Protein 7LU4 (pdb70)

Secondary structure (DSSP, 8-state):
---HHHHHHHHHHHHHHTTPEE----SS--SSGGGSHHHHTTTSSS--EEEEEEEEEE-GGG--TT-SSS--SEEEEEEEEEES--S-HHHHHHHHHHHTT--TTTS-EEEEE--EEEGGGTEEEEEEEEEETTEEEEEEEEEEEETTEEEEEEEEEEEEEHHHHHHHHHT-SSGGG-BSSSS-BHHHHHHHHHHHHHHIIIII--HHHHHHHHHHHHHHHHHHHHTT-HHHHHHHHHHHHHHHHHHHHTT---HHHHHHHHHHHHHHHHHHHHHHHHHHHHTT-TT----EEEEEEEEEES---HHHHHHHHHHHHHHHHHHHHHTT--B--EEEEEETTEEEEEEEEEESBPPPEEEEEEEEEHHHHB-TTS-B-HHHHHHHHHTTS-GGG-EEEE-SSSEEEEEEEEE---BHHHHHHTTHHHHHHT---SS-EE-STT--EESS-EEEEEEEETTEE---EETTEE-BSEEE--TTSS-SEEE-SSHHHHHHHHHHHT---SHHHHHHHHHHHHHHHHHHTT--TT---HHHHHHHHTS-SSEEEEEEE--GGGGGS-HHHHHHIIIIIS-PEEEE-SS-PEEEEEEEEEES-STTHHHHHHHHHHHHHHHHHHHHHHHHHHTTS-GGGGGGGGGGSEEETTTEEHHHHHHHHHHHHHHHHHHHT--HHHHHHHHHHHHHTTGGGGSHHHHH-GGGTTHHHHHHHHHTT--HHHHHHHHHTT--SSTT-----SHHHHHHHHHHHHHHHHHHHHTT---BTTB-TT-HHHHHHHHHHHHHHHT----HHHHHHHHHHT-SS---HHHHHHHHHHHHHHHHHHHHHTT--HHHHHHHHHHHTT-HHHHHHHHHHHHHHSSSGGGGGTHHHHHHHHHHHSS--SPPP--GGG--SHHHHHHHHHHHHHHHS---TT-HHHHHHHHTTHHHHHHHHHHH---S-SSHHHHHHHHHHHHHHHHTTTTT--GGGSGGG-/---HHHHHHHHHHHHHHTTPEE----SS-BSSGGGSHHHHTTTSSS--EEEEEEEEEE-GGG--TTTSSS--SEEEEEEEEEES--S-HHHHHHHHHHHTT--TTTS-EEEEE--EEETTTTEEEEEEEEEETTEEEEEEEEEEEETTEEEEEEEEEEEEEHHHHHHHHHT-SSGGG-BSSSS-BHHHHHHHHHHHHHHIIIII--HHHHHHHHHHHHHHHHHHHHTT-HHHHHHHHHHHHHHHHHHHHTT---HHHHHHHHHHHHHHHHHHHHHHHHHHHHTT-TT---SEEEEEEEEEES---HHHHHHHHHHHHHHHHHHHHHTT-----EEEEEETTEEEEEEEEEESBPPPEEEEEEEEEHHHHB-TTS-B-HHHHHHHHHTTS-GGG-EEEEETTEEEEEEEEEE---BHHHHHHHHHHHHHHT---SS-B--STT---BSS-EEEEEEEETTEE-----SS---BSEEE--TTSS-SEEE-SSHHHHHHHHHHTT----HHHHHHHHHHHHHHHHHTTT--TT---HHHHHHHHTT-SSEEEEEEE--GGGGGS-HHHHHHIIIIIS-PEEEE-SS--EEEEEEEEEES-STTHHHHHHHHHHHHHHHHHHHHHHHHHHHTS-GGGGSGGGGSSEEETTTEEHHHHHHHHHHHHHHHHHHHT--HHHHHHHHHHHHHSSGGGGSHHHHH-GGGTTHHHHHHHHHHT--HHHHHHHHHTS---STTPPPP-SHHHHHHHHHHHHHHHHHHHHTT----SS--SS-HHHHHHHHHHHHTTTT----HHHHHHHHHTT-SS---HHHHHHHHHHHHHHHHHHHHHTT--HHHHHHHHHHHTT-HHHHHHHHHHHHHHHTSTTGGGTSHHHHHHHHHHTSS-S-----GGG---HHHHHHHHHHHHHHHS---TT-HHHHHHHHTTHHHHHHHHHHTS-SS---HHHHHHHHHHHHGGGTTT--STTSTTSS--

Sequence (1955 aa):
PLDFQSIIMKLQQFWAEQGSLIWQPYYTQVGAGTMNPATFLRVLGPEPWNVAYVEPSIRPDDGRYGENPNRLQQHYQFQVILKPDPGNPQEIYLRSLEALGIDPREHDIRFVEDNWESPALGAWGLGWEVWLDGLEITQFTYFQQAGGMVLEPVSVEITYGLERIAMALQRVSNFRDIRWNAERTYGDVNLQGEREHSTYYFEVADVERLRQMFALFEAEAEAALARGLVLPAHDYVLKSSHTFNVLDTRGAVGVTERQVLFARMRDMARRVAEAYVAQRQALGFPWLIPEQETLLIEIGTEELPPADLEAALAQLRQRVPALLDELHLPHGDVQVWGTPRRLVVWVEDLAGRQPDRELIIKGPPANRAFDAEGRPTAAAEGFARSKGVPVEALTVAEMDGGRYVVAHVRETGRPAVEVLAEVLPGVIADLRFERSMRWNSSGVAFSRPIRWLVALHGETVIPFTYAGLTSGRVTRGLRFAEPATFALSHPRDYRIFLERQGVVVEPEIRRARIAEQARTLIADVGGDPEHLDEAVLNEVTHLVEAPTALRGRFEDEYLRLPEEVLVSVMKKHQRYFPVYTREGQLLPYFIAVRNGGKEGLDVVTDGNEQVIRARFADAAYFIREDLKHPLEYYLPRLSTLTFQAKLGSMLDKTHRIEVLVERLIPMVGLEAEDAAAVRRAAHLSKADLVTHMVVEMTSLQGVMGRYYALQSGEPRAVAEAIFEAYLPRFAGDRYPETPAGLVLGLADRLDTLMGLFAVGLAPTGTKDPFALRRAALGLVQNLIHWNLDFDLRQGLEAAAQGLPVPVSPEAKMESLEFIVGRLQNELLEQGYRYDVVAAVLAAQGHNPAATARGVRELSAWVSRSDWNTILPAYARSVRITRDQTERFAIDPARLVEPAEKHLLSALLQAEVTPRRPGSVEDFFQVFLPMIPVINRFFDEVLVMAEDAGLRANRLGLLQRIVALADGVADFSKLEGFEPLDFQSIIMKLQQFWAEQGSLIWQPYYTQVGAGTMNPATFLRVLGPEPWNVAYVEPSIRPDDGRYGENPNRLQQHYQFQVILKPDPGNPQEIYLRSLEALGIDPREHDIRFVEDNWESPALGAWGLGWEVWLDGLEITQFTYFQQAGGMVLEPVSVEITYGLERIAMALQRVSNFRDIRWNAERTYGDVNLQGEREHSTYYFEVADVERLRQMFALFEAEAEAALARGLVLPAHDYVLKSSHTFNVLDTRGAVGVTERQVLFARMRDMARRVAEAYVAQRQALGFPWLIPEQETLLIEIGTEELPPADLEAALAQLRQRVPALLDELHLPHGDVQVWGTPRRLVVWVEDLAGRQPDRELIIKGPPANRAFDAEGRPTAAAEGFARSKGVPVEALTVAEMDGGRYVVAHVRETGRPAVEVLAEVLPGVIADLRFERSMRWNSSGVAFSRPIRWLVALHGETVIPFTYAGLTSGRVTRGLRFAEPATFALSHPRDYRIFLERQGVVVEPEIRRARIAEQARTLIADVGGDPEHLDEAVLNEVTHLVEAPTALRGRFEDEYLRLPEEVLVSVMKKHQRYFPVYTREGQLLPYFIAVRNGGKEGLDVVTDGNEQVIRARFADAAYFIREDLKHPLEYYLPRLSTLTFQAKLGSMLDKTHRIEVLVERLIPMVGLEAEDAAAVRRAAHLSKADLVTHMVVEMTSLQGVMGRYYALQSGEPRAVAEAIFEAYLPRFAGDRYPETPAGLVLGLADRLDTLMGLFAVGLAPTGTKDPFALRRAALGLVQNLIHWNLDFDLRQGLEAAAQGLPVPVSPEAKMESLEFIVGRLQNELLEQGYRYDVVAAVLAAQGHNPAATARGVRELSAWVSRSDWNTILPAYARSVRITRDQTERFAIDPARLVEPAEKHLLSALLQAEVTPRRPGSVEDFFQVFLPMIPVINRFFDEVLVMAELRANRLGLLQRIVALADGVADFSKLEGFENL

CATH classification: 3.30.930.10 (+1 more: 1.20.58.180)

Foldseek 3Di:
DDALVRLVVLLVVLLVVVVAAEDEEDPAAAQAPCLPCLHQQVQPDAFWHWYKYKYFHAFLLQFDLQPAQPGFRTFIKIKTKGPADPQCVVLSVQVSCVSVVHAVLQWFKFFAWDWDDDLLFPWTFTGGFIQTLLFRFWDWTWTQDTLRDGGPQIMIIIMGRSQRSQCLVVVPLGQQQRGNDPPHGSCRPCSNVSNVSNCCLAPNPDLVVLVVLLVVLLVQLVVCLVVLNLVSNSNSLSVNVVSVSSNLNNLNQFLQNVVVSSVSSSNSSSSSNVSSNVVCVVVVVVNDPWAWFKKKKKFFFAFFALQQFVLQQVLCVVPVVVVCVVLQKDFADWDWWAARGITMIITGTIGFKHAKDKDKAFAAALVQQADPVGHGDVRLQVVCVVPPHGSVQWDWDDDPPHITIIHIDTHHIGTPLAVCQVCVQVSQLPRDDPDWDARHDLPRIHSGDGNAIEIDGFQDGSFHDYSNYTYFQKDAEDCSDPPGIDGDRGVVVVVVVRVVFQFDRHLVVLLVVLLVQVLVVLVVVAFDSVQWDPVLSSRLSRRAGRKDKDKAFEDPVLLVDDPVLLVCCQCVSSSWTWTAHPVRRTDRMIMDIGNGDPPSVVSSRVSNRSNSNSSSSSLVVLVVVLLPDALLVQLVSQSSADDDSQQGTVSSVLVLLLQLLVVCCVVQPDDPVLSVLLNLLSSNLCSCCPRSNCVVVVVCQLVVQLVRNVSNPHDNSNSLLSNQLCPPVDPPRDHDDRPSNLSSVLSSLLLLLLQCLQVPNPDDDPDDPPPNLVSLLSNLVNCQVVLGWGQQLSSNVSSQVSTPGHGDPVSSVVSLVSSLVSLVVVVVVVPQDSLLLQFQCVQASRTSSLSVQLSVVVSVCPPDDCNVVQQPLLLVLCVVQVPDDDAFDADCVPDDDPLLVVLVVLLVVLVPDDDDQQDPVNLCVSRVVNSVSSVVCVVRDDACDDDPNRNSNRNNSSVSSNVSCHRHTNNVSDPPSD/DDALVRLVVLLVVLLVVVVAAEDEEDPDAAQDPCLPCLHQQVLPDQFWHWYKYKYFHAQLLQFDLLPFQDGFRTFIKIKTKGPADPLPVVLSVQVSCVSPVDHVQQWFKFWAWDWDADLLFGKTFTGGFIATLQRGFKTWTWTQDTLRDGGPRIMIIIMGRSQRVQCLVVVHQGQQQRGNDPPHGSCRVCSNVSNVSNCCLAPNPDLVVLVVLLVVLLVQLVVCLVVLNQVSNSNSLRVSVVSVSSNVNNLNADDVRVVVNSVSSSNSSNSSNVSSNVVCVVVVVVNDADQWFKKKKKFFFAFFHLVLFVLLQVLCVVVVVVVCVVLQWDWDDWDWFAARGITMIITGGTGFKHAKDKDKAWAAFCPQQADPVRHGDVRLQVVQVVDVHGSVQWDWDQPPNGITIIHIDTDHIGTPLAVCQVCVLVSQLVRDDPDWHDRHDQPRTDSGDGNAIEIDRFQDGRFHDHSNYTYFQKDAEDCSDPPGIDGDRGVVVVVVVRVVFQFDRHLVVLLVVLLVQQLVVLVVVQFDSVQWDPVLSSNQSRRAGRKDKDKAFEDPVLLVPDPVLLVCCQPVSRSWTWTAHPVGRTDRMIMDIGRGDDPSVVVSRVSNRSVSNSSSVSVVVLVVVQLVDALLVLLVVQQSADDDPPFGTPNLLLVLLLQLLVVCCVQQPDDPVLSVLLNVLSSSQQSCCPGRSCVVPVVCQLVVSLVRCVSNPHDNSNSLLSNQLCPPVDPPRDHDDRVSNLSSVLSNLLLVLLQCLQVVLDDDDDDRPDVNLVSLLRNLVNCPVVLGWGFSLVSNVSSQVSTPHHRDVVSSVVSLVSSLVSLLVVCVVPVFDNLLLQFQCVQRSRTSSLSVQLSVVSRVLVPDPCSVVQPVLLLVLCVVLVDDPDAFDQDPVLPDDPLLVVLCVLLVVLVVDDADFQDPVSLSVSRRVCPVSSVVCVPPPDAPPVSNSNVNNSSVSSNVSCRRHTRCVSDPCSVPD

Radius of gyration: 53.12 Å; Cα contacts (8 Å, |Δi|>4): 3613; chains: 2; bounding box: 165×153×129 Å

Structure (mmCIF, N/CA/C/O backbone):
data_7LU4
#
_entry.id   7LU4
#
_cell.length_a   238.580
_cell.length_b   127.860
_cell.length_c   133.060
_cell.angle_alpha   90.00
_cell.angle_beta   103.61
_cell.angle_gamma   90.00
#
_symmetry.space_group_name_H-M   'C 1 2 1'
#
loop_
_entity.id
_entity.type
_entity.pdbx_description
1 polymer 'Multifunctional fusion protein'
2 non-polymer GLYCINE
#
loop_
_atom_site.group_PDB
_atom_site.id
_atom_site.type_symbol
_atom_site.label_atom_id
_atom_site.label_alt_id
_atom_site.label_comp_id
_atom_site.label_asym_id
_atom_site.label_entity_id
_atom_site.label_seq_id
_atom_site.pdbx_PDB_ins_code
_atom_site.Cartn_x
_atom_site.Cartn_y
_atom_site.Cartn_z
_atom_site.occupancy
_atom_site.B_iso_or_equiv
_atom_site.auth_seq_id
_atom_site.auth_comp_id
_atom_site.auth_asym_id
_atom_site.auth_atom_id
_atom_site.pdbx_PDB_model_num
ATOM 1 N N . PRO A 1 4 ? 60.461 -8.837 16.722 1.00 71.53 4 PRO A N 1
ATOM 2 C CA . PRO A 1 4 ? 60.307 -7.450 17.179 1.00 76.91 4 PRO A CA 1
ATOM 3 C C . PRO A 1 4 ? 59.505 -7.361 18.482 1.00 72.10 4 PRO A C 1
ATOM 4 O O . PRO A 1 4 ? 58.378 -7.855 18.578 1.00 74.22 4 PRO A O 1
ATOM 8 N N . LEU A 1 5 ? 60.106 -6.727 19.483 1.00 67.49 5 LEU A N 1
ATOM 9 C CA . LEU A 1 5 ? 59.549 -6.737 20.825 1.00 67.19 5 LEU A CA 1
ATOM 10 C C . LEU A 1 5 ? 58.287 -5.886 20.918 1.00 66.32 5 LEU A C 1
ATOM 11 O O . LEU A 1 5 ? 58.132 -4.879 20.222 1.00 58.44 5 LEU A O 1
ATOM 16 N N . ASP A 1 6 ? 57.379 -6.311 21.795 1.00 64.14 6 ASP A N 1
ATOM 17 C CA . ASP A 1 6 ? 56.247 -5.487 22.184 1.00 67.03 6 ASP A CA 1
ATOM 18 C C . ASP A 1 6 ? 56.719 -4.289 23.005 1.00 55.99 6 ASP A C 1
ATOM 19 O O . ASP A 1 6 ? 57.848 -4.243 23.500 1.00 59.13 6 ASP A O 1
ATOM 24 N N . PHE A 1 7 ? 55.819 -3.315 23.162 1.00 50.54 7 PHE A N 1
ATOM 25 C CA . PHE A 1 7 ? 56.107 -2.164 24.012 1.00 50.94 7 PHE A CA 1
ATOM 26 C C . PHE A 1 7 ? 56.441 -2.604 25.433 1.00 57.16 7 PHE A C 1
ATOM 27 O O . PHE A 1 7 ? 57.409 -2.122 26.033 1.00 57.86 7 PHE A O 1
ATOM 35 N N . GLN A 1 8 ? 55.657 -3.532 25.986 1.00 54.83 8 GLN A N 1
ATOM 36 C CA . GLN A 1 8 ? 55.933 -3.978 27.346 1.00 51.02 8 GLN A CA 1
ATOM 37 C C . GLN A 1 8 ? 57.182 -4.843 27.391 1.00 54.31 8 GLN A C 1
ATOM 38 O O . GLN A 1 8 ? 57.888 -4.863 28.404 1.00 55.42 8 GLN A O 1
ATOM 44 N N . SER A 1 9 ? 57.487 -5.541 26.298 1.00 61.97 9 SER A N 1
ATOM 45 C CA . SER A 1 9 ? 58.707 -6.337 26.265 1.00 58.42 9 SER A CA 1
ATOM 46 C C . SER A 1 9 ? 59.941 -5.447 26.196 1.00 51.32 9 SER A C 1
ATOM 47 O O . SER A 1 9 ? 60.984 -5.781 26.770 1.00 52.44 9 SER A O 1
ATOM 50 N N . ILE A 1 10 ? 59.836 -4.302 25.516 1.00 51.01 10 ILE A N 1
ATOM 51 C CA . ILE A 1 10 ? 60.949 -3.357 25.472 1.00 54.65 10 ILE A CA 1
ATOM 52 C C . ILE A 1 10 ? 61.240 -2.836 26.870 1.00 54.08 10 ILE A C 1
ATOM 53 O O . ILE A 1 10 ? 62.394 -2.792 27.313 1.00 54.73 10 ILE A O 1
ATOM 58 N N . ILE A 1 11 ? 60.187 -2.444 27.587 1.00 55.48 11 ILE A N 1
ATOM 59 C CA . ILE A 1 11 ? 60.337 -1.980 28.960 1.00 54.69 11 ILE A CA 1
ATOM 60 C C . ILE A 1 11 ? 60.962 -3.061 29.830 1.00 58.45 11 ILE A C 1
ATOM 61 O O . ILE A 1 11 ? 61.867 -2.787 30.629 1.00 55.77 11 ILE A O 1
ATOM 66 N N . MET A 1 12 ? 60.501 -4.305 29.691 1.00 54.22 12 MET A N 1
ATOM 67 C CA . MET A 1 12 ? 61.024 -5.345 30.572 1.00 57.05 12 MET A CA 1
ATOM 68 C C . MET A 1 12 ? 62.456 -5.730 30.199 1.00 59.41 12 MET A C 1
ATOM 69 O O . MET A 1 12 ? 63.244 -6.081 31.083 1.00 66.34 12 MET A O 1
ATOM 74 N N . LYS A 1 13 ? 62.825 -5.650 28.912 1.00 63.12 13 LYS A N 1
ATOM 75 C CA . LYS A 1 13 ? 64.213 -5.911 28.520 1.00 61.20 13 LYS A CA 1
ATOM 76 C C . LYS A 1 13 ? 65.150 -4.843 29.068 1.00 48.90 13 LYS A C 1
ATOM 77 O O . LYS A 1 13 ? 66.250 -5.152 29.540 1.00 57.84 13 LYS A O 1
ATOM 83 N N . LEU A 1 14 ? 64.738 -3.575 28.989 1.00 49.95 14 LEU A N 1
ATOM 84 C CA . LEU A 1 14 ? 65.533 -2.497 29.565 1.00 53.42 14 LEU A CA 1
ATOM 85 C C . LEU A 1 14 ? 65.678 -2.655 31.075 1.00 57.72 14 LEU A C 1
ATOM 86 O O . LEU A 1 14 ? 66.780 -2.502 31.616 1.00 64.21 14 LEU A O 1
ATOM 91 N N . GLN A 1 15 ? 64.581 -2.962 31.776 1.00 52.97 15 GLN A N 1
ATOM 92 C CA . GLN A 1 15 ? 64.678 -3.191 33.216 1.00 54.28 15 GLN A CA 1
ATOM 93 C C . GLN A 1 15 ? 65.612 -4.351 33.525 1.00 59.17 15 GLN A C 1
ATOM 94 O O . GLN A 1 15 ? 66.434 -4.272 34.444 1.00 57.74 15 GLN A O 1
ATOM 100 N N . GLN A 1 16 ? 65.493 -5.444 32.771 1.00 56.30 16 GLN A N 1
ATOM 101 C CA . GLN A 1 16 ? 66.345 -6.600 33.019 1.00 55.12 16 GLN A CA 1
ATOM 102 C C . GLN A 1 16 ? 67.805 -6.268 32.742 1.00 63.01 16 GLN A C 1
ATOM 103 O O . GLN A 1 16 ? 68.688 -6.618 33.533 1.00 64.98 16 GLN A O 1
ATOM 109 N N . PHE A 1 17 ? 68.072 -5.569 31.632 1.00 58.86 17 PHE A N 1
ATOM 110 C CA . PHE A 1 17 ? 69.449 -5.247 31.266 1.00 66.01 17 PHE A CA 1
ATOM 111 C C . PHE A 1 17 ? 70.100 -4.347 32.305 1.00 52.18 17 PHE A C 1
ATOM 112 O O . PHE A 1 17 ? 71.249 -4.567 32.704 1.00 61.42 17 PHE A O 1
ATOM 120 N N . TRP A 1 18 ? 69.400 -3.290 32.712 1.00 56.02 18 TRP A N 1
ATOM 121 C CA . TRP A 1 18 ? 69.966 -2.367 33.686 1.00 58.44 18 TRP A CA 1
ATOM 122 C C . TRP A 1 18 ? 70.061 -2.977 35.080 1.00 57.52 18 TRP A C 1
ATOM 123 O O . TRP A 1 18 ? 70.947 -2.587 35.848 1.00 62.40 18 TRP A O 1
ATOM 134 N N . ALA A 1 19 ? 69.197 -3.941 35.414 1.00 61.04 19 ALA A N 1
ATOM 135 C CA . ALA A 1 19 ? 69.357 -4.671 36.669 1.00 60.43 19 ALA A CA 1
ATOM 136 C C . ALA A 1 19 ? 70.577 -5.581 36.638 1.00 63.65 19 ALA A C 1
ATOM 137 O O . ALA A 1 19 ? 71.225 -5.779 37.672 1.00 64.76 19 ALA A O 1
ATOM 139 N N . GLU A 1 20 ? 70.897 -6.151 35.471 1.00 61.70 20 GLU A N 1
ATOM 140 C CA . GLU A 1 20 ? 72.123 -6.931 35.324 1.00 60.00 20 GLU A CA 1
ATOM 141 C C . GLU A 1 20 ? 73.371 -6.069 35.493 1.00 64.64 20 GLU A C 1
ATOM 142 O O . GLU A 1 20 ? 74.421 -6.579 35.899 1.00 76.46 20 GLU A O 1
ATOM 148 N N . GLN A 1 21 ? 73.279 -4.774 35.179 1.00 62.44 21 GLN A N 1
ATOM 149 C CA . GLN A 1 21 ? 74.362 -3.826 35.415 1.00 61.64 21 GLN A CA 1
ATOM 150 C C . GLN A 1 21 ? 74.517 -3.436 36.881 1.00 61.83 21 GLN A C 1
ATOM 151 O O . GLN A 1 21 ? 75.512 -2.791 37.228 1.00 70.78 21 GLN A O 1
ATOM 157 N N . GLY A 1 22 ? 73.565 -3.791 37.740 1.00 58.69 22 GLY A N 1
ATOM 158 C CA . GLY A 1 22 ? 73.628 -3.447 39.145 1.00 57.03 22 GLY A CA 1
ATOM 159 C C . GLY A 1 22 ? 72.789 -2.259 39.551 1.00 56.89 22 GLY A C 1
ATOM 160 O O . GLY A 1 22 ? 72.839 -1.856 40.719 1.00 68.32 22 GLY A O 1
ATOM 161 N N . SER A 1 23 ? 72.025 -1.687 38.625 1.00 61.13 23 SER A N 1
ATOM 162 C CA . SER A 1 23 ? 71.179 -0.547 38.933 1.00 62.45 23 SER A CA 1
ATOM 163 C C . SER A 1 23 ? 70.008 -0.966 39.818 1.00 58.12 23 SER A C 1
ATOM 164 O O . SER A 1 23 ? 69.633 -2.139 39.896 1.00 58.41 23 SER A O 1
ATOM 167 N N . LEU A 1 24 ? 69.441 0.023 40.500 1.00 49.89 24 LEU A N 1
ATOM 168 C CA . LEU A 1 24 ? 68.202 -0.140 41.241 1.00 55.36 24 LEU A CA 1
ATOM 169 C C . LEU A 1 24 ? 67.034 0.173 40.315 1.00 53.77 24 LEU A C 1
ATOM 170 O O . LEU A 1 24 ? 67.012 1.224 39.669 1.00 55.67 24 LEU A O 1
ATOM 175 N N . ILE A 1 25 ? 66.061 -0.727 40.263 1.00 48.99 25 ILE A N 1
ATOM 176 C CA . ILE A 1 25 ? 64.854 -0.513 39.477 1.00 53.85 25 ILE A CA 1
ATOM 177 C C . ILE A 1 25 ? 63.838 0.241 40.324 1.00 49.74 25 ILE A C 1
ATOM 178 O O . ILE A 1 25 ? 63.427 -0.236 41.387 1.00 55.50 25 ILE A O 1
ATOM 183 N N . TRP A 1 26 ? 63.415 1.402 39.832 1.00 54.34 26 TRP A N 1
ATOM 184 C CA . TRP A 1 26 ? 62.466 2.306 40.470 1.00 45.74 26 TRP A CA 1
ATOM 185 C C . TRP A 1 26 ? 61.122 2.237 39.737 1.00 48.27 26 TRP A C 1
ATOM 186 O O . TRP A 1 26 ? 60.906 1.390 38.861 1.00 59.24 26 TRP A O 1
ATOM 197 N N . GLN A 1 27 ? 60.213 3.133 40.107 1.00 49.57 27 GLN A N 1
ATOM 198 C CA . GLN A 1 27 ? 58.842 3.117 39.625 1.00 51.03 27 GLN A CA 1
ATOM 199 C C . GLN A 1 27 ? 58.426 4.531 39.254 1.00 55.25 27 GLN A C 1
ATOM 200 O O . GLN A 1 27 ? 58.962 5.504 39.793 1.00 63.80 27 GLN A O 1
ATOM 206 N N . PRO A 1 28 ? 57.515 4.678 38.292 1.00 53.23 28 PRO A N 1
ATOM 207 C CA . PRO A 1 28 ? 56.940 5.998 38.008 1.00 54.83 28 PRO A CA 1
ATOM 208 C C . PRO A 1 28 ? 56.418 6.661 39.275 1.00 57.21 28 PRO A C 1
ATOM 209 O O . PRO A 1 28 ? 55.996 5.993 40.221 1.00 70.40 28 PRO A O 1
ATOM 213 N N . TYR A 1 29 ? 56.458 7.992 39.285 1.00 58.71 29 TYR A N 1
ATOM 214 C CA . TYR A 1 29 ? 56.070 8.780 40.446 1.00 63.04 29 TYR A CA 1
ATOM 215 C C . TYR A 1 29 ? 54.563 9.025 40.435 1.00 66.58 29 TYR A C 1
ATOM 216 O O . TYR A 1 29 ? 53.918 8.991 39.386 1.00 61.58 29 TYR A O 1
ATOM 225 N N . TYR A 1 30 ? 53.995 9.257 41.620 1.00 60.85 30 TYR A N 1
ATOM 226 C CA . TYR A 1 30 ? 52.550 9.374 41.753 1.00 57.39 30 TYR A CA 1
ATOM 227 C C . TYR A 1 30 ? 52.034 10.794 41.521 1.00 60.09 30 TYR A C 1
ATOM 228 O O . TYR A 1 30 ? 50.949 11.131 42.003 1.00 66.00 30 TYR A O 1
ATOM 237 N N . THR A 1 31 ? 52.769 11.630 40.792 1.00 65.78 31 THR A N 1
ATOM 238 C CA . THR A 1 31 ? 52.269 12.938 40.391 1.00 65.48 31 THR A CA 1
ATOM 239 C C . THR A 1 31 ? 52.569 13.154 38.914 1.00 55.38 31 THR A C 1
ATOM 240 O O . THR A 1 31 ? 53.545 12.625 38.381 1.00 63.89 31 THR A O 1
ATOM 244 N N . GLN A 1 32 ? 51.709 13.924 38.257 1.00 66.56 32 GLN A N 1
ATOM 245 C CA . GLN A 1 32 ? 51.951 14.336 36.881 1.00 54.69 32 GLN A CA 1
ATOM 246 C C . GLN A 1 32 ? 53.262 15.101 36.748 1.00 57.84 32 GLN A C 1
ATOM 247 O O . GLN A 1 32 ? 53.368 16.245 37.200 1.00 70.14 32 GLN A O 1
ATOM 253 N N . VAL A 1 33 ? 54.268 14.479 36.137 1.00 60.78 33 VAL A N 1
ATOM 254 C CA . VAL A 1 33 ? 55.553 15.123 35.908 1.00 58.35 33 VAL A CA 1
ATOM 255 C C . VAL A 1 33 ? 55.770 15.282 34.408 1.00 63.25 33 VAL A C 1
ATOM 256 O O . VAL A 1 33 ? 55.253 14.505 33.599 1.00 60.12 33 VAL A O 1
ATOM 260 N N . GLY A 1 34 ? 56.535 16.313 34.039 1.00 68.74 34 GLY A N 1
ATOM 261 C CA . GLY A 1 34 ? 56.839 16.575 32.643 1.00 64.25 34 GLY A CA 1
ATOM 262 C C . GLY A 1 34 ? 57.984 15.775 32.064 1.00 70.96 34 GLY A C 1
ATOM 263 O O . GLY A 1 34 ? 58.170 15.779 30.843 1.00 77.16 34 GLY A O 1
ATOM 264 N N . ALA A 1 35 ? 58.753 15.089 32.905 1.00 70.05 35 ALA A N 1
ATOM 265 C CA . ALA A 1 35 ? 59.877 14.279 32.455 1.00 70.96 35 ALA A CA 1
ATOM 266 C C . ALA A 1 35 ? 60.327 13.405 33.615 1.00 65.20 35 ALA A C 1
ATOM 267 O O . ALA A 1 35 ? 60.042 13.699 34.780 1.00 67.20 35 ALA A O 1
ATOM 269 N N . GLY A 1 36 ? 61.034 12.324 33.281 1.00 58.37 36 GLY A N 1
ATOM 270 C CA . GLY A 1 36 ? 61.621 11.474 34.301 1.00 64.98 36 GLY A CA 1
ATOM 271 C C . GLY A 1 36 ? 62.545 12.211 35.247 1.00 72.44 36 GLY A C 1
ATOM 272 O O . GLY A 1 36 ? 62.680 11.811 36.407 1.00 60.20 36 GLY A O 1
ATOM 273 N N . THR A 1 37 ? 63.171 13.295 34.777 1.00 68.92 37 THR A N 1
ATOM 274 C CA . THR A 1 37 ? 64.098 14.063 35.603 1.00 68.80 37 THR A CA 1
ATOM 275 C C . THR A 1 37 ? 63.410 14.643 36.835 1.00 69.20 37 THR A C 1
ATOM 276 O O . THR A 1 37 ? 64.041 14.786 37.889 1.00 55.37 37 THR A O 1
ATOM 280 N N . MET A 1 38 ? 62.120 14.970 36.729 1.00 68.64 38 MET A N 1
ATOM 281 C CA . MET A 1 38 ? 61.389 15.542 37.855 1.00 70.83 38 MET A CA 1
ATOM 282 C C . MET A 1 38 ? 61.002 14.502 38.902 1.00 62.71 38 MET A C 1
ATOM 283 O O . MET A 1 38 ? 60.523 14.877 39.977 1.00 64.95 38 MET A O 1
ATOM 288 N N . ASN A 1 39 ? 61.201 13.224 38.619 1.00 53.73 39 ASN A N 1
ATOM 289 C CA . ASN A 1 39 ? 61.051 12.202 39.640 1.00 60.30 39 ASN A CA 1
ATOM 290 C C . ASN A 1 39 ? 62.114 12.399 40.723 1.00 61.48 39 ASN A C 1
ATOM 291 O O . ASN A 1 39 ? 63.281 12.656 40.407 1.00 65.82 39 ASN A O 1
ATOM 296 N N . PRO A 1 40 ? 61.740 12.306 42.003 1.00 58.41 40 PRO A N 1
ATOM 297 C CA . PRO A 1 40 ? 62.751 12.376 43.080 1.00 63.81 40 PRO A CA 1
ATOM 298 C C . PRO A 1 40 ? 63.935 11.443 42.877 1.00 54.37 40 PRO A C 1
ATOM 299 O O . PRO A 1 40 ? 65.061 11.798 43.249 1.00 50.44 40 PRO A O 1
ATOM 303 N N . ALA A 1 41 ? 63.715 10.265 42.281 1.00 49.09 41 ALA A N 1
ATOM 304 C CA . ALA A 1 41 ? 64.801 9.336 41.983 1.00 51.66 41 ALA A CA 1
ATOM 305 C C . ALA A 1 41 ? 65.886 9.955 41.111 1.00 56.09 41 ALA A C 1
ATOM 306 O O . ALA A 1 41 ? 66.999 9.421 41.053 1.00 56.99 41 ALA A O 1
ATOM 308 N N . THR A 1 42 ? 65.595 11.055 40.424 1.00 45.92 42 THR A N 1
ATOM 309 C CA . THR A 1 42 ? 66.609 11.781 39.675 1.00 56.01 42 THR A CA 1
ATOM 310 C C . THR A 1 42 ? 66.909 13.133 40.306 1.00 53.84 42 THR A C 1
ATOM 311 O O . THR A 1 42 ? 68.054 13.403 40.678 1.00 56.53 42 THR A O 1
ATOM 315 N N . PHE A 1 43 ? 65.890 13.976 40.476 1.00 51.39 43 PHE A N 1
ATOM 316 C CA . PHE A 1 43 ? 66.128 15.366 40.846 1.00 56.40 43 PHE A CA 1
ATOM 317 C C . PHE A 1 43 ? 66.799 15.490 42.209 1.00 61.47 43 PHE A C 1
ATOM 318 O O . PHE A 1 43 ? 67.674 16.342 42.396 1.00 68.06 43 PHE A O 1
ATOM 326 N N . LEU A 1 44 ? 66.409 14.657 43.175 1.00 55.30 44 LEU A N 1
ATOM 327 C CA . LEU A 1 44 ? 67.058 14.718 44.480 1.00 59.86 44 LEU A CA 1
ATOM 328 C C . LEU A 1 44 ? 68.302 13.843 44.554 1.00 62.81 44 LEU A C 1
ATOM 329 O O . LEU A 1 44 ? 69.297 14.244 45.164 1.00 60.40 44 LEU A O 1
ATOM 334 N N . ARG A 1 45 ? 68.284 12.663 43.939 1.00 59.20 45 ARG A N 1
ATOM 335 C CA . ARG A 1 45 ? 69.396 11.737 44.118 1.00 54.81 45 ARG A CA 1
ATOM 336 C C . ARG A 1 45 ? 70.658 12.162 43.379 1.00 50.05 45 ARG A C 1
ATOM 337 O O . ARG A 1 45 ? 71.728 11.608 43.656 1.00 58.99 45 ARG A O 1
ATOM 345 N N . VAL A 1 46 ? 70.571 13.111 42.443 1.00 48.48 46 VAL A N 1
ATOM 346 C CA . VAL A 1 46 ? 71.796 13.569 41.789 1.00 62.68 46 VAL A CA 1
ATOM 347 C C . VAL A 1 46 ? 72.505 14.614 42.637 1.00 54.91 46 VAL A C 1
ATOM 348 O O . VAL A 1 46 ? 73.725 14.778 42.512 1.00 60.08 46 VAL A O 1
ATOM 352 N N . LEU A 1 47 ? 71.777 15.308 43.506 1.00 53.43 47 LEU A N 1
ATOM 353 C CA . LEU A 1 47 ? 72.386 16.193 44.488 1.00 51.56 47 LEU A CA 1
ATOM 354 C C . LEU A 1 47 ? 73.233 15.410 45.485 1.00 55.33 47 LEU A C 1
ATOM 355 O O . LEU A 1 47 ? 73.036 14.211 45.700 1.00 52.35 47 LEU A O 1
ATOM 360 N N . GLY A 1 48 ? 74.183 16.110 46.099 1.00 54.66 48 GLY A N 1
ATOM 361 C CA . GLY A 1 48 ? 75.031 15.537 47.117 1.00 60.39 48 GLY A CA 1
ATOM 362 C C . GLY A 1 48 ? 76.055 14.572 46.558 1.00 55.54 48 GLY A C 1
ATOM 363 O O . GLY A 1 48 ? 76.063 14.255 45.365 1.00 65.63 48 GLY A O 1
ATOM 364 N N . PRO A 1 49 ? 76.936 14.075 47.425 1.00 60.13 49 PRO A N 1
ATOM 365 C CA . PRO A 1 49 ? 78.011 13.174 46.991 1.00 53.60 49 PRO A CA 1
ATOM 366 C C . PRO A 1 49 ? 77.656 11.695 46.963 1.00 57.97 49 PRO A C 1
ATOM 367 O O . PRO A 1 49 ? 78.519 10.883 46.605 1.00 63.99 49 PRO A O 1
ATOM 371 N N . GLU A 1 50 ? 76.445 11.314 47.323 1.00 59.31 50 GLU A N 1
ATOM 372 C CA . GLU A 1 50 ? 76.228 9.881 47.477 1.00 60.92 50 GLU A CA 1
ATOM 373 C C . GLU A 1 50 ? 75.998 9.219 46.115 1.00 63.65 50 GLU A C 1
ATOM 374 O O . GLU A 1 50 ? 75.418 9.832 45.215 1.00 57.52 50 GLU A O 1
ATOM 380 N N . PRO A 1 51 ? 76.465 7.984 45.941 1.00 55.90 51 PRO A N 1
ATOM 381 C CA . PRO A 1 51 ? 76.292 7.289 44.661 1.00 51.89 51 PRO A CA 1
ATOM 382 C C . PRO A 1 51 ? 74.854 6.831 44.464 1.00 60.13 51 PRO A C 1
ATOM 383 O O . PRO A 1 51 ? 74.080 6.692 45.409 1.00 66.12 51 PRO A O 1
ATOM 387 N N . TRP A 1 52 ? 74.500 6.587 43.206 1.00 62.15 52 TRP A N 1
ATOM 388 C CA . TRP A 1 52 ? 73.114 6.299 42.851 1.00 53.74 52 TRP A CA 1
ATOM 389 C C . TRP A 1 52 ? 73.058 5.790 41.422 1.00 59.89 52 TRP A C 1
ATOM 390 O O . TRP A 1 52 ? 73.363 6.535 40.484 1.00 59.51 52 TRP A O 1
ATOM 401 N N . ASN A 1 53 ? 72.672 4.531 41.256 1.00 60.25 53 ASN A N 1
ATOM 402 C CA . ASN A 1 53 ? 72.383 3.950 39.950 1.00 52.45 53 ASN A CA 1
ATOM 403 C C . ASN A 1 53 ? 70.927 3.500 39.928 1.00 47.44 53 ASN A C 1
ATOM 404 O O . ASN A 1 53 ? 70.578 2.499 40.562 1.00 64.77 53 ASN A O 1
ATOM 409 N N . VAL A 1 54 ? 70.085 4.218 39.177 1.00 43.90 54 VAL A N 1
ATOM 410 C CA . VAL A 1 54 ? 68.659 3.925 39.101 1.00 40.84 54 VAL A CA 1
ATOM 411 C C . VAL A 1 54 ? 68.207 3.797 37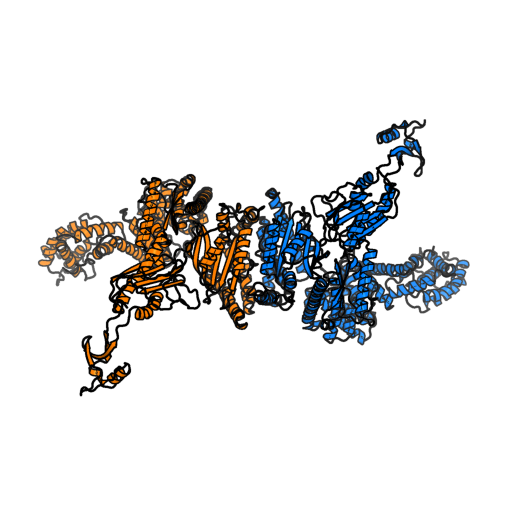.645 1.00 63.90 54 VAL A C 1
ATOM 412 O O . VAL A 1 54 ? 68.795 4.389 36.734 1.00 55.47 54 VAL A O 1
ATOM 416 N N . ALA A 1 55 ? 67.155 2.999 37.434 1.00 51.37 55 ALA A N 1
ATOM 417 C CA . ALA A 1 55 ? 66.476 2.887 36.147 1.00 50.82 55 ALA A CA 1
ATOM 418 C C . ALA A 1 55 ? 64.986 2.722 36.406 1.00 60.97 55 ALA A C 1
ATOM 419 O O . ALA A 1 55 ? 64.594 1.947 37.283 1.00 54.06 55 ALA A O 1
ATOM 421 N N . TYR A 1 56 ? 64.159 3.440 35.651 1.00 55.18 56 TYR A N 1
ATOM 422 C CA . TYR A 1 56 ? 62.722 3.347 35.865 1.00 59.27 56 TYR A CA 1
ATOM 423 C C . TYR A 1 56 ? 61.990 3.942 34.677 1.00 51.61 56 TYR A C 1
ATOM 424 O O . TYR A 1 56 ? 62.491 4.852 34.015 1.00 56.97 56 TYR A O 1
ATOM 433 N N . VAL A 1 57 ? 60.792 3.420 34.431 1.00 47.29 57 VAL A N 1
ATOM 434 C CA . VAL A 1 57 ? 59.868 4.002 33.466 1.00 49.57 57 VAL A CA 1
ATOM 435 C C . VAL A 1 57 ? 59.284 5.283 34.041 1.00 56.85 57 VAL A C 1
ATOM 436 O O . VAL A 1 57 ? 59.117 5.422 35.258 1.00 61.68 57 VAL A O 1
ATOM 440 N N . GLU A 1 58 ? 58.958 6.230 33.164 1.00 57.60 58 GLU A N 1
ATOM 441 C CA . GLU A 1 58 ? 58.235 7.406 33.625 1.00 59.16 58 GLU A CA 1
ATOM 442 C C . GLU A 1 58 ? 57.300 7.917 32.540 1.00 64.99 58 GLU A C 1
ATOM 443 O O . GLU A 1 58 ? 57.767 8.411 31.507 1.00 62.27 58 GLU A O 1
ATOM 449 N N . PRO A 1 59 ? 55.990 7.837 32.724 1.00 67.03 59 PRO A N 1
ATOM 450 C CA . PRO A 1 59 ? 55.093 8.476 31.752 1.00 59.49 59 PRO A CA 1
ATOM 451 C C . PRO A 1 59 ? 55.106 9.986 31.903 1.00 65.32 59 PRO A C 1
ATOM 452 O O . PRO A 1 59 ? 54.524 10.531 32.846 1.00 78.79 59 PRO A O 1
ATOM 456 N N . SER A 1 60 ? 55.753 10.679 30.976 1.00 68.53 60 SER A N 1
ATOM 457 C CA . SER A 1 60 ? 55.879 12.125 31.076 1.00 65.91 60 SER A CA 1
ATOM 458 C C . SER A 1 60 ? 54.660 12.818 30.480 1.00 65.46 60 SER A C 1
ATOM 459 O O . SER A 1 60 ? 54.175 12.441 29.409 1.00 67.92 60 SER A O 1
ATOM 462 N N . ILE A 1 61 ? 54.165 13.835 31.186 1.00 55.85 61 ILE A N 1
ATOM 463 C CA . ILE A 1 61 ? 52.946 14.547 30.817 1.00 58.06 61 ILE A CA 1
ATOM 464 C C . ILE A 1 61 ? 53.313 15.955 30.377 1.00 67.12 61 ILE A C 1
ATOM 465 O O . ILE A 1 61 ? 53.833 16.746 31.173 1.00 68.12 61 ILE A O 1
ATOM 470 N N . ARG A 1 62 ? 53.012 16.278 29.120 1.00 69.80 62 ARG A N 1
ATOM 471 C CA . ARG A 1 62 ? 53.270 17.599 28.551 1.00 64.70 62 ARG A CA 1
ATOM 472 C C . ARG A 1 62 ? 51.981 18.063 27.889 1.00 72.64 62 ARG A C 1
ATOM 473 O O . ARG A 1 62 ? 51.717 17.743 26.721 1.00 72.45 62 ARG A O 1
ATOM 481 N N . PRO A 1 63 ? 51.150 18.818 28.611 1.00 65.59 63 PRO A N 1
ATOM 482 C CA . PRO A 1 63 ? 49.842 19.206 28.058 1.00 65.78 63 PRO A CA 1
ATOM 483 C C . PRO A 1 63 ? 49.941 19.988 26.759 1.00 69.33 63 PRO A C 1
ATOM 484 O O . PRO A 1 63 ? 49.045 19.882 25.913 1.00 71.21 63 PRO A O 1
ATOM 488 N N . ASP A 1 64 ? 51.012 20.767 26.574 1.00 73.62 64 ASP A N 1
ATOM 489 C CA . ASP A 1 64 ? 51.172 21.548 25.353 1.00 81.65 64 ASP A CA 1
ATOM 490 C C . ASP A 1 64 ? 51.291 20.664 24.117 1.00 79.04 64 ASP A C 1
ATOM 491 O O . ASP A 1 64 ? 50.907 21.087 23.020 1.00 83.21 64 ASP A O 1
ATOM 496 N N . ASP A 1 65 ? 51.804 19.442 24.269 1.00 75.96 65 ASP A N 1
ATOM 497 C CA . ASP A 1 65 ? 52.078 18.558 23.139 1.00 75.33 65 ASP A CA 1
ATOM 498 C C . ASP A 1 65 ? 50.866 17.753 22.684 1.00 79.54 65 ASP A C 1
ATOM 499 O O . ASP A 1 65 ? 50.996 16.945 21.757 1.00 83.89 65 ASP A O 1
ATOM 504 N N . GLY A 1 66 ? 49.703 17.945 23.300 1.00 74.14 66 GLY A N 1
ATOM 505 C CA . GLY A 1 66 ? 48.541 17.156 22.929 1.00 74.08 66 GLY A CA 1
ATOM 506 C C . GLY A 1 66 ? 48.015 17.530 21.552 1.00 75.78 66 GLY A C 1
ATOM 507 O O . GLY A 1 66 ? 47.865 18.706 21.217 1.00 85.04 66 GLY A O 1
ATOM 508 N N . ARG A 1 67 ? 47.726 16.505 20.746 1.00 67.39 67 ARG A N 1
ATOM 509 C CA . ARG A 1 67 ? 47.160 16.694 19.414 1.00 85.79 67 ARG A CA 1
ATOM 510 C C . ARG A 1 67 ? 45.914 15.838 19.210 1.00 87.33 67 ARG A C 1
ATOM 511 O O . ARG A 1 67 ? 45.583 15.480 18.075 1.00 81.11 67 ARG A O 1
ATOM 519 N N . TYR A 1 68 ? 45.219 15.498 20.297 1.00 83.46 68 TYR A N 1
ATOM 520 C CA . TYR A 1 68 ? 43.964 14.747 20.256 1.00 82.25 68 TYR A CA 1
ATOM 521 C C . TYR A 1 68 ? 44.142 13.349 19.670 1.00 83.73 68 TYR A C 1
ATOM 522 O O . TYR A 1 68 ? 43.173 12.736 19.209 1.00 85.29 68 TYR A O 1
ATOM 531 N N . GLY A 1 69 ? 45.369 12.831 19.681 1.00 85.21 69 GLY A N 1
ATOM 532 C CA . GLY A 1 69 ? 45.644 11.512 19.150 1.00 91.47 69 GLY A CA 1
ATOM 533 C C . GLY A 1 69 ? 45.685 11.409 17.641 1.00 91.58 69 GLY A C 1
ATOM 534 O O . GLY A 1 69 ? 45.675 10.289 17.116 1.00 88.80 69 GLY A O 1
ATOM 535 N N . GLU A 1 70 ? 45.731 12.536 16.927 1.00 96.35 70 GLU A N 1
ATOM 536 C CA . GLU A 1 70 ? 45.783 12.554 15.468 1.00 95.04 70 GLU A CA 1
ATOM 537 C C . GLU A 1 70 ? 47.209 12.532 14.933 1.00 91.51 70 GLU A C 1
ATOM 538 O O . GLU A 1 70 ? 47.490 11.851 13.940 1.00 98.97 70 GLU A O 1
ATOM 544 N N . ASN A 1 71 ? 48.107 13.275 15.558 1.00 84.75 71 ASN A N 1
ATOM 545 C CA . ASN A 1 71 ? 49.490 13.296 15.114 1.00 87.90 71 ASN A CA 1
ATOM 546 C C . ASN A 1 71 ? 50.158 11.969 15.464 1.00 95.01 71 ASN A C 1
ATOM 547 O O . ASN A 1 71 ? 50.067 11.519 16.612 1.00 104.05 71 ASN A O 1
ATOM 552 N N . PRO A 1 72 ? 50.800 11.301 14.502 1.00 96.94 72 PRO A N 1
ATOM 553 C CA . PRO A 1 72 ? 51.427 9.998 14.789 1.00 95.03 72 PRO A CA 1
ATOM 554 C C . PRO A 1 72 ? 52.447 10.015 15.913 1.00 87.07 72 PRO A C 1
ATOM 555 O O . PRO A 1 72 ? 52.687 8.964 16.521 1.00 88.76 72 PRO A O 1
ATOM 559 N N . ASN A 1 73 ? 53.078 11.154 16.192 1.00 92.59 73 ASN A N 1
ATOM 560 C CA . ASN A 1 73 ? 54.143 11.225 17.185 1.00 90.38 73 ASN A CA 1
ATOM 561 C C . ASN A 1 73 ? 53.814 12.102 18.380 1.00 76.04 73 ASN A C 1
ATOM 562 O O . ASN A 1 73 ? 54.301 11.829 19.478 1.00 89.57 73 ASN A O 1
ATOM 567 N N . ARG A 1 74 ? 53.018 13.150 18.188 1.00 74.18 74 ARG A N 1
ATOM 568 C CA . ARG A 1 74 ? 52.750 14.120 19.241 1.00 82.14 74 ARG A CA 1
ATOM 569 C C . ARG A 1 74 ? 51.706 13.571 20.207 1.00 78.34 74 ARG A C 1
ATOM 570 O O . ARG A 1 74 ? 50.566 13.298 19.814 1.00 79.65 74 ARG A O 1
ATOM 578 N N . LEU A 1 75 ? 52.100 13.420 21.471 1.00 71.98 75 LEU A N 1
ATOM 579 C CA . LEU A 1 75 ? 51.242 12.907 22.528 1.00 71.60 75 LEU A CA 1
ATOM 580 C C . LEU A 1 75 ? 51.396 13.772 23.767 1.00 61.42 75 LEU A C 1
ATOM 581 O O . LEU A 1 75 ? 52.505 14.205 24.090 1.00 68.39 75 LEU A O 1
ATOM 586 N N . GLN A 1 76 ? 50.284 14.012 24.468 1.00 70.37 76 GLN A N 1
ATOM 587 C CA . GLN A 1 76 ? 50.380 14.702 25.751 1.00 61.68 76 GLN A CA 1
ATOM 588 C C . GLN A 1 76 ? 51.036 13.816 26.804 1.00 62.81 76 GLN A C 1
ATOM 589 O O . GLN A 1 76 ? 51.647 14.327 27.750 1.00 69.65 76 GLN A O 1
ATOM 595 N N . GLN A 1 77 ? 50.946 12.495 26.646 1.00 59.45 77 GLN A N 1
ATOM 596 C CA . GLN A 1 77 ? 51.663 11.541 27.482 1.00 63.76 77 GLN A CA 1
ATOM 597 C C . GLN A 1 77 ? 52.530 10.640 26.611 1.00 63.30 77 GLN A C 1
ATOM 598 O O . GLN A 1 77 ? 52.027 10.008 25.677 1.00 64.35 77 GLN A O 1
ATOM 604 N N . HIS A 1 78 ? 53.822 10.568 26.929 1.00 59.56 78 HIS A N 1
ATOM 605 C CA . HIS A 1 78 ? 54.712 9.600 26.303 1.00 68.52 78 HIS A CA 1
ATOM 606 C C . HIS A 1 78 ? 55.591 8.959 27.369 1.00 66.61 78 HIS A C 1
ATOM 607 O O . HIS A 1 78 ? 55.994 9.612 28.335 1.00 62.19 78 HIS A O 1
ATOM 614 N N . TYR A 1 79 ? 55.876 7.673 27.186 1.00 57.72 79 TYR A N 1
ATOM 615 C CA . TYR A 1 79 ? 56.613 6.884 28.163 1.00 57.14 79 TYR A CA 1
ATOM 616 C C . TYR A 1 79 ? 58.107 7.015 27.902 1.00 65.45 79 TYR A C 1
ATOM 617 O O . TYR A 1 79 ? 58.594 6.630 26.833 1.00 68.53 79 TYR A O 1
ATOM 626 N N . GLN A 1 80 ? 58.830 7.565 28.867 1.00 61.91 80 GLN A N 1
ATOM 627 C CA . GLN A 1 80 ? 60.282 7.578 28.826 1.00 48.28 80 GLN A CA 1
ATOM 628 C C . GLN A 1 80 ? 60.824 6.439 29.673 1.00 50.81 80 GLN A C 1
ATOM 629 O O . GLN A 1 80 ? 60.146 5.916 30.559 1.00 59.04 80 GLN A O 1
ATOM 635 N N . PHE A 1 81 ? 62.058 6.045 29.384 1.00 54.15 81 PHE A N 1
ATOM 636 C CA . PHE A 1 81 ? 62.817 5.195 30.287 1.00 54.58 81 PHE A CA 1
ATOM 637 C C . PHE A 1 81 ? 64.011 6.002 30.773 1.00 60.55 81 PHE A C 1
ATOM 638 O O . PHE A 1 81 ? 64.832 6.451 29.964 1.00 56.45 81 PHE A O 1
ATOM 646 N N . GLN A 1 82 ? 64.084 6.199 32.088 1.00 49.64 82 GLN A N 1
ATOM 647 C CA . GLN A 1 82 ? 65.042 7.087 32.732 1.00 50.60 82 GLN A CA 1
ATOM 648 C C . GLN A 1 82 ? 66.133 6.259 33.392 1.00 57.78 82 GLN A C 1
ATOM 649 O O . GLN A 1 82 ? 65.841 5.389 34.218 1.00 61.23 82 GLN A O 1
ATOM 655 N N . VAL A 1 83 ? 67.385 6.536 33.049 1.00 57.45 83 VAL A N 1
ATOM 656 C CA . VAL A 1 83 ? 68.523 5.889 33.687 1.00 49.58 83 VAL A CA 1
ATOM 657 C C . VAL A 1 83 ? 69.419 6.976 34.258 1.00 57.41 83 VAL A C 1
ATOM 658 O O . VAL A 1 83 ? 69.597 8.031 33.639 1.00 57.01 83 VAL A O 1
ATOM 662 N N . ILE A 1 84 ? 69.938 6.739 35.459 1.00 62.13 84 ILE A N 1
ATOM 663 C CA . ILE A 1 84 ? 70.877 7.639 36.114 1.00 47.78 84 ILE A CA 1
ATOM 664 C C . ILE A 1 84 ? 72.067 6.809 36.563 1.00 52.06 84 ILE A C 1
ATOM 665 O O . ILE A 1 84 ? 71.894 5.740 37.163 1.00 58.29 84 ILE A O 1
ATOM 670 N N . LEU A 1 85 ? 73.270 7.274 36.236 1.00 59.97 85 LEU A N 1
ATOM 671 C CA . LEU A 1 85 ? 74.504 6.615 36.640 1.00 55.44 85 LEU A CA 1
ATOM 672 C C . LEU A 1 85 ? 75.346 7.627 37.396 1.00 56.63 85 LEU A C 1
ATOM 673 O O . LEU A 1 85 ? 75.651 8.702 36.871 1.00 54.85 85 LEU A O 1
ATOM 678 N N . LYS A 1 86 ? 75.702 7.291 38.619 1.00 56.14 86 LYS A N 1
ATOM 679 C CA . LYS A 1 86 ? 76.378 8.233 39.492 1.00 51.29 86 LYS A CA 1
ATOM 680 C C . LYS A 1 86 ? 77.182 7.441 40.510 1.00 56.12 86 LYS A C 1
ATOM 681 O O . LYS A 1 86 ? 76.606 6.739 41.351 1.00 62.52 86 LYS A O 1
ATOM 687 N N . PRO A 1 87 ? 78.516 7.513 40.456 1.00 55.94 87 PRO A N 1
ATOM 688 C CA . PRO A 1 87 ? 79.283 8.396 39.573 1.00 65.08 87 PRO A CA 1
ATOM 689 C C . PRO A 1 87 ? 79.458 7.872 38.141 1.00 63.76 87 PRO A C 1
ATOM 690 O O . PRO A 1 87 ? 78.847 6.874 37.766 1.00 62.46 87 PRO A O 1
ATOM 694 N N . ASP A 1 88 ? 80.298 8.551 37.366 1.00 79.12 88 ASP A N 1
ATOM 695 C CA . ASP A 1 88 ? 80.593 8.122 36.004 1.00 60.14 88 ASP A CA 1
ATOM 696 C C . ASP A 1 88 ? 81.227 6.734 36.015 1.00 63.66 88 ASP A C 1
ATOM 697 O O . ASP A 1 88 ? 82.232 6.522 36.707 1.00 71.07 88 ASP A O 1
ATOM 702 N N . PRO A 1 89 ? 80.672 5.765 35.279 1.00 64.13 89 PRO A N 1
ATOM 703 C CA . PRO A 1 89 ? 81.254 4.415 35.282 1.00 60.06 89 PRO A CA 1
ATOM 704 C C . PRO A 1 89 ? 82.489 4.262 34.414 1.00 65.01 89 PRO A C 1
ATOM 705 O O . PRO A 1 89 ? 83.171 3.234 34.518 1.00 74.00 89 PRO A O 1
ATOM 709 N N . GLY A 1 90 ? 82.801 5.233 33.562 1.00 64.04 90 GLY A N 1
ATOM 710 C CA . GLY A 1 90 ? 83.934 5.151 32.667 1.00 68.01 90 GLY A CA 1
ATOM 711 C C . GLY A 1 90 ? 83.575 4.803 31.237 1.00 69.39 90 GLY A C 1
ATOM 712 O O . GLY A 1 90 ? 84.307 5.190 30.321 1.00 68.31 90 GLY A O 1
ATOM 713 N N . ASN A 1 91 ? 82.466 4.082 31.022 1.00 69.58 91 ASN A N 1
ATOM 714 C CA . ASN A 1 91 ? 82.025 3.725 29.677 1.00 69.38 91 ASN A CA 1
ATOM 715 C C . ASN A 1 91 ? 80.504 3.750 29.522 1.00 69.32 91 ASN A C 1
ATOM 716 O O . ASN A 1 91 ? 79.926 2.775 29.023 1.00 64.62 91 ASN A O 1
ATOM 721 N N . PRO A 1 92 ? 79.819 4.835 29.901 1.00 64.91 92 PRO A N 1
ATOM 722 C CA . PRO A 1 92 ? 78.349 4.829 29.792 1.00 65.82 92 PRO A CA 1
ATOM 723 C C . PRO A 1 92 ? 77.836 4.694 28.366 1.00 64.14 92 PRO A C 1
ATOM 724 O O . PRO A 1 92 ? 76.786 4.075 28.155 1.00 63.76 92 PRO A O 1
ATOM 728 N N . GLN A 1 93 ? 78.539 5.249 27.377 1.00 64.78 93 GLN A N 1
ATOM 729 C CA . GLN A 1 93 ? 78.085 5.101 25.996 1.00 61.95 93 GLN A CA 1
ATOM 730 C C . GLN A 1 93 ? 78.115 3.644 25.559 1.00 59.77 93 GLN A C 1
ATOM 731 O O . GLN A 1 93 ? 77.198 3.174 24.876 1.00 59.99 93 GLN A O 1
ATOM 737 N N . GLU A 1 94 ? 79.158 2.910 25.948 1.00 52.01 94 GLU A N 1
ATOM 738 C CA . GLU A 1 94 ? 79.255 1.507 25.563 1.00 61.56 94 GLU A CA 1
ATOM 739 C C . GLU A 1 94 ? 78.213 0.658 26.283 1.00 64.36 94 GLU A C 1
ATOM 740 O O . GLU A 1 94 ? 77.636 -0.260 25.687 1.00 66.63 94 GLU A O 1
ATOM 746 N N . ILE A 1 95 ? 77.962 0.945 27.565 1.00 63.80 95 ILE A N 1
ATOM 747 C CA . ILE A 1 95 ? 76.895 0.263 28.291 1.00 57.96 95 ILE A CA 1
ATOM 748 C C . ILE A 1 95 ? 75.553 0.524 27.621 1.00 54.05 95 ILE A C 1
ATOM 749 O O . ILE A 1 95 ? 74.769 -0.402 27.384 1.00 56.28 95 ILE A O 1
ATOM 754 N N . TYR A 1 96 ? 75.274 1.789 27.293 1.00 52.12 96 TYR A N 1
ATOM 755 C CA . TYR A 1 96 ? 74.049 2.126 26.576 1.00 55.54 96 TYR A CA 1
ATOM 756 C C . TYR A 1 96 ? 73.950 1.377 25.249 1.00 62.12 96 TYR A C 1
ATOM 757 O O . TYR A 1 96 ? 72.862 0.934 24.860 1.00 65.85 96 TYR A O 1
ATOM 766 N N . LEU A 1 97 ? 75.070 1.213 24.539 1.00 59.39 97 LEU A N 1
ATOM 767 C CA . LEU A 1 97 ? 75.006 0.490 23.272 1.00 59.46 97 LEU A CA 1
ATOM 768 C C . LEU A 1 97 ? 74.740 -0.991 23.494 1.00 61.24 97 LEU A C 1
ATOM 769 O O . LEU A 1 97 ? 74.098 -1.638 22.660 1.00 60.34 97 LEU A O 1
ATOM 774 N N . ARG A 1 98 ? 75.205 -1.542 24.615 1.00 59.34 98 ARG A N 1
ATOM 775 C CA . ARG A 1 98 ? 74.847 -2.915 24.945 1.00 59.64 98 ARG A CA 1
ATOM 776 C C . ARG A 1 98 ? 73.371 -3.037 25.310 1.00 57.99 98 ARG A C 1
ATOM 777 O O . ARG A 1 98 ? 72.778 -4.104 25.113 1.00 61.73 98 ARG A O 1
ATOM 785 N N . SER A 1 99 ? 72.757 -1.965 25.825 1.00 56.39 99 SER A N 1
ATOM 786 C CA . SER A 1 99 ? 71.320 -2.016 26.087 1.00 62.32 99 SER A CA 1
ATOM 787 C C . SER A 1 99 ? 70.531 -2.022 24.783 1.00 55.40 99 SER A C 1
ATOM 788 O O . SER A 1 99 ? 69.549 -2.761 24.649 1.00 62.72 99 SER A O 1
ATOM 791 N N . LEU A 1 100 ? 70.946 -1.218 23.804 1.00 53.49 100 LEU A N 1
ATOM 792 C CA . LEU A 1 100 ? 70.308 -1.301 22.493 1.00 61.34 100 LEU A CA 1
ATOM 793 C C . LEU A 1 100 ? 70.473 -2.692 21.893 1.00 56.67 100 LEU A C 1
ATOM 794 O O . LEU A 1 100 ? 69.536 -3.232 21.294 1.00 59.09 100 LEU A O 1
ATOM 799 N N . GLU A 1 101 ? 71.653 -3.297 22.061 1.00 61.97 101 GLU A N 1
ATOM 800 C CA . GLU A 1 101 ? 71.844 -4.677 21.623 1.00 59.86 101 GLU A CA 1
ATOM 801 C C . GLU A 1 101 ? 70.831 -5.611 22.277 1.00 67.23 101 GLU A C 1
ATOM 802 O O . GLU A 1 101 ? 70.250 -6.473 21.608 1.00 72.86 101 GLU A O 1
ATOM 808 N N . ALA A 1 102 ? 70.592 -5.444 23.583 1.00 67.09 102 ALA A N 1
ATOM 809 C CA . ALA A 1 102 ? 69.626 -6.291 24.278 1.00 56.63 102 ALA A CA 1
ATOM 810 C C . ALA A 1 102 ? 68.205 -6.085 23.761 1.00 58.11 102 ALA A C 1
ATOM 811 O O . ALA A 1 102 ? 67.363 -6.981 23.895 1.00 60.49 102 ALA A O 1
ATOM 813 N N . LEU A 1 103 ? 67.912 -4.919 23.186 1.00 51.71 103 LEU A N 1
ATOM 814 C CA . LEU A 1 103 ? 66.622 -4.668 22.553 1.00 57.71 103 LEU A CA 1
ATOM 815 C C . LEU A 1 103 ? 66.563 -5.157 21.108 1.00 65.88 103 LEU A C 1
ATOM 816 O O . LEU A 1 103 ? 65.608 -4.828 20.394 1.00 62.68 103 LEU A O 1
ATOM 821 N N . GLY A 1 104 ? 67.558 -5.914 20.657 1.00 59.88 104 GLY A N 1
ATOM 822 C CA . GLY A 1 104 ? 67.597 -6.367 19.281 1.00 65.32 104 GLY A CA 1
ATOM 823 C C . GLY A 1 104 ? 68.070 -5.347 18.267 1.00 69.70 104 GLY A C 1
ATOM 824 O O . GLY A 1 104 ? 67.765 -5.490 17.080 1.00 67.70 104 GLY A O 1
ATOM 825 N N . ILE A 1 105 ? 68.806 -4.323 18.690 1.00 66.06 105 ILE A N 1
ATOM 826 C CA . ILE A 1 105 ? 69.357 -3.313 17.791 1.00 69.66 105 ILE A CA 1
ATOM 827 C C . ILE A 1 105 ? 70.871 -3.487 17.770 1.00 73.48 105 ILE A C 1
ATOM 828 O O . ILE A 1 105 ? 71.550 -3.215 18.767 1.00 71.45 105 ILE A O 1
ATOM 833 N N . ASP A 1 106 ? 71.407 -3.940 16.637 1.00 79.05 106 ASP A N 1
ATOM 834 C CA . ASP A 1 106 ? 72.837 -4.195 16.523 1.00 75.35 106 ASP A CA 1
ATOM 835 C C . ASP A 1 106 ? 73.539 -2.959 15.978 1.00 76.18 106 ASP A C 1
ATOM 836 O O . ASP A 1 106 ? 73.235 -2.534 14.854 1.00 76.74 106 ASP A O 1
ATOM 841 N N . PRO A 1 107 ? 74.464 -2.351 16.724 1.00 74.60 107 PRO A N 1
ATOM 842 C CA . PRO A 1 107 ? 75.228 -1.225 16.168 1.00 77.30 107 PRO A CA 1
ATOM 843 C C . PRO A 1 107 ? 76.070 -1.605 14.965 1.00 75.51 107 PRO A C 1
ATOM 844 O O . PRO A 1 107 ? 76.479 -0.714 14.211 1.00 75.48 107 PRO A O 1
ATOM 848 N N . ARG A 1 108 ? 76.349 -2.896 14.763 1.00 74.94 108 ARG A N 1
ATOM 849 C CA . ARG A 1 108 ? 77.082 -3.335 13.582 1.00 79.04 108 ARG A CA 1
ATOM 850 C C . ARG A 1 108 ? 76.220 -3.314 12.326 1.00 79.06 108 ARG A C 1
ATOM 851 O O . ARG A 1 108 ? 76.763 -3.367 11.217 1.00 87.12 108 ARG A O 1
ATOM 859 N N . GLU A 1 109 ? 74.894 -3.236 12.477 1.00 75.04 109 GLU A N 1
ATOM 860 C CA . GLU A 1 109 ? 73.973 -3.188 11.350 1.00 72.75 109 GLU A CA 1
ATOM 861 C C . GLU A 1 109 ? 73.279 -1.845 11.181 1.00 74.90 109 GLU A C 1
ATOM 862 O O . GLU A 1 109 ? 72.844 -1.531 10.068 1.00 77.15 109 GLU A O 1
ATOM 868 N N . HIS A 1 110 ? 73.154 -1.057 12.244 1.00 73.14 110 HIS A N 1
ATOM 869 C CA . HIS A 1 110 ? 72.523 0.251 12.178 1.00 61.90 110 HIS A CA 1
ATOM 870 C C . HIS A 1 110 ? 73.542 1.329 12.499 1.00 64.20 110 HIS A C 1
ATOM 871 O O . HIS A 1 110 ? 74.565 1.081 13.142 1.00 75.47 110 HIS A O 1
ATOM 878 N N . ASP A 1 111 ? 73.247 2.539 12.042 1.00 66.32 111 ASP A N 1
ATOM 879 C CA . ASP A 1 111 ? 74.116 3.683 12.283 1.00 69.96 111 ASP A CA 1
ATOM 880 C C . ASP A 1 111 ? 73.603 4.417 13.515 1.00 67.82 111 ASP A C 1
ATOM 881 O O . ASP A 1 111 ? 72.658 5.205 13.438 1.00 64.16 111 ASP A O 1
ATOM 886 N N . ILE A 1 112 ? 74.231 4.156 14.655 1.00 65.60 112 ILE A N 1
ATOM 887 C CA . ILE A 1 112 ? 73.940 4.860 15.899 1.00 66.47 112 ILE A CA 1
ATOM 888 C C . ILE A 1 112 ? 74.934 6.006 16.040 1.00 61.11 112 ILE A C 1
ATOM 889 O O . ILE A 1 112 ? 76.150 5.784 16.052 1.00 59.08 112 ILE A O 1
ATOM 894 N N . ARG A 1 113 ? 74.413 7.229 16.154 1.00 58.83 113 ARG A N 1
ATOM 895 C CA . ARG A 1 113 ? 75.213 8.444 16.217 1.00 56.38 113 ARG A CA 1
ATOM 896 C C . ARG A 1 113 ? 74.914 9.229 17.492 1.00 63.40 113 ARG A C 1
ATOM 897 O O . ARG A 1 113 ? 73.788 9.219 17.995 1.00 63.63 113 ARG A O 1
ATOM 905 N N . PHE A 1 114 ? 75.934 9.928 18.003 1.00 60.72 114 PHE A N 1
ATOM 906 C CA . PHE A 1 114 ? 75.795 10.857 19.126 1.00 59.35 114 PHE A CA 1
ATOM 907 C C . PHE A 1 114 ? 75.997 12.275 18.606 1.00 56.16 114 PHE A C 1
ATOM 908 O O . PHE A 1 114 ? 77.124 12.666 18.283 1.00 61.62 114 PHE A O 1
ATOM 916 N N . VAL A 1 115 ? 74.920 13.053 18.570 1.00 50.72 115 VAL A N 1
ATOM 917 C CA . VAL A 1 115 ? 74.908 14.386 17.980 1.00 55.77 115 VAL A CA 1
ATOM 918 C C . VAL A 1 115 ? 74.604 15.396 19.074 1.00 59.17 115 VAL A C 1
ATOM 919 O O . VAL A 1 115 ? 73.633 15.229 19.816 1.00 67.30 115 VAL A O 1
ATOM 923 N N . GLU A 1 116 ? 75.404 16.460 19.140 1.00 63.83 116 GLU A N 1
ATOM 924 C CA . GLU A 1 116 ? 75.347 17.417 20.238 1.00 62.02 116 GLU A CA 1
ATOM 925 C C . GLU A 1 116 ? 73.928 17.914 20.492 1.00 72.21 116 GLU A C 1
ATOM 926 O O . GLU A 1 116 ? 73.232 18.345 19.570 1.00 73.24 116 GLU A O 1
ATOM 932 N N . ASP A 1 117 ? 73.498 17.839 21.755 1.00 71.59 117 ASP A N 1
ATOM 933 C CA . ASP A 1 117 ? 72.225 18.434 22.177 1.00 70.17 117 ASP A CA 1
ATOM 934 C C . ASP A 1 117 ? 72.322 18.640 23.689 1.00 69.40 117 ASP A C 1
ATOM 935 O O . ASP A 1 117 ? 72.216 17.679 24.455 1.00 66.68 117 ASP A O 1
ATOM 940 N N . ASN A 1 118 ? 72.532 19.881 24.100 1.00 67.84 118 ASN A N 1
ATOM 941 C CA . ASN A 1 118 ? 72.722 20.176 25.508 1.00 63.29 118 ASN A CA 1
ATOM 942 C C . ASN A 1 118 ? 71.379 20.380 26.195 1.00 66.31 118 ASN A C 1
ATOM 943 O O . ASN A 1 118 ? 70.365 20.683 25.565 1.00 61.11 118 ASN A O 1
ATOM 948 N N . TRP A 1 119 ? 71.389 20.212 27.510 1.00 65.04 119 TRP A N 1
ATOM 949 C CA . TRP A 1 119 ? 70.180 20.223 28.316 1.00 64.88 119 TRP A CA 1
ATOM 950 C C . TRP A 1 119 ? 70.219 21.416 29.260 1.00 72.00 119 TRP A C 1
ATOM 951 O O . TRP A 1 119 ? 71.247 21.675 29.894 1.00 76.00 119 TRP A O 1
ATOM 962 N N . GLU A 1 120 ? 69.111 22.151 29.333 1.00 76.56 120 GLU A N 1
ATOM 963 C CA . GLU A 1 120 ? 68.984 23.291 30.235 1.00 77.75 120 GLU A CA 1
ATOM 964 C C . GLU A 1 120 ? 67.560 23.329 30.765 1.00 87.43 120 GLU A C 1
ATOM 965 O O . GLU A 1 120 ? 66.615 23.476 29.984 1.00 96.57 120 GLU A O 1
ATOM 967 N N . SER A 1 121 ? 67.402 23.188 32.083 1.00 86.08 121 SER A N 1
ATOM 968 C CA . SER A 1 121 ? 66.092 23.228 32.735 1.00 86.55 121 SER A CA 1
ATOM 969 C C . SER A 1 121 ? 66.090 24.329 33.786 1.00 87.08 121 SER A C 1
ATOM 970 O O . SER A 1 121 ? 66.389 24.076 34.965 1.00 89.91 121 SER A O 1
ATOM 973 N N . PRO A 1 122 ? 65.748 25.564 33.411 1.00 88.49 122 PRO A N 1
ATOM 974 C CA . PRO A 1 122 ? 65.702 26.640 34.415 1.00 93.27 122 PRO A CA 1
ATOM 975 C C . PRO A 1 122 ? 64.659 26.409 35.498 1.00 86.20 122 PRO A C 1
ATOM 976 O O . PRO A 1 122 ? 64.834 26.898 36.621 1.00 87.32 122 PRO A O 1
ATOM 980 N N . ALA A 1 123 ? 63.585 25.673 35.196 1.00 82.68 123 ALA A N 1
ATOM 981 C CA . ALA A 1 123 ? 62.586 25.350 36.211 1.00 77.02 123 ALA A CA 1
ATOM 982 C C . ALA A 1 123 ? 63.202 24.582 37.373 1.00 81.24 123 ALA A C 1
ATOM 983 O O . ALA A 1 123 ? 62.792 24.752 38.528 1.00 71.53 123 ALA A O 1
ATOM 985 N N . LEU A 1 124 ? 64.182 23.726 37.087 1.00 73.41 124 LEU A N 1
ATOM 986 C CA . LEU A 1 124 ? 64.896 22.974 38.108 1.00 67.67 124 LEU A CA 1
ATOM 987 C C . LEU A 1 124 ? 66.278 23.543 38.399 1.00 75.12 124 LEU A C 1
ATOM 988 O O . LEU A 1 124 ? 67.056 22.909 39.120 1.00 60.60 124 LEU A O 1
ATOM 993 N N . GLY A 1 125 ? 66.596 24.719 37.859 1.00 73.10 125 GLY A N 1
ATOM 994 C CA . GLY A 1 125 ? 67.914 25.315 38.009 1.00 74.58 125 GLY A CA 1
ATOM 995 C C . GLY A 1 125 ? 69.050 24.387 37.632 1.00 77.39 125 GLY A C 1
ATOM 996 O O . GLY A 1 125 ? 70.055 24.314 38.347 1.00 74.28 125 GLY A O 1
ATOM 997 N N . ALA A 1 126 ? 68.914 23.686 36.503 1.00 81.13 126 ALA A N 1
ATOM 998 C CA . ALA A 1 126 ? 69.812 22.603 36.129 1.00 73.13 126 ALA A CA 1
ATOM 999 C C . ALA A 1 126 ? 70.270 22.744 34.681 1.00 75.61 126 ALA A C 1
ATOM 1000 O O . ALA A 1 126 ? 69.590 23.355 33.853 1.00 77.29 126 ALA A O 1
ATOM 1002 N N . TRP A 1 127 ? 71.440 22.173 34.388 1.00 67.27 127 TRP A N 1
ATOM 1003 C CA . TRP A 1 127 ? 71.953 22.123 33.023 1.00 70.62 127 TRP A CA 1
ATOM 1004 C C . TRP A 1 127 ? 72.987 21.010 32.924 1.00 65.92 127 TRP A C 1
ATOM 1005 O O . TRP A 1 127 ? 73.536 20.544 33.927 1.00 67.71 127 TRP A O 1
ATOM 1016 N N . GLY A 1 128 ? 73.218 20.572 31.693 1.00 68.08 128 GLY A N 1
ATOM 1017 C CA . GLY A 1 128 ? 74.200 19.544 31.403 1.00 61.59 128 GLY A CA 1
ATOM 1018 C C . GLY A 1 128 ? 74.591 19.625 29.946 1.00 57.37 128 GLY A C 1
ATOM 1019 O O . GLY A 1 128 ? 74.018 20.386 29.163 1.00 55.94 128 GLY A O 1
ATOM 1020 N N . LEU A 1 129 ? 75.591 18.829 29.599 1.00 58.81 129 LEU A N 1
ATOM 1021 C CA . LEU A 1 129 ? 76.072 18.722 28.233 1.00 60.58 129 LEU A CA 1
ATOM 1022 C C . LEU A 1 129 ? 75.940 17.277 27.787 1.00 61.64 129 LEU A C 1
ATOM 1023 O O . LEU A 1 129 ? 76.148 16.356 28.582 1.00 62.33 129 LEU A O 1
ATOM 1028 N N . GLY A 1 130 ? 75.581 17.085 26.523 1.00 55.16 130 GLY A N 1
ATOM 1029 C CA . GLY A 1 130 ? 75.486 15.737 25.987 1.00 59.96 130 GLY A CA 1
ATOM 1030 C C . GLY A 1 130 ? 74.989 15.731 24.558 1.00 68.24 130 GLY A C 1
ATOM 1031 O O . GLY A 1 130 ? 75.215 16.682 23.800 1.00 68.24 130 GLY A O 1
ATOM 1032 N N . TRP A 1 131 ? 74.296 14.650 24.203 1.00 66.64 131 TRP A N 1
ATOM 1033 C CA . TRP A 1 131 ? 73.882 14.428 22.827 1.00 65.25 131 TRP A CA 1
ATOM 1034 C C . TRP A 1 131 ? 72.453 13.915 22.761 1.00 67.04 131 TRP A C 1
ATOM 1035 O O . TRP A 1 131 ? 71.890 13.432 23.746 1.00 59.84 131 TRP A O 1
ATOM 1046 N N . GLU A 1 132 ? 71.879 14.014 21.569 1.00 68.05 132 GLU A N 1
ATOM 1047 C CA . GLU A 1 132 ? 70.774 13.161 21.172 1.00 61.48 132 GLU A CA 1
ATOM 1048 C C . GLU A 1 132 ? 71.361 11.973 20.419 1.00 57.04 132 GLU A C 1
ATOM 1049 O O . GLU A 1 132 ? 72.407 12.083 19.777 1.00 67.00 132 GLU A O 1
ATOM 1055 N N . VAL A 1 133 ? 70.720 10.820 20.549 1.00 60.52 133 VAL A N 1
ATOM 1056 C CA . VAL A 1 133 ? 71.192 9.594 19.920 1.00 61.56 133 VAL A CA 1
ATOM 1057 C C . VAL A 1 133 ? 70.341 9.326 18.692 1.00 65.97 133 VAL A C 1
ATOM 1058 O O . VAL A 1 133 ? 69.107 9.373 18.760 1.00 68.09 133 VAL A O 1
ATOM 1062 N N . TRP A 1 134 ? 70.999 9.062 17.569 1.00 69.74 134 TRP A N 1
ATOM 1063 C CA . TRP A 1 134 ? 70.334 8.770 16.309 1.00 61.61 134 TRP A CA 1
ATOM 1064 C C . TRP A 1 134 ? 70.378 7.273 16.049 1.00 61.09 134 TRP A C 1
ATOM 1065 O O . TRP A 1 134 ? 71.428 6.645 16.208 1.00 61.24 134 TRP A O 1
ATOM 1076 N N . LEU A 1 135 ? 69.248 6.710 15.653 1.00 60.13 135 LEU A N 1
ATOM 1077 C CA . LEU A 1 135 ? 69.180 5.346 15.139 1.00 62.10 135 LEU A CA 1
ATOM 1078 C C . LEU A 1 135 ? 68.823 5.490 13.665 1.00 68.32 135 LEU A C 1
ATOM 1079 O O . LEU A 1 135 ? 67.661 5.728 13.328 1.00 65.90 135 LEU A O 1
ATOM 1084 N N . ASP A 1 136 ? 69.828 5.381 12.793 1.00 57.85 136 ASP A N 1
ATOM 1085 C CA . ASP A 1 136 ? 69.660 5.673 11.368 1.00 64.28 136 ASP A CA 1
ATOM 1086 C C . ASP A 1 136 ? 68.957 7.017 11.165 1.00 61.21 136 ASP A C 1
ATOM 1087 O O . ASP A 1 136 ? 68.044 7.148 10.349 1.00 62.44 136 ASP A O 1
ATOM 1092 N N . GLY A 1 137 ? 69.371 8.024 11.940 1.00 64.79 137 GLY A N 1
ATOM 1093 C CA . GLY A 1 137 ? 68.774 9.346 11.891 1.00 56.37 137 GLY A CA 1
ATOM 1094 C C . GLY A 1 137 ? 67.620 9.600 12.846 1.00 69.09 137 GLY A C 1
ATOM 1095 O O . GLY A 1 137 ? 67.162 10.748 12.941 1.00 60.43 137 GLY A O 1
ATOM 1096 N N . LEU A 1 138 ? 67.132 8.583 13.557 1.00 56.83 138 LEU A N 1
ATOM 1097 C CA . LEU A 1 138 ? 65.967 8.729 14.423 1.00 60.08 138 LEU A CA 1
ATOM 1098 C C . LEU A 1 138 ? 66.408 9.051 15.846 1.00 61.02 138 LEU A C 1
ATOM 1099 O O . LEU A 1 138 ? 67.126 8.266 16.471 1.00 53.59 138 LEU A O 1
ATOM 1104 N N . GLU A 1 139 ? 65.970 10.195 16.356 1.00 56.05 139 GLU A N 1
ATOM 1105 C CA . GLU A 1 139 ? 66.248 10.564 17.740 1.00 66.24 139 GLU A CA 1
ATOM 1106 C C . GLU A 1 139 ? 65.534 9.590 18.676 1.00 56.73 139 GLU A C 1
ATOM 1107 O O . GLU A 1 139 ? 64.301 9.567 18.728 1.00 58.78 139 GLU A O 1
ATOM 1113 N N . ILE A 1 140 ? 66.300 8.771 19.408 1.00 51.20 140 ILE A N 1
ATOM 1114 C CA . ILE A 1 140 ? 65.717 7.754 20.285 1.00 60.64 140 ILE A CA 1
ATOM 1115 C C . ILE A 1 140 ? 66.164 7.878 21.741 1.00 62.64 140 ILE A C 1
ATOM 1116 O O . ILE A 1 140 ? 65.698 7.121 22.599 1.00 60.69 140 ILE A O 1
ATOM 1121 N N . THR A 1 141 ? 67.088 8.789 22.038 1.00 55.86 141 THR A N 1
ATOM 1122 C CA . THR A 1 141 ? 67.622 8.857 23.391 1.00 62.48 141 THR A CA 1
ATOM 1123 C C . THR A 1 141 ? 68.249 10.224 23.616 1.00 66.61 141 THR A C 1
ATOM 1124 O O . THR A 1 141 ? 68.865 10.789 22.709 1.00 62.80 141 THR A O 1
ATOM 1128 N N . GLN A 1 142 ? 68.057 10.755 24.821 1.00 56.99 142 GLN A N 1
ATOM 1129 C CA . GLN A 1 142 ? 68.780 11.924 25.299 1.00 56.38 142 GLN A CA 1
ATOM 1130 C C . GLN A 1 142 ? 69.855 11.452 26.274 1.00 61.34 142 GLN A C 1
ATOM 1131 O O . GLN A 1 142 ? 69.574 10.661 27.182 1.00 57.49 142 GLN A O 1
ATOM 1137 N N . PHE A 1 143 ? 71.080 11.921 26.073 1.00 57.85 143 PHE A N 1
ATOM 1138 C CA . PHE A 1 143 ? 72.251 11.445 26.801 1.00 51.85 143 PHE A CA 1
ATOM 1139 C C . PHE A 1 143 ? 72.945 12.677 27.363 1.00 57.69 143 PHE A C 1
ATOM 1140 O O . PHE A 1 143 ? 73.493 13.480 26.603 1.00 67.39 143 PHE A O 1
ATOM 1148 N N . THR A 1 144 ? 72.909 12.843 28.682 1.00 57.82 144 THR A N 1
ATOM 1149 C CA . THR A 1 144 ? 73.321 14.092 29.304 1.00 59.59 144 THR A CA 1
ATOM 1150 C C . THR A 1 144 ? 74.218 13.828 30.504 1.00 59.78 144 THR A C 1
ATOM 1151 O O . THR A 1 144 ? 73.974 12.901 31.280 1.00 68.90 144 THR A O 1
ATOM 1155 N N . TYR A 1 145 ? 75.264 14.642 30.640 1.00 64.76 145 TYR A N 1
ATOM 1156 C CA . TYR A 1 145 ? 76.083 14.689 31.844 1.00 60.22 145 TYR A CA 1
ATOM 1157 C C . TYR A 1 145 ? 75.638 15.900 32.652 1.00 60.95 145 TYR A C 1
ATOM 1158 O O . TYR A 1 145 ? 75.884 17.042 32.249 1.00 65.36 145 TYR A O 1
ATOM 1167 N N . PHE A 1 146 ? 74.992 15.654 33.787 1.00 58.76 146 PHE A N 1
ATOM 1168 C CA . PHE A 1 146 ? 74.477 16.735 34.614 1.00 63.49 146 PHE A CA 1
ATOM 1169 C C . PHE A 1 146 ? 75.615 17.461 35.314 1.00 63.56 146 PHE A C 1
ATOM 1170 O O . PHE A 1 146 ? 76.449 16.836 35.974 1.00 63.93 146 PHE A O 1
ATOM 1178 N N . GLN A 1 147 ? 75.634 18.786 35.187 1.00 61.24 147 GLN A N 1
ATOM 1179 C CA . GLN A 1 147 ? 76.638 19.609 35.840 1.00 66.66 147 GLN A CA 1
ATOM 1180 C C . GLN A 1 147 ? 76.092 20.411 37.010 1.00 60.85 147 GLN A C 1
ATOM 1181 O O . GLN A 1 147 ? 76.843 20.705 37.943 1.00 62.59 147 GLN A O 1
ATOM 1187 N N . GLN A 1 148 ? 74.802 20.740 36.996 1.00 63.08 148 GLN A N 1
ATOM 1188 C CA . GLN A 1 148 ? 74.204 21.599 38.002 1.00 67.22 148 GLN A CA 1
ATOM 1189 C C . GLN A 1 148 ? 72.744 21.203 38.162 1.00 68.15 148 GLN A C 1
ATOM 1190 O O . GLN A 1 148 ? 72.097 20.799 37.193 1.00 71.37 148 GLN A O 1
ATOM 1196 N N . ALA A 1 149 ? 72.232 21.303 39.389 1.00 66.87 149 ALA A N 1
ATOM 1197 C CA . ALA A 1 149 ? 70.837 20.964 39.648 1.00 63.17 149 ALA A CA 1
ATOM 1198 C C . ALA A 1 149 ? 70.382 21.666 40.917 1.00 70.44 149 ALA A C 1
ATOM 1199 O O . ALA A 1 149 ? 71.056 21.587 41.947 1.00 68.23 149 ALA A O 1
ATOM 1201 N N . GLY A 1 150 ? 69.245 22.351 40.841 1.00 71.56 150 GLY A N 1
ATOM 1202 C CA . GLY A 1 150 ? 68.790 23.133 41.977 1.00 65.64 150 GLY A CA 1
ATOM 1203 C C . GLY A 1 150 ? 69.709 24.278 42.338 1.00 74.92 150 GLY A C 1
ATOM 1204 O O . GLY A 1 150 ? 69.712 24.725 43.490 1.00 77.57 150 GLY A O 1
ATOM 1205 N N . GLY A 1 151 ? 70.491 24.771 41.375 1.00 76.66 151 GLY A N 1
ATOM 1206 C CA . GLY A 1 151 ? 71.466 25.816 41.608 1.00 66.05 151 GLY A CA 1
ATOM 1207 C C . GLY A 1 151 ? 72.784 25.350 42.187 1.00 67.25 151 GLY A C 1
ATOM 1208 O O . GLY A 1 151 ? 73.677 26.181 42.398 1.00 74.98 151 GLY A O 1
ATOM 1209 N N . MET A 1 152 ? 72.940 24.059 42.446 1.00 65.08 152 MET A N 1
ATOM 1210 C CA . MET A 1 152 ? 74.130 23.538 43.095 1.00 64.94 152 MET A CA 1
ATOM 1211 C C . MET A 1 152 ? 75.066 22.896 42.086 1.00 67.56 152 MET A C 1
ATOM 1212 O O . MET A 1 152 ? 74.635 22.299 41.097 1.00 71.21 152 MET A O 1
ATOM 1217 N N . VAL A 1 153 ? 76.358 23.016 42.362 1.00 64.85 153 VAL A N 1
ATOM 1218 C CA . VAL A 1 153 ? 77.387 22.392 41.542 1.00 63.66 153 VAL A CA 1
ATOM 1219 C C . VAL A 1 153 ? 77.454 20.913 41.899 1.00 74.49 153 VAL A C 1
ATOM 1220 O O . VAL A 1 153 ? 77.726 20.552 43.049 1.00 67.41 153 VAL A O 1
ATOM 1224 N N . LEU A 1 154 ? 77.207 20.053 40.915 1.00 70.71 154 LEU A N 1
ATOM 1225 C CA . LEU A 1 154 ? 77.111 18.625 41.177 1.00 64.28 154 LEU A CA 1
ATOM 1226 C C . LEU A 1 154 ? 78.496 17.995 41.265 1.00 65.79 154 LEU A C 1
ATOM 1227 O O . LEU A 1 154 ? 79.380 18.292 40.456 1.00 74.43 154 LEU A O 1
ATOM 1232 N N . GLU A 1 155 ? 78.676 17.121 42.248 1.00 69.47 155 GLU A N 1
ATOM 1233 C CA . GLU A 1 155 ? 79.907 16.367 42.443 1.00 69.08 155 GLU A CA 1
ATOM 1234 C C . GLU A 1 155 ? 79.606 15.173 43.340 1.00 67.65 155 GLU A C 1
ATOM 1235 O O . GLU A 1 155 ? 79.250 15.355 44.510 1.00 77.89 155 GLU A O 1
ATOM 1241 N N . PRO A 1 156 ? 79.716 13.937 42.832 1.00 63.76 156 PRO A N 1
ATOM 1242 C CA . PRO A 1 156 ? 80.109 13.587 41.460 1.00 63.13 156 PRO A CA 1
ATOM 1243 C C . PRO A 1 156 ? 79.039 13.850 40.401 1.00 59.77 156 PRO A C 1
ATOM 1244 O O . PRO A 1 156 ? 77.847 13.896 40.699 1.00 68.64 156 PRO A O 1
ATOM 1248 N N . VAL A 1 157 ? 79.488 14.020 39.158 1.00 65.29 157 VAL A N 1
ATOM 1249 C CA . VAL A 1 157 ? 78.579 14.254 38.044 1.00 61.01 157 VAL A CA 1
ATOM 1250 C C . VAL A 1 157 ? 77.752 12.999 37.788 1.00 58.44 157 VAL A C 1
ATOM 1251 O O . VAL A 1 157 ? 78.218 11.871 37.994 1.00 56.85 157 VAL A O 1
ATOM 1255 N N . SER A 1 158 ? 76.501 13.194 37.374 1.00 62.52 158 SER A N 1
ATOM 1256 C CA . SER A 1 158 ? 75.590 12.108 37.050 1.00 60.89 158 SER A CA 1
ATOM 1257 C C . SER A 1 158 ? 75.373 12.040 35.542 1.00 64.82 158 SER A C 1
ATOM 1258 O O . SER A 1 158 ? 75.434 13.053 34.840 1.00 62.20 158 SER A O 1
ATOM 1261 N N . VAL A 1 159 ? 75.122 10.832 35.050 1.00 66.65 159 VAL A N 1
ATOM 1262 C CA . VAL A 1 159 ? 74.787 10.593 33.650 1.00 58.05 159 VAL A CA 1
ATOM 1263 C C . VAL A 1 159 ? 73.302 10.267 33.579 1.00 60.29 159 VAL A C 1
ATOM 1264 O O . VAL A 1 159 ? 72.846 9.318 34.226 1.00 62.30 159 VAL A O 1
ATOM 1268 N N . GLU A 1 160 ? 72.547 11.046 32.801 1.00 59.24 160 GLU A N 1
ATOM 1269 C CA . GLU A 1 160 ? 71.135 10.771 32.543 1.00 59.91 160 GLU A CA 1
ATOM 1270 C C . GLU A 1 160 ? 70.976 10.212 31.133 1.00 63.53 160 GLU A C 1
ATOM 1271 O O . GLU A 1 160 ? 71.355 10.864 30.153 1.00 58.82 160 GLU A O 1
ATOM 1277 N N . ILE A 1 161 ? 70.394 9.021 31.034 1.00 57.86 161 ILE A N 1
ATOM 1278 C CA . ILE A 1 161 ? 70.066 8.398 29.759 1.00 60.77 161 ILE A CA 1
ATOM 1279 C C . ILE A 1 161 ? 68.550 8.243 29.714 1.00 62.49 161 ILE A C 1
ATOM 1280 O O . ILE A 1 161 ? 67.975 7.484 30.505 1.00 59.64 161 ILE A O 1
ATOM 1285 N N . THR A 1 162 ? 67.903 8.960 28.795 1.00 59.27 162 THR A N 1
ATOM 1286 C CA . THR A 1 162 ? 66.446 8.985 28.666 1.00 62.35 162 THR A CA 1
ATOM 1287 C C . THR A 1 162 ? 66.049 8.370 27.327 1.00 59.31 162 THR A C 1
ATOM 1288 O O . THR A 1 162 ? 66.233 8.992 26.276 1.00 64.80 162 THR A O 1
ATOM 1292 N N . TYR A 1 163 ? 65.490 7.163 27.371 1.00 58.43 163 TYR A N 1
ATOM 1293 C CA . TYR A 1 163 ? 65.008 6.490 26.173 1.00 56.09 163 TYR A CA 1
ATOM 1294 C C . TYR A 1 163 ? 63.632 7.015 25.780 1.00 61.08 163 TYR A C 1
ATOM 1295 O O . TYR A 1 163 ? 62.749 7.163 26.631 1.00 61.52 163 TYR A O 1
ATOM 1304 N N . GLY A 1 164 ? 63.441 7.265 24.487 1.00 56.37 164 GLY A N 1
ATOM 1305 C CA . GLY A 1 164 ? 62.117 7.552 23.969 1.00 43.19 164 GLY A CA 1
ATOM 1306 C C . GLY A 1 164 ? 61.458 6.274 23.501 1.00 59.26 164 GLY A C 1
ATOM 1307 O O . GLY A 1 164 ? 61.769 5.770 22.418 1.00 62.68 164 GLY A O 1
ATOM 1308 N N . LEU A 1 165 ? 60.545 5.733 24.311 1.00 56.77 165 LEU A N 1
ATOM 1309 C CA . LEU A 1 165 ? 60.095 4.363 24.092 1.00 58.36 165 LEU A CA 1
ATOM 1310 C C . LEU A 1 165 ? 59.224 4.242 22.847 1.00 60.29 165 LEU A C 1
ATOM 1311 O O . LEU A 1 165 ? 59.323 3.248 22.118 1.00 57.40 165 LEU A O 1
ATOM 1316 N N . GLU A 1 166 ? 58.372 5.236 22.584 1.00 59.60 166 GLU A N 1
ATOM 1317 C CA . GLU A 1 166 ? 57.506 5.169 21.410 1.00 54.61 166 GLU A CA 1
ATOM 1318 C C . GLU A 1 166 ? 58.320 5.136 20.119 1.00 70.62 166 GLU A C 1
ATOM 1319 O O . GLU A 1 166 ? 57.991 4.398 19.182 1.00 62.31 166 GLU A O 1
ATOM 1325 N N . ARG A 1 167 ? 59.394 5.922 20.056 1.00 65.46 167 ARG A N 1
ATOM 1326 C CA . ARG A 1 167 ? 60.191 5.999 18.838 1.00 55.18 167 ARG A CA 1
ATOM 1327 C C . ARG A 1 167 ? 61.020 4.736 18.631 1.00 62.65 167 ARG A C 1
ATOM 1328 O O . ARG A 1 167 ? 61.164 4.262 17.498 1.00 70.64 167 ARG A O 1
ATOM 1336 N N . ILE A 1 168 ? 61.568 4.176 19.710 1.00 58.54 168 ILE A N 1
ATOM 1337 C CA . ILE A 1 168 ? 62.268 2.897 19.621 1.00 56.43 168 ILE A CA 1
ATOM 1338 C C . ILE A 1 168 ? 61.313 1.796 19.164 1.00 64.13 168 ILE A C 1
ATOM 1339 O O . ILE A 1 168 ? 61.645 0.991 18.286 1.00 64.41 168 ILE A O 1
ATOM 1344 N N . ALA A 1 169 ? 60.106 1.752 19.737 1.00 60.31 169 ALA A N 1
ATOM 1345 C CA . ALA A 1 169 ? 59.151 0.708 19.372 1.00 61.87 169 ALA A CA 1
ATOM 1346 C C . ALA A 1 169 ? 58.686 0.859 17.929 1.00 59.21 169 ALA A C 1
ATOM 1347 O O . ALA A 1 169 ? 58.557 -0.137 17.206 1.00 58.33 169 ALA A O 1
ATOM 1349 N N . MET A 1 170 ? 58.421 2.091 17.494 1.00 55.92 170 MET A N 1
ATOM 1350 C CA . MET A 1 170 ? 58.058 2.306 16.099 1.00 61.40 170 MET A CA 1
ATOM 1351 C C . MET A 1 170 ? 59.177 1.880 15.153 1.00 66.24 170 MET A C 1
ATOM 1352 O O . MET A 1 170 ? 58.903 1.356 14.068 1.00 68.94 170 MET A O 1
ATOM 1357 N N . ALA A 1 171 ? 60.440 2.062 15.550 1.00 64.41 171 ALA A N 1
ATOM 1358 C CA . ALA A 1 171 ? 61.539 1.614 14.700 1.00 55.41 171 ALA A CA 1
ATOM 1359 C C . ALA A 1 171 ? 61.641 0.091 14.678 1.00 67.22 171 ALA A C 1
ATOM 1360 O O . ALA A 1 171 ? 61.838 -0.505 13.613 1.00 67.11 171 ALA A O 1
ATOM 1362 N N . LEU A 1 172 ? 61.504 -0.558 15.841 1.00 62.03 172 LEU A N 1
ATOM 1363 C CA . LEU A 1 172 ? 61.605 -2.016 15.894 1.00 55.19 172 LEU A CA 1
ATOM 1364 C C . LEU A 1 172 ? 60.439 -2.696 15.192 1.00 61.97 172 LEU A C 1
ATOM 1365 O O . LEU A 1 172 ? 60.596 -3.791 14.640 1.00 63.52 172 LEU A O 1
ATOM 1370 N N . GLN A 1 173 ? 59.259 -2.087 15.231 1.00 62.67 173 GLN A N 1
ATOM 1371 C CA . GLN A 1 173 ? 58.058 -2.711 14.699 1.00 63.79 173 GLN A CA 1
ATOM 1372 C C . GLN A 1 173 ? 57.733 -2.252 13.286 1.00 68.79 173 GLN A C 1
ATOM 1373 O O . GLN A 1 173 ? 56.810 -2.799 12.669 1.00 72.06 173 GLN A O 1
ATOM 1379 N N . ARG A 1 174 ? 58.468 -1.269 12.769 1.00 69.12 174 ARG A N 1
ATOM 1380 C CA . ARG A 1 174 ? 58.256 -0.730 11.427 1.00 72.79 174 ARG A CA 1
ATOM 1381 C C . ARG A 1 174 ? 56.820 -0.247 11.253 1.00 77.25 174 ARG A C 1
ATOM 1382 O O . ARG A 1 174 ? 56.169 -0.509 10.240 1.00 78.43 174 ARG A O 1
ATOM 1390 N N . VAL A 1 175 ? 56.317 0.456 12.263 1.00 66.16 175 VAL A N 1
ATOM 1391 C CA . VAL A 1 175 ? 55.028 1.128 12.192 1.00 62.10 175 VAL A CA 1
ATOM 1392 C C . VAL A 1 175 ? 55.298 2.623 12.161 1.00 61.28 175 VAL A C 1
ATOM 1393 O O . VAL A 1 175 ? 56.282 3.098 12.737 1.00 69.03 175 VAL A O 1
ATOM 1397 N N . SER A 1 176 ? 54.450 3.359 11.451 1.00 57.18 176 SER A N 1
ATOM 1398 C CA . SER A 1 176 ? 54.643 4.788 11.264 1.00 59.11 176 SER A CA 1
ATOM 1399 C C . SER A 1 176 ? 53.785 5.609 12.208 1.00 66.57 176 SER A C 1
ATOM 1400 O O . SER A 1 176 ? 53.726 6.835 12.075 1.00 73.44 176 SER A O 1
ATOM 1403 N N . ASN A 1 177 ? 53.141 4.966 13.174 1.00 71.03 177 ASN A N 1
ATOM 1404 C CA . ASN A 1 177 ? 52.075 5.612 13.911 1.00 80.06 177 ASN A CA 1
ATOM 1405 C C . ASN A 1 177 ? 52.021 5.031 15.317 1.00 66.37 177 ASN A C 1
ATOM 1406 O O . ASN A 1 177 ? 52.163 3.819 15.494 1.00 69.71 177 ASN A O 1
ATOM 1411 N N . PHE A 1 178 ? 51.836 5.901 16.316 1.00 74.94 178 PHE A N 1
ATOM 1412 C CA . PHE A 1 178 ? 51.843 5.418 17.696 1.00 70.73 178 PHE A CA 1
ATOM 1413 C C . PHE A 1 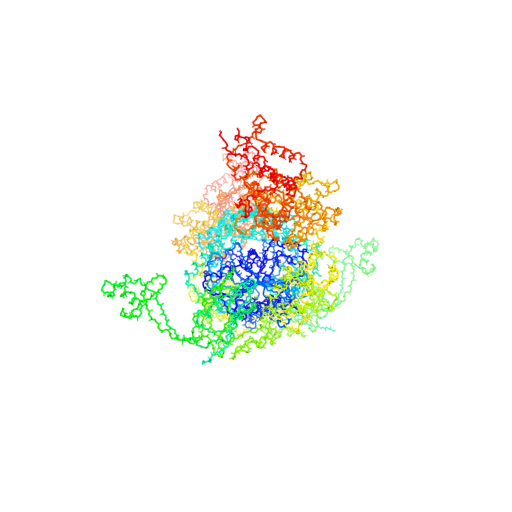178 ? 50.682 4.469 17.964 1.00 61.41 178 PHE A C 1
ATOM 1414 O O . PHE A 1 178 ? 50.837 3.510 18.728 1.00 60.78 178 PHE A O 1
ATOM 1422 N N . ARG A 1 179 ? 49.528 4.700 17.332 1.00 69.42 179 ARG A N 1
ATOM 1423 C CA . ARG A 1 179 ? 48.374 3.831 17.536 1.00 65.75 179 ARG A CA 1
ATOM 1424 C C . ARG A 1 179 ? 48.629 2.400 17.081 1.00 61.51 179 ARG A C 1
ATOM 1425 O O . ARG A 1 179 ? 47.937 1.488 17.545 1.00 69.10 179 ARG A O 1
ATOM 1433 N N . ASP A 1 180 ? 49.598 2.181 16.194 1.00 60.20 180 ASP A N 1
ATOM 1434 C CA . ASP A 1 180 ? 49.888 0.855 15.661 1.00 50.63 180 ASP A CA 1
ATOM 1435 C C . ASP A 1 180 ? 50.968 0.120 16.442 1.00 56.36 180 ASP A C 1
ATOM 1436 O O . ASP A 1 180 ? 51.284 -1.026 16.105 1.00 60.40 180 ASP A O 1
ATOM 1441 N N . ILE A 1 181 ? 51.554 0.753 17.459 1.00 58.27 181 ILE A N 1
ATOM 1442 C CA . ILE A 1 181 ? 52.479 0.045 18.332 1.00 56.24 181 ILE A CA 1
ATOM 1443 C C . ILE A 1 181 ? 51.750 -1.106 19.006 1.00 55.37 181 ILE A C 1
ATOM 1444 O O . ILE A 1 181 ? 50.612 -0.963 19.465 1.00 55.88 181 ILE A O 1
ATOM 1449 N N . ARG A 1 182 ? 52.395 -2.266 19.047 1.00 60.61 182 ARG A N 1
ATOM 1450 C CA . ARG A 1 182 ? 51.850 -3.419 19.746 1.00 60.50 182 ARG A CA 1
ATOM 1451 C C . ARG A 1 182 ? 52.290 -3.376 21.205 1.00 66.45 182 ARG A C 1
ATOM 1452 O O . ARG A 1 182 ? 53.491 -3.406 21.500 1.00 65.46 182 ARG A O 1
ATOM 1460 N N . TRP A 1 183 ? 51.321 -3.295 22.114 1.00 54.74 183 TRP A N 1
ATOM 1461 C CA . TRP A 1 183 ? 51.656 -3.329 23.531 1.00 54.89 183 TRP A CA 1
ATOM 1462 C C . TRP A 1 183 ? 51.924 -4.757 23.987 1.00 57.16 183 TRP A C 1
ATOM 1463 O O . TRP A 1 183 ? 52.955 -5.035 24.608 1.00 54.86 183 TRP A O 1
ATOM 1474 N N . ASN A 1 184 ? 51.002 -5.667 23.684 1.00 62.46 184 ASN A N 1
ATOM 1475 C CA . ASN A 1 184 ? 51.147 -7.093 23.955 1.00 57.74 184 ASN A CA 1
ATOM 1476 C C . ASN A 1 184 ? 50.466 -7.834 22.808 1.00 53.73 184 ASN A C 1
ATOM 1477 O O . ASN A 1 184 ? 50.068 -7.226 21.810 1.00 66.10 184 ASN A O 1
ATOM 1482 N N . ALA A 1 185 ? 50.313 -9.154 22.934 1.00 54.34 185 ALA A N 1
ATOM 1483 C CA . ALA A 1 185 ? 49.741 -9.906 21.820 1.00 50.29 185 ALA A CA 1
ATOM 1484 C C . ALA A 1 185 ? 48.293 -9.523 21.526 1.00 65.34 185 ALA A C 1
ATOM 1485 O O . ALA A 1 185 ? 47.835 -9.731 20.397 1.00 73.38 185 ALA A O 1
ATOM 1487 N N . GLU A 1 186 ? 47.569 -8.950 22.491 1.00 61.11 186 GLU A N 1
ATOM 1488 C CA . GLU A 1 186 ? 46.145 -8.668 22.321 1.00 56.51 186 GLU A CA 1
ATOM 1489 C C . GLU A 1 186 ? 45.843 -7.214 21.985 1.00 55.88 186 GLU A C 1
ATOM 1490 O O . GLU A 1 186 ? 44.931 -6.941 21.199 1.00 60.53 186 GLU A O 1
ATOM 1496 N N . ARG A 1 187 ? 46.563 -6.270 22.576 1.00 55.39 187 ARG A N 1
ATOM 1497 C CA . ARG A 1 187 ? 46.184 -4.871 22.512 1.00 52.05 187 ARG A CA 1
ATOM 1498 C C . ARG A 1 187 ? 47.291 -4.050 21.869 1.00 60.45 187 ARG A C 1
ATOM 1499 O O . ARG A 1 187 ? 48.464 -4.434 21.884 1.00 56.41 187 ARG A O 1
ATOM 1507 N N . THR A 1 188 ? 46.899 -2.929 21.277 1.00 48.95 188 THR A N 1
ATOM 1508 C CA . THR A 1 188 ? 47.841 -1.961 20.749 1.00 54.26 188 THR A CA 1
ATOM 1509 C C . THR A 1 188 ? 47.904 -0.748 21.664 1.00 61.69 188 THR A C 1
ATOM 1510 O O . THR A 1 188 ? 47.026 -0.520 22.501 1.00 56.22 188 THR A O 1
ATOM 1514 N N . TYR A 1 189 ? 48.969 0.030 21.475 1.00 49.36 189 TYR A N 1
ATOM 1515 C CA . TYR A 1 189 ? 49.128 1.295 22.180 1.00 56.49 189 TYR A CA 1
ATOM 1516 C C . TYR A 1 189 ? 47.905 2.187 21.992 1.00 64.58 189 TYR A C 1
ATOM 1517 O O . TYR A 1 189 ? 47.420 2.801 22.948 1.00 58.47 189 TYR A O 1
ATOM 1526 N N . GLY A 1 190 ? 47.385 2.261 20.764 1.00 59.12 190 GLY A N 1
ATOM 1527 C CA . GLY A 1 190 ? 46.193 3.061 20.522 1.00 51.86 190 GLY A CA 1
ATOM 1528 C C . GLY A 1 190 ? 44.942 2.481 21.155 1.00 53.58 190 GLY A C 1
ATOM 1529 O O . GLY A 1 190 ? 44.035 3.221 21.546 1.00 56.23 190 GLY A O 1
ATOM 1530 N N . ASP A 1 191 ? 44.868 1.152 21.255 1.00 55.87 191 ASP A N 1
ATOM 1531 C CA . ASP A 1 191 ? 43.714 0.530 21.901 1.00 60.78 191 ASP A CA 1
ATOM 1532 C C . ASP A 1 191 ? 43.537 1.004 23.338 1.00 62.14 191 ASP A C 1
ATOM 1533 O O . ASP A 1 191 ? 42.404 1.138 23.813 1.00 68.89 191 ASP A O 1
ATOM 1538 N N . VAL A 1 192 ? 44.634 1.266 24.048 1.00 60.22 192 VAL A N 1
ATOM 1539 C CA . VAL A 1 192 ? 44.563 1.585 25.472 1.00 67.47 192 VAL A CA 1
ATOM 1540 C C . VAL A 1 192 ? 44.805 3.059 25.778 1.00 67.06 192 VAL A C 1
ATOM 1541 O O . VAL A 1 192 ? 44.464 3.501 26.888 1.00 69.64 192 VAL A O 1
ATOM 1545 N N . ASN A 1 193 ? 45.337 3.845 24.834 1.00 64.68 193 ASN A N 1
ATOM 1546 C CA . ASN A 1 193 ? 45.681 5.236 25.114 1.00 53.38 193 ASN A CA 1
ATOM 1547 C C . ASN A 1 193 ? 45.040 6.264 24.196 1.00 59.57 193 ASN A C 1
ATOM 1548 O O . ASN A 1 193 ? 45.123 7.460 24.502 1.00 63.56 193 ASN A O 1
ATOM 1553 N N . LEU A 1 194 ? 44.405 5.858 23.096 1.00 59.46 194 LEU A N 1
ATOM 1554 C CA . LEU A 1 194 ? 43.906 6.843 22.142 1.00 58.10 194 LEU A CA 1
ATOM 1555 C C . LEU A 1 194 ? 42.820 7.717 22.762 1.00 57.35 194 LEU A C 1
ATOM 1556 O O . LEU A 1 194 ? 42.861 8.947 22.641 1.00 64.19 194 LEU A O 1
ATOM 1561 N N . GLN A 1 195 ? 41.845 7.103 23.441 1.00 64.47 195 GLN A N 1
ATOM 1562 C CA . GLN A 1 195 ? 40.793 7.892 24.075 1.00 67.13 195 GLN A CA 1
ATOM 1563 C C . GLN A 1 195 ? 41.355 8.797 25.164 1.00 69.02 195 GLN A C 1
ATOM 1564 O O . GLN A 1 195 ? 40.881 9.923 25.345 1.00 69.78 195 GLN A O 1
ATOM 1570 N N . GLY A 1 196 ? 42.381 8.334 25.883 1.00 63.74 196 GLY A N 1
ATOM 1571 C CA . GLY A 1 196 ? 43.016 9.185 26.876 1.00 69.03 196 GLY A CA 1
ATOM 1572 C C . GLY A 1 196 ? 43.691 10.392 26.258 1.00 66.10 196 GLY A C 1
ATOM 1573 O O . GLY A 1 196 ? 43.579 11.509 26.769 1.00 69.05 196 GLY A O 1
ATOM 1574 N N . GLU A 1 197 ? 44.412 10.182 25.152 1.00 65.18 197 GLU A N 1
ATOM 1575 C CA . GLU A 1 197 ? 45.033 11.298 24.441 1.00 73.41 197 GLU A CA 1
ATOM 1576 C C . GLU A 1 197 ? 43.987 12.304 23.976 1.00 70.43 197 GLU A C 1
ATOM 1577 O O . GLU A 1 197 ? 44.167 13.518 24.125 1.00 75.63 197 GLU A O 1
ATOM 1583 N N . ARG A 1 198 ? 42.878 11.814 23.420 1.00 69.12 198 ARG A N 1
ATOM 1584 C CA . ARG A 1 198 ? 41.817 12.703 22.961 1.00 72.78 198 ARG A CA 1
ATOM 1585 C C . ARG A 1 198 ? 41.188 13.468 24.121 1.00 63.64 198 ARG A C 1
ATOM 1586 O O . ARG A 1 198 ? 41.006 14.688 24.050 1.00 69.24 198 ARG A O 1
ATOM 1594 N N . GLU A 1 199 ? 40.837 12.768 25.199 1.00 68.66 199 GLU A N 1
ATOM 1595 C CA . GLU A 1 199 ? 40.101 13.435 26.267 1.00 69.56 199 GLU A CA 1
ATOM 1596 C C . GLU A 1 199 ? 40.999 14.384 27.054 1.00 64.76 199 GLU A C 1
ATOM 1597 O O . GLU A 1 199 ? 40.586 15.500 27.387 1.00 65.05 199 GLU A O 1
ATOM 1603 N N . HIS A 1 200 ? 42.236 13.970 27.341 1.00 63.09 200 HIS A N 1
ATOM 1604 C CA . HIS A 1 200 ? 43.165 14.853 28.042 1.00 55.84 200 HIS A CA 1
ATOM 1605 C C . HIS A 1 200 ? 43.484 16.099 27.224 1.00 65.19 200 HIS A C 1
ATOM 1606 O O . HIS A 1 200 ? 43.581 17.200 27.777 1.00 68.19 200 HIS A O 1
ATOM 1613 N N . SER A 1 201 ? 43.657 15.952 25.906 1.00 70.28 201 SER A N 1
ATOM 1614 C CA . SER A 1 201 ? 43.915 17.123 25.071 1.00 66.90 201 SER A CA 1
ATOM 1615 C C . SER A 1 201 ? 42.726 18.075 25.085 1.00 66.42 201 SER A C 1
ATOM 1616 O O . SER A 1 201 ? 42.897 19.296 25.191 1.00 70.83 201 SER A O 1
ATOM 1619 N N . THR A 1 202 ? 41.510 17.533 24.993 1.00 65.59 202 THR A N 1
ATOM 1620 C CA . THR A 1 202 ? 40.316 18.372 25.026 1.00 65.17 202 THR A CA 1
ATOM 1621 C C . THR A 1 202 ? 40.195 19.115 26.350 1.00 64.34 202 THR A C 1
ATOM 1622 O O . THR A 1 202 ? 39.801 20.287 26.381 1.00 67.98 202 THR A O 1
ATOM 1626 N N . TYR A 1 203 ? 40.523 18.451 27.459 1.00 67.18 203 TYR A N 1
ATOM 1627 C CA . TYR A 1 203 ? 40.451 19.120 28.752 1.00 59.04 203 TYR A CA 1
ATOM 1628 C C . TYR A 1 203 ? 41.533 20.184 28.884 1.00 61.21 203 TYR A C 1
ATOM 1629 O O . TYR A 1 203 ? 41.267 21.291 29.367 1.00 59.65 203 TYR A O 1
ATOM 1638 N N . TYR A 1 204 ? 42.760 19.868 28.460 1.00 65.30 204 TYR A N 1
ATOM 1639 C CA . TYR A 1 204 ? 43.875 20.797 28.628 1.00 60.65 204 TYR A CA 1
ATOM 1640 C C . TYR A 1 204 ? 43.726 22.042 27.760 1.00 61.44 204 TYR A C 1
ATOM 1641 O O . TYR A 1 204 ? 44.216 23.114 28.132 1.00 70.82 204 TYR A O 1
ATOM 1650 N N . PHE A 1 205 ? 43.069 21.930 26.609 1.00 63.97 205 PHE A N 1
ATOM 1651 C CA . PHE A 1 205 ? 42.965 23.058 25.692 1.00 65.32 205 PHE A CA 1
ATOM 1652 C C . PHE A 1 205 ? 41.649 23.813 25.817 1.00 62.48 205 PHE A C 1
ATOM 1653 O O . PHE A 1 205 ? 41.643 25.045 25.731 1.00 66.04 205 PHE A O 1
ATOM 1661 N N . GLU A 1 206 ? 40.540 23.112 26.052 1.00 67.51 206 GLU A N 1
ATOM 1662 C CA . GLU A 1 206 ? 39.214 23.700 25.918 1.00 70.08 206 GLU A CA 1
ATOM 1663 C C . GLU A 1 206 ? 38.418 23.816 27.211 1.00 72.21 206 GLU A C 1
ATOM 1664 O O . GLU A 1 206 ? 37.651 24.767 27.351 1.00 75.37 206 GLU A O 1
ATOM 1670 N N . VAL A 1 207 ? 38.552 22.886 28.151 1.00 67.69 207 VAL A N 1
ATOM 1671 C CA . VAL A 1 207 ? 37.585 22.754 29.231 1.00 66.63 207 VAL A CA 1
ATOM 1672 C C . VAL A 1 207 ? 38.104 23.332 30.545 1.00 66.00 207 VAL A C 1
ATOM 1673 O O . VAL A 1 207 ? 37.351 23.983 31.270 1.00 70.38 207 VAL A O 1
ATOM 1677 N N . ALA A 1 208 ? 39.382 23.122 30.859 1.00 67.60 208 ALA A N 1
ATOM 1678 C CA . ALA A 1 208 ? 39.907 23.418 32.190 1.00 63.31 208 ALA A CA 1
ATOM 1679 C C . ALA A 1 208 ? 39.599 24.850 32.609 1.00 72.71 208 ALA A C 1
ATOM 1680 O O . ALA A 1 208 ? 39.971 25.805 31.925 1.00 74.16 208 ALA A O 1
ATOM 1682 N N . ASP A 1 209 ? 38.918 25.002 33.741 1.00 69.44 209 ASP A N 1
ATOM 1683 C CA . ASP A 1 209 ? 38.538 26.327 34.208 1.00 63.76 209 ASP A CA 1
ATOM 1684 C C . ASP A 1 209 ? 39.759 27.070 34.741 1.00 74.45 209 ASP A C 1
ATOM 1685 O O . ASP A 1 209 ? 40.502 26.550 35.579 1.00 80.18 209 ASP A O 1
ATOM 1690 N N . VAL A 1 210 ? 39.946 28.304 34.265 1.00 79.43 210 VAL A N 1
ATOM 1691 C CA . VAL A 1 210 ? 41.173 29.045 34.543 1.00 78.92 210 VAL A CA 1
ATOM 1692 C C . VAL A 1 210 ? 41.202 29.544 35.987 1.00 76.07 210 VAL A C 1
ATOM 1693 O O . VAL A 1 210 ? 42.249 29.510 36.646 1.00 71.37 210 VAL A O 1
ATOM 1697 N N . GLU A 1 211 ? 40.064 30.019 36.502 1.00 76.61 211 GLU A N 1
ATOM 1698 C CA . GLU A 1 211 ? 40.032 30.502 37.880 1.00 82.43 211 GLU A CA 1
ATOM 1699 C C . GLU A 1 211 ? 40.321 29.377 38.868 1.00 75.94 211 GLU A C 1
ATOM 1700 O O . GLU A 1 211 ? 41.088 29.559 39.821 1.00 73.07 211 GLU A O 1
ATOM 1706 N N . ARG A 1 212 ? 39.733 28.200 38.646 1.00 72.56 212 ARG A N 1
ATOM 1707 C CA . ARG A 1 212 ? 40.000 27.068 39.528 1.00 70.50 212 ARG A CA 1
ATOM 1708 C C . ARG A 1 212 ? 41.461 26.642 39.456 1.00 71.78 212 ARG A C 1
ATOM 1709 O O . ARG A 1 212 ? 42.044 26.240 40.469 1.00 71.95 212 ARG A O 1
ATOM 1717 N N . LEU A 1 213 ? 42.070 26.720 38.269 1.00 68.70 213 LEU A N 1
ATOM 1718 C CA . LEU A 1 213 ? 43.478 26.356 38.138 1.00 68.58 213 LEU A CA 1
ATOM 1719 C C . LEU A 1 213 ? 44.369 27.328 38.895 1.00 66.40 213 LEU A C 1
ATOM 1720 O O . LEU A 1 213 ? 45.374 26.926 39.493 1.00 67.70 213 LEU A O 1
ATOM 1725 N N . ARG A 1 214 ? 44.028 28.615 38.866 1.00 69.75 214 ARG A N 1
ATOM 1726 C CA . ARG A 1 214 ? 44.806 29.592 39.615 1.00 74.14 214 ARG A CA 1
ATOM 1727 C C . ARG A 1 214 ? 44.663 29.369 41.113 1.00 74.55 214 ARG A C 1
ATOM 1728 O O . ARG A 1 214 ? 45.637 29.499 41.864 1.00 68.44 214 ARG A O 1
ATOM 1736 N N . GLN A 1 215 ? 43.454 29.028 41.563 1.00 70.07 215 GLN A N 1
ATOM 1737 C CA . GLN A 1 215 ? 43.264 28.657 42.961 1.00 68.32 215 GLN A CA 1
ATOM 1738 C C . GLN A 1 215 ? 44.095 27.434 43.321 1.00 73.50 215 GLN A C 1
ATOM 1739 O O . GLN A 1 215 ? 44.756 27.412 44.366 1.00 66.32 215 GLN A O 1
ATOM 1745 N N . MET A 1 216 ? 44.073 26.405 42.467 1.00 72.06 216 MET A N 1
ATOM 1746 C CA . MET A 1 216 ? 44.897 25.225 42.707 1.00 66.33 216 MET A CA 1
ATOM 1747 C C . MET A 1 216 ? 46.355 25.614 42.887 1.00 65.39 216 MET A C 1
ATOM 1748 O O . MET A 1 216 ? 46.995 25.228 43.871 1.00 60.99 216 MET A O 1
ATOM 1753 N N . PHE A 1 217 ? 46.889 26.404 41.952 1.00 63.06 217 PHE A N 1
ATOM 1754 C CA . PHE A 1 217 ? 48.289 26.804 42.027 1.00 66.11 217 PHE A CA 1
ATOM 1755 C C . PHE A 1 217 ? 48.599 27.492 43.355 1.00 65.22 217 PHE A C 1
ATOM 1756 O O . PHE A 1 217 ? 49.616 27.195 43.994 1.00 66.61 217 PHE A O 1
ATOM 1764 N N . ALA A 1 218 ? 47.734 28.414 43.785 1.00 62.99 218 ALA A N 1
ATOM 1765 C CA . ALA A 1 218 ? 47.968 29.122 45.042 1.00 64.68 218 ALA A CA 1
ATOM 1766 C C . ALA A 1 218 ? 47.985 28.159 46.220 1.00 69.06 218 ALA A C 1
ATOM 1767 O O . ALA A 1 218 ? 48.854 28.247 47.097 1.00 64.50 218 ALA A O 1
ATOM 1769 N N . LEU A 1 219 ? 47.033 27.225 46.243 1.00 60.24 219 LEU A N 1
ATOM 1770 C CA . LEU A 1 219 ? 46.971 26.221 47.297 1.00 58.32 219 LEU A CA 1
ATOM 1771 C C . LEU A 1 219 ? 48.206 25.327 47.293 1.00 66.69 219 LEU A C 1
ATOM 1772 O O . LEU A 1 219 ? 48.802 25.081 48.348 1.00 69.32 219 LEU A O 1
ATOM 1777 N N . PHE A 1 220 ? 48.612 24.835 46.117 1.00 63.94 220 PHE A N 1
ATOM 1778 C CA . PHE A 1 220 ? 49.770 23.944 46.039 1.00 61.20 220 PHE A CA 1
ATOM 1779 C C . PHE A 1 220 ? 51.049 24.651 46.468 1.00 63.66 220 PHE A C 1
ATOM 1780 O O . PHE A 1 220 ? 51.904 24.053 47.131 1.00 67.98 220 PHE A O 1
ATOM 1788 N N . GLU A 1 221 ? 51.212 25.915 46.074 1.00 61.06 221 GLU A N 1
ATOM 1789 C CA . GLU A 1 221 ? 52.390 26.664 46.499 1.00 66.94 221 GLU A CA 1
ATOM 1790 C C . GLU A 1 221 ? 52.378 26.900 48.006 1.00 70.74 221 GLU A C 1
ATOM 1791 O O . GLU A 1 221 ? 53.412 26.761 48.670 1.00 64.51 221 GLU A O 1
ATOM 1797 N N . ALA A 1 222 ? 51.216 27.246 48.567 1.00 57.70 222 ALA A N 1
ATOM 1798 C CA . ALA A 1 222 ? 51.148 27.515 49.999 1.00 68.04 222 ALA A CA 1
ATOM 1799 C C . ALA A 1 222 ? 51.451 26.261 50.813 1.00 66.77 222 ALA A C 1
ATOM 1800 O O . ALA A 1 222 ? 52.118 26.336 51.851 1.00 65.31 222 ALA A O 1
ATOM 1802 N N . GLU A 1 223 ? 50.994 25.095 50.346 1.00 65.40 223 GLU A N 1
ATOM 1803 C CA . GLU A 1 223 ? 51.307 23.856 51.053 1.00 66.01 223 GLU A CA 1
ATOM 1804 C C . GLU A 1 223 ? 52.770 23.460 50.881 1.00 65.74 223 GLU A C 1
ATOM 1805 O O . GLU A 1 223 ? 53.369 22.902 51.808 1.00 69.63 223 GLU A O 1
ATOM 1811 N N . ALA A 1 224 ? 53.368 23.748 49.721 1.00 65.75 224 ALA A N 1
ATOM 1812 C CA . ALA A 1 224 ? 54.800 23.510 49.559 1.00 66.26 224 ALA A CA 1
ATOM 1813 C C . ALA A 1 224 ? 55.611 24.379 50.512 1.00 61.76 224 ALA A C 1
ATOM 1814 O O . ALA A 1 224 ? 56.600 23.921 51.097 1.00 58.32 224 ALA A O 1
ATOM 1816 N N . GLU A 1 225 ? 55.218 25.644 50.665 1.00 62.19 225 GLU A N 1
ATOM 1817 C CA . GLU A 1 225 ? 55.905 26.519 51.605 1.00 66.86 225 GLU A CA 1
ATOM 1818 C C . GLU A 1 225 ? 55.736 26.022 53.035 1.00 73.63 225 GLU A C 1
ATOM 1819 O O . GLU A 1 225 ? 56.682 26.058 53.831 1.00 66.54 225 GLU A O 1
ATOM 1825 N N . ALA A 1 226 ? 54.540 25.534 53.369 1.00 66.63 226 ALA A N 1
ATOM 1826 C CA . ALA A 1 226 ? 54.301 25.002 54.705 1.00 64.83 226 ALA A CA 1
ATOM 1827 C C . ALA A 1 226 ? 55.135 23.754 54.959 1.00 66.36 226 ALA A C 1
ATOM 1828 O O . ALA A 1 226 ? 55.638 23.549 56.069 1.00 74.07 226 ALA A O 1
ATOM 1830 N N . ALA A 1 227 ? 55.300 22.909 53.940 1.00 62.33 227 ALA A N 1
ATOM 1831 C CA . ALA A 1 227 ? 56.119 21.716 54.111 1.00 62.36 227 ALA A CA 1
ATOM 1832 C C . ALA A 1 227 ? 57.590 22.080 54.262 1.00 68.62 227 ALA A C 1
ATOM 1833 O O . ALA A 1 227 ? 58.287 21.528 55.121 1.00 67.41 227 ALA A O 1
ATOM 1835 N N . LEU A 1 228 ? 58.076 23.010 53.434 1.00 69.82 228 LEU A N 1
ATOM 1836 C CA . LEU A 1 228 ? 59.458 23.466 53.542 1.00 72.49 228 LEU A CA 1
ATOM 1837 C C . LEU A 1 228 ? 59.738 24.111 54.894 1.00 74.29 228 LEU A C 1
ATOM 1838 O O . LEU A 1 228 ? 60.842 23.963 55.431 1.00 71.05 228 LEU A O 1
ATOM 1843 N N . ALA A 1 229 ? 58.755 24.817 55.461 1.00 73.43 229 ALA A N 1
ATOM 1844 C CA . ALA A 1 229 ? 58.938 25.419 56.778 1.00 68.98 229 ALA A CA 1
ATOM 1845 C C . ALA A 1 229 ? 59.237 24.372 57.845 1.00 67.30 229 ALA A C 1
ATOM 1846 O O . ALA A 1 229 ? 59.952 24.663 58.810 1.00 77.37 229 ALA A O 1
ATOM 1848 N N . ARG A 1 230 ? 58.714 23.154 57.687 1.00 66.99 230 ARG A N 1
ATOM 1849 C CA . ARG A 1 230 ? 59.012 22.030 58.572 1.00 56.26 230 ARG A CA 1
ATOM 1850 C C . ARG A 1 230 ? 60.163 21.163 58.081 1.00 61.49 230 ARG A C 1
ATOM 1851 O O . ARG A 1 230 ? 60.433 20.122 58.689 1.00 61.10 230 ARG A O 1
ATOM 1859 N N . GLY A 1 231 ? 60.833 21.550 56.996 1.00 70.15 231 GLY A N 1
ATOM 1860 C CA . GLY A 1 231 ? 61.868 20.715 56.415 1.00 54.12 231 GLY A CA 1
ATOM 1861 C C . GLY A 1 231 ? 61.388 19.406 55.825 1.00 59.89 231 GLY A C 1
ATOM 1862 O O . GLY A 1 231 ? 62.169 18.456 55.736 1.00 68.89 231 GLY A O 1
ATOM 1863 N N . LEU A 1 232 ? 60.122 19.327 55.418 1.00 53.11 232 LEU A N 1
ATOM 1864 C CA . LEU A 1 232 ? 59.566 18.132 54.778 1.00 63.72 232 LEU A CA 1
ATOM 1865 C C . LEU A 1 232 ? 59.865 18.190 53.281 1.00 64.93 232 LEU A C 1
ATOM 1866 O O . LEU A 1 232 ? 59.119 18.798 52.511 1.00 59.47 232 LEU A O 1
ATOM 1871 N N . VAL A 1 233 ? 60.951 17.527 52.871 1.00 60.39 233 VAL A N 1
ATOM 1872 C CA . VAL A 1 233 ? 61.467 17.653 51.507 1.00 59.09 233 VAL A CA 1
ATOM 1873 C C . VAL A 1 233 ? 60.481 17.084 50.488 1.00 65.52 233 VAL A C 1
ATOM 1874 O O . VAL A 1 233 ? 60.135 17.746 49.501 1.00 54.63 233 VAL A O 1
ATOM 1878 N N . LEU A 1 234 ? 60.030 15.846 50.694 1.00 63.69 234 LEU A N 1
ATOM 1879 C CA . LEU A 1 234 ? 59.228 15.175 49.672 1.00 61.42 234 LEU A CA 1
ATOM 1880 C C . LEU A 1 234 ? 57.799 15.716 49.564 1.00 65.14 234 LEU A C 1
ATOM 1881 O O . LEU A 1 234 ? 57.302 15.856 48.440 1.00 66.85 234 LEU A O 1
ATOM 1886 N N . PRO A 1 235 ? 57.091 16.015 50.667 1.00 59.17 235 PRO A N 1
ATOM 1887 C CA . PRO A 1 235 ? 55.789 16.698 50.512 1.00 62.41 235 PRO A CA 1
ATOM 1888 C C . PRO A 1 235 ? 55.894 18.050 49.826 1.00 60.89 235 PRO A C 1
ATOM 1889 O O . PRO A 1 235 ? 54.959 18.476 49.132 1.00 55.72 235 PRO A O 1
ATOM 1893 N N . ALA A 1 236 ? 57.004 18.757 50.044 1.00 59.30 236 ALA A N 1
ATOM 1894 C CA . ALA A 1 236 ? 57.247 20.005 49.336 1.00 60.28 236 ALA A CA 1
ATOM 1895 C C . ALA A 1 236 ? 57.481 19.746 47.857 1.00 59.97 236 ALA A C 1
ATOM 1896 O O . ALA A 1 236 ? 56.882 20.403 46.999 1.00 62.44 236 ALA A O 1
ATOM 1898 N N . HIS A 1 237 ? 58.342 18.773 47.550 1.00 59.55 237 HIS A N 1
ATOM 1899 C CA . HIS A 1 237 ? 58.607 18.401 46.166 1.00 56.69 237 HIS A CA 1
ATOM 1900 C C . HIS A 1 237 ? 57.329 17.997 45.441 1.00 63.77 237 HIS A C 1
ATOM 1901 O O . HIS A 1 237 ? 57.144 18.338 44.268 1.00 66.52 237 HIS A O 1
ATOM 1908 N N . ASP A 1 238 ? 56.438 17.266 46.119 1.00 68.32 238 ASP A N 1
ATOM 1909 C CA . ASP A 1 238 ? 55.177 16.866 45.497 1.00 68.45 238 ASP A CA 1
ATOM 1910 C C . ASP A 1 238 ? 54.350 18.084 45.109 1.00 66.67 238 ASP A C 1
ATOM 1911 O O . ASP A 1 238 ? 53.839 18.169 43.986 1.00 59.82 238 ASP A O 1
ATOM 1916 N N . TYR A 1 239 ? 54.206 19.041 46.033 1.00 55.24 239 TYR A N 1
ATOM 1917 C CA . TYR A 1 239 ? 53.384 20.216 45.755 1.00 60.65 239 TYR A CA 1
ATOM 1918 C C . TYR A 1 239 ? 54.043 21.146 44.749 1.00 58.95 239 TYR A C 1
ATOM 1919 O O . TYR A 1 239 ? 53.347 21.886 44.046 1.00 62.40 239 TYR A O 1
ATOM 1928 N N . VAL A 1 240 ? 55.373 21.136 44.667 1.00 51.60 240 VAL A N 1
ATOM 1929 C CA . VAL A 1 240 ? 56.041 21.889 43.612 1.00 60.60 240 VAL A CA 1
ATOM 1930 C C . VAL A 1 240 ? 55.708 21.292 42.249 1.00 60.78 240 VAL A C 1
ATOM 1931 O O . VAL A 1 240 ? 55.370 22.016 41.304 1.00 60.06 240 VAL A O 1
ATOM 1935 N N . LEU A 1 241 ? 55.772 19.961 42.135 1.00 53.62 241 LEU A N 1
ATOM 1936 C CA . LEU A 1 241 ? 55.373 19.286 40.901 1.00 47.91 241 LEU A CA 1
ATOM 1937 C C . LEU A 1 241 ? 53.932 19.602 40.528 1.00 56.96 241 LEU A C 1
ATOM 1938 O O . LEU A 1 241 ? 53.629 19.852 39.356 1.00 69.71 241 LEU A O 1
ATOM 1943 N N . LYS A 1 242 ? 53.023 19.577 41.507 1.00 56.58 242 LYS A N 1
ATOM 1944 C CA . LYS A 1 242 ? 51.621 19.875 41.222 1.00 57.07 242 LYS A CA 1
ATOM 1945 C C . LYS A 1 242 ? 51.442 21.314 40.753 1.00 56.80 242 LYS A C 1
ATOM 1946 O O . LYS A 1 242 ? 50.602 21.588 39.888 1.00 64.27 242 LYS A O 1
ATOM 1952 N N . SER A 1 243 ? 52.207 22.251 41.321 1.00 56.94 243 SER A N 1
ATOM 1953 C CA . SER A 1 243 ? 52.180 23.626 40.825 1.00 59.89 243 SER A CA 1
ATOM 1954 C C . SER A 1 243 ? 52.657 23.701 39.380 1.00 64.26 243 SER A C 1
ATOM 1955 O O . SER A 1 243 ? 52.057 24.403 38.557 1.00 60.30 243 SER A O 1
ATOM 1958 N N . SER A 1 244 ? 53.738 22.988 39.053 1.00 55.90 244 SER A N 1
ATOM 1959 C CA . SER A 1 244 ? 54.263 23.021 37.691 1.00 66.42 244 SER A CA 1
ATOM 1960 C C . SER A 1 244 ? 53.250 22.481 36.689 1.00 65.25 244 SER A C 1
ATOM 1961 O O . SER A 1 244 ? 53.053 23.067 35.619 1.00 64.99 244 SER A O 1
ATOM 1964 N N . HIS A 1 245 ? 52.592 21.366 37.018 1.00 58.67 245 HIS A N 1
ATOM 1965 C CA . HIS A 1 245 ? 51.578 20.825 36.116 1.00 63.18 245 HIS A CA 1
ATOM 1966 C C . HIS A 1 245 ? 50.409 21.788 35.961 1.00 67.86 245 HIS A C 1
ATOM 1967 O O . HIS A 1 245 ? 49.905 21.986 34.849 1.00 71.67 245 HIS A O 1
ATOM 1974 N N . THR A 1 246 ? 49.959 22.392 37.066 1.00 62.57 246 THR A N 1
ATOM 1975 C CA . THR A 1 246 ? 48.841 23.328 36.995 1.00 66.00 246 THR A CA 1
ATOM 1976 C C . THR A 1 246 ? 49.209 24.543 36.159 1.00 64.17 246 THR A C 1
ATOM 1977 O O . THR A 1 246 ? 48.390 25.045 35.379 1.00 61.53 246 THR A O 1
ATOM 1981 N N . PHE A 1 247 ? 50.440 25.031 36.316 1.00 63.55 247 PHE A N 1
ATOM 1982 C CA . PHE A 1 247 ? 50.908 26.134 35.490 1.00 63.12 247 PHE A CA 1
ATOM 1983 C C . PHE A 1 247 ? 50.931 25.743 34.016 1.00 63.89 247 PHE A C 1
ATOM 1984 O O . PHE A 1 247 ? 50.509 26.525 33.157 1.00 58.92 247 PHE A O 1
ATOM 1992 N N . ASN A 1 248 ? 51.394 24.526 33.705 1.00 60.30 248 ASN A N 1
ATOM 1993 C CA . ASN A 1 248 ? 51.415 24.076 32.314 1.00 58.64 248 ASN A CA 1
ATOM 1994 C C . ASN A 1 248 ? 50.012 24.008 31.726 1.00 66.28 248 ASN A C 1
ATOM 1995 O O . ASN A 1 248 ? 49.806 24.359 30.558 1.00 68.98 248 ASN A O 1
ATOM 2000 N N . VAL A 1 249 ? 49.038 23.534 32.506 1.00 60.33 249 VAL A N 1
ATOM 2001 C CA . VAL A 1 249 ? 47.668 23.484 32.003 1.00 54.48 249 VAL A CA 1
ATOM 2002 C C . VAL A 1 249 ? 47.125 24.892 31.819 1.00 63.99 249 VAL A C 1
ATOM 2003 O O . VAL A 1 249 ? 46.345 25.156 30.897 1.00 71.23 249 VAL A O 1
ATOM 2007 N N . LEU A 1 250 ? 47.527 25.818 32.691 1.00 61.19 250 LEU A N 1
ATOM 2008 C CA . LEU A 1 250 ? 47.135 27.212 32.524 1.00 64.89 250 LEU A CA 1
ATOM 2009 C C . LEU A 1 250 ? 47.708 27.790 31.241 1.00 67.48 250 LEU A C 1
ATOM 2010 O O . LEU A 1 250 ? 47.021 28.517 30.514 1.00 69.98 250 LEU A O 1
ATOM 2015 N N . ASP A 1 251 ? 48.975 27.483 30.956 1.00 61.58 251 ASP A N 1
ATOM 2016 C CA . ASP A 1 251 ? 49.602 27.957 29.732 1.00 71.06 251 ASP A CA 1
ATOM 2017 C C . ASP A 1 251 ? 48.884 27.416 28.500 1.00 69.51 251 ASP A C 1
ATOM 2018 O O . ASP A 1 251 ? 48.674 28.149 27.529 1.00 66.71 251 ASP A O 1
ATOM 2023 N N . THR A 1 252 ? 48.479 26.140 28.532 1.00 69.48 252 THR A N 1
ATOM 2024 C CA . THR A 1 252 ? 47.787 25.561 27.383 1.00 71.38 252 THR A CA 1
ATOM 2025 C C . THR A 1 252 ? 46.426 26.207 27.158 1.00 76.58 252 THR A C 1
ATOM 2026 O O . THR A 1 252 ? 45.975 26.312 26.010 1.00 77.42 252 THR A O 1
ATOM 2030 N N . ARG A 1 253 ? 45.758 26.644 28.227 1.00 66.71 253 ARG A N 1
ATOM 2031 C CA . ARG A 1 253 ? 44.505 27.373 28.064 1.00 72.97 253 ARG A CA 1
ATOM 2032 C C . ARG A 1 253 ? 44.723 28.802 27.587 1.00 76.40 253 ARG A C 1
ATOM 2033 O O . ARG A 1 253 ? 43.742 29.517 27.353 1.00 82.11 253 ARG A O 1
ATOM 2041 N N . GLY A 1 254 ? 45.974 29.226 27.437 1.00 70.77 254 GLY A N 1
ATOM 2042 C CA . GLY A 1 254 ? 46.274 30.557 26.943 1.00 77.78 254 GLY A CA 1
ATOM 2043 C C . GLY A 1 254 ? 45.857 31.667 27.882 1.00 82.72 254 GLY A C 1
ATOM 2044 O O . GLY A 1 254 ? 45.422 32.732 27.423 1.00 87.61 254 GLY A O 1
ATOM 2045 N N . ALA A 1 255 ? 45.979 31.445 29.191 1.00 75.44 255 ALA A N 1
ATOM 2046 C CA . ALA A 1 255 ? 45.585 32.423 30.193 1.00 76.33 255 ALA A CA 1
ATOM 2047 C C . ALA A 1 255 ? 46.757 33.066 30.918 1.00 79.43 255 ALA A C 1
ATOM 2048 O O . ALA A 1 255 ? 46.553 34.065 31.615 1.00 94.12 255 ALA A O 1
ATOM 2050 N N . VAL A 1 256 ? 47.962 32.524 30.788 1.00 80.15 256 VAL A N 1
ATOM 2051 C CA . VAL A 1 256 ? 49.123 33.076 31.477 1.00 80.05 256 VAL A CA 1
ATOM 2052 C C . VAL A 1 256 ? 49.558 34.352 30.764 1.00 83.28 256 VAL A C 1
ATOM 2053 O O . VAL A 1 256 ? 49.843 34.339 29.561 1.00 88.43 256 VAL A O 1
ATOM 2057 N N . GLY A 1 257 ? 49.592 35.463 31.505 1.00 83.40 257 GLY A N 1
ATOM 2058 C CA . GLY A 1 257 ? 50.007 36.739 30.962 1.00 75.62 257 GLY A CA 1
ATOM 2059 C C . GLY A 1 257 ? 51.516 36.907 30.953 1.00 79.08 257 GLY A C 1
ATOM 2060 O O . GLY A 1 257 ? 52.277 36.032 31.363 1.00 85.32 257 GLY A O 1
ATOM 2061 N N . VAL A 1 258 ? 51.950 38.073 30.470 1.00 79.36 258 VAL A N 1
ATOM 2062 C CA . VAL A 1 258 ? 53.381 38.329 30.320 1.00 83.59 258 VAL A CA 1
ATOM 2063 C C . VAL A 1 258 ? 54.047 38.451 31.684 1.00 83.88 258 VAL A C 1
ATOM 2064 O O . VAL A 1 258 ? 55.058 37.796 31.961 1.00 82.03 258 VAL A O 1
ATOM 2068 N N . THR A 1 259 ? 53.499 39.302 32.554 1.00 78.87 259 THR A N 1
ATOM 2069 C CA . THR A 1 259 ? 54.064 39.449 33.889 1.00 86.84 259 THR A CA 1
ATOM 2070 C C . THR A 1 259 ? 53.733 38.247 34.762 1.00 86.68 259 THR A C 1
ATOM 2071 O O . THR A 1 259 ? 54.553 37.844 35.595 1.00 83.69 259 THR A O 1
ATOM 2075 N N . GLU A 1 260 ? 52.550 37.653 34.569 1.00 84.99 260 GLU A N 1
ATOM 2076 C CA . GLU A 1 260 ? 52.171 36.462 35.323 1.00 78.24 260 GLU A CA 1
ATOM 2077 C C . GLU A 1 260 ? 53.162 35.324 35.100 1.00 82.55 260 GLU A C 1
ATOM 2078 O O . GLU A 1 260 ? 53.528 34.616 36.045 1.00 87.56 260 GLU A O 1
ATOM 2084 N N . ARG A 1 261 ? 53.619 35.144 33.858 1.00 75.71 261 ARG A N 1
ATOM 2085 C CA . ARG A 1 261 ? 54.559 34.069 33.551 1.00 77.19 261 ARG A CA 1
ATOM 2086 C C . ARG A 1 261 ? 55.881 34.258 34.286 1.00 73.93 261 ARG A C 1
ATOM 2087 O O . ARG A 1 261 ? 56.458 33.296 34.804 1.00 75.35 261 ARG A O 1
ATOM 2095 N N . GLN A 1 262 ? 56.385 35.493 34.330 1.00 75.45 262 GLN A N 1
ATOM 2096 C CA . GLN A 1 262 ? 57.675 35.728 34.972 1.00 76.32 262 GLN A CA 1
ATOM 2097 C C . GLN A 1 262 ? 57.570 35.590 36.485 1.00 73.43 262 GLN A C 1
ATOM 2098 O O . GLN A 1 262 ? 58.481 35.055 37.129 1.00 76.15 262 GLN A O 1
ATOM 2100 N N . VAL A 1 263 ? 56.465 36.055 37.071 1.00 72.50 263 VAL A N 1
ATOM 2101 C CA . VAL A 1 263 ? 56.290 35.957 38.519 1.00 81.26 263 VAL A CA 1
ATOM 2102 C C . VAL A 1 263 ? 56.164 34.498 38.940 1.00 79.12 263 VAL A C 1
ATOM 2103 O O . VAL A 1 263 ? 56.876 34.028 39.836 1.00 73.44 263 VAL A O 1
ATOM 2107 N N . LEU A 1 264 ? 55.258 33.758 38.291 1.00 72.13 264 LEU A N 1
ATOM 2108 C CA . LEU A 1 264 ? 55.012 32.366 38.664 1.00 72.96 264 LEU A CA 1
ATOM 2109 C C . LEU A 1 264 ? 56.241 31.499 38.439 1.00 74.11 264 LEU A C 1
ATOM 2110 O O . LEU A 1 264 ? 56.530 30.602 39.241 1.00 82.93 264 LEU A O 1
ATOM 2115 N N . PHE A 1 265 ? 56.972 31.741 37.351 1.00 66.33 265 PHE A N 1
ATOM 2116 C CA . PHE A 1 265 ? 58.160 30.941 37.089 1.00 66.49 265 PHE A CA 1
ATOM 2117 C C . PHE A 1 265 ? 59.249 31.226 38.114 1.00 70.62 265 PHE A C 1
ATOM 2118 O O . PHE A 1 265 ? 59.985 30.318 38.511 1.00 76.19 265 PHE A O 1
ATOM 2126 N N . ALA A 1 266 ? 59.360 32.478 38.564 1.00 69.01 266 ALA A N 1
ATOM 2127 C CA . ALA A 1 266 ? 60.331 32.795 39.606 1.00 68.37 266 ALA A CA 1
ATOM 2128 C C . ALA A 1 266 ? 59.981 32.092 40.913 1.00 77.51 266 ALA A C 1
ATOM 2129 O O . ALA A 1 266 ? 60.865 31.564 41.598 1.00 75.25 266 ALA A O 1
ATOM 2131 N N . ARG A 1 267 ? 58.693 32.054 41.260 1.00 69.31 267 ARG A N 1
ATOM 2132 C CA . ARG A 1 267 ? 58.272 31.354 42.471 1.00 73.99 267 ARG A CA 1
ATOM 2133 C C . ARG A 1 267 ? 58.566 29.859 42.384 1.00 77.31 267 ARG A C 1
ATOM 2134 O O . ARG A 1 267 ? 59.069 29.265 43.345 1.00 74.53 267 ARG A O 1
ATOM 2142 N N . MET A 1 268 ? 58.273 29.234 41.239 1.00 72.47 268 MET A N 1
ATOM 2143 C CA . MET A 1 268 ? 58.542 27.805 41.087 1.00 64.43 268 MET A CA 1
ATOM 2144 C C . MET A 1 268 ? 60.036 27.509 41.108 1.00 65.00 268 MET A C 1
ATOM 2145 O O . MET A 1 268 ? 60.460 26.486 41.657 1.00 70.28 268 MET A O 1
ATOM 2150 N N . ARG A 1 269 ? 60.850 28.373 40.498 1.00 65.51 269 ARG A N 1
ATOM 2151 C CA . ARG A 1 269 ? 62.294 28.162 40.543 1.00 73.52 269 ARG A CA 1
ATOM 2152 C C . ARG A 1 269 ? 62.812 28.247 41.971 1.00 69.64 269 ARG A C 1
ATOM 2153 O O . ARG A 1 269 ? 63.615 27.411 42.401 1.00 63.36 269 ARG A O 1
ATOM 2161 N N . ASP A 1 270 ? 62.367 29.258 42.719 1.00 63.56 270 ASP A N 1
ATOM 2162 C CA . ASP A 1 270 ? 62.857 29.430 44.079 1.00 69.07 270 ASP A CA 1
ATOM 2163 C C . ASP A 1 270 ? 62.443 28.258 44.958 1.00 76.00 270 ASP A C 1
ATOM 2164 O O . ASP A 1 270 ? 63.236 27.775 45.773 1.00 69.82 270 ASP A O 1
ATOM 2169 N N . MET A 1 271 ? 61.212 27.769 44.790 1.00 68.04 271 MET A N 1
ATOM 2170 C CA . MET A 1 271 ? 60.776 26.613 45.565 1.00 66.10 271 MET A CA 1
ATOM 2171 C C . MET A 1 271 ? 61.618 25.388 45.238 1.00 62.13 271 MET A C 1
ATOM 2172 O O . MET A 1 271 ? 62.130 24.719 46.144 1.00 66.32 271 MET A O 1
ATOM 2177 N N . ALA A 1 272 ? 61.806 25.099 43.949 1.00 63.23 272 ALA A N 1
ATOM 2178 C CA . ALA A 1 272 ? 62.598 23.938 43.558 1.00 53.13 272 ALA A CA 1
ATOM 2179 C C . ALA A 1 272 ? 64.024 24.029 44.091 1.00 54.54 272 ALA A C 1
ATOM 2180 O O . ALA A 1 272 ? 64.605 23.019 44.503 1.00 63.50 272 ALA A O 1
ATOM 2182 N N . ARG A 1 273 ? 64.604 25.233 44.093 1.00 54.75 273 ARG A N 1
ATOM 2183 C CA . ARG A 1 273 ? 65.937 25.421 44.658 1.00 59.35 273 ARG A CA 1
ATOM 2184 C C . ARG A 1 273 ? 65.944 25.147 46.156 1.00 69.24 273 ARG A C 1
ATOM 2185 O O . ARG A 1 273 ? 66.867 24.507 46.676 1.00 66.33 273 ARG A O 1
ATOM 2193 N N . ARG A 1 274 ? 64.926 25.626 46.868 1.00 64.68 274 ARG A N 1
ATOM 2194 C CA . ARG A 1 274 ? 64.889 25.394 48.303 1.00 68.90 274 ARG A CA 1
ATOM 2195 C C . ARG A 1 274 ? 64.646 23.924 48.621 1.00 72.28 274 ARG A C 1
ATOM 2196 O O . ARG A 1 274 ? 65.175 23.411 49.613 1.00 69.07 274 ARG A O 1
ATOM 2204 N N . VAL A 1 275 ? 63.864 23.227 47.793 1.00 66.26 275 VAL A N 1
ATOM 2205 C CA . VAL A 1 275 ? 63.678 21.791 47.997 1.00 60.60 275 VAL A CA 1
ATOM 2206 C C . VAL A 1 275 ? 65.013 21.072 47.856 1.00 65.95 275 VAL A C 1
ATOM 2207 O O . VAL A 1 275 ? 65.380 20.235 48.691 1.00 67.12 275 VAL A O 1
ATOM 2211 N N . ALA A 1 276 ? 65.775 21.415 46.814 1.00 68.19 276 ALA A N 1
ATOM 2212 C CA . ALA A 1 276 ? 67.073 20.786 46.600 1.00 65.21 276 ALA A CA 1
ATOM 2213 C C . ALA A 1 276 ? 68.036 21.083 47.745 1.00 56.78 276 ALA A C 1
ATOM 2214 O O . ALA A 1 276 ? 68.746 20.186 48.213 1.00 60.35 276 ALA A O 1
ATOM 2216 N N . GLU A 1 277 ? 68.085 22.336 48.206 1.00 66.16 277 GLU A N 1
ATOM 2217 C CA . GLU A 1 277 ? 68.975 22.668 49.316 1.00 63.45 277 GLU A CA 1
ATOM 2218 C C . GLU A 1 277 ? 68.562 21.940 50.589 1.00 65.08 277 GLU A C 1
ATOM 2219 O O . GLU A 1 277 ? 69.417 21.483 51.357 1.00 67.79 277 GLU A O 1
ATOM 2225 N N . ALA A 1 278 ? 67.254 21.809 50.825 1.00 60.22 278 ALA A N 1
ATOM 2226 C CA . ALA A 1 278 ? 66.790 21.097 52.010 1.00 52.25 278 ALA A CA 1
ATOM 2227 C C . ALA A 1 278 ? 67.150 19.618 51.936 1.00 62.40 278 ALA A C 1
ATOM 2228 O O . ALA A 1 278 ? 67.495 19.006 52.954 1.00 73.30 278 ALA A O 1
ATOM 2230 N N . TYR A 1 279 ? 67.099 19.029 50.735 1.00 59.98 279 TYR A N 1
ATOM 2231 C CA . TYR A 1 279 ? 67.469 17.623 50.593 1.00 58.66 279 TYR A CA 1
ATOM 2232 C C . TYR A 1 279 ? 68.951 17.404 50.880 1.00 61.21 279 TYR A C 1
ATOM 2233 O O . TYR A 1 279 ? 69.325 16.416 51.521 1.00 64.50 279 TYR A O 1
ATOM 2242 N N . VAL A 1 280 ? 69.814 18.300 50.396 1.00 61.22 280 VAL A N 1
ATOM 2243 C CA . VAL A 1 280 ? 71.248 18.139 50.625 1.00 63.98 280 VAL A CA 1
ATOM 2244 C C . VAL A 1 280 ? 71.582 18.318 52.104 1.00 64.40 280 VAL A C 1
ATOM 2245 O O . VAL A 1 280 ? 72.399 17.576 52.663 1.00 62.84 280 VAL A O 1
ATOM 2249 N N . ALA A 1 281 ? 70.953 19.297 52.763 1.00 55.83 281 ALA A N 1
ATOM 2250 C CA . ALA A 1 281 ? 71.158 19.469 54.198 1.00 66.02 281 ALA A CA 1
ATOM 2251 C C . ALA A 1 281 ? 70.685 18.241 54.967 1.00 73.47 281 ALA A C 1
ATOM 2252 O O . ALA A 1 281 ? 71.330 17.814 55.933 1.00 69.26 281 ALA A O 1
ATOM 2254 N N . GLN A 1 282 ? 69.569 17.649 54.536 1.00 69.15 282 GLN A N 1
ATOM 2255 C CA . GLN A 1 282 ? 69.066 16.435 55.170 1.00 56.98 282 GLN A CA 1
ATOM 2256 C C . GLN A 1 282 ? 70.054 15.279 55.029 1.00 70.00 282 GLN A C 1
ATOM 2257 O O . GLN A 1 282 ? 70.310 14.554 55.998 1.00 75.32 282 GLN A O 1
ATOM 2263 N N . ARG A 1 283 ? 70.628 15.092 53.834 1.00 64.69 283 ARG A N 1
ATOM 2264 C CA . ARG A 1 283 ? 71.615 14.027 53.660 1.00 68.97 283 ARG A CA 1
ATOM 2265 C C . ARG A 1 283 ? 72.880 14.303 54.467 1.00 73.04 283 ARG A C 1
ATOM 2266 O O . ARG A 1 283 ? 73.490 13.375 55.008 1.00 73.25 283 ARG A O 1
ATOM 2274 N N . GLN A 1 284 ? 73.294 15.570 54.559 1.00 74.79 284 GLN A N 1
ATOM 2275 C CA . GLN A 1 284 ? 74.482 15.891 55.347 1.00 76.42 284 GLN A CA 1
ATOM 2276 C C . GLN A 1 284 ? 74.261 15.608 56.828 1.00 76.44 284 GLN A C 1
ATOM 2277 O O . GLN A 1 284 ? 75.150 15.072 57.501 1.00 74.53 284 GLN A O 1
ATOM 2283 N N . ALA A 1 285 ? 73.081 15.954 57.351 1.00 75.30 285 ALA A N 1
ATOM 2284 C CA . ALA A 1 285 ? 72.766 15.656 58.746 1.00 64.60 285 ALA A CA 1
ATOM 2285 C C . ALA A 1 285 ? 72.787 14.158 59.027 1.00 70.04 285 ALA A C 1
ATOM 2286 O O . ALA A 1 285 ? 73.144 13.744 60.135 1.00 77.93 285 ALA A O 1
ATOM 2288 N N . LEU A 1 286 ? 72.410 13.333 58.045 1.00 76.14 286 LEU A N 1
ATOM 2289 C CA . LEU A 1 286 ? 72.531 11.883 58.172 1.00 63.13 286 LEU A CA 1
ATOM 2290 C C . LEU A 1 286 ? 73.971 11.402 58.076 1.00 65.08 286 LEU A C 1
ATOM 2291 O O . LEU A 1 286 ? 74.220 10.208 58.276 1.00 70.19 286 LEU A O 1
ATOM 2296 N N . GLY A 1 287 ? 74.910 12.286 57.751 1.00 69.24 287 GLY A N 1
ATOM 2297 C CA . GLY A 1 287 ? 76.292 11.891 57.572 1.00 65.15 287 GLY A CA 1
ATOM 2298 C C . GLY A 1 287 ? 76.619 11.252 56.239 1.00 75.28 287 GLY A C 1
ATOM 2299 O O . GLY A 1 287 ? 77.648 10.579 56.131 1.00 84.52 287 GLY A O 1
ATOM 2300 N N . PHE A 1 288 ? 75.780 11.456 55.211 1.00 77.80 288 PHE A N 1
ATOM 2301 C CA . PHE A 1 288 ? 75.932 10.857 53.884 1.00 65.14 288 PHE A CA 1
ATOM 2302 C C . PHE A 1 288 ? 76.164 9.352 53.984 1.00 67.39 288 PHE A C 1
ATOM 2303 O O . PHE A 1 288 ? 77.216 8.849 53.567 1.00 68.31 288 PHE A O 1
ATOM 2311 N N . PRO A 1 289 ? 75.188 8.600 54.499 1.00 59.24 289 PRO A N 1
ATOM 2312 C CA . PRO A 1 289 ? 75.447 7.191 54.832 1.00 60.82 289 PRO A CA 1
ATOM 2313 C C . PRO A 1 289 ? 75.768 6.304 53.636 1.00 64.22 289 PRO A C 1
ATOM 2314 O O . PRO A 1 289 ? 76.386 5.249 53.826 1.00 62.37 289 PRO A O 1
ATOM 2318 N N . TRP A 1 290 ? 75.390 6.682 52.416 1.00 60.39 290 TRP A N 1
ATOM 2319 C CA . TRP A 1 290 ? 75.642 5.789 51.289 1.00 59.83 290 TRP A CA 1
ATOM 2320 C C . TRP A 1 290 ? 77.072 5.858 50.764 1.00 63.25 290 TRP A C 1
ATOM 2321 O O . TRP A 1 290 ? 77.402 5.110 49.838 1.00 66.15 290 TRP A O 1
ATOM 2332 N N . LEU A 1 291 ? 77.920 6.723 51.314 1.00 64.11 291 LEU A N 1
ATOM 2333 C CA . LEU A 1 291 ? 79.316 6.790 50.888 1.00 73.00 291 LEU A CA 1
ATOM 2334 C C . LEU A 1 291 ? 80.087 5.529 51.256 1.00 72.12 291 LEU A C 1
ATOM 2335 O O . LEU A 1 291 ? 80.138 5.137 52.419 1.00 84.48 291 LEU A O 1
ATOM 2340 N N . ILE A 1 310 ? 118.107 4.910 24.873 1.00 111.81 310 ILE A N 1
ATOM 2341 C CA . ILE A 1 310 ? 118.400 5.247 23.486 1.00 107.64 310 ILE A CA 1
ATOM 2342 C C . ILE A 1 310 ? 117.639 6.497 23.042 1.00 106.32 310 ILE A C 1
ATOM 2343 O O . ILE A 1 310 ? 116.861 7.070 23.806 1.00 105.10 310 ILE A O 1
ATOM 2345 N N . PRO A 1 311 ? 117.879 6.912 21.802 1.00 103.91 311 PRO A N 1
ATOM 2346 C CA . PRO A 1 311 ? 117.228 8.074 21.209 1.00 104.01 311 PRO A CA 1
ATOM 2347 C C . PRO A 1 311 ? 117.623 8.114 19.740 1.00 104.86 311 PRO A C 1
ATOM 2348 O O . PRO A 1 311 ? 118.497 7.365 19.298 1.00 107.12 311 PRO A O 1
ATOM 2350 N N . GLU A 1 312 ? 116.972 9.004 18.989 1.00 103.06 312 GLU A N 1
ATOM 2351 C CA . GLU A 1 312 ? 117.240 9.158 17.562 1.00 107.71 312 GLU A CA 1
ATOM 2352 C C . GLU A 1 312 ? 116.504 10.366 16.994 1.00 109.82 312 GLU A C 1
ATOM 2353 O O . GLU A 1 312 ? 116.236 11.335 17.709 1.00 114.14 312 GLU A O 1
ATOM 2355 N N . GLN A 1 313 ? 116.194 10.324 15.701 1.00 113.47 313 GLN A N 1
ATOM 2356 C CA . GLN A 1 313 ? 115.226 11.224 15.084 1.00 111.15 313 GLN A CA 1
ATOM 2357 C C . GLN A 1 313 ? 114.001 10.390 14.721 1.00 111.30 313 GLN A C 1
ATOM 2358 O O . GLN A 1 313 ? 114.102 9.463 13.910 1.00 113.54 313 GLN A O 1
ATOM 2364 N N . GLU A 1 314 ? 112.851 10.707 15.320 1.00 108.84 314 GLU A N 1
ATOM 2365 C CA . GLU A 1 314 ? 111.732 9.770 15.307 1.00 106.19 314 GLU A CA 1
ATOM 2366 C C . GLU A 1 314 ? 110.395 10.508 15.280 1.00 95.60 314 GLU A C 1
ATOM 2367 O O . GLU A 1 314 ? 110.322 11.712 15.533 1.00 95.51 314 GLU A O 1
ATOM 2373 N N . THR A 1 315 ? 109.328 9.763 14.967 1.00 88.19 315 THR A N 1
ATOM 2374 C CA . THR A 1 315 ? 107.989 10.318 14.762 1.00 91.80 315 THR A CA 1
ATOM 2375 C C . THR A 1 315 ? 107.204 10.400 16.071 1.00 87.05 315 THR A C 1
ATOM 2376 O O . THR A 1 315 ? 107.291 9.513 16.925 1.00 78.27 315 THR A O 1
ATOM 2380 N N . LEU A 1 316 ? 106.424 11.470 16.210 1.00 78.54 316 LEU A N 1
ATOM 2381 C CA . LEU A 1 316 ? 105.610 11.725 17.389 1.00 81.82 316 LEU A CA 1
ATOM 2382 C C . LEU A 1 316 ? 104.128 11.564 17.070 1.00 83.70 316 LEU A C 1
ATOM 2383 O O . LEU A 1 316 ? 103.641 12.091 16.065 1.00 84.60 316 LEU A O 1
ATOM 2388 N N . LEU A 1 317 ? 103.413 10.848 17.942 1.00 82.52 317 LEU A N 1
ATOM 2389 C CA . LEU A 1 317 ? 101.973 10.640 17.812 1.00 74.75 317 LEU A CA 1
ATOM 2390 C C . LEU A 1 317 ? 101.293 10.945 19.139 1.00 77.25 317 LEU A C 1
ATOM 2391 O O . LEU A 1 317 ? 101.564 10.278 20.144 1.00 74.36 317 LEU A O 1
ATOM 2396 N N . ILE A 1 318 ? 100.405 11.937 19.139 1.00 79.30 318 ILE A N 1
ATOM 2397 C CA . ILE A 1 318 ? 99.583 12.275 20.298 1.00 77.94 318 ILE A CA 1
ATOM 2398 C C . ILE A 1 318 ? 98.123 12.121 19.896 1.00 80.75 318 ILE A C 1
ATOM 2399 O O . ILE A 1 318 ? 97.666 12.770 18.947 1.00 79.92 318 ILE A O 1
ATOM 2404 N N . GLU A 1 319 ? 97.391 11.269 20.613 1.00 82.77 319 GLU A N 1
ATOM 2405 C CA . GLU A 1 319 ? 95.959 11.103 20.386 1.00 78.76 319 GLU A CA 1
ATOM 2406 C C . GLU A 1 319 ? 95.219 11.321 21.696 1.00 74.47 319 GLU A C 1
ATOM 2407 O O . GLU A 1 319 ? 95.480 10.629 22.686 1.00 69.87 319 GLU A O 1
ATOM 2413 N N . ILE A 1 320 ? 94.305 12.284 21.695 1.00 74.18 320 ILE A N 1
ATOM 2414 C CA . ILE A 1 320 ? 93.391 12.519 22.802 1.00 71.15 320 ILE A CA 1
ATOM 2415 C C . ILE A 1 320 ? 92.067 11.870 22.416 1.00 73.91 320 ILE A C 1
ATOM 2416 O O . ILE A 1 320 ? 91.314 12.414 21.603 1.00 75.20 320 ILE A O 1
ATOM 2421 N N . GLY A 1 321 ? 91.796 10.693 22.976 1.00 70.26 321 GLY A N 1
ATOM 2422 C CA . GLY A 1 321 ? 90.539 10.013 22.735 1.00 67.20 321 GLY A CA 1
ATOM 2423 C C . GLY A 1 321 ? 89.402 10.574 23.564 1.00 68.94 321 GLY A C 1
ATOM 2424 O O . GLY A 1 321 ? 89.486 10.624 24.795 1.00 71.73 321 GLY A O 1
ATOM 2425 N N . THR A 1 322 ? 88.331 10.998 22.897 1.00 64.84 322 THR A N 1
ATOM 2426 C CA . THR A 1 322 ? 87.199 11.641 23.551 1.00 72.46 322 THR A CA 1
ATOM 2427 C C . THR A 1 322 ? 85.892 10.992 23.115 1.00 75.08 322 THR A C 1
ATOM 2428 O O . THR A 1 322 ? 85.832 10.254 22.127 1.00 77.05 322 THR A O 1
ATOM 2432 N N . GLU A 1 323 ? 84.836 11.294 23.862 1.00 63.95 323 GLU A N 1
ATOM 2433 C CA . GLU A 1 323 ? 83.492 11.029 23.384 1.00 63.47 323 GLU A CA 1
ATOM 2434 C C . GLU A 1 323 ? 83.106 12.104 22.369 1.00 60.71 323 GLU A C 1
ATOM 2435 O O . GLU A 1 323 ? 83.763 13.142 22.252 1.00 67.13 323 GLU A O 1
ATOM 2441 N N . GLU A 1 324 ? 82.027 11.846 21.626 1.00 66.25 324 GLU A N 1
ATOM 2442 C CA . GLU A 1 324 ? 81.680 12.636 20.445 1.00 59.80 324 GLU A CA 1
ATOM 2443 C C . GLU A 1 324 ? 81.695 14.139 20.726 1.00 62.46 324 GLU A C 1
ATOM 2444 O O . GLU A 1 324 ? 80.889 14.647 21.509 1.00 67.26 324 GLU A O 1
ATOM 2450 N N . LEU A 1 325 ? 82.638 14.851 20.104 1.00 71.33 325 LEU A N 1
ATOM 2451 C CA . LEU A 1 325 ? 82.800 16.294 20.233 1.00 64.92 325 LEU A CA 1
ATOM 2452 C C . LEU A 1 325 ? 81.921 17.025 19.222 1.00 61.01 325 LEU A C 1
ATOM 2453 O O . LEU A 1 325 ? 81.743 16.552 18.094 1.00 68.45 325 LEU A O 1
ATOM 2458 N N . PRO A 1 326 ? 81.359 18.167 19.613 1.00 63.98 326 PRO A N 1
ATOM 2459 C CA . PRO A 1 326 ? 80.622 18.982 18.654 1.00 59.55 326 PRO A CA 1
ATOM 2460 C C . PRO A 1 326 ? 81.579 19.551 17.595 1.00 71.91 326 PRO A C 1
ATOM 2461 O O . PRO A 1 326 ? 82.770 19.718 17.869 1.00 70.28 326 PRO A O 1
ATOM 2465 N N . PRO A 1 327 ? 81.068 19.848 16.399 1.00 74.63 327 PRO A N 1
ATOM 2466 C CA . PRO A 1 327 ? 81.976 20.382 15.358 1.00 71.24 327 PRO A CA 1
ATOM 2467 C C . PRO A 1 327 ? 82.673 21.674 15.761 1.00 73.87 327 PRO A C 1
ATOM 2468 O O . PRO A 1 327 ? 83.895 21.788 15.597 1.00 76.55 327 PRO A O 1
ATOM 2472 N N . ALA A 1 328 ? 81.931 22.650 16.294 1.00 65.50 328 ALA A N 1
ATOM 2473 C CA . ALA A 1 328 ? 82.545 23.905 16.723 1.00 63.73 328 ALA A CA 1
ATOM 2474 C C . ALA A 1 328 ? 83.627 23.682 17.772 1.00 76.45 328 ALA A C 1
ATOM 2475 O O . ALA A 1 328 ? 84.632 24.402 17.787 1.00 80.24 328 ALA A O 1
ATOM 2477 N N . ASP A 1 329 ? 83.440 22.701 18.659 1.00 75.99 329 ASP A N 1
ATOM 2478 C CA . ASP A 1 329 ? 84.461 22.398 19.656 1.00 76.12 329 ASP A CA 1
ATOM 2479 C C . ASP A 1 329 ? 85.640 21.658 19.037 1.00 71.40 329 ASP A C 1
ATOM 2480 O O . ASP A 1 329 ? 86.794 21.919 19.394 1.00 70.52 329 ASP A O 1
ATOM 2485 N N . LEU A 1 330 ? 85.377 20.734 18.112 1.00 71.36 330 LEU A N 1
ATOM 2486 C CA . LEU A 1 330 ? 86.470 20.047 17.433 1.00 71.18 330 LEU A CA 1
ATOM 2487 C C . LEU A 1 330 ? 87.309 21.029 16.626 1.00 75.44 330 LEU A C 1
ATOM 2488 O O . LEU A 1 330 ? 88.543 21.018 16.701 1.00 71.40 330 LEU A O 1
ATOM 2493 N N . GLU A 1 331 ? 86.649 21.904 15.861 1.00 75.59 331 GLU A N 1
ATOM 2494 C CA . GLU A 1 331 ? 87.363 22.879 15.042 1.00 80.10 331 GLU A CA 1
ATOM 2495 C C . GLU A 1 331 ? 88.176 23.840 15.904 1.00 79.43 331 GLU A C 1
ATOM 2496 O O . GLU A 1 331 ? 89.313 24.181 15.561 1.00 84.22 331 GLU A O 1
ATOM 2502 N N . ALA A 1 332 ? 87.613 24.282 17.030 1.00 82.65 332 ALA A N 1
ATOM 2503 C CA . ALA A 1 332 ? 88.351 25.167 17.927 1.00 73.09 332 ALA A CA 1
ATOM 2504 C C . ALA A 1 332 ? 89.550 24.456 18.540 1.00 75.08 332 ALA A C 1
ATOM 2505 O O . ALA A 1 332 ? 90.606 25.066 18.746 1.00 75.06 332 ALA A O 1
ATOM 2507 N N . ALA A 1 333 ? 89.410 23.162 18.830 1.00 72.95 333 ALA A N 1
ATOM 2508 C CA . ALA A 1 333 ? 90.523 22.412 19.402 1.00 73.51 333 ALA A CA 1
ATOM 2509 C C . ALA A 1 333 ? 91.630 22.195 18.377 1.00 78.26 333 ALA A C 1
ATOM 2510 O O . ALA A 1 333 ? 92.817 22.270 18.715 1.00 74.81 333 ALA A O 1
ATOM 2512 N N . LEU A 1 334 ? 91.266 21.923 17.120 1.00 77.82 334 LEU A N 1
ATOM 2513 C CA . LEU A 1 334 ? 92.282 21.727 16.090 1.00 79.67 334 LEU A CA 1
ATOM 2514 C C . LEU A 1 334 ? 93.097 22.995 15.871 1.00 77.33 334 LEU A C 1
ATOM 2515 O O . LEU A 1 334 ? 94.327 22.939 15.760 1.00 77.67 334 LEU A O 1
ATOM 2520 N N . ALA A 1 335 ? 92.431 24.150 15.825 1.00 71.25 335 ALA A N 1
ATOM 2521 C CA . ALA A 1 335 ? 93.139 25.403 15.591 1.00 74.52 335 ALA A CA 1
ATOM 2522 C C . ALA A 1 335 ? 94.095 25.728 16.736 1.00 77.50 335 ALA A C 1
ATOM 2523 O O . ALA A 1 335 ? 95.233 26.149 16.498 1.00 88.64 335 ALA A O 1
ATOM 2525 N N . GLN A 1 336 ? 93.664 25.524 17.984 1.00 73.30 336 GLN A N 1
ATOM 2526 C CA . GLN A 1 336 ? 94.546 25.799 19.116 1.00 74.84 336 GLN A CA 1
ATOM 2527 C C . GLN A 1 336 ? 95.737 24.848 19.159 1.00 74.31 336 GLN A C 1
ATOM 2528 O O . GLN A 1 336 ? 96.822 25.239 19.602 1.00 74.82 336 GLN A O 1
ATOM 2534 N N . LEU A 1 337 ? 95.562 23.604 18.710 1.00 73.44 337 LEU A N 1
ATOM 2535 C CA . LEU A 1 337 ? 96.697 22.689 18.640 1.00 77.15 337 LEU A CA 1
ATOM 2536 C C . LEU A 1 337 ? 97.680 23.109 17.555 1.00 84.59 337 LEU A C 1
ATOM 2537 O O . LEU A 1 337 ? 98.896 22.964 17.722 1.00 84.96 337 LEU A O 1
ATOM 2542 N N . ARG A 1 338 ? 97.172 23.624 16.433 1.00 84.84 338 ARG A N 1
ATOM 2543 C CA . ARG A 1 338 ? 98.056 24.071 15.361 1.00 85.36 338 ARG A CA 1
ATOM 2544 C C . ARG A 1 338 ? 98.838 25.312 15.772 1.00 86.70 338 ARG A C 1
ATOM 2545 O O . ARG A 1 338 ? 100.017 25.453 15.429 1.00 90.66 338 ARG A O 1
ATOM 2553 N N . GLN A 1 339 ? 98.196 26.225 16.501 1.00 83.44 339 GLN A N 1
ATOM 2554 C CA . GLN A 1 339 ? 98.854 27.448 16.941 1.00 84.10 339 GLN A CA 1
ATOM 2555 C C . GLN A 1 339 ? 99.845 27.211 18.075 1.00 88.60 339 GLN A C 1
ATOM 2556 O O . GLN A 1 339 ? 100.699 28.070 18.318 1.00 94.71 339 GLN A O 1
ATOM 2562 N N . ARG A 1 340 ? 99.778 26.068 18.754 1.00 85.77 340 ARG A N 1
ATOM 2563 C CA . ARG A 1 340 ? 100.561 25.848 19.964 1.00 86.41 340 ARG A CA 1
ATOM 2564 C C . ARG A 1 340 ? 101.637 24.781 19.835 1.00 87.75 340 ARG A C 1
ATOM 2565 O O . ARG A 1 340 ? 102.737 24.963 20.364 1.00 89.67 340 ARG A O 1
ATOM 2573 N N . VAL A 1 341 ? 101.359 23.666 19.156 1.00 85.95 341 VAL A N 1
ATOM 2574 C CA . VAL A 1 341 ? 102.320 22.559 19.123 1.00 87.65 341 VAL A CA 1
ATOM 2575 C C . VAL A 1 341 ? 103.638 22.949 18.458 1.00 90.47 341 VAL A C 1
ATOM 2576 O O . VAL A 1 341 ? 104.701 22.642 19.023 1.00 90.01 341 VAL A O 1
ATOM 2580 N N . PRO A 1 342 ? 103.656 23.602 17.285 1.00 92.42 342 PRO A N 1
ATOM 2581 C CA . PRO A 1 342 ? 104.953 24.051 16.746 1.00 87.56 342 PRO A CA 1
ATOM 2582 C C . PRO A 1 342 ? 105.701 24.982 17.687 1.00 87.14 342 PRO A C 1
ATOM 2583 O O . PRO A 1 342 ? 106.908 24.808 17.897 1.00 82.58 342 PRO A O 1
ATOM 2587 N N . ALA A 1 343 ? 105.008 25.960 18.274 1.00 80.03 343 ALA A N 1
ATOM 2588 C CA . ALA A 1 343 ? 105.659 26.873 19.209 1.00 81.96 343 ALA A CA 1
ATOM 2589 C C . ALA A 1 343 ? 106.196 26.133 20.429 1.00 90.29 343 ALA A C 1
ATOM 2590 O O . ALA A 1 343 ? 107.300 26.423 20.903 1.00 93.65 343 ALA A O 1
ATOM 2592 N N . LEU A 1 344 ? 105.434 25.164 20.943 1.00 90.07 344 LEU A N 1
ATOM 2593 C CA . LEU A 1 344 ? 105.861 24.442 22.137 1.00 91.97 344 LEU A CA 1
ATOM 2594 C C . LEU A 1 344 ? 107.132 23.642 21.878 1.00 85.93 344 LEU A C 1
ATOM 2595 O O . LEU A 1 344 ? 108.013 23.568 22.742 1.00 93.43 344 LEU A O 1
ATOM 2600 N N . LEU A 1 345 ? 107.238 23.023 20.700 1.00 85.60 345 LEU A N 1
ATOM 2601 C CA . LEU A 1 345 ? 108.452 22.285 20.364 1.00 92.85 345 LEU A CA 1
ATOM 2602 C C . LEU A 1 345 ? 109.657 23.216 20.275 1.00 94.44 345 LEU A C 1
ATOM 2603 O O . LEU A 1 345 ? 110.773 22.839 20.654 1.00 93.12 345 LEU A O 1
ATOM 2608 N N . ASP A 1 346 ? 109.447 24.439 19.781 1.00 92.32 346 ASP A N 1
ATOM 2609 C CA . ASP A 1 346 ? 110.519 25.430 19.753 1.00 91.92 346 ASP A CA 1
ATOM 2610 C C . ASP A 1 346 ? 110.953 25.803 21.166 1.00 94.01 346 ASP A C 1
ATOM 2611 O O . ASP A 1 346 ? 112.151 25.837 21.473 1.00 94.59 346 ASP A O 1
ATOM 2616 N N . GLU A 1 347 ? 109.989 26.081 22.047 1.00 91.41 347 GLU A N 1
ATOM 2617 C CA . GLU A 1 347 ? 110.320 26.412 23.428 1.00 91.45 347 GLU A CA 1
ATOM 2618 C C . GLU A 1 347 ? 110.998 25.255 24.152 1.00 90.80 347 GLU A C 1
ATOM 2619 O O . GLU A 1 347 ? 111.644 25.476 25.182 1.00 94.67 347 GLU A O 1
ATOM 2625 N N . LEU A 1 348 ? 110.868 24.034 23.639 1.00 90.35 348 LEU A N 1
ATOM 2626 C CA . LEU A 1 348 ? 111.640 22.898 24.122 1.00 94.31 348 LEU A CA 1
ATOM 2627 C C . LEU A 1 348 ? 112.972 22.757 23.404 1.00 92.69 348 LEU A C 1
ATOM 2628 O O . LEU A 1 348 ? 113.756 21.870 23.757 1.00 89.32 348 LEU A O 1
ATOM 2633 N N . HIS A 1 349 ? 113.230 23.604 22.406 1.00 98.24 349 HIS A N 1
ATOM 2634 C CA . HIS A 1 349 ? 114.440 23.540 21.585 1.00 95.81 349 HIS A CA 1
ATOM 2635 C C . HIS A 1 349 ? 114.607 22.160 20.959 1.00 95.17 349 HIS A C 1
ATOM 2636 O O . HIS A 1 349 ? 115.719 21.645 20.827 1.00 104.26 349 HIS A O 1
ATOM 2643 N N . LEU A 1 350 ? 113.486 21.559 20.562 1.00 97.63 350 LEU A N 1
ATOM 2644 C CA . LEU A 1 350 ? 113.499 20.261 19.906 1.00 100.27 350 LEU A CA 1
ATOM 2645 C C . LEU A 1 350 ? 113.403 20.455 18.402 1.00 92.12 350 LEU A C 1
ATOM 2646 O O . LEU A 1 350 ? 112.384 20.971 17.917 1.00 88.75 350 LEU A O 1
ATOM 2651 N N . PRO A 1 351 ? 114.427 20.092 17.633 1.00 97.05 351 PRO A N 1
ATOM 2652 C CA . PRO A 1 351 ? 114.289 20.094 16.172 1.00 101.35 351 PRO A CA 1
ATOM 2653 C C . PRO A 1 351 ? 113.160 19.169 15.744 1.00 94.97 351 PRO A C 1
ATOM 2654 O O . PRO A 1 351 ? 113.016 18.059 16.259 1.00 92.48 351 PRO A O 1
ATOM 2658 N N . HIS A 1 352 ? 112.348 19.635 14.798 1.00 91.13 352 HIS A N 1
ATOM 2659 C CA . HIS A 1 352 ? 111.190 18.853 14.395 1.00 94.06 352 HIS A CA 1
ATOM 2660 C C . HIS A 1 352 ? 110.899 19.056 12.915 1.00 94.69 352 HIS A C 1
ATOM 2661 O O . HIS A 1 352 ? 111.341 20.029 12.299 1.00 90.90 352 HIS A O 1
ATOM 2668 N N . GLY A 1 353 ? 110.147 18.114 12.356 1.00 97.48 353 GLY A N 1
ATOM 2669 C CA . GLY A 1 353 ? 109.616 18.221 11.012 1.00 93.03 353 GLY A CA 1
ATOM 2670 C C . GLY A 1 353 ? 108.295 18.957 10.978 1.00 101.06 353 GLY A C 1
ATOM 2671 O O . GLY A 1 353 ? 108.000 19.795 11.836 1.00 89.93 353 GLY A O 1
ATOM 2672 N N . ASP A 1 354 ? 107.483 18.640 9.971 1.00 99.20 354 ASP A N 1
ATOM 2673 C CA . ASP A 1 354 ? 106.183 19.283 9.831 1.00 106.55 354 ASP A CA 1
ATOM 2674 C C . ASP A 1 354 ? 105.219 18.795 10.907 1.00 106.39 354 ASP A C 1
ATOM 2675 O O . ASP A 1 354 ? 105.182 17.607 11.240 1.00 103.81 354 ASP A O 1
ATOM 2680 N N . VAL A 1 355 ? 104.438 19.723 11.454 1.00 98.27 355 VAL A N 1
ATOM 2681 C CA . VAL A 1 355 ? 103.449 19.424 12.485 1.00 97.70 355 VAL A CA 1
ATOM 2682 C C . VAL A 1 355 ? 102.078 19.350 11.831 1.00 95.99 355 VAL A C 1
ATOM 2683 O O . VAL A 1 355 ? 101.575 20.351 11.305 1.00 95.68 355 VAL A O 1
ATOM 2687 N N . GLN A 1 356 ? 101.469 18.171 11.870 1.00 90.42 356 GLN A N 1
ATOM 2688 C CA . GLN A 1 356 ? 100.139 17.960 11.322 1.00 91.33 356 GLN A CA 1
ATOM 2689 C C . GLN A 1 356 ? 99.152 17.696 12.453 1.00 89.79 356 GLN A C 1
ATOM 2690 O O . GLN A 1 356 ? 99.463 16.976 13.408 1.00 81.65 356 GLN A O 1
ATOM 2696 N N . VAL A 1 357 ? 97.970 18.297 12.347 1.00 86.10 357 VAL A N 1
ATOM 2697 C CA . VAL A 1 357 ? 96.924 18.181 13.358 1.00 85.40 357 VAL A CA 1
ATOM 2698 C C . VAL A 1 357 ? 95.666 17.640 12.692 1.00 85.39 357 VAL A C 1
ATOM 2699 O O . VAL A 1 357 ? 95.138 18.255 11.756 1.00 82.52 357 VAL A O 1
ATOM 2703 N N . TRP A 1 358 ? 95.186 16.500 13.182 1.00 84.74 358 TRP A N 1
ATOM 2704 C CA . TRP A 1 358 ? 94.000 15.835 12.664 1.00 81.79 358 TRP A CA 1
ATOM 2705 C C . TRP A 1 358 ? 92.963 15.670 13.767 1.00 83.81 358 TRP A C 1
ATOM 2706 O O . TRP A 1 358 ? 93.255 15.803 14.959 1.00 76.67 358 TRP A O 1
ATOM 2717 N N . GLY A 1 359 ? 91.739 15.357 13.353 1.00 84.51 359 GLY A N 1
ATOM 2718 C CA . GLY A 1 359 ? 90.662 15.214 14.309 1.00 79.56 359 GLY A CA 1
ATOM 2719 C C . GLY A 1 359 ? 89.375 14.626 13.769 1.00 76.77 359 GLY A C 1
ATOM 2720 O O . GLY A 1 359 ? 88.928 14.963 12.667 1.00 82.86 359 GLY A O 1
ATOM 2721 N N . THR A 1 360 ? 88.778 13.734 14.552 1.00 77.00 360 THR A N 1
ATOM 2722 C CA . THR A 1 360 ? 87.434 13.216 14.331 1.00 76.94 360 THR A CA 1
ATOM 2723 C C . THR A 1 360 ? 86.589 13.593 15.545 1.00 81.53 360 THR A C 1
ATOM 2724 O O . THR A 1 360 ? 87.128 14.141 16.516 1.00 81.75 360 THR A O 1
ATOM 2728 N N . PRO A 1 361 ? 85.275 13.344 15.536 1.00 81.18 361 PRO A N 1
ATOM 2729 C CA . PRO A 1 361 ? 84.482 13.591 16.753 1.00 69.94 361 PRO A CA 1
ATOM 2730 C C . PRO A 1 361 ? 84.997 12.860 17.985 1.00 72.51 361 PRO A C 1
ATOM 2731 O O . PRO A 1 361 ? 84.699 13.286 19.109 1.00 68.70 361 PRO A O 1
ATOM 2735 N N . ARG A 1 362 ? 85.771 11.789 17.816 1.00 64.11 362 ARG A N 1
ATOM 2736 C CA . ARG A 1 362 ? 86.311 11.034 18.938 1.00 75.89 362 ARG A CA 1
ATOM 2737 C C . ARG A 1 362 ? 87.821 11.171 19.097 1.00 80.10 362 ARG A C 1
ATOM 2738 O O . ARG A 1 362 ? 88.393 10.518 19.977 1.00 76.58 362 ARG A O 1
ATOM 2746 N N . ARG A 1 363 ? 88.480 12.003 18.288 1.00 82.27 363 ARG A N 1
ATOM 2747 C CA . ARG A 1 363 ? 89.936 12.033 18.239 1.00 77.35 363 ARG A CA 1
ATOM 2748 C C . ARG A 1 363 ? 90.473 13.445 18.079 1.00 81.63 363 ARG A C 1
ATOM 2749 O O . ARG A 1 363 ? 89.950 14.238 17.292 1.00 75.88 363 ARG A O 1
ATOM 2757 N N . LEU A 1 364 ? 91.533 13.738 18.825 1.00 79.00 364 LEU A N 1
ATOM 2758 C CA . LEU A 1 364 ? 92.415 14.868 18.567 1.00 74.00 364 LEU A CA 1
ATOM 2759 C C . LEU A 1 364 ? 93.808 14.292 18.358 1.00 74.87 364 LEU A C 1
ATOM 2760 O O . LEU A 1 364 ? 94.364 13.671 19.269 1.00 76.63 364 LEU A O 1
ATOM 2765 N N . VAL A 1 365 ? 94.355 14.458 17.156 1.00 74.50 365 VAL A N 1
ATOM 2766 C CA . VAL A 1 365 ? 95.587 13.780 16.769 1.00 79.85 365 VAL A CA 1
ATOM 2767 C C . VAL A 1 365 ? 96.648 14.813 16.421 1.00 81.40 365 VAL A C 1
ATOM 2768 O O . VAL A 1 365 ? 96.385 15.755 15.663 1.00 78.22 365 VAL A O 1
ATOM 2772 N N . VAL A 1 366 ? 97.845 14.629 16.973 1.00 79.59 366 VAL A N 1
ATOM 2773 C CA . VAL A 1 366 ? 99.011 15.439 16.646 1.00 78.01 366 VAL A CA 1
ATOM 2774 C C . VAL A 1 366 ? 100.062 14.520 16.040 1.00 79.99 366 VAL A C 1
ATOM 2775 O O . VAL A 1 366 ? 100.401 13.485 16.625 1.00 79.81 366 VAL A O 1
ATOM 2779 N N . TRP A 1 367 ? 100.576 14.902 14.871 1.00 88.36 367 TRP A N 1
ATOM 2780 C CA . TRP A 1 367 ? 101.491 14.071 14.096 1.00 91.44 367 TRP A CA 1
ATOM 2781 C C . TRP A 1 367 ? 102.699 14.910 13.703 1.00 89.86 367 TRP A C 1
ATOM 2782 O O . TRP A 1 367 ? 102.558 15.903 12.981 1.00 83.42 367 TRP A O 1
ATOM 2793 N N . VAL A 1 368 ? 103.877 14.517 14.185 1.00 86.73 368 VAL A N 1
ATOM 2794 C CA . VAL A 1 368 ? 105.138 15.206 13.906 1.00 87.72 368 VAL A CA 1
ATOM 2795 C C . VAL A 1 368 ? 106.098 14.182 13.307 1.00 90.04 368 VAL A C 1
ATOM 2796 O O . VAL A 1 368 ? 106.591 13.299 14.019 1.00 84.24 368 VAL A O 1
ATOM 2800 N N . GLU A 1 369 ? 106.383 14.312 12.006 1.00 98.81 369 GLU A N 1
ATOM 2801 C CA . GLU A 1 369 ? 107.053 13.242 11.267 1.00 101.41 369 GLU A CA 1
ATOM 2802 C C . GLU A 1 369 ? 108.491 13.037 11.733 1.00 106.25 369 GLU A C 1
ATOM 2803 O O . GLU A 1 369 ? 108.909 11.904 12.003 1.00 105.75 369 GLU A O 1
ATOM 2809 N N . ASP A 1 370 ? 109.273 14.109 11.808 1.00 97.63 370 ASP A N 1
ATOM 2810 C CA . ASP A 1 370 ? 110.652 14.040 12.276 1.00 99.28 370 ASP A CA 1
ATOM 2811 C C . ASP A 1 370 ? 110.768 14.848 13.556 1.00 101.33 370 ASP A C 1
ATOM 2812 O O . ASP A 1 370 ? 110.384 16.020 13.589 1.00 104.53 370 ASP A O 1
ATOM 2817 N N . LEU A 1 371 ? 111.289 14.225 14.607 1.00 97.93 371 LEU A N 1
ATOM 2818 C CA . LEU A 1 371 ? 111.425 14.898 15.891 1.00 94.90 371 LEU A CA 1
ATOM 2819 C C . LEU A 1 371 ? 112.675 14.384 16.586 1.00 94.58 371 LEU A C 1
ATOM 2820 O O . LEU A 1 371 ? 112.905 13.173 16.635 1.00 94.26 371 LEU A O 1
ATOM 2825 N N . ALA A 1 372 ? 113.476 15.304 17.114 1.00 94.15 372 ALA A N 1
ATOM 2826 C CA . ALA A 1 372 ? 114.713 14.924 17.777 1.00 96.14 372 ALA A CA 1
ATOM 2827 C C . ALA A 1 372 ? 114.419 14.181 19.070 1.00 94.32 372 ALA A C 1
ATOM 2828 O O . ALA A 1 372 ? 113.555 14.578 19.855 1.00 95.39 372 ALA A O 1
ATOM 2830 N N . GLY A 1 373 ? 115.155 13.098 19.291 1.00 91.32 373 GLY A N 1
ATOM 2831 C CA . GLY A 1 373 ? 115.015 12.300 20.491 1.00 86.36 373 GLY A CA 1
ATOM 2832 C C . GLY A 1 373 ? 115.683 12.857 21.725 1.00 92.40 373 GLY A C 1
ATOM 2833 O O . GLY A 1 373 ? 115.524 12.279 22.804 1.00 102.12 373 GLY A O 1
ATOM 2834 N N . ARG A 1 374 ? 116.425 13.958 21.610 1.00 93.87 374 ARG A N 1
ATOM 2835 C CA . ARG A 1 374 ? 117.091 14.535 22.767 1.00 100.43 374 ARG A CA 1
ATOM 2836 C C . ARG A 1 374 ? 117.221 16.036 22.566 1.00 100.12 374 ARG A C 1
ATOM 2837 O O . ARG A 1 374 ? 117.383 16.516 21.441 1.00 89.33 374 ARG A O 1
ATOM 2845 N N . GLN A 1 375 ? 117.138 16.770 23.669 1.00 98.07 375 GLN A N 1
ATOM 2846 C CA . GLN A 1 375 ? 117.380 18.200 23.626 1.00 98.97 375 GLN A CA 1
ATOM 2847 C C . GLN A 1 375 ? 118.873 18.480 23.487 1.00 105.78 375 GLN A C 1
ATOM 2848 O O . GLN A 1 375 ? 119.702 17.737 24.018 1.00 106.75 375 GLN A O 1
ATOM 2854 N N . PRO A 1 376 ? 119.241 19.539 22.774 1.00 102.12 376 PRO A N 1
ATOM 2855 C CA . PRO A 1 376 ? 120.621 20.021 22.842 1.00 101.97 376 PRO A CA 1
ATOM 2856 C C . PRO A 1 376 ? 120.877 20.712 24.170 1.00 107.01 376 PRO A C 1
ATOM 2857 O O . PRO A 1 376 ? 119.978 21.308 24.770 1.00 101.83 376 PRO A O 1
ATOM 2861 N N . ASP A 1 377 ? 122.117 20.610 24.640 1.00 106.25 377 ASP A N 1
ATOM 2862 C CA . ASP A 1 377 ? 122.489 21.302 25.864 1.00 105.50 377 ASP A CA 1
ATOM 2863 C C . ASP A 1 377 ? 122.422 22.810 25.644 1.00 96.74 377 ASP A C 1
ATOM 2864 O O . ASP A 1 377 ? 122.680 23.310 24.546 1.00 92.69 377 ASP A O 1
ATOM 2869 N N . ARG A 1 378 ? 122.048 23.534 26.696 1.00 94.09 378 ARG A N 1
ATOM 2870 C CA . ARG A 1 378 ? 121.836 24.970 26.611 1.00 89.53 378 ARG A CA 1
ATOM 2871 C C . ARG A 1 378 ? 122.457 25.664 27.813 1.00 104.25 378 ARG A C 1
ATOM 2872 O O . ARG A 1 378 ? 122.515 25.110 28.914 1.00 108.02 378 ARG A O 1
ATOM 2874 N N . GLU A 1 379 ? 122.931 26.884 27.584 1.00 103.79 379 GLU A N 1
ATOM 2875 C CA . GLU A 1 379 ? 123.425 27.751 28.643 1.00 98.58 379 GLU A CA 1
ATOM 2876 C C . GLU A 1 379 ? 122.358 28.800 28.924 1.00 97.10 379 GLU A C 1
ATOM 2877 O O . GLU A 1 379 ? 121.919 29.505 28.009 1.00 96.71 379 GLU A O 1
ATOM 2879 N N . LEU A 1 380 ? 121.929 28.887 30.178 1.00 95.14 380 LEU A N 1
ATOM 2880 C CA . LEU A 1 380 ? 120.824 29.749 30.568 1.00 96.40 380 LEU A CA 1
ATOM 2881 C C . LEU A 1 380 ? 121.366 30.976 31.287 1.00 99.25 380 LEU A C 1
ATOM 2882 O O . LEU A 1 380 ? 122.153 30.851 32.231 1.00 99.61 380 LEU A O 1
ATOM 2887 N N . ILE A 1 381 ? 120.946 32.155 30.836 1.00 97.40 381 ILE A N 1
ATOM 2888 C CA . ILE A 1 381 ? 121.382 33.430 31.397 1.00 96.69 381 ILE A CA 1
ATOM 2889 C C . ILE A 1 381 ? 120.207 34.031 32.155 1.00 95.80 381 ILE A C 1
ATOM 2890 O O . ILE A 1 381 ? 119.169 34.343 31.557 1.00 103.13 381 ILE A O 1
ATOM 2895 N N . ILE A 1 382 ? 120.371 34.203 33.464 1.00 92.58 382 ILE A N 1
ATOM 2896 C CA . ILE A 1 382 ? 119.306 34.658 34.350 1.00 98.69 382 ILE A CA 1
ATOM 2897 C C . ILE A 1 382 ? 119.609 36.095 34.755 1.00 100.78 382 ILE A C 1
ATOM 2898 O O . ILE A 1 382 ? 120.564 36.351 35.498 1.00 102.87 382 ILE A O 1
ATOM 2903 N N . LYS A 1 383 ? 118.786 37.029 34.283 1.00 96.90 383 LYS A N 1
ATOM 2904 C CA . LYS A 1 383 ? 118.948 38.433 34.637 1.00 96.41 383 LYS A CA 1
ATOM 2905 C C . LYS A 1 383 ? 118.752 38.641 36.134 1.00 99.71 383 LYS A C 1
ATOM 2906 O O . LYS A 1 383 ? 117.840 38.077 36.745 1.00 99.89 383 LYS A O 1
ATOM 2912 N N . GLY A 1 384 ? 119.620 39.458 36.725 1.00 99.38 384 GLY A N 1
ATOM 2913 C CA . GLY A 1 384 ? 119.526 39.798 38.124 1.00 96.38 384 GLY A CA 1
ATOM 2914 C C . GLY A 1 384 ? 119.427 41.296 38.328 1.00 103.69 384 GLY A C 1
ATOM 2915 O O . GLY A 1 384 ? 118.952 42.032 37.456 1.00 114.46 384 GLY A O 1
ATOM 2916 N N . PRO A 1 385 ? 119.870 41.777 39.486 1.00 101.74 385 PRO A N 1
ATOM 2917 C CA . PRO A 1 385 ? 119.822 43.213 39.756 1.00 104.37 385 PRO A CA 1
ATOM 2918 C C . PRO A 1 385 ? 120.712 43.977 38.792 1.00 109.31 385 PRO A C 1
ATOM 2919 O O . PRO A 1 385 ? 121.650 43.408 38.211 1.00 107.15 385 PRO A O 1
ATOM 2923 N N . PRO A 1 386 ? 120.445 45.263 38.582 1.00 114.70 386 PRO A N 1
ATOM 2924 C CA . PRO A 1 386 ? 121.305 46.049 37.695 1.00 114.88 386 PRO A CA 1
ATOM 2925 C C . PRO A 1 386 ? 122.681 46.252 38.308 1.00 110.94 386 PRO A C 1
ATOM 2926 O O . PRO A 1 386 ? 122.848 46.250 39.530 1.00 113.00 386 PRO A O 1
ATOM 2930 N N . ALA A 1 387 ? 123.675 46.428 37.434 1.00 107.81 387 ALA A N 1
ATOM 2931 C CA . ALA A 1 387 ? 125.057 46.547 37.892 1.00 107.96 387 ALA A CA 1
ATOM 2932 C C . ALA A 1 387 ? 125.250 47.726 38.841 1.00 107.90 387 ALA A C 1
ATOM 2933 O O . ALA A 1 387 ? 126.100 47.664 39.737 1.00 112.59 387 ALA A O 1
ATOM 2935 N N . ASN A 1 388 ? 124.469 48.799 38.670 1.00 107.88 388 ASN A N 1
ATOM 2936 C CA . ASN A 1 388 ? 124.627 49.982 39.514 1.00 102.21 388 ASN A CA 1
ATOM 2937 C C . ASN A 1 388 ? 124.376 49.668 40.985 1.00 107.68 388 ASN A C 1
ATOM 2938 O O . ASN A 1 388 ? 124.929 50.340 41.866 1.00 106.67 388 ASN A O 1
ATOM 2940 N N . ARG A 1 389 ? 123.551 48.654 41.268 1.00 106.68 389 ARG A N 1
ATOM 2941 C CA . ARG A 1 389 ? 123.284 48.209 42.628 1.00 104.98 389 ARG A CA 1
ATOM 2942 C C . ARG A 1 389 ? 124.010 46.921 43.004 1.00 106.26 389 ARG A C 1
ATOM 2943 O O . ARG A 1 389 ? 124.075 46.597 44.195 1.00 107.40 389 ARG A O 1
ATOM 2945 N N . ALA A 1 390 ? 124.561 46.184 42.032 1.00 104.50 390 ALA A N 1
ATOM 2946 C CA . ALA A 1 390 ? 125.251 44.932 42.335 1.00 102.31 390 ALA A CA 1
ATOM 2947 C C . ALA A 1 390 ? 126.684 45.146 42.815 1.00 108.14 390 ALA A C 1
ATOM 2948 O O . ALA A 1 390 ? 127.182 44.355 43.624 1.00 103.09 390 ALA A O 1
ATOM 2950 N N . PHE A 1 391 ? 127.360 46.188 42.333 1.00 109.45 391 PHE A N 1
ATOM 2951 C CA . PHE A 1 391 ? 128.759 46.431 42.652 1.00 102.19 391 PHE A CA 1
ATOM 2952 C C . PHE A 1 391 ? 128.937 47.798 43.299 1.00 108.24 391 PHE A C 1
ATOM 2953 O O . PHE A 1 391 ? 128.238 48.760 42.965 1.00 107.68 391 PHE A O 1
ATOM 2961 N N . ASP A 1 392 ? 129.890 47.871 44.228 1.00 110.35 392 ASP A N 1
ATOM 2962 C CA . ASP A 1 392 ? 130.201 49.102 44.942 1.00 111.60 392 ASP A CA 1
ATOM 2963 C C . ASP A 1 392 ? 131.083 49.997 44.071 1.00 114.43 392 ASP A C 1
ATOM 2964 O O . ASP A 1 392 ? 131.262 49.764 42.873 1.00 110.00 392 ASP A O 1
ATOM 2969 N N . ALA A 1 393 ? 131.655 51.039 44.679 1.00 110.99 393 ALA A N 1
ATOM 2970 C CA . ALA A 1 393 ? 132.520 51.949 43.935 1.00 114.79 393 ALA A CA 1
ATOM 2971 C C . ALA A 1 393 ? 133.786 51.246 43.457 1.00 115.43 393 ALA A C 1
ATOM 2972 O O . ALA A 1 393 ? 134.278 51.522 42.356 1.00 111.09 393 ALA A O 1
ATOM 2974 N N . GLU A 1 394 ? 134.317 50.325 44.260 1.00 117.37 394 GLU A N 1
ATOM 2975 C CA . GLU A 1 394 ? 135.562 49.628 43.957 1.00 111.53 394 GLU A CA 1
ATOM 2976 C C . GLU A 1 394 ? 135.367 48.427 43.038 1.00 107.92 394 GLU A C 1
ATOM 2977 O O . GLU A 1 394 ? 136.354 47.773 42.683 1.00 108.22 394 GLU A O 1
ATOM 2983 N N . GLY A 1 395 ? 134.131 48.126 42.644 1.00 109.40 395 GLY A N 1
ATOM 2984 C CA . GLY A 1 395 ? 133.839 46.993 41.792 1.00 104.17 395 GLY A CA 1
ATOM 2985 C C . GLY A 1 395 ? 133.547 45.697 42.515 1.00 103.03 395 GLY A C 1
ATOM 2986 O O . GLY A 1 395 ? 133.376 44.665 41.853 1.00 101.74 395 GLY A O 1
ATOM 2987 N N . ARG A 1 396 ? 133.487 45.708 43.849 1.00 99.95 396 ARG A N 1
ATOM 2988 C CA . ARG A 1 396 ? 133.213 44.471 44.562 1.00 103.95 396 ARG A CA 1
ATOM 2989 C C . ARG A 1 396 ? 131.711 44.266 44.731 1.00 109.69 396 ARG A C 1
ATOM 2990 O O . ARG A 1 396 ? 130.958 45.233 44.886 1.00 104.19 396 ARG A O 1
ATOM 2998 N N . PRO A 1 397 ? 131.256 43.015 44.701 1.00 109.43 397 PRO A N 1
ATOM 2999 C CA . PRO A 1 397 ? 129.815 42.756 44.761 1.00 103.66 397 PRO A CA 1
ATOM 3000 C C . PRO A 1 397 ? 129.206 43.187 46.086 1.00 105.50 397 PRO A C 1
ATOM 3001 O O . PRO A 1 397 ? 129.828 43.095 47.148 1.00 102.83 397 PRO A O 1
ATOM 3005 N N . THR A 1 398 ? 127.968 43.667 46.002 1.00 108.31 398 THR A N 1
ATOM 3006 C CA . THR A 1 398 ? 127.194 44.113 47.148 1.00 104.90 398 THR A CA 1
ATOM 3007 C C . THR A 1 398 ? 126.307 42.975 47.650 1.00 105.01 398 THR A C 1
ATOM 3008 O O . THR A 1 398 ? 126.276 41.878 47.086 1.00 106.44 398 THR A O 1
ATOM 3012 N N . ALA A 1 399 ? 125.568 43.247 48.730 1.00 101.65 399 ALA A N 1
ATOM 3013 C CA . ALA A 1 399 ? 124.633 42.258 49.258 1.00 100.09 399 ALA A CA 1
ATOM 3014 C C . ALA A 1 399 ? 123.532 41.929 48.254 1.00 99.06 399 ALA A C 1
ATOM 3015 O O . ALA A 1 399 ? 123.013 40.807 48.249 1.00 100.60 399 ALA A O 1
ATOM 3017 N N . ALA A 1 400 ? 123.169 42.887 47.394 1.00 97.34 400 ALA A N 1
ATOM 3018 C CA . ALA A 1 400 ? 122.170 42.623 46.362 1.00 98.87 400 ALA A CA 1
ATOM 3019 C C . ALA A 1 400 ? 122.633 41.532 45.402 1.00 95.90 400 ALA A C 1
ATOM 3020 O O . ALA A 1 400 ? 121.832 40.692 44.974 1.00 99.03 400 ALA A O 1
ATOM 3022 N N . ALA A 1 401 ? 123.922 41.531 45.047 1.00 96.74 401 ALA A N 1
ATOM 3023 C CA . ALA A 1 401 ? 124.451 40.453 44.219 1.00 92.18 401 ALA A CA 1
ATOM 3024 C C . ALA A 1 401 ? 124.586 39.156 45.008 1.00 92.97 401 ALA A C 1
ATOM 3025 O O . ALA A 1 401 ? 124.401 38.070 44.448 1.00 92.22 401 ALA A O 1
ATOM 3027 N N . GLU A 1 402 ? 124.907 39.244 46.303 1.00 91.05 402 GLU A N 1
ATOM 3028 C CA . GLU A 1 402 ? 125.000 38.037 47.122 1.00 96.08 402 GLU A CA 1
ATOM 3029 C C . GLU A 1 402 ? 123.643 37.360 47.264 1.00 98.69 402 GLU A C 1
ATOM 3030 O O . GLU A 1 402 ? 123.543 36.134 47.152 1.00 98.71 402 GLU A O 1
ATOM 3036 N N . GLY A 1 403 ? 122.590 38.138 47.525 1.00 98.63 403 GLY A N 1
ATOM 3037 C CA . GLY A 1 403 ? 121.262 37.553 47.638 1.00 97.88 403 GLY A CA 1
ATOM 3038 C C . GLY A 1 403 ? 120.801 36.915 46.343 1.00 95.54 403 GLY A C 1
ATOM 3039 O O . GLY A 1 403 ? 120.291 35.792 46.335 1.00 96.38 403 GLY A O 1
ATOM 3040 N N . PHE A 1 404 ? 120.978 37.627 45.226 1.00 93.66 404 PHE A N 1
ATOM 3041 C CA . PHE A 1 404 ? 120.680 37.043 43.923 1.00 89.25 404 PHE A CA 1
ATOM 3042 C C . PHE A 1 404 ? 121.523 35.798 43.666 1.00 96.51 404 PHE A C 1
ATOM 3043 O O . PHE A 1 404 ? 121.056 34.851 43.023 1.00 101.33 404 PHE A O 1
ATOM 3051 N N . ALA A 1 405 ? 122.765 35.776 44.160 1.00 95.32 405 ALA A N 1
ATOM 3052 C CA . ALA A 1 405 ? 123.576 34.568 44.052 1.00 93.02 405 ALA A CA 1
ATOM 3053 C C . ALA A 1 405 ? 123.032 33.456 44.941 1.00 95.34 405 ALA A C 1
ATOM 3054 O O . ALA A 1 405 ? 123.015 32.289 44.537 1.00 93.97 405 ALA A O 1
ATOM 3056 N N . ARG A 1 406 ? 122.587 33.798 46.156 1.00 93.79 406 ARG A N 1
ATOM 3057 C CA . ARG A 1 406 ? 122.004 32.796 47.046 1.00 91.27 406 ARG A CA 1
ATOM 3058 C C . ARG A 1 406 ? 120.648 32.309 46.544 1.00 101.41 406 ARG A C 1
ATOM 3059 O O . ARG A 1 406 ? 120.269 31.163 46.808 1.00 98.95 406 ARG A O 1
ATOM 3061 N N . SER A 1 407 ? 119.903 33.162 45.833 1.00 105.08 407 SER A N 1
ATOM 3062 C CA . SER A 1 407 ? 118.638 32.729 45.244 1.00 96.43 407 SER A CA 1
ATOM 3063 C C . SER A 1 407 ? 118.862 31.588 44.259 1.00 100.46 407 SER A C 1
ATOM 3064 O O . SER A 1 407 ? 118.139 30.585 44.275 1.00 105.49 407 SER A O 1
ATOM 3067 N N . LYS A 1 408 ? 119.859 31.725 43.389 1.00 94.87 408 LYS A N 1
ATOM 3068 C CA . LYS A 1 408 ? 120.308 30.620 42.555 1.00 93.88 408 LYS A CA 1
ATOM 3069 C C . LYS A 1 408 ? 121.292 29.781 43.369 1.00 97.00 408 LYS A C 1
ATOM 3070 O O . LYS A 1 408 ? 121.455 29.976 44.575 1.00 104.71 408 LYS A O 1
ATOM 3076 N N . GLY A 1 409 ? 121.973 28.840 42.726 1.00 92.82 409 GLY A N 1
ATOM 3077 C CA . GLY A 1 409 ? 122.888 27.995 43.468 1.00 101.89 409 GLY A CA 1
ATOM 3078 C C . GLY A 1 409 ? 124.348 28.239 43.155 1.00 102.05 409 GLY A C 1
ATOM 3079 O O . GLY A 1 409 ? 125.140 27.294 43.092 1.00 99.67 409 GLY A O 1
ATOM 3080 N N . VAL A 1 410 ? 124.718 29.502 42.968 1.00 93.79 410 VAL A N 1
ATOM 3081 C CA . VAL A 1 410 ? 126.067 29.856 42.535 1.00 88.94 410 VAL A CA 1
ATOM 3082 C C . VAL A 1 410 ? 126.697 30.803 43.548 1.00 83.51 410 VAL A C 1
ATOM 3083 O O . VAL A 1 410 ? 125.981 31.560 44.220 1.00 87.56 410 VAL A O 1
ATOM 3087 N N . PRO A 1 411 ? 128.017 30.788 43.706 1.00 87.60 411 PRO A N 1
ATOM 3088 C CA . PRO A 1 411 ? 128.677 31.820 44.505 1.00 85.95 411 PRO A CA 1
ATOM 3089 C C . PRO A 1 411 ? 128.729 33.134 43.742 1.00 84.82 411 PRO A C 1
ATOM 3090 O O . PRO A 1 411 ? 128.711 33.169 42.511 1.00 79.94 411 PRO A O 1
ATOM 3094 N N . VAL A 1 412 ? 128.803 34.229 44.505 1.00 76.47 412 VAL A N 1
ATOM 3095 C CA . VAL A 1 412 ? 128.751 35.559 43.901 1.00 83.02 412 VAL A CA 1
ATOM 3096 C C . VAL A 1 412 ? 129.927 35.784 42.956 1.00 83.99 412 VAL A C 1
ATOM 3097 O O . VAL A 1 412 ? 129.809 36.532 41.977 1.00 88.42 412 VAL A O 1
ATOM 3101 N N . GLU A 1 413 ? 131.065 35.129 43.208 1.00 81.04 413 GLU A N 1
ATOM 3102 C CA . GLU A 1 413 ? 132.212 35.248 42.313 1.00 84.09 413 GLU A CA 1
ATOM 3103 C C . GLU A 1 413 ? 131.932 34.692 40.921 1.00 85.10 413 GLU A C 1
ATOM 3104 O O . GLU A 1 413 ? 132.644 35.044 39.975 1.00 85.08 413 GLU A O 1
ATOM 3110 N N . ALA A 1 414 ? 130.924 33.828 40.771 1.00 86.90 414 ALA A N 1
ATOM 3111 C CA . ALA A 1 414 ? 130.578 33.283 39.462 1.00 80.73 414 ALA A CA 1
ATOM 3112 C C . ALA A 1 414 ? 129.648 34.189 38.664 1.00 80.59 414 ALA A C 1
ATOM 3113 O O . ALA A 1 414 ? 129.431 33.931 37.475 1.00 77.43 414 ALA A O 1
ATOM 3115 N N . LEU A 1 415 ? 129.099 35.233 39.276 1.00 79.02 415 LEU A N 1
ATOM 3116 C CA . LEU A 1 415 ? 128.264 36.173 38.544 1.00 80.95 415 LEU A CA 1
ATOM 3117 C C . LEU A 1 415 ? 129.090 36.961 37.533 1.00 88.48 415 LEU A C 1
ATOM 3118 O O . LEU A 1 415 ? 130.251 37.299 37.780 1.00 95.11 415 LEU A O 1
ATOM 3123 N N . THR A 1 416 ? 128.485 37.249 36.383 1.00 89.85 416 THR A N 1
ATOM 3124 C CA . THR A 1 416 ? 129.085 38.104 35.368 1.00 94.27 416 THR A CA 1
ATOM 3125 C C . THR A 1 416 ? 128.113 39.231 35.037 1.00 96.30 416 THR A C 1
ATOM 3126 O O . THR A 1 416 ? 127.001 39.299 35.567 1.00 100.12 416 THR A O 1
ATOM 3130 N N . VAL A 1 417 ? 128.541 40.131 34.158 1.00 94.68 417 VAL A N 1
ATOM 3131 C CA . VAL A 1 417 ? 127.726 41.263 33.737 1.00 99.18 417 VAL A CA 1
ATOM 3132 C C . VAL A 1 417 ? 127.547 41.193 32.230 1.00 99.89 417 VAL A C 1
ATOM 3133 O O . VAL A 1 417 ? 128.478 40.833 31.500 1.00 99.91 417 VAL A O 1
ATOM 3137 N N . ALA A 1 418 ? 126.341 41.515 31.769 1.00 104.55 418 ALA A N 1
ATOM 3138 C CA . ALA A 1 418 ? 126.050 41.509 30.353 1.00 104.95 418 ALA A CA 1
ATOM 3139 C C . ALA A 1 418 ? 125.130 42.657 29.991 1.00 111.47 418 ALA A C 1
ATOM 3140 O O . ALA A 1 418 ? 124.453 43.236 30.846 1.00 102.81 418 ALA A O 1
ATOM 3141 N N . GLU A 1 419 ? 125.129 42.985 28.702 1.00 118.00 419 GLU A N 1
ATOM 3142 C CA . GLU A 1 419 ? 124.220 43.982 28.169 1.00 115.47 419 GLU A CA 1
ATOM 3143 C C . GLU A 1 419 ? 123.036 43.362 27.454 1.00 123.70 419 GLU A C 1
ATOM 3144 O O . GLU A 1 419 ? 123.180 42.884 26.325 1.00 127.53 419 GLU A O 1
ATOM 3145 N N . MET A 1 420 ? 121.868 43.349 28.104 1.00 117.96 420 MET A N 1
ATOM 3146 C CA . MET A 1 420 ? 120.661 42.776 27.538 1.00 126.40 420 MET A CA 1
ATOM 3147 C C . MET A 1 420 ? 119.660 43.864 27.206 1.00 137.80 420 MET A C 1
ATOM 3148 O O . MET A 1 420 ? 119.929 44.712 26.358 1.00 139.10 420 MET A O 1
ATOM 3149 N N . ASP A 1 421 ? 118.504 43.830 27.862 1.00 136.56 421 ASP A N 1
ATOM 3150 C CA . ASP A 1 421 ? 117.632 44.989 27.906 1.00 127.11 421 ASP A CA 1
ATOM 3151 C C . ASP A 1 421 ? 118.375 46.225 28.369 1.00 133.27 421 ASP A C 1
ATOM 3152 O O . ASP A 1 421 ? 119.247 46.154 29.249 1.00 138.62 421 ASP A O 1
ATOM 3153 N N . GLY A 1 422 ? 118.005 47.357 27.764 1.00 134.33 422 GLY A N 1
ATOM 3154 C CA . GLY A 1 422 ? 118.611 48.671 27.922 1.00 133.90 422 GLY A CA 1
ATOM 3155 C C . GLY A 1 422 ? 119.263 48.888 29.265 1.00 143.09 422 GLY A C 1
ATOM 3156 O O . GLY A 1 422 ? 118.583 49.169 30.255 1.00 144.14 422 GLY A O 1
ATOM 3157 N N . GLY A 1 423 ? 120.574 48.708 29.314 1.00 148.07 423 GLY A N 1
ATOM 3158 C CA . GLY A 1 423 ? 121.333 48.803 30.541 1.00 141.05 423 GLY A CA 1
ATOM 3159 C C . GLY A 1 423 ? 122.189 47.574 30.785 1.00 132.44 423 GLY A C 1
ATOM 3160 O O . GLY A 1 423 ? 122.246 46.644 29.981 1.00 128.00 423 GLY A O 1
ATOM 3161 N N . ARG A 1 424 ? 122.868 47.594 31.930 1.00 131.81 424 ARG A N 1
ATOM 3162 C CA . ARG A 1 424 ? 123.731 46.500 32.331 1.00 116.05 424 ARG A CA 1
ATOM 3163 C C . ARG A 1 424 ? 123.270 45.814 33.602 1.00 118.43 424 ARG A C 1
ATOM 3164 O O . ARG A 1 424 ? 123.122 46.460 34.644 1.00 117.04 424 ARG A O 1
ATOM 3165 N N . TYR A 1 425 ? 123.036 44.506 33.531 1.00 114.16 425 TYR A N 1
ATOM 3166 C CA . TYR A 1 425 ? 122.571 43.727 34.668 1.00 108.94 425 TYR A CA 1
ATOM 3167 C C . TYR A 1 425 ? 123.552 42.600 34.965 1.00 102.19 425 TYR A C 1
ATOM 3168 O O . TYR A 1 425 ? 124.188 42.052 34.060 1.00 97.09 425 TYR A O 1
ATOM 3177 N N . VAL A 1 426 ? 123.675 42.262 36.249 1.00 93.78 426 VAL A N 1
ATOM 3178 C CA . VAL A 1 426 ? 124.433 41.079 36.633 1.00 89.61 426 VAL A CA 1
ATOM 3179 C C . VAL A 1 426 ? 123.603 39.841 36.318 1.00 89.91 426 VAL A C 1
ATOM 3180 O O . VAL A 1 426 ? 122.372 39.842 36.460 1.00 98.29 426 VAL A O 1
ATOM 3184 N N . VAL A 1 427 ? 124.267 38.784 35.846 1.00 92.76 427 VAL A N 1
ATOM 3185 C CA . VAL A 1 427 ? 123.582 37.585 35.383 1.00 95.26 427 VAL A CA 1
ATOM 3186 C C . VAL A 1 427 ? 124.224 36.355 36.011 1.00 98.05 427 VAL A C 1
ATOM 3187 O O . VAL A 1 427 ? 125.374 36.380 36.455 1.00 98.80 427 VAL A O 1
ATOM 3191 N N . ALA A 1 428 ? 123.456 35.269 36.047 1.00 94.92 428 ALA A N 1
ATOM 3192 C CA . ALA A 1 428 ? 123.936 33.976 36.506 1.00 89.23 428 ALA A CA 1
ATOM 3193 C C . ALA A 1 428 ? 123.874 32.982 35.356 1.00 91.25 428 ALA A C 1
ATOM 3194 O O . ALA A 1 428 ? 123.012 33.079 34.478 1.00 99.35 428 ALA A O 1
ATOM 3196 N N . HIS A 1 429 ? 124.798 32.027 35.361 1.00 86.96 429 HIS A N 1
ATOM 3197 C CA . HIS A 1 429 ? 124.967 31.088 34.260 1.00 95.79 429 HIS A CA 1
ATOM 3198 C C . HIS A 1 429 ? 124.624 29.680 34.727 1.00 101.13 429 HIS A C 1
ATOM 3199 O O . HIS A 1 429 ? 125.155 29.211 35.740 1.00 100.84 429 HIS A O 1
ATOM 3206 N N . VAL A 1 430 ? 123.735 29.013 33.992 1.00 99.29 430 VAL A N 1
ATOM 3207 C CA . VAL A 1 430 ? 123.318 27.648 34.295 1.00 95.06 430 VAL A CA 1
ATOM 3208 C C . VAL A 1 430 ? 123.415 26.815 33.023 1.00 97.39 430 VAL A C 1
ATOM 3209 O O . VAL A 1 430 ? 122.917 27.222 31.968 1.00 97.68 430 VAL A O 1
ATOM 3213 N N . ARG A 1 431 ? 124.051 25.646 33.128 1.00 93.96 431 ARG A N 1
ATOM 3214 C CA . ARG A 1 431 ? 124.243 24.747 31.992 1.00 100.21 431 ARG A CA 1
ATOM 3215 C C . ARG A 1 431 ? 123.214 23.622 32.084 1.00 114.77 431 ARG A C 1
ATOM 3216 O O . ARG A 1 431 ? 123.477 22.534 32.600 1.00 110.40 431 ARG A O 1
ATOM 3218 N N . GLU A 1 432 ? 122.018 23.906 31.571 1.00 120.77 432 GLU A N 1
ATOM 3219 C CA . GLU A 1 432 ? 120.943 22.922 31.552 1.00 109.76 432 GLU A CA 1
ATOM 3220 C C . GLU A 1 432 ? 121.290 21.770 30.617 1.00 109.21 432 GLU A C 1
ATOM 3221 O O . GLU A 1 432 ? 121.698 21.985 29.472 1.00 105.24 432 GLU A O 1
ATOM 3223 N N . THR A 1 433 ? 121.122 20.545 31.107 1.00 110.08 433 THR A N 1
ATOM 3224 C CA . THR A 1 433 ? 121.451 19.359 30.329 1.00 110.69 433 THR A CA 1
ATOM 3225 C C . THR A 1 433 ? 120.348 19.046 29.328 1.00 112.26 433 THR A C 1
ATOM 3226 O O . THR A 1 433 ? 119.158 19.149 29.640 1.00 110.16 433 THR A O 1
ATOM 3228 N N . GLY A 1 434 ? 120.752 18.655 28.121 1.00 114.42 434 GLY A N 1
ATOM 3229 C CA . GLY A 1 434 ? 119.809 18.229 27.106 1.00 102.74 434 GLY A CA 1
ATOM 3230 C C . GLY A 1 434 ? 119.118 16.930 27.463 1.00 103.87 434 GLY A C 1
ATOM 3231 O O . GLY A 1 434 ? 119.753 15.871 27.501 1.00 101.81 434 GLY A O 1
ATOM 3232 N N . ARG A 1 435 ? 117.814 16.997 27.726 1.00 103.96 435 ARG A N 1
ATOM 3233 C CA . ARG A 1 435 ? 117.030 15.846 28.146 1.00 98.55 435 ARG A CA 1
ATOM 3234 C C . ARG A 1 435 ? 116.341 15.191 26.959 1.00 97.80 435 ARG A C 1
ATOM 3235 O O . ARG A 1 435 ? 116.116 15.827 25.924 1.00 95.43 435 ARG A O 1
ATOM 3243 N N . PRO A 1 436 ? 116.007 13.904 27.068 1.00 95.40 436 PRO A N 1
ATOM 3244 C CA . PRO A 1 436 ? 115.311 13.229 25.965 1.00 91.85 436 PRO A CA 1
ATOM 3245 C C . PRO A 1 436 ? 113.932 13.825 25.717 1.00 91.04 436 PRO A C 1
ATOM 3246 O O . PRO A 1 436 ? 113.303 14.392 26.614 1.00 89.38 436 PRO A O 1
ATOM 3250 N N . ALA A 1 437 ? 113.463 13.686 24.473 1.00 86.84 437 ALA A N 1
ATOM 3251 C CA . ALA A 1 437 ? 112.166 14.243 24.098 1.00 90.52 437 ALA A CA 1
ATOM 3252 C C . ALA A 1 437 ? 111.033 13.613 24.903 1.00 86.57 437 ALA A C 1
ATOM 3253 O O . ALA A 1 437 ? 110.056 14.289 25.245 1.00 77.72 437 ALA A O 1
ATOM 3255 N N . VAL A 1 438 ? 111.146 12.320 25.213 1.00 85.22 438 VAL A N 1
ATOM 3256 C CA . VAL A 1 438 ? 110.121 11.640 26.002 1.00 79.42 438 VAL A CA 1
ATOM 3257 C C . VAL A 1 438 ? 110.018 12.257 27.391 1.00 87.45 438 VAL A C 1
ATOM 3258 O O . VAL A 1 438 ? 108.918 12.472 27.914 1.00 88.10 438 VAL A O 1
ATOM 3262 N N . GLU A 1 439 ? 111.161 12.564 28.005 1.00 88.27 439 GLU A N 1
ATOM 3263 C CA . GLU A 1 439 ? 111.151 13.073 29.372 1.00 82.44 439 GLU A CA 1
ATOM 3264 C C . GLU A 1 439 ? 110.561 14.478 29.445 1.00 82.77 439 GLU A C 1
ATOM 3265 O O . GLU A 1 439 ? 109.823 14.794 30.386 1.00 91.28 439 GLU A O 1
ATOM 3271 N N . VAL A 1 440 ? 110.860 15.331 28.460 1.00 87.21 440 VAL A N 1
ATOM 3272 C CA . VAL A 1 440 ? 110.402 16.718 28.531 1.00 88.89 440 VAL A CA 1
ATOM 3273 C C . VAL A 1 440 ? 108.969 16.871 28.025 1.00 85.49 440 VAL A C 1
ATOM 3274 O O . VAL A 1 440 ? 108.216 17.705 28.539 1.00 86.23 440 VAL A O 1
ATOM 3278 N N . LEU A 1 441 ? 108.566 16.091 27.016 1.00 83.01 441 LEU A N 1
ATOM 3279 C CA . LEU A 1 441 ? 107.181 16.143 26.552 1.00 83.83 441 LEU A CA 1
ATOM 3280 C C . LEU A 1 441 ? 106.206 15.650 27.621 1.00 83.56 441 LEU A C 1
ATOM 3281 O O . LEU A 1 441 ? 105.105 16.196 27.750 1.00 80.57 441 LEU A O 1
ATOM 3286 N N . ALA A 1 442 ? 106.595 14.637 28.404 1.00 75.60 442 ALA A N 1
ATOM 3287 C CA . ALA A 1 442 ? 105.731 14.147 29.476 1.00 72.91 442 ALA A CA 1
ATOM 3288 C C . ALA A 1 442 ? 105.406 15.234 30.493 1.00 80.83 442 ALA A C 1
ATOM 3289 O O . ALA A 1 442 ? 104.353 15.181 31.139 1.00 89.40 442 ALA A O 1
ATOM 3291 N N . GLU A 1 443 ? 106.289 16.217 30.658 1.00 76.78 443 GLU A N 1
ATOM 3292 C CA . GLU A 1 443 ? 106.055 17.274 31.631 1.00 71.59 443 GLU A CA 1
ATOM 3293 C C . GLU A 1 443 ? 105.098 18.346 31.132 1.00 77.13 443 GLU A C 1
ATOM 3294 O O . GLU A 1 443 ? 104.606 19.138 31.943 1.00 79.96 443 GLU A O 1
ATOM 3300 N N . VAL A 1 444 ? 104.823 18.399 29.829 1.00 79.40 444 VAL A N 1
ATOM 3301 C CA . VAL A 1 444 ? 104.085 19.528 29.270 1.00 81.12 444 VAL A CA 1
ATOM 3302 C C . VAL A 1 444 ? 102.751 19.088 28.678 1.00 77.26 444 VAL A C 1
ATOM 3303 O O . VAL A 1 444 ? 101.810 19.885 28.600 1.00 80.45 444 VAL A O 1
ATOM 3307 N N . LEU A 1 445 ? 102.653 17.825 28.262 1.00 74.49 445 LEU A N 1
ATOM 3308 C CA . LEU A 1 445 ? 101.436 17.366 27.593 1.00 74.50 445 LEU A CA 1
ATOM 3309 C C . LEU A 1 445 ? 100.171 17.549 28.429 1.00 74.29 445 LEU A C 1
ATOM 3310 O O . LEU A 1 445 ? 99.152 17.975 27.858 1.00 73.04 445 LEU A O 1
ATOM 3315 N N . PRO A 1 446 ? 100.150 17.276 29.742 1.00 77.31 446 PRO A N 1
ATOM 3316 C CA . PRO A 1 446 ? 98.941 17.605 30.518 1.00 69.99 446 PRO A CA 1
ATOM 3317 C C . PRO A 1 446 ? 98.555 19.072 30.435 1.00 79.51 446 PRO A C 1
ATOM 3318 O O . PRO A 1 446 ? 97.375 19.391 30.255 1.00 84.72 446 PRO A O 1
ATOM 3322 N N . GLY A 1 447 ? 99.529 19.979 30.534 1.00 82.60 447 GLY A N 1
ATOM 3323 C CA . GLY A 1 447 ? 99.277 21.404 30.370 1.00 77.68 447 GLY A CA 1
ATOM 3324 C C . GLY A 1 447 ? 98.831 21.802 28.973 1.00 71.81 447 GLY A C 1
ATOM 3325 O O . GLY A 1 447 ? 98.166 22.829 28.816 1.00 72.48 447 GLY A O 1
ATOM 3326 N N . VAL A 1 448 ? 99.194 21.025 27.950 1.00 74.50 448 VAL A N 1
ATOM 3327 C CA . VAL A 1 448 ? 98.708 21.297 26.597 1.00 75.86 448 VAL A CA 1
ATOM 3328 C C . VAL A 1 448 ? 97.202 21.083 26.525 1.00 79.47 448 VAL A C 1
ATOM 3329 O O . VAL A 1 448 ? 96.460 21.943 26.035 1.00 80.15 448 VAL A O 1
ATOM 3333 N N . ILE A 1 449 ? 96.727 19.938 27.026 1.00 79.80 449 ILE A N 1
ATOM 3334 C CA . ILE A 1 449 ? 95.299 19.631 26.976 1.00 74.07 449 ILE A CA 1
ATOM 3335 C C . ILE A 1 449 ? 94.506 20.623 27.820 1.00 72.75 449 ILE A C 1
ATOM 3336 O O . ILE A 1 449 ? 93.452 21.111 27.398 1.00 74.88 449 ILE A O 1
ATOM 3341 N N . ALA A 1 450 ? 95.005 20.950 29.016 1.00 71.31 450 ALA A N 1
ATOM 3342 C CA . ALA A 1 450 ? 94.271 21.837 29.916 1.00 67.59 450 ALA A CA 1
ATOM 3343 C C . ALA A 1 450 ? 94.125 23.243 29.350 1.00 72.05 450 ALA A C 1
ATOM 3344 O O . ALA A 1 450 ? 93.176 23.952 29.700 1.00 75.80 450 ALA A O 1
ATOM 3346 N N . ASP A 1 451 ? 95.043 23.671 28.484 1.00 80.12 451 ASP A N 1
ATOM 3347 C CA . ASP A 1 451 ? 94.946 25.011 27.919 1.00 87.47 451 ASP A CA 1
ATOM 3348 C C . ASP A 1 451 ? 93.923 25.111 26.796 1.00 74.40 451 ASP A C 1
ATOM 3349 O O . ASP A 1 451 ? 93.611 26.226 26.365 1.00 81.67 451 ASP A O 1
ATOM 3354 N N . LEU A 1 452 ? 93.389 23.987 26.323 1.00 76.80 452 LEU A N 1
ATOM 3355 C CA . LEU A 1 452 ? 92.353 24.026 25.299 1.00 72.81 452 LEU A CA 1
ATOM 3356 C C . LEU A 1 452 ? 91.077 24.639 25.865 1.00 72.90 452 LEU A C 1
ATOM 3357 O O . LEU A 1 452 ? 90.639 24.288 26.966 1.00 80.28 452 LEU A O 1
ATOM 3362 N N . ARG A 1 453 ? 90.489 25.566 25.111 1.00 74.85 453 ARG A N 1
ATOM 3363 C CA . ARG A 1 453 ? 89.342 26.343 25.558 1.00 74.03 453 ARG A CA 1
ATOM 3364 C C . ARG A 1 453 ? 88.156 26.102 24.640 1.00 72.99 453 ARG A C 1
ATOM 3365 O O . ARG A 1 453 ? 88.290 26.143 23.412 1.00 72.31 453 ARG A O 1
ATOM 3373 N N . PHE A 1 454 ? 86.995 25.873 25.246 1.00 67.54 454 PHE A N 1
ATOM 3374 C CA . PHE A 1 454 ? 85.754 25.675 24.522 1.00 61.20 454 PHE A CA 1
ATOM 3375 C C . PHE A 1 454 ? 84.717 26.654 25.053 1.00 65.61 454 PHE A C 1
ATOM 3376 O O . PHE A 1 454 ? 84.838 27.171 26.165 1.00 69.62 454 PHE A O 1
ATOM 3384 N N . GLU A 1 455 ? 83.694 26.916 24.234 1.00 70.99 455 GLU A N 1
ATOM 3385 C CA . GLU A 1 455 ? 82.621 27.808 24.663 1.00 73.49 455 GLU A CA 1
ATOM 3386 C C . GLU A 1 455 ? 81.926 27.275 25.909 1.00 70.75 455 GLU A C 1
ATOM 3387 O O . GLU A 1 455 ? 81.625 28.036 26.834 1.00 76.35 455 GLU A O 1
ATOM 3389 N N . ARG A 1 456 ? 81.662 25.971 25.948 1.00 70.99 456 ARG A N 1
ATOM 3390 C CA . ARG A 1 456 ? 81.041 25.318 27.093 1.00 70.49 456 ARG A CA 1
ATOM 3391 C C . ARG A 1 456 ? 81.858 24.088 27.453 1.00 68.24 456 ARG A C 1
ATOM 3392 O O . ARG A 1 456 ? 82.275 23.332 26.569 1.00 61.18 456 ARG A O 1
ATOM 3400 N N . SER A 1 457 ? 82.099 23.896 28.743 1.00 64.46 457 SER A N 1
ATOM 3401 C CA . SER A 1 457 ? 82.928 22.800 29.212 1.00 64.82 457 SER A CA 1
ATOM 3402 C C . SER A 1 457 ? 82.162 22.011 30.263 1.00 67.28 457 SER A C 1
ATOM 3403 O O . SER A 1 457 ? 81.260 22.537 30.921 1.00 68.75 457 SER A O 1
ATOM 3406 N N . MET A 1 458 ? 82.508 20.735 30.399 1.00 65.80 458 MET A N 1
ATOM 3407 C CA . MET A 1 458 ? 81.859 19.869 31.370 1.00 64.61 458 MET A CA 1
ATOM 3408 C C . MET A 1 458 ? 82.902 18.984 32.033 1.00 68.30 458 MET A C 1
ATOM 3409 O O . MET A 1 458 ? 83.925 18.647 31.435 1.00 69.80 458 MET A O 1
ATOM 3414 N N . ARG A 1 459 ? 82.645 18.619 33.280 1.00 62.82 459 ARG A N 1
ATOM 3415 C CA . ARG A 1 459 ? 83.470 17.638 33.962 1.00 67.55 459 ARG A CA 1
ATOM 3416 C C . ARG A 1 459 ? 82.653 16.368 34.170 1.00 65.06 459 ARG A C 1
ATOM 3417 O O . ARG A 1 459 ? 81.429 16.362 34.010 1.00 68.98 459 ARG A O 1
ATOM 3425 N N . TRP A 1 460 ? 83.343 15.273 34.489 1.00 59.95 460 TRP A N 1
ATOM 3426 C CA . TRP A 1 460 ? 82.681 13.969 34.503 1.00 57.19 460 TRP A CA 1
ATOM 3427 C C . TRP A 1 460 ? 83.179 13.004 35.567 1.00 58.97 460 TRP A C 1
ATOM 3428 O O . TRP A 1 460 ? 82.492 12.009 35.820 1.00 63.46 460 TRP A O 1
ATOM 3439 N N . ASN A 1 461 ? 84.334 13.222 36.189 1.00 57.22 461 ASN A N 1
ATOM 3440 C CA . ASN A 1 461 ? 84.834 12.286 37.186 1.00 61.81 461 ASN A CA 1
ATOM 3441 C C . ASN A 1 461 ? 85.476 13.078 38.322 1.00 66.94 461 ASN A C 1
ATOM 3442 O O . ASN A 1 461 ? 85.348 14.304 38.403 1.00 74.12 461 ASN A O 1
ATOM 3447 N N . SER A 1 462 ? 86.174 12.361 39.207 1.00 70.35 462 SER A N 1
ATOM 3448 C CA . SER A 1 462 ? 86.700 12.936 40.440 1.00 72.65 462 SER A CA 1
ATOM 3449 C C . SER A 1 462 ? 87.954 13.780 40.235 1.00 79.39 462 SER A C 1
ATOM 3450 O O . SER A 1 462 ? 88.324 14.530 41.145 1.00 75.80 462 SER A O 1
ATOM 3453 N N . SER A 1 463 ? 88.613 13.690 39.076 1.00 75.27 463 SER A N 1
ATOM 3454 C CA . SER A 1 463 ? 89.766 14.547 38.813 1.00 63.21 463 SER A CA 1
ATOM 3455 C C . SER A 1 463 ? 89.393 16.024 38.737 1.00 69.97 463 SER A C 1
ATOM 3456 O O . SER A 1 463 ? 90.272 16.881 38.886 1.00 75.02 463 SER A O 1
ATOM 3459 N N . GLY A 1 464 ? 88.121 16.345 38.508 1.00 67.84 464 GLY A N 1
ATOM 3460 C CA . GLY A 1 464 ? 87.696 17.722 38.372 1.00 58.62 464 GLY A CA 1
ATOM 3461 C C . GLY A 1 464 ? 88.044 18.373 37.053 1.00 69.86 464 GLY A C 1
ATOM 3462 O O . GLY A 1 464 ? 87.691 19.541 36.845 1.00 72.79 464 GLY A O 1
ATOM 3463 N N . VAL A 1 465 ? 88.723 17.659 36.156 1.00 67.27 465 VAL A N 1
ATOM 3464 C CA . VAL A 1 465 ? 89.068 18.205 34.852 1.00 68.86 465 VAL A CA 1
ATOM 3465 C C . VAL A 1 465 ? 87.799 18.505 34.069 1.00 70.03 465 VAL A C 1
ATOM 3466 O O . VAL A 1 465 ? 86.914 17.650 33.940 1.00 75.43 465 VAL A O 1
ATOM 3470 N N . ALA A 1 466 ? 87.700 19.726 33.549 1.00 65.94 466 ALA A N 1
ATOM 3471 C CA . ALA A 1 466 ? 86.636 20.099 32.630 1.00 64.53 466 ALA A CA 1
ATOM 3472 C C . ALA A 1 466 ? 87.149 20.032 31.198 1.00 69.18 466 ALA A C 1
ATOM 3473 O O . ALA A 1 466 ? 88.308 20.357 30.924 1.00 71.79 466 ALA A O 1
ATOM 3475 N N . PHE A 1 467 ? 86.280 19.603 30.289 1.00 68.35 467 PHE A N 1
ATOM 3476 C CA . PHE A 1 467 ? 86.623 19.488 28.880 1.00 62.35 467 PHE A CA 1
ATOM 3477 C C . PHE A 1 467 ? 85.322 19.579 28.097 1.00 67.27 467 PHE A C 1
ATOM 3478 O O . PHE A 1 467 ? 84.237 19.646 28.677 1.00 62.80 467 PHE A O 1
ATOM 3486 N N . SER A 1 468 ? 85.438 19.608 26.768 1.00 70.10 468 SER A N 1
ATOM 3487 C CA . SER A 1 468 ? 84.237 19.690 25.941 1.00 63.25 468 SER A CA 1
ATOM 3488 C C . SER A 1 468 ? 83.366 18.458 26.131 1.00 65.15 468 SER A C 1
ATOM 3489 O O . SER A 1 468 ? 82.150 18.561 26.326 1.00 60.05 468 SER A O 1
ATOM 3492 N N . ARG A 1 469 ? 83.976 17.286 26.063 1.00 62.85 469 ARG A N 1
ATOM 3493 C CA . ARG A 1 469 ? 83.342 16.005 26.317 1.00 65.67 469 ARG A CA 1
ATOM 3494 C C . ARG A 1 469 ? 84.370 15.151 27.038 1.00 64.51 469 ARG A C 1
ATOM 3495 O O . ARG A 1 469 ? 85.571 15.431 26.965 1.00 66.09 469 ARG A O 1
ATOM 3503 N N . PRO A 1 470 ? 83.934 14.120 27.760 1.00 65.70 470 PRO A N 1
ATOM 3504 C CA . PRO A 1 470 ? 84.885 13.331 28.553 1.00 66.08 470 PRO A CA 1
ATOM 3505 C C . PRO A 1 470 ? 86.036 12.795 27.711 1.00 70.93 470 PRO A C 1
ATOM 3506 O O . PRO A 1 470 ? 85.860 12.400 26.557 1.00 67.11 470 PRO A O 1
ATOM 3510 N N . ILE A 1 471 ? 87.232 12.817 28.297 1.00 73.00 471 ILE A N 1
ATOM 3511 C CA . ILE A 1 471 ? 88.409 12.187 27.711 1.00 65.77 471 ILE A CA 1
ATOM 3512 C C . ILE A 1 471 ? 88.481 10.760 28.235 1.00 63.92 471 ILE A C 1
ATOM 3513 O O . ILE A 1 471 ? 88.431 10.535 29.450 1.00 74.12 471 ILE A O 1
ATOM 3518 N N . ARG A 1 472 ? 88.589 9.793 27.322 1.00 60.21 472 ARG A N 1
ATOM 3519 C CA . ARG A 1 472 ? 88.515 8.387 27.687 1.00 58.03 472 ARG A CA 1
ATOM 3520 C C . ARG A 1 472 ? 89.818 7.623 27.510 1.00 70.11 472 ARG A C 1
ATOM 3521 O O . ARG A 1 472 ? 90.025 6.627 28.208 1.00 72.48 472 ARG A O 1
ATOM 3529 N N . TRP A 1 473 ? 90.696 8.048 26.603 1.00 71.12 473 TRP A N 1
ATOM 3530 C CA . TRP A 1 473 ? 91.981 7.378 26.471 1.00 71.93 473 TRP A CA 1
ATOM 3531 C C . TRP A 1 473 ? 92.994 8.352 25.883 1.00 70.56 473 TRP A C 1
ATOM 3532 O O . TRP A 1 473 ? 92.635 9.334 25.227 1.00 71.71 473 TRP A O 1
ATOM 3543 N N . LEU A 1 474 ? 94.270 8.061 26.135 1.00 68.50 474 LEU A N 1
ATOM 3544 C CA . LEU A 1 474 ? 95.377 8.922 25.745 1.00 71.60 474 LEU A CA 1
ATOM 3545 C C . LEU A 1 474 ? 96.451 8.081 25.074 1.00 72.83 474 LEU A C 1
ATOM 3546 O O . LEU A 1 474 ? 96.858 7.046 25.613 1.00 75.46 474 LEU A O 1
ATOM 3551 N N . VAL A 1 475 ? 96.905 8.521 23.903 1.00 70.23 475 VAL A N 1
ATOM 3552 C CA . VAL A 1 475 ? 98.029 7.904 23.209 1.00 77.11 475 VAL A CA 1
ATOM 3553 C C . VAL A 1 475 ? 99.144 8.938 23.097 1.00 74.72 475 VAL A C 1
ATOM 3554 O O . VAL A 1 475 ? 98.900 10.077 22.674 1.00 69.29 475 VAL A O 1
ATOM 3558 N N . ALA A 1 476 ? 100.360 8.542 23.487 1.00 68.62 476 ALA A N 1
ATOM 3559 C CA . ALA A 1 476 ? 101.543 9.398 23.371 1.00 69.51 476 ALA A CA 1
ATOM 3560 C C . ALA A 1 476 ? 102.724 8.513 22.981 1.00 74.02 476 ALA A C 1
ATOM 3561 O O . ALA A 1 476 ? 103.272 7.795 23.823 1.00 74.18 476 ALA A O 1
ATOM 3563 N N . LEU A 1 477 ? 103.117 8.569 21.710 1.00 76.83 477 LEU A N 1
ATOM 3564 C CA . LEU A 1 477 ? 104.193 7.737 21.189 1.00 78.61 477 LEU A CA 1
ATOM 3565 C C . LEU A 1 477 ? 105.267 8.601 20.547 1.00 79.17 477 LEU A C 1
ATOM 3566 O O . LEU A 1 477 ? 104.958 9.525 19.788 1.00 78.36 477 LEU A O 1
ATOM 3571 N N . HIS A 1 478 ? 106.524 8.304 20.864 1.00 87.00 478 HIS A N 1
ATOM 3572 C CA . HIS A 1 478 ? 107.686 8.796 20.128 1.00 86.88 478 HIS A CA 1
ATOM 3573 C C . HIS A 1 478 ? 108.411 7.545 19.644 1.00 83.76 478 HIS A C 1
ATOM 3574 O O . HIS A 1 478 ? 109.220 6.964 20.372 1.00 83.32 478 HIS A O 1
ATOM 3581 N N . GLY A 1 479 ? 108.106 7.119 18.422 1.00 82.14 479 GLY A N 1
ATOM 3582 C CA . GLY A 1 479 ? 108.525 5.808 17.967 1.00 80.76 479 GLY A CA 1
ATOM 3583 C C . GLY A 1 479 ? 107.898 4.684 18.764 1.00 91.29 479 GLY A C 1
ATOM 3584 O O . GLY A 1 479 ? 106.672 4.598 18.868 1.00 96.14 479 GLY A O 1
ATOM 3585 N N . GLU A 1 480 ? 108.724 3.818 19.344 1.00 89.20 480 GLU A N 1
ATOM 3586 C CA . GLU A 1 480 ? 108.236 2.679 20.106 1.00 88.09 480 GLU A CA 1
ATOM 3587 C C . GLU A 1 480 ? 108.152 2.959 21.602 1.00 89.69 480 GLU A C 1
ATOM 3588 O O . GLU A 1 480 ? 107.875 2.037 22.376 1.00 95.54 480 GLU A O 1
ATOM 3594 N N . THR A 1 481 ? 108.367 4.201 22.025 1.00 87.55 481 THR A N 1
ATOM 3595 C CA . THR A 1 481 ? 108.433 4.551 23.438 1.00 90.97 481 THR A CA 1
ATOM 3596 C C . THR A 1 481 ? 107.205 5.361 23.834 1.00 85.22 481 THR A C 1
ATOM 3597 O O . THR A 1 481 ? 106.868 6.351 23.176 1.00 80.94 481 THR A O 1
ATOM 3601 N N . VAL A 1 482 ? 106.546 4.938 24.908 1.00 85.91 482 VAL A N 1
ATOM 3602 C CA . VAL A 1 482 ? 105.367 5.636 25.408 1.00 81.45 482 VAL A CA 1
ATOM 3603 C C . VAL A 1 482 ? 105.814 6.812 26.264 1.00 79.80 482 VAL A C 1
ATOM 3604 O O . VAL A 1 482 ? 106.672 6.666 27.142 1.00 86.41 482 VAL A O 1
ATOM 3608 N N . ILE A 1 483 ? 105.246 7.985 25.994 1.00 75.99 483 ILE A N 1
ATOM 3609 C CA . ILE A 1 483 ? 105.455 9.186 26.798 1.00 77.73 483 ILE A CA 1
ATOM 3610 C C . ILE A 1 483 ? 104.545 9.106 28.017 1.00 78.72 483 ILE A C 1
ATOM 3611 O O . ILE A 1 483 ? 103.327 9.296 27.892 1.00 80.71 483 ILE A O 1
ATOM 3616 N N . PRO A 1 484 ? 105.082 8.833 29.208 1.00 80.02 484 PRO A N 1
ATOM 3617 C CA . PRO A 1 484 ? 104.237 8.556 30.379 1.00 78.45 484 PRO A CA 1
ATOM 3618 C C . PRO A 1 484 ? 103.765 9.829 31.071 1.00 75.32 484 PRO A C 1
ATOM 3619 O O . PRO A 1 484 ? 104.572 10.632 31.546 1.00 84.69 484 PRO A O 1
ATOM 3623 N N . PHE A 1 485 ? 102.447 10.012 31.121 1.00 73.22 485 PHE A N 1
ATOM 3624 C CA . PHE A 1 485 ? 101.852 11.105 31.877 1.00 73.59 485 PHE A CA 1
ATOM 3625 C C . PHE A 1 485 ? 100.410 10.749 32.202 1.00 76.03 485 PHE A C 1
ATOM 3626 O O . PHE A 1 485 ? 99.838 9.819 31.629 1.00 73.59 485 PHE A O 1
ATOM 3634 N N . THR A 1 486 ? 99.833 11.501 33.132 1.00 68.71 486 THR A N 1
ATOM 3635 C CA . THR A 1 486 ? 98.455 11.304 33.549 1.00 64.08 486 THR A CA 1
ATOM 3636 C C . THR A 1 486 ? 97.677 12.601 33.413 1.00 67.60 486 THR A C 1
ATOM 3637 O O . THR A 1 486 ? 98.200 13.685 33.688 1.00 72.51 486 THR A O 1
ATOM 3641 N N . TYR A 1 487 ? 96.421 12.476 32.993 1.00 64.23 487 TYR A N 1
ATOM 3642 C CA . TYR A 1 487 ? 95.513 13.608 32.920 1.00 68.61 487 TYR A CA 1
ATOM 3643 C C . TYR A 1 487 ? 94.090 13.067 32.957 1.00 64.36 487 TYR A C 1
ATOM 3644 O O . TYR A 1 487 ? 93.829 11.962 32.478 1.00 68.79 487 TYR A O 1
ATOM 3653 N N . ALA A 1 488 ? 93.187 13.840 33.561 1.00 62.76 488 ALA A N 1
ATOM 3654 C CA . ALA A 1 488 ? 91.773 13.478 33.659 1.00 64.16 488 ALA A CA 1
ATOM 3655 C C . ALA A 1 488 ? 91.565 12.079 34.242 1.00 66.32 488 ALA A C 1
ATOM 3656 O O . ALA A 1 488 ? 90.631 11.375 33.858 1.00 67.05 488 ALA A O 1
ATOM 3657 N N . GLY A 1 489 ? 92.421 11.652 35.169 1.00 68.33 489 GLY A N 1
ATOM 3658 C CA . GLY A 1 489 ? 92.328 10.305 35.702 1.00 54.67 489 GLY A CA 1
ATOM 3659 C C . GLY A 1 489 ? 92.863 9.206 34.807 1.00 67.30 489 GLY A C 1
ATOM 3660 O O . GLY A 1 489 ? 92.836 8.038 35.212 1.00 73.81 489 GLY A O 1
ATOM 3661 N N . LEU A 1 490 ? 93.355 9.531 33.616 1.00 67.40 490 LEU A N 1
ATOM 3662 C CA . LEU A 1 490 ? 93.845 8.545 32.665 1.00 66.77 490 LEU A CA 1
ATOM 3663 C C . LEU A 1 490 ? 95.366 8.463 32.695 1.00 70.36 490 LEU A C 1
ATOM 3664 O O . LEU A 1 490 ? 96.053 9.385 33.138 1.00 73.76 490 LEU A O 1
ATOM 3669 N N . THR A 1 491 ? 95.887 7.341 32.203 1.00 65.89 491 THR A N 1
ATOM 3670 C CA . THR A 1 491 ? 97.321 7.118 32.082 1.00 68.13 491 THR A CA 1
ATOM 3671 C C . THR A 1 491 ? 97.664 6.866 30.621 1.00 70.89 491 THR A C 1
ATOM 3672 O O . THR A 1 491 ? 97.093 5.968 29.994 1.00 63.09 491 THR A O 1
ATOM 3676 N N . SER A 1 492 ? 98.598 7.651 30.088 1.00 71.73 492 SER A N 1
ATOM 3677 C CA . SER A 1 492 ? 98.952 7.559 28.677 1.00 70.99 492 SER A CA 1
ATOM 3678 C C . SER A 1 492 ? 99.515 6.183 28.339 1.00 69.38 492 SER A C 1
ATOM 3679 O O . SER A 1 492 ? 100.094 5.495 29.183 1.00 71.76 492 SER A O 1
ATOM 3682 N N . GLY A 1 493 ? 99.347 5.789 27.083 1.00 64.10 493 GLY A N 1
ATOM 3683 C CA . GLY A 1 493 ? 99.830 4.500 26.644 1.00 61.77 493 GLY A CA 1
ATOM 3684 C C . GLY A 1 493 ? 99.833 4.409 25.136 1.00 74.22 493 GLY A C 1
ATOM 3685 O O . GLY A 1 493 ? 99.745 5.417 24.432 1.00 67.56 493 GLY A O 1
ATOM 3686 N N . ARG A 1 494 ? 99.923 3.175 24.647 1.00 73.15 494 ARG A N 1
ATOM 3687 C CA . ARG A 1 494 ? 100.045 2.913 23.221 1.00 76.01 494 ARG A CA 1
ATOM 3688 C C . ARG A 1 494 ? 98.791 2.285 22.630 1.00 77.55 494 ARG A C 1
ATOM 3689 O O . ARG A 1 494 ? 98.821 1.830 21.482 1.00 76.47 494 ARG A O 1
ATOM 3697 N N . VAL A 1 495 ? 97.696 2.243 23.382 1.00 80.25 495 VAL A N 1
ATOM 3698 C CA . VAL A 1 495 ? 96.459 1.609 22.939 1.00 75.16 495 VAL A CA 1
ATOM 3699 C C . VAL A 1 495 ? 95.505 2.686 22.445 1.00 70.85 495 VAL A C 1
ATOM 3700 O O . VAL A 1 495 ? 95.237 3.663 23.155 1.00 73.55 495 VAL A O 1
ATOM 3704 N N . THR A 1 496 ? 94.995 2.511 21.231 1.00 71.39 496 THR A N 1
ATOM 3705 C CA . THR A 1 496 ? 93.992 3.393 20.659 1.00 73.73 496 THR A CA 1
ATOM 3706 C C . THR A 1 496 ? 92.711 2.603 20.411 1.00 74.37 496 THR A C 1
ATOM 3707 O O . THR A 1 496 ? 92.687 1.372 20.495 1.00 77.43 496 THR A O 1
ATOM 3711 N N . ARG A 1 497 ? 91.632 3.325 20.121 1.00 70.33 497 ARG A N 1
ATOM 3712 C CA . ARG A 1 497 ? 90.342 2.727 19.802 1.00 69.35 497 ARG A CA 1
ATOM 3713 C C . ARG A 1 497 ? 89.978 3.015 18.353 1.00 72.04 497 ARG A C 1
ATOM 3714 O O . ARG A 1 497 ? 90.252 4.104 17.841 1.00 71.60 497 ARG A O 1
ATOM 3722 N N . GLY A 1 498 ? 89.364 2.040 17.698 1.00 74.30 498 GLY A N 1
ATOM 3723 C CA . GLY A 1 498 ? 88.808 2.221 16.371 1.00 72.12 498 GLY A CA 1
ATOM 3724 C C . GLY A 1 498 ? 87.348 2.609 16.424 1.00 82.75 498 GLY A C 1
ATOM 3725 O O . GLY A 1 498 ? 86.892 3.283 17.354 1.00 81.57 498 GLY A O 1
ATOM 3726 N N . LEU A 1 499 ? 86.602 2.186 15.408 1.00 77.32 499 LEU A N 1
ATOM 3727 C CA . LEU A 1 499 ? 85.154 2.309 15.449 1.00 75.42 499 LEU A CA 1
ATOM 3728 C C . LEU A 1 499 ? 84.590 1.413 16.546 1.00 73.38 499 LEU A C 1
ATOM 3729 O O . LEU A 1 499 ? 85.105 0.324 16.812 1.00 78.72 499 LEU A O 1
ATOM 3734 N N . ARG A 1 500 ? 83.524 1.888 17.197 1.00 80.71 500 ARG A N 1
ATOM 3735 C CA . ARG A 1 500 ? 82.950 1.142 18.315 1.00 70.50 500 ARG A CA 1
ATOM 3736 C C . ARG A 1 500 ? 82.426 -0.215 17.868 1.00 74.98 500 ARG A C 1
ATOM 3737 O O . ARG A 1 500 ? 82.547 -1.207 18.594 1.00 62.71 500 ARG A O 1
ATOM 3745 N N . PHE A 1 501 ? 81.843 -0.279 16.676 1.00 73.02 501 PHE A N 1
ATOM 3746 C CA . PHE A 1 501 ? 81.242 -1.504 16.175 1.00 69.98 501 PHE A CA 1
ATOM 3747 C C . PHE A 1 501 ? 82.209 -2.368 15.375 1.00 82.29 501 PHE A C 1
ATOM 3748 O O . PHE A 1 501 ? 81.790 -3.399 14.839 1.00 83.38 501 PHE A O 1
ATOM 3756 N N . ALA A 1 502 ? 83.479 -1.982 15.279 1.00 83.58 502 ALA A N 1
ATOM 3757 C CA . ALA A 1 502 ? 84.481 -2.746 14.548 1.00 77.51 502 ALA A CA 1
ATOM 3758 C C . ALA A 1 502 ? 85.308 -3.601 15.499 1.00 81.46 502 ALA A C 1
ATOM 3759 O O . ALA A 1 502 ? 85.306 -3.408 16.715 1.00 81.15 502 ALA A O 1
ATOM 3761 N N . GLU A 1 503 ? 86.027 -4.558 14.921 1.00 86.23 503 GLU A N 1
ATOM 3762 C CA . GLU A 1 503 ? 86.863 -5.461 15.685 1.00 90.30 503 GLU A CA 1
ATOM 3763 C C . GLU A 1 503 ? 88.310 -5.316 15.235 1.00 89.90 503 GLU A C 1
ATOM 3764 O O . GLU A 1 503 ? 88.581 -5.337 14.026 1.00 90.92 503 GLU A O 1
ATOM 3770 N N . PRO A 1 504 ? 89.267 -5.149 16.162 1.00 92.14 504 PRO A N 1
ATOM 3771 C CA . PRO A 1 504 ? 89.011 -5.063 17.605 1.00 84.89 504 PRO A CA 1
ATOM 3772 C C . PRO A 1 504 ? 88.572 -3.671 18.050 1.00 83.88 504 PRO A C 1
ATOM 3773 O O . PRO A 1 504 ? 88.712 -2.707 17.293 1.00 82.97 504 PRO A O 1
ATOM 3777 N N . ALA A 1 505 ? 88.037 -3.571 19.269 1.00 83.87 505 ALA A N 1
ATOM 3778 C CA . ALA A 1 505 ? 87.629 -2.267 19.779 1.00 79.58 505 ALA A CA 1
ATOM 3779 C C . ALA A 1 505 ? 88.840 -1.428 20.163 1.00 75.17 505 ALA A C 1
ATOM 3780 O O . ALA A 1 505 ? 88.862 -0.215 19.926 1.00 75.48 505 ALA A O 1
ATOM 3782 N N . THR A 1 506 ? 89.855 -2.059 20.752 1.00 71.51 506 THR A N 1
ATOM 3783 C CA . THR A 1 506 ? 91.095 -1.399 21.134 1.00 77.97 506 THR A CA 1
ATOM 3784 C C . THR A 1 506 ? 92.266 -2.062 20.420 1.00 80.29 506 THR A C 1
ATOM 3785 O O . THR A 1 506 ? 92.295 -3.286 20.256 1.00 79.96 506 THR A O 1
ATOM 3789 N N . PHE A 1 507 ? 93.231 -1.247 19.998 1.00 78.23 507 PHE A N 1
ATOM 3790 C CA . PHE A 1 507 ? 94.388 -1.721 19.253 1.00 84.07 507 PHE A CA 1
ATOM 3791 C C . PHE A 1 507 ? 95.651 -1.139 19.870 1.00 80.19 507 PHE A C 1
ATOM 3792 O O . PHE A 1 507 ? 95.769 0.082 20.010 1.00 80.78 507 PHE A O 1
ATOM 3800 N N . ALA A 1 508 ? 96.582 -2.013 20.247 1.00 75.51 508 ALA A N 1
ATOM 3801 C CA . ALA A 1 508 ? 97.868 -1.586 20.784 1.00 81.22 508 ALA A CA 1
ATOM 3802 C C . ALA A 1 508 ? 98.816 -1.236 19.643 1.00 85.02 508 ALA A C 1
ATOM 3803 O O . ALA A 1 508 ? 98.984 -2.018 18.703 1.00 87.43 508 ALA A O 1
ATOM 3805 N N . LEU A 1 509 ? 99.430 -0.057 19.730 1.00 77.94 509 LEU A N 1
ATOM 3806 C CA . LEU A 1 509 ? 100.315 0.460 18.695 1.00 80.30 509 LEU A CA 1
ATOM 3807 C C . LEU A 1 509 ? 101.762 0.175 19.072 1.00 86.74 509 LEU A C 1
ATOM 3808 O O . LEU A 1 509 ? 102.246 0.661 20.100 1.00 84.48 509 LEU A O 1
ATOM 3813 N N . SER A 1 510 ? 102.451 -0.610 18.243 1.00 89.46 510 SER A N 1
ATOM 3814 C CA . SER A 1 510 ? 103.883 -0.790 18.442 1.00 89.78 510 SER A CA 1
ATOM 3815 C C . SER A 1 510 ? 104.671 0.425 17.969 1.00 90.40 510 SER A C 1
ATOM 3816 O O . SER A 1 510 ? 105.715 0.743 18.550 1.00 88.13 510 SER A O 1
ATOM 3819 N N . HIS A 1 511 ? 104.182 1.121 16.942 1.00 87.34 511 HIS A N 1
ATOM 3820 C CA . HIS A 1 511 ? 104.857 2.283 16.379 1.00 84.09 511 HIS A CA 1
ATOM 3821 C C . HIS A 1 511 ? 103.822 3.142 15.666 1.00 82.10 511 HIS A C 1
ATOM 3822 O O . HIS A 1 511 ? 102.829 2.607 15.159 1.00 87.71 511 HIS A O 1
ATOM 3829 N N . PRO A 1 512 ? 104.017 4.472 15.610 1.00 77.04 512 PRO A N 1
ATOM 3830 C CA . PRO A 1 512 ? 103.014 5.341 14.971 1.00 78.89 512 PRO A CA 1
ATOM 3831 C C . PRO A 1 512 ? 102.668 4.968 13.536 1.00 83.22 512 PRO A C 1
ATOM 3832 O O . PRO A 1 512 ? 101.616 5.381 13.035 1.00 85.13 512 PRO A O 1
ATOM 3836 N N . ARG A 1 513 ? 103.521 4.196 12.859 1.00 88.60 513 ARG A N 1
ATOM 3837 C CA . ARG A 1 513 ? 103.181 3.771 11.505 1.00 90.58 513 ARG A CA 1
ATOM 3838 C C . ARG A 1 513 ? 101.984 2.826 11.500 1.00 93.70 513 ARG A C 1
ATOM 3839 O O . ARG A 1 513 ? 101.254 2.760 10.505 1.00 95.65 513 ARG A O 1
ATOM 3847 N N . ASP A 1 514 ? 101.761 2.099 12.599 1.00 91.59 514 ASP A N 1
ATOM 3848 C CA . ASP A 1 514 ? 100.618 1.194 12.678 1.00 89.29 514 ASP A CA 1
ATOM 3849 C C . ASP A 1 514 ? 99.306 1.956 12.802 1.00 88.05 514 ASP A C 1
ATOM 3850 O O . ASP A 1 514 ? 98.256 1.452 12.388 1.00 88.56 514 ASP A O 1
ATOM 3855 N N . TYR A 1 515 ? 99.355 3.167 13.362 1.00 85.79 515 TYR A N 1
ATOM 3856 C CA . TYR A 1 515 ? 98.145 3.940 13.622 1.00 78.14 515 TYR A CA 1
ATOM 3857 C C . TYR A 1 515 ? 97.372 4.223 12.336 1.00 84.51 515 TYR A C 1
ATOM 3858 O O . TYR A 1 515 ? 96.188 3.886 12.226 1.00 84.00 515 TYR A O 1
ATOM 3867 N N . ARG A 1 516 ? 98.026 4.842 11.348 1.00 85.08 516 ARG A N 1
ATOM 3868 C CA . ARG A 1 516 ? 97.338 5.156 10.098 1.00 89.70 516 ARG A CA 1
ATOM 3869 C C . ARG A 1 516 ? 96.895 3.896 9.359 1.00 88.06 516 ARG A C 1
ATOM 3870 O O . ARG A 1 516 ? 95.887 3.923 8.645 1.00 86.83 516 ARG A O 1
ATOM 3872 N N . ILE A 1 517 ? 97.622 2.787 9.522 1.00 89.20 517 ILE A N 1
ATOM 3873 C CA . ILE A 1 517 ? 97.216 1.528 8.899 1.00 89.63 517 ILE A CA 1
ATOM 3874 C C . ILE A 1 517 ? 95.944 0.998 9.549 1.00 91.24 517 ILE A C 1
ATOM 3875 O O . ILE A 1 517 ? 95.000 0.587 8.864 1.00 97.63 517 ILE A O 1
ATOM 3880 N N . PHE A 1 518 ? 95.899 1.010 10.885 1.00 88.98 518 PHE A N 1
ATOM 3881 C CA . PHE A 1 518 ? 94.762 0.447 11.610 1.00 84.06 518 PHE A CA 1
ATOM 3882 C C . PHE A 1 518 ? 93.469 1.197 11.300 1.00 83.27 518 PHE A C 1
ATOM 3883 O O . PHE A 1 518 ? 92.429 0.576 11.050 1.00 88.52 518 PHE A O 1
ATOM 3891 N N . LEU A 1 519 ? 93.507 2.532 11.314 1.00 80.96 519 LEU A N 1
ATOM 3892 C CA . LEU A 1 519 ? 92.295 3.300 11.038 1.00 82.02 519 LEU A CA 1
ATOM 3893 C C . LEU A 1 519 ? 91.831 3.128 9.597 1.00 87.61 519 LEU A C 1
ATOM 3894 O O . LEU A 1 519 ? 90.625 3.097 9.332 1.00 90.95 519 LEU A O 1
ATOM 3899 N N . GLU A 1 520 ? 92.767 3.033 8.649 1.00 87.56 520 GLU A N 1
ATOM 3900 C CA . GLU A 1 520 ? 92.376 2.968 7.244 1.00 89.71 520 GLU A CA 1
ATOM 3901 C C . GLU A 1 520 ? 91.753 1.627 6.872 1.00 90.46 520 GLU A C 1
ATOM 3902 O O . GLU A 1 520 ? 90.986 1.565 5.905 1.00 83.91 520 GLU A O 1
ATOM 3908 N N . ARG A 1 521 ? 92.050 0.557 7.617 1.00 88.68 521 ARG A N 1
ATOM 3909 C CA . ARG A 1 521 ? 91.351 -0.708 7.401 1.00 89.07 521 ARG A CA 1
ATOM 3910 C C . ARG A 1 521 ? 89.867 -0.586 7.733 1.00 88.22 521 ARG A C 1
ATOM 3911 O O . ARG A 1 521 ? 89.022 -1.162 7.039 1.00 84.06 521 ARG A O 1
ATOM 3919 N N . GLN A 1 522 ? 89.531 0.147 8.795 1.00 86.47 522 GLN A N 1
ATOM 3920 C CA . GLN A 1 522 ? 88.140 0.350 9.179 1.00 74.97 522 GLN A CA 1
ATOM 3921 C C . GLN A 1 522 ? 87.436 1.404 8.338 1.00 81.11 522 GLN A C 1
ATOM 3922 O O . GLN A 1 522 ? 86.215 1.551 8.457 1.00 71.79 522 GLN A O 1
ATOM 3928 N N . GLY A 1 523 ? 88.168 2.133 7.504 1.00 81.25 523 GLY A N 1
ATOM 3929 C CA . GLY A 1 523 ? 87.594 3.201 6.719 1.00 70.84 523 GLY A CA 1
ATOM 3930 C C . GLY A 1 523 ? 87.622 4.563 7.373 1.00 77.69 523 GLY A C 1
ATOM 3931 O O . GLY A 1 523 ? 86.995 5.492 6.850 1.00 70.79 523 GLY A O 1
ATOM 3932 N N . VAL A 1 524 ? 88.332 4.715 8.491 1.00 80.26 524 VAL A N 1
ATOM 3933 C CA . VAL A 1 524 ? 88.355 5.976 9.225 1.00 74.03 524 VAL A CA 1
ATOM 3934 C C . VAL A 1 524 ? 89.285 6.952 8.518 1.00 76.05 524 VAL A C 1
ATOM 3935 O O . VAL A 1 524 ? 90.453 6.637 8.252 1.00 76.10 524 VAL A O 1
ATOM 3939 N N . VAL A 1 525 ? 88.772 8.141 8.215 1.00 74.99 525 VAL A N 1
ATOM 3940 C CA . VAL A 1 525 ? 89.556 9.210 7.620 1.00 75.97 525 VAL A CA 1
ATOM 3941 C C . VAL A 1 525 ? 89.792 10.236 8.722 1.00 77.27 525 VAL A C 1
ATOM 3942 O O . VAL A 1 525 ? 88.930 11.079 9.003 1.00 77.39 525 VAL A O 1
ATOM 3946 N N . VAL A 1 526 ? 90.963 10.172 9.354 1.00 75.40 526 VAL A N 1
ATOM 3947 C CA . VAL A 1 526 ? 91.233 11.042 10.496 1.00 74.43 526 VAL A CA 1
ATOM 3948 C C . VAL A 1 526 ? 91.559 12.467 10.048 1.00 83.09 526 VAL A C 1
ATOM 3949 O O . VAL A 1 526 ? 91.294 13.426 10.784 1.00 77.38 526 VAL A O 1
ATOM 3953 N N . GLU A 1 527 ? 92.108 12.640 8.845 1.00 81.51 527 GLU A N 1
ATOM 3954 C CA . GLU A 1 527 ? 92.425 13.977 8.341 1.00 79.11 527 GLU A CA 1
ATOM 3955 C C . GLU A 1 527 ? 91.144 14.724 7.993 1.00 76.53 527 GLU A C 1
ATOM 3956 O O . GLU A 1 527 ? 90.416 14.299 7.086 1.00 80.14 527 GLU A O 1
ATOM 3962 N N . PRO A 1 528 ? 90.836 15.837 8.667 1.00 75.34 528 PRO A N 1
ATOM 3963 C CA . PRO A 1 528 ? 89.544 16.507 8.430 1.00 69.05 528 PRO A CA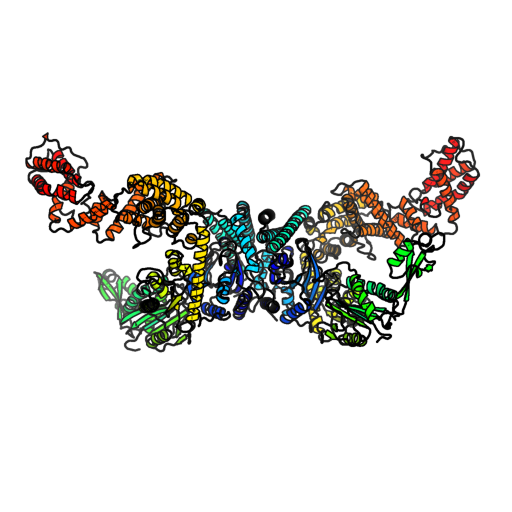 1
ATOM 3964 C C . PRO A 1 528 ? 89.350 16.981 7.000 1.00 81.08 528 PRO A C 1
ATOM 3965 O O . PRO A 1 528 ? 88.260 16.815 6.438 1.00 79.18 528 PRO A O 1
ATOM 3969 N N . GLU A 1 529 ? 90.379 17.574 6.391 1.00 85.42 529 GLU A N 1
ATOM 3970 C CA . GLU A 1 529 ? 90.217 18.110 5.044 1.00 89.58 529 GLU A CA 1
ATOM 3971 C C . GLU A 1 529 ? 90.073 17.002 4.007 1.00 81.68 529 GLU A C 1
ATOM 3972 O O . GLU A 1 529 ? 89.370 17.183 3.005 1.00 80.12 529 GLU A O 1
ATOM 3978 N N . ILE A 1 530 ? 90.716 15.853 4.228 1.00 76.46 530 ILE A N 1
ATOM 3979 C CA . ILE A 1 530 ? 90.497 14.699 3.362 1.00 76.22 530 ILE A CA 1
ATOM 3980 C C . ILE A 1 530 ? 89.085 14.154 3.546 1.00 82.49 530 ILE A C 1
ATOM 3981 O O . ILE A 1 530 ? 88.410 13.795 2.574 1.00 80.80 530 ILE A O 1
ATOM 3986 N N . ARG A 1 531 ? 88.613 14.089 4.795 1.00 82.83 531 ARG A N 1
ATOM 3987 C CA . ARG A 1 531 ? 87.277 13.564 5.062 1.00 75.60 531 ARG A CA 1
ATOM 3988 C C . ARG A 1 531 ? 86.206 14.425 4.407 1.00 72.74 531 ARG A C 1
ATOM 3989 O O . ARG A 1 531 ? 85.251 13.904 3.819 1.00 73.78 531 ARG A O 1
ATOM 3997 N N . ARG A 1 532 ? 86.352 15.748 4.494 1.00 65.12 532 ARG A N 1
ATOM 3998 C CA . ARG A 1 532 ? 85.407 16.649 3.845 1.00 66.58 532 ARG A CA 1
ATOM 3999 C C . ARG A 1 532 ? 85.411 16.463 2.331 1.00 78.94 532 ARG A C 1
ATOM 4000 O O . ARG A 1 532 ? 84.364 16.575 1.683 1.00 77.50 532 ARG A O 1
ATOM 4008 N N . ALA A 1 533 ? 86.582 16.184 1.750 1.00 80.21 533 ALA A N 1
ATOM 4009 C CA . ALA A 1 533 ? 86.663 15.990 0.305 1.00 79.30 533 ALA A CA 1
ATOM 4010 C C . ALA A 1 533 ? 85.978 14.699 -0.116 1.00 83.07 533 ALA A C 1
ATOM 4011 O O . ALA A 1 533 ? 85.264 14.667 -1.125 1.00 78.79 533 ALA A O 1
ATOM 4013 N N . ARG A 1 534 ? 86.180 13.625 0.648 1.00 78.86 534 ARG A N 1
ATOM 4014 C CA . ARG A 1 534 ? 85.583 12.346 0.285 1.00 73.92 534 ARG A CA 1
ATOM 4015 C C . ARG A 1 534 ? 84.061 12.396 0.373 1.00 78.93 534 ARG A C 1
ATOM 4016 O O . ARG A 1 534 ? 83.369 11.804 -0.463 1.00 84.61 534 ARG A O 1
ATOM 4024 N N . ILE A 1 535 ? 83.522 13.102 1.371 1.00 75.68 535 ILE A N 1
ATOM 4025 C CA . ILE A 1 535 ? 82.072 13.212 1.515 1.00 73.28 535 ILE A CA 1
ATOM 4026 C C . ILE A 1 535 ? 81.475 13.954 0.326 1.00 72.11 535 ILE A C 1
ATOM 4027 O O . ILE A 1 535 ? 80.483 13.516 -0.269 1.00 74.62 535 ILE A O 1
ATOM 4032 N N . ALA A 1 536 ? 82.064 15.097 -0.032 1.00 80.58 536 ALA A N 1
ATOM 4033 C CA . ALA A 1 536 ? 81.581 15.839 -1.191 1.00 86.27 536 ALA A CA 1
ATOM 4034 C C . ALA A 1 536 ? 81.765 15.043 -2.476 1.00 79.79 536 ALA A C 1
ATOM 4035 O O . ALA A 1 536 ? 80.949 15.154 -3.398 1.00 78.51 536 ALA A O 1
ATOM 4037 N N . GLU A 1 537 ? 82.817 14.224 -2.549 1.00 76.05 537 GLU A N 1
ATOM 4038 C CA . GLU A 1 537 ? 83.012 13.367 -3.713 1.00 82.77 537 GLU A CA 1
ATOM 4039 C C . GLU A 1 537 ? 81.895 12.333 -3.827 1.00 86.05 537 GLU A C 1
ATOM 4040 O O . GLU A 1 537 ? 81.306 12.159 -4.899 1.00 85.10 537 GLU A O 1
ATOM 4046 N N . GLN A 1 538 ? 81.575 11.644 -2.725 1.00 79.11 538 GLN A N 1
ATOM 4047 C CA . GLN A 1 538 ? 80.521 10.630 -2.769 1.00 73.86 538 GLN A CA 1
ATOM 4048 C C . GLN A 1 538 ? 79.152 11.261 -3.009 1.00 75.52 538 GLN A C 1
ATOM 4049 O O . GLN A 1 538 ? 78.341 10.722 -3.771 1.00 75.39 538 GLN A O 1
ATOM 4055 N N . ALA A 1 539 ? 78.879 12.402 -2.367 1.00 73.26 539 ALA A N 1
ATOM 4056 C CA . ALA A 1 539 ? 77.572 13.046 -2.492 1.00 70.69 539 ALA A CA 1
ATOM 4057 C C . ALA A 1 539 ? 77.306 13.522 -3.916 1.00 82.19 539 ALA A C 1
ATOM 4058 O O . ALA A 1 539 ? 76.204 13.326 -4.442 1.00 80.89 539 ALA A O 1
ATOM 4060 N N . ARG A 1 540 ? 78.293 14.161 -4.552 1.00 80.82 540 ARG A N 1
ATOM 4061 C CA . ARG A 1 540 ? 78.100 14.649 -5.915 1.00 85.21 540 ARG A CA 1
ATOM 4062 C C . ARG A 1 540 ? 77.869 13.508 -6.899 1.00 76.94 540 ARG A C 1
ATOM 4063 O O . ARG A 1 540 ? 77.063 13.644 -7.825 1.00 75.15 540 ARG A O 1
ATOM 4071 N N . THR A 1 541 ? 78.551 12.378 -6.705 1.00 68.04 541 THR A N 1
ATOM 4072 C CA . THR A 1 541 ? 78.289 11.186 -7.509 1.00 64.86 541 THR A CA 1
ATOM 4073 C C . THR A 1 541 ? 76.831 10.741 -7.405 1.00 83.26 541 THR A C 1
ATOM 4074 O O . THR A 1 541 ? 76.206 10.398 -8.416 1.00 81.65 541 THR A O 1
ATOM 4078 N N . LEU A 1 542 ? 76.275 10.718 -6.188 1.00 80.58 542 LEU A N 1
ATOM 4079 C CA . LEU A 1 542 ? 74.902 10.246 -6.002 1.00 71.79 542 LEU A CA 1
ATOM 4080 C C . LEU A 1 542 ? 73.890 11.238 -6.561 1.00 74.91 542 LEU A C 1
ATOM 4081 O O . LEU A 1 542 ? 72.848 10.839 -7.093 1.00 78.47 542 LEU A O 1
ATOM 4086 N N . ILE A 1 543 ? 74.173 12.533 -6.436 1.00 70.88 543 ILE A N 1
ATOM 4087 C CA . ILE A 1 543 ? 73.297 13.546 -7.013 1.00 76.51 543 ILE A CA 1
ATOM 4088 C C . ILE A 1 543 ? 73.359 13.499 -8.537 1.00 87.71 543 ILE A C 1
ATOM 4089 O O . ILE A 1 543 ? 72.343 13.675 -9.220 1.00 87.70 543 ILE A O 1
ATOM 4094 N N . ALA A 1 544 ? 74.546 13.247 -9.093 1.00 85.10 544 ALA A N 1
ATOM 4095 C CA . ALA A 1 544 ? 74.670 13.159 -10.539 1.00 78.12 544 ALA A CA 1
ATOM 4096 C C . ALA A 1 544 ? 73.983 11.936 -11.117 1.00 88.02 544 ALA A C 1
ATOM 4097 O O . ALA A 1 544 ? 73.389 12.001 -12.196 1.00 91.61 544 ALA A O 1
ATOM 4098 N N . ASP A 1 545 ? 74.048 10.806 -10.408 1.00 85.07 545 ASP A N 1
ATOM 4099 C CA . ASP A 1 545 ? 73.458 9.570 -10.910 1.00 85.03 545 ASP A CA 1
ATOM 4100 C C . ASP A 1 545 ? 71.932 9.619 -10.970 1.00 87.00 545 ASP A C 1
ATOM 4101 O O . ASP A 1 545 ? 71.332 8.835 -11.714 1.00 97.94 545 ASP A O 1
ATOM 4103 N N . VAL A 1 546 ? 71.291 10.513 -10.214 1.00 89.93 546 VAL A N 1
ATOM 4104 C CA . VAL A 1 546 ? 69.840 10.665 -10.233 1.00 90.60 546 VAL A CA 1
ATOM 4105 C C . VAL A 1 546 ? 69.378 11.844 -11.078 1.00 91.14 546 VAL A C 1
ATOM 4106 O O . VAL A 1 546 ? 68.174 12.117 -11.136 1.00 84.32 546 VAL A O 1
ATOM 4108 N N . GLY A 1 547 ? 70.304 12.552 -11.719 1.00 81.13 547 GLY A N 1
ATOM 4109 C CA . GLY A 1 547 ? 69.967 13.652 -12.595 1.00 82.72 547 GLY A CA 1
ATOM 4110 C C . GLY A 1 547 ? 69.981 15.019 -11.954 1.00 92.57 547 GLY A C 1
ATOM 4111 O O . GLY A 1 547 ? 69.422 15.958 -12.533 1.00 97.57 547 GLY A O 1
ATOM 4112 N N . GLY A 1 548 ? 70.598 15.167 -10.782 1.00 88.77 548 GLY A N 1
ATOM 4113 C CA . GLY A 1 548 ? 70.634 16.451 -10.118 1.00 84.66 548 GLY A CA 1
ATOM 4114 C C . GLY A 1 548 ? 71.931 17.204 -10.354 1.00 85.34 548 GLY A C 1
ATOM 4115 O O . GLY A 1 548 ? 72.926 16.662 -10.830 1.00 79.48 548 GLY A O 1
ATOM 4116 N N . ASP A 1 549 ? 71.907 18.482 -9.998 1.00 83.02 549 ASP A N 1
ATOM 4117 C CA . ASP A 1 549 ? 73.071 19.351 -10.106 1.00 85.88 549 ASP A CA 1
ATOM 4118 C C . ASP A 1 549 ? 74.047 19.071 -8.965 1.00 94.52 549 ASP A C 1
ATOM 4119 O O . ASP A 1 549 ? 73.732 19.358 -7.800 1.00 98.98 549 ASP A O 1
ATOM 4124 N N . PRO A 1 550 ? 75.240 18.533 -9.245 1.00 92.63 550 PRO A N 1
ATOM 4125 C CA . PRO A 1 550 ? 76.211 18.291 -8.165 1.00 89.60 550 PRO A CA 1
ATOM 4126 C C . PRO A 1 550 ? 76.909 19.546 -7.656 1.00 93.25 550 PRO A C 1
ATOM 4127 O O . PRO A 1 550 ? 77.606 19.466 -6.637 1.00 99.86 550 PRO A O 1
ATOM 4131 N N . GLU A 1 551 ? 76.757 20.693 -8.320 1.00 94.47 551 GLU A N 1
ATOM 4132 C CA . GLU A 1 551 ? 77.313 21.927 -7.782 1.00 102.84 551 GLU A CA 1
ATOM 4133 C C . GLU A 1 551 ? 76.480 22.489 -6.639 1.00 104.10 551 GLU A C 1
ATOM 4134 O O . GLU A 1 551 ? 77.013 23.231 -5.804 1.00 104.95 551 GLU A O 1
ATOM 4140 N N . HIS A 1 552 ? 75.192 22.142 -6.578 1.00 105.96 552 HIS A N 1
ATOM 4141 C CA . HIS A 1 552 ? 74.280 22.629 -5.543 1.00 108.75 552 HIS A CA 1
ATOM 4142 C C . HIS A 1 552 ? 74.445 21.751 -4.304 1.00 104.57 552 HIS A C 1
ATOM 4143 O O . HIS A 1 552 ? 73.668 20.833 -4.033 1.00 99.27 552 HIS A O 1
ATOM 4150 N N . LEU A 1 553 ? 75.494 22.048 -3.540 1.00 104.65 553 LEU A N 1
ATOM 4151 C CA . LEU A 1 553 ? 75.826 21.318 -2.321 1.00 99.27 553 LEU A CA 1
ATOM 4152 C C . LEU A 1 553 ? 76.103 22.338 -1.224 1.00 94.81 553 LEU A C 1
ATOM 4153 O O . LEU A 1 553 ? 77.115 23.044 -1.276 1.00 94.07 553 LEU A O 1
ATOM 4158 N N . ASP A 1 554 ? 75.206 22.421 -0.241 1.00 93.95 554 ASP A N 1
ATOM 4159 C CA . ASP A 1 554 ? 75.339 23.412 0.823 1.00 93.76 554 ASP A CA 1
ATOM 4160 C C . ASP A 1 554 ? 76.635 23.209 1.604 1.00 90.26 554 ASP A C 1
ATOM 4161 O O . ASP A 1 554 ? 76.932 22.101 2.061 1.00 88.44 554 ASP A O 1
ATOM 4166 N N . GLU A 1 555 ? 77.393 24.298 1.778 1.00 86.70 555 GLU A N 1
ATOM 4167 C CA . GLU A 1 555 ? 78.661 24.227 2.497 1.00 91.20 555 GLU A CA 1
ATOM 4168 C C . GLU A 1 555 ? 78.472 24.100 4.007 1.00 89.54 555 GLU A C 1
ATOM 4169 O O . GLU A 1 555 ? 79.313 23.489 4.677 1.00 89.58 555 GLU A O 1
ATOM 4171 N N . ALA A 1 556 ? 77.391 24.657 4.563 1.00 88.40 556 ALA A N 1
ATOM 4172 C CA . ALA A 1 556 ? 77.143 24.506 5.996 1.00 88.16 556 ALA A CA 1
ATOM 4173 C C . ALA A 1 556 ? 76.891 23.048 6.369 1.00 84.44 556 ALA A C 1
ATOM 4174 O O . ALA A 1 556 ? 77.442 22.552 7.358 1.00 83.68 556 ALA A O 1
ATOM 4176 N N . VAL A 1 557 ? 76.057 22.346 5.594 1.00 78.21 557 VAL A N 1
ATOM 4177 C CA . VAL A 1 557 ? 75.785 20.938 5.880 1.00 70.08 557 VAL A CA 1
ATOM 4178 C C . VAL A 1 557 ? 77.054 20.114 5.727 1.00 71.66 557 VAL A C 1
ATOM 4179 O O . VAL A 1 557 ? 77.343 19.231 6.544 1.00 76.50 557 VAL A O 1
ATOM 4183 N N . LEU A 1 558 ? 77.842 20.399 4.688 1.00 79.92 558 LEU A N 1
ATOM 4184 C CA . LEU A 1 558 ? 79.061 19.632 4.454 1.00 77.41 558 LEU A CA 1
ATOM 4185 C C . LEU A 1 558 ? 80.056 19.798 5.599 1.00 67.97 558 LEU A C 1
ATOM 4186 O O . LEU A 1 558 ? 80.727 18.836 5.989 1.00 68.06 558 LEU A O 1
ATOM 4191 N N . ASN A 1 559 ? 80.160 21.008 6.156 1.00 70.61 559 ASN A N 1
ATOM 4192 C CA . ASN A 1 559 ? 81.106 21.236 7.247 1.00 83.50 559 ASN A CA 1
ATOM 4193 C C . ASN A 1 559 ? 80.667 20.527 8.523 1.00 77.03 559 ASN A C 1
ATOM 4194 O O . ASN A 1 559 ? 81.498 19.957 9.239 1.00 75.68 559 ASN A O 1
ATOM 4199 N N . GLU A 1 560 ? 79.368 20.549 8.825 1.00 77.42 560 GLU A N 1
ATOM 4200 C CA . GLU A 1 560 ? 78.884 19.878 10.027 1.00 74.16 560 GLU A CA 1
ATOM 4201 C C . GLU A 1 560 ? 78.934 18.364 9.867 1.00 72.52 560 GLU A C 1
ATOM 4202 O O . GLU A 1 560 ? 79.425 17.654 10.751 1.00 67.55 560 GLU A O 1
ATOM 4208 N N . VAL A 1 561 ? 78.441 17.847 8.738 1.00 68.56 561 VAL A N 1
ATOM 4209 C CA . VAL A 1 561 ? 78.426 16.404 8.539 1.00 65.31 561 VAL A CA 1
ATOM 4210 C C . VAL A 1 561 ? 79.840 15.830 8.465 1.00 67.65 561 VAL A C 1
ATOM 4211 O O . VAL A 1 561 ? 80.036 14.644 8.756 1.00 72.84 561 VAL A O 1
ATOM 4215 N N . THR A 1 562 ? 80.841 16.643 8.097 1.00 71.52 562 THR A N 1
ATOM 4216 C CA . THR A 1 562 ? 82.228 16.186 8.160 1.00 73.70 562 THR A CA 1
ATOM 4217 C C . THR A 1 562 ? 82.639 15.878 9.592 1.00 70.17 562 THR A C 1
ATOM 4218 O O . THR A 1 562 ? 83.444 14.971 9.833 1.00 74.04 562 THR A O 1
ATOM 4222 N N . HIS A 1 563 ? 82.080 16.604 10.555 1.00 77.83 563 HIS A N 1
ATOM 4223 C CA . HIS A 1 563 ? 82.402 16.404 11.958 1.00 77.93 563 HIS A CA 1
ATOM 4224 C C . HIS A 1 563 ? 81.317 15.633 12.702 1.00 76.67 563 HIS A C 1
ATOM 4225 O O . HIS A 1 563 ? 81.237 15.714 13.932 1.00 77.93 563 HIS A O 1
ATOM 4232 N N . LEU A 1 564 ? 80.483 14.883 11.983 1.00 72.04 564 LEU A N 1
ATOM 4233 C CA . LEU A 1 564 ? 79.555 13.941 12.594 1.00 69.09 564 LEU A CA 1
ATOM 4234 C C . LEU A 1 564 ? 79.919 12.496 12.305 1.00 70.72 564 LEU A C 1
ATOM 4235 O O . LEU A 1 564 ? 79.236 11.591 12.793 1.00 75.10 564 LEU A O 1
ATOM 4240 N N . VAL A 1 565 ? 80.970 12.257 11.526 1.00 67.72 565 VAL A N 1
ATOM 4241 C CA . VAL A 1 565 ? 81.348 10.921 11.102 1.00 66.07 565 VAL A CA 1
ATOM 4242 C C . VAL A 1 565 ? 82.848 10.742 11.288 1.00 65.93 565 VAL A C 1
ATOM 4243 O O . VAL A 1 565 ? 83.600 11.714 11.379 1.00 68.52 565 VAL A O 1
ATOM 4245 N N . GLU A 1 566 ? 83.274 9.482 11.368 1.00 72.62 566 GLU A N 1
ATOM 4246 C CA . GLU A 1 566 ? 84.685 9.116 11.316 1.00 73.40 566 GLU A CA 1
ATOM 4247 C C . GLU A 1 566 ? 85.043 8.346 10.058 1.00 73.92 566 GLU A C 1
ATOM 4248 O O . GLU A 1 566 ? 86.125 8.548 9.506 1.00 75.36 566 GLU A O 1
ATOM 4254 N N . ALA A 1 567 ? 84.151 7.468 9.602 1.00 71.38 567 ALA A N 1
ATOM 4255 C CA . ALA A 1 567 ? 84.331 6.657 8.402 1.00 71.96 567 ALA A CA 1
ATOM 4256 C C . ALA A 1 567 ? 83.151 6.960 7.487 1.00 74.08 567 ALA A C 1
ATOM 4257 O O . ALA A 1 567 ? 82.146 6.237 7.489 1.00 76.13 567 ALA A O 1
ATOM 4259 N N . PRO A 1 568 ? 83.232 8.030 6.703 1.00 73.01 568 PRO A N 1
ATOM 4260 C CA . PRO A 1 568 ? 82.058 8.474 5.943 1.00 72.95 568 PRO A CA 1
ATOM 4261 C C . PRO A 1 568 ? 81.709 7.520 4.811 1.00 74.29 568 PRO A C 1
ATOM 4262 O O . PRO A 1 568 ? 82.574 6.866 4.224 1.00 77.05 568 PRO A O 1
ATOM 4266 N N . THR A 1 569 ? 80.407 7.432 4.529 1.00 76.46 569 THR A N 1
ATOM 4267 C CA . THR A 1 569 ? 79.903 6.663 3.391 1.00 70.02 569 THR A CA 1
ATOM 4268 C C . THR A 1 569 ? 78.543 7.267 3.046 1.00 71.41 569 THR A C 1
ATOM 4269 O O . THR A 1 569 ? 77.551 6.982 3.722 1.00 75.13 569 THR A O 1
ATOM 4273 N N . ALA A 1 570 ? 78.518 8.118 2.025 1.00 70.97 570 ALA A N 1
ATOM 4274 C CA . ALA A 1 570 ? 77.283 8.780 1.636 1.00 65.09 570 ALA A CA 1
ATOM 4275 C C . ALA A 1 570 ? 76.288 7.773 1.072 1.00 68.82 570 ALA A C 1
ATOM 4276 O O . ALA A 1 570 ? 76.662 6.734 0.524 1.00 70.95 570 ALA A O 1
ATOM 4278 N N . LEU A 1 571 ? 75.005 8.080 1.236 1.00 68.19 571 LEU A N 1
ATOM 4279 C CA . LEU A 1 571 ? 73.935 7.246 0.714 1.00 62.86 571 LEU A CA 1
ATOM 4280 C C . LEU A 1 571 ? 72.842 8.155 0.179 1.00 71.91 571 LEU A C 1
ATOM 4281 O O . LEU A 1 571 ? 72.715 9.311 0.589 1.00 74.57 571 LEU A O 1
ATOM 4286 N N . ARG A 1 572 ? 72.053 7.623 -0.749 1.00 70.42 572 ARG A N 1
ATOM 4287 C CA . ARG A 1 572 ? 70.935 8.352 -1.331 1.00 72.70 572 ARG A CA 1
ATOM 4288 C C . ARG A 1 572 ? 69.644 7.636 -0.972 1.00 70.51 572 ARG A C 1
ATOM 4289 O O . ARG A 1 572 ? 69.547 6.413 -1.110 1.00 69.15 572 ARG A O 1
ATOM 4297 N N . GLY A 1 573 ? 68.662 8.403 -0.500 1.00 64.72 573 GLY A N 1
ATOM 4298 C CA . GLY A 1 573 ? 67.361 7.865 -0.185 1.00 67.89 573 GLY A CA 1
ATOM 4299 C C . GLY A 1 573 ? 66.277 8.673 -0.873 1.00 74.62 573 GLY A C 1
ATOM 4300 O O . GLY A 1 573 ? 66.523 9.755 -1.415 1.00 71.03 573 GLY A O 1
ATOM 4301 N N . ARG A 1 574 ? 65.068 8.123 -0.835 1.00 78.04 574 ARG A N 1
ATOM 4302 C CA . ARG A 1 574 ? 63.903 8.719 -1.466 1.00 77.38 574 ARG A CA 1
ATOM 4303 C C . ARG A 1 574 ? 62.834 9.005 -0.423 1.00 81.97 574 ARG A C 1
ATOM 4304 O O . ARG A 1 574 ? 62.709 8.291 0.576 1.00 78.83 574 ARG A O 1
ATOM 4306 N N . PHE A 1 575 ? 62.066 10.062 -0.665 1.00 79.62 575 PHE A N 1
ATOM 4307 C CA . PHE A 1 575 ? 60.832 10.307 0.058 1.00 79.10 575 PHE A CA 1
ATOM 4308 C C . PHE A 1 575 ? 59.688 10.422 -0.940 1.00 78.28 575 PHE A C 1
ATOM 4309 O O . PHE A 1 575 ? 59.901 10.684 -2.127 1.00 85.20 575 PHE A O 1
ATOM 4317 N N . GLU A 1 576 ? 58.470 10.209 -0.444 1.00 84.13 576 GLU A N 1
ATOM 4318 C CA . GLU A 1 576 ? 57.294 10.171 -1.305 1.00 85.61 576 GLU A CA 1
ATOM 4319 C C . GLU A 1 576 ? 57.131 11.479 -2.071 1.00 90.66 576 GLU A C 1
ATOM 4320 O O . GLU A 1 576 ? 57.398 12.565 -1.547 1.00 88.78 576 GLU A O 1
ATOM 4326 N N . ASP A 1 577 ? 56.691 11.365 -3.329 1.00 93.18 577 ASP A N 1
ATOM 4327 C CA . ASP A 1 577 ? 56.551 12.542 -4.182 1.00 86.69 577 ASP A CA 1
ATOM 4328 C C . ASP A 1 577 ? 55.508 13.508 -3.644 1.00 82.02 577 ASP A C 1
ATOM 4329 O O . ASP A 1 577 ? 55.613 14.720 -3.867 1.00 79.61 577 ASP A O 1
ATOM 4334 N N . GLU A 1 578 ? 54.499 12.995 -2.934 1.00 85.28 578 GLU A N 1
ATOM 4335 C CA . GLU A 1 578 ? 53.424 13.850 -2.445 1.00 82.24 578 GLU A CA 1
ATOM 4336 C C . GLU A 1 578 ? 53.943 14.929 -1.502 1.00 80.42 578 GLU A C 1
ATOM 4337 O O . GLU A 1 578 ? 53.387 16.033 -1.462 1.00 81.77 578 GLU A O 1
ATOM 4339 N N . TYR A 1 579 ? 55.014 14.646 -0.755 1.00 79.86 579 TYR A N 1
ATOM 4340 C CA . TYR A 1 579 ? 55.551 15.649 0.158 1.00 82.42 579 TYR A CA 1
ATOM 4341 C C . TYR A 1 579 ? 56.135 16.858 -0.566 1.00 83.60 579 TYR A C 1
ATOM 4342 O O . TYR A 1 579 ? 56.394 17.877 0.082 1.00 82.73 579 TYR A O 1
ATOM 4351 N N . LEU A 1 580 ? 56.328 16.790 -1.887 1.00 82.90 580 LEU A N 1
ATOM 4352 C CA . LEU A 1 580 ? 56.792 17.968 -2.613 1.00 79.02 580 LEU A CA 1
ATOM 4353 C C . LEU A 1 580 ? 55.719 19.043 -2.711 1.00 77.10 580 LEU A C 1
ATOM 4354 O O . LEU A 1 580 ? 56.042 20.195 -3.018 1.00 81.04 580 LEU A O 1
ATOM 4359 N N . ARG A 1 581 ? 54.456 18.696 -2.443 1.00 76.37 581 ARG A N 1
ATOM 4360 C CA . ARG A 1 581 ? 53.391 19.690 -2.378 1.00 77.20 581 ARG A CA 1
ATOM 4361 C C . ARG A 1 581 ? 53.567 20.669 -1.222 1.00 86.27 581 ARG A C 1
ATOM 4362 O O . ARG A 1 581 ? 52.901 21.710 -1.212 1.00 91.95 581 ARG A O 1
ATOM 4364 N N . LEU A 1 582 ? 54.424 20.358 -0.247 1.00 84.67 582 LEU A N 1
ATOM 4365 C CA . LEU A 1 582 ? 54.728 21.280 0.837 1.00 85.62 582 LEU A CA 1
ATOM 4366 C C . LEU A 1 582 ? 55.659 22.388 0.352 1.00 81.78 582 LEU A C 1
ATOM 4367 O O . LEU A 1 582 ? 56.350 22.232 -0.659 1.00 88.74 582 LEU A O 1
ATOM 4372 N N . PRO A 1 583 ? 55.693 23.521 1.055 1.00 83.67 583 PRO A N 1
ATOM 4373 C CA . PRO A 1 583 ? 56.647 24.581 0.697 1.00 82.49 583 PRO A CA 1
ATOM 4374 C C . PRO A 1 583 ? 58.086 24.077 0.738 1.00 86.82 583 PRO A C 1
ATOM 4375 O O . PRO A 1 583 ? 58.462 23.293 1.611 1.00 88.55 583 PRO A O 1
ATOM 4379 N N . GLU A 1 584 ? 58.896 24.531 -0.227 1.00 84.43 584 GLU A N 1
ATOM 4380 C CA . GLU A 1 584 ? 60.278 24.059 -0.307 1.00 83.53 584 GLU A CA 1
ATOM 4381 C C . GLU A 1 584 ? 61.071 24.453 0.933 1.00 83.96 584 GLU A C 1
ATOM 4382 O O . GLU A 1 584 ? 61.939 23.700 1.387 1.00 78.04 584 GLU A O 1
ATOM 4384 N N . GLU A 1 585 ? 60.782 25.626 1.498 1.00 78.27 585 GLU A N 1
ATOM 4385 C CA . GLU A 1 585 ? 61.487 26.060 2.698 1.00 80.54 585 GLU A CA 1
ATOM 4386 C C . GLU A 1 585 ? 61.254 25.109 3.865 1.00 83.69 585 GLU A C 1
ATOM 4387 O O . GLU A 1 585 ? 62.130 24.962 4.724 1.00 88.21 585 GLU A O 1
ATOM 4393 N N . VAL A 1 586 ? 60.092 24.453 3.912 1.00 81.06 586 VAL A N 1
ATOM 4394 C CA . VAL A 1 586 ? 59.820 23.509 4.993 1.00 76.35 586 VAL A CA 1
ATOM 4395 C C . VAL A 1 586 ? 60.644 22.239 4.810 1.00 77.50 586 VAL A C 1
ATOM 4396 O O . VAL A 1 586 ? 61.337 21.793 5.731 1.00 84.33 586 VAL A O 1
ATOM 4400 N N . LEU A 1 587 ? 60.588 21.642 3.615 1.00 83.71 587 LEU A N 1
ATOM 4401 C CA . LEU A 1 587 ? 61.353 20.425 3.349 1.00 78.63 587 LEU A CA 1
ATOM 4402 C C . LEU A 1 587 ? 62.852 20.674 3.463 1.00 76.44 587 LEU A C 1
ATOM 4403 O O . LEU A 1 587 ? 63.594 19.837 3.990 1.00 78.82 587 LEU A O 1
ATOM 4408 N N . VAL A 1 588 ? 63.312 21.822 2.970 1.00 79.82 588 VAL A N 1
ATOM 4409 C CA . VAL A 1 588 ? 64.731 22.154 3.028 1.00 81.96 588 VAL A CA 1
ATOM 4410 C C . VAL A 1 588 ? 65.184 22.342 4.474 1.00 77.46 588 VAL A C 1
ATOM 4411 O O . VAL A 1 588 ? 66.274 21.901 4.859 1.00 81.54 588 VAL A O 1
ATOM 4415 N N . SER A 1 589 ? 64.353 22.980 5.303 1.00 77.26 589 SER A N 1
ATOM 4416 C CA . SER A 1 589 ? 64.729 23.208 6.697 1.00 78.23 589 SER A CA 1
ATOM 4417 C C . SER A 1 589 ? 64.787 21.902 7.481 1.00 83.91 589 SER A C 1
ATOM 4418 O O . SER A 1 589 ? 65.647 21.732 8.354 1.00 84.72 589 SER A O 1
ATOM 4421 N N . VAL A 1 590 ? 63.877 20.971 7.191 1.00 76.71 590 VAL A N 1
ATOM 4422 C CA . VAL A 1 590 ? 63.876 19.685 7.882 1.00 73.83 590 VAL A CA 1
ATOM 4423 C C . VAL A 1 590 ? 65.139 18.896 7.547 1.00 80.71 590 VAL A C 1
ATOM 4424 O O . VAL A 1 590 ? 65.805 18.353 8.436 1.00 80.56 590 VAL A O 1
ATOM 4428 N N . MET A 1 591 ? 65.494 18.830 6.259 1.00 74.62 591 MET A N 1
ATOM 4429 C CA . MET A 1 591 ? 66.632 18.015 5.843 1.00 67.99 591 MET A CA 1
ATOM 4430 C C . MET A 1 591 ? 67.956 18.605 6.320 1.00 69.01 591 MET A C 1
ATOM 4431 O O . MET A 1 591 ? 68.846 17.865 6.755 1.00 70.32 591 MET A O 1
ATOM 4436 N N . LYS A 1 592 ? 68.109 19.930 6.246 1.00 68.74 592 LYS A N 1
ATOM 4437 C CA . LYS A 1 592 ? 69.380 20.572 6.572 1.00 75.12 592 LYS A CA 1
ATOM 4438 C C . LYS A 1 592 ? 69.566 20.824 8.068 1.00 77.33 592 LYS A C 1
ATOM 4439 O O . LYS A 1 592 ? 70.634 20.532 8.610 1.00 74.50 592 LYS A O 1
ATOM 4445 N N . LYS A 1 593 ? 68.552 21.359 8.753 1.00 79.60 593 LYS A N 1
ATOM 4446 C CA . LYS A 1 593 ? 68.714 21.731 10.157 1.00 79.05 593 LYS A CA 1
ATOM 4447 C C . LYS A 1 593 ? 68.467 20.569 11.120 1.00 85.28 593 LYS A C 1
ATOM 4448 O O . LYS A 1 593 ? 69.167 20.454 12.134 1.00 85.44 593 LYS A O 1
ATOM 4454 N N . HIS A 1 594 ? 67.502 19.696 10.829 1.00 80.95 594 HIS A N 1
ATOM 4455 C CA . HIS A 1 594 ? 67.215 18.565 11.709 1.00 82.98 594 HIS A CA 1
ATOM 4456 C C . HIS A 1 594 ? 68.085 17.349 11.397 1.00 82.67 594 HIS A C 1
ATOM 4457 O O . HIS A 1 594 ? 68.790 16.839 12.275 1.00 86.47 594 HIS A O 1
ATOM 4464 N N . GLN A 1 595 ? 68.041 16.870 10.155 1.00 80.55 595 GLN A N 1
ATOM 4465 C CA . GLN A 1 595 ? 68.676 15.607 9.807 1.00 79.28 595 GLN A CA 1
ATOM 4466 C C . GLN A 1 595 ? 70.094 15.760 9.266 1.00 68.35 595 GLN A C 1
ATOM 4467 O O . GLN A 1 595 ? 70.818 14.761 9.197 1.00 66.86 595 GLN A O 1
ATOM 4473 N N . ARG A 1 596 ? 70.519 16.978 8.919 1.00 68.97 596 ARG A N 1
ATOM 4474 C CA . ARG A 1 596 ? 71.816 17.211 8.275 1.00 67.73 596 ARG A CA 1
ATOM 4475 C C . ARG A 1 596 ? 71.931 16.407 6.979 1.00 69.13 596 ARG A C 1
ATOM 4476 O O . ARG A 1 596 ? 72.932 15.738 6.720 1.00 67.31 596 ARG A O 1
ATOM 4484 N N . TYR A 1 597 ? 70.876 16.463 6.171 1.00 65.83 597 TYR A N 1
ATOM 4485 C CA . TYR A 1 597 ? 70.833 15.819 4.868 1.00 69.47 597 TYR A CA 1
ATOM 4486 C C . TYR A 1 597 ? 71.083 16.841 3.770 1.00 70.64 597 TYR A C 1
ATOM 4487 O O . TYR A 1 597 ? 70.684 18.002 3.881 1.00 71.22 597 TYR A O 1
ATOM 4496 N N . PHE A 1 598 ? 71.726 16.394 2.694 1.00 71.67 598 PHE A N 1
ATOM 4497 C CA . PHE A 1 598 ? 71.815 17.203 1.485 1.00 71.03 598 PHE A CA 1
ATOM 4498 C C . PHE A 1 598 ? 70.532 17.054 0.680 1.00 59.99 598 PHE A C 1
ATOM 4499 O O . PHE A 1 598 ? 70.183 15.929 0.297 1.00 68.50 598 PHE A O 1
ATOM 4507 N N . PRO A 1 599 ? 69.797 18.130 0.426 1.00 62.12 599 PRO A N 1
ATOM 4508 C CA . PRO A 1 599 ? 68.714 18.068 -0.561 1.00 75.63 599 PRO A CA 1
ATOM 4509 C C . PRO A 1 599 ? 69.278 17.961 -1.971 1.00 70.73 599 PRO A C 1
ATOM 4510 O O . PRO A 1 599 ? 70.420 18.336 -2.244 1.00 75.56 599 PRO A O 1
ATOM 4514 N N . VAL A 1 600 ? 68.461 17.428 -2.876 1.00 80.13 600 VAL A N 1
ATOM 4515 C CA . VAL A 1 600 ? 68.865 17.194 -4.261 1.00 81.86 600 VAL A CA 1
ATOM 4516 C C . VAL A 1 600 ? 68.082 18.140 -5.161 1.00 84.38 600 VAL A C 1
ATOM 4517 O O . VAL A 1 600 ? 66.846 18.098 -5.195 1.00 91.18 600 VAL A O 1
ATOM 4521 N N . TYR A 1 601 ? 68.799 18.985 -5.894 1.00 84.06 601 TYR A N 1
ATOM 4522 C CA . TYR A 1 601 ? 68.190 19.932 -6.815 1.00 94.20 601 TYR A CA 1
ATOM 4523 C C . TYR A 1 601 ? 68.489 19.557 -8.263 1.00 98.17 601 TYR A C 1
ATOM 4524 O O . TYR A 1 601 ? 69.539 18.985 -8.575 1.00 91.56 601 TYR A O 1
ATOM 4533 N N . THR A 1 602 ? 67.600 19.960 -9.174 1.00 103.97 602 THR A N 1
ATOM 4534 C CA . THR A 1 602 ? 67.878 19.743 -10.608 1.00 97.51 602 THR A CA 1
ATOM 4535 C C . THR A 1 602 ? 68.679 20.908 -11.162 1.00 100.08 602 THR A C 1
ATOM 4536 O O . THR A 1 602 ? 69.019 21.812 -10.375 1.00 97.91 602 THR A O 1
ATOM 4537 N N . ARG A 1 603 ? 68.962 20.911 -12.466 1.00 109.06 603 ARG A N 1
ATOM 4538 C CA . ARG A 1 603 ? 69.654 22.064 -13.076 1.00 97.81 603 ARG A CA 1
ATOM 4539 C C . ARG A 1 603 ? 68.798 23.305 -12.930 1.00 102.03 603 ARG A C 1
ATOM 4540 O O . ARG A 1 603 ? 69.363 24.380 -12.652 1.00 95.97 603 ARG A O 1
ATOM 4541 N N . GLU A 1 604 ? 67.481 23.160 -13.099 1.00 108.89 604 GLU A N 1
ATOM 4542 C CA . GLU A 1 604 ? 66.544 24.283 -12.905 1.00 102.20 604 GLU A CA 1
ATOM 4543 C C . GLU A 1 604 ? 66.569 24.774 -11.470 1.00 106.70 604 GLU A C 1
ATOM 4544 O O . GLU A 1 604 ? 66.385 25.987 -11.263 1.00 103.50 604 GLU A O 1
ATOM 4545 N N . GLY A 1 605 ? 66.782 23.868 -10.510 1.00 108.64 605 GLY A N 1
ATOM 4546 C CA . GLY A 1 605 ? 66.739 24.251 -9.086 1.00 108.63 605 GLY A CA 1
ATOM 4547 C C . GLY A 1 605 ? 65.398 23.914 -8.462 1.00 101.42 605 GLY A C 1
ATOM 4548 O O . GLY A 1 605 ? 65.149 24.352 -7.325 1.00 107.44 605 GLY A O 1
ATOM 4549 N N . GLN A 1 606 ? 64.556 23.180 -9.194 1.00 100.19 606 GLN A N 1
ATOM 4550 C CA . GLN A 1 606 ? 63.428 22.463 -8.574 1.00 97.20 606 GLN A CA 1
ATOM 4551 C C . GLN A 1 606 ? 63.926 21.387 -7.626 1.00 102.99 606 GLN A C 1
ATOM 4552 O O . GLN A 1 606 ? 64.877 20.670 -7.993 1.00 99.34 606 GLN A O 1
ATOM 4553 N N . LEU A 1 607 ? 63.301 21.271 -6.451 1.00 89.14 607 LEU A N 1
ATOM 4554 C CA . LEU A 1 607 ? 63.721 20.255 -5.452 1.00 85.06 607 LEU A CA 1
ATOM 4555 C C . LEU A 1 607 ? 63.419 18.861 -6.002 1.00 82.63 607 LEU A C 1
ATOM 4556 O O . LEU A 1 607 ? 62.331 18.670 -6.573 1.00 84.40 607 LEU A O 1
ATOM 4561 N N . LEU A 1 608 ? 64.346 17.924 -5.810 1.00 81.04 608 LEU A N 1
ATOM 4562 C CA . LEU A 1 608 ? 64.145 16.538 -6.295 1.00 79.74 608 LEU A CA 1
ATOM 4563 C C . LEU A 1 608 ? 63.716 15.626 -5.123 1.00 85.27 608 LEU A C 1
ATOM 4564 O O . LEU A 1 608 ? 64.121 15.949 -3.991 1.00 83.00 608 LEU A O 1
ATOM 4569 N N . PRO A 1 609 ? 62.896 14.548 -5.301 1.00 84.83 609 PRO A N 1
ATOM 4570 C CA . PRO A 1 609 ? 62.446 13.742 -4.169 1.00 77.49 609 PRO A CA 1
ATOM 4571 C C . PRO A 1 609 ? 63.526 12.799 -3.659 1.00 77.32 609 PRO A C 1
ATOM 4572 O O . PRO A 1 609 ? 63.295 11.600 -3.531 1.00 75.64 609 PRO A O 1
ATOM 4576 N N . TYR A 1 610 ? 64.716 13.331 -3.379 1.00 73.89 610 TYR A N 1
ATOM 4577 C CA . TYR A 1 610 ? 65.826 12.533 -2.881 1.00 71.85 610 TYR A CA 1
ATOM 4578 C C . TYR A 1 610 ? 66.529 13.310 -1.779 1.00 65.35 610 TYR A C 1
ATOM 4579 O O . TYR A 1 610 ? 66.388 14.527 -1.666 1.00 64.10 610 TYR A O 1
ATOM 4588 N N . PHE A 1 611 ? 67.288 12.591 -0.962 1.00 61.39 611 PHE A N 1
ATOM 4589 C CA . PHE A 1 611 ? 68.142 13.211 0.037 1.00 66.53 611 PHE A CA 1
ATOM 4590 C C . PHE A 1 611 ? 69.427 12.407 0.116 1.00 56.25 611 PHE A C 1
ATOM 4591 O O . PHE A 1 611 ? 69.428 11.196 -0.110 1.00 62.89 611 PHE A O 1
ATOM 4599 N N . ILE A 1 612 ? 70.525 13.091 0.419 1.00 62.27 612 ILE A N 1
ATOM 4600 C CA . ILE A 1 612 ? 71.824 12.454 0.599 1.00 61.65 612 ILE A CA 1
ATOM 4601 C C . ILE A 1 612 ? 72.138 12.431 2.087 1.00 69.07 612 ILE A C 1
ATOM 4602 O O . ILE A 1 612 ? 72.070 13.466 2.762 1.00 69.97 612 ILE A O 1
ATOM 4607 N N . ALA A 1 613 ? 72.473 11.255 2.599 1.00 70.94 613 ALA A N 1
ATOM 4608 C CA . ALA A 1 613 ? 72.841 11.089 3.992 1.00 63.69 613 ALA A CA 1
ATOM 4609 C C . ALA A 1 613 ? 74.216 10.446 4.062 1.00 72.12 613 ALA A C 1
ATOM 4610 O O . ALA A 1 613 ? 74.644 9.762 3.130 1.00 76.60 613 ALA A O 1
ATOM 4612 N N . VAL A 1 614 ? 74.919 10.678 5.164 1.00 67.36 614 VAL A N 1
ATOM 4613 C CA . VAL A 1 614 ? 76.272 10.165 5.343 1.00 68.61 614 VAL A CA 1
ATOM 4614 C C . VAL A 1 614 ? 76.259 9.207 6.525 1.00 70.76 614 VAL A C 1
ATOM 4615 O O . VAL A 1 614 ? 75.929 9.601 7.651 1.00 70.04 614 VAL A O 1
ATOM 4619 N N . ARG A 1 615 ? 76.610 7.951 6.269 1.00 66.51 615 ARG A N 1
ATOM 4620 C CA . ARG A 1 615 ? 76.676 6.939 7.311 1.00 69.18 615 ARG A CA 1
ATOM 4621 C C . ARG A 1 615 ? 78.050 6.936 7.964 1.00 70.78 615 ARG A C 1
ATOM 4622 O O . ARG A 1 615 ? 79.074 7.060 7.287 1.00 79.37 615 ARG A O 1
ATOM 4630 N N . ASN A 1 616 ? 78.070 6.790 9.289 1.00 72.31 616 ASN A N 1
ATOM 4631 C CA . ASN A 1 616 ? 79.319 6.540 10.008 1.00 75.62 616 ASN A CA 1
ATOM 4632 C C . ASN A 1 616 ? 79.601 5.037 9.987 1.00 70.85 616 ASN A C 1
ATOM 4633 O O . ASN A 1 616 ? 79.473 4.322 10.982 1.00 78.74 616 ASN A O 1
ATOM 4638 N N . GLY A 1 617 ? 79.985 4.561 8.809 1.00 81.68 617 GLY A N 1
ATOM 4639 C CA . GLY A 1 617 ? 80.229 3.143 8.617 1.00 81.56 617 GLY A CA 1
ATOM 4640 C C . GLY A 1 617 ? 80.608 2.868 7.179 1.00 78.41 617 GLY A C 1
ATOM 4641 O O . GLY A 1 617 ? 80.879 3.787 6.406 1.00 83.00 617 GLY A O 1
ATOM 4642 N N . GLY A 1 618 ? 80.613 1.585 6.819 1.00 86.18 618 GLY A N 1
ATOM 4643 C CA . GLY A 1 618 ? 81.048 1.156 5.507 1.00 81.61 618 GLY A CA 1
ATOM 4644 C C . GLY A 1 618 ? 79.909 1.011 4.513 1.00 84.42 618 GLY A C 1
ATOM 4645 O O . GLY A 1 618 ? 78.762 1.383 4.766 1.00 80.17 618 GLY A O 1
ATOM 4646 N N . LYS A 1 619 ? 80.249 0.450 3.351 1.00 87.87 619 LYS A N 1
ATOM 4647 C CA . LYS A 1 619 ? 79.277 0.206 2.295 1.00 85.76 619 LYS A CA 1
ATOM 4648 C C . LYS A 1 619 ? 78.532 -1.116 2.456 1.00 77.09 619 LYS A C 1
ATOM 4649 O O . LYS A 1 619 ? 77.534 -1.332 1.762 1.00 85.92 619 LYS A O 1
ATOM 4651 N N . GLU A 1 620 ? 78.979 -1.997 3.351 1.00 87.66 620 GLU A N 1
ATOM 4652 C CA . GLU A 1 620 ? 78.268 -3.242 3.619 1.00 89.81 620 GLU A CA 1
ATOM 4653 C C . GLU A 1 620 ? 77.091 -2.992 4.555 1.00 89.00 620 GLU A C 1
ATOM 4654 O O . GLU A 1 620 ? 77.235 -2.327 5.586 1.00 89.19 620 GLU A O 1
ATOM 4660 N N . GLY A 1 621 ? 75.929 -3.540 4.201 1.00 88.52 621 GLY A N 1
ATOM 4661 C CA . GLY A 1 621 ? 74.721 -3.291 4.961 1.00 71.77 621 GLY A CA 1
ATOM 4662 C C . GLY A 1 621 ? 74.213 -1.873 4.875 1.00 81.78 621 GLY A C 1
ATOM 4663 O O . GLY A 1 621 ? 73.445 -1.444 5.743 1.00 82.28 621 GLY A O 1
ATOM 4664 N N . LEU A 1 622 ? 74.628 -1.125 3.849 1.00 76.74 622 LEU A N 1
ATOM 4665 C CA . LEU A 1 622 ? 74.176 0.255 3.698 1.00 76.56 622 LEU A CA 1
ATOM 4666 C C . LEU A 1 622 ? 72.674 0.331 3.452 1.00 75.96 622 LEU A C 1
ATOM 4667 O O . LEU A 1 622 ? 72.043 1.340 3.786 1.00 76.21 622 LEU A O 1
ATOM 4672 N N . ASP A 1 623 ? 72.082 -0.728 2.891 1.00 75.27 623 ASP A N 1
ATOM 4673 C CA . ASP A 1 623 ? 70.654 -0.708 2.587 1.00 84.03 623 ASP A CA 1
ATOM 4674 C C . ASP A 1 623 ? 69.814 -0.623 3.860 1.00 75.08 623 ASP A C 1
ATOM 4675 O O . ASP A 1 623 ? 68.779 0.053 3.883 1.00 77.28 623 ASP A O 1
ATOM 4677 N N . VAL A 1 624 ? 70.250 -1.289 4.933 1.00 74.87 624 VAL A N 1
ATOM 4678 C CA . VAL A 1 624 ? 69.545 -1.196 6.213 1.00 75.05 624 VAL A CA 1
ATOM 4679 C C . VAL A 1 624 ? 69.569 0.237 6.740 1.00 74.76 624 VAL A C 1
ATOM 4680 O O . VAL A 1 624 ? 68.554 0.754 7.223 1.00 75.78 624 VAL A O 1
ATOM 4684 N N . VAL A 1 625 ? 70.727 0.899 6.668 1.00 72.85 625 VAL A N 1
ATOM 4685 C CA . VAL A 1 625 ? 70.822 2.279 7.146 1.00 70.82 625 VAL A CA 1
ATOM 4686 C C . VAL A 1 625 ? 70.022 3.217 6.241 1.00 74.22 625 VAL A C 1
ATOM 4687 O O . VAL A 1 625 ? 69.368 4.152 6.720 1.00 74.85 625 VAL A O 1
ATOM 4691 N N . THR A 1 626 ? 70.043 2.971 4.925 1.00 69.22 626 THR A N 1
ATOM 4692 C CA . THR A 1 626 ? 69.268 3.796 3.997 1.00 70.17 626 THR A CA 1
ATOM 4693 C C . THR A 1 626 ? 67.769 3.672 4.259 1.00 67.07 626 THR A C 1
ATOM 4694 O O . THR A 1 626 ? 67.031 4.661 4.174 1.00 61.42 626 THR A O 1
ATOM 4698 N N . ASP A 1 627 ? 67.299 2.463 4.576 1.00 67.80 627 ASP A N 1
ATOM 4699 C CA . ASP A 1 627 ? 65.884 2.275 4.884 1.00 76.47 627 ASP A CA 1
ATOM 4700 C C . ASP A 1 627 ? 65.489 3.023 6.154 1.00 78.41 627 ASP A C 1
ATOM 4701 O O . ASP A 1 627 ? 64.435 3.669 6.203 1.00 69.08 627 ASP A O 1
ATOM 4706 N N . GLY A 1 628 ? 66.332 2.963 7.186 1.00 74.44 628 GLY A N 1
ATOM 4707 C CA . GLY A 1 628 ? 66.030 3.675 8.416 1.00 70.93 628 GLY A CA 1
ATOM 4708 C C . GLY A 1 628 ? 65.963 5.177 8.223 1.00 71.22 628 GLY A C 1
ATOM 4709 O O . GLY A 1 628 ? 65.064 5.840 8.746 1.00 67.91 628 GLY A O 1
ATOM 4710 N N . ASN A 1 629 ? 66.904 5.736 7.461 1.00 61.51 629 ASN A N 1
ATOM 4711 C CA . ASN A 1 629 ? 66.866 7.172 7.209 1.00 61.71 629 ASN A CA 1
ATOM 4712 C C . ASN A 1 629 ? 65.644 7.564 6.388 1.00 66.20 629 ASN A C 1
ATOM 4713 O O . ASN A 1 629 ? 65.083 8.645 6.593 1.00 67.36 629 ASN A O 1
ATOM 4718 N N . GLU A 1 630 ? 65.194 6.693 5.479 1.00 66.02 630 GLU A N 1
ATOM 4719 C CA . GLU A 1 630 ? 64.000 7.013 4.700 1.00 73.90 630 GLU A CA 1
ATOM 4720 C C . GLU A 1 630 ? 62.758 7.021 5.582 1.00 68.95 630 GLU A C 1
ATOM 4721 O O . GLU A 1 630 ? 61.882 7.879 5.422 1.00 72.12 630 GLU A O 1
ATOM 4727 N N . GLN A 1 631 ? 62.668 6.081 6.525 1.00 67.79 631 GLN A N 1
ATOM 4728 C CA . GLN A 1 631 ? 61.553 6.106 7.464 1.00 71.12 631 GLN A CA 1
ATOM 4729 C C . GLN A 1 631 ? 61.593 7.344 8.354 1.00 69.38 631 GLN A C 1
ATOM 4730 O O . GLN A 1 631 ? 60.539 7.893 8.693 1.00 73.16 631 GLN A O 1
ATOM 4736 N N . VAL A 1 632 ? 62.787 7.814 8.725 1.00 65.73 632 VAL A N 1
ATOM 4737 C CA . VAL A 1 632 ? 62.877 9.002 9.573 1.00 68.38 632 VAL A CA 1
ATOM 4738 C C . VAL A 1 632 ? 62.369 10.228 8.828 1.00 70.93 632 VAL A C 1
ATOM 4739 O O . VAL A 1 632 ? 61.555 10.998 9.349 1.00 75.62 632 VAL A O 1
ATOM 4743 N N . ILE A 1 633 ? 62.848 10.437 7.599 1.00 66.58 633 ILE A N 1
ATOM 4744 C CA . ILE A 1 633 ? 62.466 11.642 6.872 1.00 68.49 633 ILE A CA 1
ATOM 4745 C C . ILE A 1 633 ? 60.986 11.601 6.506 1.00 64.84 633 ILE A C 1
ATOM 4746 O O . ILE A 1 633 ? 60.325 12.645 6.449 1.00 71.51 633 ILE A O 1
ATOM 4751 N N . ARG A 1 634 ? 60.437 10.405 6.279 1.00 65.66 634 ARG A N 1
ATOM 4752 C CA . ARG A 1 634 ? 58.995 10.266 6.098 1.00 61.53 634 ARG A CA 1
ATOM 4753 C C . ARG A 1 634 ? 58.228 10.776 7.320 1.00 70.62 634 ARG A C 1
ATOM 4754 O O . ARG A 1 634 ? 57.238 11.503 7.181 1.00 68.23 634 ARG A O 1
ATOM 4762 N N . ALA A 1 635 ? 58.679 10.418 8.528 1.00 66.68 635 ALA A N 1
ATOM 4763 C CA . ALA A 1 635 ? 58.008 10.876 9.745 1.00 65.22 635 ALA A CA 1
ATOM 4764 C C . ALA A 1 635 ? 58.134 12.387 9.926 1.00 69.74 635 ALA A C 1
ATOM 4765 O O . ALA A 1 635 ? 57.162 13.053 10.301 1.00 65.69 635 ALA A O 1
ATOM 4767 N N . ARG A 1 636 ? 59.322 12.943 9.663 1.00 69.14 636 ARG A N 1
ATOM 4768 C CA . ARG A 1 636 ? 59.534 14.382 9.811 1.00 68.97 636 ARG A CA 1
ATOM 4769 C C . ARG A 1 636 ? 58.694 15.184 8.819 1.00 69.46 636 ARG A C 1
ATOM 4770 O O . ARG A 1 636 ? 58.142 16.232 9.177 1.00 73.86 636 ARG A O 1
ATOM 4778 N N . PHE A 1 637 ? 58.597 14.728 7.565 1.00 63.06 637 PHE A N 1
ATOM 4779 C CA . PHE A 1 637 ? 57.733 15.426 6.614 1.00 71.29 637 PHE A CA 1
ATOM 4780 C C . PHE A 1 637 ? 56.266 15.260 6.976 1.00 66.33 637 PHE A C 1
ATOM 4781 O O . PHE A 1 637 ? 55.465 16.176 6.761 1.00 67.16 637 PHE A O 1
ATOM 4789 N N . ALA A 1 638 ? 55.893 14.103 7.520 1.00 60.07 638 ALA A N 1
ATOM 4790 C CA . ALA A 1 638 ? 54.518 13.928 7.963 1.00 64.58 638 ALA A CA 1
ATOM 4791 C C . ALA A 1 638 ? 54.205 14.846 9.139 1.00 63.48 638 ALA A C 1
ATOM 4792 O O . ALA A 1 638 ? 53.122 15.439 9.194 1.00 68.25 638 ALA A O 1
ATOM 4794 N N . ASP A 1 639 ? 55.148 15.005 10.074 1.00 62.59 639 ASP A N 1
ATOM 4795 C CA . ASP A 1 639 ? 54.938 15.947 11.172 1.00 72.61 639 ASP A CA 1
ATOM 4796 C C . ASP A 1 639 ? 54.682 17.351 10.639 1.00 64.86 639 ASP A C 1
ATOM 4797 O O . ASP A 1 639 ? 53.728 18.019 11.051 1.00 63.03 639 ASP A O 1
ATOM 4802 N N . ALA A 1 640 ? 55.519 17.808 9.704 1.00 65.00 640 ALA A N 1
ATOM 4803 C CA . ALA A 1 640 ? 55.315 19.122 9.102 1.00 66.05 640 ALA A CA 1
ATOM 4804 C C . ALA A 1 640 ? 53.960 19.204 8.407 1.00 63.39 640 ALA A C 1
ATOM 4805 O O . ALA A 1 640 ? 53.276 20.230 8.487 1.00 64.53 640 ALA A O 1
ATOM 4807 N N . ALA A 1 641 ? 53.537 18.120 7.754 1.00 61.19 641 ALA A N 1
ATOM 4808 C CA . ALA A 1 641 ? 52.237 18.115 7.088 1.00 62.49 641 ALA A CA 1
ATOM 4809 C C . ALA A 1 641 ? 51.094 18.286 8.087 1.00 65.19 641 ALA A C 1
ATOM 4810 O O . ALA A 1 641 ? 50.201 19.114 7.876 1.00 59.38 641 ALA A O 1
ATOM 4812 N N . TYR A 1 642 ? 51.102 17.523 9.186 1.00 65.28 642 TYR A N 1
ATOM 4813 C CA . TYR A 1 642 ? 50.041 17.672 10.185 1.00 61.87 642 TYR A CA 1
ATOM 4814 C C . TYR A 1 642 ? 50.069 19.050 10.838 1.00 64.40 642 TYR A C 1
ATOM 4815 O O . TYR A 1 642 ? 49.010 19.589 11.184 1.00 59.00 642 TYR A O 1
ATOM 4824 N N . PHE A 1 643 ? 51.257 19.637 11.016 1.00 60.73 643 PHE A N 1
ATOM 4825 C CA . PHE A 1 643 ? 51.329 21.011 11.507 1.00 66.31 643 PHE A CA 1
ATOM 4826 C C . PHE A 1 643 ? 50.684 21.971 10.522 1.00 63.47 643 PHE A C 1
ATOM 4827 O O . PHE A 1 643 ? 49.899 22.843 10.909 1.00 72.10 643 PHE A O 1
ATOM 4835 N N . ILE A 1 644 ? 51.005 21.825 9.235 1.00 69.74 644 ILE A N 1
ATOM 4836 C CA . ILE A 1 644 ? 50.405 22.697 8.236 1.00 69.24 644 ILE A CA 1
ATOM 4837 C C . ILE A 1 644 ? 48.906 22.453 8.155 1.00 67.87 644 ILE A C 1
ATOM 4838 O O . ILE A 1 644 ? 48.124 23.395 7.966 1.00 70.80 644 ILE A O 1
ATOM 4843 N N . ARG A 1 645 ? 48.473 21.205 8.339 1.00 58.61 645 ARG A N 1
ATOM 4844 C CA . ARG A 1 645 ? 47.049 20.902 8.253 1.00 66.03 645 ARG A CA 1
ATOM 4845 C C . ARG A 1 645 ? 46.253 21.678 9.292 1.00 69.38 645 ARG A C 1
ATOM 4846 O O . ARG A 1 645 ? 45.193 22.232 8.986 1.00 70.53 645 ARG A O 1
ATOM 4854 N N . GLU A 1 646 ? 46.748 21.724 10.532 1.00 75.50 646 GLU A N 1
ATOM 4855 C CA . GLU A 1 646 ? 46.043 22.445 11.585 1.00 72.61 646 GLU A CA 1
ATOM 4856 C C . GLU A 1 646 ? 46.081 23.949 11.344 1.00 67.47 646 GLU A C 1
ATOM 4857 O O . GLU A 1 646 ? 45.081 24.642 11.565 1.00 67.64 646 GLU A O 1
ATOM 4863 N N . ASP A 1 647 ? 47.223 24.472 10.886 1.00 65.59 647 ASP A N 1
ATOM 4864 C CA . ASP A 1 647 ? 47.324 25.910 10.651 1.00 69.85 647 ASP A CA 1
ATOM 4865 C C . ASP A 1 647 ? 46.421 26.363 9.511 1.00 69.24 647 ASP A C 1
ATOM 4866 O O . ASP A 1 647 ? 46.005 27.526 9.479 1.00 74.11 647 ASP A O 1
ATOM 4871 N N . LEU A 1 648 ? 46.097 25.468 8.577 1.00 69.25 648 LEU A N 1
ATOM 4872 C CA . LEU A 1 648 ? 45.229 25.825 7.463 1.00 70.11 648 LEU A CA 1
ATOM 4873 C C . LEU A 1 648 ? 43.753 25.882 7.835 1.00 72.18 648 LEU A C 1
ATOM 4874 O O . LEU A 1 648 ? 42.947 26.322 7.007 1.00 72.93 648 LEU A O 1
ATOM 4879 N N . LYS A 1 649 ? 43.377 25.462 9.047 1.00 66.43 649 LYS A N 1
ATOM 4880 C CA . LYS A 1 649 ? 41.962 25.429 9.411 1.00 69.05 649 LYS A CA 1
ATOM 4881 C C . LYS A 1 649 ? 41.344 26.820 9.452 1.00 73.17 649 LYS A C 1
ATOM 4882 O O . LYS A 1 649 ? 40.132 26.961 9.256 1.00 77.96 649 LYS A O 1
ATOM 4888 N N . HIS A 1 650 ? 42.147 27.848 9.706 1.00 73.28 650 HIS A N 1
ATOM 4889 C CA . HIS A 1 650 ? 41.649 29.204 9.869 1.00 72.39 650 HIS A CA 1
ATOM 4890 C C . HIS A 1 650 ? 42.518 30.183 9.095 1.00 69.94 650 HIS A C 1
ATOM 4891 O O . HIS A 1 650 ? 43.708 29.928 8.877 1.00 73.29 650 HIS A O 1
ATOM 4898 N N . PRO A 1 651 ? 41.950 31.313 8.672 1.00 72.50 651 PRO A N 1
ATOM 4899 C CA . PRO A 1 651 ? 42.759 32.362 8.042 1.00 67.69 651 PRO A CA 1
ATOM 4900 C C . PRO A 1 651 ? 43.812 32.900 8.999 1.00 78.13 651 PRO A C 1
ATOM 4901 O O . PRO A 1 651 ? 43.664 32.849 10.221 1.00 77.62 651 PRO A O 1
ATOM 4905 N N . LEU A 1 652 ? 44.882 33.447 8.418 1.00 77.43 652 LEU A N 1
ATOM 4906 C CA . LEU A 1 652 ? 45.986 33.966 9.221 1.00 75.97 652 LEU A CA 1
ATOM 4907 C C . LEU A 1 652 ? 45.519 35.006 10.236 1.00 76.68 652 LEU A C 1
ATOM 4908 O O . LEU A 1 652 ? 46.063 35.075 11.343 1.00 83.64 652 LEU A O 1
ATOM 4913 N N . GLU A 1 653 ? 44.507 35.808 9.887 1.00 80.82 653 GLU A N 1
ATOM 4914 C CA . GLU A 1 653 ? 43.980 36.820 10.800 1.00 82.05 653 GLU A CA 1
ATOM 4915 C C . GLU A 1 653 ? 43.367 36.209 12.056 1.00 86.30 653 GLU A C 1
ATOM 4916 O O . GLU A 1 653 ? 43.246 36.899 13.075 1.00 87.91 653 GLU A O 1
ATOM 4922 N N . TYR A 1 654 ? 42.983 34.931 12.005 1.00 79.82 654 TYR A N 1
ATOM 4923 C CA . TYR A 1 654 ? 42.313 34.297 13.137 1.00 79.75 654 TYR A CA 1
ATOM 4924 C C . TYR A 1 654 ? 43.244 34.132 14.332 1.00 80.74 654 TYR A C 1
ATOM 4925 O O . TYR A 1 654 ? 42.780 34.108 15.477 1.00 81.02 654 TYR A O 1
ATOM 4934 N N . TYR A 1 655 ? 44.548 34.022 14.096 1.00 80.32 655 TYR A N 1
ATOM 4935 C CA . TYR A 1 655 ? 45.498 33.709 15.154 1.00 82.01 655 TYR A CA 1
ATOM 4936 C C . TYR A 1 655 ? 45.983 34.932 15.924 1.00 83.54 655 TYR A C 1
ATOM 4937 O O . TYR A 1 655 ? 46.813 34.781 16.827 1.00 82.62 655 TYR A O 1
ATOM 4946 N N . LEU A 1 656 ? 45.494 36.130 15.604 1.00 83.93 656 LEU A N 1
ATOM 4947 C CA . LEU A 1 656 ? 45.957 37.324 16.310 1.00 80.30 656 LEU A CA 1
ATOM 4948 C C . LEU A 1 656 ? 45.709 37.283 17.814 1.00 81.39 656 LEU A C 1
ATOM 4949 O O . LEU A 1 656 ? 46.620 37.670 18.567 1.00 81.91 656 LEU A O 1
ATOM 4954 N N . PRO A 1 657 ? 44.542 36.866 18.319 1.00 79.59 657 PRO A N 1
ATOM 4955 C CA . PRO A 1 657 ? 44.371 36.822 19.781 1.00 79.74 657 PRO A CA 1
ATOM 4956 C C . PRO A 1 657 ? 45.344 35.890 20.487 1.00 81.31 657 PRO A C 1
ATOM 4957 O O . PRO A 1 657 ? 45.662 36.125 21.661 1.00 90.14 657 PRO A O 1
ATOM 4961 N N . ARG A 1 658 ? 45.830 34.841 19.819 1.00 80.19 658 ARG A N 1
ATOM 4962 C CA . ARG A 1 658 ? 46.819 33.965 20.439 1.00 85.47 658 ARG A CA 1
ATOM 4963 C C . ARG A 1 658 ? 48.129 34.680 20.738 1.00 85.08 658 ARG A C 1
ATOM 4964 O O . ARG A 1 658 ? 48.916 34.187 21.555 1.00 81.56 658 ARG A O 1
ATOM 4972 N N . LEU A 1 659 ? 48.392 35.813 20.083 1.00 78.90 659 LEU A N 1
ATOM 4973 C CA . LEU A 1 659 ? 49.643 36.530 20.296 1.00 80.62 659 LEU A CA 1
ATOM 4974 C C . LEU A 1 659 ? 49.731 37.150 21.684 1.00 85.52 659 LEU A C 1
ATOM 4975 O O . LEU A 1 659 ? 50.841 37.337 22.194 1.00 81.61 659 LEU A O 1
ATOM 4980 N N . SER A 1 660 ? 48.591 37.451 22.313 1.00 81.81 660 SER A N 1
ATOM 4981 C CA . SER A 1 660 ? 48.595 37.962 23.680 1.00 77.35 660 SER A CA 1
ATOM 4982 C C . SER A 1 660 ? 49.251 36.997 24.659 1.00 79.06 660 SER A C 1
ATOM 4983 O O . SER A 1 660 ? 49.638 37.414 25.756 1.00 81.51 660 SER A O 1
ATOM 4986 N N . THR A 1 661 ? 49.373 35.719 24.293 1.00 84.05 661 THR A N 1
ATOM 4987 C CA . THR A 1 661 ? 50.046 34.722 25.116 1.00 83.60 661 THR A CA 1
ATOM 4988 C C . THR A 1 661 ? 51.551 34.689 24.893 1.00 86.02 661 THR A C 1
ATOM 4989 O O . THR A 1 661 ? 52.250 33.952 25.599 1.00 84.15 661 THR A O 1
ATOM 4993 N N . LEU A 1 662 ? 52.064 35.455 23.937 1.00 82.09 662 LEU A N 1
ATOM 4994 C CA . LEU A 1 662 ? 53.460 35.381 23.533 1.00 81.87 662 LEU A CA 1
ATOM 4995 C C . LEU A 1 662 ? 54.188 36.639 23.985 1.00 76.85 662 LEU A C 1
ATOM 4996 O O . LEU A 1 662 ? 53.762 37.754 23.672 1.00 79.06 662 LEU A O 1
ATOM 5001 N N . THR A 1 663 ? 55.286 36.453 24.708 1.00 76.30 663 THR A N 1
ATOM 5002 C CA . THR A 1 663 ? 56.020 37.558 25.307 1.00 79.42 663 THR A CA 1
ATOM 5003 C C . THR A 1 663 ? 57.032 38.127 24.321 1.00 85.82 663 THR A C 1
ATOM 5004 O O . THR A 1 663 ? 57.823 37.384 23.733 1.00 94.76 663 THR A O 1
ATOM 5008 N N . PHE A 1 664 ? 56.999 39.447 24.138 1.00 81.15 664 PHE A N 1
ATOM 5009 C CA . PHE A 1 664 ? 58.073 40.134 23.431 1.00 76.10 664 PHE A CA 1
ATOM 5010 C C . PHE A 1 664 ? 59.147 40.597 24.413 1.00 72.62 664 PHE A C 1
ATOM 5011 O O . PHE A 1 664 ? 60.301 40.166 24.334 1.00 76.54 664 PHE A O 1
ATOM 5019 N N . GLN A 1 665 ? 58.774 41.468 25.345 1.00 74.60 665 GLN A N 1
ATOM 5020 C CA . GLN A 1 665 ? 59.664 41.915 26.404 1.00 76.19 665 GLN A CA 1
ATOM 5021 C C . GLN A 1 665 ? 58.828 42.117 27.657 1.00 81.33 665 GLN A C 1
ATOM 5022 O O . GLN A 1 665 ? 57.624 42.368 27.578 1.00 82.55 665 GLN A O 1
ATOM 5028 N N . ALA A 1 666 ? 59.478 41.993 28.815 1.00 86.88 666 ALA A N 1
ATOM 5029 C CA . ALA A 1 666 ? 58.764 42.034 30.089 1.00 87.79 666 ALA A CA 1
ATOM 5030 C C . ALA A 1 666 ? 57.965 43.324 30.247 1.00 80.62 666 ALA A C 1
ATOM 5031 O O . ALA A 1 666 ? 56.761 43.290 30.523 1.00 79.99 666 ALA A O 1
ATOM 5033 N N . LYS A 1 667 ? 58.614 44.476 30.071 1.00 80.46 667 LYS A N 1
ATOM 5034 C CA . LYS A 1 667 ? 57.923 45.743 30.283 1.00 83.57 667 LYS A CA 1
ATOM 5035 C C . LYS A 1 667 ? 57.138 46.213 29.066 1.00 83.80 667 LYS A C 1
ATOM 5036 O O . LYS A 1 667 ? 56.294 47.105 29.200 1.00 87.18 667 LYS A O 1
ATOM 5042 N N . LEU A 1 668 ? 57.387 45.642 27.888 1.00 82.04 668 LEU A N 1
ATOM 5043 C CA . LEU A 1 668 ? 56.771 46.137 26.665 1.00 75.26 668 LEU A CA 1
ATOM 5044 C C . LEU A 1 668 ? 55.518 45.373 26.263 1.00 78.48 668 LEU A C 1
ATOM 5045 O O . LEU A 1 668 ? 54.718 45.898 25.480 1.00 72.80 668 LEU A O 1
ATOM 5050 N N . GLY A 1 669 ? 55.332 44.158 26.772 1.00 77.84 669 GLY A N 1
ATOM 5051 C CA . GLY A 1 669 ? 54.092 43.435 26.572 1.00 74.18 669 GLY A CA 1
ATOM 5052 C C . GLY A 1 669 ? 54.180 42.221 25.670 1.00 70.92 669 GLY A C 1
ATOM 5053 O O . GLY A 1 669 ? 55.233 41.589 25.541 1.00 66.96 669 GLY A O 1
ATOM 5054 N N . SER A 1 670 ? 53.064 41.887 25.034 1.00 75.72 670 SER A N 1
ATOM 5055 C CA . SER A 1 670 ? 52.982 40.703 24.199 1.00 77.49 670 SER A CA 1
ATOM 5056 C C . SER A 1 670 ? 53.351 41.021 22.751 1.00 78.09 670 SER A C 1
ATOM 5057 O O . SER A 1 670 ? 53.649 42.160 22.384 1.00 72.86 670 SER A O 1
ATOM 5060 N N . MET A 1 671 ? 53.329 39.982 21.914 1.00 77.62 671 MET A N 1
ATOM 5061 C CA . MET A 1 671 ? 53.520 40.182 20.484 1.00 73.48 671 MET A CA 1
ATOM 5062 C C . MET A 1 671 ? 52.297 40.818 19.844 1.00 72.51 671 MET A C 1
ATOM 5063 O O . MET A 1 671 ? 52.421 41.499 18.821 1.00 82.70 671 MET A O 1
ATOM 5068 N N . LEU A 1 672 ? 51.112 40.609 20.420 1.00 71.85 672 LEU A N 1
ATOM 5069 C CA . LEU A 1 672 ? 49.938 41.325 19.936 1.00 78.59 672 LEU A CA 1
ATOM 5070 C C . LEU A 1 672 ? 50.058 42.815 20.226 1.00 79.32 672 LEU A C 1
ATOM 5071 O O . LEU A 1 672 ? 49.647 43.648 19.410 1.00 85.88 672 LEU A O 1
ATOM 5076 N N . ASP A 1 673 ? 50.624 43.169 21.383 1.00 77.58 673 ASP A N 1
ATOM 5077 C CA . ASP A 1 673 ? 50.902 44.572 21.672 1.00 81.95 673 ASP A CA 1
ATOM 5078 C C . ASP A 1 673 ? 51.921 45.138 20.693 1.00 68.58 673 ASP A C 1
ATOM 5079 O O . ASP A 1 673 ? 51.772 46.267 20.214 1.00 70.21 673 ASP A O 1
ATOM 5084 N N . LYS A 1 674 ? 52.963 44.364 20.381 1.00 65.67 674 LYS A N 1
ATOM 5085 C CA . LYS A 1 674 ? 53.911 44.787 19.356 1.00 76.43 674 LYS A CA 1
ATOM 5086 C C . LYS A 1 674 ? 53.234 44.928 17.997 1.00 75.36 674 LYS A C 1
ATOM 5087 O O . LYS A 1 674 ? 53.532 45.862 17.245 1.00 74.61 674 LYS A O 1
ATOM 5093 N N . THR A 1 675 ? 52.320 44.012 17.663 1.00 72.30 675 THR A N 1
ATOM 5094 C CA . THR A 1 675 ? 51.581 44.134 16.409 1.00 76.19 675 THR A CA 1
ATOM 5095 C C . THR A 1 675 ? 50.787 45.432 16.370 1.00 78.72 675 THR A C 1
ATOM 5096 O O . THR A 1 675 ? 50.768 46.126 15.348 1.00 84.51 675 THR A O 1
ATOM 5100 N N . HIS A 1 676 ? 50.134 45.783 17.480 1.00 70.11 676 HIS A N 1
ATOM 5101 C CA . HIS A 1 676 ? 49.374 47.027 17.526 1.00 72.92 676 HIS A CA 1
ATOM 5102 C C . HIS A 1 676 ? 50.289 48.240 17.419 1.00 71.92 676 HIS A C 1
ATOM 5103 O O . HIS A 1 676 ? 49.945 49.227 16.759 1.00 77.89 676 HIS A O 1
ATOM 5110 N N . ARG A 1 677 ? 51.463 48.183 18.048 1.00 65.50 677 ARG A N 1
ATOM 5111 C CA . ARG A 1 677 ? 52.407 49.288 17.927 1.00 68.54 677 ARG A CA 1
ATOM 5112 C C . ARG A 1 677 ? 52.909 49.436 16.496 1.00 74.45 677 ARG A C 1
ATOM 5113 O O . ARG A 1 677 ? 53.065 50.558 16.001 1.00 70.44 677 ARG A O 1
ATOM 5121 N N . ILE A 1 678 ? 53.158 48.315 15.814 1.00 77.00 678 ILE A N 1
ATOM 5122 C CA . ILE A 1 678 ? 53.669 48.362 14.447 1.00 68.43 678 ILE A CA 1
ATOM 5123 C C . ILE A 1 678 ? 52.617 48.928 13.499 1.00 73.18 678 ILE A C 1
ATOM 5124 O O . ILE A 1 678 ? 52.941 49.676 12.569 1.00 75.13 678 ILE A O 1
ATOM 5129 N N . GLU A 1 679 ? 51.344 48.592 13.722 1.00 74.19 679 GLU A N 1
ATOM 5130 C CA . GLU A 1 679 ? 50.271 49.172 12.918 1.00 72.82 679 GLU A CA 1
ATOM 5131 C C . GLU A 1 679 ? 50.268 50.694 13.022 1.00 75.22 679 GLU A C 1
ATOM 5132 O O . GLU A 1 679 ? 50.181 51.398 12.009 1.00 82.55 679 GLU A O 1
ATOM 5138 N N . VAL A 1 680 ? 50.369 51.218 14.247 1.00 77.65 680 VAL A N 1
ATOM 5139 C CA . VAL A 1 680 ? 50.379 52.665 14.456 1.00 75.47 680 VAL A CA 1
ATOM 5140 C C . VAL A 1 680 ? 51.630 53.285 13.839 1.00 77.26 680 VAL A C 1
ATOM 5141 O O . VAL A 1 680 ? 51.557 54.309 13.148 1.00 79.51 680 VAL A O 1
ATOM 5145 N N . LEU A 1 681 ? 52.796 52.674 14.069 1.00 70.74 681 LEU A N 1
ATOM 5146 C CA . LEU A 1 681 ? 54.037 53.219 13.526 1.00 67.99 681 LEU A CA 1
ATOM 5147 C C . LEU A 1 681 ? 54.042 53.188 12.000 1.00 73.56 681 LEU A C 1
ATOM 5148 O O . LEU A 1 681 ? 54.595 54.091 11.363 1.00 74.32 681 LEU A O 1
ATOM 5153 N N . VAL A 1 682 ? 53.431 52.161 11.395 1.00 74.79 682 VAL A N 1
ATOM 5154 C CA . VAL A 1 682 ? 53.350 52.100 9.935 1.00 77.05 682 VAL A CA 1
ATOM 5155 C C . VAL A 1 682 ? 52.533 53.271 9.402 1.00 79.70 682 VAL A C 1
ATOM 5156 O O . VAL A 1 682 ? 52.906 53.908 8.410 1.00 78.40 682 VAL A O 1
ATOM 5160 N N . GLU A 1 683 ? 51.423 53.596 10.071 1.00 81.07 683 GLU A N 1
ATOM 5161 C CA . GLU A 1 683 ? 50.583 54.699 9.612 1.00 81.28 683 GLU A CA 1
ATOM 5162 C C . GLU A 1 683 ? 51.353 56.017 9.602 1.00 82.44 683 GLU A C 1
ATOM 5163 O O . GLU A 1 683 ? 51.163 56.846 8.705 1.00 93.96 683 GLU A O 1
ATOM 5169 N N . ARG A 1 684 ? 52.236 56.223 10.587 1.00 82.71 684 ARG A N 1
ATOM 5170 C CA . ARG A 1 684 ? 53.053 57.435 10.614 1.00 80.84 684 ARG A CA 1
ATOM 5171 C C . ARG A 1 684 ? 54.137 57.404 9.544 1.00 83.36 684 ARG A C 1
ATOM 5172 O O . ARG A 1 684 ? 54.512 58.451 9.003 1.00 86.87 684 ARG A O 1
ATOM 5180 N N . LEU A 1 685 ? 54.660 56.216 9.230 1.00 80.45 685 LEU A N 1
ATOM 5181 C CA . LEU A 1 685 ? 55.781 56.127 8.301 1.00 81.58 685 LEU A CA 1
ATOM 5182 C C . LEU A 1 685 ? 55.348 56.316 6.851 1.00 86.33 685 LEU A C 1
ATOM 5183 O O . LEU A 1 685 ? 56.162 56.732 6.019 1.00 87.88 685 LEU A O 1
ATOM 5188 N N . ILE A 1 686 ? 54.085 56.019 6.523 1.00 82.08 686 ILE A N 1
ATOM 5189 C CA . ILE A 1 686 ? 53.636 56.126 5.132 1.00 88.99 686 ILE A CA 1
ATOM 5190 C C . ILE A 1 686 ? 53.827 57.532 4.568 1.00 90.94 686 ILE A C 1
ATOM 5191 O O . ILE A 1 686 ? 54.442 57.663 3.498 1.00 91.48 686 ILE A O 1
ATOM 5196 N N . PRO A 1 687 ? 53.351 58.607 5.213 1.00 92.79 687 PRO A N 1
ATOM 5197 C CA . PRO A 1 687 ? 53.642 59.943 4.664 1.00 89.61 687 PRO A CA 1
ATOM 5198 C C . PRO A 1 687 ? 55.118 60.313 4.704 1.00 97.08 687 PRO A C 1
ATOM 5199 O O . PRO A 1 687 ? 55.572 61.087 3.852 1.00 102.88 687 PRO A O 1
ATOM 5203 N N . MET A 1 688 ? 55.880 59.785 5.665 1.00 96.35 688 MET A N 1
ATOM 5204 C CA . MET A 1 688 ? 57.306 60.094 5.728 1.00 92.84 688 MET A CA 1
ATOM 5205 C C . MET A 1 688 ? 58.081 59.438 4.593 1.00 88.05 688 MET A C 1
ATOM 5206 O O . MET A 1 688 ? 59.121 59.959 4.175 1.00 96.25 688 MET A O 1
ATOM 5211 N N . VAL A 1 689 ? 57.605 58.306 4.086 1.00 94.52 689 VAL A N 1
ATOM 5212 C CA . VAL A 1 689 ? 58.279 57.599 3.005 1.00 87.21 689 VAL A CA 1
ATOM 5213 C C . VAL A 1 689 ? 57.705 57.977 1.645 1.00 95.19 689 VAL A C 1
ATOM 5214 O O . VAL A 1 689 ? 58.446 58.112 0.670 1.00 97.00 689 VAL A O 1
ATOM 5218 N N . GLY A 1 690 ? 56.387 58.160 1.568 1.00 99.50 690 GLY A N 1
ATOM 5219 C CA . GLY A 1 690 ? 55.738 58.521 0.325 1.00 103.33 690 GLY A CA 1
ATOM 5220 C C . GLY A 1 690 ? 55.227 57.324 -0.449 1.00 102.34 690 GLY A C 1
ATOM 5221 O O . GLY A 1 690 ? 55.509 57.185 -1.643 1.00 110.01 690 GLY A O 1
ATOM 5222 N N . LEU A 1 691 ? 54.479 56.449 0.220 1.00 99.24 691 LEU A N 1
ATOM 5223 C CA . LEU A 1 691 ? 53.913 55.281 -0.440 1.00 102.51 691 LEU A CA 1
ATOM 5224 C C . LEU A 1 691 ? 52.641 55.646 -1.192 1.00 110.85 691 LEU A C 1
ATOM 5225 O O . LEU A 1 691 ? 51.830 56.451 -0.720 1.00 104.31 691 LEU A O 1
ATOM 5230 N N . GLU A 1 692 ? 52.472 55.042 -2.367 1.00 107.26 692 GLU A N 1
ATOM 5231 C CA . GLU A 1 692 ? 51.255 55.205 -3.131 1.00 102.68 692 GLU A CA 1
ATOM 5232 C C . GLU A 1 692 ? 50.071 54.537 -2.460 1.00 99.04 692 GLU A C 1
ATOM 5233 O O . GLU A 1 692 ? 50.188 53.853 -1.443 1.00 104.86 692 GLU A O 1
ATOM 5234 N N . ALA A 1 693 ? 48.894 54.748 -3.052 1.00 94.76 693 ALA A N 1
ATOM 5235 C CA . ALA A 1 693 ? 47.680 54.186 -2.478 1.00 84.48 693 ALA A CA 1
ATOM 5236 C C . ALA A 1 693 ? 47.686 52.669 -2.456 1.00 96.50 693 ALA A C 1
ATOM 5237 O O . ALA A 1 693 ? 47.206 52.052 -1.502 1.00 100.53 693 ALA A O 1
ATOM 5238 N N . GLU A 1 694 ? 48.231 52.048 -3.505 1.00 102.53 694 GLU A N 1
ATOM 5239 C CA . GLU A 1 694 ? 48.268 50.589 -3.569 1.00 100.23 694 GLU A CA 1
ATOM 5240 C C . GLU A 1 694 ? 49.235 50.013 -2.541 1.00 98.94 694 GLU A C 1
ATOM 5241 O O . GLU A 1 694 ? 48.907 49.042 -1.847 1.00 91.92 694 GLU A O 1
ATOM 5243 N N . ASP A 1 695 ? 50.432 50.596 -2.426 1.00 94.08 695 ASP A N 1
ATOM 5244 C CA . ASP A 1 695 ? 51.386 50.144 -1.416 1.00 94.47 695 ASP A CA 1
ATOM 5245 C C . ASP A 1 695 ? 50.925 50.501 -0.006 1.00 96.62 695 ASP A C 1
ATOM 5246 O O . ASP A 1 695 ? 51.193 49.750 0.939 1.00 90.90 695 ASP A O 1
ATOM 5251 N N . ALA A 1 696 ? 50.235 51.633 0.155 1.00 89.85 696 ALA A N 1
ATOM 5252 C CA . ALA A 1 696 ? 49.665 51.971 1.448 1.00 85.50 696 ALA A CA 1
ATOM 5253 C C . ALA A 1 696 ? 48.658 50.949 1.944 1.00 94.86 696 ALA A C 1
ATOM 5254 O O . ALA A 1 696 ? 48.572 50.687 3.146 1.00 94.43 696 ALA A O 1
ATOM 5255 N N . ALA A 1 697 ? 47.878 50.361 1.034 1.00 96.06 697 ALA A N 1
ATOM 5256 C CA . ALA A 1 697 ? 46.936 49.330 1.442 1.00 88.95 697 ALA A CA 1
ATOM 5257 C C . ALA A 1 697 ? 47.626 48.054 1.882 1.00 95.23 697 ALA A C 1
ATOM 5258 O O . ALA A 1 697 ? 47.213 47.417 2.855 1.00 86.91 697 ALA A O 1
ATOM 5259 N N . ALA A 1 698 ? 48.692 47.668 1.175 1.00 92.32 698 ALA A N 1
ATOM 5260 C CA . ALA A 1 698 ? 49.417 46.457 1.533 1.00 82.92 698 ALA A CA 1
ATOM 5261 C C . ALA A 1 698 ? 50.148 46.564 2.861 1.00 88.10 698 ALA A C 1
ATOM 5262 O O . ALA A 1 698 ? 50.087 45.649 3.688 1.00 88.57 698 ALA A O 1
ATOM 5263 N N . VAL A 1 699 ? 50.858 47.676 3.082 1.00 90.03 699 VAL A N 1
ATOM 5264 C CA . VAL A 1 699 ? 51.590 47.850 4.336 1.00 82.94 699 VAL A CA 1
ATOM 5265 C C . VAL A 1 699 ? 50.647 47.866 5.534 1.00 85.58 699 VAL A C 1
ATOM 5266 O O . VAL A 1 699 ? 50.957 47.286 6.582 1.00 80.56 699 VAL A O 1
ATOM 5268 N N . ARG A 1 700 ? 49.491 48.522 5.403 1.00 84.59 700 ARG A N 1
ATOM 5269 C CA . ARG A 1 700 ? 48.518 48.510 6.491 1.00 80.35 700 ARG A CA 1
ATOM 5270 C C . ARG A 1 700 ? 48.043 47.094 6.788 1.00 84.98 700 ARG A C 1
ATOM 5271 O O . ARG A 1 700 ? 47.936 46.696 7.954 1.00 91.43 700 ARG A O 1
ATOM 5279 N N . ARG A 1 701 ? 47.756 46.315 5.744 1.00 78.25 701 ARG A N 1
ATOM 5280 C CA . ARG A 1 701 ? 47.255 44.961 5.950 1.00 79.62 701 ARG A CA 1
ATOM 5281 C C . ARG A 1 701 ? 48.356 44.033 6.447 1.00 80.53 701 ARG A C 1
ATOM 5282 O O . ARG A 1 701 ? 48.119 43.193 7.321 1.00 81.88 701 ARG A O 1
ATOM 5290 N N . ALA A 1 702 ? 49.569 44.174 5.908 1.00 73.54 702 ALA A N 1
ATOM 5291 C CA . ALA A 1 702 ? 50.663 43.300 6.316 1.00 74.74 702 ALA A CA 1
ATOM 5292 C C . ALA A 1 702 ? 51.052 43.529 7.775 1.00 78.27 702 ALA A C 1
ATOM 5293 O O . ALA A 1 702 ? 51.350 42.569 8.495 1.00 71.05 702 ALA A O 1
ATOM 5295 N N . ALA A 1 703 ? 51.058 44.787 8.230 1.00 78.69 703 ALA A N 1
ATOM 5296 C CA . ALA A 1 703 ? 51.351 45.054 9.637 1.00 77.32 703 ALA A CA 1
ATOM 5297 C C . ALA A 1 703 ? 50.340 44.375 10.550 1.00 80.70 703 ALA A C 1
ATOM 5298 O O . ALA A 1 703 ? 50.696 43.897 11.633 1.00 80.69 703 ALA A O 1
ATOM 5300 N N . HIS A 1 704 ? 49.078 44.313 10.120 1.00 81.63 704 HIS A N 1
ATOM 5301 C CA . HIS A 1 704 ? 48.053 43.598 10.871 1.00 79.01 704 HIS A CA 1
ATOM 5302 C C . HIS A 1 704 ? 48.386 42.116 11.013 1.00 78.38 704 HIS A C 1
ATOM 5303 O O . HIS A 1 704 ? 48.045 41.503 12.030 1.00 83.46 704 HIS A O 1
ATOM 5310 N N . LEU A 1 705 ? 49.057 41.526 10.019 1.00 79.84 705 LEU A N 1
ATOM 5311 C CA . LEU A 1 705 ? 49.357 40.097 9.995 1.00 76.51 705 LEU A CA 1
ATOM 5312 C C . LEU A 1 705 ? 50.844 39.800 10.160 1.00 77.15 705 LEU A C 1
ATOM 5313 O O . LEU A 1 705 ? 51.264 38.654 9.964 1.00 74.98 705 LEU A O 1
ATOM 5318 N N . SER A 1 706 ? 51.644 40.803 10.532 1.00 81.26 706 SER A N 1
ATOM 5319 C CA . SER A 1 706 ? 53.099 40.666 10.514 1.00 75.84 706 SER A CA 1
ATOM 5320 C C . SER A 1 706 ? 53.580 39.551 11.434 1.00 75.39 706 SER A C 1
ATOM 5321 O O . SER A 1 706 ? 54.490 38.792 11.080 1.00 76.95 706 SER A O 1
ATOM 5324 N N . LYS A 1 707 ? 52.983 39.434 12.617 1.00 80.57 707 LYS A N 1
ATOM 5325 C CA . LYS A 1 707 ? 53.423 38.479 13.623 1.00 75.02 707 LYS A CA 1
ATOM 5326 C C . LYS A 1 707 ? 52.451 37.318 13.796 1.00 78.69 707 LYS A C 1
ATOM 5327 O O . LYS A 1 707 ? 52.648 36.486 14.687 1.00 82.34 707 LYS A O 1
ATOM 5333 N N . ALA A 1 708 ? 51.420 37.232 12.950 1.00 80.21 708 ALA A N 1
ATOM 5334 C CA . ALA A 1 708 ? 50.368 36.238 13.143 1.00 75.21 708 ALA A CA 1
ATOM 5335 C C . ALA A 1 708 ? 50.885 34.807 13.015 1.00 78.03 708 ALA A C 1
ATOM 5336 O O . ALA A 1 708 ? 50.379 33.907 13.695 1.00 76.90 708 ALA A O 1
ATOM 5338 N N . ASP A 1 709 ? 51.888 34.569 12.169 1.00 71.32 709 ASP A N 1
ATOM 5339 C CA . ASP A 1 709 ? 52.402 33.212 12.031 1.00 72.00 709 ASP A CA 1
ATOM 5340 C C . ASP A 1 709 ? 53.218 32.752 13.234 1.00 74.33 709 ASP A C 1
ATOM 5341 O O . ASP A 1 709 ? 53.483 31.551 13.350 1.00 69.16 709 ASP A O 1
ATOM 5346 N N . LEU A 1 710 ? 53.617 33.655 14.134 1.00 76.52 710 LEU A N 1
ATOM 5347 C CA . LEU A 1 710 ? 54.466 33.247 15.250 1.00 77.77 710 LEU A CA 1
ATOM 5348 C C . LEU A 1 710 ? 53.771 32.283 16.205 1.00 74.99 710 LEU A C 1
ATOM 5349 O O . LEU A 1 710 ? 54.452 31.618 16.992 1.00 74.56 710 LEU A O 1
ATOM 5354 N N . VAL A 1 711 ? 52.439 32.182 16.154 1.00 73.75 711 VAL A N 1
ATOM 5355 C CA . VAL A 1 711 ? 51.696 31.230 16.974 1.00 71.57 711 VAL A CA 1
ATOM 5356 C C . VAL A 1 711 ? 51.183 30.037 16.174 1.00 75.00 711 VAL A C 1
ATOM 5357 O O . VAL A 1 711 ? 50.489 29.181 16.743 1.00 81.49 711 VAL A O 1
ATOM 5361 N N . THR A 1 712 ? 51.494 29.952 14.877 1.00 75.23 712 THR A N 1
ATOM 5362 C CA . THR A 1 712 ? 51.151 28.764 14.105 1.00 69.67 712 THR A CA 1
ATOM 5363 C C . THR A 1 712 ? 52.033 27.590 14.519 1.00 70.34 712 THR A C 1
ATOM 5364 O O . THR A 1 712 ? 53.170 27.766 14.963 1.00 79.50 712 THR A O 1
ATOM 5368 N N . HIS A 1 713 ? 51.490 26.378 14.377 1.00 66.59 713 HIS A N 1
ATOM 5369 C CA . HIS A 1 713 ? 52.227 25.186 14.790 1.00 68.24 713 HIS A CA 1
ATOM 5370 C C . HIS A 1 713 ? 53.530 25.037 14.015 1.00 77.33 713 HIS A C 1
ATOM 5371 O O . HIS A 1 713 ? 54.553 24.635 14.582 1.00 78.66 713 HIS A O 1
ATOM 5378 N N . MET A 1 714 ? 53.517 25.367 12.720 1.00 76.40 714 MET A N 1
ATOM 5379 C CA . MET A 1 714 ? 54.718 25.195 11.907 1.00 80.08 714 MET A CA 1
ATOM 5380 C C . MET A 1 714 ? 55.850 26.098 12.386 1.00 73.33 714 MET A C 1
ATOM 5381 O O . MET A 1 714 ? 57.002 25.661 12.476 1.00 79.05 714 MET A O 1
ATOM 5386 N N . VAL A 1 715 ? 55.545 27.358 12.702 1.00 69.05 715 VAL A N 1
ATOM 5387 C CA . VAL A 1 715 ? 56.588 28.295 13.113 1.00 77.16 715 VAL A CA 1
ATOM 5388 C C . VAL A 1 715 ? 57.070 27.975 14.524 1.00 78.33 715 VAL A C 1
ATOM 5389 O O . VAL A 1 715 ? 58.260 28.105 14.829 1.00 73.30 715 VAL A O 1
ATOM 5393 N N . VAL A 1 716 ? 56.161 27.542 15.401 1.00 70.69 716 VAL A N 1
ATOM 5394 C CA . VAL A 1 716 ? 56.554 27.160 16.757 1.00 69.43 716 VAL A CA 1
ATOM 5395 C C . VAL A 1 716 ? 57.596 26.046 16.721 1.00 76.49 716 VAL A C 1
ATOM 5396 O O . VAL A 1 716 ? 58.540 26.031 17.520 1.00 77.32 716 VAL A O 1
ATOM 5400 N N . GLU A 1 717 ? 57.456 25.107 15.783 1.00 76.51 717 GLU A N 1
ATOM 5401 C CA . GLU A 1 717 ? 58.424 24.020 15.664 1.00 75.72 717 GLU A CA 1
ATOM 5402 C C . GLU A 1 717 ? 59.693 24.465 14.947 1.00 74.97 717 GLU A C 1
ATOM 5403 O O . GLU A 1 717 ? 60.803 24.144 15.386 1.00 85.34 717 GLU A O 1
ATOM 5409 N N . MET A 1 718 ? 59.553 25.197 13.846 1.00 81.71 718 MET A N 1
ATOM 5410 C CA . MET A 1 718 ? 60.683 25.734 13.091 1.00 84.82 718 MET A CA 1
ATOM 5411 C C . MET A 1 718 ? 60.602 27.256 13.165 1.00 83.86 718 MET A C 1
ATOM 5412 O O . MET A 1 718 ? 60.031 27.901 12.282 1.00 80.80 718 MET A O 1
ATOM 5417 N N . THR A 1 719 ? 61.175 27.826 14.228 1.00 85.12 719 THR A N 1
ATOM 5418 C CA . THR A 1 719 ? 61.161 29.274 14.408 1.00 85.39 719 THR A CA 1
ATOM 5419 C C . THR A 1 719 ? 61.857 30.018 13.272 1.00 76.99 719 THR A C 1
ATOM 5420 O O . THR A 1 719 ? 61.548 31.191 13.037 1.00 79.61 719 THR A O 1
ATOM 5424 N N . SER A 1 720 ? 62.794 29.372 12.563 1.00 79.82 720 SER A N 1
ATOM 5425 C CA . SER A 1 720 ? 63.466 30.017 11.436 1.00 79.12 720 SER A CA 1
ATOM 5426 C C . SER A 1 720 ? 62.522 30.293 10.272 1.00 80.02 720 SER A C 1
ATOM 5427 O O . SER A 1 720 ? 62.854 31.107 9.403 1.00 78.84 720 SER A O 1
ATOM 5430 N N . LEU A 1 721 ? 61.362 29.643 10.234 1.00 77.05 721 LEU A N 1
ATOM 5431 C CA . LEU A 1 721 ? 60.408 29.813 9.150 1.00 77.61 721 LEU A CA 1
ATOM 5432 C C . LEU A 1 721 ? 59.444 30.971 9.372 1.00 78.92 721 LEU A C 1
ATOM 5433 O O . LEU A 1 721 ? 58.454 31.079 8.640 1.00 72.69 721 LEU A O 1
ATOM 5438 N N . GLN A 1 722 ? 59.697 31.825 10.360 1.00 81.75 722 GLN A N 1
ATOM 5439 C CA . GLN A 1 722 ? 58.867 33.009 10.545 1.00 82.76 722 GLN A CA 1
ATOM 5440 C C . GLN A 1 722 ? 58.904 33.882 9.295 1.00 79.48 722 GLN A C 1
ATOM 5441 O O . GLN A 1 722 ? 59.950 34.048 8.661 1.00 71.93 722 GLN A O 1
ATOM 5447 N N . GLY A 1 723 ? 57.749 34.434 8.936 1.00 74.98 723 GLY A N 1
ATOM 5448 C CA . GLY A 1 723 ? 57.629 35.196 7.709 1.00 81.60 723 GLY A CA 1
ATOM 5449 C C . GLY A 1 723 ? 57.382 34.319 6.498 1.00 75.25 723 GLY A C 1
ATOM 5450 O O . GLY A 1 723 ? 56.520 34.620 5.668 1.00 72.19 723 GLY A O 1
ATOM 5451 N N . VAL A 1 724 ? 58.141 33.226 6.392 1.00 73.55 724 VAL A N 1
ATOM 5452 C CA . VAL A 1 724 ? 57.940 32.266 5.308 1.00 76.28 724 VAL A CA 1
ATOM 5453 C C . VAL A 1 724 ? 56.536 31.676 5.369 1.00 75.90 724 VAL A C 1
ATOM 5454 O O . VAL A 1 724 ? 55.810 31.651 4.368 1.00 82.39 724 VAL A O 1
ATOM 5458 N N . MET A 1 725 ? 56.136 31.179 6.543 1.00 83.27 725 MET A N 1
ATOM 5459 C CA . MET A 1 725 ? 54.792 30.626 6.679 1.00 78.31 725 MET A CA 1
ATOM 5460 C C . MET A 1 725 ? 53.733 31.719 6.647 1.00 76.93 725 MET A C 1
ATOM 5461 O O . MET A 1 725 ? 52.633 31.499 6.126 1.00 75.45 725 MET A O 1
ATOM 5466 N N . GLY A 1 726 ? 54.040 32.896 7.196 1.00 78.67 726 GLY A N 1
ATOM 5467 C CA . GLY A 1 726 ? 53.121 34.017 7.076 1.00 78.19 726 GLY A CA 1
ATOM 5468 C C . GLY A 1 726 ? 52.798 34.347 5.631 1.00 74.19 726 GLY A C 1
ATOM 5469 O O . GLY A 1 726 ? 51.648 34.634 5.292 1.00 76.68 726 GLY A O 1
ATOM 5470 N N . ARG A 1 727 ? 53.809 34.308 4.762 1.00 71.75 727 ARG A N 1
ATOM 5471 C CA . ARG A 1 727 ? 53.570 34.472 3.331 1.00 75.41 727 ARG A CA 1
ATOM 5472 C C . ARG A 1 727 ? 52.643 33.381 2.806 1.00 70.79 727 ARG A C 1
ATOM 5473 O O . ARG A 1 727 ? 51.617 33.669 2.179 1.00 69.64 727 ARG A O 1
ATOM 5481 N N . TYR A 1 728 ? 52.974 32.118 3.089 1.00 61.38 728 TYR A N 1
ATOM 5482 C CA . TYR A 1 728 ? 52.193 30.996 2.575 1.00 63.47 728 TYR A CA 1
ATOM 5483 C C . TYR A 1 728 ? 50.748 31.049 3.061 1.00 73.43 728 TYR A C 1
ATOM 5484 O O . TYR A 1 728 ? 49.812 30.976 2.256 1.00 78.86 728 TYR A O 1
ATOM 5493 N N . TYR A 1 729 ? 50.544 31.178 4.377 1.00 75.99 729 TYR A N 1
ATOM 5494 C CA . TYR A 1 729 ? 49.189 31.143 4.927 1.00 74.67 729 TYR A CA 1
ATOM 5495 C C . TYR A 1 729 ? 48.360 32.333 4.460 1.00 75.39 729 TYR A C 1
ATOM 5496 O O . TYR A 1 729 ? 47.138 32.221 4.302 1.00 75.37 729 TYR A O 1
ATOM 5505 N N . ALA A 1 730 ? 48.999 33.485 4.251 1.00 74.03 730 ALA A N 1
ATOM 5506 C CA . ALA A 1 730 ? 48.265 34.648 3.764 1.00 80.46 730 ALA A CA 1
ATOM 5507 C C . ALA A 1 730 ? 47.819 34.452 2.319 1.00 77.58 730 ALA A C 1
ATOM 5508 O O . ALA A 1 730 ? 46.717 34.868 1.944 1.00 78.92 730 ALA A O 1
ATOM 5510 N N . LEU A 1 731 ? 48.655 33.816 1.495 1.00 77.59 731 LEU A N 1
ATOM 5511 C CA . LEU A 1 731 ? 48.253 33.515 0.124 1.00 76.66 731 LEU A CA 1
ATOM 5512 C C . LEU A 1 731 ? 47.065 32.561 0.099 1.00 81.88 731 LEU A C 1
ATOM 5513 O O . LEU A 1 731 ? 46.078 32.796 -0.607 1.00 86.14 731 LEU A O 1
ATOM 5518 N N . GLN A 1 732 ? 47.137 31.478 0.877 1.00 78.06 732 GLN A N 1
ATOM 5519 C CA . GLN A 1 732 ? 46.041 30.518 0.918 1.00 78.18 732 GLN A CA 1
ATOM 5520 C C . GLN A 1 732 ? 44.789 31.085 1.577 1.00 81.15 732 GLN A C 1
ATOM 5521 O O . GLN A 1 732 ? 43.690 30.580 1.325 1.00 87.07 732 GLN A O 1
ATOM 5527 N N . SER A 1 733 ? 44.925 32.114 2.416 1.00 77.98 733 SER A N 1
ATOM 5528 C CA . SER A 1 733 ? 43.764 32.782 2.991 1.00 76.14 733 SER A CA 1
ATOM 5529 C C . SER A 1 733 ? 43.141 33.795 2.043 1.00 87.74 733 SER A C 1
ATOM 5530 O O . SER A 1 733 ? 42.096 34.367 2.373 1.00 82.23 733 SER A O 1
ATOM 5533 N N . GLY A 1 734 ? 43.757 34.039 0.890 1.00 87.65 734 GLY A N 1
ATOM 5534 C CA . GLY A 1 734 ? 43.225 34.968 -0.081 1.00 84.98 734 GLY A CA 1
ATOM 5535 C C . GLY A 1 734 ? 43.728 36.389 0.026 1.00 93.90 734 GLY A C 1
ATOM 5536 O O . GLY A 1 734 ? 43.232 37.257 -0.703 1.00 94.08 734 GLY A O 1
ATOM 5537 N N . GLU A 1 735 ? 44.684 36.660 0.911 1.00 91.21 735 GLU A N 1
ATOM 5538 C CA . GLU A 1 735 ? 45.266 37.989 0.986 1.00 86.43 735 GLU A CA 1
ATOM 5539 C C . GLU A 1 735 ? 46.004 38.311 -0.315 1.00 84.82 735 GLU A C 1
ATOM 5540 O O . GLU A 1 735 ? 46.530 37.413 -0.979 1.00 81.44 735 GLU A O 1
ATOM 5546 N N . PRO A 1 736 ? 46.035 39.585 -0.711 1.00 87.73 736 PRO A N 1
ATOM 5547 C CA . PRO A 1 736 ? 46.788 39.970 -1.912 1.00 75.68 736 PRO A CA 1
ATOM 5548 C C . PRO A 1 736 ? 48.259 39.596 -1.800 1.00 80.54 736 PRO A C 1
ATOM 5549 O O . PRO A 1 736 ? 48.827 39.537 -0.707 1.00 94.39 736 PRO A O 1
ATOM 5553 N N . ARG A 1 737 ? 48.880 39.348 -2.956 1.00 82.29 737 ARG A N 1
ATOM 5554 C CA . ARG A 1 737 ? 50.269 38.901 -2.968 1.00 83.72 737 ARG A CA 1
ATOM 5555 C C . ARG A 1 737 ? 51.207 39.966 -2.408 1.00 78.39 737 ARG A C 1
ATOM 5556 O O . ARG A 1 737 ? 52.219 39.640 -1.774 1.00 85.61 737 ARG A O 1
ATOM 5564 N N . ALA A 1 738 ? 50.894 41.245 -2.630 1.00 79.48 738 ALA A N 1
ATOM 5565 C CA . ALA A 1 738 ? 51.733 42.306 -2.079 1.00 81.10 738 ALA A CA 1
ATOM 5566 C C . ALA A 1 738 ? 51.691 42.311 -0.556 1.00 83.40 738 ALA A C 1
ATOM 5567 O O . ALA A 1 738 ? 52.676 42.682 0.093 1.00 75.17 738 ALA A O 1
ATOM 5569 N N . VAL A 1 739 ? 50.566 41.901 0.029 1.00 78.41 739 VAL A N 1
ATOM 5570 C CA . VAL A 1 739 ? 50.494 41.740 1.477 1.00 83.29 739 VAL A CA 1
ATOM 5571 C C . VAL A 1 739 ? 51.340 40.552 1.920 1.00 82.32 739 VAL A C 1
ATOM 5572 O O . VAL A 1 739 ? 52.133 40.650 2.863 1.00 81.90 739 VAL A O 1
ATOM 5576 N N . ALA A 1 740 ? 51.194 39.415 1.234 1.00 78.91 740 ALA A N 1
ATOM 5577 C CA . ALA A 1 740 ? 51.906 38.207 1.639 1.00 73.64 740 ALA A CA 1
ATOM 5578 C C . ALA A 1 740 ? 53.415 38.385 1.528 1.00 78.57 740 ALA A C 1
ATOM 5579 O O . ALA A 1 740 ? 54.164 37.939 2.404 1.00 80.94 740 ALA A O 1
ATOM 5581 N N . GLU A 1 741 ? 53.879 39.044 0.462 1.00 82.08 741 GLU A N 1
ATOM 5582 C CA . GLU A 1 741 ? 55.316 39.208 0.259 1.00 78.36 741 GLU A CA 1
ATOM 5583 C C . GLU A 1 741 ? 55.910 40.184 1.269 1.00 75.32 741 GLU A C 1
ATOM 5584 O O . GLU A 1 741 ? 57.026 39.973 1.759 1.00 82.52 741 GLU A O 1
ATOM 5590 N N . ALA A 1 742 ? 55.177 41.253 1.597 1.00 74.92 742 ALA A N 1
ATOM 5591 C CA . ALA A 1 742 ? 55.629 42.184 2.629 1.00 75.89 742 ALA A CA 1
ATOM 5592 C C . ALA A 1 742 ? 55.806 41.502 3.985 1.00 75.06 742 ALA A C 1
ATOM 5593 O O . ALA A 1 742 ? 56.720 41.857 4.738 1.00 68.48 742 ALA A O 1
ATOM 5595 N N . ILE A 1 743 ? 54.939 40.540 4.324 1.00 76.21 743 ILE A N 1
ATOM 5596 C CA . ILE A 1 743 ? 55.111 39.794 5.572 1.00 78.69 743 ILE A CA 1
ATOM 5597 C C . ILE A 1 743 ? 56.468 39.102 5.588 1.00 77.57 743 ILE A C 1
ATOM 5598 O O . ILE A 1 743 ? 57.199 39.150 6.585 1.00 74.90 743 ILE A O 1
ATOM 5603 N N . PHE A 1 744 ? 56.836 38.469 4.472 1.00 75.68 744 PHE A N 1
ATOM 5604 C CA . PHE A 1 744 ? 58.121 37.786 4.401 1.00 72.63 744 PHE A CA 1
ATOM 5605 C C . PHE A 1 744 ? 59.276 38.778 4.347 1.00 76.01 744 PHE A C 1
ATOM 5606 O O . PHE A 1 744 ? 60.312 38.567 4.989 1.00 76.26 744 PHE A O 1
ATOM 5614 N N . GLU A 1 745 ? 59.122 39.860 3.581 1.00 78.49 745 GLU A N 1
ATOM 5615 C CA . GLU A 1 745 ? 60.209 40.811 3.381 1.00 79.10 745 GLU A CA 1
ATOM 5616 C C . GLU A 1 745 ? 60.500 41.650 4.615 1.00 77.03 745 GLU A C 1
ATOM 5617 O O . GLU A 1 745 ? 61.546 42.308 4.660 1.00 77.55 745 GLU A O 1
ATOM 5623 N N . ALA A 1 746 ? 59.605 41.649 5.605 1.00 74.72 746 ALA A N 1
ATOM 5624 C CA . ALA A 1 746 ? 59.832 42.429 6.817 1.00 73.47 746 ALA A CA 1
ATOM 5625 C C . ALA A 1 746 ? 61.106 42.001 7.537 1.00 73.23 746 ALA A C 1
ATOM 5626 O O . ALA A 1 746 ? 61.814 42.846 8.096 1.00 76.72 746 ALA A O 1
ATOM 5628 N N . TYR A 1 747 ? 61.423 40.704 7.525 1.00 69.89 747 TYR A N 1
ATOM 5629 C CA . TYR A 1 747 ? 62.612 40.201 8.206 1.00 78.00 747 TYR A CA 1
ATOM 5630 C C . TYR A 1 747 ? 63.893 40.382 7.396 1.00 80.60 747 TYR A C 1
ATOM 5631 O O . TYR A 1 747 ? 64.980 40.148 7.938 1.00 80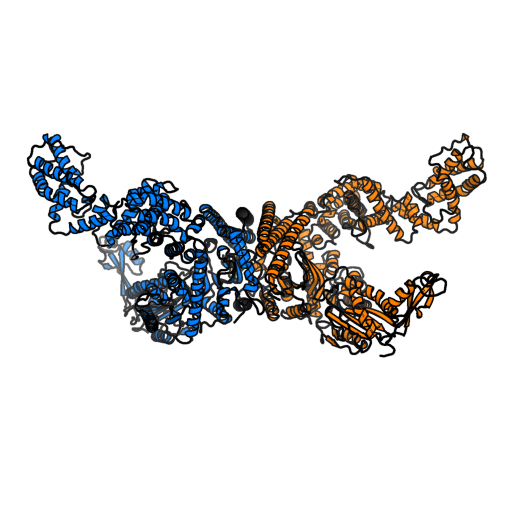.81 747 TYR A O 1
ATOM 5640 N N . LEU A 1 748 ? 63.799 40.798 6.123 1.00 79.05 748 LEU A N 1
ATOM 5641 C CA . LEU A 1 748 ? 64.977 40.932 5.274 1.00 75.51 748 LEU A CA 1
ATOM 5642 C C . LEU A 1 748 ? 65.749 42.204 5.620 1.00 73.91 748 LEU A C 1
ATOM 5643 O O . LEU A 1 748 ? 65.150 43.274 5.771 1.00 74.31 748 LEU A O 1
ATOM 5648 N N . PRO A 1 749 ? 67.084 42.121 5.738 1.00 74.90 749 PRO A N 1
ATOM 5649 C CA . PRO A 1 749 ? 67.859 40.885 5.571 1.00 83.14 749 PRO A CA 1
ATOM 5650 C C . PRO A 1 749 ? 67.950 40.044 6.851 1.00 89.59 749 PRO A C 1
ATOM 5651 O O . PRO A 1 749 ? 68.099 40.601 7.941 1.00 86.39 749 PRO A O 1
ATOM 5655 N N . ARG A 1 750 ? 67.867 38.715 6.712 1.00 86.61 750 ARG A N 1
ATOM 5656 C CA . ARG A 1 750 ? 67.926 37.818 7.863 1.00 89.64 750 ARG A CA 1
ATOM 5657 C C . ARG A 1 750 ? 69.352 37.536 8.321 1.00 95.51 750 ARG A C 1
ATOM 5658 O O . ARG A 1 750 ? 69.555 37.157 9.481 1.00 98.63 750 ARG A O 1
ATOM 5666 N N . PHE A 1 751 ? 70.335 37.713 7.443 1.00 95.12 751 PHE A N 1
ATOM 5667 C CA . PHE A 1 751 ? 71.733 37.470 7.767 1.00 92.74 751 PHE A CA 1
ATOM 5668 C C . PHE A 1 751 ? 72.586 38.208 6.745 1.00 94.69 751 PHE A C 1
ATOM 5669 O O . PHE A 1 751 ? 72.084 38.707 5.736 1.00 95.50 751 PHE A O 1
ATOM 5677 N N . ALA A 1 752 ? 73.888 38.275 7.020 1.00 92.34 752 ALA A N 1
ATOM 5678 C CA . ALA A 1 752 ? 74.811 38.918 6.092 1.00 96.56 752 ALA A CA 1
ATOM 5679 C C . ALA A 1 752 ? 74.839 38.170 4.765 1.00 94.09 752 ALA A C 1
ATOM 5680 O O . ALA A 1 752 ? 75.034 36.951 4.728 1.00 102.04 752 ALA A O 1
ATOM 5682 N N . GLY A 1 753 ? 74.638 38.904 3.672 1.00 98.71 753 GLY A N 1
ATOM 5683 C CA . GLY A 1 753 ? 74.562 38.314 2.352 1.00 94.99 753 GLY A CA 1
ATOM 5684 C C . GLY A 1 753 ? 73.172 37.909 1.907 1.00 98.60 753 GLY A C 1
ATOM 5685 O O . GLY A 1 753 ? 73.018 37.436 0.772 1.00 104.65 753 GLY A O 1
ATOM 5686 N N . ASP A 1 754 ? 72.158 38.075 2.758 1.00 102.38 754 ASP A N 1
ATOM 5687 C CA . ASP A 1 754 ? 70.784 37.743 2.414 1.00 97.62 754 ASP A CA 1
ATOM 5688 C C . ASP A 1 754 ? 70.241 38.730 1.382 1.00 95.84 754 ASP A C 1
ATOM 5689 O O . ASP A 1 754 ? 70.883 39.722 1.024 1.00 98.62 754 ASP A O 1
ATOM 5694 N N . ARG A 1 755 ? 69.036 38.443 0.900 1.00 99.44 755 ARG A N 1
ATOM 5695 C CA . ARG A 1 755 ? 68.328 39.359 0.024 1.00 92.20 755 ARG A CA 1
ATOM 5696 C C . ARG A 1 755 ? 67.967 40.643 0.768 1.00 97.37 755 ARG A C 1
ATOM 5697 O O . ARG A 1 755 ? 68.014 40.725 2.000 1.00 86.67 755 ARG A O 1
ATOM 5705 N N . TYR A 1 756 ? 67.587 41.646 -0.005 1.00 92.88 756 TYR A N 1
ATOM 5706 C CA . TYR A 1 756 ? 67.013 42.875 0.499 1.00 74.33 756 TYR A CA 1
ATOM 5707 C C . TYR A 1 756 ? 65.537 42.938 0.136 1.00 82.51 756 TYR A C 1
ATOM 5708 O O . TYR A 1 756 ? 65.093 42.273 -0.807 1.00 87.93 756 TYR A O 1
ATOM 5717 N N . PRO A 1 757 ? 64.737 43.704 0.877 1.00 84.73 757 PRO A N 1
ATOM 5718 C CA . PRO A 1 757 ? 63.337 43.886 0.483 1.00 85.43 757 PRO A CA 1
ATOM 5719 C C . PRO A 1 757 ? 63.240 44.632 -0.841 1.00 86.12 757 PRO A C 1
ATOM 5720 O O . PRO A 1 757 ? 63.980 45.584 -1.093 1.00 78.58 757 PRO A O 1
ATOM 5724 N N . GLU A 1 758 ? 62.319 44.181 -1.699 1.00 84.29 758 GLU A N 1
ATOM 5725 C CA . GLU A 1 758 ? 62.142 44.774 -3.017 1.00 89.64 758 GLU A CA 1
ATOM 5726 C C . GLU A 1 758 ? 60.767 45.386 -3.242 1.00 89.20 758 GLU A C 1
ATOM 5727 O O . GLU A 1 758 ? 60.589 46.109 -4.229 1.00 95.19 758 GLU A O 1
ATOM 5733 N N . THR A 1 759 ? 59.809 45.135 -2.374 1.00 80.33 759 THR A N 1
ATOM 5734 C CA . THR A 1 759 ? 58.556 45.866 -2.470 1.00 84.82 759 THR A CA 1
ATOM 5735 C C . THR A 1 759 ? 58.512 46.981 -1.429 1.00 88.24 759 THR A C 1
ATOM 5736 O O . THR A 1 759 ? 59.054 46.831 -0.330 1.00 83.97 759 THR A O 1
ATOM 5740 N N . PRO A 1 760 ? 57.885 48.118 -1.749 1.00 87.84 760 PRO A N 1
ATOM 5741 C CA . PRO A 1 760 ? 57.822 49.214 -0.767 1.00 84.00 760 PRO A CA 1
ATOM 5742 C C . PRO A 1 760 ? 57.115 48.832 0.523 1.00 83.37 760 PRO A C 1
ATOM 5743 O O . PRO A 1 760 ? 57.503 49.312 1.595 1.00 82.38 760 PRO A O 1
ATOM 5747 N N . ALA A 1 761 ? 56.088 47.982 0.450 1.00 81.84 761 ALA A N 1
ATOM 5748 C CA . ALA A 1 761 ? 55.395 47.557 1.663 1.00 76.55 761 ALA A CA 1
ATOM 5749 C C . ALA A 1 761 ? 56.311 46.741 2.566 1.00 81.71 761 ALA A C 1
ATOM 5750 O O . ALA A 1 761 ? 56.316 46.929 3.788 1.00 81.80 761 ALA A O 1
ATOM 5752 N N . GLY A 1 762 ? 57.095 45.832 1.984 1.00 76.93 762 GLY A N 1
ATOM 5753 C CA . GLY A 1 762 ? 58.036 45.065 2.783 1.00 78.14 762 GLY A CA 1
ATOM 5754 C C . GLY A 1 762 ? 59.108 45.932 3.417 1.00 81.46 762 GLY A C 1
ATOM 5755 O O . GLY A 1 762 ? 59.542 45.672 4.542 1.00 80.39 762 GLY A O 1
ATOM 5756 N N . LEU A 1 763 ? 59.550 46.970 2.707 1.00 74.65 763 LEU A N 1
ATOM 5757 C CA . LEU A 1 763 ? 60.561 47.864 3.262 1.00 76.87 763 LEU A CA 1
ATOM 5758 C C . LEU A 1 763 ? 60.011 48.635 4.455 1.00 77.46 763 LEU A C 1
ATOM 5759 O O . LEU A 1 763 ? 60.639 48.686 5.518 1.00 73.92 763 LEU A O 1
ATOM 5764 N N . VAL A 1 764 ? 58.829 49.236 4.297 1.00 76.56 764 VAL A N 1
ATOM 5765 C CA . VAL A 1 764 ? 58.245 50.037 5.370 1.00 75.92 764 VAL A CA 1
ATOM 5766 C C . VAL A 1 764 ? 57.898 49.158 6.568 1.00 79.80 764 VAL A C 1
ATOM 5767 O O . VAL A 1 764 ? 58.074 49.561 7.724 1.00 73.80 764 VAL A O 1
ATOM 5771 N N . LEU A 1 765 ? 57.429 47.934 6.315 1.00 75.61 765 LEU A N 1
ATOM 5772 C CA . LEU A 1 765 ? 57.033 47.053 7.409 1.00 69.66 765 LEU A CA 1
ATOM 5773 C C . LEU A 1 765 ? 58.227 46.694 8.285 1.00 72.67 765 LEU A C 1
ATOM 5774 O O . LEU A 1 765 ? 58.193 46.875 9.507 1.00 78.89 765 LEU A O 1
ATOM 5779 N N . GLY A 1 766 ? 59.298 46.181 7.674 1.00 71.54 766 GLY A N 1
ATOM 5780 C CA . GLY A 1 766 ? 60.510 45.898 8.425 1.00 75.00 766 GLY A CA 1
ATOM 5781 C C . GLY A 1 766 ? 61.177 47.145 8.968 1.00 78.98 766 GLY A C 1
ATOM 5782 O O . GLY A 1 766 ? 61.924 47.075 9.950 1.00 74.34 766 GLY A O 1
ATOM 5783 N N . LEU A 1 767 ? 60.933 48.293 8.328 1.00 74.22 767 LEU A N 1
ATOM 5784 C CA . LEU A 1 767 ? 61.416 49.568 8.851 1.00 72.88 767 LEU A CA 1
ATOM 5785 C C . LEU A 1 767 ? 60.742 49.907 10.176 1.00 74.28 767 LEU A C 1
ATOM 5786 O O . LEU A 1 767 ? 61.395 50.379 11.118 1.00 69.21 767 LEU A O 1
ATOM 5791 N N . ALA A 1 768 ? 59.428 49.676 10.260 1.00 71.56 768 ALA A N 1
ATOM 5792 C CA . ALA A 1 768 ? 58.685 49.904 11.492 1.00 74.67 768 ALA A CA 1
ATOM 5793 C C . ALA A 1 768 ? 58.978 48.835 12.535 1.00 81.93 768 ALA A C 1
ATOM 5794 O O . ALA A 1 768 ? 58.983 49.129 13.736 1.00 75.06 768 ALA A O 1
ATOM 5796 N N . ASP A 1 769 ? 59.215 47.596 12.098 1.00 79.69 769 ASP A N 1
ATOM 5797 C CA . ASP A 1 769 ? 59.509 46.519 13.036 1.00 81.50 769 ASP A CA 1
ATOM 5798 C C . ASP A 1 769 ? 60.809 46.781 13.783 1.00 81.82 769 ASP A C 1
ATOM 5799 O O . ASP A 1 769 ? 60.881 46.603 15.005 1.00 82.94 769 ASP A O 1
ATOM 5804 N N . ARG A 1 770 ? 61.845 47.219 13.066 1.00 73.92 770 ARG A N 1
ATOM 5805 C CA . ARG A 1 770 ? 63.146 47.442 13.683 1.00 74.32 770 ARG A CA 1
ATOM 5806 C C . ARG A 1 770 ? 63.179 48.724 14.506 1.00 75.78 770 ARG A C 1
ATOM 5807 O O . ARG A 1 770 ? 63.885 48.790 15.518 1.00 79.20 770 ARG A O 1
ATOM 5815 N N . LEU A 1 771 ? 62.432 49.752 14.092 1.00 75.02 771 LEU A N 1
ATOM 5816 C CA . LEU A 1 771 ? 62.412 50.994 14.858 1.00 73.92 771 LEU A CA 1
ATOM 5817 C C . LEU A 1 771 ? 61.736 50.798 16.210 1.00 74.47 771 LEU A C 1
ATOM 5818 O O . LEU A 1 771 ? 62.226 51.289 17.235 1.00 73.93 771 LEU A O 1
ATOM 5823 N N . ASP A 1 772 ? 60.605 50.088 16.231 1.00 75.09 772 ASP A N 1
ATOM 5824 C CA . ASP A 1 772 ? 59.924 49.809 17.491 1.00 75.80 772 ASP A CA 1
ATOM 5825 C C . ASP A 1 772 ? 60.799 48.970 18.416 1.00 81.54 772 ASP A C 1
ATOM 5826 O O . ASP A 1 772 ? 60.857 49.224 19.625 1.00 72.34 772 ASP A O 1
ATOM 5831 N N . THR A 1 773 ? 61.498 47.974 17.862 1.00 79.09 773 THR A N 1
ATOM 5832 C CA . THR A 1 773 ? 62.362 47.123 18.677 1.00 72.83 773 THR A CA 1
ATOM 5833 C C . THR A 1 773 ? 63.516 47.925 19.270 1.00 79.78 773 THR A C 1
ATOM 5834 O O . THR A 1 773 ? 63.794 47.842 20.472 1.00 76.73 773 THR A O 1
ATOM 5838 N N . LEU A 1 774 ? 64.194 48.722 18.441 1.00 77.85 774 LEU A N 1
ATOM 5839 C CA . LEU A 1 774 ? 65.312 49.522 18.929 1.00 72.94 774 LEU A CA 1
ATOM 5840 C C . LEU A 1 774 ? 64.848 50.558 19.946 1.00 77.91 774 LEU A C 1
ATOM 5841 O O . LEU A 1 774 ? 65.423 50.671 21.035 1.00 81.21 774 LEU A O 1
ATOM 5846 N N . MET A 1 775 ? 63.802 51.322 19.613 1.00 74.70 775 MET A N 1
ATOM 5847 C CA . MET A 1 775 ? 63.317 52.346 20.535 1.00 75.20 775 MET A CA 1
ATOM 5848 C C . MET A 1 775 ? 62.740 51.737 21.810 1.00 82.27 775 MET A C 1
ATOM 5849 O O . MET A 1 775 ? 62.864 52.328 22.886 1.00 73.90 775 MET A O 1
ATOM 5854 N N . GLY A 1 776 ? 62.112 50.563 21.714 1.00 80.13 776 GLY A N 1
ATOM 5855 C CA . GLY A 1 776 ? 61.528 49.951 22.898 1.00 72.75 776 GLY A CA 1
ATOM 5856 C C . GLY A 1 776 ? 62.571 49.462 23.887 1.00 79.28 776 GLY A C 1
ATOM 5857 O O . GLY A 1 776 ? 62.435 49.659 25.097 1.00 72.74 776 GLY A O 1
ATOM 5858 N N . LEU A 1 777 ? 63.623 48.809 23.390 1.00 71.58 777 LEU A N 1
ATOM 5859 C CA . LEU A 1 777 ? 64.640 48.271 24.289 1.00 74.83 777 LEU A CA 1
ATOM 5860 C C . LEU A 1 777 ? 65.474 49.381 24.923 1.00 84.67 777 LEU A C 1
ATOM 5861 O O . LEU A 1 777 ? 65.790 49.317 26.117 1.00 86.30 777 LEU A O 1
ATOM 5866 N N . PHE A 1 778 ? 65.835 50.409 24.149 1.00 78.61 778 PHE A N 1
ATOM 5867 C CA . PHE A 1 778 ? 66.606 51.518 24.709 1.00 72.35 778 PHE A CA 1
ATOM 5868 C C . PHE A 1 778 ? 65.790 52.338 25.699 1.00 75.09 778 PHE A C 1
ATOM 5869 O O . PHE A 1 778 ? 66.355 52.922 26.631 1.00 80.55 778 PHE A O 1
ATOM 5877 N N . ALA A 1 779 ? 64.472 52.410 25.508 1.00 70.38 779 ALA A N 1
ATOM 5878 C CA . ALA A 1 779 ? 63.644 53.179 26.428 1.00 79.75 779 ALA A CA 1
ATOM 5879 C C . ALA A 1 779 ? 63.621 52.555 27.817 1.00 83.38 779 ALA A C 1
ATOM 5880 O O . ALA A 1 779 ? 63.456 53.270 28.813 1.00 89.35 779 ALA A O 1
ATOM 5882 N N . VAL A 1 780 ? 63.791 51.233 27.907 1.00 76.83 780 VAL A N 1
ATOM 5883 C CA . VAL A 1 780 ? 63.838 50.529 29.188 1.00 84.12 780 VAL A CA 1
ATOM 5884 C C . VAL A 1 780 ? 65.264 50.228 29.633 1.00 85.91 780 VAL A C 1
ATOM 5885 O O . VAL A 1 780 ? 65.459 49.564 30.654 1.00 90.21 780 VAL A O 1
ATOM 5889 N N . GLY A 1 781 ? 66.265 50.694 28.894 1.00 82.73 781 GLY A N 1
ATOM 5890 C CA . GLY A 1 781 ? 67.650 50.525 29.302 1.00 86.26 781 GLY A CA 1
ATOM 5891 C C . GLY A 1 781 ? 68.195 49.120 29.166 1.00 84.58 781 GLY A C 1
ATOM 5892 O O . GLY A 1 781 ? 68.929 48.658 30.048 1.00 92.91 781 GLY A O 1
ATOM 5893 N N . LEU A 1 782 ? 67.859 48.426 28.081 1.00 86.80 782 LEU A N 1
ATOM 5894 C CA . LEU A 1 782 ? 68.374 47.079 27.866 1.00 86.30 782 LEU A CA 1
ATOM 5895 C C . LEU A 1 782 ? 69.193 47.016 26.585 1.00 84.55 782 LEU A C 1
ATOM 5896 O O . LEU A 1 782 ? 69.050 46.080 25.793 1.00 82.41 782 LEU A O 1
ATOM 5901 N N . ALA A 1 783 ? 70.055 48.012 26.381 1.00 85.18 783 ALA A N 1
ATOM 5902 C CA . ALA A 1 783 ? 70.937 48.022 25.226 1.00 86.37 783 ALA A CA 1
ATOM 5903 C C . ALA A 1 783 ? 71.877 46.817 25.276 1.00 84.98 783 ALA A C 1
ATOM 5904 O O . ALA A 1 783 ? 72.175 46.299 26.356 1.00 87.21 783 ALA A O 1
ATOM 5906 N N . PRO A 1 784 ? 72.353 46.341 24.123 1.00 88.12 784 PRO A N 1
ATOM 5907 C CA . PRO A 1 784 ? 73.210 45.149 24.127 1.00 87.55 784 PRO A CA 1
ATOM 5908 C C . PRO A 1 784 ? 74.509 45.396 24.879 1.00 91.27 784 PRO A C 1
ATOM 5909 O O . PRO A 1 784 ? 75.066 46.497 24.864 1.00 90.45 784 PRO A O 1
ATOM 5913 N N . THR A 1 785 ? 74.979 44.352 25.557 1.00 93.46 785 THR A N 1
ATOM 5914 C CA . THR A 1 785 ? 76.209 44.415 26.322 1.00 94.35 785 THR A CA 1
ATOM 5915 C C . THR A 1 785 ? 77.084 43.198 26.108 1.00 97.50 785 THR A C 1
ATOM 5916 O O . THR A 1 785 ? 76.673 42.073 26.407 1.00 98.57 785 THR A O 1
ATOM 5917 N N . GLY A 1 786 ? 78.288 43.410 25.583 1.00 92.66 786 GLY A N 1
ATOM 5918 C CA . GLY A 1 786 ? 79.181 42.293 25.325 1.00 92.18 786 GLY A CA 1
ATOM 5919 C C . GLY A 1 786 ? 78.591 41.350 24.296 1.00 88.07 786 GLY A C 1
ATOM 5920 O O . GLY A 1 786 ? 78.187 41.760 23.202 1.00 100.44 786 GLY A O 1
ATOM 5921 N N . THR A 1 787 ? 78.533 40.069 24.649 1.00 94.95 787 THR A N 1
ATOM 5922 C CA . THR A 1 787 ? 77.977 39.040 23.780 1.00 92.34 787 THR A CA 1
ATOM 5923 C C . THR A 1 787 ? 76.503 38.763 24.051 1.00 94.62 787 THR A C 1
ATOM 5924 O O . THR A 1 787 ? 75.937 37.849 23.441 1.00 91.68 787 THR A O 1
ATOM 5928 N N . LYS A 1 788 ? 75.868 39.524 24.939 1.00 94.08 788 LYS A N 1
ATOM 5929 C CA . LYS A 1 788 ? 74.465 39.323 25.294 1.00 94.02 788 LYS A CA 1
ATOM 5930 C C . LYS A 1 788 ? 73.613 40.262 24.446 1.00 93.50 788 LYS A C 1
ATOM 5931 O O . LYS A 1 788 ? 73.493 41.453 24.746 1.00 86.17 788 LYS A O 1
ATOM 5933 N N . ASP A 1 789 ? 73.025 39.722 23.380 1.00 92.36 789 ASP A N 1
ATOM 5934 C CA . ASP A 1 789 ? 72.132 40.476 22.498 1.00 92.54 789 ASP A CA 1
ATOM 5935 C C . ASP A 1 789 ? 70.937 39.598 22.156 1.00 90.00 789 ASP A C 1
ATOM 5936 O O . ASP A 1 789 ? 70.785 39.134 21.019 1.00 85.57 789 ASP A O 1
ATOM 5941 N N . PRO A 1 790 ? 70.060 39.346 23.130 1.00 90.32 790 PRO A N 1
ATOM 5942 C CA . PRO A 1 790 ? 68.923 38.449 22.872 1.00 91.08 790 PRO A CA 1
ATOM 5943 C C . PRO A 1 790 ? 67.937 38.993 21.857 1.00 82.78 790 PRO A C 1
ATOM 5944 O O . PRO A 1 790 ? 67.304 38.207 21.141 1.00 86.07 790 PRO A O 1
ATOM 5948 N N . PHE A 1 791 ? 67.784 40.312 21.768 1.00 82.92 791 PHE A N 1
ATOM 5949 C CA . PHE A 1 791 ? 66.861 40.918 20.818 1.00 85.45 791 PHE A CA 1
ATOM 5950 C C . PHE A 1 791 ? 67.509 41.269 19.486 1.00 83.23 791 PHE A C 1
ATOM 5951 O O . PHE A 1 791 ? 66.834 41.843 18.625 1.00 86.85 791 PHE A O 1
ATOM 5959 N N . ALA A 1 792 ? 68.787 40.935 19.294 1.00 77.81 792 ALA A N 1
ATOM 5960 C CA . ALA A 1 792 ? 69.491 41.191 18.037 1.00 88.46 792 ALA A CA 1
ATOM 5961 C C . ALA A 1 792 ? 69.410 42.663 17.637 1.00 86.02 792 ALA A C 1
ATOM 5962 O O . ALA A 1 792 ? 69.172 43.001 16.475 1.00 86.69 792 ALA A O 1
ATOM 5964 N N . LEU A 1 793 ? 69.613 43.553 18.614 1.00 80.15 793 LEU A N 1
ATOM 5965 C CA . LEU A 1 793 ? 69.570 44.984 18.334 1.00 80.06 793 LEU A CA 1
ATOM 5966 C C . LEU A 1 793 ? 70.691 45.416 17.397 1.00 79.44 793 LEU A C 1
ATOM 5967 O O . LEU A 1 793 ? 70.521 46.376 16.637 1.00 81.66 793 LEU A O 1
ATOM 5972 N N . ARG A 1 794 ? 71.841 44.738 17.441 1.00 83.46 794 ARG A N 1
ATOM 5973 C CA . ARG A 1 794 ? 72.914 45.063 16.506 1.00 87.58 794 ARG A CA 1
ATOM 5974 C C . ARG A 1 794 ? 72.498 44.762 15.069 1.00 86.16 794 ARG A C 1
ATOM 5975 O O . ARG A 1 794 ? 72.724 45.577 14.168 1.00 84.69 794 ARG A O 1
ATOM 5977 N N . ARG A 1 795 ? 71.873 43.602 14.838 1.00 88.37 795 ARG A N 1
ATOM 5978 C CA . ARG A 1 795 ? 71.368 43.280 13.505 1.00 76.18 795 ARG A CA 1
ATOM 5979 C C . ARG A 1 795 ? 70.225 44.204 13.102 1.00 80.23 795 ARG A C 1
ATOM 5980 O O . ARG A 1 795 ? 70.104 44.576 11.929 1.00 79.22 795 ARG A O 1
ATOM 5988 N N . ALA A 1 796 ? 69.368 44.576 14.057 1.00 78.67 796 ALA A N 1
ATOM 5989 C CA . ALA A 1 796 ? 68.237 45.443 13.740 1.00 82.65 796 ALA A CA 1
ATOM 5990 C C . ALA A 1 796 ? 68.708 46.823 13.297 1.00 84.42 796 ALA A C 1
ATOM 5991 O O . ALA A 1 796 ? 68.167 47.395 12.343 1.00 89.80 796 ALA A O 1
ATOM 5993 N N . ALA A 1 797 ? 69.721 47.371 13.970 1.00 80.19 797 ALA A N 1
ATOM 5994 C CA . ALA A 1 797 ? 70.284 48.646 13.540 1.00 83.25 797 ALA A CA 1
ATOM 5995 C C . ALA A 1 797 ? 71.029 48.508 12.215 1.00 84.47 797 ALA A C 1
ATOM 5996 O O . ALA A 1 797 ? 70.965 49.405 11.367 1.00 81.29 797 ALA A O 1
ATOM 5998 N N . LEU A 1 798 ? 71.732 47.389 12.011 1.00 79.44 798 LEU A N 1
ATOM 5999 C CA . LEU A 1 798 ? 72.521 47.217 10.793 1.00 81.83 798 LEU A CA 1
ATOM 6000 C C . LEU A 1 798 ? 71.621 47.041 9.571 1.00 85.17 798 LEU A C 1
ATOM 6001 O O . LEU A 1 798 ? 71.800 47.718 8.553 1.00 78.25 798 LEU A O 1
ATOM 6006 N N . GLY A 1 799 ? 70.649 46.131 9.652 1.00 87.02 799 GLY A N 1
ATOM 6007 C CA . GLY A 1 799 ? 69.645 46.011 8.608 1.00 87.03 799 GLY A CA 1
ATOM 6008 C C . GLY A 1 799 ? 68.823 47.269 8.398 1.00 83.90 799 GLY A C 1
ATOM 6009 O O . GLY A 1 799 ? 68.306 47.485 7.297 1.00 86.54 799 GLY A O 1
ATOM 6010 N N . LEU A 1 800 ? 68.684 48.106 9.431 1.00 83.87 800 LEU A N 1
ATOM 6011 C CA . LEU A 1 800 ? 67.991 49.381 9.272 1.00 80.24 800 LEU A CA 1
ATOM 6012 C C . LEU A 1 800 ? 68.734 50.297 8.305 1.00 82.62 800 LEU A C 1
ATOM 6013 O O . LEU A 1 800 ? 68.124 50.908 7.420 1.00 85.26 800 LEU A O 1
ATOM 6018 N N . VAL A 1 801 ? 70.055 50.415 8.462 1.00 79.74 801 VAL A N 1
ATOM 6019 C CA . VAL A 1 801 ? 70.810 51.310 7.590 1.00 79.22 801 VAL A CA 1
ATOM 6020 C C . VAL A 1 801 ? 71.124 50.642 6.257 1.00 76.11 801 VAL A C 1
ATOM 6021 O O . VAL A 1 801 ? 71.270 51.328 5.240 1.00 81.74 801 VAL A O 1
ATOM 6025 N N . GLN A 1 802 ? 71.234 49.312 6.228 1.00 78.20 802 GLN A N 1
ATOM 6026 C CA . GLN A 1 802 ? 71.513 48.630 4.969 1.00 79.46 802 GLN A CA 1
ATOM 6027 C C . GLN A 1 802 ? 70.328 48.721 4.016 1.00 82.27 802 GLN A C 1
ATOM 6028 O O . GLN A 1 802 ? 70.509 48.931 2.810 1.00 82.58 802 GLN A O 1
ATOM 6034 N N . ASN A 1 803 ? 69.108 48.571 4.536 1.00 80.78 803 ASN A N 1
ATOM 6035 C CA . ASN A 1 803 ? 67.929 48.631 3.677 1.00 81.66 803 ASN A CA 1
ATOM 6036 C C . ASN A 1 803 ? 67.717 50.033 3.122 1.00 82.49 803 ASN A C 1
ATOM 6037 O O . ASN A 1 803 ? 67.366 50.195 1.948 1.00 76.74 803 ASN A O 1
ATOM 6042 N N . LEU A 1 804 ? 67.925 51.057 3.951 1.00 79.74 804 LEU A N 1
ATOM 6043 C CA . LEU A 1 804 ? 67.784 52.432 3.483 1.00 75.34 804 LEU A CA 1
ATOM 6044 C C . LEU A 1 804 ? 68.836 52.776 2.434 1.00 79.53 804 LEU A C 1
ATOM 6045 O O . LEU A 1 804 ? 68.534 53.459 1.449 1.00 83.09 804 LEU A O 1
ATOM 6050 N N . ILE A 1 805 ? 70.074 52.317 2.622 1.00 74.46 805 ILE A N 1
ATOM 6051 C CA . ILE A 1 805 ? 71.109 52.566 1.623 1.00 75.69 805 ILE A CA 1
ATOM 6052 C C . ILE A 1 805 ? 70.800 51.806 0.335 1.00 80.99 805 ILE A C 1
ATOM 6053 O O . ILE A 1 805 ? 71.028 52.312 -0.771 1.00 81.28 805 ILE A O 1
ATOM 6058 N N . HIS A 1 806 ? 70.253 50.593 0.454 1.00 80.57 806 HIS A N 1
ATOM 6059 C CA . HIS A 1 806 ? 69.929 49.803 -0.731 1.00 79.20 806 HIS A CA 1
ATOM 6060 C C . HIS A 1 806 ? 68.849 50.477 -1.571 1.00 81.67 806 HIS A C 1
ATOM 6061 O O . HIS A 1 806 ? 68.915 50.469 -2.806 1.00 84.71 806 HIS A O 1
ATOM 6068 N N . TRP A 1 807 ? 67.839 51.053 -0.916 1.00 79.45 807 TRP A N 1
ATOM 6069 C CA . TRP A 1 807 ? 66.799 51.820 -1.588 1.00 76.07 807 TRP A CA 1
ATOM 6070 C C . TRP A 1 807 ? 67.207 53.261 -1.862 1.00 82.25 807 TRP A C 1
ATOM 6071 O O . TRP A 1 807 ? 66.506 53.951 -2.612 1.00 86.23 807 TRP A O 1
ATOM 6082 N N . ASN A 1 808 ? 68.318 53.724 -1.284 1.00 79.19 808 ASN A N 1
ATOM 6083 C CA . ASN A 1 808 ? 68.713 55.133 -1.335 1.00 80.35 808 ASN A CA 1
ATOM 6084 C C . ASN A 1 808 ? 67.552 56.032 -0.917 1.00 82.05 808 ASN A C 1
ATOM 6085 O O . ASN A 1 808 ? 67.329 57.106 -1.479 1.00 90.04 808 ASN A O 1
ATOM 6090 N N . LEU A 1 809 ? 66.798 55.577 0.079 1.00 79.41 809 LEU A N 1
ATOM 6091 C CA . LEU A 1 809 ? 65.645 56.308 0.585 1.00 81.32 809 LEU A CA 1
ATOM 6092 C C . LEU A 1 809 ? 66.101 57.287 1.661 1.00 83.01 809 LEU A C 1
ATOM 6093 O O . LEU A 1 809 ? 66.590 56.873 2.718 1.00 88.26 809 LEU A O 1
ATOM 6098 N N . ASP A 1 810 ? 65.947 58.580 1.390 1.00 86.60 810 ASP A N 1
ATOM 6099 C CA . ASP A 1 810 ? 66.266 59.595 2.383 1.00 84.46 810 ASP A CA 1
ATOM 6100 C C . ASP A 1 810 ? 65.279 59.504 3.542 1.00 87.84 810 ASP A C 1
ATOM 6101 O O . ASP A 1 810 ? 64.062 59.455 3.336 1.00 82.38 810 ASP A O 1
ATOM 6106 N N . PHE A 1 811 ? 65.811 59.461 4.761 1.00 88.64 811 PHE A N 1
ATOM 6107 C CA . PHE A 1 811 ? 65.020 59.181 5.951 1.00 73.92 811 PHE A CA 1
ATOM 6108 C C . PHE A 1 811 ? 65.726 59.802 7.146 1.00 80.44 811 PHE A C 1
ATOM 6109 O O . PHE A 1 811 ? 66.947 59.675 7.274 1.00 83.11 811 PHE A O 1
ATOM 6117 N N . ASP A 1 812 ? 64.967 60.488 8.002 1.00 77.29 812 ASP A N 1
ATOM 6118 C CA . ASP A 1 812 ? 65.494 61.071 9.232 1.00 79.29 812 ASP A CA 1
ATOM 6119 C C . ASP A 1 812 ? 65.235 60.090 10.370 1.00 74.22 812 ASP A C 1
ATOM 6120 O O . ASP A 1 812 ? 64.090 59.911 10.794 1.00 77.27 812 ASP A O 1
ATOM 6125 N N . LEU A 1 813 ? 66.303 59.463 10.867 1.00 72.87 813 LEU A N 1
ATOM 6126 C CA . LEU A 1 813 ? 66.147 58.480 11.933 1.00 74.58 813 LEU A CA 1
ATOM 6127 C C . LEU A 1 813 ? 65.552 59.098 13.195 1.00 76.64 813 LEU A C 1
ATOM 6128 O O . LEU A 1 813 ? 64.859 58.407 13.948 1.00 72.91 813 LEU A O 1
ATOM 6133 N N . ARG A 1 814 ? 65.795 60.390 13.437 1.00 74.39 814 ARG A N 1
ATOM 6134 C CA . ARG A 1 814 ? 65.180 61.058 14.582 1.00 75.96 814 ARG A CA 1
ATOM 6135 C C . ARG A 1 814 ? 63.661 61.025 14.488 1.00 85.85 814 ARG A C 1
ATOM 6136 O O . ARG A 1 814 ? 62.971 60.753 15.476 1.00 84.56 814 ARG A O 1
ATOM 6144 N N . GLN A 1 815 ? 63.118 61.314 13.304 1.00 84.89 815 GLN A N 1
ATOM 6145 C CA . GLN A 1 815 ? 61.671 61.259 13.133 1.00 82.92 815 GLN A CA 1
ATOM 6146 C C . GLN A 1 815 ? 61.163 59.828 13.234 1.00 82.25 815 GLN A C 1
ATOM 6147 O O . GLN A 1 815 ? 60.071 59.588 13.761 1.00 88.77 815 GLN A O 1
ATOM 6153 N N . GLY A 1 816 ? 61.943 58.864 12.744 1.00 78.02 816 GLY A N 1
ATOM 6154 C CA . GLY A 1 816 ? 61.543 57.472 12.868 1.00 79.03 816 GLY A CA 1
ATOM 6155 C C . GLY A 1 816 ? 61.508 57.007 14.310 1.00 76.59 816 GLY A C 1
ATOM 6156 O O . GLY A 1 816 ? 60.561 56.339 14.734 1.00 70.00 816 GLY A O 1
ATOM 6157 N N . LEU A 1 817 ? 62.533 57.364 15.086 1.00 70.54 817 LEU A N 1
ATOM 6158 C CA . LEU A 1 817 ? 62.577 56.985 16.494 1.00 76.68 817 LEU A CA 1
ATOM 6159 C C . LEU A 1 817 ? 61.546 57.755 17.314 1.00 75.29 817 LEU A C 1
ATOM 6160 O O . LEU A 1 817 ? 60.922 57.188 18.219 1.00 77.19 817 LEU A O 1
ATOM 6165 N N . GLU A 1 818 ? 61.345 59.041 17.012 1.00 73.75 818 GLU A N 1
ATOM 6166 C CA . GLU A 1 818 ? 60.333 59.816 17.726 1.00 75.89 818 GLU A CA 1
ATOM 6167 C C . GLU A 1 818 ? 58.942 59.227 17.522 1.00 82.18 818 GLU A C 1
ATOM 6168 O O . GLU A 1 818 ? 58.131 59.193 18.454 1.00 78.51 818 GLU A O 1
ATOM 6174 N N . ALA A 1 819 ? 58.649 58.752 16.310 1.00 80.07 819 ALA A N 1
ATOM 6175 C CA . ALA A 1 819 ? 57.346 58.148 16.052 1.00 76.22 819 ALA A CA 1
ATOM 6176 C C . ALA A 1 819 ? 57.194 56.827 16.795 1.00 74.94 819 ALA A C 1
ATOM 6177 O O . ALA A 1 819 ? 56.113 56.515 17.307 1.00 78.40 819 ALA A O 1
ATOM 6179 N N . ALA A 1 820 ? 58.268 56.040 16.871 1.00 68.51 820 ALA A N 1
ATOM 6180 C CA . ALA A 1 820 ? 58.217 54.792 17.624 1.00 65.98 820 ALA A CA 1
ATOM 6181 C C . ALA A 1 820 ? 58.091 55.051 19.121 1.00 80.42 820 ALA A C 1
ATOM 6182 O O . ALA A 1 820 ? 57.338 54.357 19.815 1.00 74.59 820 ALA A O 1
ATOM 6184 N N . ALA A 1 821 ? 58.817 56.046 19.638 1.00 74.00 821 ALA A N 1
ATOM 6185 C CA . ALA A 1 821 ? 58.746 56.340 21.066 1.00 80.99 821 ALA A CA 1
ATOM 6186 C C . ALA A 1 821 ? 57.352 56.809 21.463 1.00 79.73 821 ALA A C 1
ATOM 6187 O O . ALA A 1 821 ? 56.856 56.461 22.540 1.00 86.73 821 ALA A O 1
ATOM 6189 N N . GLN A 1 822 ? 56.698 57.583 20.596 1.00 80.22 822 GLN A N 1
ATOM 6190 C CA . GLN A 1 822 ? 55.367 58.093 20.899 1.00 78.46 822 GLN A CA 1
ATOM 6191 C C . GLN A 1 822 ? 54.341 56.976 21.044 1.00 80.99 822 GLN A C 1
ATOM 6192 O O . GLN A 1 822 ? 53.290 57.189 21.660 1.00 86.88 822 GLN A O 1
ATOM 6198 N N . GLY A 1 823 ? 54.623 55.793 20.508 1.00 77.19 823 GLY A N 1
ATOM 6199 C CA . GLY A 1 823 ? 53.740 54.655 20.629 1.00 72.86 823 GLY A CA 1
ATOM 6200 C C . GLY A 1 823 ? 54.136 53.623 21.661 1.00 72.12 823 GLY A C 1
ATOM 6201 O O . GLY A 1 823 ? 53.425 52.626 21.821 1.00 68.79 823 GLY A O 1
ATOM 6202 N N . LEU A 1 824 ? 55.243 53.825 22.368 1.00 75.40 824 LEU A N 1
ATOM 6203 C CA . LEU A 1 824 ? 55.688 52.846 23.345 1.00 76.59 824 LEU A CA 1
ATOM 6204 C C . LEU A 1 824 ? 54.800 52.875 24.590 1.00 73.38 824 LEU A C 1
ATOM 6205 O O . LEU A 1 824 ? 54.193 53.901 24.906 1.00 74.04 824 LEU A O 1
ATOM 6210 N N . PRO A 1 825 ? 54.703 51.757 25.309 1.00 79.14 825 PRO A N 1
ATOM 6211 C CA . PRO A 1 825 ? 53.942 51.732 26.565 1.00 89.76 825 PRO A CA 1
ATOM 6212 C C . PRO A 1 825 ? 54.738 52.134 27.800 1.00 83.48 825 PRO A C 1
ATOM 6213 O O . PRO A 1 825 ? 54.174 52.124 28.900 1.00 88.93 825 PRO A O 1
ATOM 6217 N N . VAL A 1 826 ? 56.010 52.481 27.647 1.00 83.91 826 VAL A N 1
ATOM 6218 C CA . VAL A 1 826 ? 56.876 52.863 28.760 1.00 84.38 826 VAL A CA 1
ATOM 6219 C C . VAL A 1 826 ? 57.338 54.292 28.515 1.00 90.92 826 VAL A C 1
ATOM 6220 O O . VAL A 1 826 ? 57.255 54.800 27.384 1.00 88.81 826 VAL A O 1
ATOM 6224 N N . PRO A 1 827 ? 57.814 54.984 29.554 1.00 95.84 827 PRO A N 1
ATOM 6225 C CA . PRO A 1 827 ? 58.356 56.335 29.344 1.00 91.52 827 PRO A CA 1
ATOM 6226 C C . PRO A 1 827 ? 59.634 56.306 28.515 1.00 83.29 827 PRO A C 1
ATOM 6227 O O . PRO A 1 827 ? 60.467 55.407 28.656 1.00 83.33 827 PRO A O 1
ATOM 6231 N N . VAL A 1 828 ? 59.781 57.303 27.644 1.00 76.43 828 VAL A N 1
ATOM 6232 C CA . VAL A 1 828 ? 60.963 57.455 26.802 1.00 85.23 828 VAL A CA 1
ATOM 6233 C C . VAL A 1 828 ? 61.555 58.830 27.063 1.00 80.62 828 VAL A C 1
ATOM 6234 O O . VAL A 1 828 ? 60.876 59.850 26.884 1.00 81.10 828 VAL A O 1
ATOM 6238 N N . SER A 1 829 ? 62.809 58.856 27.464 1.00 84.94 829 SER A N 1
ATOM 6239 C CA . SER A 1 829 ? 63.501 60.094 27.773 1.00 90.15 829 SER A CA 1
ATOM 6240 C C . SER A 1 829 ? 64.200 60.631 26.533 1.00 89.68 829 SER A C 1
ATOM 6241 O O . SER A 1 829 ? 64.526 59.873 25.612 1.00 89.77 829 SER A O 1
ATOM 6244 N N . PRO A 1 830 ? 64.430 61.946 26.474 1.00 92.51 830 PRO A N 1
ATOM 6245 C CA . PRO A 1 830 ? 65.245 62.490 25.379 1.00 90.76 830 PRO A CA 1
ATOM 6246 C C . PRO A 1 830 ? 66.619 61.853 25.290 1.00 88.58 830 PRO A C 1
ATOM 6247 O O . PRO A 1 830 ? 67.139 61.673 24.183 1.00 83.38 830 PRO A O 1
ATOM 6251 N N . GLU A 1 831 ? 67.220 61.498 26.428 1.00 85.03 831 GLU A N 1
ATOM 6252 C CA . GLU A 1 831 ? 68.518 60.833 26.391 1.00 90.12 831 GLU A CA 1
ATOM 6253 C C . GLU A 1 831 ? 68.406 59.453 25.753 1.00 85.34 831 GLU A C 1
ATOM 6254 O O . GLU A 1 831 ? 69.311 59.018 25.032 1.00 84.16 831 GLU A O 1
ATOM 6260 N N . ALA A 1 832 ? 67.296 58.752 25.996 1.00 83.55 832 ALA A N 1
ATOM 6261 C CA . ALA A 1 832 ? 67.109 57.441 25.383 1.00 80.64 832 ALA A CA 1
ATOM 6262 C C . ALA A 1 832 ? 66.926 57.560 23.875 1.00 83.65 832 ALA A C 1
ATOM 6263 O O . ALA A 1 832 ? 67.496 56.772 23.111 1.00 73.24 832 ALA A O 1
ATOM 6265 N N . LYS A 1 833 ? 66.140 58.541 23.427 1.00 79.99 833 LYS A N 1
ATOM 6266 C CA . LYS A 1 833 ? 66.020 58.793 21.994 1.00 80.28 833 LYS A CA 1
ATOM 6267 C C . LYS A 1 833 ? 67.371 59.144 21.388 1.00 76.40 833 LYS A C 1
ATOM 6268 O O . LYS A 1 833 ? 67.718 58.662 20.304 1.00 79.12 833 LYS A O 1
ATOM 6274 N N . MET A 1 834 ? 68.152 59.974 22.081 1.00 76.59 834 MET A N 1
ATOM 6275 C CA . MET A 1 834 ? 69.476 60.329 21.586 1.00 77.58 834 MET A CA 1
ATOM 6276 C C . MET A 1 834 ? 70.412 59.128 21.622 1.00 81.98 834 MET A C 1
ATOM 6277 O O . MET A 1 834 ? 71.255 58.967 20.734 1.00 86.00 834 MET A O 1
ATOM 6282 N N . GLU A 1 835 ? 70.268 58.265 22.631 1.00 80.17 835 GLU A N 1
ATOM 6283 C CA . GLU A 1 835 ? 71.129 57.091 22.722 1.00 83.05 835 GLU A CA 1
ATOM 6284 C C . GLU A 1 835 ? 70.827 56.094 21.607 1.00 78.42 835 GLU A C 1
ATOM 6285 O O . GLU A 1 835 ? 71.749 55.504 21.034 1.00 74.39 835 GLU A O 1
ATOM 6287 N N . SER A 1 836 ? 69.545 55.895 21.285 1.00 72.47 836 SER A N 1
ATOM 6288 C CA . SER A 1 836 ? 69.187 55.023 20.167 1.00 76.59 836 SER A CA 1
ATOM 6289 C C . SER A 1 836 ? 69.807 55.509 18.865 1.00 77.71 836 SER A C 1
ATOM 6290 O O . SER A 1 836 ? 70.349 54.712 18.091 1.00 80.35 836 SER A O 1
ATOM 6293 N N . LEU A 1 837 ? 69.738 56.817 18.606 1.00 75.26 837 LEU A N 1
ATOM 6294 C CA . LEU A 1 837 ? 70.278 57.356 17.363 1.00 81.58 837 LEU A CA 1
ATOM 6295 C C . LEU A 1 837 ? 71.776 57.097 17.252 1.00 78.89 837 LEU A C 1
ATOM 6296 O O . LEU A 1 837 ? 72.260 56.629 16.215 1.00 82.05 837 LEU A O 1
ATOM 6301 N N . GLU A 1 838 ? 72.530 57.392 18.315 1.00 76.60 838 GLU A N 1
ATOM 6302 C CA . GLU A 1 838 ? 73.977 57.209 18.262 1.00 80.05 838 GLU A CA 1
ATOM 6303 C C . GLU A 1 838 ? 74.348 55.744 18.075 1.00 77.49 838 GLU A C 1
ATOM 6304 O O . GLU A 1 838 ? 75.355 55.438 17.426 1.00 76.49 838 GLU A O 1
ATOM 6310 N N . PHE A 1 839 ? 73.542 54.831 18.624 1.00 78.05 839 PHE A N 1
ATOM 6311 C CA . PHE A 1 839 ? 73.780 53.404 18.433 1.00 76.49 839 PHE A CA 1
ATOM 6312 C C . PHE A 1 839 ? 73.588 52.998 16.977 1.00 75.20 839 PHE A C 1
ATOM 6313 O O . PHE A 1 839 ? 74.386 52.228 16.431 1.00 75.22 839 PHE A O 1
ATOM 6321 N N . ILE A 1 840 ? 72.519 53.483 16.339 1.00 78.22 840 ILE A N 1
ATOM 6322 C CA . ILE A 1 840 ? 72.306 53.207 14.921 1.00 74.86 840 ILE A CA 1
ATOM 6323 C C . ILE A 1 840 ? 73.392 53.876 14.086 1.00 75.73 840 ILE A C 1
ATOM 6324 O O . ILE A 1 840 ? 73.984 53.257 13.194 1.00 69.90 840 ILE A O 1
ATOM 6329 N N . VAL A 1 841 ? 73.671 55.152 14.369 1.00 66.35 841 VAL A N 1
ATOM 6330 C CA . VAL A 1 841 ? 74.759 55.849 13.689 1.00 74.55 841 VAL A CA 1
ATOM 6331 C C . VAL A 1 841 ? 76.069 55.109 13.905 1.00 83.54 841 VAL A C 1
ATOM 6332 O O . VAL A 1 841 ? 76.899 54.998 12.993 1.00 80.59 841 VAL A O 1
ATOM 6336 N N . GLY A 1 842 ? 76.265 54.575 15.113 1.00 81.95 842 GLY A N 1
ATOM 6337 C CA . GLY A 1 842 ? 77.454 53.787 15.387 1.00 84.62 842 GLY A CA 1
ATOM 6338 C C . GLY A 1 842 ? 77.585 52.590 14.467 1.00 76.49 842 GLY A C 1
ATOM 6339 O O . GLY A 1 842 ? 78.656 52.335 13.913 1.00 82.42 842 GLY A O 1
ATOM 6340 N N . ARG A 1 843 ? 76.496 51.839 14.291 1.00 75.98 843 ARG A N 1
ATOM 6341 C CA . ARG A 1 843 ? 76.526 50.712 13.364 1.00 91.01 843 ARG A CA 1
ATOM 6342 C C . ARG A 1 843 ? 76.627 51.162 11.911 1.00 86.41 843 ARG A C 1
ATOM 6343 O O . ARG A 1 843 ? 77.048 50.373 11.058 1.00 89.37 843 ARG A O 1
ATOM 6351 N N . LEU A 1 844 ? 76.262 52.412 11.613 1.00 85.52 844 LEU A N 1
ATOM 6352 C CA . LEU A 1 844 ? 76.350 52.898 10.240 1.00 83.83 844 LEU A CA 1
ATOM 6353 C C . LEU A 1 844 ? 77.799 53.035 9.789 1.00 84.78 844 LEU A C 1
ATOM 6354 O O . LEU A 1 844 ? 78.126 52.724 8.638 1.00 83.76 844 LEU A O 1
ATOM 6359 N N . GLN A 1 845 ? 78.688 53.483 10.680 1.00 82.09 845 GLN A N 1
ATOM 6360 C CA . GLN A 1 845 ? 80.073 53.689 10.270 1.00 87.83 845 GLN A CA 1
ATOM 6361 C C . GLN A 1 845 ? 80.805 52.371 10.048 1.00 93.73 845 GLN A C 1
ATOM 6362 O O . GLN A 1 845 ? 81.677 52.294 9.176 1.00 100.87 845 GLN A O 1
ATOM 6368 N N . ASN A 1 846 ? 80.468 51.325 10.809 1.00 94.07 846 ASN A N 1
ATOM 6369 C CA . ASN A 1 846 ? 81.090 50.025 10.576 1.00 94.75 846 ASN A CA 1
ATOM 6370 C C . ASN A 1 846 ? 80.731 49.495 9.196 1.00 93.86 846 ASN A C 1
ATOM 6371 O O . ASN A 1 846 ? 81.571 48.896 8.515 1.00 97.30 846 ASN A O 1
ATOM 6376 N N . GLU A 1 847 ? 79.484 49.708 8.767 1.00 92.80 847 GLU A N 1
ATOM 6377 C CA . GLU A 1 847 ? 79.101 49.345 7.408 1.00 98.59 847 GLU A CA 1
ATOM 6378 C C . GLU A 1 847 ? 79.917 50.123 6.386 1.00 97.37 847 GLU A C 1
ATOM 6379 O O . GLU A 1 847 ? 80.358 49.562 5.377 1.00 100.49 847 GLU A O 1
ATOM 6385 N N . LEU A 1 848 ? 80.138 51.416 6.636 1.00 92.79 848 LEU A N 1
ATOM 6386 C CA . LEU A 1 848 ? 80.935 52.216 5.713 1.00 93.70 848 LEU A CA 1
ATOM 6387 C C . LEU A 1 848 ? 82.417 51.875 5.822 1.00 95.49 848 LEU A C 1
ATOM 6388 O O . LEU A 1 848 ? 83.129 51.857 4.812 1.00 96.15 848 LEU A O 1
ATOM 6393 N N . LEU A 1 849 ? 82.901 51.604 7.038 1.00 94.26 849 LEU A N 1
ATOM 6394 C CA . LEU A 1 849 ? 84.294 51.197 7.206 1.00 93.56 849 LEU A CA 1
ATOM 6395 C C . LEU A 1 849 ? 84.561 49.841 6.562 1.00 98.90 849 LEU A C 1
ATOM 6396 O O . LEU A 1 849 ? 85.630 49.630 5.975 1.00 99.50 849 LEU A O 1
ATOM 6401 N N . GLU A 1 850 ? 83.606 48.910 6.662 1.00 100.04 850 GLU A N 1
ATOM 6402 C CA . GLU A 1 850 ? 83.764 47.608 6.024 1.00 101.14 850 GLU A CA 1
ATOM 6403 C C . GLU A 1 850 ? 83.863 47.717 4.507 1.00 107.51 850 GLU A C 1
ATOM 6404 O O . GLU A 1 850 ? 84.457 46.840 3.870 1.00 117.70 850 GLU A O 1
ATOM 6406 N N . GLN A 1 851 ? 83.294 48.768 3.910 1.00 105.78 851 GLN A N 1
ATOM 6407 C CA . GLN A 1 851 ? 83.380 48.984 2.469 1.00 99.90 851 GLN A CA 1
ATOM 6408 C C . GLN A 1 851 ? 84.673 49.669 2.043 1.00 106.46 851 GLN A C 1
ATOM 6409 O O . GLN A 1 851 ? 84.880 49.866 0.841 1.00 108.14 851 GLN A O 1
ATOM 6415 N N . GLY A 1 852 ? 85.538 50.042 2.985 1.00 105.04 852 GLY A N 1
ATOM 6416 C CA . GLY A 1 852 ? 86.852 50.554 2.661 1.00 103.90 852 GLY A CA 1
ATOM 6417 C C . GLY A 1 852 ? 87.019 52.057 2.745 1.00 99.06 852 GLY A C 1
ATOM 6418 O O . GLY A 1 852 ? 88.144 52.542 2.575 1.00 105.08 852 GLY A O 1
ATOM 6419 N N . TYR A 1 853 ? 85.950 52.807 3.001 1.00 97.55 853 TYR A N 1
ATOM 6420 C CA . TYR A 1 853 ? 86.054 54.258 3.055 1.00 91.87 853 TYR A CA 1
ATOM 6421 C C . TYR A 1 853 ? 86.942 54.698 4.216 1.00 96.71 853 TYR A C 1
ATOM 6422 O O . TYR A 1 853 ? 86.994 54.057 5.269 1.00 101.38 853 TYR A O 1
ATOM 6431 N N . ARG A 1 854 ? 87.655 55.801 4.004 1.00 96.48 854 ARG A N 1
ATOM 6432 C CA . ARG A 1 854 ? 88.558 56.323 5.021 1.00 93.36 854 ARG A CA 1
ATOM 6433 C C . ARG A 1 854 ? 87.781 56.745 6.264 1.00 93.26 854 ARG A C 1
ATOM 6434 O O . ARG A 1 854 ? 86.678 57.289 6.171 1.00 94.73 854 ARG A O 1
ATOM 6442 N N . TYR A 1 855 ? 88.369 56.491 7.440 1.00 96.34 855 TYR A N 1
ATOM 6443 C CA . TYR A 1 855 ? 87.661 56.728 8.698 1.00 94.89 855 TYR A CA 1
ATOM 6444 C C . TYR A 1 855 ? 87.402 58.215 8.920 1.00 91.56 855 TYR A C 1
ATOM 6445 O O . TYR A 1 855 ? 86.344 58.595 9.439 1.00 90.38 855 TYR A O 1
ATOM 6454 N N . ASP A 1 856 ? 88.357 59.071 8.537 1.00 96.24 856 ASP A N 1
ATOM 6455 C CA . ASP A 1 856 ? 88.186 60.510 8.718 1.00 91.98 856 ASP A CA 1
ATOM 6456 C C . ASP A 1 856 ? 87.159 61.084 7.749 1.00 92.69 856 ASP A C 1
ATOM 6457 O O . ASP A 1 856 ? 86.442 62.029 8.094 1.00 86.85 856 ASP A O 1
ATOM 6462 N N . VAL A 1 857 ? 87.072 60.528 6.538 1.00 87.96 857 VAL A N 1
ATOM 6463 C CA . VAL A 1 857 ? 86.027 60.938 5.602 1.00 86.49 857 VAL A CA 1
ATOM 6464 C C . VAL A 1 857 ? 84.654 60.572 6.153 1.00 85.25 857 VAL A C 1
ATOM 6465 O O . VAL A 1 857 ? 83.726 61.389 6.141 1.00 87.00 857 VAL A O 1
ATOM 6469 N N . VAL A 1 858 ? 84.509 59.347 6.668 1.00 86.95 858 VAL A N 1
ATOM 6470 C CA . VAL A 1 858 ? 83.219 58.906 7.200 1.00 86.17 858 VAL A CA 1
ATOM 6471 C C . VAL A 1 858 ? 82.804 59.768 8.389 1.00 82.62 858 VAL A C 1
ATOM 6472 O O . VAL A 1 858 ? 81.633 60.144 8.523 1.00 82.36 858 VAL A O 1
ATOM 6476 N N . ALA A 1 859 ? 83.756 60.107 9.261 1.00 83.17 859 ALA A N 1
ATOM 6477 C CA . ALA A 1 859 ? 83.418 60.882 10.453 1.00 85.50 859 ALA A CA 1
ATOM 6478 C C . ALA A 1 859 ? 82.974 62.297 10.095 1.00 82.01 859 ALA A C 1
ATOM 6479 O O . ALA A 1 859 ? 82.043 62.834 10.707 1.00 83.61 859 ALA A O 1
ATOM 6481 N N . ALA A 1 860 ? 83.622 62.915 9.103 1.00 84.32 860 ALA A N 1
ATOM 6482 C CA . ALA A 1 860 ? 83.236 64.262 8.688 1.00 83.62 860 ALA A CA 1
ATOM 6483 C C . ALA A 1 860 ? 81.806 64.307 8.159 1.00 81.51 860 ALA A C 1
ATOM 6484 O O . ALA A 1 860 ? 81.095 65.291 8.387 1.00 85.08 860 ALA A O 1
ATOM 6486 N N . VAL A 1 861 ? 81.365 63.255 7.465 1.00 77.12 861 VAL A N 1
ATOM 6487 C CA . VAL A 1 861 ? 80.000 63.220 6.944 1.00 77.18 861 VAL A CA 1
ATOM 6488 C C . VAL A 1 861 ? 78.996 62.772 8.014 1.00 76.91 861 VAL A C 1
ATOM 6489 O O . VAL A 1 861 ? 77.857 63.256 8.036 1.00 73.98 861 VAL A O 1
ATOM 6493 N N . LEU A 1 862 ? 79.389 61.860 8.915 1.00 73.77 862 LEU A N 1
ATOM 6494 C CA . LEU A 1 862 ? 78.484 61.410 9.976 1.00 78.80 862 LEU A CA 1
ATOM 6495 C C . LEU A 1 862 ? 78.097 62.548 10.913 1.00 71.14 862 LEU A C 1
ATOM 6496 O O . LEU A 1 862 ? 76.953 62.615 11.377 1.00 74.60 862 LEU A O 1
ATOM 6501 N N . ALA A 1 863 ? 79.041 63.439 11.221 1.00 69.23 863 ALA A N 1
ATOM 6502 C CA . ALA A 1 863 ? 78.766 64.521 12.160 1.00 71.60 863 ALA A CA 1
ATOM 6503 C C . ALA A 1 863 ? 77.665 65.452 11.675 1.00 81.06 863 ALA A C 1
ATOM 6504 O O . ALA A 1 863 ? 77.011 66.100 12.500 1.00 87.99 863 ALA A O 1
ATOM 6506 N N . ALA A 1 864 ? 77.444 65.538 10.363 1.00 84.23 864 ALA A N 1
ATOM 6507 C CA . ALA A 1 864 ? 76.423 66.416 9.805 1.00 79.53 864 ALA A CA 1
ATOM 6508 C C . ALA A 1 864 ? 75.240 65.679 9.198 1.00 75.09 864 ALA A C 1
ATOM 6509 O O . ALA A 1 864 ? 74.135 66.225 9.185 1.00 75.97 864 ALA A O 1
ATOM 6511 N N . GLN A 1 865 ? 75.435 64.447 8.710 1.00 74.18 865 GLN A N 1
ATOM 6512 C CA . GLN A 1 865 ? 74.388 63.714 8.006 1.00 80.68 865 GLN A CA 1
ATOM 6513 C C . GLN A 1 865 ? 74.149 62.324 8.590 1.00 86.39 865 GLN A C 1
ATOM 6514 O O . GLN A 1 865 ? 73.567 61.470 7.913 1.00 88.21 865 GLN A O 1
ATOM 6520 N N . GLY A 1 866 ? 74.582 62.078 9.829 1.00 88.55 866 GLY A N 1
ATOM 6521 C CA . GLY A 1 866 ? 74.406 60.761 10.422 1.00 89.04 866 GLY A CA 1
ATOM 6522 C C . GLY A 1 866 ? 72.955 60.347 10.574 1.00 85.73 866 GLY A C 1
ATOM 6523 O O . GLY A 1 866 ? 72.633 59.160 10.478 1.00 78.89 866 GLY A O 1
ATOM 6524 N N . HIS A 1 867 ? 72.062 61.311 10.809 1.00 85.24 867 HIS A N 1
ATOM 6525 C CA . HIS A 1 867 ? 70.640 61.013 10.948 1.00 83.02 867 HIS A CA 1
ATOM 6526 C C . HIS A 1 867 ? 70.045 60.375 9.698 1.00 85.61 867 HIS A C 1
ATOM 6527 O O . HIS A 1 867 ? 69.016 59.698 9.794 1.00 80.20 867 HIS A O 1
ATOM 6534 N N . ASN A 1 868 ? 70.661 60.574 8.533 1.00 85.26 868 ASN A N 1
ATOM 6535 C CA . ASN A 1 868 ? 70.171 60.034 7.262 1.00 81.31 868 ASN A CA 1
ATOM 6536 C C . ASN A 1 868 ? 71.198 59.063 6.696 1.00 77.82 868 ASN A C 1
ATOM 6537 O O . ASN A 1 868 ? 72.194 59.493 6.087 1.00 81.04 868 ASN A O 1
ATOM 6542 N N . PRO A 1 869 ? 71.003 57.752 6.852 1.00 73.42 869 PRO A N 1
ATOM 6543 C CA . PRO A 1 869 ? 72.029 56.807 6.382 1.00 75.36 869 PRO A CA 1
ATOM 6544 C C . PRO A 1 869 ? 72.182 56.756 4.870 1.00 79.32 869 PRO A C 1
ATOM 6545 O O . PRO A 1 869 ? 73.296 56.521 4.384 1.00 80.62 869 PRO A O 1
ATOM 6549 N N . ALA A 1 870 ? 71.107 56.960 4.105 1.00 77.68 870 ALA A N 1
ATOM 6550 C CA . ALA A 1 870 ? 71.237 56.959 2.650 1.00 79.71 870 ALA A CA 1
ATOM 6551 C C . ALA A 1 870 ? 72.016 58.178 2.168 1.00 81.56 870 ALA A C 1
ATOM 6552 O O . ALA A 1 870 ? 72.910 58.060 1.322 1.00 81.39 870 ALA A O 1
ATOM 6554 N N . ALA A 1 871 ? 71.695 59.361 2.702 1.00 82.03 871 ALA A N 1
ATOM 6555 C CA . ALA A 1 871 ? 72.442 60.561 2.339 1.00 78.27 871 ALA A CA 1
ATOM 6556 C C . ALA A 1 871 ? 73.887 60.491 2.818 1.00 80.43 871 ALA A C 1
ATOM 6557 O O . ALA A 1 871 ? 74.787 61.007 2.145 1.00 83.80 871 ALA A O 1
ATOM 6559 N N . THR A 1 872 ? 74.125 59.866 3.977 1.00 78.09 872 THR A N 1
ATOM 6560 C CA . THR A 1 872 ? 75.489 59.665 4.461 1.00 75.44 872 THR A CA 1
ATOM 6561 C C . THR A 1 872 ? 76.288 58.790 3.507 1.00 72.42 872 THR A C 1
ATOM 6562 O O . THR A 1 872 ? 77.471 59.048 3.259 1.00 77.93 872 THR A O 1
ATOM 6566 N N . ALA A 1 873 ? 75.662 57.740 2.972 1.00 73.39 873 ALA A N 1
ATOM 6567 C CA . ALA A 1 873 ? 76.347 56.880 2.014 1.00 74.62 873 ALA A CA 1
ATOM 6568 C C . ALA A 1 873 ? 76.752 57.654 0.762 1.00 78.60 873 ALA A C 1
ATOM 6569 O O . ALA A 1 873 ? 77.874 57.500 0.268 1.00 84.31 873 ALA A O 1
ATOM 6571 N N . ARG A 1 874 ? 75.859 58.500 0.240 1.00 81.17 874 ARG A N 1
ATOM 6572 C CA . ARG A 1 874 ? 76.210 59.308 -0.928 1.00 86.93 874 ARG A CA 1
ATOM 6573 C C . ARG A 1 874 ? 77.320 60.299 -0.598 1.00 89.25 874 ARG A C 1
ATOM 6574 O O . ARG A 1 874 ? 78.288 60.436 -1.354 1.00 91.16 874 ARG A O 1
ATOM 6582 N N . GLY A 1 875 ? 77.192 61.002 0.530 1.00 75.97 875 GLY A N 1
ATOM 6583 C CA . GLY A 1 875 ? 78.184 62.004 0.884 1.00 73.94 875 GLY A CA 1
ATOM 6584 C C . GLY A 1 875 ? 79.570 61.420 1.076 1.00 82.67 875 GLY A C 1
ATOM 6585 O O . GLY A 1 875 ? 80.569 62.033 0.693 1.00 90.06 875 GLY A O 1
ATOM 6586 N N . VAL A 1 876 ? 79.650 60.229 1.676 1.00 80.95 876 VAL A N 1
ATOM 6587 C CA . VAL A 1 876 ? 80.943 59.578 1.880 1.00 86.70 876 VAL A CA 1
ATOM 6588 C C . VAL A 1 876 ? 81.547 59.158 0.544 1.00 78.10 876 VAL A C 1
ATOM 6589 O O . VAL A 1 876 ? 82.753 59.308 0.317 1.00 80.80 876 VAL A O 1
ATOM 6593 N N . ARG A 1 877 ? 80.720 58.643 -0.367 1.00 84.13 877 ARG A N 1
ATOM 6594 C CA . ARG A 1 877 ? 81.213 58.273 -1.690 1.00 87.77 877 ARG A CA 1
ATOM 6595 C C . ARG A 1 877 ? 81.729 59.491 -2.453 1.00 87.19 877 ARG A C 1
ATOM 6596 O O . ARG A 1 877 ? 82.812 59.446 -3.048 1.00 88.39 877 ARG A O 1
ATOM 6604 N N . GLU A 1 878 ? 80.976 60.595 -2.437 1.00 88.73 878 GLU A N 1
ATOM 6605 C CA . GLU A 1 878 ? 81.405 61.800 -3.144 1.00 84.67 878 GLU A CA 1
ATOM 6606 C C . GLU A 1 878 ? 82.632 62.423 -2.489 1.00 85.78 878 GLU A C 1
ATOM 6607 O O . GLU A 1 878 ? 83.573 62.834 -3.178 1.00 95.32 878 GLU A O 1
ATOM 6613 N N . LEU A 1 879 ? 82.637 62.517 -1.159 1.00 85.33 879 LEU A N 1
ATOM 6614 C CA . LEU A 1 879 ? 83.763 63.149 -0.481 1.00 82.10 879 LEU A CA 1
ATOM 6615 C C . LEU A 1 879 ? 85.028 62.309 -0.597 1.00 89.74 879 LEU A C 1
ATOM 6616 O O . LEU A 1 879 ? 86.137 62.857 -0.592 1.00 91.37 879 LEU A O 1
ATOM 6621 N N . SER A 1 880 ? 84.884 60.986 -0.718 1.00 93.32 880 SER A N 1
ATOM 6622 C CA . SER A 1 880 ? 86.047 60.126 -0.919 1.00 95.29 880 SER A CA 1
ATOM 6623 C C . SER A 1 880 ? 86.716 60.408 -2.260 1.00 99.48 880 SER A C 1
ATOM 6624 O O . SER A 1 880 ? 87.947 60.371 -2.367 1.00 105.03 880 SER A O 1
ATOM 6627 N N . ALA A 1 881 ? 85.921 60.689 -3.297 1.00 100.19 881 ALA A N 1
ATOM 6628 C CA . ALA A 1 881 ? 86.491 61.029 -4.598 1.00 100.81 881 ALA A CA 1
ATOM 6629 C C . ALA A 1 881 ? 87.103 62.423 -4.587 1.00 95.68 881 ALA A C 1
ATOM 6630 O O . ALA A 1 881 ? 88.133 62.662 -5.230 1.00 105.06 881 ALA A O 1
ATOM 6632 N N . TRP A 1 882 ? 86.483 63.357 -3.863 1.00 98.48 882 TRP A N 1
ATOM 6633 C CA . TRP A 1 882 ? 87.020 64.710 -3.770 1.00 99.73 882 TRP A CA 1
ATOM 6634 C C . TRP A 1 882 ? 88.343 64.779 -3.021 1.00 103.98 882 TRP A C 1
ATOM 6635 O O . TRP A 1 882 ? 89.107 65.722 -3.236 1.00 105.25 882 TRP A O 1
ATOM 6646 N N . VAL A 1 883 ? 88.638 63.825 -2.148 1.00 106.67 883 VAL A N 1
ATOM 6647 C CA . VAL A 1 883 ? 89.974 63.725 -1.578 1.00 101.01 883 VAL A CA 1
ATOM 6648 C C . VAL A 1 883 ? 90.743 62.717 -2.424 1.00 106.41 883 VAL A C 1
ATOM 6649 O O . VAL A 1 883 ? 90.177 62.097 -3.323 1.00 115.09 883 VAL A O 1
ATOM 6653 N N . SER A 1 884 ? 92.047 62.573 -2.172 1.00 110.64 884 SER A N 1
ATOM 6654 C CA . SER A 1 884 ? 92.923 61.678 -2.922 1.00 125.34 884 SER A CA 1
ATOM 6655 C C . SER A 1 884 ? 93.049 62.088 -4.386 1.00 125.59 884 SER A C 1
ATOM 6656 O O . SER A 1 884 ? 93.775 61.445 -5.155 1.00 125.05 884 SER A O 1
ATOM 6659 N N . ARG A 1 885 ? 92.361 63.149 -4.787 1.00 122.22 885 ARG A N 1
ATOM 6660 C CA . ARG A 1 885 ? 92.565 63.726 -6.105 1.00 122.23 885 ARG A CA 1
ATOM 6661 C C . ARG A 1 885 ? 93.675 64.770 -6.035 1.00 124.56 885 ARG A C 1
ATOM 6662 O O . ARG A 1 885 ? 94.004 65.292 -4.966 1.00 118.25 885 ARG A O 1
ATOM 6670 N N . SER A 1 886 ? 94.250 65.068 -7.203 1.00 122.22 886 SER A N 1
ATOM 6671 C CA . SER A 1 886 ? 95.478 65.855 -7.260 1.00 121.41 886 SER A CA 1
ATOM 6672 C C . SER A 1 886 ? 95.300 67.226 -6.614 1.00 118.07 886 SER A C 1
ATOM 6673 O O . SER A 1 886 ? 96.050 67.597 -5.703 1.00 116.41 886 SER A O 1
ATOM 6676 N N . ASP A 1 887 ? 94.305 67.989 -7.065 1.00 117.01 887 ASP A N 1
ATOM 6677 C CA . ASP A 1 887 ? 94.127 69.366 -6.619 1.00 114.46 887 ASP A CA 1
ATOM 6678 C C . ASP A 1 887 ? 93.443 69.484 -5.257 1.00 111.70 887 ASP A C 1
ATOM 6679 O O . ASP A 1 887 ? 92.922 70.562 -4.947 1.00 112.97 887 ASP A O 1
ATOM 6684 N N . TRP A 1 888 ? 93.431 68.428 -4.434 1.00 109.99 888 TRP A N 1
ATOM 6685 C CA . TRP A 1 888 ? 92.694 68.505 -3.175 1.00 107.79 888 TRP A CA 1
ATOM 6686 C C . TRP A 1 888 ? 93.360 69.463 -2.195 1.00 103.91 888 TRP A C 1
ATOM 6687 O O . TRP A 1 888 ? 92.673 70.218 -1.497 1.00 104.67 888 TRP A O 1
ATOM 6698 N N . ASN A 1 889 ? 94.693 69.456 -2.132 1.00 102.34 889 ASN A N 1
ATOM 6699 C CA . ASN A 1 889 ? 95.405 70.324 -1.200 1.00 102.41 889 ASN A CA 1
ATOM 6700 C C . ASN A 1 889 ? 95.198 71.807 -1.491 1.00 105.63 889 ASN A C 1
ATOM 6701 O O . ASN A 1 889 ? 95.528 72.636 -0.636 1.00 101.60 889 ASN A O 1
ATOM 6703 N N . THR A 1 890 ? 94.657 72.157 -2.659 1.00 107.61 890 THR A N 1
ATOM 6704 C CA . THR A 1 890 ? 94.416 73.542 -3.047 1.00 108.49 890 THR A CA 1
ATOM 6705 C C . THR A 1 890 ? 92.976 73.987 -2.819 1.00 107.72 890 THR A C 1
ATOM 6706 O O . THR A 1 890 ? 92.638 75.132 -3.134 1.00 108.55 890 THR A O 1
ATOM 6710 N N . ILE A 1 891 ? 92.127 73.117 -2.279 1.00 107.64 891 ILE A N 1
ATOM 6711 C CA . ILE A 1 891 ? 90.704 73.386 -2.111 1.00 97.11 891 ILE A CA 1
ATOM 6712 C C . ILE A 1 891 ? 90.364 73.700 -0.658 1.00 95.90 891 ILE A C 1
ATOM 6713 O O . ILE A 1 891 ? 89.743 74.721 -0.362 1.00 97.74 891 ILE A O 1
ATOM 6718 N N . LEU A 1 892 ? 90.774 72.830 0.262 1.00 101.25 892 LEU A N 1
ATOM 6719 C CA . LEU A 1 892 ? 90.416 73.004 1.668 1.00 98.62 892 LEU A CA 1
ATOM 6720 C C . LEU A 1 892 ? 91.000 74.250 2.335 1.00 101.09 892 LEU A C 1
ATOM 6721 O O . LEU A 1 892 ? 90.261 74.895 3.100 1.00 97.43 892 LEU A O 1
ATOM 6723 N N . PRO A 1 893 ? 92.270 74.641 2.123 1.00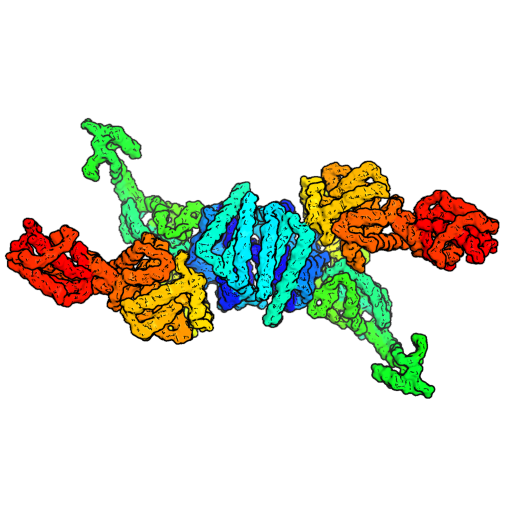 104.60 893 PRO A N 1
ATOM 6724 C CA . PRO A 1 893 ? 92.870 75.669 3.000 1.00 102.06 893 PRO A CA 1
ATOM 6725 C C . PRO A 1 893 ? 92.088 76.969 3.094 1.00 100.13 893 PRO A C 1
ATOM 6726 O O . PRO A 1 893 ? 92.112 77.613 4.151 1.00 98.09 893 PRO A O 1
ATOM 6730 N N . ALA A 1 894 ? 91.401 77.380 2.027 1.00 95.25 894 ALA A N 1
ATOM 6731 C CA . ALA A 1 894 ? 90.564 78.574 2.110 1.00 96.51 894 ALA A CA 1
ATOM 6732 C C . ALA A 1 894 ? 89.457 78.393 3.141 1.00 92.02 894 ALA A C 1
ATOM 6733 O O . ALA A 1 894 ? 89.131 79.325 3.886 1.00 93.06 894 ALA A O 1
ATOM 6735 N N . TYR A 1 895 ? 88.878 77.190 3.207 1.00 93.78 895 TYR A N 1
ATOM 6736 C CA . TYR A 1 895 ? 87.874 76.893 4.224 1.00 93.25 895 TYR A CA 1
ATOM 6737 C C . TYR A 1 895 ? 88.508 76.783 5.609 1.00 88.07 895 TYR A C 1
ATOM 6738 O O . TYR A 1 895 ? 87.984 77.337 6.581 1.00 90.63 895 TYR A O 1
ATOM 6747 N N . ALA A 1 896 ? 89.643 76.084 5.715 1.00 91.58 896 ALA A N 1
ATOM 6748 C CA . ALA A 1 896 ? 90.284 75.875 7.013 1.00 95.54 896 ALA A CA 1
ATOM 6749 C C . ALA A 1 896 ? 90.731 77.194 7.634 1.00 97.78 896 ALA A C 1
ATOM 6750 O O . ALA A 1 896 ? 90.491 77.445 8.822 1.00 96.01 896 ALA A O 1
ATOM 6752 N N . ARG A 1 897 ? 91.395 78.046 6.847 1.00 96.34 897 ARG A N 1
ATOM 6753 C CA . ARG A 1 897 ? 91.792 79.359 7.348 1.00 96.33 897 ARG A CA 1
ATOM 6754 C C . ARG A 1 897 ? 90.585 80.173 7.799 1.00 96.74 897 ARG A C 1
ATOM 6755 O O . ARG A 1 897 ? 90.674 80.933 8.769 1.00 100.54 897 ARG A O 1
ATOM 6757 N N . SER A 1 898 ? 89.446 80.025 7.116 1.00 95.54 898 SER A N 1
ATOM 6758 C CA . SER A 1 898 ? 88.229 80.693 7.565 1.00 95.23 898 SER A CA 1
ATOM 6759 C C . SER A 1 898 ? 87.740 80.113 8.888 1.00 95.78 898 SER A C 1
ATOM 6760 O O . SER A 1 898 ? 87.278 80.856 9.761 1.00 88.48 898 SER A O 1
ATOM 6763 N N . VAL A 1 899 ? 87.835 78.789 9.054 1.00 92.20 899 VAL A N 1
ATOM 6764 C CA . VAL A 1 899 ? 87.436 78.163 10.313 1.00 102.27 899 VAL A CA 1
ATOM 6765 C C . VAL A 1 899 ? 88.346 78.615 11.448 1.00 98.58 899 VAL A C 1
ATOM 6766 O O . VAL A 1 899 ? 87.879 78.912 12.553 1.00 96.45 899 VAL A O 1
ATOM 6770 N N . ARG A 1 900 ? 89.655 78.689 11.189 1.00 99.67 900 ARG A N 1
ATOM 6771 C CA . ARG A 1 900 ? 90.619 79.008 12.239 1.00 102.45 900 ARG A CA 1
ATOM 6772 C C . ARG A 1 900 ? 90.310 80.349 12.900 1.00 98.28 900 ARG A C 1
ATOM 6773 O O . ARG A 1 900 ? 90.318 80.463 14.131 1.00 98.93 900 ARG A O 1
ATOM 6781 N N . ILE A 1 901 ? 90.024 81.377 12.096 1.00 99.97 901 ILE A N 1
ATOM 6782 C CA . ILE A 1 901 ? 89.787 82.716 12.633 1.00 93.95 901 ILE A CA 1
ATOM 6783 C C . ILE A 1 901 ? 88.427 82.828 13.316 1.00 91.49 901 ILE A C 1
ATOM 6784 O O . ILE A 1 901 ? 88.237 83.694 14.180 1.00 97.15 901 ILE A O 1
ATOM 6789 N N . THR A 1 902 ? 87.476 81.964 12.966 1.00 96.25 902 THR A N 1
ATOM 6790 C CA . THR A 1 902 ? 86.122 82.030 13.501 1.00 101.99 902 THR A CA 1
ATOM 6791 C C . THR A 1 902 ? 85.877 81.068 14.658 1.00 99.95 902 THR A C 1
ATOM 6792 O O . THR A 1 902 ? 84.748 81.001 15.153 1.00 101.80 902 THR A O 1
ATOM 6796 N N . ARG A 1 903 ? 86.895 80.327 15.107 1.00 104.29 903 ARG A N 1
ATOM 6797 C CA . ARG A 1 903 ? 86.682 79.345 16.169 1.00 110.59 903 ARG A CA 1
ATOM 6798 C C . ARG A 1 903 ? 86.299 80.018 17.483 1.00 107.59 903 ARG A C 1
ATOM 6799 O O . ARG A 1 903 ? 85.255 79.709 18.069 1.00 106.57 903 ARG A O 1
ATOM 6807 N N . ASP A 1 904 ? 87.132 80.943 17.959 1.00 100.58 904 ASP A N 1
ATOM 6808 C CA . ASP A 1 904 ? 86.955 81.528 19.278 1.00 106.08 904 ASP A CA 1
ATOM 6809 C C . ASP A 1 904 ? 85.746 82.430 19.433 1.00 112.35 904 ASP A C 1
ATOM 6810 O O . ASP A 1 904 ? 85.411 82.785 20.568 1.00 115.19 904 ASP A O 1
ATOM 6811 N N . GLN A 1 905 ? 85.084 82.805 18.342 1.00 114.74 905 GLN A N 1
ATOM 6812 C CA . GLN A 1 905 ? 83.991 83.763 18.440 1.00 112.31 905 GLN A CA 1
ATOM 6813 C C . GLN A 1 905 ? 82.787 83.146 19.143 1.00 107.88 905 GLN A C 1
ATOM 6814 O O . GLN A 1 905 ? 82.493 81.957 18.987 1.00 105.63 905 GLN A O 1
ATOM 6820 N N . THR A 1 906 ? 82.094 83.964 19.933 1.00 105.76 906 THR A N 1
ATOM 6821 C CA . THR A 1 906 ? 80.964 83.513 20.734 1.00 111.45 906 THR A CA 1
ATOM 6822 C C . THR A 1 906 ? 79.619 83.942 20.164 1.00 112.96 906 THR A C 1
ATOM 6823 O O . THR A 1 906 ? 78.584 83.657 20.776 1.00 107.80 906 THR A O 1
ATOM 6825 N N . GLU A 1 907 ? 79.605 84.611 19.012 1.00 112.05 907 GLU A N 1
ATOM 6826 C CA . GLU A 1 907 ? 78.364 85.070 18.405 1.00 113.57 907 GLU A CA 1
ATOM 6827 C C . GLU A 1 907 ? 78.536 85.159 16.895 1.00 107.93 907 GLU A C 1
ATOM 6828 O O . GLU A 1 907 ? 79.653 85.264 16.381 1.00 105.12 907 GLU A O 1
ATOM 6834 N N . ARG A 1 908 ? 77.408 85.116 16.189 1.00 102.27 908 ARG A N 1
ATOM 6835 C CA . ARG A 1 908 ? 77.381 85.332 14.748 1.00 100.43 908 ARG A CA 1
ATOM 6836 C C . ARG A 1 908 ? 77.196 86.819 14.465 1.00 101.23 908 ARG A C 1
ATOM 6837 O O . ARG A 1 908 ? 76.252 87.439 14.965 1.00 97.59 908 ARG A O 1
ATOM 6839 N N . PHE A 1 909 ? 78.097 87.386 13.666 1.00 94.44 909 PHE A N 1
ATOM 6840 C CA . PHE A 1 909 ? 78.093 88.817 13.389 1.00 102.02 909 PHE A CA 1
ATOM 6841 C C . PHE A 1 909 ? 77.240 89.127 12.164 1.00 102.83 909 PHE A C 1
ATOM 6842 O O . PHE A 1 909 ? 77.361 88.465 11.128 1.00 100.56 909 PHE A O 1
ATOM 6850 N N . ALA A 1 910 ? 76.386 90.138 12.288 1.00 103.77 910 ALA A N 1
ATOM 6851 C CA . ALA A 1 910 ? 75.582 90.594 11.167 1.00 103.21 910 ALA A CA 1
ATOM 6852 C C . ALA A 1 910 ? 76.414 91.480 10.247 1.00 103.70 910 ALA A C 1
ATOM 6853 O O . ALA A 1 910 ? 77.352 92.154 10.679 1.00 100.78 910 ALA A O 1
ATOM 6855 N N . ILE A 1 911 ? 76.062 91.471 8.964 1.00 101.86 911 ILE A N 1
ATOM 6856 C CA . ILE A 1 911 ? 76.813 92.171 7.929 1.00 95.84 911 ILE A CA 1
ATOM 6857 C C . ILE A 1 911 ? 76.002 93.370 7.459 1.00 99.84 911 ILE A C 1
ATOM 6858 O O . ILE A 1 911 ? 74.831 93.229 7.086 1.00 109.20 911 ILE A O 1
ATOM 6863 N N . ASP A 1 912 ? 76.620 94.547 7.493 1.00 100.63 912 ASP A N 1
ATOM 6864 C CA . ASP A 1 912 ? 76.043 95.750 6.905 1.00 99.05 912 ASP A CA 1
ATOM 6865 C C . ASP A 1 912 ? 76.895 96.146 5.708 1.00 98.04 912 ASP A C 1
ATOM 6866 O O . ASP A 1 912 ? 78.020 96.636 5.893 1.00 96.72 912 ASP A O 1
ATOM 6871 N N . PRO A 1 913 ? 76.420 95.943 4.477 1.00 99.32 913 PRO A N 1
ATOM 6872 C CA . PRO A 1 913 ? 77.281 96.182 3.305 1.00 93.81 913 PRO A CA 1
ATOM 6873 C C . PRO A 1 913 ? 77.663 97.642 3.104 1.00 92.01 913 PRO A C 1
ATOM 6874 O O . PRO A 1 913 ? 78.643 97.913 2.398 1.00 83.87 913 PRO A O 1
ATOM 6878 N N . ALA A 1 914 ? 76.925 98.585 3.698 1.00 94.26 914 ALA A N 1
ATOM 6879 C CA . ALA A 1 914 ? 77.290 99.995 3.610 1.00 98.78 914 ALA A CA 1
ATOM 6880 C C . ALA A 1 914 ? 78.630 100.296 4.277 1.00 103.96 914 ALA A C 1
ATOM 6881 O O . ALA A 1 914 ? 79.293 101.268 3.897 1.00 103.13 914 ALA A O 1
ATOM 6883 N N . ARG A 1 915 ? 79.040 99.493 5.267 1.00 101.82 915 ARG A N 1
ATOM 6884 C CA . ARG A 1 915 ? 80.328 99.649 5.938 1.00 98.19 915 ARG A CA 1
ATOM 6885 C C . ARG A 1 915 ? 81.474 98.964 5.202 1.00 95.87 915 ARG A C 1
ATOM 6886 O O . ARG A 1 915 ? 82.621 99.066 5.649 1.00 95.53 915 ARG A O 1
ATOM 6894 N N . LEU A 1 916 ? 81.201 98.274 4.097 1.00 98.65 916 LEU A N 1
ATOM 6895 C CA . LEU A 1 916 ? 82.269 97.656 3.324 1.00 102.24 916 LEU A CA 1
ATOM 6896 C C . LEU A 1 916 ? 83.069 98.725 2.592 1.00 104.85 916 LEU A C 1
ATOM 6897 O O . LEU A 1 916 ? 82.500 99.627 1.969 1.00 109.34 916 LEU A O 1
ATOM 6902 N N . VAL A 1 917 ? 84.393 98.627 2.675 1.00 102.81 917 VAL A N 1
ATOM 6903 C CA . VAL A 1 917 ? 85.277 99.653 2.138 1.00 97.17 917 VAL A CA 1
ATOM 6904 C C . VAL A 1 917 ? 86.200 99.033 1.100 1.00 99.70 917 VAL A C 1
ATOM 6905 O O . VAL A 1 917 ? 86.230 99.464 -0.057 1.00 110.28 917 VAL A O 1
ATOM 6909 N N . GLU A 1 918 ? 86.956 98.018 1.508 1.00 98.67 918 GLU A N 1
ATOM 6910 C CA . GLU A 1 918 ? 87.965 97.443 0.636 1.00 98.31 918 GLU A CA 1
ATOM 6911 C C . GLU A 1 918 ? 87.315 96.723 -0.545 1.00 99.98 918 GLU A C 1
ATOM 6912 O O . GLU A 1 918 ? 86.224 96.161 -0.418 1.00 101.01 918 GLU A O 1
ATOM 6918 N N . PRO A 1 919 ? 87.964 96.742 -1.714 1.00 103.16 919 PRO A N 1
ATOM 6919 C CA . PRO A 1 919 ? 87.397 96.033 -2.874 1.00 102.04 919 PRO A CA 1
ATOM 6920 C C . PRO A 1 919 ? 87.199 94.546 -2.637 1.00 100.14 919 PRO A C 1
ATOM 6921 O O . PRO A 1 919 ? 86.212 93.975 -3.116 1.00 98.80 919 PRO A O 1
ATOM 6925 N N . ALA A 1 920 ? 88.108 93.900 -1.901 1.00 100.22 920 ALA A N 1
ATOM 6926 C CA . ALA A 1 920 ? 87.977 92.467 -1.657 1.00 93.14 920 ALA A CA 1
ATOM 6927 C C . ALA A 1 920 ? 86.803 92.154 -0.734 1.00 91.59 920 ALA A C 1
ATOM 6928 O O . ALA A 1 920 ? 86.201 91.080 -0.849 1.00 91.12 920 ALA A O 1
ATOM 6930 N N . GLU A 1 921 ? 86.465 93.068 0.180 1.00 90.51 921 GLU A N 1
ATOM 6931 C CA . GLU A 1 921 ? 85.271 92.894 1.003 1.00 91.23 921 GLU A CA 1
ATOM 6932 C C . GLU A 1 921 ? 84.019 92.794 0.141 1.00 88.76 921 GLU A C 1
ATOM 6933 O O . GLU A 1 921 ? 83.242 91.840 0.259 1.00 84.89 921 GLU A O 1
ATOM 6939 N N . LYS A 1 922 ? 83.799 93.786 -0.724 1.00 88.35 922 LYS A N 1
ATOM 6940 C CA . LYS A 1 922 ? 82.586 93.802 -1.534 1.00 85.83 922 LYS A CA 1
ATOM 6941 C C . LYS A 1 922 ? 82.548 92.635 -2.513 1.00 83.03 922 LYS A C 1
ATOM 6942 O O . LYS A 1 922 ? 81.465 92.136 -2.834 1.00 80.49 922 LYS A O 1
ATOM 6948 N N . HIS A 1 923 ? 83.711 92.179 -2.984 1.00 78.58 923 HIS A N 1
ATOM 6949 C CA . HIS A 1 923 ? 83.745 91.026 -3.876 1.00 81.21 923 HIS A CA 1
ATOM 6950 C C . HIS A 1 923 ? 83.475 89.727 -3.135 1.00 79.84 923 HIS A C 1
ATOM 6951 O O . HIS A 1 923 ? 82.892 88.801 -3.711 1.00 85.92 923 HIS A O 1
ATOM 6958 N N . LEU A 1 924 ? 83.895 89.628 -1.874 1.00 77.57 924 LEU A N 1
ATOM 6959 C CA . LEU A 1 924 ? 83.572 88.438 -1.098 1.00 73.08 924 LEU A CA 1
ATOM 6960 C C . LEU A 1 924 ? 82.085 88.396 -0.764 1.00 68.70 924 LEU A C 1
ATOM 6961 O O . LEU A 1 924 ? 81.467 87.325 -0.793 1.00 73.35 924 LEU A O 1
ATOM 6966 N N . LEU A 1 925 ? 81.489 89.554 -0.467 1.00 65.38 925 LEU A N 1
ATOM 6967 C CA . LEU A 1 925 ? 80.052 89.606 -0.214 1.00 68.80 925 LEU A CA 1
ATOM 6968 C C . LEU A 1 925 ? 79.254 89.170 -1.437 1.00 78.14 925 LEU A C 1
ATOM 6969 O O . LEU A 1 925 ? 78.260 88.445 -1.311 1.00 77.45 925 LEU A O 1
ATOM 6974 N N . SER A 1 926 ? 79.665 89.614 -2.628 1.00 70.43 926 SER A N 1
ATOM 6975 C CA . SER A 1 926 ? 78.984 89.200 -3.850 1.00 72.99 926 SER A CA 1
ATOM 6976 C C . SER A 1 926 ? 79.104 87.696 -4.057 1.00 73.63 926 SER A C 1
ATOM 6977 O O . SER A 1 926 ? 78.114 87.023 -4.364 1.00 75.94 926 SER A O 1
ATOM 6980 N N . ALA A 1 927 ? 80.308 87.148 -3.869 1.00 71.67 927 ALA A N 1
ATOM 6981 C CA . ALA A 1 927 ? 80.518 85.713 -4.035 1.00 69.72 927 ALA A CA 1
ATOM 6982 C C . ALA A 1 927 ? 79.735 84.907 -3.004 1.00 75.21 927 ALA A C 1
ATOM 6983 O O . ALA A 1 927 ? 79.179 83.851 -3.327 1.00 76.71 927 ALA A O 1
ATOM 6985 N N . LEU A 1 928 ? 79.686 85.387 -1.757 1.00 76.51 928 LEU A N 1
ATOM 6986 C CA . LEU A 1 928 ? 78.964 84.674 -0.706 1.00 74.17 928 LEU A CA 1
ATOM 6987 C C . LEU A 1 928 ? 77.458 84.717 -0.936 1.00 75.52 928 LEU A C 1
ATOM 6988 O O . LEU A 1 928 ? 76.771 83.702 -0.769 1.00 74.64 928 LEU A O 1
ATOM 6993 N N . LEU A 1 929 ? 76.924 85.884 -1.311 1.00 72.69 929 LEU A N 1
ATOM 6994 C CA . LEU A 1 929 ? 75.491 86.004 -1.570 1.00 74.64 929 LEU A CA 1
ATOM 6995 C C . LEU A 1 929 ? 75.060 85.125 -2.738 1.00 77.48 929 LEU A C 1
ATOM 6996 O O . LEU A 1 929 ? 73.965 84.550 -2.718 1.00 74.37 929 LEU A O 1
ATOM 7001 N N . GLN A 1 930 ? 75.901 85.012 -3.769 1.00 68.83 930 GLN A N 1
ATOM 7002 C CA . GLN A 1 930 ? 75.628 84.052 -4.834 1.00 71.07 930 GLN A CA 1
ATOM 7003 C C . GLN A 1 930 ? 75.638 82.630 -4.295 1.00 73.90 930 GLN A C 1
ATOM 7004 O O . GLN A 1 930 ? 74.811 81.800 -4.686 1.00 77.16 930 GLN A O 1
ATOM 7010 N N . ALA A 1 931 ? 76.572 82.335 -3.391 1.00 72.19 931 ALA A N 1
ATOM 7011 C CA . ALA A 1 931 ? 76.662 80.998 -2.819 1.00 65.93 931 ALA A CA 1
ATOM 7012 C C . ALA A 1 931 ? 75.448 80.676 -1.951 1.00 71.06 931 ALA A C 1
ATOM 7013 O O . ALA A 1 931 ? 74.922 79.559 -2.005 1.00 67.17 931 ALA A O 1
ATOM 7015 N N . GLU A 1 932 ? 74.976 81.644 -1.160 1.00 63.47 932 GLU A N 1
ATOM 7016 C CA . GLU A 1 932 ? 73.859 81.382 -0.253 1.00 75.10 932 GLU A CA 1
ATOM 7017 C C . GLU A 1 932 ? 72.543 81.214 -1.008 1.00 70.93 932 GLU A C 1
ATOM 7018 O O . GLU A 1 932 ? 71.738 80.336 -0.674 1.00 75.08 932 GLU A O 1
ATOM 7024 N N . VAL A 1 933 ? 72.306 82.044 -2.030 1.00 76.66 933 VAL A N 1
ATOM 7025 C CA . VAL A 1 933 ? 71.052 81.983 -2.779 1.00 65.59 933 VAL A CA 1
ATOM 7026 C C . VAL A 1 933 ? 70.964 80.742 -3.661 1.00 65.32 933 VAL A C 1
ATOM 7027 O O . VAL A 1 933 ? 69.859 80.336 -4.037 1.00 67.89 933 VAL A O 1
ATOM 7031 N N . THR A 1 934 ? 72.091 80.119 -3.988 1.00 66.43 934 THR A N 1
ATOM 7032 C CA . THR A 1 934 ? 72.100 78.963 -4.875 1.00 64.73 934 THR A CA 1
ATOM 7033 C C . THR A 1 934 ? 71.319 77.808 -4.263 1.00 59.70 934 THR A C 1
ATOM 7034 O O . THR A 1 934 ? 71.691 77.323 -3.186 1.00 79.93 934 THR A O 1
ATOM 7038 N N . PRO A 1 935 ? 70.254 77.333 -4.906 1.00 75.63 935 PRO A N 1
ATOM 7039 C CA . PRO A 1 935 ? 69.533 76.166 -4.376 1.00 70.75 935 PRO A CA 1
ATOM 7040 C C . PRO A 1 935 ? 70.412 74.922 -4.419 1.00 78.83 935 PRO A C 1
ATOM 7041 O O . PRO A 1 935 ? 70.967 74.571 -5.463 1.00 79.61 935 PRO A O 1
ATOM 7045 N N . ARG A 1 936 ? 70.539 74.262 -3.272 1.00 76.79 936 ARG A N 1
ATOM 7046 C CA . ARG A 1 936 ? 71.344 73.059 -3.150 1.00 70.66 936 ARG A CA 1
ATOM 7047 C C . ARG A 1 936 ? 70.517 71.949 -2.521 1.00 76.10 936 ARG A C 1
ATOM 7048 O O . ARG A 1 936 ? 69.559 72.206 -1.788 1.00 77.54 936 ARG A O 1
ATOM 7056 N N . ARG A 1 937 ? 70.886 70.709 -2.830 1.00 76.97 937 ARG A N 1
ATOM 7057 C CA . ARG A 1 937 ? 70.249 69.559 -2.204 1.00 76.18 937 ARG A CA 1
ATOM 7058 C C . ARG A 1 937 ? 70.797 69.363 -0.790 1.00 80.19 937 ARG A C 1
ATOM 7059 O O . ARG A 1 937 ? 71.997 69.537 -0.562 1.00 86.91 937 ARG A O 1
ATOM 7067 N N . PRO A 1 938 ? 69.946 69.001 0.170 1.00 85.22 938 PRO A N 1
ATOM 7068 C CA . PRO A 1 938 ? 70.411 68.832 1.558 1.00 72.11 938 PRO A CA 1
ATOM 7069 C C . PRO A 1 938 ? 71.467 67.742 1.676 1.00 71.77 938 PRO A C 1
ATOM 7070 O O . PRO A 1 938 ? 71.251 66.593 1.282 1.00 76.42 938 PRO A O 1
ATOM 7074 N N . GLY A 1 939 ? 72.622 68.114 2.226 1.00 67.14 939 GLY A N 1
ATOM 7075 C CA . GLY A 1 939 ? 73.716 67.187 2.418 1.00 75.54 939 GLY A CA 1
ATOM 7076 C C . GLY A 1 939 ? 74.537 66.875 1.186 1.00 79.03 939 GLY A C 1
ATOM 7077 O O . GLY A 1 939 ? 75.445 66.038 1.269 1.00 77.92 939 GLY A O 1
ATOM 7078 N N . SER A 1 940 ? 74.263 67.513 0.052 1.00 71.75 940 SER A N 1
ATOM 7079 C CA . SER A 1 940 ? 75.003 67.211 -1.167 1.00 78.66 940 SER A CA 1
ATOM 7080 C C . SER A 1 940 ? 76.427 67.742 -1.061 1.00 77.09 940 SER A C 1
ATOM 7081 O O . SER A 1 940 ? 76.642 68.951 -0.918 1.00 74.15 940 SER A O 1
ATOM 7084 N N . VAL A 1 941 ? 77.401 66.835 -1.128 1.00 75.06 941 VAL A N 1
ATOM 7085 C CA . VAL A 1 941 ? 78.798 67.251 -1.174 1.00 77.98 941 VAL A CA 1
ATOM 7086 C C . VAL A 1 941 ? 79.122 67.843 -2.540 1.00 81.75 941 VAL A C 1
ATOM 7087 O O . VAL A 1 941 ? 79.833 68.850 -2.645 1.00 79.06 941 VAL A O 1
ATOM 7091 N N . GLU A 1 942 ? 78.588 67.239 -3.604 1.00 83.08 942 GLU A N 1
ATOM 7092 C CA . GLU A 1 942 ? 78.761 67.779 -4.948 1.00 79.42 942 GLU A CA 1
ATOM 7093 C C . GLU A 1 942 ? 78.267 69.220 -5.036 1.00 81.57 942 GLU A C 1
ATOM 7094 O O . GLU A 1 942 ? 78.990 70.107 -5.506 1.00 80.18 942 GLU A O 1
ATOM 7100 N N . ASP A 1 943 ? 77.037 69.478 -4.577 1.00 78.15 943 ASP A N 1
ATOM 7101 C CA . ASP A 1 943 ? 76.491 70.831 -4.636 1.00 73.43 943 ASP A CA 1
ATOM 7102 C C . ASP A 1 943 ? 77.235 71.797 -3.723 1.00 73.26 943 ASP A C 1
ATOM 7103 O O . ASP A 1 943 ? 77.136 73.013 -3.921 1.00 75.15 943 ASP A O 1
ATOM 7108 N N . PHE A 1 944 ? 77.975 71.292 -2.732 1.00 78.77 944 PHE A N 1
ATOM 7109 C CA . PHE A 1 944 ? 78.743 72.186 -1.874 1.00 76.04 944 PHE A CA 1
ATOM 7110 C C . PHE A 1 944 ? 80.007 72.677 -2.577 1.00 73.62 944 PHE A C 1
ATOM 7111 O O . PHE A 1 944 ? 80.316 73.875 -2.551 1.00 69.83 944 PHE A O 1
ATOM 7119 N N . PHE A 1 945 ? 80.761 71.761 -3.196 1.00 72.34 945 PHE A N 1
ATOM 7120 C CA . PHE A 1 945 ? 81.977 72.149 -3.908 1.00 79.34 945 PHE A CA 1
ATOM 7121 C C . PHE A 1 945 ? 81.669 72.948 -5.171 1.00 83.20 945 PHE A C 1
ATOM 7122 O O . PHE A 1 945 ? 82.408 73.880 -5.507 1.00 83.61 945 PHE A O 1
ATOM 7130 N N . GLN A 1 946 ? 80.588 72.604 -5.879 1.00 85.01 946 GLN A N 1
ATOM 7131 C CA . GLN A 1 946 ? 80.188 73.354 -7.067 1.00 90.07 946 GLN A CA 1
ATOM 7132 C C . GLN A 1 946 ? 79.868 74.806 -6.733 1.00 86.81 946 GLN A C 1
ATOM 7133 O O . GLN A 1 946 ? 79.891 75.667 -7.623 1.00 89.15 946 GLN A O 1
ATOM 7139 N N . VAL A 1 947 ? 79.641 75.101 -5.448 1.00 78.92 947 VAL A N 1
ATOM 7140 C CA . VAL A 1 947 ? 79.342 76.449 -4.995 1.00 72.68 947 VAL A CA 1
ATOM 7141 C C . VAL A 1 947 ? 80.553 77.096 -4.289 1.00 76.89 947 VAL A C 1
ATOM 7142 O O . VAL A 1 947 ? 80.669 78.331 -4.265 1.00 77.52 947 VAL A O 1
ATOM 7146 N N . PHE A 1 948 ? 81.443 76.298 -3.679 1.00 81.47 948 PHE A N 1
ATOM 7147 C CA . PHE A 1 948 ? 82.580 76.840 -2.925 1.00 83.95 948 PHE A CA 1
ATOM 7148 C C . PHE A 1 948 ? 83.819 77.096 -3.784 1.00 77.89 948 PHE A C 1
ATOM 7149 O O . PHE A 1 948 ? 84.557 78.058 -3.538 1.00 69.82 948 PHE A O 1
ATOM 7157 N N . LEU A 1 949 ? 84.054 76.250 -4.787 1.00 78.41 949 LEU A N 1
ATOM 7158 C CA . LEU A 1 949 ? 85.207 76.421 -5.672 1.00 82.94 949 LEU A CA 1
ATOM 7159 C C . LEU A 1 949 ? 85.294 77.801 -6.321 1.00 81.29 949 LEU A C 1
ATOM 7160 O O . LEU A 1 949 ? 86.394 78.382 -6.314 1.00 92.34 949 LEU A O 1
ATOM 7165 N N . PRO A 1 950 ? 84.227 78.382 -6.883 1.00 79.79 950 PRO A N 1
ATOM 7166 C CA . PRO A 1 950 ? 84.348 79.756 -7.406 1.00 77.85 950 PRO A CA 1
ATOM 7167 C C . PRO A 1 950 ? 84.723 80.786 -6.350 1.00 80.41 950 PRO A C 1
ATOM 7168 O O . PRO A 1 950 ? 85.271 81.839 -6.701 1.00 91.49 950 PRO A O 1
ATOM 7172 N N . MET A 1 951 ? 84.448 80.524 -5.074 1.00 80.64 951 MET A N 1
ATOM 7173 C CA . MET A 1 951 ? 84.767 81.485 -4.027 1.00 81.67 951 MET A CA 1
ATOM 7174 C C . MET A 1 951 ? 86.239 81.479 -3.636 1.00 89.02 951 MET A C 1
ATOM 7175 O O . MET A 1 951 ? 86.701 82.448 -3.022 1.00 94.14 951 MET A O 1
ATOM 7180 N N . ILE A 1 952 ? 86.979 80.418 -3.972 1.00 90.41 952 ILE A N 1
ATOM 7181 C CA . ILE A 1 952 ?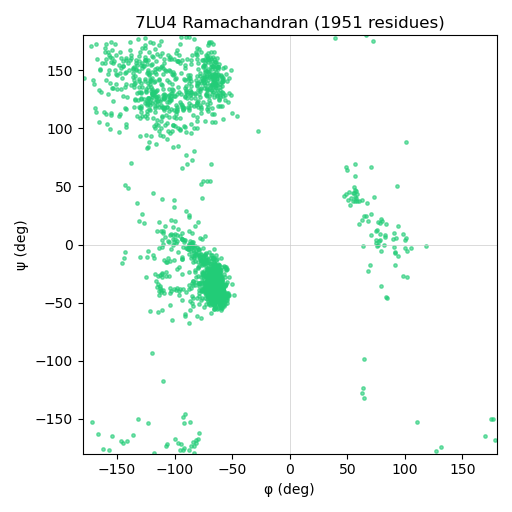 88.344 80.268 -3.456 1.00 89.85 952 ILE A CA 1
ATOM 7182 C C . ILE A 1 952 ? 89.259 81.414 -3.878 1.00 93.45 952 ILE A C 1
ATOM 7183 O O . ILE A 1 952 ? 89.922 81.996 -3.004 1.00 90.34 952 ILE A O 1
ATOM 7188 N N . PRO A 1 953 ? 89.351 81.792 -5.163 1.00 93.73 953 PRO A N 1
ATOM 7189 C CA . PRO A 1 953 ? 90.196 82.953 -5.496 1.00 87.33 953 PRO A CA 1
ATOM 7190 C C . PRO A 1 953 ? 89.749 84.229 -4.801 1.00 90.49 953 PRO A C 1
ATOM 7191 O O . PRO A 1 953 ? 90.592 85.024 -4.369 1.00 95.00 953 PRO A O 1
ATOM 7195 N N . VAL A 1 954 ? 88.436 84.433 -4.664 1.00 90.27 954 VAL A N 1
ATOM 7196 C CA . VAL A 1 954 ? 87.917 85.627 -4.001 1.00 89.21 954 VAL A CA 1
ATOM 7197 C C . VAL A 1 954 ? 88.264 85.613 -2.515 1.00 88.59 954 VAL A C 1
ATOM 7198 O O . VAL A 1 954 ? 88.521 86.663 -1.914 1.00 91.32 954 VAL A O 1
ATOM 7202 N N . ILE A 1 955 ? 88.269 84.429 -1.896 1.00 87.56 955 ILE A N 1
ATOM 7203 C CA . ILE A 1 955 ? 88.632 84.333 -0.483 1.00 89.19 955 ILE A CA 1
ATOM 7204 C C . ILE A 1 955 ? 90.124 84.589 -0.299 1.00 93.89 955 ILE A C 1
ATOM 7205 O O . ILE A 1 955 ? 90.535 85.306 0.622 1.00 92.92 955 ILE A O 1
ATOM 7210 N N . ASN A 1 956 ? 90.959 84.019 -1.173 1.00 95.57 956 ASN A N 1
ATOM 7211 C CA . ASN A 1 956 ? 92.404 84.198 -1.044 1.00 89.53 956 ASN A CA 1
ATOM 7212 C C . ASN A 1 956 ? 92.800 85.661 -1.207 1.00 95.80 956 ASN A C 1
ATOM 7213 O O . ASN A 1 956 ? 93.594 86.189 -0.419 1.00 102.87 956 ASN A O 1
ATOM 7218 N N . ARG A 1 957 ? 92.251 86.338 -2.222 1.00 97.65 957 ARG A N 1
ATOM 7219 C CA . ARG A 1 957 ? 92.520 87.767 -2.375 1.00 100.51 957 ARG A CA 1
ATOM 7220 C C . ARG A 1 957 ? 92.014 88.563 -1.178 1.00 99.13 957 ARG A C 1
ATOM 7221 O O . ARG A 1 957 ? 92.623 89.569 -0.797 1.00 102.19 957 ARG A O 1
ATOM 7229 N N . PHE A 1 958 ? 90.904 88.129 -0.576 1.00 97.33 958 PHE A N 1
ATOM 7230 C CA . PHE A 1 958 ? 90.372 88.817 0.597 1.00 96.23 958 PHE A CA 1
ATOM 7231 C C . PHE A 1 958 ? 91.358 88.780 1.761 1.00 97.60 958 PHE A C 1
ATOM 7232 O O . PHE A 1 958 ? 91.548 89.787 2.450 1.00 97.58 958 PHE A O 1
ATOM 7240 N N . PHE A 1 959 ? 91.998 87.630 1.996 1.00 95.88 959 PHE A N 1
ATOM 7241 C CA . PHE A 1 959 ? 92.912 87.516 3.131 1.00 103.84 959 PHE A CA 1
ATOM 7242 C C . PHE A 1 959 ? 94.164 88.363 2.931 1.00 105.75 959 PHE A C 1
ATOM 7243 O O . PHE A 1 959 ? 94.670 88.967 3.885 1.00 107.11 959 PHE A O 1
ATOM 7251 N N . ASP A 1 960 ? 94.679 88.417 1.702 1.00 106.90 960 ASP A N 1
ATOM 7252 C CA . ASP A 1 960 ? 95.923 89.138 1.451 1.00 107.04 960 ASP A CA 1
ATOM 7253 C C . ASP A 1 960 ? 95.714 90.647 1.503 1.00 104.27 960 ASP A C 1
ATOM 7254 O O . ASP A 1 960 ? 96.572 91.381 2.007 1.00 107.70 960 ASP A O 1
ATOM 7259 N N . GLU A 1 961 ? 94.579 91.126 0.995 1.00 101.14 961 GLU A N 1
ATOM 7260 C CA . GLU A 1 961 ? 94.343 92.555 0.838 1.00 101.30 961 GLU A CA 1
ATOM 7261 C C . GLU A 1 961 ? 93.618 93.194 2.017 1.00 98.56 961 GLU A C 1
ATOM 7262 O O . GLU A 1 961 ? 93.538 94.426 2.073 1.00 100.94 961 GLU A O 1
ATOM 7268 N N . VAL A 1 962 ? 93.087 92.408 2.951 1.00 95.11 962 VAL A N 1
ATOM 7269 C CA . VAL A 1 962 ? 92.242 92.939 4.015 1.00 99.54 962 VAL A CA 1
ATOM 7270 C C . VAL A 1 962 ? 92.750 92.457 5.367 1.00 99.86 962 VAL A C 1
ATOM 7271 O O . VAL A 1 962 ? 93.083 91.278 5.536 1.00 97.81 962 VAL A O 1
ATOM 7275 N N . LEU A 1 963 ? 92.815 93.378 6.327 1.00 100.61 963 LEU A N 1
ATOM 7276 C CA . LEU A 1 963 ? 93.063 93.037 7.720 1.00 100.79 963 LEU A CA 1
ATOM 7277 C C . LEU A 1 963 ? 91.726 92.700 8.368 1.00 99.69 963 LEU A C 1
ATOM 7278 O O . LEU A 1 963 ? 90.782 93.495 8.307 1.00 100.39 963 LEU A O 1
ATOM 7283 N N . VAL A 1 964 ? 91.648 91.518 8.978 1.00 95.16 964 VAL A N 1
ATOM 7284 C CA . VAL A 1 964 ? 90.376 90.956 9.414 1.00 94.63 964 VAL A CA 1
ATOM 7285 C C . VAL A 1 964 ? 90.045 91.362 10.846 1.00 102.41 964 VAL A C 1
ATOM 7286 O O . VAL A 1 964 ? 89.013 91.997 11.098 1.00 104.42 964 VAL A O 1
ATOM 7290 N N . MET A 1 965 ? 90.917 90.999 11.793 1.00 110.10 965 MET A N 1
ATOM 7291 C CA . MET A 1 965 ? 90.540 91.017 13.206 1.00 120.70 965 MET A CA 1
ATOM 7292 C C . MET A 1 965 ? 90.371 92.420 13.767 1.00 124.81 965 MET A C 1
ATOM 7293 O O . MET A 1 965 ? 89.527 92.623 14.655 1.00 122.54 965 MET A O 1
ATOM 7298 N N . ALA A 1 966 ? 91.162 93.387 13.299 1.00 114.54 966 ALA A N 1
ATOM 7299 C CA . ALA A 1 966 ? 91.056 94.749 13.769 1.00 110.78 966 ALA A CA 1
ATOM 7300 C C . ALA A 1 966 ? 90.668 95.708 12.659 1.00 115.68 966 ALA A C 1
ATOM 7301 O O . ALA A 1 966 ? 90.453 95.308 11.515 1.00 114.20 966 ALA A O 1
ATOM 7302 N N . GLU A 1 967 ? 90.571 96.982 13.018 1.00 117.74 967 GLU A N 1
ATOM 7303 C CA . GLU A 1 967 ? 90.710 97.448 14.386 1.00 103.39 967 GLU A CA 1
ATOM 7304 C C . GLU A 1 967 ? 89.392 98.036 14.829 1.00 116.19 967 GLU A C 1
ATOM 7305 O O . GLU A 1 967 ? 88.988 97.895 15.981 1.00 113.85 967 GLU A O 1
ATOM 7306 N N . ASP A 1 968 ? 88.718 98.698 13.894 1.00 126.56 968 ASP A N 1
ATOM 7307 C CA . ASP A 1 968 ? 87.391 99.231 14.158 1.00 118.90 968 ASP A CA 1
ATOM 7308 C C . ASP A 1 968 ? 86.398 98.095 14.384 1.00 119.29 968 ASP A C 1
ATOM 7309 O O . ASP A 1 968 ? 86.485 97.036 13.757 1.00 118.97 968 ASP A O 1
ATOM 7314 N N . ALA A 1 969 ? 85.449 98.324 15.295 1.00 117.53 969 ALA A N 1
ATOM 7315 C CA . ALA A 1 969 ? 84.480 97.289 15.617 1.00 113.59 969 ALA A CA 1
ATOM 7316 C C . ALA A 1 969 ? 83.588 96.927 14.445 1.00 114.03 969 ALA A C 1
ATOM 7317 O O . ALA A 1 969 ? 83.276 95.753 14.229 1.00 113.72 969 ALA A O 1
ATOM 7318 N N . GLY A 1 970 ? 83.167 97.929 13.672 1.00 117.89 970 GLY A N 1
ATOM 7319 C CA . GLY A 1 970 ? 82.316 97.658 12.524 1.00 112.50 970 GLY A CA 1
ATOM 7320 C C . GLY A 1 970 ? 83.024 96.878 11.432 1.00 109.58 970 GLY A C 1
ATOM 7321 O O . GLY A 1 970 ? 82.432 95.995 10.805 1.00 107.71 970 GLY A O 1
ATOM 7322 N N . LEU A 1 971 ? 84.298 97.193 11.186 1.00 104.66 971 LEU A N 1
ATOM 7323 C CA . LEU A 1 971 ? 85.055 96.478 10.162 1.00 103.36 971 LEU A CA 1
ATOM 7324 C C . LEU A 1 971 ? 85.312 95.033 10.569 1.00 105.46 971 LEU A C 1
ATOM 7325 O O . LEU A 1 971 ? 85.235 94.124 9.734 1.00 109.22 971 LEU A O 1
ATOM 7330 N N . ARG A 1 972 ? 85.623 94.803 11.847 1.00 105.77 972 ARG A N 1
ATOM 7331 C CA . ARG A 1 972 ? 85.873 93.444 12.314 1.00 105.95 972 ARG A CA 1
ATOM 7332 C C . ARG A 1 972 ? 84.608 92.593 12.250 1.00 100.13 972 ARG A C 1
ATOM 7333 O O . ARG A 1 972 ? 84.658 91.428 11.841 1.00 100.49 972 ARG A O 1
ATOM 7335 N N . ALA A 1 973 ? 83.462 93.160 12.641 1.00 99.19 973 ALA A N 1
ATOM 7336 C CA . ALA A 1 973 ? 82.209 92.408 12.600 1.00 99.77 973 ALA A CA 1
ATOM 7337 C C . ALA A 1 973 ? 81.844 92.013 11.173 1.00 101.72 973 ALA A C 1
ATOM 7338 O O . ALA A 1 973 ? 81.452 90.868 10.919 1.00 102.43 973 ALA A O 1
ATOM 7340 N N . ASN A 1 974 ? 81.968 92.946 10.225 1.00 98.65 974 ASN A N 1
ATOM 7341 C CA . ASN A 1 974 ? 81.695 92.616 8.829 1.00 94.91 974 ASN A CA 1
ATOM 7342 C C . ASN A 1 974 ? 82.648 91.547 8.314 1.00 94.57 974 ASN A C 1
ATOM 7343 O O . ASN A 1 974 ? 82.225 90.605 7.635 1.00 100.95 974 ASN A O 1
ATOM 7348 N N . ARG A 1 975 ? 83.940 91.673 8.618 1.00 93.44 975 ARG A N 1
ATOM 7349 C CA . ARG A 1 975 ? 84.906 90.731 8.062 1.00 97.03 975 ARG A CA 1
ATOM 7350 C C . ARG A 1 975 ? 84.774 89.355 8.703 1.00 93.22 975 ARG A C 1
ATOM 7351 O O . ARG A 1 975 ? 84.909 88.331 8.022 1.00 91.61 975 ARG A O 1
ATOM 7359 N N . LEU A 1 976 ? 84.500 89.306 10.007 1.00 97.57 976 LEU A N 1
ATOM 7360 C CA . LEU A 1 976 ? 84.277 88.016 10.651 1.00 100.04 976 LEU A CA 1
ATOM 7361 C C . LEU A 1 976 ? 82.967 87.390 10.187 1.00 92.72 976 LEU A C 1
ATOM 7362 O O . LEU A 1 976 ? 82.897 86.175 9.972 1.00 88.04 976 LEU A O 1
ATOM 7367 N N . GLY A 1 977 ? 81.925 88.207 10.021 1.00 94.72 977 GLY A N 1
ATOM 7368 C CA . GLY A 1 977 ? 80.653 87.686 9.548 1.00 92.98 977 GLY A CA 1
ATOM 7369 C C . GLY A 1 977 ? 80.760 87.021 8.190 1.00 86.46 977 GLY A C 1
ATOM 7370 O O . GLY A 1 977 ? 80.142 85.981 7.947 1.00 86.26 977 GLY A O 1
ATOM 7371 N N . LEU A 1 978 ? 81.546 87.611 7.286 1.00 88.20 978 LEU A N 1
ATOM 7372 C CA . LEU A 1 978 ? 81.790 86.979 5.993 1.00 81.84 978 LEU A CA 1
ATOM 7373 C C . LEU A 1 978 ? 82.424 85.605 6.166 1.00 81.28 978 LEU A C 1
ATOM 7374 O O . LEU A 1 978 ? 82.019 84.637 5.511 1.00 85.49 978 LEU A O 1
ATOM 7379 N N . LEU A 1 979 ? 83.419 85.497 7.047 1.00 82.41 979 LEU A N 1
ATOM 7380 C CA . LEU A 1 979 ? 84.084 84.215 7.251 1.00 80.15 979 LEU A CA 1
ATOM 7381 C C . LEU A 1 979 ? 83.157 83.221 7.937 1.00 80.91 979 LEU A C 1
ATOM 7382 O O . LEU A 1 979 ? 83.206 82.018 7.654 1.00 79.38 979 LEU A O 1
ATOM 7387 N N . GLN A 1 980 ? 82.299 83.708 8.834 1.00 82.75 980 GLN A N 1
ATOM 7388 C CA . GLN A 1 980 ? 81.362 82.822 9.515 1.00 83.00 980 GLN A CA 1
ATOM 7389 C C . GLN A 1 980 ? 80.361 82.224 8.536 1.00 82.42 980 GLN A C 1
ATOM 7390 O O . GLN A 1 980 ? 80.091 81.018 8.571 1.00 84.30 980 GLN A O 1
ATOM 7396 N N . ARG A 1 981 ? 79.809 83.048 7.645 1.00 85.97 981 ARG A N 1
ATOM 7397 C CA . ARG A 1 981 ? 78.847 82.545 6.671 1.00 79.97 981 ARG A CA 1
ATOM 7398 C C . ARG A 1 981 ? 79.504 81.636 5.637 1.00 73.28 981 ARG A C 1
ATOM 7399 O O . ARG A 1 981 ? 78.829 80.771 5.068 1.00 74.19 981 ARG A O 1
ATOM 7407 N N . ILE A 1 982 ? 80.807 81.803 5.387 1.00 73.66 982 ILE A N 1
ATOM 7408 C CA . ILE A 1 982 ? 81.521 80.849 4.541 1.00 80.34 982 ILE A CA 1
ATOM 7409 C C . ILE A 1 982 ? 81.559 79.477 5.204 1.00 85.32 982 ILE A C 1
ATOM 7410 O O . ILE A 1 982 ? 81.304 78.453 4.558 1.00 81.45 982 ILE A O 1
ATOM 7415 N N . VAL A 1 983 ? 81.863 79.435 6.504 1.00 80.87 983 VAL A N 1
ATOM 7416 C CA . VAL A 1 983 ? 81.849 78.166 7.228 1.00 78.99 983 VAL A CA 1
ATOM 7417 C C . VAL A 1 983 ? 80.452 77.557 7.198 1.00 72.45 983 VAL A C 1
ATOM 7418 O O . VAL A 1 983 ? 80.290 76.348 6.998 1.00 80.23 983 VAL A O 1
ATOM 7422 N N . ALA A 1 984 ? 79.420 78.388 7.361 1.00 64.65 984 ALA A N 1
ATOM 7423 C CA . ALA A 1 984 ? 78.042 77.905 7.353 1.00 72.51 984 ALA A CA 1
ATOM 7424 C C . ALA A 1 984 ? 77.633 77.248 6.032 1.00 80.86 984 ALA A C 1
ATOM 7425 O O . ALA A 1 984 ? 76.636 76.520 6.012 1.00 74.46 984 ALA A O 1
ATOM 7427 N N . LEU A 1 985 ? 78.366 77.472 4.934 1.00 68.81 985 LEU A N 1
ATOM 7428 C CA . LEU A 1 985 ? 78.025 76.801 3.680 1.00 72.74 985 LEU A CA 1
ATOM 7429 C C . LEU A 1 985 ? 78.159 75.290 3.777 1.00 72.28 985 LEU A C 1
ATOM 7430 O O . LEU A 1 985 ? 77.529 74.568 2.996 1.00 75.29 985 LEU A O 1
ATOM 7435 N N . ALA A 1 986 ? 78.964 74.795 4.708 1.00 77.60 986 ALA A N 1
ATOM 7436 C CA . ALA A 1 986 ? 79.113 73.362 4.904 1.00 78.02 986 ALA A CA 1
ATOM 7437 C C . ALA A 1 986 ? 78.085 72.774 5.867 1.00 74.07 986 ALA A C 1
ATOM 7438 O O . ALA A 1 986 ? 78.060 71.553 6.043 1.00 72.51 986 ALA A O 1
ATOM 7440 N N . ASP A 1 987 ? 77.230 73.599 6.477 1.00 67.07 987 ASP A N 1
ATOM 7441 C CA . ASP A 1 987 ? 76.257 73.086 7.439 1.00 78.31 987 ASP A CA 1
ATOM 7442 C C . ASP A 1 987 ? 75.357 72.039 6.787 1.00 77.86 987 ASP A C 1
ATOM 7443 O O . ASP A 1 987 ? 74.828 72.250 5.692 1.00 81.55 987 ASP A O 1
ATOM 7448 N N . GLY A 1 988 ? 75.201 70.899 7.458 1.00 74.55 988 GLY A N 1
ATOM 7449 C CA . GLY A 1 988 ? 74.420 69.805 6.929 1.00 76.38 988 GLY A CA 1
ATOM 7450 C C . GLY A 1 988 ? 75.126 68.951 5.894 1.00 78.60 988 GLY A C 1
ATOM 7451 O O . GLY A 1 988 ? 74.553 67.929 5.472 1.00 74.85 988 GLY A O 1
ATOM 7452 N N . VAL A 1 989 ? 76.351 69.339 5.479 1.00 68.72 989 VAL A N 1
ATOM 7453 C CA . VAL A 1 989 ? 77.144 68.588 4.504 1.00 77.39 989 VAL A CA 1
ATOM 7454 C C . VAL A 1 989 ? 78.254 67.780 5.205 1.00 74.37 989 VAL A C 1
ATOM 7455 O O . VAL A 1 989 ? 78.288 66.538 5.119 1.00 77.59 989 VAL A O 1
ATOM 7459 N N . ALA A 1 990 ? 79.215 68.474 5.831 1.00 77.73 990 ALA A N 1
ATOM 7460 C CA . ALA A 1 990 ? 80.298 67.767 6.500 1.00 86.82 990 ALA A CA 1
ATOM 7461 C C . ALA A 1 990 ? 80.897 68.642 7.585 1.00 90.17 990 ALA A C 1
ATOM 7462 O O . ALA A 1 990 ? 80.718 69.855 7.588 1.00 89.52 990 ALA A O 1
ATOM 7464 N N . ASP A 1 991 ? 81.610 68.011 8.512 1.00 90.51 991 ASP A N 1
ATOM 7465 C CA . ASP A 1 991 ? 82.428 68.728 9.478 1.00 92.58 991 ASP A CA 1
ATOM 7466 C C . ASP A 1 991 ? 83.862 68.483 9.018 1.00 90.57 991 ASP A C 1
ATOM 7467 O O . ASP A 1 991 ? 84.484 67.489 9.389 1.00 92.54 991 ASP A O 1
ATOM 7472 N N . PHE A 1 992 ? 84.369 69.379 8.165 1.00 88.54 992 PHE A N 1
ATOM 7473 C CA . PHE A 1 992 ? 85.660 69.138 7.531 1.00 91.26 992 PHE A CA 1
ATOM 7474 C C . PHE A 1 992 ? 86.816 69.137 8.525 1.00 89.53 992 PHE A C 1
ATOM 7475 O O . PHE A 1 992 ? 87.887 68.613 8.200 1.00 86.44 992 PHE A O 1
ATOM 7483 N N . SER A 1 993 ? 86.625 69.687 9.729 1.00 90.69 993 SER A N 1
ATOM 7484 C CA . SER A 1 993 ? 87.661 69.633 10.757 1.00 90.52 993 SER A CA 1
ATOM 7485 C C . SER A 1 993 ? 87.996 68.207 11.181 1.00 91.99 993 SER A C 1
ATOM 7486 O O . SER A 1 993 ? 89.046 67.992 11.797 1.00 97.01 993 SER A O 1
ATOM 7489 N N . LYS A 1 994 ? 87.134 67.236 10.866 1.00 88.58 994 LYS A N 1
ATOM 7490 C CA . LYS A 1 994 ? 87.380 65.830 11.156 1.00 85.71 994 LYS A CA 1
ATOM 7491 C C . LYS A 1 994 ? 88.410 65.194 10.229 1.00 87.69 994 LYS A C 1
ATOM 7492 O O . LYS A 1 994 ? 88.895 64.099 10.531 1.00 94.93 994 LYS A O 1
ATOM 7498 N N . LEU A 1 995 ? 88.753 65.835 9.114 1.00 87.19 995 LEU A N 1
ATOM 7499 C CA . LEU A 1 995 ? 89.733 65.258 8.205 1.00 94.83 995 LEU A CA 1
ATOM 7500 C C . LEU A 1 995 ? 91.143 65.400 8.767 1.00 104.32 995 LEU A C 1
ATOM 7501 O O . LEU A 1 995 ? 91.440 66.314 9.539 1.00 102.69 995 LEU A O 1
ATOM 7506 N N . GLU A 1 996 ? 92.023 64.479 8.360 1.00 107.30 996 GLU A N 1
ATOM 7507 C CA . GLU A 1 996 ? 93.393 64.488 8.866 1.00 110.22 996 GLU A CA 1
ATOM 7508 C C . GLU A 1 996 ? 94.174 65.694 8.356 1.00 115.87 996 GLU A C 1
ATOM 7509 O O . GLU A 1 996 ? 94.895 66.342 9.124 1.00 116.35 996 GLU A O 1
ATOM 7515 N N . GLY A 1 997 ? 94.052 66.007 7.068 1.00 117.52 997 GLY A N 1
ATOM 7516 C CA . GLY A 1 997 ? 94.783 67.114 6.485 1.00 117.62 997 GLY A CA 1
ATOM 7517 C C . GLY A 1 997 ? 94.257 68.495 6.800 1.00 113.66 997 GLY A C 1
ATOM 7518 O O . GLY A 1 997 ? 94.777 69.480 6.268 1.00 112.98 997 GLY A O 1
ATOM 7519 N N . PHE A 1 998 ? 93.240 68.601 7.659 1.00 112.72 998 PHE A N 1
ATOM 7520 C CA . PHE A 1 998 ? 92.647 69.903 7.947 1.00 114.08 998 PHE A CA 1
ATOM 7521 C C . PHE A 1 998 ? 93.621 70.801 8.703 1.00 118.55 998 PHE A C 1
ATOM 7522 O O . PHE A 1 998 ? 93.723 71.999 8.413 1.00 114.56 998 PHE A O 1
ATOM 7530 N N . GLU A 1 999 ? 94.348 70.245 9.666 1.00 117.12 999 GLU A N 1
ATOM 7531 C CA . GLU A 1 999 ? 95.340 71.005 10.408 1.00 114.78 999 GLU A CA 1
ATOM 7532 C C . GLU A 1 999 ? 96.619 71.272 9.632 1.00 119.97 999 GLU A C 1
ATOM 7533 O O . GLU A 1 999 ? 96.599 71.890 8.566 1.00 112.73 999 GLU A O 1
ATOM 7534 N N . PRO B 1 4 ? 67.391 -15.951 47.693 1.00 89.96 4 PRO B N 1
ATOM 7535 C CA . PRO B 1 4 ? 66.327 -15.082 48.206 1.00 85.30 4 PRO B CA 1
ATOM 7536 C C . PRO B 1 4 ? 66.206 -13.794 47.390 1.00 79.72 4 PRO B C 1
ATOM 7537 O O . PRO B 1 4 ? 67.149 -13.002 47.311 1.00 85.16 4 PRO B O 1
ATOM 7541 N N . LEU B 1 5 ? 65.035 -13.594 46.797 1.00 73.33 5 LEU B N 1
ATOM 7542 C CA . LEU B 1 5 ? 64.853 -12.539 45.812 1.00 60.13 5 LEU B CA 1
ATOM 7543 C C . LEU B 1 5 ? 64.867 -11.153 46.449 1.00 68.57 5 LEU B C 1
ATOM 7544 O O . LEU B 1 5 ? 64.343 -10.946 47.547 1.00 72.20 5 LEU B O 1
ATOM 7549 N N . ASP B 1 6 ? 65.483 -10.204 45.743 1.00 69.77 6 ASP B N 1
ATOM 7550 C CA . ASP B 1 6 ? 65.396 -8.793 46.087 1.00 60.87 6 ASP B CA 1
ATOM 7551 C C . ASP B 1 6 ? 64.002 -8.258 45.780 1.00 57.84 6 ASP B C 1
ATOM 7552 O O . ASP B 1 6 ? 63.226 -8.859 45.034 1.00 56.72 6 ASP B O 1
ATOM 7557 N N . PHE B 1 7 ? 63.712 -7.079 46.335 1.00 48.03 7 PHE B N 1
ATOM 7558 C CA . PHE B 1 7 ? 62.419 -6.440 46.118 1.00 54.39 7 PHE B CA 1
ATOM 7559 C C . PHE B 1 7 ? 62.147 -6.223 44.633 1.00 56.86 7 PHE B C 1
ATOM 7560 O O . PHE B 1 7 ? 61.065 -6.555 44.133 1.00 61.24 7 PHE B O 1
ATOM 7568 N N . GLN B 1 8 ? 63.115 -5.652 43.914 1.00 53.51 8 GLN B N 1
ATOM 7569 C CA . GLN B 1 8 ? 62.926 -5.417 42.488 1.00 53.88 8 GLN B CA 1
ATOM 7570 C C . GLN B 1 8 ? 62.884 -6.724 41.709 1.00 57.35 8 GLN B C 1
ATOM 7571 O O . GLN B 1 8 ? 62.220 -6.802 40.669 1.00 57.43 8 GLN B O 1
ATOM 7577 N N . SER B 1 9 ? 63.576 -7.758 42.194 1.00 52.82 9 SER B N 1
ATOM 7578 C CA . SER B 1 9 ? 63.539 -9.053 41.520 1.00 55.09 9 SER B CA 1
ATOM 7579 C C . SER B 1 9 ? 62.176 -9.714 41.676 1.00 57.68 9 SER B C 1
ATOM 7580 O O . SER B 1 9 ? 61.717 -10.420 40.771 1.00 59.72 9 SER B O 1
ATOM 7583 N N . ILE B 1 10 ? 61.524 -9.505 42.825 1.00 59.87 10 ILE B N 1
ATOM 7584 C CA . ILE B 1 10 ? 60.160 -9.995 43.025 1.00 51.54 10 ILE B CA 1
ATOM 7585 C C . ILE B 1 10 ? 59.214 -9.334 42.034 1.00 46.14 10 ILE B C 1
ATOM 7586 O O . ILE B 1 10 ? 58.349 -9.985 41.437 1.00 51.92 10 ILE B O 1
ATOM 7591 N N . ILE B 1 11 ? 59.354 -8.018 41.865 1.00 48.48 11 ILE B N 1
ATOM 7592 C CA . ILE B 1 11 ? 58.497 -7.284 40.939 1.00 45.33 11 ILE B CA 1
ATOM 7593 C C . ILE B 1 11 ? 58.745 -7.735 39.503 1.00 57.56 11 ILE B C 1
ATOM 7594 O O . ILE B 1 11 ? 57.801 -7.934 38.725 1.00 62.27 11 ILE B O 1
ATOM 7599 N N . MET B 1 12 ? 60.013 -7.900 39.116 1.00 51.55 12 MET B N 1
ATOM 7600 C CA . MET B 1 12 ? 60.267 -8.275 37.730 1.00 64.74 12 MET B CA 1
ATOM 7601 C C . MET B 1 12 ? 59.857 -9.716 37.467 1.00 59.25 12 MET B C 1
ATOM 7602 O O . MET B 1 12 ? 59.426 -10.043 36.357 1.00 60.78 12 MET B O 1
ATOM 7607 N N . LYS B 1 13 ? 59.952 -10.584 38.475 1.00 60.35 13 LYS B N 1
ATOM 7608 C CA . LYS B 1 13 ? 59.542 -11.970 38.280 1.00 60.78 13 LYS B CA 1
ATOM 7609 C C . LYS B 1 13 ? 58.026 -12.087 38.148 1.00 58.60 13 LYS B C 1
ATOM 7610 O O . LYS B 1 13 ? 57.530 -12.883 37.340 1.00 58.76 13 LYS B O 1
ATOM 7616 N N . LEU B 1 14 ? 57.271 -11.300 38.924 1.00 56.64 14 LEU B N 1
ATOM 7617 C CA . LEU B 1 14 ? 55.821 -11.274 38.747 1.00 53.29 14 LEU B CA 1
ATOM 7618 C C . LEU B 1 14 ? 55.441 -10.707 37.383 1.00 57.09 14 LEU B C 1
ATOM 7619 O O . LEU B 1 14 ? 54.534 -11.223 36.719 1.00 51.87 14 LEU B O 1
ATOM 7624 N N . GLN B 1 15 ? 56.110 -9.635 36.956 1.00 52.68 15 GLN B N 1
ATOM 7625 C CA . GLN B 1 15 ? 55.843 -9.094 35.628 1.00 50.70 15 GLN B CA 1
ATOM 7626 C C . GLN B 1 15 ? 56.130 -10.129 34.552 1.00 55.53 15 GLN B C 1
ATOM 7627 O O . GLN B 1 15 ? 55.345 -10.291 33.611 1.00 55.47 15 GLN B O 1
ATOM 7633 N N . GLN B 1 16 ? 57.235 -10.860 34.699 1.00 50.48 16 GLN B N 1
ATOM 7634 C CA . GLN B 1 16 ? 57.577 -11.908 33.746 1.00 51.01 16 GLN B CA 1
ATOM 7635 C C . GLN B 1 16 ? 56.537 -13.026 33.750 1.00 56.93 16 GLN B C 1
ATOM 7636 O O . GLN B 1 16 ? 56.085 -13.469 32.688 1.00 64.98 16 GLN B O 1
ATOM 7642 N N . PHE B 1 17 ? 56.143 -13.497 34.940 1.00 63.14 17 PHE B N 1
ATOM 7643 C CA . PHE B 1 17 ? 55.171 -14.587 35.016 1.00 55.09 17 PHE B CA 1
ATOM 7644 C C . PHE B 1 17 ? 53.854 -14.200 34.352 1.00 57.85 17 PHE B C 1
ATOM 7645 O O . PHE B 1 17 ? 53.352 -14.918 33.480 1.00 59.06 17 PHE B O 1
ATOM 7653 N N . TRP B 1 18 ? 53.267 -13.073 34.763 1.00 52.73 18 TRP B N 1
ATOM 7654 C CA . TRP B 1 18 ? 51.982 -12.679 34.194 1.00 54.05 18 TRP B CA 1
ATOM 7655 C C . TRP B 1 18 ? 52.099 -12.318 32.716 1.00 57.06 18 TRP B C 1
ATOM 7656 O O . TRP B 1 18 ? 51.138 -12.510 31.961 1.00 61.61 18 TRP B O 1
ATOM 7667 N N . ALA B 1 19 ? 53.259 -11.834 32.269 1.00 55.16 19 ALA B N 1
ATOM 7668 C CA . ALA B 1 19 ? 53.424 -11.604 30.837 1.00 54.85 19 ALA B CA 1
ATOM 7669 C C . ALA B 1 19 ? 53.380 -12.920 30.068 1.00 56.68 19 ALA B C 1
ATOM 7670 O O . ALA B 1 19 ? 52.788 -12.994 28.984 1.00 56.09 19 ALA B O 1
ATOM 7672 N N . GLU B 1 20 ? 53.965 -13.980 30.634 1.00 62.64 20 GLU B N 1
ATOM 7673 C CA . GLU B 1 20 ? 53.915 -15.297 30.007 1.00 58.73 20 GLU B CA 1
ATOM 7674 C C . GLU B 1 20 ? 52.521 -15.919 30.039 1.00 65.99 20 GLU B C 1
ATOM 7675 O O . GLU B 1 20 ? 52.233 -16.790 29.212 1.00 69.37 20 GLU B O 1
ATOM 7681 N N . GLN B 1 21 ? 51.653 -15.508 30.969 1.00 58.66 21 GLN B N 1
ATOM 7682 C CA . GLN B 1 21 ? 50.255 -15.925 30.916 1.00 60.58 21 GLN B CA 1
ATOM 7683 C C . GLN B 1 21 ? 49.459 -15.203 29.833 1.00 54.79 21 GLN B C 1
ATOM 7684 O O . GLN B 1 21 ? 48.313 -15.585 29.574 1.00 58.97 21 GLN B O 1
ATOM 7690 N N . GLY B 1 22 ? 50.017 -14.168 29.209 1.00 55.49 22 GLY B N 1
ATOM 7691 C CA . GLY B 1 22 ? 49.294 -13.388 28.226 1.00 40.73 22 GLY B CA 1
ATOM 7692 C C . GLY B 1 22 ? 48.835 -12.028 28.695 1.00 56.33 22 GLY B C 1
ATOM 7693 O O . GLY B 1 22 ? 48.258 -11.278 27.897 1.00 50.85 22 GLY B O 1
ATOM 7694 N N . SER B 1 23 ? 49.072 -11.678 29.955 1.00 56.73 23 SER B N 1
ATOM 7695 C CA . SER B 1 23 ? 48.571 -10.411 30.462 1.00 53.57 23 SER B CA 1
ATOM 7696 C C . SER B 1 23 ? 49.307 -9.249 29.806 1.00 59.36 23 SER B C 1
ATOM 7697 O O . SER B 1 23 ? 50.431 -9.388 29.318 1.00 59.83 23 SER B O 1
ATOM 7700 N N . LEU B 1 24 ? 48.647 -8.099 29.777 1.00 54.00 24 LEU B N 1
ATOM 7701 C CA . LEU B 1 24 ? 49.275 -6.845 29.397 1.00 56.52 24 LEU B CA 1
ATOM 7702 C C . LEU B 1 24 ? 49.918 -6.221 30.635 1.00 60.42 24 LEU B C 1
ATOM 7703 O O . LEU B 1 24 ? 49.286 -6.136 31.690 1.00 50.22 24 LEU B O 1
ATOM 7708 N N . ILE B 1 25 ? 51.163 -5.774 30.506 1.00 54.14 25 ILE B N 1
ATOM 7709 C CA . ILE B 1 25 ? 51.898 -5.184 31.623 1.00 53.29 25 ILE B CA 1
ATOM 7710 C C . ILE B 1 25 ? 51.731 -3.670 31.588 1.00 56.15 25 ILE B C 1
ATOM 7711 O O . ILE B 1 25 ? 52.096 -3.014 30.605 1.00 55.23 25 ILE B O 1
ATOM 7716 N N . TRP B 1 26 ? 51.180 -3.116 32.663 1.00 52.78 26 TRP B N 1
ATOM 7717 C CA . TRP B 1 26 ? 50.838 -1.704 32.766 1.00 47.28 26 TRP B CA 1
ATOM 7718 C C . TRP B 1 26 ? 51.829 -1.025 33.716 1.00 50.06 26 TRP B C 1
ATOM 7719 O O . TRP B 1 26 ? 52.807 -1.635 34.157 1.00 62.83 26 TRP B O 1
ATOM 7730 N N . GLN B 1 27 ? 51.581 0.244 34.025 1.00 52.92 27 GLN B N 1
ATOM 7731 C CA . GLN B 1 27 ? 52.456 1.058 34.856 1.00 53.04 27 GLN B CA 1
ATOM 7732 C C . GLN B 1 27 ? 51.670 1.734 35.970 1.00 62.96 27 GLN B C 1
ATOM 7733 O O . GLN B 1 27 ? 50.460 1.953 35.844 1.00 65.24 27 GLN B O 1
ATOM 7739 N N . PRO B 1 28 ? 52.332 2.068 37.085 1.00 52.63 28 PRO B N 1
ATOM 7740 C CA . PRO B 1 28 ? 51.667 2.844 38.143 1.00 47.64 28 PRO B CA 1
ATOM 7741 C C . PRO B 1 28 ? 51.094 4.147 37.613 1.00 52.87 28 PRO B C 1
ATOM 7742 O O . PRO B 1 28 ? 51.656 4.782 36.717 1.00 65.00 28 PRO B O 1
ATOM 7746 N N . TYR B 1 29 ? 49.969 4.552 38.194 1.00 55.91 29 TYR B N 1
ATOM 7747 C CA . TYR B 1 29 ? 49.260 5.728 37.722 1.00 49.65 29 TYR B CA 1
ATOM 7748 C C . TYR B 1 29 ? 49.911 7.002 38.254 1.00 61.55 29 TYR B C 1
ATOM 7749 O O . TYR B 1 29 ? 50.616 7.002 39.268 1.00 56.88 29 TYR B O 1
ATOM 7758 N N . TYR B 1 30 ? 49.680 8.101 37.535 1.00 65.11 30 TYR B N 1
ATOM 7759 C CA . TYR B 1 30 ? 50.361 9.359 37.809 1.00 59.68 30 TYR B CA 1
ATOM 7760 C C . TYR B 1 30 ? 49.610 10.237 38.808 1.00 63.36 30 TYR B C 1
ATOM 7761 O O . TYR B 1 30 ? 49.727 11.469 38.760 1.00 65.07 30 TYR B O 1
ATOM 7770 N N . THR B 1 31 ? 48.850 9.640 39.721 1.00 64.19 31 THR B N 1
ATOM 7771 C CA . THR B 1 31 ? 48.206 10.392 40.787 1.00 65.71 31 THR B CA 1
ATOM 7772 C C . THR B 1 31 ? 48.108 9.499 42.019 1.00 59.14 31 THR B C 1
ATOM 7773 O O . THR B 1 31 ? 48.112 8.271 41.921 1.00 61.28 31 THR B O 1
ATOM 7777 N N . GLN B 1 32 ? 48.058 10.131 43.190 1.00 63.14 32 GLN B N 1
ATOM 7778 C CA . GLN B 1 32 ? 48.052 9.398 44.453 1.00 58.31 32 GLN B CA 1
ATOM 7779 C C . GLN B 1 32 ? 46.757 8.614 44.633 1.00 53.04 32 GLN B C 1
ATOM 7780 O O . GLN B 1 32 ? 45.675 9.202 44.732 1.00 60.44 32 GLN B O 1
ATOM 7786 N N . VAL B 1 33 ? 46.873 7.290 44.708 1.00 54.31 33 VAL B N 1
ATOM 7787 C CA . VAL B 1 33 ? 45.723 6.408 44.838 1.00 55.43 33 VAL B CA 1
ATOM 7788 C C . VAL B 1 33 ? 45.897 5.536 46.075 1.00 58.29 33 VAL B C 1
ATOM 7789 O O . VAL B 1 33 ? 47.017 5.186 46.461 1.00 57.93 33 VAL B O 1
ATOM 7793 N N . GLY B 1 34 ? 44.773 5.197 46.712 1.00 59.19 34 GLY B N 1
ATOM 7794 C CA . GLY B 1 34 ? 44.813 4.325 47.873 1.00 55.87 34 GLY B CA 1
ATOM 7795 C C . GLY B 1 34 ? 45.014 2.861 47.549 1.00 60.45 34 GLY B C 1
ATOM 7796 O O . GLY B 1 34 ? 45.358 2.078 48.440 1.00 62.71 34 GLY B O 1
ATOM 7797 N N . ALA B 1 35 ? 44.818 2.479 46.292 1.00 61.99 35 ALA B N 1
ATOM 7798 C CA . ALA B 1 35 ? 44.904 1.086 45.889 1.00 58.85 35 ALA B CA 1
ATOM 7799 C C . ALA B 1 35 ? 45.008 1.030 44.376 1.00 60.07 35 ALA B C 1
ATOM 7800 O O . ALA B 1 35 ? 44.485 1.899 43.676 1.00 62.79 35 ALA B O 1
ATOM 7802 N N . GLY B 1 36 ? 45.689 -0.003 43.879 1.00 62.72 36 GLY B N 1
ATOM 7803 C CA . GLY B 1 36 ? 45.750 -0.216 42.445 1.00 63.67 36 GLY B CA 1
ATOM 7804 C C . GLY B 1 36 ? 44.392 -0.309 41.781 1.00 62.50 36 GLY B C 1
ATOM 7805 O O . GLY B 1 36 ? 44.288 -0.088 40.572 1.00 62.47 36 GLY B O 1
ATOM 7806 N N . THR B 1 37 ? 43.347 -0.630 42.552 1.00 56.64 37 THR B N 1
ATOM 7807 C CA . THR B 1 37 ? 41.993 -0.725 42.011 1.00 56.33 37 THR B CA 1
ATOM 7808 C C . THR B 1 37 ? 41.550 0.600 41.413 1.00 64.36 37 THR B C 1
ATOM 7809 O O . THR B 1 37 ? 40.798 0.633 40.432 1.00 56.49 37 THR B O 1
ATOM 7813 N N . MET B 1 38 ? 42.017 1.702 41.990 1.00 57.41 38 MET B N 1
ATOM 7814 C CA . MET B 1 38 ? 41.605 3.026 41.559 1.00 61.56 38 MET B CA 1
ATOM 7815 C C . MET B 1 38 ? 42.311 3.471 40.292 1.00 56.82 38 MET B C 1
ATOM 7816 O O . MET B 1 38 ? 41.911 4.476 39.696 1.00 55.39 38 MET B O 1
ATOM 7821 N N . ASN B 1 39 ? 43.346 2.756 39.879 1.00 57.03 39 ASN B N 1
ATOM 7822 C CA . ASN B 1 39 ? 43.961 3.000 38.586 1.00 53.40 39 ASN B CA 1
ATOM 7823 C C . ASN B 1 39 ? 42.937 2.704 37.491 1.00 57.96 39 ASN B C 1
ATOM 7824 O O . ASN B 1 39 ? 42.256 1.672 37.549 1.00 54.24 39 ASN B O 1
ATOM 7829 N N . PRO B 1 40 ? 42.778 3.586 36.501 1.00 59.12 40 PRO B N 1
ATOM 7830 C CA . PRO B 1 40 ? 41.836 3.299 35.402 1.00 61.11 40 PRO B CA 1
ATOM 7831 C C . PRO B 1 40 ? 42.052 1.942 34.733 1.00 51.13 40 PRO B C 1
ATOM 7832 O O . PRO B 1 40 ? 41.079 1.356 34.243 1.00 56.94 40 PRO B O 1
ATOM 7836 N N . ALA B 1 41 ? 43.278 1.405 34.736 1.00 53.01 41 ALA B N 1
ATOM 7837 C CA . ALA B 1 41 ? 43.526 0.037 34.279 1.00 60.76 41 ALA B CA 1
ATOM 7838 C C . ALA B 1 41 ? 42.759 -1.019 35.077 1.00 60.54 41 ALA B C 1
ATOM 7839 O O . ALA B 1 41 ? 42.729 -2.184 34.666 1.00 58.32 41 ALA B O 1
ATOM 7841 N N . THR B 1 42 ? 42.155 -0.668 36.208 1.00 58.03 42 THR B N 1
ATOM 7842 C CA . THR B 1 42 ? 41.240 -1.583 36.874 1.00 54.92 42 THR B CA 1
ATOM 7843 C C . THR B 1 42 ? 39.818 -1.036 36.868 1.00 56.33 42 THR B C 1
ATOM 7844 O O . THR B 1 42 ? 38.917 -1.663 36.307 1.00 60.18 42 THR B O 1
ATOM 7848 N N . PHE B 1 43 ? 39.608 0.156 37.426 1.00 49.47 43 PHE B N 1
ATOM 7849 C CA . PHE B 1 43 ? 38.249 0.630 37.664 1.00 60.21 43 PHE B CA 1
ATOM 7850 C C . PHE B 1 43 ? 37.474 0.795 36.360 1.00 60.04 43 PHE B C 1
ATOM 7851 O O . PHE B 1 43 ? 36.328 0.344 36.249 1.00 64.14 43 PHE B O 1
ATOM 7859 N N . LEU B 1 44 ? 38.077 1.443 35.360 1.00 52.94 44 LEU B N 1
ATOM 7860 C CA . LEU B 1 44 ? 37.383 1.598 34.084 1.00 65.11 44 LEU B CA 1
ATOM 7861 C C . LEU B 1 44 ? 37.326 0.296 33.291 1.00 64.54 44 LEU B C 1
ATOM 7862 O O . LEU B 1 44 ? 36.310 0.019 32.648 1.00 62.70 44 LEU B O 1
ATOM 7867 N N . ARG B 1 45 ? 38.380 -0.523 33.337 1.00 64.99 45 ARG B N 1
ATOM 7868 C CA . ARG B 1 45 ? 38.446 -1.703 32.481 1.00 57.34 45 ARG B CA 1
ATOM 7869 C C . ARG B 1 45 ? 37.554 -2.848 32.948 1.00 58.94 45 ARG B C 1
ATOM 7870 O O . ARG B 1 45 ? 37.173 -3.688 32.125 1.00 65.01 45 ARG B O 1
ATOM 7878 N N . VAL B 1 46 ? 37.214 -2.918 34.237 1.00 52.31 46 VAL B N 1
ATOM 7879 C CA . VAL B 1 46 ? 36.307 -3.975 34.668 1.00 49.40 46 VAL B CA 1
ATOM 7880 C C . VAL B 1 46 ? 34.881 -3.702 34.206 1.00 46.09 46 VAL B C 1
ATOM 7881 O O . VAL B 1 46 ? 34.054 -4.618 34.199 1.00 57.11 46 VAL B O 1
ATOM 7885 N N . LEU B 1 47 ? 34.580 -2.470 33.803 1.00 49.88 47 LEU B N 1
ATOM 7886 C CA . LEU B 1 47 ? 33.273 -2.134 33.255 1.00 59.09 47 LEU B CA 1
ATOM 7887 C C . LEU B 1 47 ? 33.098 -2.706 31.850 1.00 56.55 47 LEU B C 1
ATOM 7888 O O . LEU B 1 47 ? 34.064 -3.007 31.143 1.00 55.26 47 LEU B O 1
ATOM 7893 N N . GLY B 1 48 ? 31.833 -2.850 31.453 1.00 52.61 48 GLY B N 1
ATOM 7894 C CA . GLY B 1 48 ? 31.464 -3.365 30.157 1.00 50.81 48 GLY B CA 1
ATOM 7895 C C . GLY B 1 48 ? 31.838 -4.819 29.954 1.00 55.60 48 GLY B C 1
ATOM 7896 O O . GLY B 1 48 ? 32.422 -5.463 30.830 1.00 58.90 48 GLY B O 1
ATOM 7897 N N . PRO B 1 49 ? 31.523 -5.355 28.774 1.00 59.66 49 PRO B N 1
ATOM 7898 C CA . PRO B 1 49 ? 31.795 -6.766 28.469 1.00 56.61 49 PRO B CA 1
ATOM 7899 C C . PRO B 1 49 ? 33.168 -7.074 27.885 1.00 53.93 49 PRO B C 1
ATOM 7900 O O . PRO B 1 49 ? 33.469 -8.256 27.681 1.00 60.05 49 PRO B O 1
ATOM 7904 N N . GLU B 1 50 ? 34.011 -6.072 27.600 1.00 61.54 50 GLU B N 1
ATOM 7905 C CA . GLU B 1 50 ? 35.243 -6.362 26.868 1.00 61.52 50 GLU B CA 1
ATOM 7906 C C . GLU B 1 50 ? 36.273 -7.035 27.776 1.00 62.97 50 GLU B C 1
ATOM 7907 O O . GLU B 1 50 ? 36.399 -6.674 28.949 1.00 55.72 50 GLU B O 1
ATOM 7913 N N . PRO B 1 51 ? 37.017 -8.011 27.259 1.00 60.52 51 PRO B N 1
ATOM 7914 C CA . PRO B 1 51 ? 38.004 -8.714 28.088 1.00 59.58 51 PRO B CA 1
ATOM 7915 C C . PRO B 1 51 ? 39.204 -7.833 28.404 1.00 59.70 51 PRO B C 1
ATOM 7916 O O . PRO B 1 51 ? 39.459 -6.819 27.752 1.00 51.32 51 PRO B O 1
ATOM 7920 N N . TRP B 1 52 ? 39.951 -8.239 29.425 1.00 60.05 52 TRP B N 1
ATOM 7921 C CA . TRP B 1 52 ? 41.043 -7.407 29.918 1.00 58.96 52 TRP B CA 1
ATOM 7922 C C . TRP B 1 52 ? 41.886 -8.204 30.896 1.00 61.25 52 TRP B C 1
ATOM 7923 O O . TRP B 1 52 ? 41.389 -8.627 31.944 1.00 62.64 52 TRP B O 1
ATOM 7934 N N . ASN B 1 53 ? 43.155 -8.421 30.558 1.00 57.24 53 ASN B N 1
ATOM 7935 C CA . ASN B 1 53 ? 44.109 -9.092 31.434 1.00 52.92 53 ASN B CA 1
ATOM 7936 C C . ASN B 1 53 ? 45.302 -8.170 31.638 1.00 57.22 53 ASN B C 1
ATOM 7937 O O . ASN B 1 53 ? 46.068 -7.928 30.702 1.00 55.26 53 ASN B O 1
ATOM 7942 N N . VAL B 1 54 ? 45.469 -7.669 32.864 1.00 58.76 54 VAL B N 1
ATOM 7943 C CA . VAL B 1 54 ? 46.467 -6.650 33.153 1.00 46.22 54 VAL B CA 1
ATOM 7944 C C . VAL B 1 54 ? 47.199 -6.988 34.446 1.00 54.52 54 VAL B C 1
ATOM 7945 O O . VAL B 1 54 ? 46.667 -7.658 35.336 1.00 60.65 54 VAL B O 1
ATOM 7949 N N . ALA B 1 55 ? 48.446 -6.533 34.534 1.00 46.75 55 ALA B N 1
ATOM 7950 C CA . ALA B 1 55 ? 49.245 -6.677 35.741 1.00 46.44 55 ALA B CA 1
ATOM 7951 C C . ALA B 1 55 ? 50.209 -5.506 35.812 1.00 57.10 55 ALA B C 1
ATOM 7952 O O . ALA B 1 55 ? 50.840 -5.163 34.807 1.00 59.19 55 ALA B O 1
ATOM 7954 N N . TYR B 1 56 ? 50.315 -4.894 36.990 1.00 56.13 56 TYR B N 1
ATOM 7955 C CA . TYR B 1 56 ? 51.157 -3.716 37.139 1.00 55.81 56 TYR B CA 1
ATOM 7956 C C . TYR B 1 56 ? 51.434 -3.452 38.612 1.00 61.32 56 TYR B C 1
ATOM 7957 O O . TYR B 1 56 ? 50.670 -3.851 39.495 1.00 54.90 56 TYR B O 1
ATOM 7966 N N . VAL B 1 57 ? 52.540 -2.745 38.850 1.00 56.79 57 VAL B N 1
ATOM 7967 C CA . VAL B 1 57 ? 52.913 -2.265 40.175 1.00 44.05 57 VAL B CA 1
ATOM 7968 C C . VAL B 1 57 ? 52.085 -1.035 40.512 1.00 58.24 57 VAL B C 1
ATOM 7969 O O . VAL B 1 57 ? 51.727 -0.242 39.638 1.00 53.50 57 VAL B O 1
ATOM 7973 N N . GLU B 1 58 ? 51.775 -0.864 41.793 1.00 58.07 58 GLU B N 1
ATOM 7974 C CA . GLU B 1 58 ? 51.120 0.376 42.175 1.00 58.51 58 GLU B CA 1
ATOM 7975 C C . GLU B 1 58 ? 51.509 0.780 43.589 1.00 67.29 58 GLU B C 1
ATOM 7976 O O . GLU B 1 58 ? 51.120 0.114 44.556 1.00 65.95 58 GLU B O 1
ATOM 7982 N N . PRO B 1 59 ? 52.276 1.857 43.751 1.00 70.42 59 PRO B N 1
ATOM 7983 C CA . PRO B 1 59 ? 52.438 2.438 45.090 1.00 65.85 59 PRO B CA 1
ATOM 7984 C C . PRO B 1 59 ? 51.127 2.998 45.617 1.00 63.79 59 PRO B C 1
ATOM 7985 O O . PRO B 1 59 ? 50.671 4.057 45.177 1.00 66.99 59 PRO B O 1
ATOM 7989 N N . SER B 1 60 ? 50.513 2.293 46.561 1.00 66.79 60 SER B N 1
ATOM 7990 C CA . SER B 1 60 ? 49.231 2.692 47.125 1.00 62.29 60 SER B CA 1
ATOM 7991 C C . SER B 1 60 ? 49.463 3.578 48.345 1.00 58.38 60 SER B C 1
ATOM 7992 O O . SER B 1 60 ? 50.220 3.208 49.248 1.00 59.85 60 SER B O 1
ATOM 7994 N N . ILE B 1 61 ? 48.836 4.753 48.356 1.00 56.48 61 ILE B N 1
ATOM 7995 C CA . ILE B 1 61 ? 49.021 5.731 49.424 1.00 63.90 61 ILE B CA 1
ATOM 7996 C C . ILE B 1 61 ? 47.811 5.684 50.341 1.00 63.40 61 ILE B C 1
ATOM 7997 O O . ILE B 1 61 ? 46.686 5.978 49.920 1.00 60.59 61 ILE B O 1
ATOM 8002 N N . ARG B 1 62 ? 48.041 5.313 51.596 1.00 67.79 62 ARG B N 1
ATOM 8003 C CA . ARG B 1 62 ? 47.013 5.339 52.633 1.00 62.06 62 ARG B CA 1
ATOM 8004 C C . ARG B 1 62 ? 47.582 6.191 53.756 1.00 51.95 62 ARG B C 1
ATOM 8005 O O . ARG B 1 62 ? 48.341 5.698 54.601 1.00 64.99 62 ARG B O 1
ATOM 8013 N N . PRO B 1 63 ? 47.265 7.489 53.776 1.00 51.81 63 PRO B N 1
ATOM 8014 C CA . PRO B 1 63 ? 47.863 8.377 54.792 1.00 62.42 63 PRO B CA 1
ATOM 8015 C C . PRO B 1 63 ? 47.579 7.954 56.226 1.00 65.89 63 PRO B C 1
ATOM 8016 O O . PRO B 1 63 ? 48.435 8.146 57.098 1.00 68.83 63 PRO B O 1
ATOM 8020 N N . ASP B 1 64 ? 46.404 7.382 56.496 1.00 66.92 64 ASP B N 1
ATOM 8021 C CA . ASP B 1 64 ? 46.045 6.984 57.852 1.00 71.23 64 ASP B CA 1
ATOM 8022 C C . ASP B 1 64 ? 46.957 5.892 58.403 1.00 75.41 64 ASP B C 1
ATOM 8023 O O . ASP B 1 64 ? 47.031 5.720 59.625 1.00 77.30 64 ASP B O 1
ATOM 8028 N N . ASP B 1 65 ? 47.663 5.164 57.542 1.00 75.24 65 ASP B N 1
ATOM 8029 C CA . ASP B 1 65 ? 48.505 4.057 57.977 1.00 69.27 65 ASP B CA 1
ATOM 8030 C C . ASP B 1 65 ? 49.956 4.455 58.213 1.00 66.36 65 ASP B C 1
ATOM 8031 O O . ASP B 1 65 ? 50.782 3.583 58.503 1.00 71.98 65 ASP B O 1
ATOM 8036 N N . GLY B 1 66 ? 50.288 5.737 58.105 1.00 62.64 66 GLY B N 1
ATOM 8037 C CA . GLY B 1 66 ? 51.656 6.162 58.344 1.00 65.43 66 GLY B CA 1
ATOM 8038 C C . GLY B 1 66 ? 51.993 6.164 59.826 1.00 73.51 66 GLY B C 1
ATOM 8039 O O . GLY B 1 66 ? 51.183 6.547 60.672 1.00 70.87 66 GLY B O 1
ATOM 8040 N N . ARG B 1 67 ? 53.211 5.722 60.138 1.00 66.65 67 ARG B N 1
ATOM 8041 C CA . ARG B 1 67 ? 53.724 5.730 61.502 1.00 67.46 67 ARG B CA 1
ATOM 8042 C C . ARG B 1 67 ? 55.131 6.312 61.555 1.00 71.04 67 ARG B C 1
ATOM 8043 O O . ARG B 1 67 ? 55.966 5.844 62.335 1.00 64.55 67 ARG B O 1
ATOM 8051 N N . TYR B 1 68 ? 55.414 7.311 60.714 1.00 69.78 68 TYR B N 1
ATOM 8052 C CA . TYR B 1 68 ? 56.694 8.023 60.687 1.00 63.55 68 TYR B CA 1
ATOM 8053 C C . TYR B 1 68 ? 57.878 7.101 60.398 1.00 62.01 68 TYR B C 1
ATOM 8054 O O . TYR B 1 68 ? 59.030 7.473 60.641 1.00 66.58 68 TYR B O 1
ATOM 8063 N N . GLY B 1 69 ? 57.628 5.908 59.862 1.00 68.75 69 GLY B N 1
ATOM 8064 C CA . GLY B 1 69 ? 58.677 4.925 59.687 1.00 68.57 69 GLY B CA 1
ATOM 8065 C C . GLY B 1 69 ? 59.130 4.233 60.954 1.00 75.56 69 GLY B C 1
ATOM 8066 O O . GLY B 1 69 ? 60.033 3.390 60.886 1.00 68.92 69 GLY B O 1
ATOM 8067 N N . GLU B 1 70 ? 58.530 4.553 62.107 1.00 79.98 70 GLU B N 1
ATOM 8068 C CA . GLU B 1 70 ? 58.936 3.958 63.379 1.00 76.63 70 GLU B CA 1
ATOM 8069 C C . GLU B 1 70 ? 58.382 2.552 63.565 1.00 72.67 70 GLU B C 1
ATOM 8070 O O . GLU B 1 70 ? 59.038 1.708 64.185 1.00 83.95 70 GLU B O 1
ATOM 8076 N N . ASN B 1 71 ? 57.185 2.289 63.056 1.00 81.12 71 ASN B N 1
ATOM 8077 C CA . ASN B 1 71 ? 56.620 0.952 63.134 1.00 74.02 71 ASN B CA 1
ATOM 8078 C C . ASN B 1 71 ? 57.345 0.016 62.166 1.00 84.07 71 ASN B C 1
ATOM 8079 O O . ASN B 1 71 ? 57.755 0.438 61.081 1.00 81.30 71 ASN B O 1
ATOM 8084 N N . PRO B 1 72 ? 57.514 -1.259 62.530 1.00 85.87 72 PRO B N 1
ATOM 8085 C CA . PRO B 1 72 ? 58.234 -2.191 61.644 1.00 78.00 72 PRO B CA 1
ATOM 8086 C C . PRO B 1 72 ? 57.503 -2.539 60.348 1.00 78.76 72 PRO B C 1
ATOM 8087 O O . PRO B 1 72 ? 58.155 -3.027 59.416 1.00 80.17 72 PRO B O 1
ATOM 8091 N N . ASN B 1 73 ? 56.186 -2.321 60.247 1.00 77.40 73 ASN B N 1
ATOM 8092 C CA . ASN B 1 73 ? 55.458 -2.736 59.052 1.00 76.52 73 ASN B CA 1
ATOM 8093 C C . ASN B 1 73 ? 54.350 -1.786 58.605 1.00 77.77 73 ASN B C 1
ATOM 8094 O O . ASN B 1 73 ? 53.786 -2.002 57.527 1.00 83.70 73 ASN B O 1
ATOM 8099 N N . ARG B 1 74 ? 54.027 -0.749 59.374 1.00 80.76 74 ARG B N 1
ATOM 8100 C CA . ARG B 1 74 ? 53.006 0.220 58.988 1.00 72.51 74 ARG B CA 1
ATOM 8101 C C . ARG B 1 74 ? 53.628 1.300 58.110 1.00 75.49 74 ARG B C 1
ATOM 8102 O O . ARG B 1 74 ? 54.539 2.012 58.545 1.00 78.24 74 ARG B O 1
ATOM 8110 N N . LEU B 1 75 ? 53.123 1.430 56.884 1.00 75.02 75 LEU B N 1
ATOM 8111 C CA . LEU B 1 75 ? 53.622 2.395 55.916 1.00 65.88 75 LEU B CA 1
ATOM 8112 C C . LEU B 1 75 ? 52.457 3.174 55.326 1.00 62.62 75 LEU B C 1
ATOM 8113 O O . LEU B 1 75 ? 51.394 2.608 55.061 1.00 72.59 75 LEU B O 1
ATOM 8118 N N . GLN B 1 76 ? 52.657 4.477 55.121 1.00 62.86 76 GLN B N 1
ATOM 8119 C CA . GLN B 1 76 ? 51.668 5.236 54.367 1.00 64.41 76 GLN B CA 1
ATOM 8120 C C . GLN B 1 76 ? 51.688 4.878 52.883 1.00 64.68 76 GLN B C 1
ATOM 8121 O O . GLN B 1 76 ? 50.682 5.090 52.197 1.00 59.90 76 GLN B O 1
ATOM 8127 N N . GLN B 1 77 ? 52.796 4.323 52.382 1.00 59.19 77 GLN B N 1
ATOM 8128 C CA . GLN B 1 77 ? 52.924 3.888 50.992 1.00 62.43 77 GLN B CA 1
ATOM 8129 C C . GLN B 1 77 ? 53.318 2.419 50.944 1.00 66.46 77 GLN B C 1
ATOM 8130 O O . GLN B 1 77 ? 54.425 2.053 51.362 1.00 66.23 77 GLN B O 1
ATOM 8136 N N . HIS B 1 78 ? 52.421 1.589 50.413 1.00 61.23 78 HIS B N 1
ATOM 8137 C CA . HIS B 1 78 ? 52.672 0.176 50.164 1.00 58.03 78 HIS B CA 1
ATOM 8138 C C . HIS B 1 78 ? 52.741 -0.078 48.662 1.00 64.99 78 HIS B C 1
ATOM 8139 O O . HIS B 1 78 ? 51.932 0.459 47.893 1.00 58.74 78 HIS B O 1
ATOM 8146 N N . TYR B 1 79 ? 53.718 -0.894 48.260 1.00 58.07 79 TYR B N 1
ATOM 8147 C CA . TYR B 1 79 ? 53.853 -1.357 46.885 1.00 58.62 79 TYR B CA 1
ATOM 8148 C C . TYR B 1 79 ? 52.989 -2.599 46.682 1.00 56.11 79 TYR B C 1
ATOM 8149 O O . TYR B 1 79 ? 53.347 -3.699 47.120 1.00 57.67 79 TYR B O 1
ATOM 8158 N N . GLN B 1 80 ? 51.853 -2.421 46.022 1.00 53.24 80 GLN B N 1
ATOM 8159 C CA . GLN B 1 80 ? 51.018 -3.527 45.592 1.00 46.60 80 GLN B CA 1
ATOM 8160 C C . GLN B 1 80 ? 51.413 -3.962 44.188 1.00 61.05 80 GLN B C 1
ATOM 8161 O O . GLN B 1 80 ? 51.919 -3.170 43.385 1.00 49.89 80 GLN B O 1
ATOM 8167 N N . PHE B 1 81 ? 51.188 -5.238 43.910 1.00 49.94 81 PHE B N 1
ATOM 8168 C CA . PHE B 1 81 ? 51.146 -5.746 42.550 1.00 56.04 81 PHE B CA 1
ATOM 8169 C C . PHE B 1 81 ? 49.699 -6.095 42.230 1.00 58.32 81 PHE B C 1
ATOM 8170 O O . PHE B 1 81 ? 49.107 -6.959 42.885 1.00 59.14 81 PHE B O 1
ATOM 8178 N N . GLN B 1 82 ? 49.140 -5.421 41.227 1.00 53.48 82 GLN B N 1
ATOM 8179 C CA . GLN B 1 82 ? 47.734 -5.527 40.864 1.00 47.64 82 GLN B CA 1
ATOM 8180 C C . GLN B 1 82 ? 47.583 -6.377 39.608 1.00 58.15 82 GLN B C 1
ATOM 8181 O O . GLN B 1 82 ? 48.171 -6.061 38.570 1.00 52.92 82 GLN B O 1
ATOM 8187 N N . VAL B 1 83 ? 46.775 -7.432 39.694 1.00 60.18 83 VAL B N 1
ATOM 8188 C CA . VAL B 1 83 ? 46.484 -8.309 38.566 1.00 55.96 83 VAL B CA 1
ATOM 8189 C C . VAL B 1 83 ? 44.973 -8.369 38.386 1.00 58.65 83 VAL B C 1
ATOM 8190 O O . VAL B 1 83 ? 44.237 -8.579 39.356 1.00 58.70 83 VAL B O 1
ATOM 8194 N N . ILE B 1 84 ? 44.511 -8.184 37.151 1.00 56.54 84 ILE B N 1
ATOM 8195 C CA . ILE B 1 84 ? 43.092 -8.258 36.817 1.00 49.25 84 ILE B CA 1
ATOM 8196 C C . ILE B 1 84 ? 42.903 -9.296 35.719 1.00 61.25 84 ILE B C 1
ATOM 8197 O O . ILE B 1 84 ? 43.464 -9.156 34.624 1.00 60.72 84 ILE B O 1
ATOM 8202 N N . LEU B 1 85 ? 42.117 -10.335 36.008 1.00 58.33 85 LEU B N 1
ATOM 8203 C CA . LEU B 1 85 ? 41.741 -11.353 35.030 1.00 48.87 85 LEU B CA 1
ATOM 8204 C C . LEU B 1 85 ? 40.266 -11.197 34.679 1.00 61.74 85 LEU B C 1
ATOM 8205 O O . LEU B 1 85 ? 39.395 -11.403 35.531 1.00 58.73 85 LEU B O 1
ATOM 8210 N N . LYS B 1 86 ? 39.993 -10.864 33.418 1.00 54.52 86 LYS B N 1
ATOM 8211 C CA . LYS B 1 86 ? 38.643 -10.654 32.915 1.00 47.50 86 LYS B CA 1
ATOM 8212 C C . LYS B 1 86 ? 38.523 -11.203 31.497 1.00 66.30 86 LYS B C 1
ATOM 8213 O O . LYS B 1 86 ? 39.178 -10.694 30.579 1.00 60.91 86 LYS B O 1
ATOM 8219 N N . PRO B 1 87 ? 37.683 -12.227 31.270 1.00 58.60 87 PRO B N 1
ATOM 8220 C CA . PRO B 1 87 ? 36.772 -12.820 32.250 1.00 56.48 87 PRO B CA 1
ATOM 8221 C C . PRO B 1 87 ? 37.440 -13.855 33.153 1.00 57.58 87 PRO B C 1
ATOM 8222 O O . PRO B 1 87 ? 38.653 -14.022 33.085 1.00 60.74 87 PRO B O 1
ATOM 8226 N N . ASP B 1 88 ? 36.643 -14.535 33.972 1.00 63.84 88 ASP B N 1
ATOM 8227 C CA . ASP B 1 88 ? 37.151 -15.604 34.824 1.00 60.08 88 ASP B CA 1
ATOM 8228 C C . ASP B 1 88 ? 37.818 -16.676 33.968 1.00 66.41 88 ASP B C 1
ATOM 8229 O O . ASP B 1 88 ? 37.215 -17.153 32.997 1.00 72.48 88 ASP B O 1
ATOM 8234 N N . PRO B 1 89 ? 39.058 -17.064 34.273 1.00 72.48 89 PRO B N 1
ATOM 8235 C CA . PRO B 1 89 ? 39.733 -18.084 33.462 1.00 62.20 89 PRO B CA 1
ATOM 8236 C C . PRO B 1 89 ? 39.368 -19.510 33.836 1.00 67.09 89 PRO B C 1
ATOM 8237 O O . PRO B 1 89 ? 39.735 -20.439 33.104 1.00 64.61 89 PRO B O 1
ATOM 8241 N N . GLY B 1 90 ? 38.656 -19.714 34.941 1.00 66.06 90 GLY B N 1
ATOM 8242 C CA . GLY B 1 90 ? 38.296 -21.032 35.405 1.00 54.15 90 GLY B CA 1
ATOM 8243 C C . GLY B 1 90 ? 39.198 -21.582 36.489 1.00 65.81 90 GLY B C 1
ATOM 8244 O O . GLY B 1 90 ? 38.745 -22.409 37.292 1.00 63.29 90 GLY B O 1
ATOM 8245 N N . ASN B 1 91 ? 40.458 -21.143 36.533 1.00 62.22 91 ASN B N 1
ATOM 8246 C CA . ASN B 1 91 ? 41.399 -21.594 37.553 1.00 55.70 91 ASN B CA 1
ATOM 8247 C C . ASN B 1 91 ? 42.296 -20.462 38.052 1.00 50.37 91 ASN B C 1
ATOM 8248 O O . ASN B 1 91 ? 43.516 -20.645 38.130 1.00 58.18 91 ASN B O 1
ATOM 8253 N N . PRO B 1 92 ? 41.754 -19.293 38.419 1.00 60.17 92 PRO B N 1
ATOM 8254 C CA . PRO B 1 92 ? 42.643 -18.198 38.846 1.00 60.52 92 PRO B CA 1
ATOM 8255 C C . PRO B 1 92 ? 43.430 -18.502 40.110 1.00 63.72 92 PRO B C 1
ATOM 8256 O O . PRO B 1 92 ? 44.552 -18.002 40.260 1.00 67.99 92 PRO B O 1
ATOM 8260 N N . GLN B 1 93 ? 42.886 -19.312 41.024 1.00 54.52 93 GLN B N 1
ATOM 8261 C CA . GLN B 1 93 ? 43.620 -19.630 42.247 1.00 66.96 93 GLN B CA 1
ATOM 8262 C C . GLN B 1 93 ? 44.852 -20.467 41.946 1.00 63.63 93 GLN B C 1
ATOM 8263 O O . GLN B 1 93 ? 45.883 -20.331 42.616 1.00 62.57 93 GLN B O 1
ATOM 8269 N N . GLU B 1 94 ? 44.749 -21.366 40.967 1.00 54.59 94 GLU B N 1
ATOM 8270 C CA . GLU B 1 94 ? 45.872 -22.232 40.634 1.00 53.22 94 GLU B CA 1
ATOM 8271 C C . GLU B 1 94 ? 46.949 -21.460 39.883 1.00 60.20 94 GLU B C 1
ATOM 8272 O O . GLU B 1 94 ? 48.146 -21.708 40.074 1.00 63.15 94 GLU B O 1
ATOM 8278 N N . ILE B 1 95 ? 46.536 -20.531 39.014 1.00 57.43 95 ILE B N 1
ATOM 8279 C CA . ILE B 1 95 ? 47.485 -19.648 38.343 1.00 58.08 95 ILE B CA 1
ATOM 8280 C C . ILE B 1 95 ? 48.224 -18.803 39.365 1.00 58.10 95 ILE B C 1
ATOM 8281 O O . ILE B 1 95 ? 49.453 -18.673 39.314 1.00 54.30 95 ILE B O 1
ATOM 8286 N N . TYR B 1 96 ? 47.479 -18.194 40.294 1.00 58.01 96 TYR B N 1
ATOM 8287 C CA . TYR B 1 96 ? 48.106 -17.440 41.374 1.00 47.21 96 TYR B CA 1
ATOM 8288 C C . TYR B 1 96 ? 49.145 -18.287 42.093 1.00 50.15 96 TYR B C 1
ATOM 8289 O O . TYR B 1 96 ? 50.257 -17.820 42.366 1.00 53.98 96 TYR B O 1
ATOM 8298 N N . LEU B 1 97 ? 48.820 -19.552 42.367 1.00 45.20 97 LEU B N 1
ATOM 8299 C CA . LEU B 1 97 ? 49.759 -20.410 43.081 1.00 56.90 97 LEU B CA 1
ATOM 8300 C C . LEU B 1 97 ? 51.007 -20.671 42.247 1.00 58.66 97 LEU B C 1
ATOM 8301 O O . LEU B 1 97 ? 52.122 -20.697 42.782 1.00 67.30 97 LEU B O 1
ATOM 8306 N N . ARG B 1 98 ? 50.847 -20.831 40.932 1.00 55.41 98 ARG B N 1
ATOM 8307 C CA . ARG B 1 98 ? 52.009 -20.977 40.062 1.00 60.53 98 ARG B CA 1
ATOM 8308 C C . ARG B 1 98 ? 52.839 -19.698 40.004 1.00 53.22 98 ARG B C 1
ATOM 8309 O O . ARG B 1 98 ? 54.059 -19.762 39.829 1.00 55.11 98 ARG B O 1
ATOM 8317 N N . SER B 1 99 ? 52.207 -18.530 40.149 1.00 57.48 99 SER B N 1
ATOM 8318 C CA . SER B 1 99 ? 52.979 -17.297 40.279 1.00 57.10 99 SER B CA 1
ATOM 8319 C C . SER B 1 99 ? 53.803 -17.299 41.561 1.00 55.93 99 SER B C 1
ATOM 8320 O O . SER B 1 99 ? 54.958 -16.861 41.561 1.00 60.29 99 SER B O 1
ATOM 8323 N N . LEU B 1 100 ? 53.227 -17.772 42.671 1.00 59.44 100 LEU B N 1
ATOM 8324 C CA . LEU B 1 100 ? 54.028 -17.900 43.888 1.00 59.73 100 LEU B CA 1
ATOM 8325 C C . LEU B 1 100 ? 55.157 -18.901 43.695 1.00 56.01 100 LEU B C 1
ATOM 8326 O O . LEU B 1 100 ? 56.252 -18.725 44.244 1.00 52.94 100 LEU B O 1
ATOM 8331 N N . GLU B 1 101 ? 54.916 -19.944 42.903 1.00 61.03 101 GLU B N 1
ATOM 8332 C CA . GLU B 1 101 ? 55.977 -20.893 42.588 1.00 68.06 101 GLU B CA 1
ATOM 8333 C C . GLU B 1 101 ? 57.089 -20.249 41.754 1.00 67.00 101 GLU B C 1
ATOM 8334 O O . GLU B 1 101 ? 58.242 -20.687 41.832 1.00 68.41 101 GLU B O 1
ATOM 8340 N N . ALA B 1 102 ? 56.775 -19.204 40.971 1.00 62.56 102 ALA B N 1
ATOM 8341 C CA . ALA B 1 102 ? 57.805 -18.513 40.187 1.00 62.31 102 ALA B CA 1
ATOM 8342 C C . ALA B 1 102 ? 58.737 -17.697 41.070 1.00 66.18 102 ALA B C 1
ATOM 8343 O O . ALA B 1 102 ? 59.882 -17.430 40.684 1.00 61.55 102 ALA B O 1
ATOM 8345 N N . LEU B 1 103 ? 58.256 -17.260 42.230 1.00 57.71 103 LEU B N 1
ATOM 8346 C CA . LEU B 1 103 ? 59.131 -16.773 43.289 1.00 58.86 103 LEU B CA 1
ATOM 8347 C C . LEU B 1 103 ? 59.720 -17.984 44.005 1.00 67.82 103 LEU B C 1
ATOM 8348 O O . LEU B 1 103 ? 59.689 -19.096 43.471 1.00 73.61 103 LEU B O 1
ATOM 8353 N N . GLY B 1 104 ? 60.244 -17.811 45.209 1.00 52.99 104 GLY B N 1
ATOM 8354 C CA . GLY B 1 104 ? 60.808 -18.969 45.881 1.00 71.43 104 GLY B CA 1
ATOM 8355 C C . GLY B 1 104 ? 59.846 -19.803 46.711 1.00 73.07 104 GLY B C 1
ATOM 8356 O O . GLY B 1 104 ? 60.284 -20.495 47.637 1.00 87.79 104 GLY B O 1
ATOM 8357 N N . ILE B 1 105 ? 58.553 -19.784 46.394 1.00 62.83 105 ILE B N 1
ATOM 8358 C CA . ILE B 1 105 ? 57.515 -20.275 47.299 1.00 61.65 105 ILE B CA 1
ATOM 8359 C C . ILE B 1 105 ? 56.856 -21.502 46.682 1.00 69.57 105 ILE B C 1
ATOM 8360 O O . ILE B 1 105 ? 55.999 -21.385 45.798 1.00 71.37 105 ILE B O 1
ATOM 8365 N N . ASP B 1 106 ? 57.221 -22.685 47.175 1.00 65.92 106 ASP B N 1
ATOM 8366 C CA . ASP B 1 106 ? 56.653 -23.923 46.672 1.00 64.96 106 ASP B CA 1
ATOM 8367 C C . ASP B 1 106 ? 55.439 -24.301 47.501 1.00 74.22 106 ASP B C 1
ATOM 8368 O O . ASP B 1 106 ? 55.581 -24.543 48.710 1.00 71.05 106 ASP B O 1
ATOM 8373 N N . PRO B 1 107 ? 54.241 -24.372 46.915 1.00 78.10 107 PRO B N 1
ATOM 8374 C CA . PRO B 1 107 ? 53.059 -24.741 47.714 1.00 76.52 107 PRO B CA 1
ATOM 8375 C C . PRO B 1 107 ? 53.148 -26.126 48.334 1.00 80.25 107 PRO B C 1
ATOM 8376 O O . PRO B 1 107 ? 52.444 -26.393 49.315 1.00 80.91 107 PRO B O 1
ATOM 8380 N N . ARG B 1 108 ? 53.994 -27.011 47.802 1.00 80.15 108 ARG B N 1
ATOM 8381 C CA . ARG B 1 108 ? 54.195 -28.320 48.411 1.00 78.04 108 ARG B CA 1
ATOM 8382 C C . ARG B 1 108 ? 54.992 -28.248 49.710 1.00 75.76 108 ARG B C 1
ATOM 8383 O O . ARG B 1 108 ? 54.941 -29.194 50.503 1.00 80.09 108 ARG B O 1
ATOM 8391 N N . GLU B 1 109 ? 55.728 -27.157 49.941 1.00 71.75 109 GLU B N 1
ATOM 8392 C CA . GLU B 1 109 ? 56.504 -26.976 51.162 1.00 75.63 109 GLU B CA 1
ATOM 8393 C C . GLU B 1 109 ? 55.912 -25.944 52.106 1.00 67.80 109 GLU B C 1
ATOM 8394 O O . GLU B 1 109 ? 56.321 -25.889 53.269 1.00 65.81 109 GLU B O 1
ATOM 8400 N N . HIS B 1 110 ? 54.989 -25.115 51.632 1.00 68.14 110 HIS B N 1
ATOM 8401 C CA . HIS B 1 110 ? 54.413 -24.044 52.422 1.00 69.85 110 HIS B CA 1
ATOM 8402 C C . HIS B 1 110 ? 52.911 -24.243 52.544 1.00 74.78 110 HIS B C 1
ATOM 8403 O O . HIS B 1 110 ? 52.295 -24.998 51.787 1.00 80.53 110 HIS B O 1
ATOM 8410 N N . ASP B 1 111 ? 52.331 -23.565 53.521 1.00 71.82 111 ASP B N 1
ATOM 8411 C CA . ASP B 1 111 ? 50.901 -23.637 53.788 1.00 67.31 111 ASP B CA 1
ATOM 8412 C C . ASP B 1 111 ? 50.286 -22.344 53.265 1.00 67.06 111 ASP B C 1
ATOM 8413 O O . ASP B 1 111 ? 50.316 -21.312 53.939 1.00 67.40 111 ASP B O 1
ATOM 8418 N N . ILE B 1 112 ? 49.759 -22.393 52.044 1.00 67.21 112 ILE B N 1
ATOM 8419 C CA . ILE B 1 112 ? 49.064 -21.263 51.436 1.00 66.85 112 ILE B CA 1
ATOM 8420 C C . ILE B 1 112 ? 47.570 -21.488 51.621 1.00 64.16 112 ILE B C 1
ATOM 8421 O O . ILE B 1 112 ? 47.005 -22.443 51.076 1.00 68.22 112 ILE B O 1
ATOM 8426 N N . ARG B 1 113 ? 46.927 -20.621 52.393 1.00 63.30 113 ARG B N 1
ATOM 8427 C CA . ARG B 1 113 ? 45.528 -20.808 52.733 1.00 62.71 113 ARG B CA 1
ATOM 8428 C C . ARG B 1 113 ? 44.722 -19.572 52.370 1.00 64.78 113 ARG B C 1
ATOM 8429 O O . ARG B 1 113 ? 45.180 -18.443 52.557 1.00 69.65 113 ARG B O 1
ATOM 8437 N N . PHE B 1 114 ? 43.516 -19.796 51.850 1.00 62.88 114 PHE B N 1
ATOM 8438 C CA . PHE B 1 114 ? 42.580 -18.723 51.528 1.00 64.71 114 PHE B CA 1
ATOM 8439 C C . PHE B 1 114 ? 41.567 -18.597 52.661 1.00 59.90 114 PHE B C 1
ATOM 8440 O O . PHE B 1 114 ? 40.828 -19.545 52.949 1.00 63.90 114 PHE B O 1
ATOM 8448 N N . VAL B 1 115 ? 41.521 -17.425 53.285 1.00 61.18 115 VAL B N 1
ATOM 8449 C CA . VAL B 1 115 ? 40.633 -17.160 54.408 1.00 58.48 115 VAL B CA 1
ATOM 8450 C C . VAL B 1 115 ? 39.735 -15.989 54.042 1.00 61.77 115 VAL B C 1
ATOM 8451 O O . VAL B 1 115 ? 40.201 -15.001 53.469 1.00 66.23 115 VAL B O 1
ATOM 8455 N N . GLU B 1 116 ? 38.453 -16.102 54.387 1.00 67.57 116 GLU B N 1
ATOM 8456 C CA . GLU B 1 116 ? 37.444 -15.129 53.980 1.00 65.63 116 GLU B CA 1
ATOM 8457 C C . GLU B 1 116 ? 37.843 -13.700 54.330 1.00 68.69 116 GLU B C 1
ATOM 8458 O O . GLU B 1 116 ? 38.239 -13.408 55.462 1.00 72.30 116 GLU B O 1
ATOM 8464 N N . ASP B 1 117 ? 37.731 -12.814 53.339 1.00 63.42 117 ASP B N 1
ATOM 8465 C CA . ASP B 1 117 ? 37.890 -11.374 53.538 1.00 69.18 117 ASP B CA 1
ATOM 8466 C C . ASP B 1 117 ? 37.354 -10.686 52.289 1.00 69.09 117 ASP B C 1
ATOM 8467 O O . ASP B 1 117 ? 38.007 -10.714 51.241 1.00 68.51 117 ASP B O 1
ATOM 8472 N N . ASN B 1 118 ? 36.174 -10.081 52.399 1.00 70.63 118 ASN B N 1
ATOM 8473 C CA . ASN B 1 118 ? 35.525 -9.440 51.267 1.00 62.07 118 ASN B CA 1
ATOM 8474 C C . ASN B 1 118 ? 35.945 -7.981 51.179 1.00 69.57 118 ASN B C 1
ATOM 8475 O O . ASN B 1 118 ? 35.996 -7.272 52.187 1.00 82.39 118 ASN B O 1
ATOM 8480 N N . TRP B 1 119 ? 36.244 -7.539 49.965 1.00 78.23 119 TRP B N 1
ATOM 8481 C CA . TRP B 1 119 ? 36.885 -6.255 49.744 1.00 71.94 119 TRP B CA 1
ATOM 8482 C C . TRP B 1 119 ? 35.879 -5.240 49.222 1.00 75.11 119 TRP B C 1
ATOM 8483 O O . TRP B 1 119 ? 34.907 -5.591 48.546 1.00 77.17 119 TRP B O 1
ATOM 8494 N N . GLU B 1 120 ? 36.120 -3.974 49.547 1.00 82.04 120 GLU B N 1
ATOM 8495 C CA . GLU B 1 120 ? 35.224 -2.904 49.137 1.00 84.65 120 GLU B CA 1
ATOM 8496 C C . GLU B 1 120 ? 36.004 -1.604 49.044 1.00 86.45 120 GLU B C 1
ATOM 8497 O O . GLU B 1 120 ? 36.796 -1.290 49.936 1.00 91.93 120 GLU B O 1
ATOM 8503 N N . SER B 1 121 ? 35.788 -0.866 47.959 1.00 87.08 121 SER B N 1
ATOM 8504 C CA . SER B 1 121 ? 36.274 0.503 47.839 1.00 86.25 121 SER B CA 1
ATOM 8505 C C . SER B 1 121 ? 35.085 1.441 47.969 1.00 85.29 121 SER B C 1
ATOM 8506 O O . SER B 1 121 ? 34.295 1.561 47.019 1.00 90.28 121 SER B O 1
ATOM 8509 N N . PRO B 1 122 ? 34.906 2.118 49.103 1.00 88.19 122 PRO B N 1
ATOM 8510 C CA . PRO B 1 122 ? 33.689 2.918 49.297 1.00 89.64 122 PRO B CA 1
ATOM 8511 C C . PRO B 1 122 ? 33.689 4.227 48.516 1.00 82.65 122 PRO B C 1
ATOM 8512 O O . PRO B 1 122 ? 32.620 4.751 48.197 1.00 84.16 122 PRO B O 1
ATOM 8516 N N . ALA B 1 123 ? 34.869 4.767 48.205 1.00 75.66 123 ALA B N 1
ATOM 8517 C CA . ALA B 1 123 ? 34.928 5.990 47.409 1.00 76.25 123 ALA B CA 1
ATOM 8518 C C . ALA B 1 123 ? 34.584 5.733 45.946 1.00 80.43 123 ALA B C 1
ATOM 8519 O O . ALA B 1 123 ? 34.098 6.636 45.255 1.00 73.57 123 ALA B O 1
ATOM 8521 N N . LEU B 1 124 ? 34.825 4.520 45.456 1.00 79.32 124 LEU B N 1
ATOM 8522 C CA . LEU B 1 124 ? 34.542 4.176 44.071 1.00 77.08 124 LEU B CA 1
ATOM 8523 C C . LEU B 1 124 ? 33.279 3.347 43.911 1.00 76.21 124 LEU B C 1
ATOM 8524 O O . LEU B 1 124 ? 32.889 3.051 42.776 1.00 76.43 124 LEU B O 1
ATOM 8529 N N . GLY B 1 125 ? 32.631 2.969 45.008 1.00 77.01 125 GLY B N 1
ATOM 8530 C CA . GLY B 1 125 ? 31.439 2.142 44.919 1.00 78.36 125 GLY B CA 1
ATOM 8531 C C . GLY B 1 125 ? 31.696 0.783 44.309 1.00 77.60 125 GLY B C 1
ATOM 8532 O O . GLY B 1 125 ? 30.867 0.281 43.538 1.00 79.56 125 GLY B O 1
ATOM 8533 N N . ALA B 1 126 ? 32.836 0.179 44.630 1.00 72.10 126 ALA B N 1
ATOM 8534 C CA . ALA B 1 126 ? 33.235 -1.118 44.109 1.00 69.92 126 ALA B CA 1
ATOM 8535 C C . ALA B 1 126 ? 33.337 -2.107 45.256 1.00 78.18 126 ALA B C 1
ATOM 8536 O O . ALA B 1 126 ? 33.804 -1.761 46.344 1.00 86.98 126 ALA B O 1
ATOM 8538 N N . TRP B 1 127 ? 32.901 -3.339 45.015 1.00 69.48 127 TRP B N 1
ATOM 8539 C CA . TRP B 1 127 ? 32.978 -4.354 46.054 1.00 73.46 127 TRP B CA 1
ATOM 8540 C C . TRP B 1 127 ? 32.972 -5.726 45.403 1.00 63.14 127 TRP B C 1
ATOM 8541 O O . TRP B 1 127 ? 32.620 -5.879 44.231 1.00 61.37 127 TRP B O 1
ATOM 8552 N N . GLY B 1 128 ? 33.387 -6.718 46.182 1.00 67.16 128 GLY B N 1
ATOM 8553 C CA . GLY B 1 128 ? 33.407 -8.098 45.732 1.00 57.64 128 GLY B CA 1
ATOM 8554 C C . GLY B 1 128 ? 33.654 -9.016 46.907 1.00 57.50 128 GLY B C 1
ATOM 8555 O O . GLY B 1 128 ? 33.931 -8.571 48.025 1.00 66.81 128 GLY B O 1
ATOM 8556 N N . LEU B 1 129 ? 33.541 -10.312 46.639 1.00 55.56 129 LEU B N 1
ATOM 8557 C CA . LEU B 1 129 ? 33.789 -11.333 47.644 1.00 56.80 129 LEU B CA 1
ATOM 8558 C C . LEU B 1 129 ? 35.103 -12.043 47.344 1.00 63.26 129 LEU B C 1
ATOM 8559 O O . LEU B 1 129 ? 35.508 -12.172 46.187 1.00 63.66 129 LEU B O 1
ATOM 8564 N N . GLY B 1 130 ? 35.769 -12.500 48.396 1.00 60.62 130 GLY B N 1
ATOM 8565 C CA . GLY B 1 130 ? 37.008 -13.231 48.203 1.00 56.42 130 GLY B CA 1
ATOM 8566 C C . GLY B 1 130 ? 37.700 -13.561 49.507 1.00 63.47 130 GLY B C 1
ATOM 8567 O O . GLY B 1 130 ? 37.057 -13.743 50.545 1.00 69.00 130 GLY B O 1
ATOM 8568 N N . TRP B 1 131 ? 39.027 -13.637 49.436 1.00 61.37 131 TRP B N 1
ATOM 8569 C CA . TRP B 1 131 ? 39.837 -14.108 50.549 1.00 60.95 131 TRP B CA 1
ATOM 8570 C C . TRP B 1 131 ? 41.082 -13.249 50.700 1.00 68.03 131 TRP B C 1
ATOM 8571 O O . TRP B 1 131 ? 41.534 -12.594 49.760 1.00 56.72 131 TRP B O 1
ATOM 8582 N N . GLU B 1 132 ? 41.651 -13.284 51.898 1.00 65.77 132 GLU B N 1
ATOM 8583 C CA . GLU B 1 132 ? 43.041 -12.914 52.100 1.00 59.77 132 GLU B CA 1
ATOM 8584 C C . GLU B 1 132 ? 43.859 -14.198 52.119 1.00 62.93 132 GLU B C 1
ATOM 8585 O O . GLU B 1 132 ? 43.444 -15.195 52.715 1.00 68.39 132 GLU B O 1
ATOM 8591 N N . VAL B 1 133 ? 44.992 -14.189 51.415 1.00 58.54 133 VAL B N 1
ATOM 8592 C CA . VAL B 1 133 ? 45.855 -15.362 51.282 1.00 55.95 133 VAL B CA 1
ATOM 8593 C C . VAL B 1 133 ? 46.884 -15.321 52.401 1.00 47.64 133 VAL B C 1
ATOM 8594 O O . VAL B 1 133 ? 47.461 -14.267 52.684 1.00 62.74 133 VAL B O 1
ATOM 8598 N N . TRP B 1 134 ? 47.108 -16.458 53.052 1.00 52.83 134 TRP B N 1
ATOM 8599 C CA . TRP B 1 134 ? 48.021 -16.532 54.184 1.00 62.16 134 TRP B CA 1
ATOM 8600 C C . TRP B 1 134 ? 49.123 -17.519 53.845 1.00 64.13 134 TRP B C 1
ATOM 8601 O O . TRP B 1 134 ? 48.845 -18.653 53.447 1.00 67.45 134 TRP B O 1
ATOM 8612 N N . LEU B 1 135 ? 50.368 -17.080 53.976 1.00 63.16 135 LEU B N 1
ATOM 8613 C CA . LEU B 1 135 ? 51.533 -17.919 53.722 1.00 62.49 135 LEU B CA 1
ATOM 8614 C C . LEU B 1 135 ? 52.163 -18.232 55.077 1.00 65.37 135 LEU B C 1
ATOM 8615 O O . LEU B 1 135 ? 52.822 -17.376 55.672 1.00 64.54 135 LEU B O 1
ATOM 8620 N N . ASP B 1 136 ? 51.938 -19.451 55.569 1.00 61.79 136 ASP B N 1
ATOM 8621 C CA . ASP B 1 136 ? 52.404 -19.866 56.897 1.00 70.36 136 ASP B CA 1
ATOM 8622 C C . ASP B 1 136 ? 52.084 -18.817 57.961 1.00 62.08 136 ASP B C 1
ATOM 8623 O O . ASP B 1 136 ? 52.911 -18.503 58.818 1.00 63.28 136 ASP B O 1
ATOM 8628 N N . GLY B 1 137 ? 50.880 -18.246 57.890 1.00 66.23 137 GLY B N 1
ATOM 8629 C CA . GLY B 1 137 ? 50.410 -17.311 58.895 1.00 65.73 137 GLY B CA 1
ATOM 8630 C C . GLY B 1 137 ? 50.513 -15.843 58.539 1.00 70.17 137 GLY B C 1
ATOM 8631 O O . GLY B 1 137 ? 50.062 -15.003 59.328 1.00 74.04 137 GLY B O 1
ATOM 8632 N N . LEU B 1 138 ? 51.075 -15.506 57.383 1.00 68.49 138 LEU B N 1
ATOM 8633 C CA . LEU B 1 138 ? 51.302 -14.127 56.978 1.00 62.24 138 LEU B CA 1
ATOM 8634 C C . LEU B 1 138 ? 50.404 -13.784 55.798 1.00 62.62 138 LEU B C 1
ATOM 8635 O O . LEU B 1 138 ? 50.422 -14.481 54.778 1.00 65.37 138 LEU B O 1
ATOM 8640 N N . GLU B 1 139 ? 49.621 -12.717 55.940 1.00 58.88 139 GLU B N 1
ATOM 8641 C CA . GLU B 1 139 ? 48.768 -12.250 54.855 1.00 62.19 139 GLU B CA 1
ATOM 8642 C C . GLU B 1 139 ? 49.632 -11.648 53.747 1.00 60.67 139 GLU B C 1
ATOM 8643 O O . GLU B 1 139 ? 50.430 -10.742 54.003 1.00 63.04 139 GLU B O 1
ATOM 8645 N N . ILE B 1 140 ? 49.491 -12.152 52.516 1.00 63.48 140 ILE B N 1
ATOM 8646 C CA . ILE B 1 140 ? 50.378 -11.735 51.429 1.00 58.64 140 ILE B CA 1
ATOM 8647 C C . ILE B 1 140 ? 49.615 -11.315 50.178 1.00 56.98 140 ILE B C 1
ATOM 8648 O O . ILE B 1 140 ? 50.212 -10.777 49.238 1.00 64.70 140 ILE B O 1
ATOM 8653 N N . THR B 1 141 ? 48.310 -11.569 50.133 1.00 57.79 141 THR B N 1
ATOM 8654 C CA . THR B 1 141 ? 47.561 -11.314 48.911 1.00 53.05 141 THR B CA 1
ATOM 8655 C C . THR B 1 141 ? 46.089 -11.101 49.235 1.00 57.42 141 THR B C 1
ATOM 8656 O O . THR B 1 141 ? 45.526 -11.815 50.065 1.00 61.68 141 THR B O 1
ATOM 8660 N N . GLN B 1 142 ? 45.472 -10.130 48.565 1.00 57.87 142 GLN B N 1
ATOM 8661 C CA . GLN B 1 142 ? 44.020 -10.003 48.519 1.00 57.00 142 GLN B CA 1
ATOM 8662 C C . GLN B 1 142 ? 43.510 -10.575 47.196 1.00 62.13 142 GLN B C 1
ATOM 8663 O O . GLN B 1 142 ? 43.978 -10.179 46.122 1.00 59.30 142 GLN B O 1
ATOM 8669 N N . PHE B 1 143 ? 42.541 -11.487 47.276 1.00 52.85 143 PHE B N 1
ATOM 8670 C CA . PHE B 1 143 ? 42.035 -12.229 46.123 1.00 49.64 143 PHE B CA 1
ATOM 8671 C C . PHE B 1 143 ? 40.524 -12.040 46.079 1.00 62.28 143 PHE B C 1
ATOM 8672 O O . PHE B 1 143 ? 39.807 -12.557 46.941 1.00 64.30 143 PHE B O 1
ATOM 8680 N N . THR B 1 144 ? 40.039 -11.308 45.078 1.00 57.88 144 THR B N 1
ATOM 8681 C CA . THR B 1 144 ? 38.668 -10.820 45.069 1.00 55.32 144 THR B CA 1
ATOM 8682 C C . THR B 1 144 ? 38.018 -11.036 43.706 1.00 66.00 144 THR B C 1
ATOM 8683 O O . THR B 1 144 ? 38.652 -10.835 42.665 1.00 63.17 144 THR B O 1
ATOM 8687 N N . TYR B 1 145 ? 36.759 -11.474 43.727 1.00 61.78 145 TYR B N 1
ATOM 8688 C CA . TYR B 1 145 ? 35.885 -11.482 42.559 1.00 51.93 145 TYR B CA 1
ATOM 8689 C C . TYR B 1 145 ? 34.987 -10.251 42.622 1.00 61.91 145 TYR B C 1
ATOM 8690 O O . TYR B 1 145 ? 34.112 -10.162 43.490 1.00 68.56 145 TYR B O 1
ATOM 8699 N N . PHE B 1 146 ? 35.194 -9.317 41.698 1.00 60.00 146 PHE B N 1
ATOM 8700 C CA . PHE B 1 146 ? 34.434 -8.075 41.686 1.00 61.10 146 PHE B CA 1
ATOM 8701 C C . PHE B 1 146 ? 33.012 -8.301 41.195 1.00 64.06 146 PHE B C 1
ATOM 8702 O O . PHE B 1 146 ? 32.785 -8.967 40.182 1.00 64.63 146 PHE B O 1
ATOM 8710 N N . GLN B 1 147 ? 32.052 -7.717 41.905 1.00 58.73 147 GLN B N 1
ATOM 8711 C CA . GLN B 1 147 ? 30.644 -7.817 41.538 1.00 61.31 147 GLN B CA 1
ATOM 8712 C C . GLN B 1 147 ? 30.069 -6.510 41.023 1.00 59.75 147 GLN B C 1
ATOM 8713 O O . GLN B 1 147 ? 29.314 -6.513 40.048 1.00 59.08 147 GLN B O 1
ATOM 8719 N N . GLN B 1 148 ? 30.413 -5.396 41.657 1.00 61.53 148 GLN B N 1
ATOM 8720 C CA . GLN B 1 148 ? 29.936 -4.084 41.260 1.00 67.98 148 GLN B CA 1
ATOM 8721 C C . GLN B 1 148 ? 31.098 -3.110 41.229 1.00 69.39 148 GLN B C 1
ATOM 8722 O O . GLN B 1 148 ? 32.074 -3.251 41.970 1.00 70.89 148 GLN B O 1
ATOM 8728 N N . ALA B 1 149 ? 30.976 -2.113 40.365 1.00 69.89 149 ALA B N 1
ATOM 8729 C CA . ALA B 1 149 ? 31.938 -1.024 40.310 1.00 64.58 149 ALA B CA 1
ATOM 8730 C C . ALA B 1 149 ? 31.203 0.180 39.755 1.00 65.71 149 ALA B C 1
ATOM 8731 O O . ALA B 1 149 ? 30.619 0.097 38.671 1.00 70.11 149 ALA B O 1
ATOM 8733 N N . GLY B 1 150 ? 31.206 1.275 40.506 1.00 64.28 150 GLY B N 1
ATOM 8734 C CA . GLY B 1 150 ? 30.479 2.458 40.079 1.00 66.44 150 GLY B CA 1
ATOM 8735 C C . GLY B 1 150 ? 28.993 2.220 39.913 1.00 79.77 150 GLY B C 1
ATOM 8736 O O . GLY B 1 150 ? 28.381 2.756 38.980 1.00 76.76 150 GLY B O 1
ATOM 8737 N N . GLY B 1 151 ? 28.399 1.409 40.794 1.00 77.62 151 GLY B N 1
ATOM 8738 C CA . GLY B 1 151 ? 26.983 1.100 40.784 1.00 73.38 151 GLY B CA 1
ATOM 8739 C C . GLY B 1 151 ? 26.505 0.221 39.649 1.00 69.23 151 GLY B C 1
ATOM 8740 O O . GLY B 1 151 ? 25.289 0.045 39.496 1.00 81.19 151 GLY B O 1
ATOM 8741 N N . MET B 1 152 ? 27.406 -0.332 38.847 1.00 76.39 152 MET B N 1
ATOM 8742 C CA . MET B 1 152 ? 27.043 -1.164 37.711 1.00 69.57 152 MET B CA 1
ATOM 8743 C C . MET B 1 152 ? 27.297 -2.626 38.042 1.00 69.05 152 MET B C 1
ATOM 8744 O O . MET B 1 152 ? 28.300 -2.961 38.677 1.00 70.42 152 MET B O 1
ATOM 8749 N N . VAL B 1 153 ? 26.381 -3.489 37.615 1.00 71.92 153 VAL B N 1
ATOM 8750 C CA . VAL B 1 153 ? 26.534 -4.927 37.809 1.00 68.81 153 VAL B CA 1
ATOM 8751 C C . VAL B 1 153 ? 27.532 -5.438 36.776 1.00 70.69 153 VAL B C 1
ATOM 8752 O O . VAL B 1 153 ? 27.302 -5.325 35.567 1.00 80.61 153 VAL B O 1
ATOM 8756 N N . LEU B 1 154 ? 28.648 -5.987 37.251 1.00 65.40 154 LEU B N 1
ATOM 8757 C CA . LEU B 1 154 ? 29.748 -6.352 36.370 1.00 64.87 154 LEU B CA 1
ATOM 8758 C C . LEU B 1 154 ? 29.448 -7.657 35.643 1.00 66.72 154 LEU B C 1
ATOM 8759 O O . LEU B 1 154 ? 29.002 -8.634 36.251 1.00 74.08 154 LEU B O 1
ATOM 8764 N N . GLU B 1 155 ? 29.688 -7.664 34.342 1.00 64.33 155 GLU B N 1
ATOM 8765 C CA . GLU B 1 155 ? 29.447 -8.830 33.507 1.00 64.94 155 GLU B CA 1
ATOM 8766 C C . GLU B 1 155 ? 30.282 -8.672 32.247 1.00 59.85 155 GLU B C 1
ATOM 8767 O O . GLU B 1 155 ? 30.019 -7.773 31.438 1.00 59.44 155 GLU B O 1
ATOM 8773 N N . PRO B 1 156 ? 31.310 -9.507 32.052 1.00 57.26 156 PRO B N 1
ATOM 8774 C CA . PRO B 1 156 ? 31.707 -10.609 32.938 1.00 59.66 156 PRO B CA 1
ATOM 8775 C C . PRO B 1 156 ? 32.438 -10.182 34.227 1.00 61.91 156 PRO B C 1
ATOM 8776 O O . PRO B 1 156 ? 33.083 -9.137 34.252 1.00 60.79 156 PRO B O 1
ATOM 8780 N N . VAL B 1 157 ? 32.325 -10.997 35.282 1.00 65.26 157 VAL B N 1
ATOM 8781 C CA . VAL B 1 157 ? 32.979 -10.707 36.555 1.00 49.54 157 VAL B CA 1
ATOM 8782 C C . VAL B 1 157 ? 34.493 -10.760 36.379 1.00 55.21 157 VAL B C 1
ATOM 8783 O O . VAL B 1 157 ? 35.023 -11.615 35.657 1.00 65.38 157 VAL B O 1
ATOM 8787 N N . SER B 1 158 ? 35.199 -9.827 37.017 1.00 65.22 158 SER B N 1
ATOM 8788 C CA . SER B 1 158 ? 36.653 -9.762 36.953 1.00 61.79 158 SER B CA 1
ATOM 8789 C C . SER B 1 158 ? 37.262 -10.291 38.247 1.00 59.31 158 SER B C 1
ATOM 8790 O O . SER B 1 158 ? 36.676 -10.169 39.324 1.00 63.52 158 SER B O 1
ATOM 8793 N N . VAL B 1 159 ? 38.451 -10.879 38.133 1.00 60.12 159 VAL B N 1
ATOM 8794 C CA . VAL B 1 159 ? 39.218 -11.357 39.278 1.00 58.46 159 VAL B CA 1
ATOM 8795 C C . VAL B 1 159 ? 40.337 -10.364 39.560 1.00 62.68 159 VAL B C 1
ATOM 8796 O O . VAL B 1 159 ? 41.134 -10.056 38.669 1.00 59.48 159 VAL B O 1
ATOM 8800 N N . GLU B 1 160 ? 40.412 -9.878 40.798 1.00 56.62 160 GLU B N 1
ATOM 8801 C CA . GLU B 1 160 ? 41.510 -9.026 41.239 1.00 55.07 160 GLU B CA 1
ATOM 8802 C C . GLU B 1 160 ? 42.410 -9.793 42.203 1.00 60.90 160 GLU B C 1
ATOM 8803 O O . GLU B 1 160 ? 41.931 -10.387 43.177 1.00 57.41 160 GLU B O 1
ATOM 8809 N N . ILE B 1 161 ? 43.710 -9.786 41.918 1.00 59.75 161 ILE B N 1
ATOM 8810 C CA . ILE B 1 161 ? 44.728 -10.384 42.771 1.00 51.06 161 ILE B CA 1
ATOM 8811 C C . ILE B 1 161 ? 45.709 -9.275 43.121 1.00 61.75 161 ILE B C 1
ATOM 8812 O O . ILE B 1 161 ? 46.365 -8.721 42.231 1.00 64.31 161 ILE B O 1
ATOM 8817 N N . THR B 1 162 ? 45.797 -8.937 44.403 1.00 58.10 162 THR B N 1
ATOM 8818 C CA . THR B 1 162 ? 46.625 -7.822 44.861 1.00 53.96 162 THR B CA 1
ATOM 8819 C C . THR B 1 162 ? 47.707 -8.343 45.801 1.00 58.91 162 THR B C 1
ATOM 8820 O O . THR B 1 162 ? 47.444 -8.604 46.978 1.00 61.65 162 THR B O 1
ATOM 8824 N N . TYR B 1 163 ? 48.925 -8.467 45.287 1.00 53.86 163 TYR B N 1
ATOM 8825 C CA . TYR B 1 163 ? 50.038 -8.932 46.099 1.00 59.42 163 TYR B CA 1
ATOM 8826 C C . TYR B 1 163 ? 50.492 -7.843 47.072 1.00 51.53 163 TYR B C 1
ATOM 8827 O O . TYR B 1 163 ? 50.589 -6.668 46.707 1.00 55.34 163 TYR B O 1
ATOM 8836 N N . GLY B 1 164 ? 50.764 -8.238 48.317 1.00 56.57 164 GLY B N 1
ATOM 8837 C CA . GLY B 1 164 ? 51.459 -7.371 49.255 1.00 45.46 164 GLY B CA 1
ATOM 8838 C C . GLY B 1 164 ? 52.960 -7.572 49.162 1.00 59.90 164 GLY B C 1
ATOM 8839 O O . GLY B 1 164 ? 53.503 -8.502 49.763 1.00 59.15 164 GLY B O 1
ATOM 8840 N N . LEU B 1 165 ? 53.646 -6.709 48.407 1.00 56.67 165 LEU B N 1
ATOM 8841 C CA . LEU B 1 165 ? 55.037 -6.987 48.059 1.00 59.28 165 LEU B CA 1
ATOM 8842 C C . LEU B 1 165 ? 55.956 -6.896 49.273 1.00 49.41 165 LEU B C 1
ATOM 8843 O O . LEU B 1 165 ? 56.883 -7.700 49.410 1.00 66.95 165 LEU B O 1
ATOM 8848 N N . GLU B 1 166 ? 55.720 -5.935 50.170 1.00 55.69 166 GLU B N 1
ATOM 8849 C CA . GLU B 1 166 ? 56.574 -5.830 51.352 1.00 55.97 166 GLU B CA 1
ATOM 8850 C C . GLU B 1 166 ? 56.526 -7.103 52.190 1.00 60.13 166 GLU B C 1
ATOM 8851 O O . GLU B 1 166 ? 57.568 -7.610 52.622 1.00 59.86 166 GLU B O 1
ATOM 8857 N N . ARG B 1 167 ? 55.330 -7.649 52.416 1.00 60.22 167 ARG B N 1
ATOM 8858 C CA . ARG B 1 167 ? 55.240 -8.835 53.260 1.00 60.99 167 ARG B CA 1
ATOM 8859 C C . ARG B 1 167 ? 55.763 -10.074 52.544 1.00 56.10 167 ARG B C 1
ATOM 8860 O O . ARG B 1 167 ? 56.349 -10.954 53.183 1.00 58.82 167 ARG B O 1
ATOM 8868 N N . ILE B 1 168 ? 55.582 -10.163 51.225 1.00 58.55 168 ILE B N 1
ATOM 8869 C CA . ILE B 1 168 ? 56.202 -11.257 50.481 1.00 53.37 168 ILE B CA 1
ATOM 8870 C C . ILE B 1 168 ? 57.718 -11.178 50.597 1.00 52.69 168 ILE B C 1
ATOM 8871 O O . ILE B 1 168 ? 58.394 -12.191 50.816 1.00 59.21 168 ILE B O 1
ATOM 8876 N N . ALA B 1 169 ? 58.276 -9.973 50.480 1.00 49.04 169 ALA B N 1
ATOM 8877 C CA . ALA B 1 169 ? 59.724 -9.832 50.578 1.00 57.37 169 ALA B CA 1
ATOM 8878 C C . ALA B 1 169 ? 60.213 -10.131 51.990 1.00 63.42 169 ALA B C 1
ATOM 8879 O O . ALA B 1 169 ? 61.246 -10.786 52.165 1.00 65.31 169 ALA B O 1
ATOM 8881 N N . MET B 1 170 ? 59.487 -9.668 53.010 1.00 58.43 170 MET B N 1
ATOM 8882 C CA . MET B 1 170 ? 59.878 -9.976 54.382 1.00 58.55 170 MET B CA 1
ATOM 8883 C C . MET B 1 170 ? 59.896 -11.480 54.623 1.00 58.89 170 MET B C 1
ATOM 8884 O O . MET B 1 170 ? 60.800 -11.997 55.291 1.00 66.46 170 MET B O 1
ATOM 8889 N N . ALA B 1 171 ? 58.921 -12.202 54.069 1.00 60.54 171 ALA B N 1
ATOM 8890 C CA . ALA B 1 171 ? 58.907 -13.651 54.235 1.00 59.79 171 ALA B CA 1
ATOM 8891 C C . ALA B 1 171 ? 60.067 -14.307 53.493 1.00 63.49 171 ALA B C 1
ATOM 8892 O O . ALA B 1 171 ? 60.719 -15.210 54.029 1.00 71.72 171 ALA B O 1
ATOM 8894 N N . LEU B 1 172 ? 60.345 -13.864 52.263 1.00 64.41 172 LEU B N 1
ATOM 8895 C CA . LEU B 1 172 ? 61.418 -14.472 51.480 1.00 60.42 172 LEU B CA 1
ATOM 8896 C C . LEU B 1 172 ? 62.791 -14.151 52.054 1.00 61.81 172 LEU B C 1
ATOM 8897 O O . LEU B 1 172 ? 63.680 -15.010 52.069 1.00 68.91 172 LEU B O 1
ATOM 8902 N N . GLN B 1 173 ? 62.998 -12.921 52.502 1.00 59.34 173 GLN B N 1
ATOM 8903 C CA . GLN B 1 173 ? 64.308 -12.513 52.984 1.00 61.91 173 GLN B CA 1
ATOM 8904 C C . GLN B 1 173 ? 64.496 -12.762 54.472 1.00 71.85 173 GLN B C 1
ATOM 8905 O O . GLN B 1 173 ? 65.593 -12.522 54.988 1.00 67.99 173 GLN B O 1
ATOM 8911 N N . ARG B 1 174 ? 63.460 -13.243 55.163 1.00 67.75 174 ARG B N 1
ATOM 8912 C CA . ARG B 1 174 ? 63.530 -13.533 56.594 1.00 70.01 174 ARG B CA 1
ATOM 8913 C C . ARG B 1 174 ? 63.979 -12.306 57.386 1.00 57.85 174 ARG B C 1
ATOM 8914 O O . ARG B 1 174 ? 64.893 -12.370 58.210 1.00 73.00 174 ARG B O 1
ATOM 8922 N N . VAL B 1 175 ? 63.331 -11.175 57.117 1.00 60.18 175 VAL B N 1
ATOM 8923 C CA . VAL B 1 175 ? 63.520 -9.949 57.880 1.00 61.60 175 VAL B CA 1
ATOM 8924 C C . VAL B 1 175 ? 62.183 -9.564 58.494 1.00 64.05 175 VAL B C 1
ATOM 8925 O O . VAL B 1 175 ? 61.118 -9.937 57.994 1.00 70.18 175 VAL B O 1
ATOM 8929 N N . SER B 1 176 ? 62.246 -8.812 59.594 1.00 71.46 176 SER B N 1
ATOM 8930 C CA . SER B 1 176 ? 61.058 -8.426 60.340 1.00 71.52 176 SER B CA 1
ATOM 8931 C C . SER B 1 176 ? 60.691 -6.957 60.192 1.00 71.98 176 SER B C 1
ATOM 8932 O O . SER B 1 176 ? 59.522 -6.609 60.393 1.00 83.67 176 SER B O 1
ATOM 8935 N N . ASN B 1 177 ? 61.647 -6.097 59.852 1.00 71.24 177 ASN B N 1
ATOM 8936 C CA . ASN B 1 177 ? 61.410 -4.678 59.634 1.00 72.08 177 ASN B CA 1
ATOM 8937 C C . ASN B 1 177 ? 61.469 -4.379 58.141 1.00 72.25 177 ASN B C 1
ATOM 8938 O O . ASN B 1 177 ? 62.300 -4.940 57.421 1.00 66.50 177 ASN B O 1
ATOM 8943 N N . PHE B 1 178 ? 60.582 -3.492 57.676 1.00 67.24 178 PHE B N 1
ATOM 8944 C CA . PHE B 1 178 ? 60.628 -3.085 56.275 1.00 67.51 178 PHE B CA 1
ATOM 8945 C C . PHE B 1 178 ? 61.938 -2.384 55.943 1.00 71.47 178 PHE B C 1
ATOM 8946 O O . PHE B 1 178 ? 62.384 -2.421 54.790 1.00 67.33 178 PHE B O 1
ATOM 8954 N N . ARG B 1 179 ? 62.568 -1.744 56.934 1.00 64.33 179 ARG B N 1
ATOM 8955 C CA . ARG B 1 179 ? 63.841 -1.071 56.698 1.00 59.63 179 ARG B CA 1
ATOM 8956 C C . ARG B 1 179 ? 64.895 -2.032 56.170 1.00 61.15 179 ARG B C 1
ATOM 8957 O O . ARG B 1 179 ? 65.737 -1.644 55.352 1.00 63.89 179 ARG B O 1
ATOM 8965 N N . ASP B 1 180 ? 64.858 -3.285 56.613 1.00 62.38 180 ASP B N 1
ATOM 8966 C CA . ASP B 1 180 ? 65.891 -4.265 56.313 1.00 58.96 180 ASP B CA 1
ATOM 8967 C C . ASP B 1 180 ? 65.626 -5.046 55.034 1.00 59.68 180 ASP B C 1
ATOM 8968 O O . ASP B 1 180 ? 66.451 -5.887 54.661 1.00 56.38 180 ASP B O 1
ATOM 8973 N N . ILE B 1 181 ? 64.492 -4.807 54.371 1.00 55.04 181 ILE B N 1
ATOM 8974 C CA . ILE B 1 181 ? 64.259 -5.391 53.058 1.00 57.92 181 ILE B CA 1
ATOM 8975 C C . ILE B 1 181 ? 65.329 -4.903 52.097 1.00 49.46 181 ILE B C 1
ATOM 8976 O O . ILE B 1 181 ? 65.579 -3.698 51.980 1.00 57.28 181 ILE B O 1
ATOM 8981 N N . ARG B 1 182 ? 65.968 -5.835 51.404 1.00 54.27 182 ARG B N 1
ATOM 8982 C CA . ARG B 1 182 ? 66.918 -5.495 50.355 1.00 63.92 182 ARG B CA 1
ATOM 8983 C C . ARG B 1 182 ? 66.168 -5.164 49.069 1.00 58.92 182 ARG B C 1
ATOM 8984 O O . ARG B 1 182 ? 65.383 -5.980 48.575 1.00 62.65 182 ARG B O 1
ATOM 8992 N N . TRP B 1 183 ? 66.400 -3.962 48.540 1.00 54.89 183 TRP B N 1
ATOM 8993 C CA . TRP B 1 183 ? 65.833 -3.585 47.249 1.00 57.58 183 TRP B CA 1
ATOM 8994 C C . TRP B 1 183 ? 66.698 -4.088 46.098 1.00 62.77 183 TRP B C 1
ATOM 8995 O O . TRP B 1 183 ? 66.198 -4.753 45.186 1.00 58.90 183 TRP B O 1
ATOM 9006 N N . ASN B 1 184 ? 67.990 -3.775 46.119 1.00 63.83 184 ASN B N 1
ATOM 9007 C CA . ASN B 1 184 ? 68.956 -4.384 45.207 1.00 63.55 184 ASN B CA 1
ATOM 9008 C C . ASN B 1 184 ? 70.197 -4.734 46.029 1.00 65.78 184 ASN B C 1
ATOM 9009 O O . ASN B 1 184 ? 70.148 -4.773 47.263 1.00 67.25 184 ASN B O 1
ATOM 9014 N N . ALA B 1 185 ? 71.323 -4.999 45.360 1.00 64.53 185 ALA B N 1
ATOM 9015 C CA . ALA B 1 185 ? 72.528 -5.413 46.077 1.00 59.31 185 ALA B CA 1
ATOM 9016 C C . ALA B 1 185 ? 73.143 -4.294 46.909 1.00 59.93 185 ALA B C 1
ATOM 9017 O O . ALA B 1 185 ? 73.976 -4.574 47.777 1.00 66.82 185 ALA B O 1
ATOM 9019 N N . GLU B 1 186 ? 72.760 -3.045 46.666 1.00 61.31 186 GLU B N 1
ATOM 9020 C CA . GLU B 1 186 ? 73.388 -1.885 47.285 1.00 57.32 186 GLU B CA 1
ATOM 9021 C C . GLU B 1 186 ? 72.498 -1.190 48.300 1.00 61.94 186 GLU B C 1
ATOM 9022 O O . GLU B 1 186 ? 72.982 -0.742 49.341 1.00 71.11 186 GLU B O 1
ATOM 9028 N N . ARG B 1 187 ? 71.207 -1.090 48.016 1.00 55.78 187 ARG B N 1
ATOM 9029 C CA . ARG B 1 187 ? 70.291 -0.275 48.791 1.00 57.82 187 ARG B CA 1
ATOM 9030 C C . ARG B 1 187 ? 69.228 -1.149 49.444 1.00 62.55 187 ARG B C 1
ATOM 9031 O O . ARG B 1 187 ? 68.875 -2.217 48.934 1.00 66.90 187 ARG B O 1
ATOM 9039 N N . THR B 1 188 ? 68.740 -0.691 50.591 1.00 54.36 188 THR B N 1
ATOM 9040 C CA . THR B 1 188 ? 67.608 -1.302 51.265 1.00 56.04 188 THR B CA 1
ATOM 9041 C C . THR B 1 188 ? 66.361 -0.456 51.055 1.00 49.79 188 THR B C 1
ATOM 9042 O O . THR B 1 188 ? 66.427 0.725 50.708 1.00 70.58 188 THR B O 1
ATOM 9046 N N . TYR B 1 189 ? 65.215 -1.093 51.284 1.00 56.86 189 TYR B N 1
ATOM 9047 C CA . TYR B 1 189 ? 63.944 -0.382 51.274 1.00 52.36 189 TYR B CA 1
ATOM 9048 C C . TYR B 1 189 ? 63.978 0.814 52.222 1.00 54.35 189 TYR B C 1
ATOM 9049 O O . TYR B 1 189 ? 63.495 1.901 51.883 1.00 58.86 189 TYR B O 1
ATOM 9058 N N . GLY B 1 190 ? 64.572 0.639 53.405 1.00 58.37 190 GLY B N 1
ATOM 9059 C CA . GLY B 1 190 ? 64.694 1.751 54.336 1.00 61.20 190 GLY B CA 1
ATOM 9060 C C . GLY B 1 190 ? 65.588 2.861 53.816 1.00 56.79 190 GLY B C 1
ATOM 9061 O O . GLY B 1 190 ? 65.249 4.044 53.920 1.00 68.15 190 GLY B O 1
ATOM 9062 N N . ASP B 1 191 ? 66.743 2.496 53.255 1.00 48.39 191 ASP B N 1
ATOM 9063 C CA . ASP B 1 191 ? 67.641 3.484 52.659 1.00 50.42 191 ASP B CA 1
ATOM 9064 C C . ASP B 1 191 ? 66.915 4.447 51.732 1.00 58.12 191 ASP B C 1
ATOM 9065 O O . ASP B 1 191 ? 67.172 5.655 51.759 1.00 63.81 191 ASP B O 1
ATOM 9070 N N . VAL B 1 192 ? 66.020 3.934 50.887 1.00 45.98 192 VAL B N 1
ATOM 9071 C CA . VAL B 1 192 ? 65.375 4.778 49.886 1.00 58.31 192 VAL B CA 1
ATOM 9072 C C . VAL B 1 192 ? 64.038 5.360 50.345 1.00 53.54 192 VAL B C 1
ATOM 9073 O O . VAL B 1 192 ? 63.646 6.426 49.847 1.00 64.48 192 VAL B O 1
ATOM 9077 N N . ASN B 1 193 ? 63.334 4.718 51.284 1.00 52.78 193 ASN B N 1
ATOM 9078 C CA . ASN B 1 193 ? 61.986 5.175 51.614 1.00 55.93 193 ASN B CA 1
ATOM 9079 C C . ASN B 1 193 ? 61.746 5.635 53.050 1.00 53.15 193 ASN B C 1
ATOM 9080 O O . ASN B 1 193 ? 60.683 6.207 53.310 1.00 53.95 193 ASN B O 1
ATOM 9085 N N . LEU B 1 194 ? 62.695 5.445 53.976 1.00 56.21 194 LEU B N 1
ATOM 9086 C CA . LEU B 1 194 ? 62.449 5.791 55.377 1.00 55.45 194 LEU B CA 1
ATOM 9087 C C . LEU B 1 194 ? 62.158 7.280 55.550 1.00 52.68 194 LEU B C 1
ATOM 9088 O O . LEU B 1 194 ? 61.176 7.655 56.200 1.00 63.06 194 LEU B O 1
ATOM 9093 N N . GLN B 1 195 ? 62.995 8.145 54.966 1.00 57.12 195 GLN B N 1
ATOM 9094 C CA . GLN B 1 195 ? 62.778 9.587 55.075 1.00 60.82 195 GLN B CA 1
ATOM 9095 C C . GLN B 1 195 ? 61.427 10.005 54.497 1.00 65.59 195 GLN B C 1
ATOM 9096 O O . GLN B 1 195 ? 60.761 10.890 55.044 1.00 69.64 195 GLN B O 1
ATOM 9102 N N . GLY B 1 196 ? 61.001 9.386 53.394 1.00 58.95 196 GLY B N 1
ATOM 9103 C CA . GLY B 1 196 ? 59.663 9.651 52.887 1.00 50.75 196 GLY B CA 1
ATOM 9104 C C . GLY B 1 196 ? 58.575 9.256 53.867 1.00 61.37 196 GLY B C 1
ATOM 9105 O O . GLY B 1 196 ? 57.617 10.002 54.081 1.00 54.94 196 GLY B O 1
ATOM 9106 N N . GLU B 1 197 ? 58.708 8.075 54.475 1.00 50.66 197 GLU B N 1
ATOM 9107 C CA . GLU B 1 197 ? 57.722 7.628 55.454 1.00 57.34 197 GLU B CA 1
ATOM 9108 C C . GLU B 1 197 ? 57.604 8.620 56.604 1.00 62.41 197 GLU B C 1
ATOM 9109 O O . GLU B 1 197 ? 56.497 8.978 57.020 1.00 59.75 197 GLU B O 1
ATOM 9115 N N . ARG B 1 198 ? 58.745 9.093 57.113 1.00 57.91 198 ARG B N 1
ATOM 9116 C CA . ARG B 1 198 ? 58.739 10.109 58.161 1.00 61.31 198 ARG B CA 1
ATOM 9117 C C . ARG B 1 198 ? 58.119 11.412 57.672 1.00 61.19 198 ARG B C 1
ATOM 9118 O O . ARG B 1 198 ? 57.229 11.969 58.322 1.00 67.95 198 ARG B O 1
ATOM 9126 N N . GLU B 1 199 ? 58.588 11.929 56.534 1.00 59.63 199 GLU B N 1
ATOM 9127 C CA . GLU B 1 199 ? 58.136 13.249 56.107 1.00 56.71 199 GLU B CA 1
ATOM 9128 C C . GLU B 1 199 ? 56.659 13.239 55.729 1.00 56.41 199 GLU B C 1
ATOM 9129 O O . GLU B 1 199 ? 55.916 14.150 56.108 1.00 61.82 199 GLU B O 1
ATOM 9135 N N . HIS B 1 200 ? 56.212 12.222 54.987 1.00 59.24 200 HIS B N 1
ATOM 9136 C CA . HIS B 1 200 ? 54.810 12.169 54.580 1.00 63.25 200 HIS B CA 1
ATOM 9137 C C . HIS B 1 200 ? 53.885 11.956 55.775 1.00 62.64 200 HIS B C 1
ATOM 9138 O O . HIS B 1 200 ? 52.814 12.570 55.850 1.00 59.03 200 HIS B O 1
ATOM 9145 N N . SER B 1 201 ? 54.269 11.087 56.714 1.00 59.14 201 SER B N 1
ATOM 9146 C CA . SER B 1 201 ? 53.499 10.965 57.950 1.00 61.97 201 SER B CA 1
ATOM 9147 C C . SER B 1 201 ? 53.370 12.315 58.646 1.00 62.53 201 SER B C 1
ATOM 9148 O O . SER B 1 201 ? 52.267 12.720 59.030 1.00 62.73 201 SER B O 1
ATOM 9151 N N . THR B 1 202 ? 54.483 13.043 58.779 1.00 55.66 202 THR B N 1
ATOM 9152 C CA . THR B 1 202 ? 54.447 14.357 59.417 1.00 57.95 202 THR B CA 1
ATOM 9153 C C . THR B 1 202 ? 53.492 15.304 58.701 1.00 61.53 202 THR B C 1
ATOM 9154 O O . THR B 1 202 ? 52.712 16.011 59.349 1.00 64.32 202 THR B O 1
ATOM 9158 N N . TYR B 1 203 ? 53.532 15.334 57.364 1.00 56.31 203 TYR B N 1
ATOM 9159 C CA . TYR B 1 203 ? 52.640 16.237 56.639 1.00 54.91 203 TYR B CA 1
ATOM 9160 C C . TYR B 1 203 ? 51.179 15.797 56.746 1.00 50.16 203 TYR B C 1
ATOM 9161 O O . TYR B 1 203 ? 50.288 16.639 56.907 1.00 62.05 203 TYR B O 1
ATOM 9170 N N . TYR B 1 204 ? 50.905 14.491 56.646 1.00 53.63 204 TYR B N 1
ATOM 9171 C CA . TYR B 1 204 ? 49.520 14.017 56.676 1.00 59.00 204 TYR B CA 1
ATOM 9172 C C . TYR B 1 204 ? 48.863 14.196 58.044 1.00 67.74 204 TYR B C 1
ATOM 9173 O O . TYR B 1 204 ? 47.652 14.440 58.113 1.00 68.44 204 TYR B O 1
ATOM 9182 N N . PHE B 1 205 ? 49.626 14.065 59.135 1.00 63.08 205 PHE B N 1
ATOM 9183 C CA . PHE B 1 205 ? 49.070 14.133 60.486 1.00 64.36 205 PHE B CA 1
ATOM 9184 C C . PHE B 1 205 ? 49.107 15.528 61.098 1.00 68.24 205 PHE B C 1
ATOM 9185 O O . PHE B 1 205 ? 48.155 15.912 61.786 1.00 67.73 205 PHE B O 1
ATOM 9193 N N . GLU B 1 206 ? 50.171 16.299 60.858 1.00 70.82 206 GLU B N 1
ATOM 9194 C CA . GLU B 1 206 ? 50.433 17.551 61.567 1.00 58.77 206 GLU B CA 1
ATOM 9195 C C . GLU B 1 206 ? 50.311 18.809 60.714 1.00 71.41 206 GLU B C 1
ATOM 9196 O O . GLU B 1 206 ? 49.769 19.809 61.190 1.00 82.02 206 GLU B O 1
ATOM 9202 N N . VAL B 1 207 ? 50.790 18.807 59.472 1.00 64.77 207 VAL B N 1
ATOM 9203 C CA . VAL B 1 207 ? 51.056 20.046 58.743 1.00 57.27 207 VAL B CA 1
ATOM 9204 C C . VAL B 1 207 ? 49.904 20.448 57.823 1.00 59.00 207 VAL B C 1
ATOM 9205 O O . VAL B 1 207 ? 49.592 21.634 57.713 1.00 67.82 207 VAL B O 1
ATOM 9209 N N . ALA B 1 208 ? 49.274 19.496 57.133 1.00 64.33 208 ALA B N 1
ATOM 9210 C CA . ALA B 1 208 ? 48.318 19.840 56.080 1.00 62.77 208 ALA B CA 1
ATOM 9211 C C . ALA B 1 208 ? 47.201 20.744 56.598 1.00 64.91 208 ALA B C 1
ATOM 9212 O O . ALA B 1 208 ? 46.554 20.440 57.604 1.00 73.31 208 ALA B O 1
ATOM 9214 N N . ASP B 1 209 ? 46.972 21.857 55.897 1.00 65.31 209 ASP B N 1
ATOM 9215 C CA . ASP B 1 209 ? 45.962 22.832 56.294 1.00 63.16 209 ASP B CA 1
ATOM 9216 C C . ASP B 1 209 ? 44.571 22.350 55.900 1.00 69.83 209 ASP B C 1
ATOM 9217 O O . ASP B 1 209 ? 44.335 21.990 54.743 1.00 70.06 209 ASP B O 1
ATOM 9222 N N . VAL B 1 210 ? 43.641 22.371 56.859 1.00 68.61 210 VAL B N 1
ATOM 9223 C CA . VAL B 1 210 ? 42.305 21.829 56.620 1.00 60.83 210 VAL B CA 1
ATOM 9224 C C . VAL B 1 210 ? 41.541 22.674 55.603 1.00 58.02 210 VAL B C 1
ATOM 9225 O O . VAL B 1 210 ? 40.851 22.134 54.731 1.00 66.32 210 VAL B O 1
ATOM 9229 N N . GLU B 1 211 ? 41.643 24.003 55.695 1.00 61.53 211 GLU B N 1
ATOM 9230 C CA . GLU B 1 211 ? 40.883 24.859 54.784 1.00 65.11 211 GLU B CA 1
ATOM 9231 C C . GLU B 1 211 ? 41.382 24.713 53.355 1.00 74.72 211 GLU B C 1
ATOM 9232 O O . GLU B 1 211 ? 40.588 24.705 52.406 1.00 66.96 211 GLU B O 1
ATOM 9238 N N . ARG B 1 212 ? 42.697 24.597 53.183 1.00 67.29 212 ARG B N 1
ATOM 9239 C CA . ARG B 1 212 ? 43.246 24.414 51.848 1.00 65.38 212 ARG B CA 1
ATOM 9240 C C . ARG B 1 212 ? 42.827 23.071 51.263 1.00 70.01 212 ARG B C 1
ATOM 9241 O O . ARG B 1 212 ? 42.519 22.979 50.071 1.00 66.15 212 ARG B O 1
ATOM 9249 N N . LEU B 1 213 ? 42.790 22.024 52.090 1.00 67.78 213 LEU B N 1
ATOM 9250 C CA . LEU B 1 213 ? 42.319 20.727 51.613 1.00 64.09 213 LEU B CA 1
ATOM 9251 C C . LEU B 1 213 ? 40.852 20.785 51.212 1.00 65.72 213 LEU B C 1
ATOM 9252 O O . LEU B 1 213 ? 40.465 20.234 50.176 1.00 72.96 213 LEU B O 1
ATOM 9257 N N . ARG B 1 214 ? 40.018 21.446 52.018 1.00 62.26 214 ARG B N 1
ATOM 9258 C CA . ARG B 1 214 ? 38.599 21.526 51.689 1.00 66.62 214 ARG B CA 1
ATOM 9259 C C . ARG B 1 214 ? 38.378 22.321 50.413 1.00 63.53 214 ARG B C 1
ATOM 9260 O O . ARG B 1 214 ? 37.481 22.004 49.621 1.00 65.07 214 ARG B O 1
ATOM 9268 N N . GLN B 1 215 ? 39.170 23.376 50.213 1.00 58.55 215 GLN B N 1
ATOM 9269 C CA . GLN B 1 215 ? 39.132 24.103 48.951 1.00 68.64 215 GLN B CA 1
ATOM 9270 C C . GLN B 1 215 ? 39.573 23.207 47.799 1.00 71.79 215 GLN B C 1
ATOM 9271 O O . GLN B 1 215 ? 38.923 23.171 46.749 1.00 64.53 215 GLN B O 1
ATOM 9277 N N . MET B 1 216 ? 40.667 22.458 47.991 1.00 70.34 216 MET B N 1
ATOM 9278 C CA . MET B 1 216 ? 41.124 21.518 46.970 1.00 61.45 216 MET B CA 1
ATOM 9279 C C . MET B 1 216 ? 40.031 20.517 46.613 1.00 67.70 216 MET B C 1
ATOM 9280 O O . MET B 1 216 ? 39.761 20.280 45.429 1.00 71.32 216 MET B O 1
ATOM 9285 N N . PHE B 1 217 ? 39.385 19.932 47.627 1.00 66.05 217 PHE B N 1
ATOM 9286 C CA . PHE B 1 217 ? 38.323 18.957 47.389 1.00 64.01 217 PHE B CA 1
ATOM 9287 C C . PHE B 1 217 ? 37.213 19.547 46.532 1.00 61.68 217 PHE B C 1
ATOM 9288 O O . PHE B 1 217 ? 36.732 18.909 45.587 1.00 67.42 217 PHE B O 1
ATOM 9296 N N . ALA B 1 218 ? 36.781 20.766 46.864 1.00 59.76 218 ALA B N 1
ATOM 9297 C CA . ALA B 1 218 ? 35.725 21.421 46.102 1.00 67.02 218 ALA B CA 1
ATOM 9298 C C . ALA B 1 218 ? 36.165 21.692 44.668 1.00 65.16 218 ALA B C 1
ATOM 9299 O O . ALA B 1 218 ? 35.406 21.453 43.721 1.00 62.43 218 ALA B O 1
ATOM 9301 N N . LEU B 1 219 ? 37.394 22.180 44.494 1.00 60.24 219 LEU B N 1
ATOM 9302 C CA . LEU B 1 219 ? 37.917 22.443 43.159 1.00 65.58 219 LEU B CA 1
ATOM 9303 C C . LEU B 1 219 ? 37.980 21.171 42.324 1.00 67.53 219 LEU B C 1
ATOM 9304 O O . LEU B 1 219 ? 37.546 21.159 41.167 1.00 67.48 219 LEU B O 1
ATOM 9309 N N . PHE B 1 220 ? 38.519 20.088 42.895 1.00 69.40 220 PHE B N 1
ATOM 9310 C CA . PHE B 1 220 ? 38.607 18.823 42.168 1.00 64.03 220 PHE B CA 1
ATOM 9311 C C . PHE B 1 220 ? 37.225 18.323 41.766 1.00 67.96 220 PHE B C 1
ATOM 9312 O O . PHE B 1 220 ? 37.024 17.875 40.630 1.00 69.70 220 PHE B O 1
ATOM 9320 N N . GLU B 1 221 ? 36.260 18.386 42.685 1.00 64.23 221 GLU B N 1
ATOM 9321 C CA . GLU B 1 221 ? 34.907 17.947 42.361 1.00 71.45 221 GLU B CA 1
ATOM 9322 C C . GLU B 1 221 ? 34.307 18.792 41.246 1.00 65.85 221 GLU B C 1
ATOM 9323 O O . GLU B 1 221 ? 33.646 18.265 40.343 1.00 61.43 221 GLU B O 1
ATOM 9329 N N . ALA B 1 222 ? 34.539 20.106 41.285 1.00 66.04 222 ALA B N 1
ATOM 9330 C CA . ALA B 1 222 ? 33.962 20.986 40.276 1.00 65.78 222 ALA B CA 1
ATOM 9331 C C . ALA B 1 222 ? 34.547 20.703 38.898 1.00 71.95 222 ALA B C 1
ATOM 9332 O O . ALA B 1 222 ? 33.821 20.698 37.897 1.00 69.72 222 ALA B O 1
ATOM 9334 N N . GLU B 1 223 ? 35.859 20.451 38.830 1.00 61.19 223 GLU B N 1
ATOM 9335 C CA . GLU B 1 223 ? 36.491 20.086 37.565 1.00 61.49 223 GLU B CA 1
ATOM 9336 C C . GLU B 1 223 ? 36.056 18.707 37.085 1.00 66.76 223 GLU B C 1
ATOM 9337 O O . GLU B 1 223 ? 35.980 18.471 35.874 1.00 68.08 223 GLU B O 1
ATOM 9343 N N . ALA B 1 224 ? 35.777 17.781 38.004 1.00 67.60 224 ALA B N 1
ATOM 9344 C CA . ALA B 1 224 ? 35.213 16.500 37.590 1.00 65.09 224 ALA B CA 1
ATOM 9345 C C . ALA B 1 224 ? 33.836 16.685 36.962 1.00 68.09 224 ALA B C 1
ATOM 9346 O O . ALA B 1 224 ? 33.521 16.056 35.945 1.00 65.95 224 ALA B O 1
ATOM 9348 N N . GLU B 1 225 ? 33.003 17.547 37.553 1.00 68.76 225 GLU B N 1
ATOM 9349 C CA . GLU B 1 225 ? 31.683 17.821 36.989 1.00 71.43 225 GLU B CA 1
ATOM 9350 C C . GLU B 1 225 ? 31.799 18.463 35.612 1.00 71.04 225 GLU B C 1
ATOM 9351 O O . GLU B 1 225 ? 31.068 18.106 34.680 1.00 71.62 225 GLU B O 1
ATOM 9357 N N . ALA B 1 226 ? 32.707 19.431 35.473 1.00 64.28 226 ALA B N 1
ATOM 9358 C CA . ALA B 1 226 ? 32.874 20.104 34.193 1.00 66.30 226 ALA B CA 1
ATOM 9359 C C . ALA B 1 226 ? 33.344 19.129 33.123 1.00 73.26 226 ALA B C 1
ATOM 9360 O O . ALA B 1 226 ? 32.865 19.165 31.985 1.00 69.93 226 ALA B O 1
ATOM 9362 N N . ALA B 1 227 ? 34.257 18.226 33.485 1.00 69.28 227 ALA B N 1
ATOM 9363 C CA . ALA B 1 227 ? 34.770 17.251 32.530 1.00 67.59 227 ALA B CA 1
ATOM 9364 C C . ALA B 1 227 ? 33.700 16.237 32.136 1.00 75.56 227 ALA B C 1
ATOM 9365 O O . ALA B 1 227 ? 33.610 15.847 30.966 1.00 78.19 227 ALA B O 1
ATOM 9367 N N . LEU B 1 228 ? 32.876 15.798 33.092 1.00 67.25 228 LEU B N 1
ATOM 9368 C CA . LEU B 1 228 ? 31.806 14.858 32.763 1.00 71.77 228 LEU B CA 1
ATOM 9369 C C . LEU B 1 228 ? 30.783 15.481 31.822 1.00 77.83 228 LEU B C 1
ATOM 9370 O O . LEU B 1 228 ? 30.262 14.804 30.927 1.00 75.85 228 LEU B O 1
ATOM 9375 N N . ALA B 1 229 ? 30.476 16.768 32.011 1.00 77.79 229 ALA B N 1
ATOM 9376 C CA . ALA B 1 229 ? 29.523 17.451 31.143 1.00 79.34 229 ALA B CA 1
ATOM 9377 C C . ALA B 1 229 ? 29.973 17.472 29.685 1.00 77.44 229 ALA B C 1
ATOM 9378 O O . ALA B 1 229 ? 29.134 17.647 28.795 1.00 78.13 229 ALA B O 1
ATOM 9380 N N . ARG B 1 230 ? 31.269 17.294 29.421 1.00 78.01 230 ARG B N 1
ATOM 9381 C CA . ARG B 1 230 ? 31.808 17.206 28.069 1.00 73.69 230 ARG B CA 1
ATOM 9382 C C . ARG B 1 230 ? 32.160 15.777 27.661 1.00 70.46 230 ARG B C 1
ATOM 9383 O O . ARG B 1 230 ? 32.777 15.579 26.609 1.00 85.06 230 ARG B O 1
ATOM 9391 N N . GLY B 1 231 ? 31.792 14.781 28.469 1.00 67.67 231 GLY B N 1
ATOM 9392 C CA . GLY B 1 231 ? 32.057 13.386 28.162 1.00 56.57 231 GLY B CA 1
ATOM 9393 C C . GLY B 1 231 ? 33.487 12.930 28.348 1.00 63.26 231 GLY B C 1
ATOM 9394 O O . GLY B 1 231 ? 33.825 11.822 27.916 1.00 65.64 231 GLY B O 1
ATOM 9395 N N . LEU B 1 232 ? 34.332 13.742 28.985 1.00 69.57 232 LEU B N 1
ATOM 9396 C CA . LEU B 1 232 ? 35.752 13.448 29.185 1.00 65.91 232 LEU B CA 1
ATOM 9397 C C . LEU B 1 232 ? 35.905 12.492 30.364 1.00 63.87 232 LEU B C 1
ATOM 9398 O O . LEU B 1 232 ? 35.892 12.907 31.524 1.00 63.65 232 LEU B O 1
ATOM 9403 N N . VAL B 1 233 ? 36.084 11.205 30.068 1.00 62.02 233 VAL B N 1
ATOM 9404 C CA . VAL B 1 233 ? 36.025 10.181 31.105 1.00 56.33 233 VAL B CA 1
ATOM 9405 C C . VAL B 1 233 ? 37.272 10.205 31.977 1.00 67.02 233 VAL B C 1
ATOM 9406 O O . VAL B 1 233 ? 37.183 10.292 33.207 1.00 67.46 233 VAL B O 1
ATOM 9410 N N . LEU B 1 234 ? 38.450 10.119 31.360 1.00 59.03 234 LEU B N 1
ATOM 9411 C CA . LEU B 1 234 ? 39.693 9.986 32.114 1.00 64.18 234 LEU B CA 1
ATOM 9412 C C . LEU B 1 234 ? 40.054 11.244 32.907 1.00 67.83 234 LEU B C 1
ATOM 9413 O O . LEU B 1 234 ? 40.510 11.119 34.050 1.00 64.71 234 LEU B O 1
ATOM 9418 N N . PRO B 1 235 ? 39.885 12.460 32.368 1.00 67.56 235 PRO B N 1
ATOM 9419 C CA . PRO B 1 235 ? 40.091 13.642 33.227 1.00 60.87 235 PRO B CA 1
ATOM 9420 C C . PRO B 1 235 ? 39.157 13.682 34.427 1.00 60.38 235 PRO B C 1
ATOM 9421 O O . PRO B 1 235 ? 39.571 14.091 35.519 1.00 63.63 235 PRO B O 1
ATOM 9425 N N . ALA B 1 236 ? 37.899 13.270 34.251 1.00 61.45 236 ALA B N 1
ATOM 9426 C CA . ALA B 1 236 ? 36.972 13.229 35.377 1.00 60.08 236 ALA B CA 1
ATOM 9427 C C . ALA B 1 236 ? 37.410 12.194 36.405 1.00 61.04 236 ALA B C 1
ATOM 9428 O O . ALA B 1 236 ? 37.356 12.444 37.615 1.00 61.14 236 ALA B O 1
ATOM 9430 N N . HIS B 1 237 ? 37.857 11.026 35.935 1.00 59.22 237 HIS B N 1
ATOM 9431 C CA . HIS B 1 237 ? 38.359 9.995 36.835 1.00 58.66 237 HIS B CA 1
ATOM 9432 C C . HIS B 1 237 ? 39.580 10.486 37.604 1.00 68.88 237 HIS B C 1
ATOM 9433 O O . HIS B 1 237 ? 39.713 10.226 38.805 1.00 68.16 237 HIS B O 1
ATOM 9440 N N . ASP B 1 238 ? 40.475 11.212 36.929 1.00 57.36 238 ASP B N 1
ATOM 9441 C CA . ASP B 1 238 ? 41.643 11.771 37.602 1.00 59.36 238 ASP B CA 1
ATOM 9442 C C . ASP B 1 238 ? 41.244 12.695 38.741 1.00 62.16 238 ASP B C 1
ATOM 9443 O O . ASP B 1 238 ? 41.857 12.667 39.814 1.00 60.21 238 ASP B O 1
ATOM 9448 N N . TYR B 1 239 ? 40.233 13.537 38.524 1.00 59.11 239 TYR B N 1
ATOM 9449 C CA . TYR B 1 239 ? 39.841 14.471 39.571 1.00 61.21 239 TYR B CA 1
ATOM 9450 C C . TYR B 1 239 ? 39.077 13.769 40.684 1.00 63.87 239 TYR B C 1
ATOM 9451 O O . TYR B 1 239 ? 39.124 14.207 41.838 1.00 61.31 239 TYR B O 1
ATOM 9460 N N . VAL B 1 240 ? 38.385 12.674 40.365 1.00 62.61 240 VAL B N 1
ATOM 9461 C CA . VAL B 1 240 ? 37.767 11.876 41.416 1.00 62.53 240 VAL B CA 1
ATOM 9462 C C . VAL B 1 240 ? 38.838 11.245 42.300 1.00 64.00 240 VAL B C 1
ATOM 9463 O O . VAL B 1 240 ? 38.707 11.216 43.530 1.00 69.67 240 VAL B O 1
ATOM 9467 N N . LEU B 1 241 ? 39.926 10.753 41.698 1.00 64.53 241 LEU B N 1
ATOM 9468 C CA . LEU B 1 241 ? 41.017 10.193 42.495 1.00 63.93 241 LEU B CA 1
ATOM 9469 C C . LEU B 1 241 ? 41.679 11.261 43.349 1.00 65.95 241 LEU B C 1
ATOM 9470 O O . LEU B 1 241 ? 42.018 11.017 44.513 1.00 60.13 241 LEU B O 1
ATOM 9475 N N . LYS B 1 242 ? 41.901 12.443 42.773 1.00 62.69 242 LYS B N 1
ATOM 9476 C CA . LYS B 1 242 ? 42.520 13.531 43.520 1.00 63.94 242 LYS B CA 1
ATOM 9477 C C . LYS B 1 242 ? 41.657 13.940 44.702 1.00 64.72 242 LYS B C 1
ATOM 9478 O O . LYS B 1 242 ? 42.166 14.151 45.809 1.00 60.37 242 LYS B O 1
ATOM 9484 N N . SER B 1 243 ? 40.346 14.048 44.485 1.00 60.02 243 SER B N 1
ATOM 9485 C CA . SER B 1 243 ? 39.444 14.395 45.574 1.00 67.52 243 SER B CA 1
ATOM 9486 C C . SER B 1 243 ? 39.417 13.297 46.632 1.00 62.93 243 SER B C 1
ATOM 9487 O O . SER B 1 243 ? 39.306 13.582 47.829 1.00 63.91 243 SER B O 1
ATOM 9490 N N . SER B 1 244 ? 39.549 12.037 46.208 1.00 62.16 244 SER B N 1
ATOM 9491 C CA . SER B 1 244 ? 39.580 10.926 47.154 1.00 61.03 244 SER B CA 1
ATOM 9492 C C . SER B 1 244 ? 40.836 10.967 48.021 1.00 66.20 244 SER B C 1
ATOM 9493 O O . SER B 1 244 ? 40.769 10.731 49.233 1.00 71.67 244 SER B O 1
ATOM 9496 N N . HIS B 1 245 ? 41.992 11.259 47.419 1.00 61.07 245 HIS B N 1
ATOM 9497 C CA . HIS B 1 245 ? 43.218 11.404 48.198 1.00 56.21 245 HIS B CA 1
ATOM 9498 C C . HIS B 1 245 ? 43.117 12.577 49.164 1.00 67.20 245 HIS B C 1
ATOM 9499 O O . HIS B 1 245 ? 43.549 12.482 50.319 1.00 63.65 245 HIS B O 1
ATOM 9506 N N . THR B 1 246 ? 42.558 13.696 48.701 1.00 63.16 246 THR B N 1
ATOM 9507 C CA . THR B 1 246 ? 42.386 14.856 49.567 1.00 64.23 246 THR B CA 1
ATOM 9508 C C . THR B 1 246 ? 41.495 14.525 50.755 1.00 70.06 246 THR B C 1
ATOM 9509 O O . THR B 1 246 ? 41.772 14.943 51.886 1.00 58.91 246 THR B O 1
ATOM 9513 N N . PHE B 1 247 ? 40.426 13.764 50.515 1.00 66.61 247 PHE B N 1
ATOM 9514 C CA . PHE B 1 247 ? 39.540 13.369 51.603 1.00 67.14 247 PHE B CA 1
ATOM 9515 C C . PHE B 1 247 ? 40.268 12.499 52.621 1.00 71.68 247 PHE B C 1
ATOM 9516 O O . PHE B 1 247 ? 40.077 12.659 53.833 1.00 68.12 247 PHE B O 1
ATOM 9524 N N . ASN B 1 248 ? 41.104 11.569 52.148 1.00 71.76 248 ASN B N 1
ATOM 9525 C CA . ASN B 1 248 ? 41.896 10.750 53.062 1.00 64.18 248 ASN B CA 1
ATOM 9526 C C . ASN B 1 248 ? 42.818 11.606 53.922 1.00 65.17 248 ASN B C 1
ATOM 9527 O O . ASN B 1 248 ? 42.974 11.347 55.122 1.00 72.22 248 ASN B O 1
ATOM 9532 N N . VAL B 1 249 ? 43.458 12.617 53.326 1.00 65.63 249 VAL B N 1
ATOM 9533 C CA . VAL B 1 249 ? 44.320 13.497 54.113 1.00 67.54 249 VAL B CA 1
ATOM 9534 C C . VAL B 1 249 ? 43.495 14.259 55.146 1.00 70.29 249 VAL B C 1
ATOM 9535 O O . VAL B 1 249 ? 43.917 14.429 56.296 1.00 65.65 249 VAL B O 1
ATOM 9539 N N . LEU B 1 250 ? 42.302 14.719 54.753 1.00 65.71 250 LEU B N 1
ATOM 9540 C CA . LEU B 1 250 ? 41.411 15.403 55.688 1.00 60.78 250 LEU B CA 1
ATOM 9541 C C . LEU B 1 250 ? 41.084 14.517 56.883 1.00 72.69 250 LEU B C 1
ATOM 9542 O O . LEU B 1 250 ? 41.231 14.931 58.039 1.00 66.85 250 LEU B O 1
ATOM 9547 N N . ASP B 1 251 ? 40.635 13.287 56.614 1.00 69.02 251 ASP B N 1
ATOM 9548 C CA . ASP B 1 251 ? 40.325 12.339 57.677 1.00 71.99 251 ASP B CA 1
ATOM 9549 C C . ASP B 1 251 ? 41.542 12.050 58.545 1.00 72.62 251 ASP B C 1
ATOM 9550 O O . ASP B 1 251 ? 41.403 11.801 59.747 1.00 78.52 251 ASP B O 1
ATOM 9555 N N . THR B 1 252 ? 42.740 12.088 57.960 1.00 72.50 252 THR B N 1
ATOM 9556 C CA . THR B 1 252 ? 43.951 11.881 58.744 1.00 64.83 252 THR B CA 1
ATOM 9557 C C . THR B 1 252 ? 44.235 13.062 59.665 1.00 66.57 252 THR B C 1
ATOM 9558 O O . THR B 1 252 ? 44.833 12.883 60.732 1.00 69.25 252 THR B O 1
ATOM 9562 N N . ARG B 1 253 ? 43.801 14.264 59.292 1.00 68.86 253 ARG B N 1
ATOM 9563 C CA . ARG B 1 253 ? 43.963 15.423 60.162 1.00 74.80 253 ARG B CA 1
ATOM 9564 C C . ARG B 1 253 ? 42.851 15.548 61.202 1.00 71.81 253 ARG B C 1
ATOM 9565 O O . ARG B 1 253 ? 42.856 16.514 61.973 1.00 73.22 253 ARG B O 1
ATOM 9573 N N . GLY B 1 254 ? 41.907 14.608 61.244 1.00 69.82 254 GLY B N 1
ATOM 9574 C CA . GLY B 1 254 ? 40.808 14.678 62.188 1.00 71.95 254 GLY B CA 1
ATOM 9575 C C . GLY B 1 254 ? 39.774 15.754 61.930 1.00 73.56 254 GLY B C 1
ATOM 9576 O O . GLY B 1 254 ? 39.111 16.197 62.873 1.00 84.61 254 GLY B O 1
ATOM 9577 N N . ALA B 1 255 ? 39.596 16.179 60.681 1.00 71.30 255 ALA B N 1
ATOM 9578 C CA . ALA B 1 255 ? 38.683 17.270 60.362 1.00 72.08 255 ALA B CA 1
ATOM 9579 C C . ALA B 1 255 ? 37.350 16.792 59.800 1.00 68.30 255 ALA B C 1
ATOM 9580 O O . ALA B 1 255 ? 36.548 17.617 59.352 1.00 71.90 255 ALA B O 1
ATOM 9582 N N . VAL B 1 256 ? 37.088 15.489 59.821 1.00 68.12 256 VAL B N 1
ATOM 9583 C CA . VAL B 1 256 ? 35.880 14.918 59.236 1.00 75.89 256 VAL B CA 1
ATOM 9584 C C . VAL B 1 256 ? 35.126 14.152 60.315 1.00 85.72 256 VAL B C 1
ATOM 9585 O O . VAL B 1 256 ? 35.699 13.281 60.979 1.00 83.97 256 VAL B O 1
ATOM 9589 N N . GLY B 1 257 ? 33.843 14.484 60.490 1.00 90.09 257 GLY B N 1
ATOM 9590 C CA . GLY B 1 257 ? 32.982 13.764 61.403 1.00 83.17 257 GLY B CA 1
ATOM 9591 C C . GLY B 1 257 ? 32.221 12.650 60.705 1.00 89.40 257 GLY B C 1
ATOM 9592 O O . GLY B 1 257 ? 32.387 12.394 59.515 1.00 92.78 257 GLY B O 1
ATOM 9593 N N . VAL B 1 258 ? 31.356 11.983 61.475 1.00 97.00 258 VAL B N 1
ATOM 9594 C CA . VAL B 1 258 ? 30.640 10.820 60.952 1.00 98.12 258 VAL B CA 1
ATOM 9595 C C . VAL B 1 258 ? 29.690 11.230 59.836 1.00 85.14 258 VAL B C 1
ATOM 9596 O O . VAL B 1 258 ? 29.670 10.623 58.758 1.00 94.28 258 VAL B O 1
ATOM 9600 N N . THR B 1 259 ? 28.870 12.251 60.086 1.00 86.29 259 THR B N 1
ATOM 9601 C CA . THR B 1 259 ? 27.918 12.689 59.072 1.00 92.76 259 THR B CA 1
ATOM 9602 C C . THR B 1 259 ? 28.636 13.223 57.839 1.00 89.17 259 THR B C 1
ATOM 9603 O O . THR B 1 259 ? 28.256 12.910 56.705 1.00 88.14 259 THR B O 1
ATOM 9607 N N . GLU B 1 260 ? 29.683 14.026 58.040 1.00 91.49 260 GLU B N 1
ATOM 9608 C CA . GLU B 1 260 ? 30.416 14.570 56.904 1.00 87.77 260 GLU B CA 1
ATOM 9609 C C . GLU B 1 260 ? 31.111 13.462 56.121 1.00 87.08 260 GLU B C 1
ATOM 9610 O O . GLU B 1 260 ? 31.160 13.502 54.887 1.00 86.00 260 GLU B O 1
ATOM 9616 N N . ARG B 1 261 ? 31.626 12.449 56.822 1.00 81.00 261 ARG B N 1
ATOM 9617 C CA . ARG B 1 261 ? 32.246 11.311 56.147 1.00 84.08 261 ARG B CA 1
ATOM 9618 C C . ARG B 1 261 ? 31.256 10.607 55.225 1.00 89.99 261 ARG B C 1
ATOM 9619 O O . ARG B 1 261 ? 31.597 10.257 54.090 1.00 86.12 261 ARG B O 1
ATOM 9627 N N . GLN B 1 262 ? 30.021 10.395 55.691 1.00 87.13 262 GLN B N 1
ATOM 9628 C CA . GLN B 1 262 ? 29.026 9.720 54.860 1.00 86.54 262 GLN B CA 1
ATOM 9629 C C . GLN B 1 262 ? 28.612 10.585 53.676 1.00 84.64 262 GLN B C 1
ATOM 9630 O O . GLN B 1 262 ? 28.421 10.078 52.564 1.00 86.79 262 GLN B O 1
ATOM 9636 N N . VAL B 1 263 ? 28.454 11.890 53.899 1.00 79.27 263 VAL B N 1
ATOM 9637 C CA . VAL B 1 263 ? 28.044 12.785 52.820 1.00 81.93 263 VAL B CA 1
ATOM 9638 C C . VAL B 1 263 ? 29.114 12.831 51.736 1.00 87.01 263 VAL B C 1
ATOM 9639 O O . VAL B 1 263 ? 28.823 12.694 50.542 1.00 84.16 263 VAL B O 1
ATOM 9643 N N . LEU B 1 264 ? 30.372 13.013 52.142 1.00 83.28 264 LEU B N 1
ATOM 9644 C CA . LEU B 1 264 ? 31.455 13.122 51.170 1.00 79.52 264 LEU B CA 1
ATOM 9645 C C . LEU B 1 264 ? 31.660 11.816 50.414 1.00 83.94 264 LEU B C 1
ATOM 9646 O O . LEU B 1 264 ? 31.929 11.832 49.208 1.00 85.06 264 LEU B O 1
ATOM 9651 N N . PHE B 1 265 ? 31.537 10.676 51.100 1.00 79.42 265 PHE B N 1
ATOM 9652 C CA . PHE B 1 265 ? 31.668 9.395 50.413 1.00 75.71 265 PHE B CA 1
ATOM 9653 C C . PHE B 1 265 ? 30.572 9.218 49.372 1.00 77.11 265 PHE B C 1
ATOM 9654 O O . PHE B 1 265 ? 30.814 8.670 48.290 1.00 80.50 265 PHE B O 1
ATOM 9662 N N . ALA B 1 266 ? 29.357 9.672 49.682 1.00 79.45 266 ALA B N 1
ATOM 9663 C CA . ALA B 1 266 ? 28.262 9.529 48.732 1.00 78.21 266 ALA B CA 1
ATOM 9664 C C . ALA B 1 266 ? 28.491 10.397 47.504 1.00 78.17 266 ALA B C 1
ATOM 9665 O O . ALA B 1 266 ? 28.216 9.974 46.375 1.00 79.38 266 ALA B O 1
ATOM 9667 N N . ARG B 1 267 ? 29.012 11.607 47.704 1.00 76.97 267 ARG B N 1
ATOM 9668 C CA . ARG B 1 267 ? 29.253 12.497 46.575 1.00 74.92 267 ARG B CA 1
ATOM 9669 C C . ARG B 1 267 ? 30.393 11.985 45.705 1.00 79.12 267 ARG B C 1
ATOM 9670 O O . ARG B 1 267 ? 30.339 12.100 44.474 1.00 77.23 267 ARG B O 1
ATOM 9678 N N . MET B 1 268 ? 31.425 11.402 46.323 1.00 78.92 268 MET B N 1
ATOM 9679 C CA . MET B 1 268 ? 32.466 10.738 45.546 1.00 73.37 268 MET B CA 1
ATOM 9680 C C . MET B 1 268 ? 31.916 9.526 44.799 1.00 73.16 268 MET B C 1
ATOM 9681 O O . MET B 1 268 ? 32.275 9.295 43.640 1.00 69.75 268 MET B O 1
ATOM 9686 N N . ARG B 1 269 ? 31.044 8.738 45.437 1.00 73.04 269 ARG B N 1
ATOM 9687 C CA . ARG B 1 269 ? 30.466 7.595 44.733 1.00 73.45 269 ARG B CA 1
ATOM 9688 C C . ARG B 1 269 ? 29.633 8.043 43.542 1.00 65.78 269 ARG B C 1
ATOM 9689 O O . ARG B 1 269 ? 29.633 7.386 42.496 1.00 71.23 269 ARG B O 1
ATOM 9697 N N . ASP B 1 270 ? 28.902 9.149 43.686 1.00 67.25 270 ASP B N 1
ATOM 9698 C CA . ASP B 1 270 ? 28.054 9.594 42.589 1.00 72.92 270 ASP B CA 1
ATOM 9699 C C . ASP B 1 270 ? 28.892 10.053 41.405 1.00 76.02 270 ASP B C 1
ATOM 9700 O O . ASP B 1 270 ? 28.554 9.769 40.251 1.00 68.78 270 ASP B O 1
ATOM 9705 N N . MET B 1 271 ? 29.995 10.756 41.672 1.00 68.86 271 MET B N 1
ATOM 9706 C CA . MET B 1 271 ? 30.923 11.100 40.602 1.00 68.78 271 MET B CA 1
ATOM 9707 C C . MET B 1 271 ? 31.499 9.847 39.958 1.00 70.46 271 MET B C 1
ATOM 9708 O O . MET B 1 271 ? 31.580 9.753 38.727 1.00 69.33 271 MET B O 1
ATOM 9713 N N . ALA B 1 272 ? 31.884 8.864 40.776 1.00 63.95 272 ALA B N 1
ATOM 9714 C CA . ALA B 1 272 ? 32.446 7.627 40.245 1.00 61.87 272 ALA B CA 1
ATOM 9715 C C . ALA B 1 272 ? 31.405 6.839 39.460 1.00 67.93 272 ALA B C 1
ATOM 9716 O O . ALA B 1 272 ? 31.743 6.135 38.503 1.00 62.85 272 ALA B O 1
ATOM 9718 N N . ARG B 1 273 ? 30.133 6.942 39.852 1.00 65.45 273 ARG B N 1
ATOM 9719 C CA . ARG B 1 273 ? 29.067 6.289 39.099 1.00 66.68 273 ARG B CA 1
ATOM 9720 C C . ARG B 1 273 ? 28.902 6.917 37.722 1.00 67.37 273 ARG B C 1
ATOM 9721 O O . ARG B 1 273 ? 28.777 6.208 36.715 1.00 63.95 273 ARG B O 1
ATOM 9729 N N . ARG B 1 274 ? 28.897 8.250 37.658 1.00 68.60 274 ARG B N 1
ATOM 9730 C CA . ARG B 1 274 ? 28.720 8.919 36.376 1.00 71.32 274 ARG B CA 1
ATOM 9731 C C . ARG B 1 274 ? 29.948 8.761 35.485 1.00 70.73 274 ARG B C 1
ATOM 9732 O O . ARG B 1 274 ? 29.820 8.725 34.257 1.00 70.64 274 ARG B O 1
ATOM 9740 N N . VAL B 1 275 ? 31.140 8.661 36.079 1.00 62.39 275 VAL B N 1
ATOM 9741 C CA . VAL B 1 275 ? 32.336 8.361 35.294 1.00 62.48 275 VAL B CA 1
ATOM 9742 C C . VAL B 1 275 ? 32.222 6.970 34.688 1.00 67.72 275 VAL B C 1
ATOM 9743 O O . VAL B 1 275 ? 32.515 6.759 33.505 1.00 63.39 275 VAL B O 1
ATOM 9747 N N . ALA B 1 276 ? 31.776 6.003 35.489 1.00 64.63 276 ALA B N 1
ATOM 9748 C CA . ALA B 1 276 ? 31.669 4.633 35.007 1.00 59.25 276 ALA B CA 1
ATOM 9749 C C . ALA B 1 276 ? 30.625 4.515 33.902 1.00 64.59 276 ALA B C 1
ATOM 9750 O O . ALA B 1 276 ? 30.868 3.859 32.883 1.00 66.44 276 ALA B O 1
ATOM 9752 N N . GLU B 1 277 ? 29.465 5.156 34.073 1.00 67.56 277 GLU B N 1
ATOM 9753 C CA . GLU B 1 277 ? 28.433 5.092 33.040 1.00 67.88 277 GLU B CA 1
ATOM 9754 C C . GLU B 1 277 ? 28.883 5.797 31.766 1.00 70.63 277 GLU B C 1
ATOM 9755 O O . GLU B 1 277 ? 28.589 5.336 30.657 1.00 68.67 277 GLU B O 1
ATOM 9761 N N . ALA B 1 278 ? 29.597 6.916 31.903 1.00 61.86 278 ALA B N 1
ATOM 9762 C CA . ALA B 1 278 ? 30.149 7.585 30.730 1.00 64.54 278 ALA B CA 1
ATOM 9763 C C . ALA B 1 278 ? 31.135 6.681 30.001 1.00 68.90 278 ALA B C 1
ATOM 9764 O O . ALA B 1 278 ? 31.150 6.636 28.764 1.00 67.14 278 ALA B O 1
ATOM 9766 N N . TYR B 1 279 ? 31.956 5.942 30.756 1.00 59.92 279 TYR B N 1
ATOM 9767 C CA . TYR B 1 279 ? 32.929 5.042 30.145 1.00 62.05 279 TYR B CA 1
ATOM 9768 C C . TYR B 1 279 ? 32.235 3.942 29.350 1.00 66.93 279 TYR B C 1
ATOM 9769 O O . TYR B 1 279 ? 32.610 3.660 28.206 1.00 66.68 279 TYR B O 1
ATOM 9778 N N . VAL B 1 280 ? 31.214 3.312 29.941 1.00 63.76 280 VAL B N 1
ATOM 9779 C CA . VAL B 1 280 ? 30.520 2.215 29.271 1.00 62.90 280 VAL B CA 1
ATOM 9780 C C . VAL B 1 280 ? 29.796 2.716 28.026 1.00 63.30 280 VAL B C 1
ATOM 9781 O O . VAL B 1 280 ? 29.800 2.052 26.983 1.00 71.10 280 VAL B O 1
ATOM 9785 N N . ALA B 1 281 ? 29.171 3.892 28.108 1.00 56.86 281 ALA B N 1
ATOM 9786 C CA . ALA B 1 281 ? 28.540 4.470 26.926 1.00 65.70 281 ALA B CA 1
ATOM 9787 C C . ALA B 1 281 ? 29.573 4.767 25.845 1.00 75.89 281 ALA B C 1
ATOM 9788 O O . ALA B 1 281 ? 29.293 4.620 24.650 1.00 69.96 281 ALA B O 1
ATOM 9790 N N . GLN B 1 282 ? 30.780 5.171 26.250 1.00 70.98 282 GLN B N 1
ATOM 9791 C CA . GLN B 1 282 ? 31.847 5.435 25.289 1.00 70.47 282 GLN B CA 1
ATOM 9792 C C . GLN B 1 282 ? 32.276 4.160 24.572 1.00 76.93 282 GLN B C 1
ATOM 9793 O O . GLN B 1 282 ? 32.475 4.163 23.351 1.00 77.13 282 GLN B O 1
ATOM 9799 N N . ARG B 1 283 ? 32.421 3.057 25.315 1.00 71.62 283 ARG B N 1
ATOM 9800 C CA . ARG B 1 283 ? 32.794 1.786 24.700 1.00 68.55 283 ARG B CA 1
ATOM 9801 C C . ARG B 1 283 ? 31.686 1.259 23.795 1.00 71.86 283 ARG B C 1
ATOM 9802 O O . ARG B 1 283 ? 31.966 0.640 22.762 1.00 69.88 283 ARG B O 1
ATOM 9810 N N . GLN B 1 284 ? 30.423 1.476 24.174 1.00 71.84 284 GLN B N 1
ATOM 9811 C CA . GLN B 1 284 ? 29.317 1.007 23.344 1.00 74.62 284 GLN B CA 1
ATOM 9812 C C . GLN B 1 284 ? 29.265 1.757 22.022 1.00 74.11 284 GLN B C 1
ATOM 9813 O O . GLN B 1 284 ? 29.030 1.154 20.969 1.00 71.43 284 GLN B O 1
ATOM 9819 N N . ALA B 1 285 ? 29.480 3.074 22.054 1.00 76.07 285 ALA B N 1
ATOM 9820 C CA . ALA B 1 285 ? 29.538 3.845 20.819 1.00 73.77 285 ALA B CA 1
ATOM 9821 C C . ALA B 1 285 ? 30.682 3.398 19.916 1.00 77.14 285 ALA B C 1
ATOM 9822 O O . ALA B 1 285 ? 30.641 3.659 18.710 1.00 83.92 285 ALA B O 1
ATOM 9824 N N . LEU B 1 286 ? 31.696 2.735 20.467 1.00 73.34 286 LEU B N 1
ATOM 9825 C CA . LEU B 1 286 ? 32.769 2.152 19.674 1.00 74.14 286 LEU B CA 1
ATOM 9826 C C . LEU B 1 286 ? 32.443 0.744 19.194 1.00 70.47 286 LEU B C 1
ATOM 9827 O O . LEU B 1 286 ? 33.256 0.137 18.489 1.00 68.55 286 LEU B O 1
ATOM 9832 N N . GLY B 1 287 ? 31.281 0.212 19.562 1.00 69.91 287 GLY B N 1
ATOM 9833 C CA . GLY B 1 287 ? 30.923 -1.139 19.190 1.00 64.03 287 GLY B CA 1
ATOM 9834 C C . GLY B 1 287 ? 31.599 -2.229 19.989 1.00 80.30 287 GLY B C 1
ATOM 9835 O O . GLY B 1 287 ? 31.619 -3.380 19.537 1.00 84.26 287 GLY B O 1
ATOM 9836 N N . PHE B 1 288 ? 32.136 -1.907 21.182 1.00 80.38 288 PHE B N 1
ATOM 9837 C CA . PHE B 1 288 ? 32.913 -2.808 22.035 1.00 58.67 288 PHE B CA 1
ATOM 9838 C C . PHE B 1 288 ? 33.994 -3.499 21.213 1.00 62.30 288 PHE B C 1
ATOM 9839 O O . PHE B 1 288 ? 33.945 -4.721 21.024 1.00 67.48 288 PHE B O 1
ATOM 9847 N N . PRO B 1 289 ? 34.987 -2.754 20.720 1.00 61.44 289 PRO B N 1
ATOM 9848 C CA . PRO B 1 289 ? 35.923 -3.338 19.746 1.00 59.47 289 PRO B CA 1
ATOM 9849 C C . PRO B 1 289 ? 36.721 -4.516 20.272 1.00 59.60 289 PRO B C 1
ATOM 9850 O O . PRO B 1 289 ? 37.139 -5.366 19.478 1.00 68.67 289 PRO B O 1
ATOM 9854 N N . TRP B 1 290 ? 36.941 -4.612 21.579 1.00 68.33 290 TRP B N 1
ATOM 9855 C CA . TRP B 1 290 ? 37.806 -5.671 22.082 1.00 57.46 290 TRP B CA 1
ATOM 9856 C C . TRP B 1 290 ? 37.110 -7.019 22.189 1.00 59.04 290 TRP B C 1
ATOM 9857 O O . TRP B 1 290 ? 37.768 -8.002 22.542 1.00 60.70 290 TRP B O 1
ATOM 9868 N N . LEU B 1 291 ? 35.814 -7.095 21.911 1.00 63.47 291 LEU B N 1
ATOM 9869 C CA . LEU B 1 291 ? 35.124 -8.379 21.881 1.00 65.19 291 LEU B CA 1
ATOM 9870 C C . LEU B 1 291 ? 35.694 -9.266 20.781 1.00 69.27 291 LEU B C 1
ATOM 9871 O O . LEU B 1 291 ? 34.969 -9.738 19.911 1.00 84.03 291 LEU B O 1
ATOM 9876 N N . ILE B 1 310 ? 20.651 -51.196 35.890 1.00 96.48 310 ILE B N 1
ATOM 9877 C CA . ILE B 1 310 ? 19.999 -50.612 37.058 1.00 101.06 310 ILE B CA 1
ATOM 9878 C C . ILE B 1 310 ? 19.879 -51.656 38.166 1.00 99.91 310 ILE B C 1
ATOM 9879 O O . ILE B 1 310 ? 19.115 -52.612 38.039 1.00 104.19 310 ILE B O 1
ATOM 9884 N N . PRO B 1 311 ? 20.622 -51.472 39.253 1.00 103.91 311 PRO B N 1
ATOM 9885 C CA . PRO B 1 311 ? 20.571 -52.429 40.362 1.00 102.06 311 PRO B CA 1
ATOM 9886 C C . PRO B 1 311 ? 19.361 -52.175 41.252 1.00 98.44 311 PRO B C 1
ATOM 9887 O O . PRO B 1 311 ? 18.666 -51.166 41.137 1.00 97.49 311 PRO B O 1
ATOM 9891 N N . GLU B 1 312 ? 19.118 -53.131 42.153 1.00 103.91 312 GLU B N 1
ATOM 9892 C CA . GLU B 1 312 ? 18.045 -52.969 43.128 1.00 104.17 312 GLU B CA 1
ATOM 9893 C C . GLU B 1 312 ? 18.256 -51.713 43.962 1.00 101.71 312 GLU B C 1
ATOM 9894 O O . GLU B 1 312 ? 17.321 -50.934 44.180 1.00 96.59 312 GLU B O 1
ATOM 9900 N N . GLN B 1 313 ? 19.483 -51.494 44.425 1.00 99.45 313 GLN B N 1
ATOM 9901 C CA . GLN B 1 313 ? 19.829 -50.290 45.163 1.00 95.29 313 GLN B CA 1
ATOM 9902 C C . GLN B 1 313 ? 21.340 -50.119 45.117 1.00 97.08 313 GLN B C 1
ATOM 9903 O O . GLN B 1 313 ? 22.083 -51.083 44.921 1.00 100.30 313 GLN B O 1
ATOM 9909 N N . GLU B 1 314 ? 21.785 -48.876 45.290 1.00 98.54 314 GLU B N 1
ATOM 9910 C CA . GLU B 1 314 ? 23.208 -48.568 45.231 1.00 93.43 314 GLU B CA 1
ATOM 9911 C C . GLU B 1 314 ? 23.456 -47.231 45.920 1.00 87.34 314 GLU B C 1
ATOM 9912 O O . GLU B 1 314 ? 22.527 -46.470 46.196 1.00 85.73 314 GLU B O 1
ATOM 9918 N N . THR B 1 315 ? 24.727 -46.960 46.199 1.00 86.08 315 THR B N 1
ATOM 9919 C CA . THR B 1 315 ? 25.113 -45.748 46.910 1.00 80.87 315 THR B CA 1
ATOM 9920 C C . THR B 1 315 ? 25.015 -44.512 46.018 1.00 77.00 315 THR B C 1
ATOM 9921 O O . THR B 1 315 ? 25.303 -44.557 44.818 1.00 78.56 315 THR B O 1
ATOM 9925 N N . LEU B 1 316 ? 24.616 -43.397 46.628 1.00 66.52 316 LEU B N 1
ATOM 9926 C CA . LEU B 1 316 ? 24.544 -42.096 45.976 1.00 76.18 316 LEU B CA 1
ATOM 9927 C C . LEU B 1 316 ? 25.635 -41.179 46.516 1.00 81.73 316 LEU B C 1
ATOM 9928 O O . LEU B 1 316 ? 25.740 -40.986 47.732 1.00 78.79 316 LEU B O 1
ATOM 9933 N N . LEU B 1 317 ? 26.436 -40.607 45.612 1.00 80.50 317 LEU B N 1
ATOM 9934 C CA . LEU B 1 317 ? 27.462 -39.628 45.966 1.00 70.30 317 LEU B CA 1
ATOM 9935 C C . LEU B 1 317 ? 27.279 -38.370 45.132 1.00 71.28 317 LEU B C 1
ATOM 9936 O O . LEU B 1 317 ? 27.257 -38.433 43.898 1.00 65.76 317 LEU B O 1
ATOM 9941 N N . ILE B 1 318 ? 27.163 -37.230 45.806 1.00 69.03 318 ILE B N 1
ATOM 9942 C CA . ILE B 1 318 ? 27.071 -35.932 45.152 1.00 70.74 318 ILE B CA 1
ATOM 9943 C C . ILE B 1 318 ? 28.107 -35.018 45.787 1.00 70.94 318 ILE B C 1
ATOM 9944 O O . ILE B 1 318 ? 28.060 -34.774 46.998 1.00 65.00 318 ILE B O 1
ATOM 9949 N N . GLU B 1 319 ? 29.046 -34.525 44.981 1.00 66.81 319 GLU B N 1
ATOM 9950 C CA . GLU B 1 319 ? 30.077 -33.607 45.450 1.00 63.65 319 GLU B CA 1
ATOM 9951 C C . GLU B 1 319 ? 30.002 -32.308 44.666 1.00 58.91 319 GLU B C 1
ATOM 9952 O O . GLU B 1 319 ? 30.113 -32.310 43.433 1.00 69.25 319 GLU B O 1
ATOM 9958 N N . ILE B 1 320 ? 29.828 -31.206 45.383 1.00 63.17 320 ILE B N 1
ATOM 9959 C CA . ILE B 1 320 ? 29.889 -29.871 44.810 1.00 65.65 320 ILE B CA 1
ATOM 9960 C C . ILE B 1 320 ? 31.262 -29.308 45.154 1.00 70.03 320 ILE B C 1
ATOM 9961 O O . ILE B 1 320 ? 31.517 -28.913 46.296 1.00 62.25 320 ILE B O 1
ATOM 9966 N N . GLY B 1 321 ? 32.154 -29.303 44.168 1.00 71.83 321 GLY B N 1
ATOM 9967 C CA . GLY B 1 321 ? 33.486 -28.764 44.345 1.00 65.59 321 GLY B CA 1
ATOM 9968 C C . GLY B 1 321 ? 33.508 -27.257 44.221 1.00 65.61 321 GLY B C 1
ATOM 9969 O O . GLY B 1 321 ? 33.107 -26.697 43.197 1.00 68.49 321 GLY B O 1
ATOM 9970 N N . THR B 1 322 ? 33.972 -26.586 45.265 1.00 57.91 322 THR B N 1
ATOM 9971 C CA . THR B 1 322 ? 33.972 -25.134 45.310 1.00 67.61 322 THR B CA 1
ATOM 9972 C C . THR B 1 322 ? 35.377 -24.633 45.615 1.00 64.53 322 THR B C 1
ATOM 9973 O O . THR B 1 322 ? 36.276 -25.401 45.966 1.00 66.26 322 THR B O 1
ATOM 9977 N N . GLU B 1 323 ? 35.562 -23.329 45.460 1.00 59.07 323 GLU B N 1
ATOM 9978 C CA . GLU B 1 323 ? 36.696 -22.656 46.067 1.00 65.70 323 GLU B CA 1
ATOM 9979 C C . GLU B 1 323 ? 36.372 -22.384 47.538 1.00 64.92 323 GLU B C 1
ATOM 9980 O O . GLU B 1 323 ? 35.210 -22.441 47.949 1.00 63.15 323 GLU B O 1
ATOM 9986 N N . GLU B 1 324 ? 37.409 -22.100 48.331 1.00 63.78 324 GLU B N 1
ATOM 9987 C CA . GLU B 1 324 ? 37.295 -22.068 49.794 1.00 60.13 324 GLU B CA 1
ATOM 9988 C C . GLU B 1 324 ? 36.068 -21.305 50.308 1.00 52.34 324 GLU B C 1
ATOM 9989 O O . GLU B 1 324 ? 35.987 -20.080 50.195 1.00 56.96 324 GLU B O 1
ATOM 9995 N N . LEU B 1 325 ? 35.102 -22.036 50.877 1.00 54.71 325 LEU B N 1
ATOM 9996 C CA . LEU B 1 325 ? 33.891 -21.473 51.474 1.00 63.15 325 LEU B CA 1
ATOM 9997 C C . LEU B 1 325 ? 34.172 -20.947 52.881 1.00 52.33 325 LEU B C 1
ATOM 9998 O O . LEU B 1 325 ? 34.891 -21.590 53.650 1.00 58.51 325 LEU B O 1
ATOM 10003 N N . PRO B 1 326 ? 33.620 -19.788 53.237 1.00 52.23 326 PRO B N 1
ATOM 10004 C CA . PRO B 1 326 ? 33.739 -19.313 54.613 1.00 60.02 326 PRO B CA 1
ATOM 10005 C C . PRO B 1 326 ? 33.049 -20.286 55.576 1.00 62.76 326 PRO B C 1
ATOM 10006 O O . PRO B 1 326 ? 32.075 -20.952 55.198 1.00 55.64 326 PRO B O 1
ATOM 10010 N N . PRO B 1 327 ? 33.528 -20.356 56.823 1.00 69.49 327 PRO B N 1
ATOM 10011 C CA . PRO B 1 327 ? 32.916 -21.299 57.785 1.00 61.30 327 PRO B CA 1
ATOM 10012 C C . PRO B 1 327 ? 31.408 -21.150 57.944 1.00 58.90 327 PRO B C 1
ATOM 10013 O O . PRO B 1 327 ? 30.697 -22.164 57.964 1.00 69.71 327 PRO B O 1
ATOM 10017 N N . ALA B 1 328 ? 30.890 -19.924 58.050 1.00 55.60 328 ALA B N 1
ATOM 10018 C CA . ALA B 1 328 ? 29.448 -19.765 58.219 1.00 53.57 328 ALA B CA 1
ATOM 10019 C C . ALA B 1 328 ? 28.689 -20.232 56.981 1.00 66.88 328 ALA B C 1
ATOM 10020 O O . ALA B 1 328 ? 27.655 -20.902 57.098 1.00 75.51 328 ALA B O 1
ATOM 10022 N N . ASP B 1 329 ? 29.190 -19.900 55.786 1.00 63.70 329 ASP B N 1
ATOM 10023 C CA . ASP B 1 329 ? 28.573 -20.394 54.558 1.00 64.14 329 ASP B CA 1
ATOM 10024 C C . ASP B 1 329 ? 28.641 -21.914 54.461 1.00 65.74 329 ASP B C 1
ATOM 10025 O O . ASP B 1 329 ? 27.708 -22.544 53.951 1.00 70.96 329 ASP B O 1
ATOM 10030 N N . LEU B 1 330 ? 29.727 -22.519 54.940 1.00 63.73 330 LEU B N 1
ATOM 10031 C CA . LEU B 1 330 ? 29.837 -23.974 54.907 1.00 62.47 330 LEU B CA 1
ATOM 10032 C C . LEU B 1 330 ? 28.843 -24.625 55.866 1.00 69.25 330 LEU B C 1
ATOM 10033 O O . LEU B 1 330 ? 28.128 -25.562 55.492 1.00 68.70 330 LEU B O 1
ATOM 10038 N N . GLU B 1 331 ? 28.785 -24.139 57.110 1.00 68.64 331 GLU B N 1
ATOM 10039 C CA . GLU B 1 331 ? 27.808 -24.653 58.067 1.00 71.71 331 GLU B CA 1
ATOM 10040 C C . GLU B 1 331 ? 26.383 -24.500 57.542 1.00 71.27 331 GLU B C 1
ATOM 10041 O O . GLU B 1 331 ? 25.568 -25.423 57.657 1.00 73.08 331 GLU B O 1
ATOM 10047 N N . ALA B 1 332 ? 26.068 -23.347 56.946 1.00 64.99 332 ALA B N 1
ATOM 10048 C CA . ALA B 1 332 ? 24.723 -23.126 56.423 1.00 65.10 332 ALA B CA 1
ATOM 10049 C C . ALA B 1 332 ? 24.403 -24.085 55.281 1.00 69.42 332 ALA B C 1
ATOM 10050 O O . ALA B 1 332 ? 23.280 -24.596 55.191 1.00 76.32 332 ALA B O 1
ATOM 10052 N N . ALA B 1 333 ? 25.374 -24.352 54.405 1.00 68.80 333 ALA B N 1
ATOM 10053 C CA . ALA B 1 333 ? 25.126 -25.281 53.307 1.00 72.54 333 ALA B CA 1
ATOM 10054 C C . ALA B 1 333 ? 24.903 -26.700 53.821 1.00 70.82 333 ALA B C 1
ATOM 10055 O O . ALA B 1 333 ? 24.016 -27.409 53.333 1.00 69.17 333 ALA B O 1
ATOM 10057 N N . LEU B 1 334 ? 25.694 -27.131 54.808 1.00 68.70 334 LEU B N 1
ATOM 10058 C CA . LEU B 1 334 ? 25.520 -28.474 55.357 1.00 70.66 334 LEU B CA 1
ATOM 10059 C C . LEU B 1 334 ? 24.164 -28.624 56.037 1.00 77.55 334 LEU B C 1
ATOM 10060 O O . LEU B 1 334 ? 23.477 -29.632 55.845 1.00 79.39 334 LEU B O 1
ATOM 10065 N N . ALA B 1 335 ? 23.759 -27.634 56.836 1.00 70.08 335 ALA B N 1
ATOM 10066 C CA . ALA B 1 335 ? 22.465 -27.720 57.505 1.00 73.65 335 ALA B CA 1
ATOM 10067 C C . ALA B 1 335 ? 21.322 -27.745 56.494 1.00 69.61 335 ALA B C 1
ATOM 10068 O O . ALA B 1 335 ? 20.416 -28.580 56.593 1.00 73.53 335 ALA B O 1
ATOM 10070 N N . GLN B 1 336 ? 21.356 -26.852 55.501 1.00 67.98 336 GLN B N 1
ATOM 10071 C CA . GLN B 1 336 ? 20.299 -26.837 54.493 1.00 71.08 336 GLN B CA 1
ATOM 10072 C C . GLN B 1 336 ? 20.252 -28.134 53.692 1.00 71.50 336 GLN B C 1
ATOM 10073 O O . GLN B 1 336 ? 19.176 -28.542 53.244 1.00 77.79 336 GLN B O 1
ATOM 10079 N N . LEU B 1 337 ? 21.393 -28.797 53.499 1.00 70.16 337 LEU B N 1
ATOM 10080 C CA . LEU B 1 337 ? 21.376 -30.077 52.799 1.00 72.34 337 LEU B CA 1
ATOM 10081 C C . LEU B 1 337 ? 20.928 -31.217 53.706 1.00 76.66 337 LEU B C 1
ATOM 10082 O O . LEU B 1 337 ? 20.291 -32.165 53.231 1.00 73.75 337 LEU B O 1
ATOM 10087 N N . ARG B 1 338 ? 21.254 -31.143 55.000 1.00 72.19 338 ARG B N 1
ATOM 10088 C CA . ARG B 1 338 ? 20.792 -32.148 55.953 1.00 73.58 338 ARG B CA 1
ATOM 10089 C C . ARG B 1 338 ? 19.275 -32.156 56.078 1.00 76.20 338 ARG B C 1
ATOM 10090 O O . ARG B 1 338 ? 18.679 -33.218 56.291 1.00 79.09 338 ARG B O 1
ATOM 10098 N N . GLN B 1 339 ? 18.635 -30.993 55.951 1.00 75.91 339 GLN B N 1
ATOM 10099 C CA . GLN B 1 339 ? 17.191 -30.892 56.114 1.00 79.32 339 GLN B CA 1
ATOM 10100 C C . GLN B 1 339 ? 16.419 -31.161 54.829 1.00 80.07 339 GLN B C 1
ATOM 10101 O O . GLN B 1 339 ? 15.251 -31.558 54.900 1.00 92.01 339 GLN B O 1
ATOM 10107 N N . ARG B 1 340 ? 17.036 -30.973 53.664 1.00 79.85 340 ARG B N 1
ATOM 10108 C CA . ARG B 1 340 ? 16.331 -31.044 52.389 1.00 74.89 340 ARG B CA 1
ATOM 10109 C C . ARG B 1 340 ? 16.487 -32.383 51.679 1.00 78.19 340 ARG B C 1
ATOM 10110 O O . ARG B 1 340 ? 15.521 -32.875 51.088 1.00 82.40 340 ARG B O 1
ATOM 10118 N N . VAL B 1 341 ? 17.677 -32.989 51.723 1.00 78.75 341 VAL B N 1
ATOM 10119 C CA . VAL B 1 341 ? 17.917 -34.227 50.970 1.00 74.60 341 VAL B CA 1
ATOM 10120 C C . VAL B 1 341 ? 17.010 -35.371 51.427 1.00 79.47 341 VAL B C 1
ATOM 10121 O O . VAL B 1 341 ? 16.427 -36.046 50.565 1.00 78.63 341 VAL B O 1
ATOM 10125 N N . PRO B 1 342 ? 16.861 -35.657 52.732 1.00 86.52 342 PRO B N 1
ATOM 10126 C CA . PRO B 1 342 ? 15.911 -36.719 53.120 1.00 77.73 342 PRO B CA 1
ATOM 10127 C C . PRO B 1 342 ? 14.495 -36.456 52.641 1.00 78.07 342 PRO B C 1
ATOM 10128 O O . PRO B 1 342 ? 13.852 -37.360 52.093 1.00 80.53 342 PRO B O 1
ATOM 10132 N N . ALA B 1 343 ? 13.999 -35.229 52.814 1.00 76.93 343 ALA B N 1
ATOM 10133 C CA . ALA B 1 343 ? 12.679 -34.878 52.300 1.00 76.40 343 ALA B CA 1
ATOM 10134 C C . ALA B 1 343 ? 12.626 -34.966 50.776 1.00 84.19 343 ALA B C 1
ATOM 10135 O O . ALA B 1 343 ? 11.612 -35.392 50.213 1.00 89.21 343 ALA B O 1
ATOM 10137 N N . LEU B 1 344 ? 13.704 -34.571 50.091 1.00 85.21 344 LEU B N 1
ATOM 10138 C CA . LEU B 1 344 ? 13.722 -34.628 48.630 1.00 80.51 344 LEU B CA 1
ATOM 10139 C C . LEU B 1 344 ? 13.575 -36.060 48.127 1.00 82.23 344 LEU B C 1
ATOM 10140 O O . LEU B 1 344 ? 12.831 -36.322 47.177 1.00 82.10 344 LEU B O 1
ATOM 10145 N N . LEU B 1 345 ? 14.287 -37.002 48.751 1.00 83.48 345 LEU B N 1
ATOM 10146 C CA . LEU B 1 345 ? 14.236 -38.391 48.304 1.00 80.94 345 LEU B CA 1
ATOM 10147 C C . LEU B 1 345 ? 12.849 -38.991 48.502 1.00 88.25 345 LEU B C 1
ATOM 10148 O O . LEU B 1 345 ? 12.371 -39.762 47.660 1.00 82.15 345 LEU B O 1
ATOM 10153 N N . ASP B 1 346 ? 12.189 -38.653 49.614 1.00 88.34 346 ASP B N 1
ATOM 10154 C CA . ASP B 1 346 ? 10.829 -39.132 49.847 1.00 85.87 346 ASP B CA 1
ATOM 10155 C C . ASP B 1 346 ? 9.863 -38.578 48.805 1.00 80.28 346 ASP B C 1
ATOM 10156 O O . ASP B 1 346 ? 9.047 -39.321 48.249 1.00 87.68 346 ASP B O 1
ATOM 10161 N N . GLU B 1 347 ? 9.948 -37.277 48.516 1.00 76.16 347 GLU B N 1
ATOM 10162 C CA . GLU B 1 347 ? 9.096 -36.692 47.486 1.00 79.22 347 GLU B CA 1
ATOM 10163 C C . GLU B 1 347 ? 9.363 -37.282 46.105 1.00 81.49 347 GLU B C 1
ATOM 10164 O O . GLU B 1 347 ? 8.507 -37.166 45.223 1.00 89.92 347 GLU B O 1
ATOM 10170 N N . LEU B 1 348 ? 10.525 -37.907 45.898 1.00 78.63 348 LEU B N 1
ATOM 10171 C CA . LEU B 1 348 ? 10.774 -38.723 44.716 1.00 80.43 348 LEU B CA 1
ATOM 10172 C C . LEU B 1 348 ? 10.260 -40.149 44.868 1.00 83.19 348 LEU B C 1
ATOM 10173 O O . LEU B 1 348 ? 10.322 -40.915 43.900 1.00 81.50 348 LEU B O 1
ATOM 10178 N N . HIS B 1 349 ? 9.757 -40.515 46.049 1.00 87.00 349 HIS B N 1
ATOM 10179 C CA . HIS B 1 349 ? 9.344 -41.888 46.345 1.00 87.24 349 HIS B CA 1
ATOM 10180 C C . HIS B 1 349 ? 10.499 -42.863 46.114 1.00 90.71 349 HIS B C 1
ATOM 10181 O O . HIS B 1 349 ? 10.320 -43.960 45.583 1.00 90.93 349 HIS B O 1
ATOM 10188 N N . LEU B 1 350 ? 11.699 -42.452 46.520 1.00 89.50 350 LEU B N 1
ATOM 10189 C CA . LEU B 1 350 ? 12.890 -43.285 46.404 1.00 84.13 350 LEU B CA 1
ATOM 10190 C C . LEU B 1 350 ? 13.258 -43.842 47.770 1.00 86.12 350 LEU B C 1
ATOM 10191 O O . LEU B 1 350 ? 13.687 -43.079 48.650 1.00 95.19 350 LEU B O 1
ATOM 10196 N N . PRO B 1 351 ? 13.085 -45.141 48.005 1.00 95.85 351 PRO B N 1
ATOM 10197 C CA . PRO B 1 351 ? 13.566 -45.735 49.258 1.00 89.87 351 PRO B CA 1
ATOM 10198 C C . PRO B 1 351 ? 15.069 -45.557 49.405 1.00 86.63 351 PRO B C 1
ATOM 10199 O O . PRO B 1 351 ? 15.825 -45.698 48.442 1.00 83.41 351 PRO B O 1
ATOM 10203 N N . HIS B 1 352 ? 15.502 -45.251 50.626 1.00 89.50 352 HIS B N 1
ATOM 10204 C CA . HIS B 1 352 ? 16.908 -44.958 50.866 1.00 86.35 352 HIS B CA 1
ATOM 10205 C C . HIS B 1 352 ? 17.258 -45.263 52.315 1.00 90.07 352 HIS B C 1
ATOM 10206 O O . HIS B 1 352 ? 16.383 -45.348 53.181 1.00 94.29 352 HIS B O 1
ATOM 10213 N N . GLY B 1 353 ? 18.553 -45.421 52.564 1.00 86.62 353 GLY B N 1
ATOM 10214 C CA . GLY B 1 353 ? 19.084 -45.616 53.900 1.00 75.10 353 GLY B CA 1
ATOM 10215 C C . GLY B 1 353 ? 19.460 -44.311 54.568 1.00 82.33 353 GLY B C 1
ATOM 10216 O O . GLY B 1 353 ? 18.825 -43.273 54.360 1.00 86.21 353 GLY B O 1
ATOM 10217 N N . ASP B 1 354 ? 20.510 -44.361 55.381 1.00 81.83 354 ASP B N 1
ATOM 10218 C CA . ASP B 1 354 ? 20.957 -43.168 56.087 1.00 89.86 354 ASP B CA 1
ATOM 10219 C C . ASP B 1 354 ? 21.554 -42.158 55.113 1.00 89.81 354 ASP B C 1
ATOM 10220 O O . ASP B 1 354 ? 22.301 -42.517 54.198 1.00 86.70 354 ASP B O 1
ATOM 10225 N N . VAL B 1 355 ? 21.209 -40.888 55.308 1.00 83.19 355 VAL B N 1
ATOM 10226 C CA . VAL B 1 355 ? 21.700 -39.790 54.482 1.00 83.59 355 VAL B CA 1
ATOM 10227 C C . VAL B 1 355 ? 22.724 -39.009 55.291 1.00 83.66 355 VAL B C 1
ATOM 10228 O O . VAL B 1 355 ? 22.400 -38.443 56.343 1.00 77.08 355 VAL B O 1
ATOM 10232 N N . GLN B 1 356 ? 23.955 -38.971 54.797 1.00 82.03 356 GLN B N 1
ATOM 10233 C CA . GLN B 1 356 ? 25.042 -38.263 55.451 1.00 81.27 356 GLN B CA 1
ATOM 10234 C C . GLN B 1 356 ? 25.482 -37.094 54.582 1.00 76.85 356 GLN B C 1
ATOM 10235 O O . GLN B 1 356 ? 25.517 -37.201 53.351 1.00 71.60 356 GLN B O 1
ATOM 10241 N N . VAL B 1 357 ? 25.802 -35.977 55.229 1.00 72.50 357 VAL B N 1
ATOM 10242 C CA . VAL B 1 357 ? 26.202 -34.748 54.552 1.00 74.35 357 VAL B CA 1
ATOM 10243 C C . VAL B 1 357 ? 27.491 -34.253 55.195 1.00 70.73 357 VAL B C 1
ATOM 10244 O O . VAL B 1 357 ? 27.475 -33.766 56.333 1.00 77.85 357 VAL B O 1
ATOM 10248 N N . TRP B 1 358 ? 28.600 -34.362 54.469 1.00 74.56 358 TRP B N 1
ATOM 10249 C CA . TRP B 1 358 ? 29.891 -33.858 54.911 1.00 69.83 358 TRP B CA 1
ATOM 10250 C C . TRP B 1 358 ? 30.320 -32.676 54.050 1.00 72.38 358 TRP B C 1
ATOM 10251 O O . TRP B 1 358 ? 29.672 -32.314 53.063 1.00 65.82 358 TRP B O 1
ATOM 10262 N N . GLY B 1 359 ? 31.446 -32.081 54.430 1.00 68.55 359 GLY B N 1
ATOM 10263 C CA . GLY B 1 359 ? 31.911 -30.899 53.741 1.00 69.23 359 GLY B CA 1
ATOM 10264 C C . GLY B 1 359 ? 33.220 -30.336 54.251 1.00 71.90 359 GLY B C 1
ATOM 10265 O O . GLY B 1 359 ? 33.503 -30.357 55.454 1.00 70.98 359 GLY B O 1
ATOM 10266 N N . THR B 1 360 ? 34.030 -29.840 53.324 1.00 66.64 360 THR B N 1
ATOM 10267 C CA . THR B 1 360 ? 35.248 -29.103 53.623 1.00 69.85 360 THR B CA 1
ATOM 10268 C C . THR B 1 360 ? 35.096 -27.735 52.966 1.00 68.74 360 THR B C 1
ATOM 10269 O O . THR B 1 360 ? 34.098 -27.503 52.273 1.00 68.03 360 THR B O 1
ATOM 10273 N N . PRO B 1 361 ? 36.027 -26.799 53.172 1.00 68.20 361 PRO B N 1
ATOM 10274 C CA . PRO B 1 361 ? 35.924 -25.504 52.475 1.00 60.02 361 PRO B CA 1
ATOM 10275 C C . PRO B 1 361 ? 35.850 -25.614 50.960 1.00 59.81 361 PRO B C 1
ATOM 10276 O O . PRO B 1 361 ? 35.398 -24.664 50.307 1.00 65.11 361 PRO B O 1
ATOM 10280 N N . ARG B 1 362 ? 36.267 -26.735 50.375 1.00 62.99 362 ARG B N 1
ATOM 10281 C CA . ARG B 1 362 ? 36.209 -26.917 48.932 1.00 65.55 362 ARG B CA 1
ATOM 10282 C C . ARG B 1 362 ? 35.174 -27.944 48.494 1.00 68.71 362 ARG B C 1
ATOM 10283 O O . ARG B 1 362 ? 35.034 -28.177 47.289 1.00 70.33 362 ARG B O 1
ATOM 10291 N N . ARG B 1 363 ? 34.440 -28.558 49.427 1.00 71.66 363 ARG B N 1
ATOM 10292 C CA . ARG B 1 363 ? 33.536 -29.655 49.103 1.00 71.54 363 ARG B CA 1
ATOM 10293 C C . ARG B 1 363 ? 32.217 -29.535 49.848 1.00 70.79 363 ARG B C 1
ATOM 10294 O O . ARG B 1 363 ? 32.192 -29.245 51.047 1.00 70.74 363 ARG B O 1
ATOM 10302 N N . LEU B 1 364 ? 31.126 -29.789 49.131 1.00 68.15 364 LEU B N 1
ATOM 10303 C CA . LEU B 1 364 ? 29.836 -30.112 49.725 1.00 69.70 364 LEU B CA 1
ATOM 10304 C C . LEU B 1 364 ? 29.480 -31.523 49.278 1.00 69.68 364 LEU B C 1
ATOM 10305 O O . LEU B 1 364 ? 29.336 -31.773 48.076 1.00 66.65 364 LEU B O 1
ATOM 10310 N N . VAL B 1 365 ? 29.360 -32.446 50.232 1.00 60.96 365 VAL B N 1
ATOM 10311 C CA . VAL B 1 365 ? 29.238 -33.871 49.935 1.00 61.65 365 VAL B CA 1
ATOM 10312 C C . VAL B 1 365 ? 27.921 -34.404 50.488 1.00 72.23 365 VAL B C 1
ATOM 10313 O O . VAL B 1 365 ? 27.606 -34.206 51.669 1.00 70.29 365 VAL B O 1
ATOM 10317 N N . VAL B 1 366 ? 27.164 -35.093 49.635 1.00 68.77 366 VAL B N 1
ATOM 10318 C CA . VAL B 1 366 ? 25.923 -35.765 50.007 1.00 69.10 366 VAL B CA 1
ATOM 10319 C C . VAL B 1 366 ? 26.134 -37.256 49.788 1.00 73.87 366 VAL B C 1
ATOM 10320 O O . VAL B 1 366 ? 26.502 -37.678 48.685 1.00 66.61 366 VAL B O 1
ATOM 10324 N N . TRP B 1 367 ? 25.905 -38.051 50.832 1.00 74.82 367 TRP B N 1
ATOM 10325 C CA . TRP B 1 367 ? 26.201 -39.479 50.814 1.00 75.76 367 TRP B CA 1
ATOM 10326 C C . TRP B 1 367 ? 24.975 -40.244 51.286 1.00 81.85 367 TRP B C 1
ATOM 10327 O O . TRP B 1 367 ? 24.581 -40.129 52.452 1.00 83.69 367 TRP B O 1
ATOM 10338 N N . VAL B 1 368 ? 24.381 -41.028 50.391 1.00 79.12 368 VAL B N 1
ATOM 10339 C CA . VAL B 1 368 ? 23.175 -41.789 50.691 1.00 79.40 368 VAL B CA 1
ATOM 10340 C C . VAL B 1 368 ? 23.447 -43.258 50.398 1.00 80.05 368 VAL B C 1
ATOM 10341 O O . VAL B 1 368 ? 23.799 -43.618 49.268 1.00 77.06 368 VAL B O 1
ATOM 10345 N N . GLU B 1 369 ? 23.287 -44.103 51.414 1.00 94.58 369 GLU B N 1
ATOM 10346 C CA . GLU B 1 369 ? 23.482 -45.538 51.271 1.00 94.83 369 GLU B CA 1
ATOM 10347 C C . GLU B 1 369 ? 22.168 -46.217 50.909 1.00 92.34 369 GLU B C 1
ATOM 10348 O O . GLU B 1 369 ? 21.102 -45.835 51.400 1.00 87.44 369 GLU B O 1
ATOM 10354 N N . ASP B 1 370 ? 22.254 -47.222 50.036 1.00 91.79 370 ASP B N 1
ATOM 10355 C CA . ASP B 1 370 ? 21.114 -48.055 49.654 1.00 91.16 370 ASP B CA 1
ATOM 10356 C C . ASP B 1 370 ? 19.966 -47.207 49.103 1.00 90.22 370 ASP B C 1
ATOM 10357 O O . ASP B 1 370 ? 18.850 -47.200 49.625 1.00 94.87 370 ASP B O 1
ATOM 10362 N N . LEU B 1 371 ? 20.264 -46.476 48.035 1.00 88.08 371 LEU B N 1
ATOM 10363 C CA . LEU B 1 371 ? 19.251 -45.708 47.331 1.00 80.21 371 LEU B CA 1
ATOM 10364 C C . LEU B 1 371 ? 18.636 -46.579 46.245 1.00 82.65 371 LEU B C 1
ATOM 10365 O O . LEU B 1 371 ? 19.358 -47.221 45.476 1.00 86.75 371 LEU B O 1
ATOM 10370 N N . ALA B 1 372 ? 17.307 -46.606 46.193 1.00 82.37 372 ALA B N 1
ATOM 10371 C CA . ALA B 1 372 ? 16.615 -47.437 45.218 1.00 83.46 372 ALA B CA 1
ATOM 10372 C C . ALA B 1 372 ? 16.977 -47.023 43.795 1.00 81.15 372 ALA B C 1
ATOM 10373 O O . ALA B 1 372 ? 17.062 -45.834 43.479 1.00 81.79 372 ALA B O 1
ATOM 10375 N N . GLY B 1 373 ? 17.186 -48.020 42.931 1.00 73.17 373 GLY B N 1
ATOM 10376 C CA . GLY B 1 373 ? 17.552 -47.746 41.553 1.00 84.11 373 GLY B CA 1
ATOM 10377 C C . GLY B 1 373 ? 16.418 -47.270 40.669 1.00 89.95 373 GLY B C 1
ATOM 10378 O O . GLY B 1 373 ? 16.679 -46.718 39.595 1.00 89.31 373 GLY B O 1
ATOM 10379 N N . ARG B 1 374 ? 15.170 -47.463 41.091 1.00 87.10 374 ARG B N 1
ATOM 10380 C CA . ARG B 1 374 ? 14.032 -47.138 40.244 1.00 81.99 374 ARG B CA 1
ATOM 10381 C C . ARG B 1 374 ? 12.871 -46.676 41.109 1.00 87.99 374 ARG B C 1
ATOM 10382 O O . ARG B 1 374 ? 12.700 -47.133 42.242 1.00 87.92 374 ARG B O 1
ATOM 10390 N N . GLN B 1 375 ? 12.079 -45.759 40.561 1.00 84.87 375 GLN B N 1
ATOM 10391 C CA . GLN B 1 375 ? 10.854 -45.341 41.218 1.00 90.46 375 GLN B CA 1
ATOM 10392 C C . GLN B 1 375 ? 9.790 -46.432 41.100 1.00 97.43 375 GLN B C 1
ATOM 10393 O O . GLN B 1 375 ? 9.774 -47.193 40.129 1.00 91.07 375 GLN B O 1
ATOM 10399 N N . PRO B 1 376 ? 8.894 -46.531 42.077 1.00 94.58 376 PRO B N 1
ATOM 10400 C CA . PRO B 1 376 ? 7.737 -47.416 41.925 1.00 91.33 376 PRO B CA 1
ATOM 10401 C C . PRO B 1 376 ? 6.676 -46.787 41.037 1.00 93.74 376 PRO B C 1
ATOM 10402 O O . PRO B 1 376 ? 6.480 -45.570 41.028 1.00 94.89 376 PRO B O 1
ATOM 10406 N N . ASP B 1 377 ? 5.997 -47.640 40.269 1.00 91.53 377 ASP B N 1
ATOM 10407 C CA . ASP B 1 377 ? 4.869 -47.179 39.469 1.00 88.27 377 ASP B CA 1
ATOM 10408 C C . ASP B 1 377 ? 3.807 -46.574 40.378 1.00 90.84 377 ASP B C 1
ATOM 10409 O O . ASP B 1 377 ? 3.594 -47.032 41.505 1.00 93.20 377 ASP B O 1
ATOM 10414 N N . ARG B 1 378 ? 3.144 -45.527 39.889 1.00 92.48 378 ARG B N 1
ATOM 10415 C CA . ARG B 1 378 ? 2.297 -44.702 40.735 1.00 87.59 378 ARG B CA 1
ATOM 10416 C C . ARG B 1 378 ? 1.091 -44.200 39.956 1.00 97.86 378 ARG B C 1
ATOM 10417 O O . ARG B 1 378 ? 1.188 -43.898 38.764 1.00 98.77 378 ARG B O 1
ATOM 10425 N N . GLU B 1 379 ? -0.044 -44.120 40.643 1.00 96.03 379 GLU B N 1
ATOM 10426 C CA . GLU B 1 379 ? -1.259 -43.523 40.112 1.00 97.34 379 GLU B CA 1
ATOM 10427 C C . GLU B 1 379 ? -1.511 -42.212 40.840 1.00 96.12 379 GLU B C 1
ATOM 10428 O O . GLU B 1 379 ? -1.574 -42.184 42.074 1.00 90.55 379 GLU B O 1
ATOM 10430 N N . LEU B 1 380 ? -1.643 -41.130 40.080 1.00 91.55 380 LEU B N 1
ATOM 10431 C CA . LEU B 1 380 ? -1.828 -39.800 40.640 1.00 94.00 380 LEU B CA 1
ATOM 10432 C C . LEU B 1 380 ? -3.297 -39.410 40.553 1.00 97.11 380 LEU B C 1
ATOM 10433 O O . LEU B 1 380 ? -3.928 -39.579 39.504 1.00 94.49 380 LEU B O 1
ATOM 10438 N N . ILE B 1 381 ? -3.835 -38.892 41.653 1.00 93.99 381 ILE B N 1
ATOM 10439 C CA . ILE B 1 381 ? -5.220 -38.438 41.735 1.00 90.60 381 ILE B CA 1
ATOM 10440 C C . ILE B 1 381 ? -5.207 -36.919 41.808 1.00 89.00 381 ILE B C 1
ATOM 10441 O O . ILE B 1 381 ? -4.676 -36.341 42.764 1.00 100.34 381 ILE B O 1
ATOM 10446 N N . ILE B 1 382 ? -5.801 -36.272 40.809 1.00 89.64 382 ILE B N 1
ATOM 10447 C CA . ILE B 1 382 ? -5.767 -34.820 40.677 1.00 89.99 382 ILE B CA 1
ATOM 10448 C C . ILE B 1 382 ? -7.130 -34.275 41.078 1.00 94.09 382 ILE B C 1
ATOM 10449 O O . ILE B 1 382 ? -8.135 -34.525 40.402 1.00 95.54 382 ILE B O 1
ATOM 10454 N N . LYS B 1 383 ? -7.160 -33.517 42.172 1.00 98.69 383 LYS B N 1
ATOM 10455 C CA . LYS B 1 383 ? -8.392 -32.896 42.639 1.00 92.76 383 LYS B CA 1
ATOM 10456 C C . LYS B 1 383 ? -8.900 -31.879 41.622 1.00 96.79 383 LYS B C 1
ATOM 10457 O O . LYS B 1 383 ? -8.123 -31.120 41.036 1.00 103.94 383 LYS B O 1
ATOM 10463 N N . GLY B 1 384 ? -10.215 -31.867 41.412 1.00 99.74 384 GLY B N 1
ATOM 10464 C CA . GLY B 1 384 ? -10.830 -30.962 40.470 1.00 92.32 384 GLY B CA 1
ATOM 10465 C C . GLY B 1 384 ? -12.032 -30.243 41.048 1.00 98.63 384 GLY B C 1
ATOM 10466 O O . GLY B 1 384 ? -12.112 -29.985 42.253 1.00 106.24 384 GLY B O 1
ATOM 10467 N N . PRO B 1 385 ? -12.995 -29.906 40.193 1.00 100.19 385 PRO B N 1
ATOM 10468 C CA . PRO B 1 385 ? -14.189 -29.173 40.651 1.00 93.92 385 PRO B CA 1
ATOM 10469 C C . PRO B 1 385 ? -15.012 -30.005 41.619 1.00 100.93 385 PRO B C 1
ATOM 10470 O O . PRO B 1 385 ? -14.914 -31.242 41.629 1.00 102.98 385 PRO B O 1
ATOM 10474 N N . PRO B 1 386 ? -15.830 -29.361 42.455 1.00 102.92 386 PRO B N 1
ATOM 10475 C CA . PRO B 1 386 ? -16.716 -30.116 43.353 1.00 103.85 386 PRO B CA 1
ATOM 10476 C C . PRO B 1 386 ? -17.710 -30.970 42.575 1.00 102.07 386 PRO B C 1
ATOM 10477 O O . PRO B 1 386 ? -18.089 -30.650 41.447 1.00 108.49 386 PRO B O 1
ATOM 10481 N N . ALA B 1 387 ? -18.142 -32.067 43.206 1.00 104.37 387 ALA B N 1
ATOM 10482 C CA . ALA B 1 387 ? -19.022 -33.009 42.527 1.00 100.61 387 ALA B CA 1
ATOM 10483 C C . ALA B 1 387 ? -20.331 -32.391 42.070 1.00 106.55 387 ALA B C 1
ATOM 10484 O O . ALA B 1 387 ? -20.785 -32.639 40.950 1.00 107.92 387 ALA B O 1
ATOM 10485 N N . ASN B 1 388 ? -20.950 -31.573 42.925 1.00 99.59 388 ASN B N 1
ATOM 10486 C CA . ASN B 1 388 ? -22.241 -30.976 42.590 1.00 103.30 388 ASN B CA 1
ATOM 10487 C C . ASN B 1 388 ? -22.135 -30.020 41.403 1.00 105.26 388 ASN B C 1
ATOM 10488 O O . ASN B 1 388 ? -23.047 -29.954 40.571 1.00 110.95 388 ASN B O 1
ATOM 10493 N N . ARG B 1 389 ? -21.036 -29.267 41.310 1.00 101.35 389 ARG B N 1
ATOM 10494 C CA . ARG B 1 389 ? -20.851 -28.313 40.223 1.00 96.12 389 ARG B CA 1
ATOM 10495 C C . ARG B 1 389 ? -20.354 -28.961 38.936 1.00 98.97 389 ARG B C 1
ATOM 10496 O O . ARG B 1 389 ? -20.306 -28.285 37.902 1.00 100.61 389 ARG B O 1
ATOM 10498 N N . ALA B 1 390 ? -19.997 -30.247 38.967 1.00 92.71 390 ALA B N 1
ATOM 10499 C CA . ALA B 1 390 ? -19.492 -30.941 37.791 1.00 93.34 390 ALA B CA 1
ATOM 10500 C C . ALA B 1 390 ? -20.489 -31.906 37.162 1.00 98.67 390 ALA B C 1
ATOM 10501 O O . ALA B 1 390 ? -20.234 -32.391 36.054 1.00 90.68 390 ALA B O 1
ATOM 10503 N N . PHE B 1 391 ? -21.600 -32.210 37.834 1.00 100.32 391 PHE B N 1
ATOM 10504 C CA . PHE B 1 391 ? -22.645 -33.063 37.284 1.00 97.69 391 PHE B CA 1
ATOM 10505 C C . PHE B 1 391 ? -23.999 -32.392 37.466 1.00 101.28 391 PHE B C 1
ATOM 10506 O O . PHE B 1 391 ? -24.247 -31.746 38.489 1.00 102.69 391 PHE B O 1
ATOM 10514 N N . ASP B 1 392 ? -24.871 -32.547 36.470 1.00 98.29 392 ASP B N 1
ATOM 10515 C CA . ASP B 1 392 ? -26.201 -31.951 36.509 1.00 102.96 392 ASP B CA 1
ATOM 10516 C C . ASP B 1 392 ? -27.137 -32.836 37.335 1.00 105.55 392 ASP B C 1
ATOM 10517 O O . ASP B 1 392 ? -26.708 -33.762 38.029 1.00 102.34 392 ASP B O 1
ATOM 10522 N N . ALA B 1 393 ? -28.441 -32.556 37.267 1.00 102.44 393 ALA B N 1
ATOM 10523 C CA . ALA B 1 393 ? -29.403 -33.343 38.031 1.00 103.77 393 ALA B CA 1
ATOM 10524 C C . ALA B 1 393 ? -29.476 -34.786 37.542 1.00 108.08 393 ALA B C 1
ATOM 10525 O O . ALA B 1 393 ? -29.728 -35.694 38.342 1.00 109.59 393 ALA B O 1
ATOM 10527 N N . GLU B 1 394 ? -29.251 -35.019 36.250 1.00 106.34 394 GLU B N 1
ATOM 10528 C CA . GLU B 1 394 ? -29.330 -36.354 35.666 1.00 101.37 394 GLU B CA 1
ATOM 10529 C C . GLU B 1 394 ? -28.022 -37.129 35.772 1.00 93.64 394 GLU B C 1
ATOM 10530 O O . GLU B 1 394 ? -27.940 -38.251 35.257 1.00 87.14 394 GLU B O 1
ATOM 10536 N N . GLY B 1 395 ? -27.006 -36.563 36.420 1.00 97.53 395 GLY B N 1
ATOM 10537 C CA . GLY B 1 395 ? -25.721 -37.216 36.556 1.00 93.27 395 GLY B CA 1
ATOM 10538 C C . GLY B 1 395 ? -24.780 -37.066 35.381 1.00 94.12 395 GLY B C 1
ATOM 10539 O O . GLY B 1 395 ? -23.736 -37.727 35.361 1.00 87.03 395 GLY B O 1
ATOM 10540 N N . ARG B 1 396 ? -25.122 -36.210 34.376 1.00 101.11 396 ARG B N 1
ATOM 10541 C CA . ARG B 1 396 ? -24.231 -36.001 33.244 1.00 98.95 396 ARG B CA 1
ATOM 10542 C C . ARG B 1 396 ? -23.217 -34.903 33.559 1.00 98.08 396 ARG B C 1
ATOM 10543 O O . ARG B 1 396 ? -23.530 -33.948 34.278 1.00 92.71 396 ARG B O 1
ATOM 10551 N N . PRO B 1 397 ? -21.996 -35.022 33.037 1.00 92.16 397 PRO B N 1
ATOM 10552 C CA . PRO B 1 397 ? -20.969 -34.019 33.333 1.00 88.36 397 PRO B CA 1
ATOM 10553 C C . PRO B 1 397 ? -21.281 -32.677 32.688 1.00 88.51 397 PRO B C 1
ATOM 10554 O O . PRO B 1 397 ? -21.829 -32.600 31.586 1.00 89.78 397 PRO B O 1
ATOM 10558 N N . THR B 1 398 ? -20.918 -31.611 33.399 1.00 91.48 398 THR B N 1
ATOM 10559 C CA . THR B 1 398 ? -21.169 -30.243 32.976 1.00 90.48 398 THR B CA 1
ATOM 10560 C C . THR B 1 398 ? -19.951 -29.680 32.250 1.00 90.97 398 THR B C 1
ATOM 10561 O O . THR B 1 398 ? -18.948 -30.364 32.033 1.00 93.53 398 THR B O 1
ATOM 10565 N N . ALA B 1 399 ? -20.041 -28.401 31.879 1.00 97.13 399 ALA B N 1
ATOM 10566 C CA . ALA B 1 399 ? -18.937 -27.759 31.173 1.00 97.41 399 ALA B CA 1
ATOM 10567 C C . ALA B 1 399 ? -17.697 -27.665 32.055 1.00 93.81 399 ALA B C 1
ATOM 10568 O O . ALA B 1 399 ? -16.569 -27.789 31.565 1.00 94.40 399 ALA B O 1
ATOM 10570 N N . ALA B 1 400 ? -17.886 -27.459 33.363 1.00 91.93 400 ALA B N 1
ATOM 10571 C CA . ALA B 1 400 ? -16.749 -27.426 34.279 1.00 87.96 400 ALA B CA 1
ATOM 10572 C C . ALA B 1 400 ? -15.983 -28.743 34.258 1.00 88.50 400 ALA B C 1
ATOM 10573 O O . ALA B 1 400 ? -14.747 -28.753 34.282 1.00 94.01 400 ALA B O 1
ATOM 10575 N N . ALA B 1 401 ? -16.700 -29.867 34.211 1.00 85.97 401 ALA B N 1
ATOM 10576 C CA . ALA B 1 401 ? -16.030 -31.160 34.157 1.00 84.51 401 ALA B CA 1
ATOM 10577 C C . ALA B 1 401 ? -15.341 -31.365 32.815 1.00 91.27 401 ALA B C 1
ATOM 10578 O O . ALA B 1 401 ? -14.236 -31.918 32.755 1.00 87.74 401 ALA B O 1
ATOM 10580 N N . GLU B 1 402 ? -15.980 -30.929 31.727 1.00 91.57 402 GLU B N 1
ATOM 10581 C CA . GLU B 1 402 ? -15.354 -31.033 30.415 1.00 91.96 402 GLU B CA 1
ATOM 10582 C C . GLU B 1 402 ? -14.111 -30.156 30.332 1.00 98.35 402 GLU B C 1
ATOM 10583 O O . GLU B 1 402 ? -13.095 -30.559 29.755 1.00 98.35 402 GLU B O 1
ATOM 10585 N N . GLY B 1 403 ? -14.168 -28.957 30.917 1.00 95.03 403 GLY B N 1
ATOM 10586 C CA . GLY B 1 403 ? -12.997 -28.095 30.929 1.00 107.58 403 GLY B CA 1
ATOM 10587 C C . GLY B 1 403 ? -11.869 -28.646 31.781 1.00 101.38 403 GLY B C 1
ATOM 10588 O O . GLY B 1 403 ? -10.704 -28.621 31.377 1.00 105.06 403 GLY B O 1
ATOM 10589 N N . PHE B 1 404 ? -12.199 -29.147 32.974 1.00 99.60 404 PHE B N 1
ATOM 10590 C CA . PHE B 1 404 ? -11.186 -29.760 33.827 1.00 94.72 404 PHE B CA 1
ATOM 10591 C C . PHE B 1 404 ? -10.561 -30.976 33.157 1.00 97.34 404 PHE B C 1
ATOM 10592 O O . PHE B 1 404 ? -9.356 -31.219 33.292 1.00 103.08 404 PHE B O 1
ATOM 10600 N N . ALA B 1 405 ? -11.368 -31.760 32.441 1.00 94.06 405 ALA B N 1
ATOM 10601 C CA . ALA B 1 405 ? -10.822 -32.906 31.725 1.00 99.19 405 ALA B CA 1
ATOM 10602 C C . ALA B 1 405 ? -9.954 -32.462 30.554 1.00 101.95 405 ALA B C 1
ATOM 10603 O O . ALA B 1 405 ? -8.890 -33.043 30.311 1.00 101.01 405 ALA B O 1
ATOM 10605 N N . ARG B 1 406 ? -10.386 -31.428 29.822 1.00 100.68 406 ARG B N 1
ATOM 10606 C CA . ARG B 1 406 ? -9.579 -30.922 28.715 1.00 100.36 406 ARG B CA 1
ATOM 10607 C C . ARG B 1 406 ? -8.284 -30.284 29.209 1.00 103.58 406 ARG B C 1
ATOM 10608 O O . ARG B 1 406 ? -7.254 -30.376 28.532 1.00 101.93 406 ARG B O 1
ATOM 10610 N N . SER B 1 407 ? -8.309 -29.642 30.384 1.00 99.30 407 SER B N 1
ATOM 10611 C CA . SER B 1 407 ? -7.078 -29.100 30.957 1.00 103.83 407 SER B CA 1
ATOM 10612 C C . SER B 1 407 ? -6.073 -30.202 31.265 1.00 102.21 407 SER B C 1
ATOM 10613 O O . SER B 1 407 ? -4.862 -29.958 31.245 1.00 113.61 407 SER B O 1
ATOM 10616 N N . LYS B 1 408 ? -6.546 -31.408 31.557 1.00 99.09 408 LYS B N 1
ATOM 10617 C CA . LYS B 1 408 ? -5.684 -32.567 31.709 1.00 96.07 408 LYS B CA 1
ATOM 10618 C C . LYS B 1 408 ? -5.675 -33.355 30.399 1.00 99.99 408 LYS B C 1
ATOM 10619 O O . LYS B 1 408 ? -6.192 -32.903 29.372 1.00 106.46 408 LYS B O 1
ATOM 10625 N N . GLY B 1 409 ? -5.086 -34.547 30.425 1.00 96.21 409 GLY B N 1
ATOM 10626 C CA . GLY B 1 409 ? -5.005 -35.355 29.222 1.00 104.13 409 GLY B CA 1
ATOM 10627 C C . GLY B 1 409 ? -6.035 -36.465 29.156 1.00 104.12 409 GLY B C 1
ATOM 10628 O O . GLY B 1 409 ? -5.737 -37.562 28.677 1.00 108.38 409 GLY B O 1
ATOM 10629 N N . VAL B 1 410 ? -7.252 -36.194 29.623 1.00 100.61 410 VAL B N 1
ATOM 10630 C CA . VAL B 1 410 ? -8.275 -37.231 29.752 1.00 92.31 410 VAL B CA 1
ATOM 10631 C C . VAL B 1 410 ? -9.590 -36.758 29.139 1.00 89.03 410 VAL B C 1
ATOM 10632 O O . VAL B 1 410 ? -9.876 -35.552 29.137 1.00 92.83 410 VAL B O 1
ATOM 10636 N N . PRO B 1 411 ? -10.405 -37.658 28.592 1.00 93.53 411 PRO B N 1
ATOM 10637 C CA . PRO B 1 411 ? -11.778 -37.293 28.229 1.00 89.67 411 PRO B CA 1
ATOM 10638 C C . PRO B 1 411 ? -12.661 -37.210 29.466 1.00 83.89 411 PRO B C 1
ATOM 10639 O O . PRO B 1 411 ? -12.370 -37.792 30.512 1.00 84.10 411 PRO B O 1
ATOM 10643 N N . VAL B 1 412 ? -13.769 -36.479 29.326 1.00 74.29 412 VAL B N 1
ATOM 10644 C CA . VAL B 1 412 ? -14.627 -36.231 30.483 1.00 84.97 412 VAL B CA 1
ATOM 10645 C C . VAL B 1 412 ? -15.225 -37.531 31.022 1.00 85.48 412 VAL B C 1
ATOM 10646 O O . VAL B 1 412 ? -15.509 -37.637 32.222 1.00 79.40 412 VAL B O 1
ATOM 10650 N N . GLU B 1 413 ? -15.394 -38.547 30.169 1.00 77.84 413 GLU B N 1
ATOM 10651 C CA . GLU B 1 413 ? -15.955 -39.818 30.617 1.00 77.66 413 GLU B CA 1
ATOM 10652 C C . GLU B 1 413 ? -15.035 -40.568 31.576 1.00 81.62 413 GLU B C 1
ATOM 10653 O O . GLU B 1 413 ? -15.519 -41.396 32.356 1.00 85.41 413 GLU B O 1
ATOM 10659 N N . ALA B 1 414 ? -13.727 -40.309 31.536 1.00 86.83 414 ALA B N 1
ATOM 10660 C CA . ALA B 1 414 ? -12.790 -41.001 32.413 1.00 79.14 414 ALA B CA 1
ATOM 10661 C C . ALA B 1 414 ? -12.692 -40.373 33.795 1.00 78.25 414 ALA B C 1
ATOM 10662 O O . ALA B 1 414 ? -12.026 -40.939 34.669 1.00 73.86 414 ALA B O 1
ATOM 10664 N N . LEU B 1 415 ? -13.323 -39.224 34.011 1.00 78.22 415 LEU B N 1
ATOM 10665 C CA . LEU B 1 415 ? -13.355 -38.631 35.338 1.00 78.31 415 LEU B CA 1
ATOM 10666 C C . LEU B 1 415 ? -14.179 -39.494 36.284 1.00 84.73 415 LEU B C 1
ATOM 10667 O O . LEU B 1 415 ? -15.194 -40.077 35.895 1.00 89.90 415 LEU B O 1
ATOM 10672 N N . THR B 1 416 ? -13.727 -39.581 37.531 1.00 84.10 416 THR B N 1
ATOM 10673 C CA . THR B 1 416 ? -14.476 -40.223 38.599 1.00 79.48 416 THR B CA 1
ATOM 10674 C C . THR B 1 416 ? -14.627 -39.248 39.759 1.00 86.53 416 THR B C 1
ATOM 10675 O O . THR B 1 416 ? -14.034 -38.166 39.776 1.00 92.51 416 THR B O 1
ATOM 10679 N N . VAL B 1 417 ? -15.435 -39.639 40.738 1.00 90.57 417 VAL B N 1
ATOM 10680 C CA . VAL B 1 417 ? -15.701 -38.827 41.917 1.00 92.05 417 VAL B CA 1
ATOM 10681 C C . VAL B 1 417 ? -15.041 -39.494 43.114 1.00 94.78 417 VAL B C 1
ATOM 10682 O O . VAL B 1 417 ? -15.218 -40.697 43.340 1.00 97.91 417 VAL B O 1
ATOM 10686 N N . ALA B 1 418 ? -14.268 -38.722 43.861 1.00 97.87 418 ALA B N 1
ATOM 10687 C CA . ALA B 1 418 ? -13.602 -39.213 45.057 1.00 101.58 418 ALA B CA 1
ATOM 10688 C C . ALA B 1 418 ? -14.038 -38.421 46.273 1.00 101.03 418 ALA B C 1
ATOM 10689 O O . ALA B 1 418 ? -14.132 -37.193 46.221 1.00 102.73 418 ALA B O 1
ATOM 10690 N N . GLU B 1 419 ? -14.316 -39.134 47.362 1.00 106.96 419 GLU B N 1
ATOM 10691 C CA . GLU B 1 419 ? -14.652 -38.500 48.622 1.00 109.70 419 GLU B CA 1
ATOM 10692 C C . GLU B 1 419 ? -13.422 -38.093 49.403 1.00 108.52 419 GLU B C 1
ATOM 10693 O O . GLU B 1 419 ? -12.786 -38.926 50.055 1.00 106.93 419 GLU B O 1
ATOM 10694 N N . MET B 1 420 ? -13.072 -36.811 49.344 1.00 115.22 420 MET B N 1
ATOM 10695 C CA . MET B 1 420 ? -11.857 -36.320 49.975 1.00 119.67 420 MET B CA 1
ATOM 10696 C C . MET B 1 420 ? -12.087 -34.904 50.481 1.00 125.21 420 MET B C 1
ATOM 10697 O O . MET B 1 420 ? -12.913 -34.165 49.939 1.00 128.49 420 MET B O 1
ATOM 10702 N N . ASP B 1 421 ? -11.349 -34.541 51.531 1.00 125.59 421 ASP B N 1
ATOM 10703 C CA . ASP B 1 421 ? -11.387 -33.196 52.109 1.00 128.00 421 ASP B CA 1
ATOM 10704 C C . ASP B 1 421 ? -12.796 -32.815 52.561 1.00 127.79 421 ASP B C 1
ATOM 10705 O O . ASP B 1 421 ? -13.222 -31.665 52.432 1.00 120.23 421 ASP B O 1
ATOM 10710 N N . GLY B 1 422 ? -13.525 -33.792 53.098 1.00 128.91 422 GLY B N 1
ATOM 10711 C CA . GLY B 1 422 ? -14.844 -33.553 53.650 1.00 126.50 422 GLY B CA 1
ATOM 10712 C C . GLY B 1 422 ? -15.968 -33.434 52.646 1.00 129.82 422 GLY B C 1
ATOM 10713 O O . GLY B 1 422 ? -17.082 -33.067 53.036 1.00 126.88 422 GLY B O 1
ATOM 10714 N N . GLY B 1 423 ? -15.720 -33.729 51.372 1.00 129.48 423 GLY B N 1
ATOM 10715 C CA . GLY B 1 423 ? -16.761 -33.641 50.367 1.00 120.56 423 GLY B CA 1
ATOM 10716 C C . GLY B 1 423 ? -16.443 -34.513 49.173 1.00 120.36 423 GLY B C 1
ATOM 10717 O O . GLY B 1 423 ? -15.444 -35.235 49.146 1.00 120.98 423 GLY B O 1
ATOM 10718 N N . ARG B 1 424 ? -17.321 -34.440 48.176 1.00 116.16 424 ARG B N 1
ATOM 10719 C CA . ARG B 1 424 ? -17.156 -35.173 46.928 1.00 109.13 424 ARG B CA 1
ATOM 10720 C C . ARG B 1 424 ? -16.554 -34.252 45.876 1.00 109.37 424 ARG B C 1
ATOM 10721 O O . ARG B 1 424 ? -17.043 -33.136 45.666 1.00 110.58 424 ARG B O 1
ATOM 10729 N N . TYR B 1 425 ? -15.494 -34.718 45.222 1.00 104.28 425 TYR B N 1
ATOM 10730 C CA . TYR B 1 425 ? -14.796 -33.944 44.208 1.00 103.76 425 TYR B CA 1
ATOM 10731 C C . TYR B 1 425 ? -14.531 -34.814 42.988 1.00 98.91 425 TYR B C 1
ATOM 10732 O O . TYR B 1 425 ? -14.274 -36.014 43.112 1.00 98.96 425 TYR B O 1
ATOM 10741 N N . VAL B 1 426 ? -14.600 -34.201 41.812 1.00 96.62 426 VAL B N 1
ATOM 10742 C CA . VAL B 1 426 ? -14.241 -34.880 40.573 1.00 94.00 426 VAL B CA 1
ATOM 10743 C C . VAL B 1 426 ? -12.725 -34.923 40.461 1.00 97.51 426 VAL B C 1
ATOM 10744 O O . VAL B 1 426 ? -12.046 -33.910 40.661 1.00 106.98 426 VAL B O 1
ATOM 10748 N N . VAL B 1 427 ? -12.188 -36.098 40.140 1.00 94.04 427 VAL B N 1
ATOM 10749 C CA . VAL B 1 427 ? -10.748 -36.289 40.068 1.00 91.32 427 VAL B CA 1
ATOM 10750 C C . VAL B 1 427 ? -10.387 -36.915 38.730 1.00 93.21 427 VAL B C 1
ATOM 10751 O O . VAL B 1 427 ? -11.206 -37.562 38.074 1.00 93.13 427 VAL B O 1
ATOM 10755 N N . ALA B 1 428 ? -9.138 -36.705 38.327 1.00 92.13 428 ALA B N 1
ATOM 10756 C CA . ALA B 1 428 ? -8.564 -37.353 37.160 1.00 83.72 428 ALA B CA 1
ATOM 10757 C C . ALA B 1 428 ? -7.455 -38.297 37.604 1.00 87.63 428 ALA B C 1
ATOM 10758 O O . ALA B 1 428 ? -6.812 -38.084 38.636 1.00 92.70 428 ALA B O 1
ATOM 10760 N N . HIS B 1 429 ? -7.245 -39.353 36.824 1.00 88.09 429 HIS B N 1
ATOM 10761 C CA . HIS B 1 429 ? -6.286 -40.399 37.154 1.00 86.14 429 HIS B CA 1
ATOM 10762 C C . HIS B 1 429 ? -5.173 -40.398 36.116 1.00 95.78 429 HIS B C 1
ATOM 10763 O O . HIS B 1 429 ? -5.438 -40.520 34.915 1.00 103.58 429 HIS B O 1
ATOM 10770 N N . VAL B 1 430 ? -3.934 -40.252 36.579 1.00 93.10 430 VAL B N 1
ATOM 10771 C CA . VAL B 1 430 ? -2.751 -40.341 35.735 1.00 94.66 430 VAL B CA 1
ATOM 10772 C C . VAL B 1 430 ? -1.836 -41.417 36.301 1.00 95.63 430 VAL B C 1
ATOM 10773 O O . VAL B 1 430 ? -1.493 -41.384 37.487 1.00 97.70 430 VAL B O 1
ATOM 10775 N N . ARG B 1 431 ? -1.462 -42.377 35.458 1.00 93.13 431 ARG B N 1
ATOM 10776 C CA . ARG B 1 431 ? -0.609 -43.496 35.857 1.00 95.59 431 ARG B CA 1
ATOM 10777 C C . ARG B 1 431 ? 0.826 -43.155 35.472 1.00 106.71 431 ARG B C 1
ATOM 10778 O O . ARG B 1 431 ? 1.219 -43.292 34.311 1.00 105.16 431 ARG B O 1
ATOM 10780 N N . GLU B 1 432 ? 1.608 -42.709 36.454 1.00 105.39 432 GLU B N 1
ATOM 10781 C CA . GLU B 1 432 ? 2.990 -42.305 36.231 1.00 106.77 432 GLU B CA 1
ATOM 10782 C C . GLU B 1 432 ? 3.906 -43.519 36.321 1.00 104.69 432 GLU B C 1
ATOM 10783 O O . GLU B 1 432 ? 3.844 -44.281 37.291 1.00 101.13 432 GLU B O 1
ATOM 10789 N N . THR B 1 433 ? 4.753 -43.694 35.312 1.00 106.91 433 THR B N 1
ATOM 10790 C CA . THR B 1 433 ? 5.698 -44.800 35.319 1.00 102.92 433 THR B CA 1
ATOM 10791 C C . THR B 1 433 ? 6.816 -44.534 36.318 1.00 101.75 433 THR B C 1
ATOM 10792 O O . THR B 1 433 ? 7.270 -43.399 36.480 1.00 104.09 433 THR B O 1
ATOM 10796 N N . GLY B 1 434 ? 7.258 -45.591 36.994 1.00 103.71 434 GLY B N 1
ATOM 10797 C CA . GLY B 1 434 ? 8.416 -45.484 37.859 1.00 95.89 434 GLY B CA 1
ATOM 10798 C C . GLY B 1 434 ? 9.675 -45.330 37.029 1.00 96.23 434 GLY B C 1
ATOM 10799 O O . GLY B 1 434 ? 10.048 -46.249 36.282 1.00 93.27 434 GLY B O 1
ATOM 10800 N N . ARG B 1 435 ? 10.336 -44.180 37.135 1.00 97.25 435 ARG B N 1
ATOM 10801 C CA . ARG B 1 435 ? 11.540 -43.895 36.371 1.00 93.70 435 ARG B CA 1
ATOM 10802 C C . ARG B 1 435 ? 12.787 -44.170 37.202 1.00 90.83 435 ARG B C 1
ATOM 10803 O O . ARG B 1 435 ? 12.730 -44.194 38.435 1.00 84.68 435 ARG B O 1
ATOM 10811 N N . PRO B 1 436 ? 13.937 -44.397 36.559 1.00 91.11 436 PRO B N 1
ATOM 10812 C CA . PRO B 1 436 ? 15.163 -44.657 37.326 1.00 85.31 436 PRO B CA 1
ATOM 10813 C C . PRO B 1 436 ? 15.581 -43.443 38.142 1.00 85.82 436 PRO B C 1
ATOM 10814 O O . PRO B 1 436 ? 15.308 -42.297 37.780 1.00 83.06 436 PRO B O 1
ATOM 10818 N N . ALA B 1 437 ? 16.258 -43.711 39.265 1.00 86.69 437 ALA B N 1
ATOM 10819 C CA . ALA B 1 437 ? 16.678 -42.631 40.156 1.00 83.96 437 ALA B CA 1
ATOM 10820 C C . ALA B 1 437 ? 17.643 -41.678 39.459 1.00 80.99 437 ALA B C 1
ATOM 10821 O O . ALA B 1 437 ? 17.596 -40.463 39.679 1.00 81.16 437 ALA B O 1
ATOM 10823 N N . VAL B 1 438 ? 18.518 -42.213 38.606 1.00 75.90 438 VAL B N 1
ATOM 10824 C CA . VAL B 1 438 ? 19.441 -41.373 37.846 1.00 79.52 438 VAL B CA 1
ATOM 10825 C C . VAL B 1 438 ? 18.678 -40.352 37.005 1.00 81.52 438 VAL B C 1
ATOM 10826 O O . VAL B 1 438 ? 19.016 -39.163 36.989 1.00 87.88 438 VAL B O 1
ATOM 10830 N N . GLU B 1 439 ? 17.627 -40.792 36.310 1.00 85.01 439 GLU B N 1
ATOM 10831 C CA . GLU B 1 439 ? 16.899 -39.891 35.419 1.00 85.13 439 GLU B CA 1
ATOM 10832 C C . GLU B 1 439 ? 16.142 -38.815 36.194 1.00 85.20 439 GLU B C 1
ATOM 10833 O O . GLU B 1 439 ? 16.080 -37.658 35.758 1.00 87.76 439 GLU B O 1
ATOM 10839 N N . VAL B 1 440 ? 15.564 -39.166 37.346 1.00 77.32 440 VAL B N 1
ATOM 10840 C CA . VAL B 1 440 ? 14.744 -38.197 38.068 1.00 82.68 440 VAL B CA 1
ATOM 10841 C C . VAL B 1 440 ? 15.600 -37.281 38.939 1.00 81.96 440 VAL B C 1
ATOM 10842 O O . VAL B 1 440 ? 15.247 -36.114 39.147 1.00 84.74 440 VAL B O 1
ATOM 10846 N N . LEU B 1 441 ? 16.727 -37.776 39.459 1.00 81.39 441 LEU B N 1
ATOM 10847 C CA . LEU B 1 441 ? 17.614 -36.912 40.233 1.00 77.87 441 LEU B CA 1
ATOM 10848 C C . LEU B 1 441 ? 18.259 -35.841 39.360 1.00 79.19 441 LEU B C 1
ATOM 10849 O O . LEU B 1 441 ? 18.489 -34.720 39.828 1.00 74.31 441 LEU B O 1
ATOM 10854 N N . ALA B 1 442 ? 18.541 -36.158 38.092 1.00 72.83 442 ALA B N 1
ATOM 10855 C CA . ALA B 1 442 ? 19.127 -35.173 37.186 1.00 74.93 442 ALA B CA 1
ATOM 10856 C C . ALA B 1 442 ? 18.230 -33.956 37.011 1.00 73.85 442 ALA B C 1
ATOM 10857 O O . ALA B 1 442 ? 18.725 -32.856 36.740 1.00 83.93 442 ALA B O 1
ATOM 10859 N N . GLU B 1 443 ? 16.917 -34.126 37.158 1.00 78.51 443 GLU B N 1
ATOM 10860 C CA . GLU B 1 443 ? 15.999 -33.009 36.984 1.00 72.11 443 GLU B CA 1
ATOM 10861 C C . GLU B 1 443 ? 15.924 -32.105 38.206 1.00 71.80 443 GLU B C 1
ATOM 10862 O O . GLU B 1 443 ? 15.483 -30.959 38.078 1.00 81.73 443 GLU B O 1
ATOM 10868 N N . VAL B 1 444 ? 16.338 -32.578 39.382 1.00 69.75 444 VAL B N 1
ATOM 10869 C CA . VAL B 1 444 ? 16.158 -31.815 40.606 1.00 77.87 444 VAL B CA 1
ATOM 10870 C C . VAL B 1 444 ? 17.473 -31.302 41.192 1.00 77.76 444 VAL B C 1
ATOM 10871 O O . VAL B 1 444 ? 17.463 -30.283 41.892 1.00 66.90 444 VAL B O 1
ATOM 10875 N N . LEU B 1 445 ? 18.603 -31.958 40.917 1.00 78.61 445 LEU B N 1
ATOM 10876 C CA . LEU B 1 445 ? 19.867 -31.532 41.518 1.00 71.49 445 LEU B CA 1
ATOM 10877 C C . LEU B 1 445 ? 20.245 -30.086 41.207 1.00 71.73 445 LEU B C 1
ATOM 10878 O O . LEU B 1 445 ? 20.694 -29.391 42.136 1.00 72.46 445 LEU B O 1
ATOM 10883 N N . PRO B 1 446 ? 20.101 -29.570 39.976 1.00 66.05 446 PRO B N 1
ATOM 10884 C CA . PRO B 1 446 ? 20.314 -28.125 39.777 1.00 65.91 446 PRO B CA 1
ATOM 10885 C C . PRO B 1 446 ? 19.469 -27.259 40.694 1.00 65.90 446 PRO B C 1
ATOM 10886 O O . PRO B 1 446 ? 19.967 -26.261 41.228 1.00 75.58 446 PRO B O 1
ATOM 10890 N N . GLY B 1 447 ? 18.196 -27.608 40.886 1.00 70.57 447 GLY B N 1
ATOM 10891 C CA . GLY B 1 447 ? 17.361 -26.849 41.800 1.00 63.61 447 GLY B CA 1
ATOM 10892 C C . GLY B 1 447 ? 17.797 -26.969 43.245 1.00 70.45 447 GLY B C 1
ATOM 10893 O O . GLY B 1 447 ? 17.624 -26.030 44.027 1.00 71.08 447 GLY B O 1
ATOM 10894 N N . VAL B 1 448 ? 18.369 -28.116 43.622 1.00 62.04 448 VAL B N 1
ATOM 10895 C CA . VAL B 1 448 ? 18.830 -28.300 44.996 1.00 71.55 448 VAL B CA 1
ATOM 10896 C C . VAL B 1 448 ? 19.959 -27.328 45.312 1.00 76.86 448 VAL B C 1
ATOM 10897 O O . VAL B 1 448 ? 19.981 -26.704 46.380 1.00 75.88 448 VAL B O 1
ATOM 10901 N N . ILE B 1 449 ? 20.909 -27.177 44.383 1.00 76.42 449 ILE B N 1
ATOM 10902 C CA . ILE B 1 449 ? 22.034 -26.270 44.595 1.00 68.01 449 ILE B CA 1
ATOM 10903 C C . ILE B 1 449 ? 21.560 -24.822 44.594 1.00 71.69 449 ILE B C 1
ATOM 10904 O O . ILE B 1 449 ? 21.985 -24.015 45.429 1.00 73.19 449 ILE B O 1
ATOM 10909 N N . ALA B 1 450 ? 20.671 -24.470 43.661 1.00 66.71 450 ALA B N 1
ATOM 10910 C CA . ALA B 1 450 ? 20.178 -23.098 43.579 1.00 67.14 450 ALA B CA 1
ATOM 10911 C C . ALA B 1 450 ? 19.407 -22.685 44.828 1.00 68.92 450 ALA B C 1
ATOM 10912 O O . ALA B 1 450 ? 19.452 -21.514 45.217 1.00 65.28 450 ALA B O 1
ATOM 10914 N N . ASP B 1 451 ? 18.688 -23.613 45.466 1.00 75.65 451 ASP B N 1
ATOM 10915 C CA . ASP B 1 451 ? 17.907 -23.236 46.641 1.00 80.68 451 ASP B CA 1
ATOM 10916 C C . ASP B 1 451 ? 18.778 -22.987 47.865 1.00 81.07 451 ASP B C 1
ATOM 10917 O O . ASP B 1 451 ? 18.268 -22.486 48.871 1.00 86.30 451 ASP B O 1
ATOM 10922 N N . LEU B 1 452 ? 20.069 -23.308 47.796 1.00 73.23 452 LEU B N 1
ATOM 10923 C CA . LEU B 1 452 ? 20.988 -23.011 48.887 1.00 73.89 452 LEU B CA 1
ATOM 10924 C C . LEU B 1 452 ? 21.121 -21.504 49.089 1.00 76.43 452 LEU B C 1
ATOM 10925 O O . LEU B 1 452 ? 21.282 -20.744 48.131 1.00 77.25 452 LEU B O 1
ATOM 10930 N N . ARG B 1 453 ? 21.059 -21.076 50.350 1.00 77.23 453 ARG B N 1
ATOM 10931 C CA . ARG B 1 453 ? 21.033 -19.663 50.708 1.00 75.21 453 ARG B CA 1
ATOM 10932 C C . ARG B 1 453 ? 22.229 -19.312 51.582 1.00 75.43 453 ARG B C 1
ATOM 10933 O O . ARG B 1 453 ? 22.481 -19.973 52.595 1.00 72.82 453 ARG B O 1
ATOM 10941 N N . PHE B 1 454 ? 22.946 -18.258 51.202 1.00 70.77 454 PHE B N 1
ATOM 10942 C CA . PHE B 1 454 ? 24.044 -17.724 51.993 1.00 65.39 454 PHE B CA 1
ATOM 10943 C C . PHE B 1 454 ? 23.796 -16.246 52.259 1.00 65.07 454 PHE B C 1
ATOM 10944 O O . PHE B 1 454 ? 23.039 -15.587 51.542 1.00 71.98 454 PHE B O 1
ATOM 10952 N N . GLU B 1 455 ? 24.445 -15.728 53.307 1.00 72.53 455 GLU B N 1
ATOM 10953 C CA . GLU B 1 455 ? 24.289 -14.316 53.649 1.00 74.95 455 GLU B CA 1
ATOM 10954 C C . GLU B 1 455 ? 24.717 -13.413 52.495 1.00 72.22 455 GLU B C 1
ATOM 10955 O O . GLU B 1 455 ? 24.076 -12.390 52.230 1.00 70.02 455 GLU B O 1
ATOM 10961 N N . ARG B 1 456 ? 25.800 -13.771 51.802 1.00 73.27 456 ARG B N 1
ATOM 10962 C CA . ARG B 1 456 ? 26.275 -13.047 50.630 1.00 62.17 456 ARG B CA 1
ATOM 10963 C C . ARG B 1 456 ? 26.639 -14.042 49.540 1.00 59.38 456 ARG B C 1
ATOM 10964 O O . ARG B 1 456 ? 27.287 -15.058 49.807 1.00 69.41 456 ARG B O 1
ATOM 10972 N N . SER B 1 457 ? 26.223 -13.752 48.312 1.00 68.09 457 SER B N 1
ATOM 10973 C CA . SER B 1 457 ? 26.518 -14.617 47.181 1.00 71.45 457 SER B CA 1
ATOM 10974 C C . SER B 1 457 ? 27.199 -13.796 46.095 1.00 62.07 457 SER B C 1
ATOM 10975 O O . SER B 1 457 ? 27.130 -12.565 46.085 1.00 71.78 457 SER B O 1
ATOM 10978 N N . MET B 1 458 ? 27.875 -14.491 45.183 1.00 61.25 458 MET B N 1
ATOM 10979 C CA . MET B 1 458 ? 28.643 -13.838 44.135 1.00 64.37 458 MET B CA 1
ATOM 10980 C C . MET B 1 458 ? 28.528 -14.624 42.839 1.00 60.27 458 MET B C 1
ATOM 10981 O O . MET B 1 458 ? 28.406 -15.850 42.848 1.00 63.78 458 MET B O 1
ATOM 10986 N N . ARG B 1 459 ? 28.568 -13.901 41.724 1.00 59.25 459 ARG B N 1
ATOM 10987 C CA . ARG B 1 459 ? 28.676 -14.485 40.395 1.00 59.98 459 ARG B CA 1
ATOM 10988 C C . ARG B 1 459 ? 30.141 -14.558 39.975 1.00 60.73 459 ARG B C 1
ATOM 10989 O O . ARG B 1 459 ? 30.994 -13.832 40.490 1.00 65.77 459 ARG B O 1
ATOM 10997 N N . TRP B 1 460 ? 30.431 -15.444 39.023 1.00 59.14 460 TRP B N 1
ATOM 10998 C CA . TRP B 1 460 ? 31.798 -15.539 38.527 1.00 62.47 460 TRP B CA 1
ATOM 10999 C C . TRP B 1 460 ? 31.930 -15.839 37.041 1.00 60.45 460 TRP B C 1
ATOM 11000 O O . TRP B 1 460 ? 33.044 -15.716 36.524 1.00 67.04 460 TRP B O 1
ATOM 11011 N N . ASN B 1 461 ? 30.870 -16.228 36.334 1.00 65.53 461 ASN B N 1
ATOM 11012 C CA . ASN B 1 461 ? 30.987 -16.561 34.916 1.00 65.86 461 ASN B CA 1
ATOM 11013 C C . ASN B 1 461 ? 29.700 -16.155 34.198 1.00 63.39 461 ASN B C 1
ATOM 11014 O O . ASN B 1 461 ? 28.844 -15.455 34.747 1.00 70.86 461 ASN B O 1
ATOM 11019 N N . SER B 1 462 ? 29.561 -16.593 32.951 1.00 73.78 462 SER B N 1
ATOM 11020 C CA . SER B 1 462 ? 28.451 -16.132 32.129 1.00 79.88 462 SER B CA 1
ATOM 11021 C C . SER B 1 462 ? 27.129 -16.806 32.469 1.00 76.10 462 SER B C 1
ATOM 11022 O O . SER B 1 462 ? 26.082 -16.322 32.028 1.00 74.44 462 SER B O 1
ATOM 11025 N N . SER B 1 463 ? 27.147 -17.900 33.237 1.00 68.41 463 SER B N 1
ATOM 11026 C CA . SER B 1 463 ? 25.905 -18.568 33.612 1.00 61.15 463 SER B CA 1
ATOM 11027 C C . SER B 1 463 ? 25.021 -17.703 34.506 1.00 67.87 463 SER B C 1
ATOM 11028 O O . SER B 1 463 ? 23.813 -17.948 34.579 1.00 75.71 463 SER B O 1
ATOM 11031 N N . GLY B 1 464 ? 25.588 -16.703 35.183 1.00 66.31 464 GLY B N 1
ATOM 11032 C CA . GLY B 1 464 ? 24.830 -15.845 36.071 1.00 61.88 464 GLY B CA 1
ATOM 11033 C C . GLY B 1 464 ? 24.500 -16.445 37.419 1.00 62.99 464 GLY B C 1
ATOM 11034 O O . GLY B 1 464 ? 23.815 -15.798 38.218 1.00 72.62 464 GLY B O 1
ATOM 11035 N N . VAL B 1 465 ? 24.969 -17.659 37.694 1.00 56.26 465 VAL B N 1
ATOM 11036 C CA . VAL B 1 465 ? 24.682 -18.337 38.949 1.00 62.12 465 VAL B CA 1
ATOM 11037 C C . VAL B 1 465 ? 25.411 -17.644 40.092 1.00 58.33 465 VAL B C 1
ATOM 11038 O O . VAL B 1 465 ? 26.628 -17.425 40.031 1.00 68.66 465 VAL B O 1
ATOM 11042 N N . ALA B 1 466 ? 24.674 -17.293 41.139 1.00 58.03 466 ALA B N 1
ATOM 11043 C CA . ALA B 1 466 ? 25.276 -16.799 42.368 1.00 61.40 466 ALA B CA 1
ATOM 11044 C C . ALA B 1 466 ? 25.510 -17.963 43.322 1.00 57.02 466 ALA B C 1
ATOM 11045 O O . ALA B 1 466 ? 24.706 -18.895 43.389 1.00 64.06 466 ALA B O 1
ATOM 11047 N N . PHE B 1 467 ? 26.630 -17.914 44.037 1.00 66.37 467 PHE B N 1
ATOM 11048 C CA . PHE B 1 467 ? 26.947 -18.908 45.052 1.00 62.85 467 PHE B CA 1
ATOM 11049 C C . PHE B 1 467 ? 27.826 -18.227 46.087 1.00 65.86 467 PHE B C 1
ATOM 11050 O O . PHE B 1 467 ? 28.241 -17.078 45.915 1.00 64.88 467 PHE B O 1
ATOM 11058 N N . SER B 1 468 ? 28.092 -18.936 47.184 1.00 66.28 468 SER B N 1
ATOM 11059 C CA . SER B 1 468 ? 28.972 -18.385 48.209 1.00 62.05 468 SER B CA 1
ATOM 11060 C C . SER B 1 468 ? 30.359 -18.111 47.641 1.00 62.04 468 SER B C 1
ATOM 11061 O O . SER B 1 468 ? 30.908 -17.016 47.807 1.00 54.91 468 SER B O 1
ATOM 11064 N N . ARG B 1 469 ? 30.944 -19.102 46.981 1.00 64.47 469 ARG B N 1
ATOM 11065 C CA . ARG B 1 469 ? 32.198 -18.961 46.254 1.00 61.42 469 ARG B CA 1
ATOM 11066 C C . ARG B 1 469 ? 32.018 -19.749 44.957 1.00 61.46 469 ARG B C 1
ATOM 11067 O O . ARG B 1 469 ? 31.029 -20.479 44.830 1.00 60.80 469 ARG B O 1
ATOM 11075 N N . PRO B 1 470 ? 32.895 -19.623 43.957 1.00 63.36 470 PRO B N 1
ATOM 11076 C CA . PRO B 1 470 ? 32.632 -20.316 42.687 1.00 59.32 470 PRO B CA 1
ATOM 11077 C C . PRO B 1 470 ? 32.587 -21.831 42.856 1.00 59.17 470 PRO B C 1
ATOM 11078 O O . PRO B 1 470 ? 33.295 -22.408 43.684 1.00 58.87 470 PRO B O 1
ATOM 11082 N N . ILE B 1 471 ? 31.728 -22.472 42.062 1.00 59.67 471 ILE B N 1
ATOM 11083 C CA . ILE B 1 471 ? 31.675 -23.926 41.937 1.00 62.98 471 ILE B CA 1
ATOM 11084 C C . ILE B 1 471 ? 32.528 -24.323 40.738 1.00 59.74 471 ILE B C 1
ATOM 11085 O O . ILE B 1 471 ? 32.362 -23.769 39.645 1.00 62.11 471 ILE B O 1
ATOM 11090 N N . ARG B 1 472 ? 33.438 -25.284 40.935 1.00 55.06 472 ARG B N 1
ATOM 11091 C CA . ARG B 1 472 ? 34.436 -25.627 39.929 1.00 61.11 472 ARG B CA 1
ATOM 11092 C C . ARG B 1 472 ? 34.296 -27.024 39.349 1.00 66.05 472 ARG B C 1
ATOM 11093 O O . ARG B 1 472 ? 34.736 -27.251 38.216 1.00 71.64 472 ARG B O 1
ATOM 11101 N N . TRP B 1 473 ? 33.725 -27.968 40.090 1.00 65.51 473 TRP B N 1
ATOM 11102 C CA . TRP B 1 473 ? 33.489 -29.289 39.534 1.00 63.67 473 TRP B CA 1
ATOM 11103 C C . TRP B 1 473 ? 32.308 -29.919 40.256 1.00 67.42 473 TRP B C 1
ATOM 11104 O O . TRP B 1 473 ? 31.996 -29.559 41.395 1.00 67.68 473 TRP B O 1
ATOM 11115 N N . LEU B 1 474 ? 31.662 -30.863 39.575 1.00 64.22 474 LEU B N 1
ATOM 11116 C CA . LEU B 1 474 ? 30.463 -31.528 40.068 1.00 63.41 474 LEU B CA 1
ATOM 11117 C C . LEU B 1 474 ? 30.639 -33.034 39.958 1.00 64.49 474 LEU B C 1
ATOM 11118 O O . LEU B 1 474 ? 31.044 -33.540 38.908 1.00 67.41 474 LEU B O 1
ATOM 11123 N N . VAL B 1 475 ? 30.335 -33.747 41.039 1.00 64.65 475 VAL B N 1
ATOM 11124 C CA . VAL B 1 475 ? 30.304 -35.204 41.035 1.00 68.63 475 VAL B CA 1
ATOM 11125 C C . VAL B 1 475 ? 28.893 -35.645 41.390 1.00 69.39 475 VAL B C 1
ATOM 11126 O O . VAL B 1 475 ? 28.297 -35.127 42.342 1.00 68.17 475 VAL B O 1
ATOM 11130 N N . ALA B 1 476 ? 28.354 -36.581 40.607 1.00 71.29 476 ALA B N 1
ATOM 11131 C CA . ALA B 1 476 ? 27.008 -37.105 40.830 1.00 71.51 476 ALA B CA 1
ATOM 11132 C C . ALA B 1 476 ? 27.014 -38.557 40.362 1.00 72.14 476 ALA B C 1
ATOM 11133 O O . ALA B 1 476 ? 26.871 -38.830 39.165 1.00 73.22 476 ALA B O 1
ATOM 11135 N N . LEU B 1 477 ? 27.193 -39.474 41.309 1.00 69.05 477 LEU B N 1
ATOM 11136 C CA . LEU B 1 477 ? 27.265 -40.901 41.036 1.00 68.97 477 LEU B CA 1
ATOM 11137 C C . LEU B 1 477 ? 26.139 -41.630 41.752 1.00 83.14 477 LEU B C 1
ATOM 11138 O O . LEU B 1 477 ? 25.945 -41.449 42.958 1.00 78.24 477 LEU B O 1
ATOM 11143 N N . HIS B 1 478 ? 25.397 -42.439 41.009 1.00 85.38 478 HIS B N 1
ATOM 11144 C CA . HIS B 1 478 ? 24.514 -43.453 41.572 1.00 85.39 478 HIS B CA 1
ATOM 11145 C C . HIS B 1 478 ? 25.171 -44.789 41.230 1.00 81.10 478 HIS B C 1
ATOM 11146 O O . HIS B 1 478 ? 24.968 -45.339 40.145 1.00 85.15 478 HIS B O 1
ATOM 11153 N N . GLY B 1 479 ? 25.984 -45.287 42.154 1.00 73.63 479 GLY B N 1
ATOM 11154 C CA . GLY B 1 479 ? 26.837 -46.418 41.832 1.00 74.96 479 GLY B CA 1
ATOM 11155 C C . GLY B 1 479 ? 27.854 -46.053 40.774 1.00 82.47 479 GLY B C 1
ATOM 11156 O O . GLY B 1 479 ? 28.524 -45.018 40.852 1.00 84.73 479 GLY B O 1
ATOM 11157 N N . GLU B 1 480 ? 27.976 -46.906 39.763 1.00 87.82 480 GLU B N 1
ATOM 11158 C CA . GLU B 1 480 ? 28.916 -46.659 38.680 1.00 84.68 480 GLU B CA 1
ATOM 11159 C C . GLU B 1 480 ? 28.370 -45.708 37.627 1.00 82.13 480 GLU B C 1
ATOM 11160 O O . GLU B 1 480 ? 29.089 -45.387 36.676 1.00 87.43 480 GLU B O 1
ATOM 11166 N N . THR B 1 481 ? 27.136 -45.237 37.768 1.00 75.28 481 THR B N 1
ATOM 11167 C CA . THR B 1 481 ? 26.487 -44.455 36.725 1.00 90.05 481 THR B CA 1
ATOM 11168 C C . THR B 1 481 ? 26.454 -42.982 37.108 1.00 84.14 481 THR B C 1
ATOM 11169 O O . THR B 1 481 ? 26.118 -42.629 38.244 1.00 78.70 481 THR B O 1
ATOM 11173 N N . VAL B 1 482 ? 26.809 -42.130 36.153 1.00 80.56 482 VAL B N 1
ATOM 11174 C CA . VAL B 1 482 ? 26.882 -40.689 36.360 1.00 71.24 482 VAL B CA 1
ATOM 11175 C C . VAL B 1 482 ? 25.503 -40.087 36.136 1.00 74.41 482 VAL B C 1
ATOM 11176 O O . VAL B 1 482 ? 24.847 -40.373 35.128 1.00 82.60 482 VAL B O 1
ATOM 11180 N N . ILE B 1 483 ? 25.059 -39.260 37.078 1.00 73.82 483 ILE B N 1
ATOM 11181 C CA . ILE B 1 483 ? 23.808 -38.520 36.941 1.00 73.87 483 ILE B CA 1
ATOM 11182 C C . ILE B 1 483 ? 24.061 -37.296 36.068 1.00 79.74 483 ILE B C 1
ATOM 11183 O O . ILE B 1 483 ? 24.728 -36.351 36.513 1.00 75.94 483 ILE B O 1
ATOM 11188 N N . PRO B 1 484 ? 23.543 -37.260 34.833 1.00 84.52 484 PRO B N 1
ATOM 11189 C CA . PRO B 1 484 ? 23.879 -36.160 33.917 1.00 75.11 484 PRO B CA 1
ATOM 11190 C C . PRO B 1 484 ? 23.025 -34.912 34.095 1.00 80.56 484 PRO B C 1
ATOM 11191 O O . PRO B 1 484 ? 21.830 -34.918 33.784 1.00 82.30 484 PRO B O 1
ATOM 11195 N N . PHE B 1 485 ? 23.634 -33.829 34.580 1.00 78.89 485 PHE B N 1
ATOM 11196 C CA . PHE B 1 485 ? 22.956 -32.544 34.676 1.00 72.02 485 PHE B CA 1
ATOM 11197 C C . PHE B 1 485 ? 23.984 -31.428 34.548 1.00 72.74 485 PHE B C 1
ATOM 11198 O O . PHE B 1 485 ? 25.193 -31.653 34.651 1.00 72.84 485 PHE B O 1
ATOM 11206 N N . THR B 1 486 ? 23.498 -30.214 34.270 1.00 69.80 486 THR B N 1
ATOM 11207 C CA . THR B 1 486 ? 24.399 -29.038 34.125 1.00 65.40 486 THR B CA 1
ATOM 11208 C C . THR B 1 486 ? 23.943 -27.967 35.119 1.00 69.34 486 THR B C 1
ATOM 11209 O O . THR B 1 486 ? 22.719 -27.746 35.214 1.00 82.72 486 THR B O 1
ATOM 11213 N N . TYR B 1 487 ? 24.874 -27.336 35.839 1.00 73.79 487 TYR B N 1
ATOM 11214 C CA . TYR B 1 487 ? 24.452 -26.236 36.744 1.00 77.75 487 TYR B CA 1
ATOM 11215 C C . TYR B 1 487 ? 25.112 -24.905 36.361 1.00 88.86 487 TYR B C 1
ATOM 11216 O O . TYR B 1 487 ? 24.548 -24.197 35.505 1.00 105.10 487 TYR B O 1
ATOM 11225 N N . ALA B 1 488 ? 26.258 -24.571 36.966 1.00 75.93 488 ALA B N 1
ATOM 11226 C CA . ALA B 1 488 ? 26.893 -23.251 36.728 1.00 76.08 488 ALA B CA 1
ATOM 11227 C C . ALA B 1 488 ? 27.857 -23.309 35.541 1.00 80.89 488 ALA B C 1
ATOM 11228 O O . ALA B 1 488 ? 29.075 -23.186 35.775 1.00 103.19 488 ALA B O 1
ATOM 11230 N N . GLY B 1 489 ? 27.337 -23.468 34.320 1.00 70.17 489 GLY B N 1
ATOM 11231 C CA . GLY B 1 489 ? 28.217 -23.614 33.144 1.00 64.56 489 GLY B CA 1
ATOM 11232 C C . GLY B 1 489 ? 29.165 -24.781 33.342 1.00 72.65 489 GLY B C 1
ATOM 11233 O O . GLY B 1 489 ? 30.332 -24.669 32.917 1.00 88.22 489 GLY B O 1
ATOM 11234 N N . LEU B 1 490 ? 28.686 -25.860 33.968 1.00 69.73 490 LEU B N 1
ATOM 11235 C CA . LEU B 1 490 ? 29.545 -27.035 34.267 1.00 70.37 490 LEU B CA 1
ATOM 11236 C C . LEU B 1 490 ? 28.794 -28.283 33.811 1.00 74.31 490 LEU B C 1
ATOM 11237 O O . LEU B 1 490 ? 27.650 -28.127 33.357 1.00 75.05 490 LEU B O 1
ATOM 11242 N N . THR B 1 491 ? 29.410 -29.463 33.931 1.00 67.84 491 THR B N 1
ATOM 11243 C CA . THR B 1 491 ? 28.719 -30.695 33.585 1.00 66.35 491 THR B CA 1
ATOM 11244 C C . THR B 1 491 ? 29.115 -31.761 34.591 1.00 69.66 491 THR B C 1
ATOM 11245 O O . THR B 1 491 ? 30.307 -31.986 34.819 1.00 73.89 491 THR B O 1
ATOM 11249 N N . SER B 1 492 ? 28.118 -32.401 35.196 1.00 71.09 492 SER B N 1
ATOM 11250 C CA . SER B 1 492 ? 28.383 -33.423 36.198 1.00 66.31 492 SER B CA 1
ATOM 11251 C C . SER B 1 492 ? 29.197 -34.564 35.601 1.00 61.97 492 SER B C 1
ATOM 11252 O O . SER B 1 492 ? 29.044 -34.921 34.430 1.00 83.38 492 SER B O 1
ATOM 11255 N N . GLY B 1 493 ? 30.071 -35.132 36.417 1.00 59.71 493 GLY B N 1
ATOM 11256 C CA . GLY B 1 493 ? 30.921 -36.224 35.998 1.00 55.62 493 GLY B CA 1
ATOM 11257 C C . GLY B 1 493 ? 31.316 -37.065 37.190 1.00 67.25 493 GLY B C 1
ATOM 11258 O O . GLY B 1 493 ? 30.709 -36.956 38.257 1.00 60.15 493 GLY B O 1
ATOM 11259 N N . ARG B 1 494 ? 32.342 -37.898 37.008 1.00 56.65 494 ARG B N 1
ATOM 11260 C CA . ARG B 1 494 ? 32.838 -38.804 38.036 1.00 64.63 494 ARG B CA 1
ATOM 11261 C C . ARG B 1 494 ? 34.212 -38.403 38.562 1.00 70.92 494 ARG B C 1
ATOM 11262 O O . ARG B 1 494 ? 34.842 -39.190 39.276 1.00 68.71 494 ARG B O 1
ATOM 11270 N N . VAL B 1 495 ? 34.692 -37.207 38.231 1.00 71.56 495 VAL B N 1
ATOM 11271 C CA . VAL B 1 495 ? 36.049 -36.778 38.553 1.00 68.44 495 VAL B CA 1
ATOM 11272 C C . VAL B 1 495 ? 36.002 -35.820 39.731 1.00 65.56 495 VAL B C 1
ATOM 11273 O O . VAL B 1 495 ? 35.259 -34.830 39.709 1.00 66.24 495 VAL B O 1
ATOM 11277 N N . THR B 1 496 ? 36.800 -36.104 40.753 1.00 60.08 496 THR B N 1
ATOM 11278 C CA . THR B 1 496 ? 36.955 -35.228 41.902 1.00 66.41 496 THR B CA 1
ATOM 11279 C C . THR B 1 496 ? 38.375 -34.669 41.925 1.00 68.95 496 THR B C 1
ATOM 11280 O O . THR B 1 496 ? 39.235 -35.060 41.133 1.00 71.68 496 THR B O 1
ATOM 11284 N N . ARG B 1 497 ? 38.610 -33.722 42.830 1.00 66.76 497 ARG B N 1
ATOM 11285 C CA . ARG B 1 497 ? 39.927 -33.138 43.038 1.00 62.14 497 ARG B CA 1
ATOM 11286 C C . ARG B 1 497 ? 40.378 -33.390 44.468 1.00 66.37 497 ARG B C 1
ATOM 11287 O O . ARG B 1 497 ? 39.567 -33.347 45.397 1.00 69.55 497 ARG B O 1
ATOM 11295 N N . GLY B 1 498 ? 41.668 -33.642 44.643 1.00 62.30 498 GLY B N 1
ATOM 11296 C CA . GLY B 1 498 ? 42.268 -33.756 45.958 1.00 64.33 498 GLY B CA 1
ATOM 11297 C C . GLY B 1 498 ? 42.806 -32.425 46.428 1.00 67.80 498 GLY B C 1
ATOM 11298 O O . GLY B 1 498 ? 42.330 -31.359 46.025 1.00 68.14 498 GLY B O 1
ATOM 11299 N N . LEU B 1 499 ? 43.812 -32.482 47.296 1.00 59.63 499 LEU B N 1
ATOM 11300 C CA . LEU B 1 499 ? 44.572 -31.285 47.638 1.00 67.61 499 LEU B CA 1
ATOM 11301 C C . LEU B 1 499 ? 45.234 -30.696 46.390 1.00 66.62 499 LEU B C 1
ATOM 11302 O O . LEU B 1 499 ? 45.650 -31.421 45.484 1.00 69.37 499 LEU B O 1
ATOM 11307 N N . ARG B 1 500 ? 45.337 -29.360 46.347 1.00 67.09 500 ARG B N 1
ATOM 11308 C CA . ARG B 1 500 ? 45.878 -28.695 45.159 1.00 72.76 500 ARG B CA 1
ATOM 11309 C C . ARG B 1 500 ? 47.332 -29.070 44.895 1.00 78.09 500 ARG B C 1
ATOM 11310 O O . ARG B 1 500 ? 47.753 -29.154 43.734 1.00 71.01 500 ARG B O 1
ATOM 11318 N N . PHE B 1 501 ? 48.117 -29.283 45.946 1.00 76.06 501 PHE B N 1
ATOM 11319 C CA . PHE B 1 501 ? 49.541 -29.549 45.817 1.00 80.81 501 PHE B CA 1
ATOM 11320 C C . PHE B 1 501 ? 49.866 -31.037 45.778 1.00 91.49 501 PHE B C 1
ATOM 11321 O O . PHE B 1 501 ? 51.042 -31.406 45.862 1.00 94.80 501 PHE B O 1
ATOM 11329 N N . ALA B 1 502 ? 48.859 -31.894 45.653 1.00 82.49 502 ALA B N 1
ATOM 11330 C CA . ALA B 1 502 ? 49.049 -33.336 45.660 1.00 77.12 502 ALA B CA 1
ATOM 11331 C C . ALA B 1 502 ? 48.919 -33.908 44.253 1.00 75.53 502 ALA B C 1
ATOM 11332 O O . ALA B 1 502 ? 48.337 -33.293 43.355 1.00 77.42 502 ALA B O 1
ATOM 11334 N N . GLU B 1 503 ? 49.477 -35.105 44.075 1.00 71.29 503 GLU B N 1
ATOM 11335 C CA . GLU B 1 503 ? 49.426 -35.832 42.820 1.00 74.33 503 GLU B CA 1
ATOM 11336 C C . GLU B 1 503 ? 48.629 -37.117 42.998 1.00 75.50 503 GLU B C 1
ATOM 11337 O O . GLU B 1 503 ? 48.933 -37.907 43.903 1.00 77.04 503 GLU B O 1
ATOM 11339 N N . PRO B 1 504 ? 47.612 -37.372 42.162 1.00 78.92 504 PRO B N 1
ATOM 11340 C CA . PRO B 1 504 ? 47.209 -36.484 41.066 1.00 75.82 504 PRO B CA 1
ATOM 11341 C C . PRO B 1 504 ? 46.266 -35.375 41.520 1.00 73.68 504 PRO B C 1
ATOM 11342 O O . PRO B 1 504 ? 45.681 -35.469 42.599 1.00 87.32 504 PRO B O 1
ATOM 11346 N N . ALA B 1 505 ? 46.126 -34.330 40.702 1.00 68.62 505 ALA B N 1
ATOM 11347 C CA . ALA B 1 505 ? 45.227 -33.237 41.058 1.00 72.89 505 ALA B CA 1
ATOM 11348 C C . ALA B 1 505 ? 43.773 -33.631 40.843 1.00 78.81 505 ALA B C 1
ATOM 11349 O O . ALA B 1 505 ? 42.900 -33.265 41.639 1.00 78.05 505 ALA B O 1
ATOM 11351 N N . THR B 1 506 ? 43.495 -34.371 39.773 1.00 76.10 506 THR B N 1
ATOM 11352 C CA . THR B 1 506 ? 42.175 -34.911 39.489 1.00 71.82 506 THR B CA 1
ATOM 11353 C C . THR B 1 506 ? 42.195 -36.428 39.634 1.00 78.26 506 THR B C 1
ATOM 11354 O O . THR B 1 506 ? 43.233 -37.073 39.457 1.00 83.44 506 THR B O 1
ATOM 11358 N N . PHE B 1 507 ? 41.034 -36.989 39.969 1.00 79.48 507 PHE B N 1
ATOM 11359 C CA . PHE B 1 507 ? 40.880 -38.425 40.161 1.00 72.65 507 PHE B CA 1
ATOM 11360 C C . PHE B 1 507 ? 39.499 -38.839 39.682 1.00 71.47 507 PHE B C 1
ATOM 11361 O O . PHE B 1 507 ? 38.494 -38.251 40.093 1.00 73.93 507 PHE B O 1
ATOM 11369 N N . ALA B 1 508 ? 39.454 -39.842 38.810 1.00 77.36 508 ALA B N 1
ATOM 11370 C CA . ALA B 1 508 ? 38.199 -40.353 38.278 1.00 72.57 508 ALA B CA 1
ATOM 11371 C C . ALA B 1 508 ? 37.678 -41.460 39.182 1.00 76.63 508 ALA B C 1
ATOM 11372 O O . ALA B 1 508 ? 38.424 -42.372 39.553 1.00 74.04 508 ALA B O 1
ATOM 11374 N N . LEU B 1 509 ? 36.402 -41.369 39.542 1.00 75.48 509 LEU B N 1
ATOM 11375 C CA . LEU B 1 509 ? 35.763 -42.311 40.451 1.00 69.13 509 LEU B CA 1
ATOM 11376 C C . LEU B 1 509 ? 35.001 -43.356 39.647 1.00 72.93 509 LEU B C 1
ATOM 11377 O O . LEU B 1 509 ? 34.047 -43.020 38.937 1.00 77.71 509 LEU B O 1
ATOM 11382 N N . SER B 1 510 ? 35.421 -44.620 39.759 1.00 75.40 510 SER B N 1
ATOM 11383 C CA . SER B 1 510 ? 34.641 -45.705 39.175 1.00 82.53 510 SER B CA 1
ATOM 11384 C C . SER B 1 510 ? 33.380 -45.996 39.982 1.00 81.66 510 SER B C 1
ATOM 11385 O O . SER B 1 510 ? 32.351 -46.364 39.406 1.00 88.62 510 SER B O 1
ATOM 11388 N N . HIS B 1 511 ? 33.437 -45.827 41.302 1.00 79.34 511 HIS B N 1
ATOM 11389 C CA . HIS B 1 511 ? 32.321 -46.077 42.205 1.00 80.66 511 HIS B CA 1
ATOM 11390 C C . HIS B 1 511 ? 32.493 -45.164 43.409 1.00 79.20 511 HIS B C 1
ATOM 11391 O O . HIS B 1 511 ? 33.629 -44.823 43.759 1.00 80.07 511 HIS B O 1
ATOM 11398 N N . PRO B 1 512 ? 31.399 -44.738 44.050 1.00 73.89 512 PRO B N 1
ATOM 11399 C CA . PRO B 1 512 ? 31.533 -43.905 45.259 1.00 69.09 512 PRO B CA 1
ATOM 11400 C C . PRO B 1 512 ? 32.402 -44.506 46.358 1.00 72.52 512 PRO B C 1
ATOM 11401 O O . PRO B 1 512 ? 32.876 -43.758 47.221 1.00 78.76 512 PRO B O 1
ATOM 11405 N N . ARG B 1 513 ? 32.622 -45.826 46.370 1.00 75.10 513 ARG B N 1
ATOM 11406 C CA . ARG B 1 513 ? 33.495 -46.413 47.383 1.00 78.50 513 ARG B CA 1
ATOM 11407 C C . ARG B 1 513 ? 34.949 -45.986 47.210 1.00 82.79 513 ARG B C 1
ATOM 11408 O O . ARG B 1 513 ? 35.722 -46.058 48.172 1.00 84.81 513 ARG B O 1
ATOM 11416 N N . ASP B 1 514 ? 35.337 -45.551 46.007 1.00 84.13 514 ASP B N 1
ATOM 11417 C CA . ASP B 1 514 ? 36.682 -45.036 45.773 1.00 85.13 514 ASP B CA 1
ATOM 11418 C C . ASP B 1 514 ? 36.876 -43.633 46.331 1.00 78.42 514 ASP B C 1
ATOM 11419 O O . ASP B 1 514 ? 38.010 -43.246 46.630 1.00 81.55 514 ASP B O 1
ATOM 11424 N N . TYR B 1 515 ? 35.791 -42.872 46.478 1.00 75.47 515 TYR B N 1
ATOM 11425 C CA . TYR B 1 515 ? 35.892 -41.472 46.876 1.00 68.77 515 TYR B CA 1
ATOM 11426 C C . TYR B 1 515 ? 36.543 -41.320 48.245 1.00 77.44 515 TYR B C 1
ATOM 11427 O O . TYR B 1 515 ? 37.445 -40.494 48.424 1.00 78.95 515 TYR B O 1
ATOM 11436 N N . ARG B 1 516 ? 36.106 -42.111 49.227 1.00 82.61 516 ARG B N 1
ATOM 11437 C CA . ARG B 1 516 ? 36.653 -41.973 50.574 1.00 84.10 516 ARG B CA 1
ATOM 11438 C C . ARG B 1 516 ? 38.087 -42.491 50.661 1.00 82.40 516 ARG B C 1
ATOM 11439 O O . ARG B 1 516 ? 38.900 -41.931 51.405 1.00 75.62 516 ARG B O 1
ATOM 11447 N N . ILE B 1 517 ? 38.418 -43.545 49.908 1.00 81.15 517 ILE B N 1
ATOM 11448 C CA . ILE B 1 517 ? 39.778 -44.082 49.929 1.00 77.63 517 ILE B CA 1
ATOM 11449 C C . ILE B 1 517 ? 40.757 -43.079 49.332 1.00 80.84 517 ILE B C 1
ATOM 11450 O O . ILE B 1 517 ? 41.871 -42.897 49.841 1.00 79.75 517 ILE B O 1
ATOM 11455 N N . PHE B 1 518 ? 40.354 -42.407 48.250 1.00 73.08 518 PHE B N 1
ATOM 11456 C CA . PHE B 1 518 ? 41.228 -41.442 47.591 1.00 69.39 518 PHE B CA 1
ATOM 11457 C C . PHE B 1 518 ? 41.521 -40.249 48.496 1.00 67.75 518 PHE B C 1
ATOM 11458 O O . PHE B 1 518 ? 42.675 -39.821 48.621 1.00 75.84 518 PHE B O 1
ATOM 11466 N N . LEU B 1 519 ? 40.488 -39.695 49.137 1.00 65.84 519 LEU B N 1
ATOM 11467 C CA . LEU B 1 519 ? 40.692 -38.539 50.008 1.00 69.84 519 LEU B CA 1
ATOM 11468 C C . LEU B 1 519 ? 41.525 -38.895 51.237 1.00 71.95 519 LEU B C 1
ATOM 11469 O O . LEU B 1 519 ? 42.428 -38.140 51.618 1.00 72.52 519 LEU B O 1
ATOM 11474 N N . GLU B 1 520 ? 41.238 -40.032 51.878 1.00 74.02 520 GLU B N 1
ATOM 11475 C CA . GLU B 1 520 ? 41.994 -40.409 53.070 1.00 76.63 520 GLU B CA 1
ATOM 11476 C C . GLU B 1 520 ? 43.465 -40.643 52.753 1.00 74.98 520 GLU B C 1
ATOM 11477 O O . GLU B 1 520 ? 44.323 -40.449 53.622 1.00 74.83 520 GLU B O 1
ATOM 11483 N N . ARG B 1 521 ? 43.777 -41.052 51.520 1.00 78.54 521 ARG B N 1
ATOM 11484 C CA . ARG B 1 521 ? 45.171 -41.241 51.133 1.00 72.49 521 ARG B CA 1
ATOM 11485 C C . ARG B 1 521 ? 45.944 -39.927 51.168 1.00 76.32 521 ARG B C 1
ATOM 11486 O O . ARG B 1 521 ? 47.156 -39.927 51.407 1.00 89.63 521 ARG B O 1
ATOM 11494 N N . GLN B 1 522 ? 45.264 -38.803 50.943 1.00 70.45 522 GLN B N 1
ATOM 11495 C CA . GLN B 1 522 ? 45.869 -37.481 51.025 1.00 64.86 522 GLN B CA 1
ATOM 11496 C C . GLN B 1 522 ? 45.737 -36.852 52.405 1.00 72.41 522 GLN B C 1
ATOM 11497 O O . GLN B 1 522 ? 46.189 -35.718 52.601 1.00 66.61 522 GLN B O 1
ATOM 11503 N N . GLY B 1 523 ? 45.148 -37.562 53.364 1.00 73.96 523 GLY B N 1
ATOM 11504 C CA . GLY B 1 523 ? 44.928 -37.027 54.689 1.00 61.96 523 GLY B CA 1
ATOM 11505 C C . GLY B 1 523 ? 43.698 -36.164 54.817 1.00 68.28 523 GLY B C 1
ATOM 11506 O O . GLY B 1 523 ? 43.491 -35.558 55.875 1.00 69.72 523 GLY B O 1
ATOM 11507 N N . VAL B 1 524 ? 42.882 -36.082 53.768 1.00 58.88 524 VAL B N 1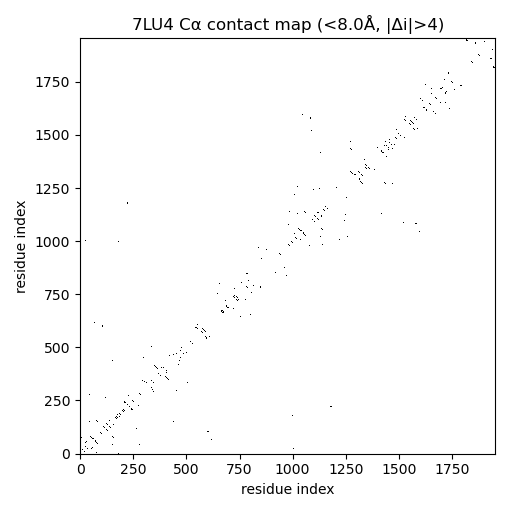
ATOM 11508 C CA . VAL B 1 524 ? 41.669 -35.282 53.805 1.00 64.44 524 VAL B CA 1
ATOM 11509 C C . VAL B 1 524 ? 40.649 -35.971 54.699 1.00 64.15 524 VAL B C 1
ATOM 11510 O O . VAL B 1 524 ? 40.398 -37.175 54.571 1.00 65.61 524 VAL B O 1
ATOM 11514 N N . VAL B 1 525 ? 40.079 -35.214 55.632 1.00 61.59 525 VAL B N 1
ATOM 11515 C CA . VAL B 1 525 ? 39.021 -35.723 56.494 1.00 56.77 525 VAL B CA 1
ATOM 11516 C C . VAL B 1 525 ? 37.753 -34.976 56.124 1.00 64.62 525 VAL B C 1
ATOM 11517 O O . VAL B 1 525 ? 37.503 -33.873 56.623 1.00 71.93 525 VAL B O 1
ATOM 11521 N N . VAL B 1 526 ? 36.950 -35.558 55.232 1.00 64.39 526 VAL B N 1
ATOM 11522 C CA . VAL B 1 526 ? 35.799 -34.833 54.716 1.00 64.17 526 VAL B CA 1
ATOM 11523 C C . VAL B 1 526 ? 34.695 -34.686 55.760 1.00 65.91 526 VAL B C 1
ATOM 11524 O O . VAL B 1 526 ? 33.889 -33.754 55.667 1.00 64.16 526 VAL B O 1
ATOM 11528 N N . GLU B 1 527 ? 34.645 -35.562 56.765 1.00 66.50 527 GLU B N 1
ATOM 11529 C CA . GLU B 1 527 ? 33.600 -35.491 57.788 1.00 67.96 527 GLU B CA 1
ATOM 11530 C C . GLU B 1 527 ? 33.911 -34.381 58.787 1.00 66.24 527 GLU B C 1
ATOM 11531 O O . GLU B 1 527 ? 34.917 -34.470 59.501 1.00 69.74 527 GLU B O 1
ATOM 11537 N N . PRO B 1 528 ? 33.074 -33.343 58.889 1.00 60.34 528 PRO B N 1
ATOM 11538 C CA . PRO B 1 528 ? 33.389 -32.231 59.806 1.00 55.93 528 PRO B CA 1
ATOM 11539 C C . PRO B 1 528 ? 33.560 -32.654 61.254 1.00 67.18 528 PRO B C 1
ATOM 11540 O O . PRO B 1 528 ? 34.438 -32.124 61.948 1.00 68.73 528 PRO B O 1
ATOM 11544 N N . GLU B 1 529 ? 32.749 -33.593 61.740 1.00 72.31 529 GLU B N 1
ATOM 11545 C CA . GLU B 1 529 ? 32.895 -34.017 63.129 1.00 71.82 529 GLU B CA 1
ATOM 11546 C C . GLU B 1 529 ? 34.200 -34.777 63.337 1.00 73.17 529 GLU B C 1
ATOM 11547 O O . GLU B 1 529 ? 34.877 -34.592 64.354 1.00 60.66 529 GLU B O 1
ATOM 11553 N N . ILE B 1 530 ? 34.580 -35.625 62.378 1.00 65.50 530 ILE B N 1
ATOM 11554 C CA . ILE B 1 530 ? 35.843 -36.345 62.492 1.00 57.37 530 ILE B CA 1
ATOM 11555 C C . ILE B 1 530 ? 37.018 -35.385 62.357 1.00 69.36 530 ILE B C 1
ATOM 11556 O O . ILE B 1 530 ? 38.027 -35.516 63.060 1.00 72.26 530 ILE B O 1
ATOM 11561 N N . ARG B 1 531 ? 36.905 -34.401 61.463 1.00 67.03 531 ARG B N 1
ATOM 11562 C CA . ARG B 1 531 ? 37.997 -33.453 61.268 1.00 65.87 531 ARG B CA 1
ATOM 11563 C C . ARG B 1 531 ? 38.252 -32.641 62.530 1.00 61.51 531 ARG B C 1
ATOM 11564 O O . ARG B 1 531 ? 39.403 -32.466 62.946 1.00 54.05 531 ARG B O 1
ATOM 11572 N N . ARG B 1 532 ? 37.189 -32.127 63.149 1.00 64.33 532 ARG B N 1
ATOM 11573 C CA . ARG B 1 532 ? 37.350 -31.377 64.389 1.00 65.95 532 ARG B CA 1
ATOM 11574 C C . ARG B 1 532 ? 38.010 -32.237 65.459 1.00 60.46 532 ARG B C 1
ATOM 11575 O O . ARG B 1 532 ? 38.911 -31.777 66.170 1.00 64.63 532 ARG B O 1
ATOM 11583 N N . ALA B 1 533 ? 37.605 -33.505 65.549 1.00 61.21 533 ALA B N 1
ATOM 11584 C CA . ALA B 1 533 ? 38.139 -34.400 66.570 1.00 65.58 533 ALA B CA 1
ATOM 11585 C C . ALA B 1 533 ? 39.608 -34.718 66.326 1.00 71.03 533 ALA B C 1
ATOM 11586 O O . ALA B 1 533 ? 40.384 -34.846 67.279 1.00 75.39 533 ALA B O 1
ATOM 11588 N N . ARG B 1 534 ? 40.012 -34.852 65.061 1.00 67.72 534 ARG B N 1
ATOM 11589 C CA . ARG B 1 534 ? 41.402 -35.192 64.771 1.00 65.83 534 ARG B CA 1
ATOM 11590 C C . ARG B 1 534 ? 42.338 -34.037 65.109 1.00 63.71 534 ARG B C 1
ATOM 11591 O O . ARG B 1 534 ? 43.456 -34.261 65.588 1.00 66.92 534 ARG B O 1
ATOM 11599 N N . ILE B 1 535 ? 41.901 -32.797 64.877 1.00 58.55 535 ILE B N 1
ATOM 11600 C CA . ILE B 1 535 ? 42.701 -31.643 65.283 1.00 60.02 535 ILE B CA 1
ATOM 11601 C C . ILE B 1 535 ? 42.927 -31.657 66.792 1.00 65.67 535 ILE B C 1
ATOM 11602 O O . ILE B 1 535 ? 44.050 -31.450 67.269 1.00 67.28 535 ILE B O 1
ATOM 11607 N N . ALA B 1 536 ? 41.869 -31.903 67.569 1.00 69.42 536 ALA B N 1
ATOM 11608 C CA . ALA B 1 536 ? 42.019 -31.927 69.021 1.00 65.29 536 ALA B CA 1
ATOM 11609 C C . ALA B 1 536 ? 42.937 -33.061 69.460 1.00 67.51 536 ALA B C 1
ATOM 11610 O O . ALA B 1 536 ? 43.747 -32.892 70.379 1.00 66.80 536 ALA B O 1
ATOM 11612 N N . GLU B 1 537 ? 42.833 -34.221 68.804 1.00 61.27 537 GLU B N 1
ATOM 11613 C CA . GLU B 1 537 ? 43.732 -35.332 69.104 1.00 65.24 537 GLU B CA 1
ATOM 11614 C C . GLU B 1 537 ? 45.188 -34.942 68.878 1.00 69.92 537 GLU B C 1
ATOM 11615 O O . GLU B 1 537 ? 46.055 -35.242 69.707 1.00 70.23 537 GLU B O 1
ATOM 11621 N N . GLN B 1 538 ? 45.475 -34.270 67.758 1.00 70.46 538 GLN B N 1
ATOM 11622 C CA . GLN B 1 538 ? 46.851 -33.895 67.442 1.00 66.18 538 GLN B CA 1
ATOM 11623 C C . GLN B 1 538 ? 47.354 -32.789 68.363 1.00 58.58 538 GLN B C 1
ATOM 11624 O O . GLN B 1 538 ? 48.513 -32.813 68.794 1.00 59.07 538 GLN B O 1
ATOM 11630 N N . ALA B 1 539 ? 46.503 -31.806 68.671 1.00 58.77 539 ALA B N 1
ATOM 11631 C CA . ALA B 1 539 ? 46.917 -30.727 69.563 1.00 61.33 539 ALA B CA 1
ATOM 11632 C C . ALA B 1 539 ? 47.197 -31.241 70.971 1.00 68.48 539 ALA B C 1
ATOM 11633 O O . ALA B 1 539 ? 48.167 -30.816 71.608 1.00 70.17 539 ALA B O 1
ATOM 11635 N N . ARG B 1 540 ? 46.364 -32.157 71.473 1.00 65.05 540 ARG B N 1
ATOM 11636 C CA . ARG B 1 540 ? 46.586 -32.690 72.814 1.00 67.70 540 ARG B CA 1
ATOM 11637 C C . ARG B 1 540 ? 47.943 -33.377 72.919 1.00 70.91 540 ARG B C 1
ATOM 11638 O O . ARG B 1 540 ? 48.637 -33.243 73.934 1.00 72.43 540 ARG B O 1
ATOM 11646 N N . THR B 1 541 ? 48.344 -34.105 71.873 1.00 63.71 541 THR B N 1
ATOM 11647 C CA . THR B 1 541 ? 49.631 -34.796 71.890 1.00 59.55 541 THR B CA 1
ATOM 11648 C C . THR B 1 541 ? 50.790 -33.807 71.932 1.00 70.43 541 THR B C 1
ATOM 11649 O O . THR B 1 541 ? 51.766 -34.014 72.662 1.00 76.67 541 THR B O 1
ATOM 11653 N N . LEU B 1 542 ? 50.693 -32.725 71.156 1.00 71.07 542 LEU B N 1
ATOM 11654 C CA . LEU B 1 542 ? 51.771 -31.742 71.082 1.00 65.23 542 LEU B CA 1
ATOM 11655 C C . LEU B 1 542 ? 51.875 -30.924 72.362 1.00 71.37 542 LEU B C 1
ATOM 11656 O O . LEU B 1 542 ? 52.975 -30.522 72.759 1.00 68.00 542 LEU B O 1
ATOM 11661 N N . ILE B 1 543 ? 50.739 -30.641 73.002 1.00 69.23 543 ILE B N 1
ATOM 11662 C CA . ILE B 1 543 ? 50.750 -29.928 74.275 1.00 67.10 543 ILE B CA 1
ATOM 11663 C C . ILE B 1 543 ? 51.338 -30.805 75.372 1.00 76.21 543 ILE B C 1
ATOM 11664 O O . ILE B 1 543 ? 52.163 -30.352 76.174 1.00 78.22 543 ILE B O 1
ATOM 11669 N N . ALA B 1 544 ? 50.931 -32.077 75.419 1.00 75.84 544 ALA B N 1
ATOM 11670 C CA . ALA B 1 544 ? 51.414 -32.986 76.453 1.00 73.93 544 ALA B CA 1
ATOM 11671 C C . ALA B 1 544 ? 52.920 -33.208 76.387 1.00 80.80 544 ALA B C 1
ATOM 11672 O O . ALA B 1 544 ? 53.527 -33.538 77.412 1.00 82.75 544 ALA B O 1
ATOM 11674 N N . ASP B 1 545 ? 53.536 -33.037 75.215 1.00 80.71 545 ASP B N 1
ATOM 11675 C CA . ASP B 1 545 ? 54.966 -33.274 75.061 1.00 74.67 545 ASP B CA 1
ATOM 11676 C C . ASP B 1 545 ? 55.826 -32.157 75.638 1.00 73.81 545 ASP B C 1
ATOM 11677 O O . ASP B 1 545 ? 57.038 -32.349 75.786 1.00 75.39 545 ASP B O 1
ATOM 11682 N N . VAL B 1 546 ? 55.241 -31.003 75.959 1.00 76.61 546 VAL B N 1
ATOM 11683 C CA . VAL B 1 546 ? 55.960 -29.895 76.570 1.00 80.25 546 VAL B CA 1
ATOM 11684 C C . VAL B 1 546 ? 55.459 -29.596 77.980 1.00 82.27 546 VAL B C 1
ATOM 11685 O O . VAL B 1 546 ? 55.812 -28.564 78.554 1.00 82.65 546 VAL B O 1
ATOM 11689 N N . GLY B 1 547 ? 54.648 -30.485 78.555 1.00 82.32 547 GLY B N 1
ATOM 11690 C CA . GLY B 1 547 ? 54.196 -30.319 79.922 1.00 84.75 547 GLY B CA 1
ATOM 11691 C C . GLY B 1 547 ? 52.996 -29.421 80.104 1.00 85.25 547 GLY B C 1
ATOM 11692 O O . GLY B 1 547 ? 52.745 -28.961 81.223 1.00 87.84 547 GLY B O 1
ATOM 11693 N N . GLY B 1 548 ? 52.241 -29.152 79.041 1.00 75.19 548 GLY B N 1
ATOM 11694 C CA . GLY B 1 548 ? 51.075 -28.304 79.137 1.00 72.55 548 GLY B CA 1
ATOM 11695 C C . GLY B 1 548 ? 49.829 -29.079 79.517 1.00 72.72 548 GLY B C 1
ATOM 11696 O O . GLY B 1 548 ? 49.842 -30.295 79.692 1.00 77.74 548 GLY B O 1
ATOM 11697 N N . ASP B 1 549 ? 48.729 -28.340 79.644 1.00 68.31 549 ASP B N 1
ATOM 11698 C CA . ASP B 1 549 ? 47.420 -28.913 79.924 1.00 74.82 549 ASP B CA 1
ATOM 11699 C C . ASP B 1 549 ? 46.697 -29.230 78.618 1.00 79.62 549 ASP B C 1
ATOM 11700 O O . ASP B 1 549 ? 46.131 -28.329 77.986 1.00 80.49 549 ASP B O 1
ATOM 11705 N N . PRO B 1 550 ? 46.674 -30.496 78.192 1.00 79.09 550 PRO B N 1
ATOM 11706 C CA . PRO B 1 550 ? 46.050 -30.822 76.899 1.00 81.04 550 PRO B CA 1
ATOM 11707 C C . PRO B 1 550 ? 44.541 -30.639 76.874 1.00 72.66 550 PRO B C 1
ATOM 11708 O O . PRO B 1 550 ? 43.961 -30.619 75.781 1.00 75.34 550 PRO B O 1
ATOM 11712 N N . GLU B 1 551 ? 43.884 -30.502 78.023 1.00 79.68 551 GLU B N 1
ATOM 11713 C CA . GLU B 1 551 ? 42.447 -30.262 78.027 1.00 78.39 551 GLU B CA 1
ATOM 11714 C C . GLU B 1 551 ? 42.102 -28.783 77.901 1.00 73.26 551 GLU B C 1
ATOM 11715 O O . GLU B 1 551 ? 40.916 -28.436 77.836 1.00 74.71 551 GLU B O 1
ATOM 11721 N N . HIS B 1 552 ? 43.112 -27.915 77.839 1.00 77.52 552 HIS B N 1
ATOM 11722 C CA . HIS B 1 552 ? 42.919 -26.476 77.678 1.00 76.74 552 HIS B CA 1
ATOM 11723 C C . HIS B 1 552 ? 43.075 -26.117 76.200 1.00 82.72 552 HIS B C 1
ATOM 11724 O O . HIS B 1 552 ? 44.143 -25.719 75.732 1.00 72.58 552 HIS B O 1
ATOM 11731 N N . LEU B 1 553 ? 41.976 -26.272 75.461 1.00 79.28 553 LEU B N 1
ATOM 11732 C CA . LEU B 1 553 ? 41.886 -25.924 74.049 1.00 75.84 553 LEU B CA 1
ATOM 11733 C C . LEU B 1 553 ? 40.662 -25.051 73.837 1.00 81.26 553 LEU B C 1
ATOM 11734 O O . LEU B 1 553 ? 39.548 -25.447 74.193 1.00 88.88 553 LEU B O 1
ATOM 11739 N N . ASP B 1 554 ? 40.864 -23.878 73.243 1.00 78.86 554 ASP B N 1
ATOM 11740 C CA . ASP B 1 554 ? 39.756 -22.962 73.012 1.00 85.46 554 ASP B CA 1
ATOM 11741 C C . ASP B 1 554 ? 38.804 -23.527 71.964 1.00 85.31 554 ASP B C 1
ATOM 11742 O O . ASP B 1 554 ? 39.231 -23.991 70.902 1.00 80.41 554 ASP B O 1
ATOM 11747 N N . GLU B 1 555 ? 37.506 -23.475 72.263 1.00 82.85 555 GLU B N 1
ATOM 11748 C CA . GLU B 1 555 ? 36.510 -24.053 71.370 1.00 87.60 555 GLU B CA 1
ATOM 11749 C C . GLU B 1 555 ? 36.319 -23.209 70.118 1.00 86.34 555 GLU B C 1
ATOM 11750 O O . GLU B 1 555 ? 36.118 -23.753 69.027 1.00 91.61 555 GLU B O 1
ATOM 11756 N N . ALA B 1 556 ? 36.369 -21.882 70.253 1.00 82.48 556 ALA B N 1
ATOM 11757 C CA . ALA B 1 556 ? 36.154 -21.016 69.099 1.00 88.25 556 ALA B CA 1
ATOM 11758 C C . ALA B 1 556 ? 37.257 -21.197 68.061 1.00 85.28 556 ALA B C 1
ATOM 11759 O O . ALA B 1 556 ? 36.983 -21.246 66.856 1.00 82.08 556 ALA B O 1
ATOM 11761 N N . VAL B 1 557 ? 38.509 -21.315 68.511 1.00 72.51 557 VAL B N 1
ATOM 11762 C CA . VAL B 1 557 ? 39.615 -21.580 67.593 1.00 77.42 557 VAL B CA 1
ATOM 11763 C C . VAL B 1 557 ? 39.441 -22.940 66.930 1.00 81.07 557 VAL B C 1
ATOM 11764 O O . VAL B 1 557 ? 39.640 -23.087 65.718 1.00 81.12 557 VAL B O 1
ATOM 11768 N N . LEU B 1 558 ? 39.049 -23.951 67.709 1.00 77.79 558 LEU B N 1
ATOM 11769 C CA . LEU B 1 558 ? 38.872 -25.292 67.162 1.00 75.57 558 LEU B CA 1
ATOM 11770 C C . LEU B 1 558 ? 37.740 -25.337 66.138 1.00 77.75 558 LEU B C 1
ATOM 11771 O O . LEU B 1 558 ? 37.837 -26.050 65.132 1.00 76.39 558 LEU B O 1
ATOM 11776 N N . ASN B 1 559 ? 36.656 -24.589 66.374 1.00 76.07 559 ASN B N 1
ATOM 11777 C CA . ASN B 1 559 ? 35.568 -24.542 65.397 1.00 75.64 559 ASN B CA 1
ATOM 11778 C C . ASN B 1 559 ? 35.995 -23.804 64.136 1.00 81.99 559 ASN B C 1
ATOM 11779 O O . ASN B 1 559 ? 35.654 -24.216 63.020 1.00 80.52 559 ASN B O 1
ATOM 11784 N N . GLU B 1 560 ? 36.733 -22.704 64.297 1.00 83.79 560 GLU B N 1
ATOM 11785 C CA . GLU B 1 560 ? 37.220 -21.952 63.146 1.00 77.65 560 GLU B CA 1
ATOM 11786 C C . GLU B 1 560 ? 38.245 -22.762 62.363 1.00 76.75 560 GLU B C 1
ATOM 11787 O O . GLU B 1 560 ? 38.133 -22.903 61.140 1.00 71.07 560 GLU B O 1
ATOM 11793 N N . VAL B 1 561 ? 39.241 -23.319 63.057 1.00 70.33 561 VAL B N 1
ATOM 11794 C CA . VAL B 1 561 ? 40.308 -24.052 62.380 1.00 65.36 561 VAL B CA 1
ATOM 11795 C C . VAL B 1 561 ? 39.743 -25.242 61.611 1.00 67.99 561 VAL B C 1
ATOM 11796 O O . VAL B 1 561 ? 40.174 -25.532 60.488 1.00 68.44 561 VAL B O 1
ATOM 11800 N N . THR B 1 562 ? 38.755 -25.936 62.189 1.00 70.40 562 THR B N 1
ATOM 11801 C CA . THR B 1 562 ? 38.166 -27.098 61.524 1.00 66.21 562 THR B CA 1
ATOM 11802 C C . THR B 1 562 ? 37.635 -26.753 60.135 1.00 67.65 562 THR B C 1
ATOM 11803 O O . THR B 1 562 ? 37.714 -27.579 59.218 1.00 69.78 562 THR B O 1
ATOM 11807 N N . HIS B 1 563 ? 37.105 -25.543 59.958 1.00 66.60 563 HIS B N 1
ATOM 11808 C CA . HIS B 1 563 ? 36.499 -25.123 58.701 1.00 73.61 563 HIS B CA 1
ATOM 11809 C C . HIS B 1 563 ? 37.460 -24.326 57.824 1.00 69.99 563 HIS B C 1
ATOM 11810 O O . HIS B 1 563 ? 37.032 -23.703 56.847 1.00 73.56 563 HIS B O 1
ATOM 11817 N N . LEU B 1 564 ? 38.750 -24.345 58.151 1.00 68.73 564 LEU B N 1
ATOM 11818 C CA . LEU B 1 564 ? 39.785 -23.723 57.343 1.00 59.55 564 LEU B CA 1
ATOM 11819 C C . LEU B 1 564 ? 40.739 -24.732 56.725 1.00 58.32 564 LEU B C 1
ATOM 11820 O O . LEU B 1 564 ? 41.637 -24.336 55.978 1.00 69.38 564 LEU B O 1
ATOM 11825 N N . VAL B 1 565 ? 40.582 -26.021 57.019 1.00 56.96 565 VAL B N 1
ATOM 11826 C CA . VAL B 1 565 ? 41.490 -27.041 56.518 1.00 60.01 565 VAL B CA 1
ATOM 11827 C C . VAL B 1 565 ? 40.682 -28.179 55.915 1.00 56.61 565 VAL B C 1
ATOM 11828 O O . VAL B 1 565 ? 39.480 -28.315 56.149 1.00 59.03 565 VAL B O 1
ATOM 11832 N N . GLU B 1 566 ? 41.361 -28.983 55.104 1.00 59.71 566 GLU B N 1
ATOM 11833 C CA . GLU B 1 566 ? 40.855 -30.261 54.621 1.00 58.33 566 GLU B CA 1
ATOM 11834 C C . GLU B 1 566 ? 41.621 -31.437 55.191 1.00 57.77 566 GLU B C 1
ATOM 11835 O O . GLU B 1 566 ? 41.027 -32.469 55.505 1.00 54.25 566 GLU B O 1
ATOM 11841 N N . ALA B 1 567 ? 42.939 -31.299 55.312 1.00 54.88 567 ALA B N 1
ATOM 11842 C CA . ALA B 1 567 ? 43.822 -32.366 55.769 1.00 60.99 567 ALA B CA 1
ATOM 11843 C C . ALA B 1 567 ? 44.583 -31.830 56.975 1.00 60.29 567 ALA B C 1
ATOM 11844 O O . ALA B 1 567 ? 45.729 -31.373 56.851 1.00 63.00 567 ALA B O 1
ATOM 11846 N N . PRO B 1 568 ? 43.976 -31.875 58.160 1.00 62.05 568 PRO B N 1
ATOM 11847 C CA . PRO B 1 568 ? 44.586 -31.239 59.338 1.00 54.88 568 PRO B CA 1
ATOM 11848 C C . PRO B 1 568 ? 45.869 -31.938 59.762 1.00 55.85 568 PRO B C 1
ATOM 11849 O O . PRO B 1 568 ? 45.934 -33.166 59.824 1.00 60.71 568 PRO B O 1
ATOM 11853 N N . THR B 1 569 ? 46.891 -31.137 60.061 1.00 56.40 569 THR B N 1
ATOM 11854 C CA . THR B 1 569 ? 48.135 -31.622 60.661 1.00 55.33 569 THR B CA 1
ATOM 11855 C C . THR B 1 569 ? 48.567 -30.546 61.653 1.00 61.12 569 THR B C 1
ATOM 11856 O O . THR B 1 569 ? 49.091 -29.504 61.251 1.00 57.62 569 THR B O 1
ATOM 11860 N N . ALA B 1 570 ? 48.309 -30.776 62.939 1.00 61.72 570 ALA B N 1
ATOM 11861 C CA . ALA B 1 570 ? 48.680 -29.794 63.947 1.00 55.27 570 ALA B CA 1
ATOM 11862 C C . ALA B 1 570 ? 50.190 -29.773 64.132 1.00 59.55 570 ALA B C 1
ATOM 11863 O O . ALA B 1 570 ? 50.863 -30.802 64.028 1.00 65.89 570 ALA B O 1
ATOM 11865 N N . LEU B 1 571 ? 50.725 -28.585 64.390 1.00 61.67 571 LEU B N 1
ATOM 11866 C CA . LEU B 1 571 ? 52.148 -28.410 64.622 1.00 65.76 571 LEU B CA 1
ATOM 11867 C C . LEU B 1 571 ? 52.344 -27.528 65.845 1.00 59.83 571 LEU B C 1
ATOM 11868 O O . LEU B 1 571 ? 51.474 -26.732 66.205 1.00 60.83 571 LEU B O 1
ATOM 11873 N N . ARG B 1 572 ? 53.505 -27.667 66.474 1.00 54.88 572 ARG B N 1
ATOM 11874 C CA . ARG B 1 572 ? 53.857 -26.878 67.644 1.00 67.40 572 ARG B CA 1
ATOM 11875 C C . ARG B 1 572 ? 55.036 -25.976 67.312 1.00 68.47 572 ARG B C 1
ATOM 11876 O O . ARG B 1 572 ? 56.097 -26.458 66.901 1.00 63.63 572 ARG B O 1
ATOM 11884 N N . GLY B 1 573 ? 54.853 -24.674 67.504 1.00 63.93 573 GLY B N 1
ATOM 11885 C CA . GLY B 1 573 ? 55.948 -23.734 67.391 1.00 72.07 573 GLY B CA 1
ATOM 11886 C C . GLY B 1 573 ? 56.320 -23.103 68.717 1.00 77.42 573 GLY B C 1
ATOM 11887 O O . GLY B 1 573 ? 55.540 -23.134 69.674 1.00 74.01 573 GLY B O 1
ATOM 11888 N N . ARG B 1 574 ? 57.515 -22.525 68.782 1.00 77.87 574 ARG B N 1
ATOM 11889 C CA . ARG B 1 574 ? 58.023 -21.882 69.982 1.00 80.07 574 ARG B CA 1
ATOM 11890 C C . ARG B 1 574 ? 58.213 -20.395 69.720 1.00 86.58 574 ARG B C 1
ATOM 11891 O O . ARG B 1 574 ? 58.528 -19.984 68.600 1.00 86.73 574 ARG B O 1
ATOM 11893 N N . PHE B 1 575 ? 57.996 -19.582 70.752 1.00 86.19 575 PHE B N 1
ATOM 11894 C CA . PHE B 1 575 ? 58.380 -18.180 70.699 1.00 85.16 575 PHE B CA 1
ATOM 11895 C C . PHE B 1 575 ? 59.263 -17.856 71.895 1.00 85.08 575 PHE B C 1
ATOM 11896 O O . PHE B 1 575 ? 59.252 -18.553 72.911 1.00 85.47 575 PHE B O 1
ATOM 11904 N N . GLU B 1 576 ? 60.032 -16.781 71.755 1.00 93.83 576 GLU B N 1
ATOM 11905 C CA . GLU B 1 576 ? 61.050 -16.450 72.740 1.00 97.35 576 GLU B CA 1
ATOM 11906 C C . GLU B 1 576 ? 60.430 -16.101 74.091 1.00 94.92 576 GLU B C 1
ATOM 11907 O O . GLU B 1 576 ? 59.352 -15.505 74.173 1.00 89.68 576 GLU B O 1
ATOM 11913 N N . ASP B 1 577 ? 61.142 -16.482 75.159 1.00 99.95 577 ASP B N 1
ATOM 11914 C CA . ASP B 1 577 ? 60.673 -16.275 76.528 1.00 92.10 577 ASP B CA 1
ATOM 11915 C C . ASP B 1 577 ? 60.482 -14.801 76.874 1.00 94.07 577 ASP B C 1
ATOM 11916 O O . ASP B 1 577 ? 59.686 -14.482 77.762 1.00 89.84 577 ASP B O 1
ATOM 11921 N N . GLU B 1 578 ? 61.207 -13.899 76.208 1.00 96.06 578 GLU B N 1
ATOM 11922 C CA . GLU B 1 578 ? 61.095 -12.472 76.503 1.00 92.97 578 GLU B CA 1
ATOM 11923 C C . GLU B 1 578 ? 59.652 -11.984 76.406 1.00 96.27 578 GLU B C 1
ATOM 11924 O O . GLU B 1 578 ? 59.196 -11.207 77.253 1.00 95.41 578 GLU B O 1
ATOM 11930 N N . TYR B 1 579 ? 58.912 -12.429 75.386 1.00 93.69 579 TYR B N 1
ATOM 11931 C CA . TYR B 1 579 ? 57.546 -11.952 75.188 1.00 90.39 579 TYR B CA 1
ATOM 11932 C C . TYR B 1 579 ? 56.588 -12.416 76.280 1.00 85.76 579 TYR B C 1
ATOM 11933 O O . TYR B 1 579 ? 55.446 -11.946 76.321 1.00 81.91 579 TYR B O 1
ATOM 11942 N N . LEU B 1 580 ? 57.017 -13.316 77.165 1.00 91.29 580 LEU B N 1
ATOM 11943 C CA . LEU B 1 580 ? 56.173 -13.696 78.290 1.00 91.77 580 LEU B CA 1
ATOM 11944 C C . LEU B 1 580 ? 56.003 -12.559 79.288 1.00 98.30 580 LEU B C 1
ATOM 11945 O O . LEU B 1 580 ? 55.035 -12.566 80.056 1.00 93.54 580 LEU B O 1
ATOM 11950 N N . ARG B 1 581 ? 56.918 -11.584 79.288 1.00 96.57 581 ARG B N 1
ATOM 11951 C CA . ARG B 1 581 ? 56.765 -10.405 80.134 1.00 92.18 581 ARG B CA 1
ATOM 11952 C C . ARG B 1 581 ? 55.578 -9.546 79.719 1.00 88.58 581 ARG B C 1
ATOM 11953 O O . ARG B 1 581 ? 55.094 -8.750 80.530 1.00 101.74 581 ARG B O 1
ATOM 11955 N N . LEU B 1 582 ? 55.100 -9.688 78.484 1.00 86.65 582 LEU B N 1
ATOM 11956 C CA . LEU B 1 582 ? 53.905 -8.983 78.057 1.00 94.40 582 LEU B CA 1
ATOM 11957 C C . LEU B 1 582 ? 52.684 -9.529 78.798 1.00 92.02 582 LEU B C 1
ATOM 11958 O O . LEU B 1 582 ? 52.720 -10.637 79.341 1.00 93.77 582 LEU B O 1
ATOM 11963 N N . PRO B 1 583 ? 51.595 -8.759 78.854 1.00 93.03 583 PRO B N 1
ATOM 11964 C CA . PRO B 1 583 ? 50.366 -9.272 79.475 1.00 93.31 583 PRO B CA 1
ATOM 11965 C C . PRO B 1 583 ? 49.883 -10.543 78.789 1.00 95.52 583 PRO B C 1
ATOM 11966 O O . PRO B 1 583 ? 49.994 -10.695 77.570 1.00 96.92 583 PRO B O 1
ATOM 11970 N N . GLU B 1 584 ? 49.344 -11.466 79.592 1.00 98.63 584 GLU B N 1
ATOM 11971 C CA . GLU B 1 584 ? 48.824 -12.713 79.039 1.00 93.26 584 GLU B CA 1
ATOM 11972 C C . GLU B 1 584 ? 47.666 -12.456 78.081 1.00 93.31 584 GLU B C 1
ATOM 11973 O O . GLU B 1 584 ? 47.568 -13.102 77.031 1.00 97.31 584 GLU B O 1
ATOM 11975 N N . GLU B 1 585 ? 46.784 -11.512 78.418 1.00 82.89 585 GLU B N 1
ATOM 11976 C CA . GLU B 1 585 ? 45.644 -11.235 77.547 1.00 93.51 585 GLU B CA 1
ATOM 11977 C C . GLU B 1 585 ? 46.090 -10.667 76.206 1.00 89.32 585 GLU B C 1
ATOM 11978 O O . GLU B 1 585 ? 45.393 -10.835 75.198 1.00 83.16 585 GLU B O 1
ATOM 11984 N N . VAL B 1 586 ? 47.241 -9.992 76.172 1.00 86.48 586 VAL B N 1
ATOM 11985 C CA . VAL B 1 586 ? 47.766 -9.493 74.907 1.00 94.51 586 VAL B CA 1
ATOM 11986 C C . VAL B 1 586 ? 48.278 -10.639 74.039 1.00 90.56 586 VAL B C 1
ATOM 11987 O O . VAL B 1 586 ? 47.936 -10.734 72.856 1.00 80.87 586 VAL B O 1
ATOM 11989 N N . LEU B 1 587 ? 49.086 -11.534 74.618 1.00 89.51 587 LEU B N 1
ATOM 11990 C CA . LEU B 1 587 ? 49.609 -12.670 73.860 1.00 82.38 587 LEU B CA 1
ATOM 11991 C C . LEU B 1 587 ? 48.489 -13.576 73.360 1.00 89.45 587 LEU B C 1
ATOM 11992 O O . LEU B 1 587 ? 48.525 -14.050 72.219 1.00 86.25 587 LEU B O 1
ATOM 11997 N N . VAL B 1 588 ? 47.489 -13.830 74.206 1.00 88.14 588 VAL B N 1
ATOM 11998 C CA . VAL B 1 588 ? 46.411 -14.751 73.850 1.00 80.72 588 VAL B CA 1
ATOM 11999 C C . VAL B 1 588 ? 45.544 -14.166 72.737 1.00 78.35 588 VAL B C 1
ATOM 12000 O O . VAL B 1 588 ? 45.187 -14.864 71.780 1.00 83.90 588 VAL B O 1
ATOM 12004 N N . SER B 1 589 ? 45.197 -12.879 72.832 1.00 79.53 589 SER B N 1
ATOM 12005 C CA . SER B 1 589 ? 44.352 -12.265 71.807 1.00 85.49 589 SER B CA 1
ATOM 12006 C C . SER B 1 589 ? 45.047 -12.246 70.451 1.00 85.73 589 SER B C 1
ATOM 12007 O O . SER B 1 589 ? 44.397 -12.383 69.407 1.00 76.78 589 SER B O 1
ATOM 12010 N N . VAL B 1 590 ? 46.369 -12.061 70.446 1.00 84.16 590 VAL B N 1
ATOM 12011 C CA . VAL B 1 590 ? 47.131 -12.140 69.203 1.00 84.24 590 VAL B CA 1
ATOM 12012 C C . VAL B 1 590 ? 47.034 -13.543 68.616 1.00 86.56 590 VAL B C 1
ATOM 12013 O O . VAL B 1 590 ? 46.731 -13.721 67.430 1.00 90.93 590 VAL B O 1
ATOM 12017 N N . MET B 1 591 ? 47.262 -14.561 69.447 1.00 83.25 591 MET B N 1
ATOM 12018 C CA . MET B 1 591 ? 47.238 -15.934 68.956 1.00 74.92 591 MET B CA 1
ATOM 12019 C C . MET B 1 591 ? 45.845 -16.342 68.488 1.00 76.06 591 MET B C 1
ATOM 12020 O O . MET B 1 591 ? 45.700 -16.936 67.414 1.00 82.63 591 MET B O 1
ATOM 12025 N N . LYS B 1 592 ? 44.809 -16.021 69.262 1.00 74.79 592 LYS B N 1
ATOM 12026 C CA . LYS B 1 592 ? 43.477 -16.554 68.994 1.00 73.28 592 LYS B CA 1
ATOM 12027 C C . LYS B 1 592 ? 42.684 -15.714 67.997 1.00 79.58 592 LYS B C 1
ATOM 12028 O O . LYS B 1 592 ? 42.102 -16.257 67.052 1.00 86.28 592 LYS B O 1
ATOM 12034 N N . LYS B 1 593 ? 42.636 -14.395 68.194 1.00 79.99 593 LYS B N 1
ATOM 12035 C CA . LYS B 1 593 ? 41.778 -13.561 67.358 1.00 86.90 593 LYS B CA 1
ATOM 12036 C C . LYS B 1 593 ? 42.405 -13.283 65.996 1.00 88.97 593 LYS B C 1
ATOM 12037 O O . LYS B 1 593 ? 41.703 -13.282 64.979 1.00 88.21 593 LYS B O 1
ATOM 12039 N N . HIS B 1 594 ? 43.720 -13.062 65.952 1.00 82.53 594 HIS B N 1
ATOM 12040 C CA . HIS B 1 594 ? 44.411 -12.689 64.721 1.00 94.92 594 HIS B CA 1
ATOM 12041 C C . HIS B 1 594 ? 44.999 -13.881 63.969 1.00 95.09 594 HIS B C 1
ATOM 12042 O O . HIS B 1 594 ? 44.805 -13.995 62.755 1.00 80.95 594 HIS B O 1
ATOM 12044 N N . GLN B 1 595 ? 45.709 -14.777 64.662 1.00 86.97 595 GLN B N 1
ATOM 12045 C CA . GLN B 1 595 ? 46.459 -15.849 64.016 1.00 81.45 595 GLN B CA 1
ATOM 12046 C C . GLN B 1 595 ? 45.764 -17.207 64.043 1.00 84.45 595 GLN B C 1
ATOM 12047 O O . GLN B 1 595 ? 46.198 -18.112 63.319 1.00 78.27 595 GLN B O 1
ATOM 12053 N N . ARG B 1 596 ? 44.710 -17.374 64.845 1.00 82.59 596 ARG B N 1
ATOM 12054 C CA . ARG B 1 596 ? 44.015 -18.659 64.998 1.00 78.67 596 ARG B CA 1
ATOM 12055 C C . ARG B 1 596 ? 44.973 -19.762 65.453 1.00 69.05 596 ARG B C 1
ATOM 12056 O O . ARG B 1 596 ? 44.986 -20.868 64.909 1.00 69.76 596 ARG B O 1
ATOM 12064 N N . TYR B 1 597 ? 45.782 -19.451 66.461 1.00 66.30 597 TYR B N 1
ATOM 12065 C CA . TYR B 1 597 ? 46.648 -20.421 67.112 1.00 76.01 597 TYR B CA 1
ATOM 12066 C C . TYR B 1 597 ? 46.049 -20.840 68.451 1.00 67.83 597 TYR B C 1
ATOM 12067 O O . TYR B 1 597 ? 45.199 -20.150 69.020 1.00 68.28 597 TYR B O 1
ATOM 12076 N N . PHE B 1 598 ? 46.492 -22.002 68.941 1.00 69.91 598 PHE B N 1
ATOM 12077 C CA . PHE B 1 598 ? 46.139 -22.466 70.277 1.00 66.61 598 PHE B CA 1
ATOM 12078 C C . PHE B 1 598 ? 47.218 -22.034 71.252 1.00 68.56 598 PHE B C 1
ATOM 12079 O O . PHE B 1 598 ? 48.381 -22.436 71.085 1.00 65.84 598 PHE B O 1
ATOM 12087 N N . PRO B 1 599 ? 46.906 -21.216 72.254 1.00 70.22 599 PRO B N 1
ATOM 12088 C CA . PRO B 1 599 ? 47.856 -21.003 73.351 1.00 70.48 599 PRO B CA 1
ATOM 12089 C C . PRO B 1 599 ? 48.087 -22.297 74.119 1.00 71.67 599 PRO B C 1
ATOM 12090 O O . PRO B 1 599 ? 47.224 -23.176 74.169 1.00 75.43 599 PRO B O 1
ATOM 12094 N N . VAL B 1 600 ? 49.268 -22.406 74.724 1.00 71.78 600 VAL B N 1
ATOM 12095 C CA . VAL B 1 600 ? 49.647 -23.566 75.528 1.00 73.78 600 VAL B CA 1
ATOM 12096 C C . VAL B 1 600 ? 49.788 -23.120 76.979 1.00 81.31 600 VAL B C 1
ATOM 12097 O O . VAL B 1 600 ? 50.639 -22.281 77.300 1.00 82.14 600 VAL B O 1
ATOM 12101 N N . TYR B 1 601 ? 48.966 -23.689 77.856 1.00 85.80 601 TYR B N 1
ATOM 12102 C CA . TYR B 1 601 ? 48.981 -23.381 79.278 1.00 76.83 601 TYR B CA 1
ATOM 12103 C C . TYR B 1 601 ? 49.528 -24.554 80.082 1.00 79.97 601 TYR B C 1
ATOM 12104 O O . TYR B 1 601 ? 49.529 -25.700 79.630 1.00 81.18 601 TYR B O 1
ATOM 12113 N N . THR B 1 602 ? 49.979 -24.252 81.297 1.00 89.69 602 THR B N 1
ATOM 12114 C CA . THR B 1 602 ? 50.160 -25.288 82.301 1.00 85.41 602 THR B CA 1
ATOM 12115 C C . THR B 1 602 ? 48.820 -25.596 82.964 1.00 83.48 602 THR B C 1
ATOM 12116 O O . THR B 1 602 ? 47.855 -24.834 82.855 1.00 85.80 602 THR B O 1
ATOM 12120 N N . ARG B 1 603 ? 48.764 -26.736 83.656 1.00 93.62 603 ARG B N 1
ATOM 12121 C CA . ARG B 1 603 ? 47.554 -27.068 84.400 1.00 98.98 603 ARG B CA 1
ATOM 12122 C C . ARG B 1 603 ? 47.315 -26.084 85.539 1.00 97.12 603 ARG B C 1
ATOM 12123 O O . ARG B 1 603 ? 46.168 -25.883 85.955 1.00 93.96 603 ARG B O 1
ATOM 12131 N N . GLU B 1 604 ? 48.378 -25.452 86.043 1.00 105.48 604 GLU B N 1
ATOM 12132 C CA . GLU B 1 604 ? 48.215 -24.385 87.024 1.00 107.00 604 GLU B CA 1
ATOM 12133 C C . GLU B 1 604 ? 47.641 -23.126 86.385 1.00 106.30 604 GLU B C 1
ATOM 12134 O O . GLU B 1 604 ? 46.980 -22.335 87.067 1.00 109.97 604 GLU B O 1
ATOM 12140 N N . GLY B 1 605 ? 47.881 -22.924 85.091 1.00 97.75 605 GLY B N 1
ATOM 12141 C CA . GLY B 1 605 ? 47.314 -21.807 84.350 1.00 92.64 605 GLY B CA 1
ATOM 12142 C C . GLY B 1 605 ? 48.325 -20.836 83.765 1.00 88.33 605 GLY B C 1
ATOM 12143 O O . GLY B 1 605 ? 47.911 -19.872 83.103 1.00 82.53 605 GLY B O 1
ATOM 12144 N N . GLN B 1 606 ? 49.627 -21.028 83.976 1.00 89.76 606 GLN B N 1
ATOM 12145 C CA . GLN B 1 606 ? 50.622 -20.121 83.421 1.00 86.71 606 GLN B CA 1
ATOM 12146 C C . GLN B 1 606 ? 50.809 -20.374 81.932 1.00 95.24 606 GLN B C 1
ATOM 12147 O O . GLN B 1 606 ? 50.766 -21.514 81.463 1.00 93.13 606 GLN B O 1
ATOM 12153 N N . LEU B 1 607 ? 51.020 -19.294 81.190 1.00 97.17 607 LEU B N 1
ATOM 12154 C CA . LEU B 1 607 ? 51.219 -19.393 79.754 1.00 83.08 607 LEU B CA 1
ATOM 12155 C C . LEU B 1 607 ? 52.608 -19.941 79.447 1.00 85.83 607 LEU B C 1
ATOM 12156 O O . LEU B 1 607 ? 53.586 -19.624 80.130 1.00 86.95 607 LEU B O 1
ATOM 12161 N N . LEU B 1 608 ? 52.690 -20.774 78.412 1.00 80.33 608 LEU B N 1
ATOM 12162 C CA . LEU B 1 608 ? 53.959 -21.371 78.025 1.00 78.98 608 LEU B CA 1
ATOM 12163 C C . LEU B 1 608 ? 54.446 -20.801 76.692 1.00 77.53 608 LEU B C 1
ATOM 12164 O O . LEU B 1 608 ? 53.637 -20.380 75.857 1.00 75.69 608 LEU B O 1
ATOM 12169 N N . PRO B 1 609 ? 55.767 -20.766 76.465 1.00 73.62 609 PRO B N 1
ATOM 12170 C CA . PRO B 1 609 ? 56.291 -20.209 75.209 1.00 75.83 609 PRO B CA 1
ATOM 12171 C C . PRO B 1 609 ? 56.112 -21.141 74.022 1.00 75.10 609 PRO B C 1
ATOM 12172 O O . PRO B 1 609 ? 57.080 -21.479 73.335 1.00 76.85 609 PRO B O 1
ATOM 12176 N N . TYR B 1 610 ? 54.873 -21.564 73.781 1.00 80.29 610 TYR B N 1
ATOM 12177 C CA . TYR B 1 610 ? 54.544 -22.445 72.672 1.00 74.94 610 TYR B CA 1
ATOM 12178 C C . TYR B 1 610 ? 53.177 -22.064 72.129 1.00 75.35 610 TYR B C 1
ATOM 12179 O O . TYR B 1 610 ? 52.361 -21.446 72.816 1.00 72.93 610 TYR B O 1
ATOM 12188 N N . PHE B 1 611 ? 52.939 -22.441 70.878 1.00 67.79 611 PHE B N 1
ATOM 12189 C CA . PHE B 1 611 ? 51.632 -22.292 70.260 1.00 67.02 611 PHE B CA 1
ATOM 12190 C C . PHE B 1 611 ? 51.410 -23.478 69.334 1.00 71.24 611 PHE B C 1
ATOM 12191 O O . PHE B 1 611 ? 52.363 -24.088 68.842 1.00 71.07 611 PHE B O 1
ATOM 12199 N N . ILE B 1 612 ? 50.144 -23.813 69.116 1.00 67.64 612 ILE B N 1
ATOM 12200 C CA . ILE B 1 612 ? 49.760 -24.905 68.229 1.00 61.57 612 ILE B CA 1
ATOM 12201 C C . ILE B 1 612 ? 49.057 -24.295 67.025 1.00 71.70 612 ILE B C 1
ATOM 12202 O O . ILE B 1 612 ? 48.065 -23.570 67.177 1.00 66.45 612 ILE B O 1
ATOM 12207 N N . ALA B 1 613 ? 49.573 -24.579 65.835 1.00 67.59 613 ALA B N 1
ATOM 12208 C CA . ALA B 1 613 ? 48.930 -24.205 64.589 1.00 60.45 613 ALA B CA 1
ATOM 12209 C C . ALA B 1 613 ? 48.527 -25.470 63.847 1.00 60.70 613 ALA B C 1
ATOM 12210 O O . ALA B 1 613 ? 48.997 -26.568 64.151 1.00 64.41 613 ALA B O 1
ATOM 12212 N N . VAL B 1 614 ? 47.644 -25.313 62.869 1.00 58.79 614 VAL B N 1
ATOM 12213 C CA . VAL B 1 614 ? 47.145 -26.434 62.085 1.00 63.65 614 VAL B CA 1
ATOM 12214 C C . VAL B 1 614 ? 47.479 -26.180 60.623 1.00 55.25 614 VAL B C 1
ATOM 12215 O O . VAL B 1 614 ? 47.048 -25.173 60.049 1.00 62.39 614 VAL B O 1
ATOM 12219 N N . ARG B 1 615 ? 48.251 -27.083 60.025 1.00 58.32 615 ARG B N 1
ATOM 12220 C CA . ARG B 1 615 ? 48.558 -27.014 58.601 1.00 63.48 615 ARG B CA 1
ATOM 12221 C C . ARG B 1 615 ? 47.487 -27.726 57.783 1.00 58.11 615 ARG B C 1
ATOM 12222 O O . ARG B 1 615 ? 46.969 -28.766 58.191 1.00 62.46 615 ARG B O 1
ATOM 12230 N N . ASN B 1 616 ? 47.177 -27.175 56.610 1.00 63.13 616 ASN B N 1
ATOM 12231 C CA . ASN B 1 616 ? 46.351 -27.877 55.623 1.00 60.12 616 ASN B CA 1
ATOM 12232 C C . ASN B 1 616 ? 47.263 -28.687 54.693 1.00 63.18 616 ASN B C 1
ATOM 12233 O O . ASN B 1 616 ? 47.530 -28.327 53.544 1.00 75.06 616 ASN B O 1
ATOM 12238 N N . GLY B 1 617 ? 47.728 -29.818 55.211 1.00 62.65 617 GLY B N 1
ATOM 12239 C CA . GLY B 1 617 ? 48.658 -30.661 54.480 1.00 59.24 617 GLY B CA 1
ATOM 12240 C C . GLY B 1 617 ? 49.208 -31.738 55.393 1.00 66.95 617 GLY B C 1
ATOM 12241 O O . GLY B 1 617 ? 48.675 -31.978 56.479 1.00 66.06 617 GLY B O 1
ATOM 12242 N N . GLY B 1 618 ? 50.296 -32.376 54.956 1.00 67.58 618 GLY B N 1
ATOM 12243 C CA . GLY B 1 618 ? 50.847 -33.526 55.638 1.00 54.12 618 GLY B CA 1
ATOM 12244 C C . GLY B 1 618 ? 52.037 -33.191 56.521 1.00 76.08 618 GLY B C 1
ATOM 12245 O O . GLY B 1 618 ? 52.334 -32.033 56.817 1.00 72.51 618 GLY B O 1
ATOM 12246 N N . LYS B 1 619 ? 52.734 -34.248 56.946 1.00 86.02 619 LYS B N 1
ATOM 12247 C CA . LYS B 1 619 ? 53.871 -34.118 57.848 1.00 85.40 619 LYS B CA 1
ATOM 12248 C C . LYS B 1 619 ? 55.194 -33.886 57.127 1.00 87.28 619 LYS B C 1
ATOM 12249 O O . LYS B 1 619 ? 56.196 -33.597 57.790 1.00 94.61 619 LYS B O 1
ATOM 12255 N N . GLU B 1 620 ? 55.224 -33.995 55.801 1.00 90.28 620 GLU B N 1
ATOM 12256 C CA . GLU B 1 620 ? 56.441 -33.738 55.043 1.00 89.26 620 GLU B CA 1
ATOM 12257 C C . GLU B 1 620 ? 56.611 -32.241 54.821 1.00 89.41 620 GLU B C 1
ATOM 12258 O O . GLU B 1 620 ? 55.712 -31.577 54.297 1.00 89.69 620 GLU B O 1
ATOM 12260 N N . GLY B 1 621 ? 57.771 -31.715 55.209 1.00 95.01 621 GLY B N 1
ATOM 12261 C CA . GLY B 1 621 ? 58.009 -30.289 55.120 1.00 82.35 621 GLY B CA 1
ATOM 12262 C C . GLY B 1 621 ? 57.374 -29.486 56.228 1.00 79.57 621 GLY B C 1
ATOM 12263 O O . GLY B 1 621 ? 57.211 -28.270 56.083 1.00 73.94 621 GLY B O 1
ATOM 12264 N N . LEU B 1 622 ? 57.008 -30.135 57.335 1.00 78.17 622 LEU B N 1
ATOM 12265 C CA . LEU B 1 622 ? 56.366 -29.433 58.439 1.00 73.43 622 LEU B CA 1
ATOM 12266 C C . LEU B 1 622 ? 57.312 -28.446 59.112 1.00 69.32 622 LEU B C 1
ATOM 12267 O O . LEU B 1 622 ? 56.859 -27.432 59.654 1.00 74.17 622 LEU B O 1
ATOM 12272 N N . ASP B 1 623 ? 58.623 -28.712 59.075 1.00 73.67 623 ASP B N 1
ATOM 12273 C CA . ASP B 1 623 ? 59.590 -27.793 59.675 1.00 77.30 623 ASP B CA 1
ATOM 12274 C C . ASP B 1 623 ? 59.559 -26.425 59.003 1.00 75.40 623 ASP B C 1
ATOM 12275 O O . ASP B 1 623 ? 59.672 -25.393 59.676 1.00 73.22 623 ASP B O 1
ATOM 12280 N N . VAL B 1 624 ? 59.416 -26.394 57.677 1.00 76.98 624 VAL B N 1
ATOM 12281 C CA . VAL B 1 624 ? 59.332 -25.123 56.962 1.00 68.17 624 VAL B CA 1
ATOM 12282 C C . VAL B 1 624 ? 58.070 -24.368 57.363 1.00 66.20 624 VAL B C 1
ATOM 12283 O O . VAL B 1 624 ? 58.106 -23.162 57.634 1.00 69.62 624 VAL B O 1
ATOM 12287 N N . VAL B 1 625 ? 56.933 -25.067 57.395 1.00 70.04 625 VAL B N 1
ATOM 12288 C CA . VAL B 1 625 ? 55.674 -24.442 57.794 1.00 71.02 625 VAL B CA 1
ATOM 12289 C C . VAL B 1 625 ? 55.749 -23.962 59.239 1.00 67.68 625 VAL B C 1
ATOM 12290 O O . VAL B 1 625 ? 55.263 -22.874 59.574 1.00 65.43 625 VAL B O 1
ATOM 12294 N N . THR B 1 626 ? 56.363 -24.761 60.117 1.00 68.60 626 THR B N 1
ATOM 12295 C CA . THR B 1 626 ? 56.538 -24.353 61.509 1.00 69.05 626 THR B CA 1
ATOM 12296 C C . THR B 1 626 ? 57.380 -23.088 61.610 1.00 67.19 626 THR B C 1
ATOM 12297 O O . THR B 1 626 ? 57.020 -22.146 62.325 1.00 68.96 626 THR B O 1
ATOM 12301 N N . ASP B 1 627 ? 58.510 -23.050 60.899 1.00 68.59 627 ASP B N 1
ATOM 12302 C CA . ASP B 1 627 ? 59.386 -21.883 60.951 1.00 69.59 627 ASP B CA 1
ATOM 12303 C C . ASP B 1 627 ? 58.686 -20.634 60.431 1.00 69.16 627 ASP B C 1
ATOM 12304 O O . ASP B 1 627 ? 58.899 -19.533 60.951 1.00 70.29 627 ASP B O 1
ATOM 12309 N N . GLY B 1 628 ? 57.849 -20.784 59.403 1.00 66.20 628 GLY B N 1
ATOM 12310 C CA . GLY B 1 628 ? 57.119 -19.638 58.886 1.00 61.77 628 GLY B CA 1
ATOM 12311 C C . GLY B 1 628 ? 56.161 -19.058 59.907 1.00 63.02 628 GLY B C 1
ATOM 12312 O O . GLY B 1 628 ? 56.116 -17.842 60.117 1.00 64.07 628 GLY B O 1
ATOM 12313 N N . ASN B 1 629 ? 55.380 -19.924 60.562 1.00 61.61 629 ASN B N 1
ATOM 12314 C CA . ASN B 1 629 ? 54.491 -19.455 61.621 1.00 66.64 629 ASN B CA 1
ATOM 12315 C C . ASN B 1 629 ? 55.269 -18.899 62.805 1.00 67.07 629 ASN B C 1
ATOM 12316 O O . ASN B 1 629 ? 54.816 -17.949 63.450 1.00 67.98 629 ASN B O 1
ATOM 12321 N N . GLU B 1 630 ? 56.435 -19.470 63.111 1.00 64.17 630 GLU B N 1
ATOM 12322 C CA . GLU B 1 630 ? 57.240 -18.938 64.207 1.00 69.17 630 GLU B CA 1
ATOM 12323 C C . GLU B 1 630 ? 57.712 -17.521 63.907 1.00 75.02 630 GLU B C 1
ATOM 12324 O O . GLU B 1 630 ? 57.730 -16.665 64.800 1.00 76.55 630 GLU B O 1
ATOM 12330 N N . GLN B 1 631 ? 58.101 -17.251 62.657 1.00 73.53 631 GLN B N 1
ATOM 12331 C CA . GLN B 1 631 ? 58.506 -15.896 62.289 1.00 67.65 631 GLN B CA 1
ATOM 12332 C C . GLN B 1 631 ? 57.327 -14.931 62.348 1.00 62.32 631 GLN B C 1
ATOM 12333 O O . GLN B 1 631 ? 57.486 -13.769 62.741 1.00 76.00 631 GLN B O 1
ATOM 12339 N N . VAL B 1 632 ? 56.138 -15.397 61.957 1.00 63.72 632 VAL B N 1
ATOM 12340 C CA . VAL B 1 632 ? 54.951 -14.546 61.979 1.00 66.18 632 VAL B CA 1
ATOM 12341 C C . VAL B 1 632 ? 54.581 -14.187 63.412 1.00 70.14 632 VAL B C 1
ATOM 12342 O O . VAL B 1 632 ? 54.318 -13.021 63.728 1.00 72.81 632 VAL B O 1
ATOM 12346 N N . ILE B 1 633 ? 54.551 -15.186 64.300 1.00 77.12 633 ILE B N 1
ATOM 12347 C CA . ILE B 1 633 ? 54.190 -14.923 65.690 1.00 77.89 633 ILE B CA 1
ATOM 12348 C C . ILE B 1 633 ? 55.271 -14.094 66.376 1.00 77.32 633 ILE B C 1
ATOM 12349 O O . ILE B 1 633 ? 54.965 -13.237 67.214 1.00 69.57 633 ILE B O 1
ATOM 12354 N N . ARG B 1 634 ? 56.541 -14.303 66.015 1.00 78.89 634 ARG B N 1
ATOM 12355 C CA . ARG B 1 634 ? 57.611 -13.467 66.551 1.00 81.29 634 ARG B CA 1
ATOM 12356 C C . ARG B 1 634 ? 57.395 -12.003 66.181 1.00 86.64 634 ARG B C 1
ATOM 12357 O O . ARG B 1 634 ? 57.646 -11.105 66.995 1.00 86.90 634 ARG B O 1
ATOM 12365 N N . ALA B 1 635 ? 56.902 -11.744 64.967 1.00 78.58 635 ALA B N 1
ATOM 12366 C CA . ALA B 1 635 ? 56.677 -10.369 64.533 1.00 81.36 635 ALA B CA 1
ATOM 12367 C C . ALA B 1 635 ? 55.426 -9.768 65.166 1.00 76.75 635 ALA B C 1
ATOM 12368 O O . ALA B 1 635 ? 55.432 -8.593 65.551 1.00 84.53 635 ALA B O 1
ATOM 12370 N N . ARG B 1 636 ? 54.344 -10.547 65.283 1.00 78.26 636 ARG B N 1
ATOM 12371 C CA . ARG B 1 636 ? 53.126 -10.012 65.886 1.00 79.75 636 ARG B CA 1
ATOM 12372 C C . ARG B 1 636 ? 53.314 -9.726 67.369 1.00 83.49 636 ARG B C 1
ATOM 12373 O O . ARG B 1 636 ? 52.695 -8.800 67.905 1.00 79.95 636 ARG B O 1
ATOM 12381 N N . PHE B 1 637 ? 54.151 -10.512 68.051 1.00 80.12 637 PHE B N 1
ATOM 12382 C CA . PHE B 1 637 ? 54.448 -10.225 69.451 1.00 85.06 637 PHE B CA 1
ATOM 12383 C C . PHE B 1 637 ? 55.346 -9.000 69.581 1.00 87.63 637 PHE B C 1
ATOM 12384 O O . PHE B 1 637 ? 55.112 -8.145 70.442 1.00 92.33 637 PHE B O 1
ATOM 12392 N N . ALA B 1 638 ? 56.374 -8.895 68.734 1.00 85.57 638 ALA B N 1
ATOM 12393 C CA . ALA B 1 638 ? 57.263 -7.736 68.787 1.00 89.36 638 ALA B CA 1
ATOM 12394 C C . ALA B 1 638 ? 56.504 -6.442 68.515 1.00 84.87 638 ALA B C 1
ATOM 12395 O O . ALA B 1 638 ? 56.805 -5.400 69.109 1.00 89.58 638 ALA B O 1
ATOM 12397 N N . ASP B 1 639 ? 55.517 -6.490 67.616 1.00 78.71 639 ASP B N 1
ATOM 12398 C CA . ASP B 1 639 ? 54.652 -5.334 67.403 1.00 85.14 639 ASP B CA 1
ATOM 12399 C C . ASP B 1 639 ? 53.917 -4.961 68.683 1.00 84.77 639 ASP B C 1
ATOM 12400 O O . ASP B 1 639 ? 53.820 -3.780 69.034 1.00 88.08 639 ASP B O 1
ATOM 12405 N N . ALA B 1 640 ? 53.401 -5.961 69.401 1.00 88.68 640 ALA B N 1
ATOM 12406 C CA . ALA B 1 640 ? 52.710 -5.693 70.657 1.00 85.22 640 ALA B CA 1
ATOM 12407 C C . ALA B 1 640 ? 53.668 -5.139 71.705 1.00 85.51 640 ALA B C 1
ATOM 12408 O O . ALA B 1 640 ? 53.323 -4.206 72.439 1.00 81.95 640 ALA B O 1
ATOM 12410 N N . ALA B 1 641 ? 54.880 -5.694 71.781 1.00 80.30 641 ALA B N 1
ATOM 12411 C CA . ALA B 1 641 ? 55.874 -5.171 72.712 1.00 86.94 641 ALA B CA 1
ATOM 12412 C C . ALA B 1 641 ? 56.267 -3.744 72.353 1.00 97.42 641 ALA B C 1
ATOM 12413 O O . ALA B 1 641 ? 56.436 -2.895 73.237 1.00 96.29 641 ALA B O 1
ATOM 12415 N N . TYR B 1 642 ? 56.418 -3.462 71.056 1.00 93.26 642 TYR B N 1
ATOM 12416 C CA . TYR B 1 642 ? 56.701 -2.100 70.616 1.00 92.88 642 TYR B CA 1
ATOM 12417 C C . TYR B 1 642 ? 55.512 -1.179 70.875 1.00 91.17 642 TYR B C 1
ATOM 12418 O O . TYR B 1 642 ? 55.694 -0.011 71.237 1.00 93.70 642 TYR B O 1
ATOM 12427 N N . PHE B 1 643 ? 54.288 -1.685 70.695 1.00 84.76 643 PHE B N 1
ATOM 12428 C CA . PHE B 1 643 ? 53.105 -0.888 71.006 1.00 89.94 643 PHE B CA 1
ATOM 12429 C C . PHE B 1 643 ? 53.035 -0.562 72.492 1.00 93.81 643 PHE B C 1
ATOM 12430 O O . PHE B 1 643 ? 52.679 0.559 72.875 1.00 93.77 643 PHE B O 1
ATOM 12438 N N . ILE B 1 644 ? 53.363 -1.532 73.348 1.00 92.00 644 ILE B N 1
ATOM 12439 C CA . ILE B 1 644 ? 53.326 -1.284 74.784 1.00 88.94 644 ILE B CA 1
ATOM 12440 C C . ILE B 1 644 ? 54.418 -0.306 75.201 1.00 96.98 644 ILE B C 1
ATOM 12441 O O . ILE B 1 644 ? 54.191 0.554 76.059 1.00 96.80 644 ILE B O 1
ATOM 12443 N N . ARG B 1 645 ? 55.605 -0.413 74.595 1.00 96.46 645 ARG B N 1
ATOM 12444 C CA . ARG B 1 645 ? 56.700 0.496 74.931 1.00 91.89 645 ARG B CA 1
ATOM 12445 C C . ARG B 1 645 ? 56.307 1.947 74.682 1.00 96.85 645 ARG B C 1
ATOM 12446 O O . ARG B 1 645 ? 56.549 2.822 75.522 1.00 100.85 645 ARG B O 1
ATOM 12454 N N . GLU B 1 646 ? 55.696 2.220 73.528 1.00 97.53 646 GLU B N 1
ATOM 12455 C CA . GLU B 1 646 ? 55.277 3.583 73.224 1.00 97.65 646 GLU B CA 1
ATOM 12456 C C . GLU B 1 646 ? 54.180 4.050 74.176 1.00 91.86 646 GLU B C 1
ATOM 12457 O O . GLU B 1 646 ? 54.152 5.220 74.571 1.00 102.92 646 GLU B O 1
ATOM 12463 N N . ASP B 1 647 ? 53.277 3.148 74.570 1.00 89.84 647 ASP B N 1
ATOM 12464 C CA . ASP B 1 647 ? 52.212 3.531 75.494 1.00 94.47 647 ASP B CA 1
ATOM 12465 C C . ASP B 1 647 ? 52.761 3.829 76.885 1.00 94.30 647 ASP B C 1
ATOM 12466 O O . ASP B 1 647 ? 52.294 4.754 77.559 1.00 91.16 647 ASP B O 1
ATOM 12471 N N . LEU B 1 648 ? 53.755 3.059 77.328 1.00 92.26 648 LEU B N 1
ATOM 12472 C CA . LEU B 1 648 ? 54.305 3.223 78.667 1.00 88.38 648 LEU B CA 1
ATOM 12473 C C . LEU B 1 648 ? 55.164 4.472 78.815 1.00 99.87 648 LEU B C 1
ATOM 12474 O O . LEU B 1 648 ? 55.486 4.849 79.948 1.00 97.80 648 LEU B O 1
ATOM 12479 N N . LYS B 1 649 ? 55.539 5.122 77.710 1.00 106.73 649 LYS B N 1
ATOM 12480 C CA . LYS B 1 649 ? 56.366 6.321 77.790 1.00 105.52 649 LYS B CA 1
ATOM 12481 C C . LYS B 1 649 ? 55.643 7.482 78.463 1.00 109.80 649 LYS B C 1
ATOM 12482 O O . LYS B 1 649 ? 56.303 8.397 78.968 1.00 112.15 649 LYS B O 1
ATOM 12484 N N . HIS B 1 650 ? 54.311 7.462 78.487 1.00 109.58 650 HIS B N 1
ATOM 12485 C CA . HIS B 1 650 ? 53.507 8.527 79.064 1.00 103.43 650 HIS B CA 1
ATOM 12486 C C . HIS B 1 650 ? 52.480 7.955 80.032 1.00 104.32 650 HIS B C 1
ATOM 12487 O O . HIS B 1 650 ? 51.889 6.901 79.765 1.00 99.81 650 HIS B O 1
ATOM 12494 N N . PRO B 1 651 ? 52.263 8.618 81.169 1.00 110.24 651 PRO B N 1
ATOM 12495 C CA . PRO B 1 651 ? 51.207 8.182 82.091 1.00 105.24 651 PRO B CA 1
ATOM 12496 C C . PRO B 1 651 ? 49.842 8.125 81.419 1.00 97.91 651 PRO B C 1
ATOM 12497 O O . PRO B 1 651 ? 49.567 8.835 80.449 1.00 100.43 651 PRO B O 1
ATOM 12501 N N . LEU B 1 652 ? 48.985 7.252 81.958 1.00 97.68 652 LEU B N 1
ATOM 12502 C CA . LEU B 1 652 ? 47.651 7.046 81.403 1.00 97.05 652 LEU B CA 1
ATOM 12503 C C . LEU B 1 652 ? 46.832 8.328 81.409 1.00 100.97 652 LEU B C 1
ATOM 12504 O O . LEU B 1 652 ? 45.932 8.498 80.578 1.00 97.35 652 LEU B O 1
ATOM 12509 N N . GLU B 1 653 ? 47.133 9.243 82.332 1.00 108.81 653 GLU B N 1
ATOM 12510 C CA . GLU B 1 653 ? 46.399 10.499 82.399 1.00 109.79 653 GLU B CA 1
ATOM 12511 C C . GLU B 1 653 ? 46.631 11.354 81.157 1.00 104.97 653 GLU B C 1
ATOM 12512 O O . GLU B 1 653 ? 45.768 12.162 80.794 1.00 108.24 653 GLU B O 1
ATOM 12518 N N . TYR B 1 654 ? 47.778 11.182 80.490 1.00 103.26 654 TYR B N 1
ATOM 12519 C CA . TYR B 1 654 ? 48.086 11.974 79.301 1.00 101.13 654 TYR B CA 1
ATOM 12520 C C . TYR B 1 654 ? 47.130 11.674 78.150 1.00 106.04 654 TYR B C 1
ATOM 12521 O O . TYR B 1 654 ? 46.832 12.567 77.349 1.00 105.81 654 TYR B O 1
ATOM 12530 N N . TYR B 1 655 ? 46.636 10.438 78.050 1.00 106.89 655 TYR B N 1
ATOM 12531 C CA . TYR B 1 655 ? 45.740 10.045 76.967 1.00 97.18 655 TYR B CA 1
ATOM 12532 C C . TYR B 1 655 ? 44.302 10.502 77.180 1.00 98.78 655 TYR B C 1
ATOM 12533 O O . TYR B 1 655 ? 43.466 10.289 76.297 1.00 104.42 655 TYR B O 1
ATOM 12542 N N . LEU B 1 656 ? 43.994 11.117 78.318 1.00 104.63 656 LEU B N 1
ATOM 12543 C CA . LEU B 1 656 ? 42.616 11.525 78.583 1.00 104.27 656 LEU B CA 1
ATOM 12544 C C . LEU B 1 656 ? 42.098 12.581 77.609 1.00 111.10 656 LEU B C 1
ATOM 12545 O O . LEU B 1 656 ? 41.009 12.379 77.044 1.00 103.73 656 LEU B O 1
ATOM 12550 N N . PRO B 1 657 ? 42.792 13.702 77.354 1.00 117.53 657 PRO B N 1
ATOM 12551 C CA . PRO B 1 657 ? 42.245 14.687 76.403 1.00 114.35 657 PRO B CA 1
ATOM 12552 C C . PRO B 1 657 ? 42.277 14.215 74.962 1.00 105.68 657 PRO B C 1
ATOM 12553 O O . PRO B 1 657 ? 41.532 14.756 74.135 1.00 103.67 657 PRO B O 1
ATOM 12557 N N . ARG B 1 658 ? 43.115 13.229 74.635 1.00 105.46 658 ARG B N 1
ATOM 12558 C CA . ARG B 1 658 ? 43.092 12.612 73.316 1.00 99.34 658 ARG B CA 1
ATOM 12559 C C . ARG B 1 658 ? 41.808 11.832 73.056 1.00 100.93 658 ARG B C 1
ATOM 12560 O O . ARG B 1 658 ? 41.563 11.448 71.907 1.00 97.72 658 ARG B O 1
ATOM 12562 N N . LEU B 1 659 ? 40.984 11.598 74.085 1.00 103.18 659 LEU B N 1
ATOM 12563 C CA . LEU B 1 659 ? 39.693 10.936 73.918 1.00 104.39 659 LEU B CA 1
ATOM 12564 C C . LEU B 1 659 ? 38.669 11.808 73.201 1.00 101.42 659 LEU B C 1
ATOM 12565 O O . LEU B 1 659 ? 37.616 11.296 72.804 1.00 100.22 659 LEU B O 1
ATOM 12567 N N . SER B 1 660 ? 38.939 13.106 73.038 1.00 104.50 660 SER B N 1
ATOM 12568 C CA . SER B 1 660 ? 38.101 13.940 72.184 1.00 112.75 660 SER B CA 1
ATOM 12569 C C . SER B 1 660 ? 38.200 13.532 70.717 1.00 109.62 660 SER B C 1
ATOM 12570 O O . SER B 1 660 ? 37.279 13.814 69.942 1.00 99.97 660 SER B O 1
ATOM 12573 N N . THR B 1 661 ? 39.299 12.878 70.324 1.00 108.43 661 THR B N 1
ATOM 12574 C CA . THR B 1 661 ? 39.417 12.340 68.970 1.00 109.35 661 THR B CA 1
ATOM 12575 C C . THR B 1 661 ? 38.357 11.276 68.703 1.00 108.86 661 THR B C 1
ATOM 12576 O O . THR B 1 661 ? 37.726 11.270 67.639 1.00 108.73 661 THR B O 1
ATOM 12580 N N . LEU B 1 662 ? 38.154 10.365 69.655 1.00 103.96 662 LEU B N 1
ATOM 12581 C CA . LEU B 1 662 ? 37.133 9.351 69.506 1.00 98.63 662 LEU B CA 1
ATOM 12582 C C . LEU B 1 662 ? 35.733 9.921 69.624 1.00 100.16 662 LEU B C 1
ATOM 12583 O O . LEU B 1 662 ? 35.507 11.002 70.165 1.00 108.63 662 LEU B O 1
ATOM 12584 N N . THR B 1 663 ? 34.770 9.174 69.098 1.00 95.09 663 THR B N 1
ATOM 12585 C CA . THR B 1 663 ? 33.398 9.633 69.104 1.00 101.48 663 THR B CA 1
ATOM 12586 C C . THR B 1 663 ? 32.450 8.599 69.668 1.00 107.32 663 THR B C 1
ATOM 12587 O O . THR B 1 663 ? 32.436 7.452 69.212 1.00 111.07 663 THR B O 1
ATOM 12588 N N . PHE B 1 664 ? 31.663 8.984 70.673 1.00 106.13 664 PHE B N 1
ATOM 12589 C CA . PHE B 1 664 ? 30.663 8.073 71.220 1.00 105.01 664 PHE B CA 1
ATOM 12590 C C . PHE B 1 664 ? 29.449 7.986 70.303 1.00 99.83 664 PHE B C 1
ATOM 12591 O O . PHE B 1 664 ? 29.144 6.922 69.754 1.00 99.22 664 PHE B O 1
ATOM 12599 N N . GLN B 1 665 ? 28.749 9.104 70.128 1.00 98.03 665 GLN B N 1
ATOM 12600 C CA . GLN B 1 665 ? 27.568 9.150 69.279 1.00 105.73 665 GLN B CA 1
ATOM 12601 C C . GLN B 1 665 ? 27.259 10.609 68.979 1.00 113.98 665 GLN B C 1
ATOM 12602 O O . GLN B 1 665 ? 27.242 11.438 69.894 1.00 116.21 665 GLN B O 1
ATOM 12608 N N . ALA B 1 666 ? 27.037 10.918 67.700 1.00 113.51 666 ALA B N 1
ATOM 12609 C CA . ALA B 1 666 ? 26.712 12.266 67.270 1.00 110.15 666 ALA B CA 1
ATOM 12610 C C . ALA B 1 666 ? 25.492 12.839 67.961 1.00 110.31 666 ALA B C 1
ATOM 12611 O O . ALA B 1 666 ? 24.406 12.251 67.921 1.00 110.40 666 ALA B O 1
ATOM 12612 N N . LYS B 1 667 ? 25.654 13.995 68.595 1.00 103.58 667 LYS B N 1
ATOM 12613 C CA . LYS B 1 667 ? 24.611 14.562 69.416 1.00 106.81 667 LYS B CA 1
ATOM 12614 C C . LYS B 1 667 ? 24.711 14.222 70.887 1.00 112.59 667 LYS B C 1
ATOM 12615 O O . LYS B 1 667 ? 23.970 14.801 71.691 1.00 112.41 667 LYS B O 1
ATOM 12616 N N . LEU B 1 668 ? 25.596 13.300 71.264 1.00 113.42 668 LEU B N 1
ATOM 12617 C CA . LEU B 1 668 ? 25.852 12.963 72.661 1.00 110.10 668 LEU B CA 1
ATOM 12618 C C . LEU B 1 668 ? 27.242 13.356 73.129 1.00 112.33 668 LEU B C 1
ATOM 12619 O O . LEU B 1 668 ? 27.407 13.750 74.286 1.00 120.70 668 LEU B O 1
ATOM 12624 N N . GLY B 1 669 ? 28.247 13.253 72.270 1.00 97.92 669 GLY B N 1
ATOM 12625 C CA . GLY B 1 669 ? 29.577 13.727 72.579 1.00 106.42 669 GLY B CA 1
ATOM 12626 C C . GLY B 1 669 ? 30.635 12.692 72.270 1.00 110.70 669 GLY B C 1
ATOM 12627 O O . GLY B 1 669 ? 30.367 11.624 71.722 1.00 102.17 669 GLY B O 1
ATOM 12628 N N . SER B 1 670 ? 31.868 13.032 72.641 1.00 117.16 670 SER B N 1
ATOM 12629 C CA . SER B 1 670 ? 33.026 12.180 72.429 1.00 114.78 670 SER B CA 1
ATOM 12630 C C . SER B 1 670 ? 33.268 11.290 73.649 1.00 116.94 670 SER B C 1
ATOM 12631 O O . SER B 1 670 ? 32.487 11.266 74.604 1.00 112.76 670 SER B O 1
ATOM 12634 N N . MET B 1 671 ? 34.369 10.533 73.609 1.00 115.89 671 MET B N 1
ATOM 12635 C CA . MET B 1 671 ? 34.763 9.740 74.769 1.00 114.58 671 MET B CA 1
ATOM 12636 C C . MET B 1 671 ? 35.153 10.635 75.937 1.00 112.86 671 MET B C 1
ATOM 12637 O O . MET B 1 671 ? 34.799 10.354 77.089 1.00 118.31 671 MET B O 1
ATOM 12642 N N . LEU B 1 672 ? 35.879 11.722 75.658 1.00 108.91 672 LEU B N 1
ATOM 12643 C CA . LEU B 1 672 ? 36.178 12.707 76.693 1.00 109.06 672 LEU B CA 1
ATOM 12644 C C . LEU B 1 672 ? 34.902 13.317 77.268 1.00 108.65 672 LEU B C 1
ATOM 12645 O O . LEU B 1 672 ? 34.845 13.625 78.464 1.00 102.55 672 LEU B O 1
ATOM 12650 N N . ASP B 1 673 ? 33.867 13.493 76.436 1.00 112.58 673 ASP B N 1
ATOM 12651 C CA . ASP B 1 673 ? 32.581 13.977 76.935 1.00 114.50 673 ASP B CA 1
ATOM 12652 C C . ASP B 1 673 ? 31.863 12.915 77.761 1.00 112.25 673 ASP B C 1
ATOM 12653 O O . ASP B 1 673 ? 31.162 13.249 78.724 1.00 110.35 673 ASP B O 1
ATOM 12658 N N . LYS B 1 674 ? 32.016 11.636 77.401 1.00 112.52 674 LYS B N 1
ATOM 12659 C CA . LYS B 1 674 ? 31.371 10.564 78.157 1.00 110.86 674 LYS B CA 1
ATOM 12660 C C . LYS B 1 674 ? 32.079 10.304 79.483 1.00 105.29 674 LYS B C 1
ATOM 12661 O O . LYS B 1 674 ? 31.424 10.040 80.497 1.00 96.93 674 LYS B O 1
ATOM 12667 N N . THR B 1 675 ? 33.415 10.362 79.489 1.00 101.17 675 THR B N 1
ATOM 12668 C CA . THR B 1 675 ? 34.170 10.218 80.731 1.00 96.51 675 THR B CA 1
ATOM 12669 C C . THR B 1 675 ? 33.758 11.273 81.751 1.00 101.92 675 THR B C 1
ATOM 12670 O O . THR B 1 675 ? 33.646 10.981 82.947 1.00 102.48 675 THR B O 1
ATOM 12674 N N . HIS B 1 676 ? 33.527 12.508 81.292 1.00 108.17 676 HIS B N 1
ATOM 12675 C CA . HIS B 1 676 ? 33.141 13.587 82.198 1.00 107.14 676 HIS B CA 1
ATOM 12676 C C . HIS B 1 676 ? 31.786 13.313 82.839 1.00 103.78 676 HIS B C 1
ATOM 12677 O O . HIS B 1 676 ? 31.628 13.437 84.059 1.00 100.75 676 HIS B O 1
ATOM 12684 N N . ARG B 1 677 ? 30.792 12.938 82.033 1.00 107.70 677 ARG B N 1
ATOM 12685 C CA . ARG B 1 677 ? 29.475 12.664 82.589 1.00 107.36 677 ARG B CA 1
ATOM 12686 C C . ARG B 1 677 ? 29.404 11.310 83.286 1.00 101.47 677 ARG B C 1
ATOM 12687 O O . ARG B 1 677 ? 28.432 11.055 84.008 1.00 99.12 677 ARG B O 1
ATOM 12695 N N . ILE B 1 678 ? 30.405 10.443 83.093 1.00 101.25 678 ILE B N 1
ATOM 12696 C CA . ILE B 1 678 ? 30.552 9.271 83.950 1.00 100.83 678 ILE B CA 1
ATOM 12697 C C . ILE B 1 678 ? 31.181 9.635 85.291 1.00 100.50 678 ILE B C 1
ATOM 12698 O O . ILE B 1 678 ? 30.858 9.018 86.311 1.00 88.92 678 ILE B O 1
ATOM 12700 N N . GLU B 1 679 ? 32.079 10.628 85.310 1.00 99.88 679 GLU B N 1
ATOM 12701 C CA . GLU B 1 679 ? 32.614 11.131 86.573 1.00 95.91 679 GLU B CA 1
ATOM 12702 C C . GLU B 1 679 ? 31.517 11.754 87.428 1.00 96.06 679 GLU B C 1
ATOM 12703 O O . GLU B 1 679 ? 31.466 11.536 88.644 1.00 96.98 679 GLU B O 1
ATOM 12709 N N . VAL B 1 680 ? 30.642 12.553 86.810 1.00 94.35 680 VAL B N 1
ATOM 12710 C CA . VAL B 1 680 ? 29.521 13.150 87.534 1.00 99.81 680 VAL B CA 1
ATOM 12711 C C . VAL B 1 680 ? 28.574 12.066 88.034 1.00 97.24 680 VAL B C 1
ATOM 12712 O O . VAL B 1 680 ? 28.067 12.132 89.162 1.00 103.89 680 VAL B O 1
ATOM 12716 N N . LEU B 1 681 ? 28.334 11.042 87.213 1.00 98.96 681 LEU B N 1
ATOM 12717 C CA . LEU B 1 681 ? 27.385 10.002 87.592 1.00 95.52 681 LEU B CA 1
ATOM 12718 C C . LEU B 1 681 ? 27.912 9.157 88.749 1.00 96.24 681 LEU B C 1
ATOM 12719 O O . LEU B 1 681 ? 27.148 8.779 89.642 1.00 93.57 681 LEU B O 1
ATOM 12724 N N . VAL B 1 682 ? 29.216 8.861 88.760 1.00 94.75 682 VAL B N 1
ATOM 12725 C CA . VAL B 1 682 ? 29.777 8.040 89.832 1.00 97.44 682 VAL B CA 1
ATOM 12726 C C . VAL B 1 682 ? 29.604 8.706 91.194 1.00 102.74 682 VAL B C 1
ATOM 12727 O O . VAL B 1 682 ? 29.257 8.041 92.177 1.00 103.56 682 VAL B O 1
ATOM 12729 N N . GLU B 1 683 ? 29.832 10.023 91.271 1.00 101.79 683 GLU B N 1
ATOM 12730 C CA . GLU B 1 683 ? 29.603 10.745 92.522 1.00 101.21 683 GLU B CA 1
ATOM 12731 C C . GLU B 1 683 ? 28.142 10.679 92.952 1.00 101.96 683 GLU B C 1
ATOM 12732 O O . GLU B 1 683 ? 27.849 10.690 94.153 1.00 108.62 683 GLU B O 1
ATOM 12734 N N . ARG B 1 684 ? 27.216 10.619 91.993 1.00 104.57 684 ARG B N 1
ATOM 12735 C CA . ARG B 1 684 ? 25.808 10.442 92.331 1.00 103.31 684 ARG B CA 1
ATOM 12736 C C . ARG B 1 684 ? 25.536 9.040 92.858 1.00 102.27 684 ARG B C 1
ATOM 12737 O O . ARG B 1 684 ? 24.646 8.852 93.695 1.00 104.00 684 ARG B O 1
ATOM 12745 N N . LEU B 1 685 ? 26.295 8.047 92.381 1.00 104.58 685 LEU B N 1
ATOM 12746 C CA . LEU B 1 685 ? 26.027 6.650 92.704 1.00 110.19 685 LEU B CA 1
ATOM 12747 C C . LEU B 1 685 ? 26.544 6.264 94.082 1.00 102.62 685 LEU B C 1
ATOM 12748 O O . LEU B 1 685 ? 25.995 5.350 94.706 1.00 103.09 685 LEU B O 1
ATOM 12753 N N . ILE B 1 686 ? 27.584 6.950 94.567 1.00 99.66 686 ILE B N 1
ATOM 12754 C CA . ILE B 1 686 ? 28.197 6.576 95.844 1.00 103.74 686 ILE B CA 1
ATOM 12755 C C . ILE B 1 686 ? 27.210 6.640 97.008 1.00 106.43 686 ILE B C 1
ATOM 12756 O O . ILE B 1 686 ? 27.167 5.688 97.803 1.00 102.43 686 ILE B O 1
ATOM 12761 N N . PRO B 1 687 ? 26.408 7.705 97.179 1.00 107.66 687 PRO B N 1
ATOM 12762 C CA . PRO B 1 687 ? 25.402 7.670 98.259 1.00 104.69 687 PRO B CA 1
ATOM 12763 C C . PRO B 1 687 ? 24.373 6.560 98.103 1.00 105.76 687 PRO B C 1
ATOM 12764 O O . PRO B 1 687 ? 23.943 5.977 99.105 1.00 105.70 687 PRO B O 1
ATOM 12768 N N . MET B 1 688 ? 23.967 6.247 96.870 1.00 109.79 688 MET B N 1
ATOM 12769 C CA . MET B 1 688 ? 22.888 5.283 96.669 1.00 110.26 688 MET B CA 1
ATOM 12770 C C . MET B 1 688 ? 23.336 3.859 96.990 1.00 107.87 688 MET B C 1
ATOM 12771 O O . MET B 1 688 ? 22.557 3.071 97.545 1.00 107.86 688 MET B O 1
ATOM 12776 N N . VAL B 1 689 ? 24.582 3.516 96.656 1.00 103.81 689 VAL B N 1
ATOM 12777 C CA . VAL B 1 689 ? 25.138 2.194 96.948 1.00 104.91 689 VAL B CA 1
ATOM 12778 C C . VAL B 1 689 ? 25.710 2.135 98.363 1.00 113.98 689 VAL B C 1
ATOM 12779 O O . VAL B 1 689 ? 25.415 1.211 99.127 1.00 111.14 689 VAL B O 1
ATOM 12783 N N . GLY B 1 690 ? 26.551 3.103 98.732 1.00 111.98 690 GLY B N 1
ATOM 12784 C CA . GLY B 1 690 ? 27.170 3.118 100.049 1.00 96.02 690 GLY B CA 1
ATOM 12785 C C . GLY B 1 690 ? 28.601 2.617 100.046 1.00 91.70 690 GLY B C 1
ATOM 12786 O O . GLY B 1 690 ? 28.843 1.425 100.251 1.00 102.32 690 GLY B O 1
ATOM 12787 N N . LEU B 1 691 ? 29.557 3.515 99.822 1.00 91.55 691 LEU B N 1
ATOM 12788 C CA . LEU B 1 691 ? 30.966 3.160 99.724 1.00 100.69 691 LEU B CA 1
ATOM 12789 C C . LEU B 1 691 ? 31.766 3.848 100.820 1.00 104.95 691 LEU B C 1
ATOM 12790 O O . LEU B 1 691 ? 31.532 5.021 101.129 1.00 107.31 691 LEU B O 1
ATOM 12795 N N . GLU B 1 692 ? 32.719 3.118 101.395 1.00 107.78 692 GLU B N 1
ATOM 12796 C CA . GLU B 1 692 ? 33.616 3.695 102.373 1.00 108.54 692 GLU B CA 1
ATOM 12797 C C . GLU B 1 692 ? 34.534 4.737 101.762 1.00 107.16 692 GLU B C 1
ATOM 12798 O O . GLU B 1 692 ? 34.588 4.940 100.549 1.00 104.03 692 GLU B O 1
ATOM 12799 N N . ALA B 1 693 ? 35.276 5.418 102.639 1.00 110.86 693 ALA B N 1
ATOM 12800 C CA . ALA B 1 693 ? 36.172 6.464 102.174 1.00 105.23 693 ALA B CA 1
ATOM 12801 C C . ALA B 1 693 ? 37.239 5.951 101.226 1.00 107.12 693 ALA B C 1
ATOM 12802 O O . ALA B 1 693 ? 37.624 6.640 100.279 1.00 114.08 693 ALA B O 1
ATOM 12803 N N . GLU B 1 694 ? 37.727 4.732 101.463 1.00 109.26 694 GLU B N 1
ATOM 12804 C CA . GLU B 1 694 ? 38.766 4.186 100.605 1.00 107.08 694 GLU B CA 1
ATOM 12805 C C . GLU B 1 694 ? 38.264 3.846 99.215 1.00 110.18 694 GLU B C 1
ATOM 12806 O O . GLU B 1 694 ? 38.940 4.116 98.218 1.00 100.07 694 GLU B O 1
ATOM 12807 N N . ASP B 1 695 ? 37.072 3.253 99.127 1.00 108.52 695 ASP B N 1
ATOM 12808 C CA . ASP B 1 695 ? 36.535 2.848 97.833 1.00 104.73 695 ASP B CA 1
ATOM 12809 C C . ASP B 1 695 ? 35.950 4.028 97.068 1.00 102.19 695 ASP B C 1
ATOM 12810 O O . ASP B 1 695 ? 36.053 4.083 95.837 1.00 91.97 695 ASP B O 1
ATOM 12815 N N . ALA B 1 696 ? 35.330 4.975 97.775 1.00 97.60 696 ALA B N 1
ATOM 12816 C CA . ALA B 1 696 ? 34.809 6.159 97.110 1.00 92.80 696 ALA B CA 1
ATOM 12817 C C . ALA B 1 696 ? 35.887 6.941 96.386 1.00 98.92 696 ALA B C 1
ATOM 12818 O O . ALA B 1 696 ? 35.672 7.435 95.277 1.00 87.40 696 ALA B O 1
ATOM 12819 N N . ALA B 1 697 ? 37.066 7.060 97.001 1.00 97.98 697 ALA B N 1
ATOM 12820 C CA . ALA B 1 697 ? 38.178 7.718 96.338 1.00 99.72 697 ALA B CA 1
ATOM 12821 C C . ALA B 1 697 ? 38.757 6.908 95.196 1.00 101.91 697 ALA B C 1
ATOM 12822 O O . ALA B 1 697 ? 39.301 7.473 94.243 1.00 98.03 697 ALA B O 1
ATOM 12823 N N . ALA B 1 698 ? 38.645 5.580 95.272 1.00 103.96 698 ALA B N 1
ATOM 12824 C CA . ALA B 1 698 ? 39.139 4.738 94.193 1.00 98.93 698 ALA B CA 1
ATOM 12825 C C . ALA B 1 698 ? 38.291 4.823 92.934 1.00 98.30 698 ALA B C 1
ATOM 12826 O O . ALA B 1 698 ? 38.820 4.939 91.825 1.00 103.32 698 ALA B O 1
ATOM 12827 N N . VAL B 1 699 ? 36.965 4.764 93.084 1.00 81.90 699 VAL B N 1
ATOM 12828 C CA . VAL B 1 699 ? 36.085 4.845 91.919 1.00 92.31 699 VAL B CA 1
ATOM 12829 C C . VAL B 1 699 ? 36.142 6.233 91.276 1.00 100.24 699 VAL B C 1
ATOM 12830 O O . VAL B 1 699 ? 36.051 6.357 90.049 1.00 105.22 699 VAL B O 1
ATOM 12834 N N . ARG B 1 700 ? 36.308 7.293 92.074 1.00 94.66 700 ARG B N 1
ATOM 12835 C CA . ARG B 1 700 ? 36.355 8.639 91.505 1.00 90.38 700 ARG B CA 1
ATOM 12836 C C . ARG B 1 700 ? 37.581 8.821 90.615 1.00 96.76 700 ARG B C 1
ATOM 12837 O O . ARG B 1 700 ? 37.495 9.438 89.547 1.00 101.28 700 ARG B O 1
ATOM 12839 N N . ARG B 1 701 ? 38.731 8.289 91.038 1.00 97.51 701 ARG B N 1
ATOM 12840 C CA . ARG B 1 701 ? 39.921 8.314 90.192 1.00 87.41 701 ARG B CA 1
ATOM 12841 C C . ARG B 1 701 ? 39.788 7.360 89.011 1.00 96.80 701 ARG B C 1
ATOM 12842 O O . ARG B 1 701 ? 40.312 7.639 87.925 1.00 101.39 701 ARG B O 1
ATOM 12850 N N . ALA B 1 702 ? 39.088 6.239 89.201 1.00 97.86 702 ALA B N 1
ATOM 12851 C CA . ALA B 1 702 ? 38.907 5.275 88.120 1.00 97.09 702 ALA B CA 1
ATOM 12852 C C . ALA B 1 702 ? 38.027 5.843 87.012 1.00 95.94 702 ALA B C 1
ATOM 12853 O O . ALA B 1 702 ? 38.376 5.761 85.829 1.00 96.27 702 ALA B O 1
ATOM 12855 N N . ALA B 1 703 ? 36.876 6.418 87.376 1.00 91.69 703 ALA B N 1
ATOM 12856 C CA . ALA B 1 703 ? 36.001 7.021 86.374 1.00 97.33 703 ALA B CA 1
ATOM 12857 C C . ALA B 1 703 ? 36.713 8.119 85.595 1.00 98.84 703 ALA B C 1
ATOM 12858 O O . ALA B 1 703 ? 36.410 8.342 84.418 1.00 95.56 703 ALA B O 1
ATOM 12860 N N . HIS B 1 704 ? 37.664 8.809 86.232 1.00 101.80 704 HIS B N 1
ATOM 12861 C CA . HIS B 1 704 ? 38.479 9.790 85.521 1.00 105.12 704 HIS B CA 1
ATOM 12862 C C . HIS B 1 704 ? 39.361 9.117 84.472 1.00 102.50 704 HIS B C 1
ATOM 12863 O O . HIS B 1 704 ? 39.518 9.634 83.361 1.00 104.08 704 HIS B O 1
ATOM 12870 N N . LEU B 1 705 ? 39.935 7.959 84.803 1.00 98.49 705 LEU B N 1
ATOM 12871 C CA . LEU B 1 705 ? 40.824 7.225 83.910 1.00 98.30 705 LEU B CA 1
ATOM 12872 C C . LEU B 1 705 ? 40.135 6.047 83.224 1.00 97.81 705 LEU B C 1
ATOM 12873 O O . LEU B 1 705 ? 40.819 5.190 82.654 1.00 101.86 705 LEU B O 1
ATOM 12878 N N . SER B 1 706 ? 38.799 5.995 83.252 1.00 93.20 706 SER B N 1
ATOM 12879 C CA . SER B 1 706 ? 38.090 4.804 82.789 1.00 92.63 706 SER B CA 1
ATOM 12880 C C . SER B 1 706 ? 38.347 4.539 81.308 1.00 100.36 706 SER B C 1
ATOM 12881 O O . SER B 1 706 ? 38.795 3.451 80.930 1.00 99.84 706 SER B O 1
ATOM 12884 N N . LYS B 1 707 ? 38.094 5.530 80.457 1.00 98.19 707 LYS B N 1
ATOM 12885 C CA . LYS B 1 707 ? 38.144 5.350 79.013 1.00 90.12 707 LYS B CA 1
ATOM 12886 C C . LYS B 1 707 ? 39.463 5.806 78.391 1.00 89.58 707 LYS B C 1
ATOM 12887 O O . LYS B 1 707 ? 39.581 5.811 77.162 1.00 91.48 707 LYS B O 1
ATOM 12893 N N . ALA B 1 708 ? 40.463 6.153 79.206 1.00 86.72 708 ALA B N 1
ATOM 12894 C CA . ALA B 1 708 ? 41.734 6.663 78.701 1.00 89.18 708 ALA B CA 1
ATOM 12895 C C . ALA B 1 708 ? 42.533 5.637 77.899 1.00 96.51 708 ALA B C 1
ATOM 12896 O O . ALA B 1 708 ? 43.476 6.029 77.202 1.00 98.81 708 ALA B O 1
ATOM 12898 N N . ASP B 1 709 ? 42.200 4.344 77.980 1.00 103.23 709 ASP B N 1
ATOM 12899 C CA . ASP B 1 709 ? 42.949 3.330 77.242 1.00 100.17 709 ASP B CA 1
ATOM 12900 C C . ASP B 1 709 ? 42.552 3.246 75.772 1.00 92.86 709 ASP B C 1
ATOM 12901 O O . ASP B 1 709 ? 43.336 2.740 74.963 1.00 80.54 709 ASP B O 1
ATOM 12906 N N . LEU B 1 710 ? 41.367 3.747 75.412 1.00 84.24 710 LEU B N 1
ATOM 12907 C CA . LEU B 1 710 ? 40.837 3.569 74.066 1.00 83.39 710 LEU B CA 1
ATOM 12908 C C . LEU B 1 710 ? 41.732 4.166 72.986 1.00 89.58 710 LEU B C 1
ATOM 12909 O O . LEU B 1 710 ? 41.646 3.744 71.827 1.00 91.83 710 LEU B O 1
ATOM 12914 N N . VAL B 1 711 ? 42.590 5.123 73.332 1.00 86.25 711 VAL B N 1
ATOM 12915 C CA . VAL B 1 711 ? 43.425 5.816 72.360 1.00 74.43 711 VAL B CA 1
ATOM 12916 C C . VAL B 1 711 ? 44.890 5.412 72.473 1.00 85.36 711 VAL B C 1
ATOM 12917 O O . VAL B 1 711 ? 45.761 6.104 71.935 1.00 86.29 711 VAL B O 1
ATOM 12921 N N . THR B 1 712 ? 45.189 4.311 73.160 1.00 83.40 712 THR B N 1
ATOM 12922 C CA . THR B 1 712 ? 46.556 3.815 73.220 1.00 82.79 712 THR B CA 1
ATOM 12923 C C . THR B 1 712 ? 46.855 2.970 71.983 1.00 94.67 712 THR B C 1
ATOM 12924 O O . THR B 1 712 ? 45.992 2.734 71.132 1.00 90.90 712 THR B O 1
ATOM 12928 N N . HIS B 1 713 ? 48.099 2.498 71.882 1.00 94.61 713 HIS B N 1
ATOM 12929 C CA . HIS B 1 713 ? 48.489 1.689 70.731 1.00 91.38 713 HIS B CA 1
ATOM 12930 C C . HIS B 1 713 ? 47.845 0.305 70.772 1.00 97.18 713 HIS B C 1
ATOM 12931 O O . HIS B 1 713 ? 47.333 -0.175 69.754 1.00 102.41 713 HIS B O 1
ATOM 12933 N N . MET B 1 714 ? 47.849 -0.348 71.939 1.00 92.66 714 MET B N 1
ATOM 12934 C CA . MET B 1 714 ? 47.331 -1.713 72.027 1.00 88.51 714 MET B CA 1
ATOM 12935 C C . MET B 1 714 ? 45.828 -1.765 71.776 1.00 91.50 714 MET B C 1
ATOM 12936 O O . MET B 1 714 ? 45.348 -2.640 71.049 1.00 100.97 714 MET B O 1
ATOM 12941 N N . VAL B 1 715 ? 45.065 -0.843 72.367 1.00 86.01 715 VAL B N 1
ATOM 12942 C CA . VAL B 1 715 ? 43.614 -0.875 72.185 1.00 89.34 715 VAL B CA 1
ATOM 12943 C C . VAL B 1 715 ? 43.237 -0.492 70.757 1.00 86.82 715 VAL B C 1
ATOM 12944 O O . VAL B 1 715 ? 42.246 -0.994 70.214 1.00 90.86 715 VAL B O 1
ATOM 12948 N N . VAL B 1 716 ? 44.018 0.383 70.118 1.00 90.64 716 VAL B N 1
ATOM 12949 C CA . VAL B 1 716 ? 43.754 0.716 68.720 1.00 98.59 716 VAL B CA 1
ATOM 12950 C C . VAL B 1 716 ? 43.968 -0.493 67.815 1.00 98.11 716 VAL B C 1
ATOM 12951 O O . VAL B 1 716 ? 43.187 -0.728 66.885 1.00 91.50 716 VAL B O 1
ATOM 12953 N N . GLU B 1 717 ? 45.018 -1.276 68.076 1.00 98.95 717 GLU B N 1
ATOM 12954 C CA . GLU B 1 717 ? 45.259 -2.494 67.310 1.00 96.11 717 GLU B CA 1
ATOM 12955 C C . GLU B 1 717 ? 44.316 -3.616 67.741 1.00 102.66 717 GLU B C 1
ATOM 12956 O O . GLU B 1 717 ? 43.716 -4.292 66.897 1.00 108.00 717 GLU B O 1
ATOM 12958 N N . MET B 1 718 ? 44.170 -3.822 69.050 1.00 97.29 718 MET B N 1
ATOM 12959 C CA . MET B 1 718 ? 43.285 -4.842 69.615 1.00 98.57 718 MET B CA 1
ATOM 12960 C C . MET B 1 718 ? 42.154 -4.140 70.365 1.00 96.35 718 MET B C 1
ATOM 12961 O O . MET B 1 718 ? 42.315 -3.749 71.524 1.00 99.75 718 MET B O 1
ATOM 12966 N N . THR B 1 719 ? 41.001 -3.993 69.706 1.00 93.85 719 THR B N 1
ATOM 12967 C CA . THR B 1 719 ? 39.869 -3.330 70.348 1.00 95.86 719 THR B CA 1
ATOM 12968 C C . THR B 1 719 ? 39.337 -4.128 71.534 1.00 102.07 719 THR B C 1
ATOM 12969 O O . THR B 1 719 ? 38.741 -3.550 72.450 1.00 99.70 719 THR B O 1
ATOM 12973 N N . SER B 1 720 ? 39.543 -5.448 71.540 1.00 102.06 720 SER B N 1
ATOM 12974 C CA . SER B 1 720 ? 39.048 -6.286 72.628 1.00 96.14 720 SER B CA 1
ATOM 12975 C C . SER B 1 720 ? 39.838 -6.101 73.917 1.00 90.46 720 SER B C 1
ATOM 12976 O O . SER B 1 720 ? 39.367 -6.516 74.981 1.00 79.46 720 SER B O 1
ATOM 12979 N N . LEU B 1 721 ? 41.027 -5.506 73.848 1.00 87.05 721 LEU B N 1
ATOM 12980 C CA . LEU B 1 721 ? 41.852 -5.293 75.028 1.00 83.42 721 LEU B CA 1
ATOM 12981 C C . LEU B 1 721 ? 41.445 -4.055 75.824 1.00 86.35 721 LEU B C 1
ATOM 12982 O O . LEU B 1 721 ? 42.225 -3.586 76.663 1.00 83.98 721 LEU B O 1
ATOM 12987 N N . GLN B 1 722 ? 40.250 -3.521 75.582 1.00 82.28 722 GLN B N 1
ATOM 12988 C CA . GLN B 1 722 ? 39.756 -2.421 76.396 1.00 81.80 722 GLN B CA 1
ATOM 12989 C C . GLN B 1 722 ? 39.542 -2.889 77.830 1.00 93.60 722 GLN B C 1
ATOM 12990 O O . GLN B 1 722 ? 39.043 -3.992 78.075 1.00 88.91 722 GLN B O 1
ATOM 12996 N N . GLY B 1 723 ? 39.934 -2.048 78.776 1.00 97.89 723 GLY B N 1
ATOM 12997 C CA . GLY B 1 723 ? 39.875 -2.408 80.189 1.00 92.17 723 GLY B CA 1
ATOM 12998 C C . GLY B 1 723 ? 41.079 -3.175 80.665 1.00 90.65 723 GLY B C 1
ATOM 12999 O O . GLY B 1 723 ? 41.640 -2.859 81.718 1.00 89.30 723 GLY B O 1
ATOM 13000 N N . VAL B 1 724 ? 41.501 -4.183 79.900 1.00 89.12 724 VAL B N 1
ATOM 13001 C CA . VAL B 1 724 ? 42.674 -4.969 80.269 1.00 88.04 724 VAL B CA 1
ATOM 13002 C C . VAL B 1 724 ? 43.919 -4.092 80.280 1.00 86.51 724 VAL B C 1
ATOM 13003 O O . VAL B 1 724 ? 44.708 -4.114 81.232 1.00 89.22 724 VAL B O 1
ATOM 13007 N N . MET B 1 725 ? 44.116 -3.307 79.215 1.00 86.78 725 MET B N 1
ATOM 13008 C CA . MET B 1 725 ? 45.311 -2.475 79.113 1.00 90.65 725 MET B CA 1
ATOM 13009 C C . MET B 1 725 ? 45.229 -1.239 80.002 1.00 89.07 725 MET B C 1
ATOM 13010 O O . MET B 1 725 ? 46.257 -0.784 80.514 1.00 89.96 725 MET B O 1
ATOM 13015 N N . GLY B 1 726 ? 44.031 -0.680 80.190 1.00 86.56 726 GLY B N 1
ATOM 13016 C CA . GLY B 1 726 ? 43.873 0.396 81.156 1.00 88.52 726 GLY B CA 1
ATOM 13017 C C . GLY B 1 726 ? 44.352 0.012 82.544 1.00 89.66 726 GLY B C 1
ATOM 13018 O O . GLY B 1 726 ? 45.054 0.781 83.204 1.00 81.36 726 GLY B O 1
ATOM 13019 N N . ARG B 1 727 ? 43.988 -1.189 83.001 1.00 85.78 727 ARG B N 1
ATOM 13020 C CA . ARG B 1 727 ? 44.476 -1.679 84.288 1.00 80.93 727 ARG B CA 1
ATOM 13021 C C . ARG B 1 727 ? 45.996 -1.793 84.299 1.00 85.47 727 ARG B C 1
ATOM 13022 O O . ARG B 1 727 ? 46.651 -1.382 85.264 1.00 88.49 727 ARG B O 1
ATOM 13030 N N . TYR B 1 728 ? 46.578 -2.351 83.232 1.00 84.64 728 TYR B N 1
ATOM 13031 C CA . TYR B 1 728 ? 48.028 -2.528 83.181 1.00 82.56 728 TYR B CA 1
ATOM 13032 C C . TYR B 1 728 ? 48.746 -1.185 83.115 1.00 88.69 728 TYR B C 1
ATOM 13033 O O . TYR B 1 728 ? 49.816 -1.016 83.713 1.00 87.77 728 TYR B O 1
ATOM 13042 N N . TYR B 1 729 ? 48.173 -0.219 82.391 1.00 88.62 729 TYR B N 1
ATOM 13043 C CA . TYR B 1 729 ? 48.790 1.101 82.287 1.00 94.41 729 TYR B CA 1
ATOM 13044 C C . TYR B 1 729 ? 48.647 1.881 83.588 1.00 94.91 729 TYR B C 1
ATOM 13045 O O . TYR B 1 729 ? 49.573 2.591 83.996 1.00 96.44 729 TYR B O 1
ATOM 13054 N N . ALA B 1 730 ? 47.494 1.760 84.254 1.00 94.02 730 ALA B N 1
ATOM 13055 C CA . ALA B 1 730 ? 47.307 2.418 85.543 1.00 91.35 730 ALA B CA 1
ATOM 13056 C C . ALA B 1 730 ? 48.342 1.950 86.560 1.00 91.95 730 ALA B C 1
ATOM 13057 O O . ALA B 1 730 ? 48.942 2.768 87.266 1.00 98.21 730 ALA B O 1
ATOM 13059 N N . LEU B 1 731 ? 48.572 0.636 86.640 1.00 87.65 731 LEU B N 1
ATOM 13060 C CA . LEU B 1 731 ? 49.547 0.111 87.592 1.00 85.11 731 LEU B CA 1
ATOM 13061 C C . LEU B 1 731 ? 50.953 0.609 87.280 1.00 91.78 731 LEU B C 1
ATOM 13062 O O . LEU B 1 731 ? 51.713 0.954 88.193 1.00 102.14 731 LEU B O 1
ATOM 13067 N N . GLN B 1 732 ? 51.321 0.650 85.995 1.00 98.38 732 GLN B N 1
ATOM 13068 C CA . GLN B 1 732 ? 52.644 1.143 85.621 1.00 102.60 732 GLN B CA 1
ATOM 13069 C C . GLN B 1 732 ? 52.792 2.635 85.903 1.00 99.37 732 GLN B C 1
ATOM 13070 O O . GLN B 1 732 ? 53.894 3.099 86.216 1.00 96.32 732 GLN B O 1
ATOM 13076 N N . SER B 1 733 ? 51.698 3.396 85.799 1.00 104.49 733 SER B N 1
ATOM 13077 C CA . SER B 1 733 ? 51.727 4.819 86.118 1.00 105.57 733 SER B CA 1
ATOM 13078 C C . SER B 1 733 ? 51.905 5.078 87.609 1.00 107.86 733 SER B C 1
ATOM 13079 O O . SER B 1 733 ? 52.254 6.199 87.993 1.00 114.71 733 SER B O 1
ATOM 13082 N N . GLY B 1 734 ? 51.671 4.074 88.451 1.00 108.35 734 GLY B N 1
ATOM 13083 C CA . GLY B 1 734 ? 51.711 4.237 89.889 1.00 105.49 734 GLY B CA 1
ATOM 13084 C C . GLY B 1 734 ? 50.363 4.361 90.565 1.00 105.04 734 GLY B C 1
ATOM 13085 O O . GLY B 1 734 ? 50.320 4.609 91.776 1.00 111.26 734 GLY B O 1
ATOM 13086 N N . GLU B 1 735 ? 49.267 4.200 89.826 1.00 100.51 735 GLU B N 1
ATOM 13087 C CA . GLU B 1 735 ? 47.938 4.288 90.405 1.00 98.73 735 GLU B CA 1
ATOM 13088 C C . GLU B 1 735 ? 47.692 3.113 91.354 1.00 104.16 735 GLU B C 1
ATOM 13089 O O . GLU B 1 735 ? 48.299 2.047 91.210 1.00 97.79 735 GLU B O 1
ATOM 13095 N N . PRO B 1 736 ? 46.814 3.287 92.342 1.00 107.22 736 PRO B N 1
ATOM 13096 C CA . PRO B 1 736 ? 46.513 2.190 93.271 1.00 99.25 736 PRO B CA 1
ATOM 13097 C C . PRO B 1 736 ? 45.805 1.035 92.578 1.00 93.04 736 PRO B C 1
ATOM 13098 O O . PRO B 1 736 ? 45.111 1.204 91.573 1.00 98.53 736 PRO B O 1
ATOM 13102 N N . ARG B 1 737 ? 45.978 -0.160 93.153 1.00 91.70 737 ARG B N 1
ATOM 13103 C CA . ARG B 1 737 ? 45.355 -1.358 92.592 1.00 90.85 737 ARG B CA 1
ATOM 13104 C C . ARG B 1 737 ? 43.831 -1.260 92.607 1.00 93.79 737 ARG B C 1
ATOM 13105 O O . ARG B 1 737 ? 43.164 -1.748 91.687 1.00 92.46 737 ARG B O 1
ATOM 13107 N N . ALA B 1 738 ? 43.261 -0.634 93.640 1.00 89.08 738 ALA B N 1
ATOM 13108 C CA . ALA B 1 738 ? 41.817 -0.457 93.685 1.00 86.71 738 ALA B CA 1
ATOM 13109 C C . ALA B 1 738 ? 41.277 0.353 92.522 1.00 94.48 738 ALA B C 1
ATOM 13110 O O . ALA B 1 738 ? 40.157 0.112 92.059 1.00 94.15 738 ALA B O 1
ATOM 13111 N N . VAL B 1 739 ? 42.057 1.328 92.040 1.00 92.89 739 VAL B N 1
ATOM 13112 C CA . VAL B 1 739 ? 41.675 2.101 90.862 1.00 96.19 739 VAL B CA 1
ATOM 13113 C C . VAL B 1 739 ? 41.893 1.308 89.576 1.00 94.81 739 VAL B C 1
ATOM 13114 O O . VAL B 1 739 ? 41.064 1.361 88.661 1.00 88.84 739 VAL B O 1
ATOM 13116 N N . ALA B 1 740 ? 42.997 0.559 89.495 1.00 88.87 740 ALA B N 1
ATOM 13117 C CA . ALA B 1 740 ? 43.308 -0.192 88.282 1.00 85.43 740 ALA B CA 1
ATOM 13118 C C . ALA B 1 740 ? 42.296 -1.309 88.041 1.00 89.55 740 ALA B C 1
ATOM 13119 O O . ALA B 1 740 ? 41.814 -1.487 86.916 1.00 98.22 740 ALA B O 1
ATOM 13121 N N . GLU B 1 741 ? 41.965 -2.077 89.085 1.00 94.22 741 GLU B N 1
ATOM 13122 C CA . GLU B 1 741 ? 40.999 -3.162 88.928 1.00 91.89 741 GLU B CA 1
ATOM 13123 C C . GLU B 1 741 ? 39.632 -2.634 88.517 1.00 82.97 741 GLU B C 1
ATOM 13124 O O . GLU B 1 741 ? 38.923 -3.273 87.732 1.00 92.30 741 GLU B O 1
ATOM 13130 N N . ALA B 1 742 ? 39.240 -1.470 89.040 1.00 82.66 742 ALA B N 1
ATOM 13131 C CA . ALA B 1 742 ? 37.955 -0.892 88.662 1.00 91.43 742 ALA B CA 1
ATOM 13132 C C . ALA B 1 742 ? 37.916 -0.557 87.176 1.00 91.79 742 ALA B C 1
ATOM 13133 O O . ALA B 1 742 ? 36.904 -0.796 86.505 1.00 81.14 742 ALA B O 1
ATOM 13135 N N . ILE B 1 743 ? 39.016 -0.016 86.640 1.00 88.21 743 ILE B N 1
ATOM 13136 C CA . ILE B 1 743 ? 39.075 0.298 85.216 1.00 92.71 743 ILE B CA 1
ATOM 13137 C C . ILE B 1 743 ? 38.858 -0.943 84.359 1.00 95.06 743 ILE B C 1
ATOM 13138 O O . ILE B 1 743 ? 38.276 -0.850 83.271 1.00 92.92 743 ILE B O 1
ATOM 13140 N N . PHE B 1 744 ? 39.301 -2.111 84.835 1.00 91.18 744 PHE B N 1
ATOM 13141 C CA . PHE B 1 744 ? 39.083 -3.375 84.140 1.00 92.27 744 PHE B CA 1
ATOM 13142 C C . PHE B 1 744 ? 37.733 -4.006 84.470 1.00 91.41 744 PHE B C 1
ATOM 13143 O O . PHE B 1 744 ? 37.043 -4.488 83.566 1.00 91.82 744 PHE B O 1
ATOM 13151 N N . GLU B 1 745 ? 37.341 -4.022 85.748 1.00 91.12 745 GLU B N 1
ATOM 13152 C CA . GLU B 1 745 ? 36.080 -4.637 86.149 1.00 85.97 745 GLU B CA 1
ATOM 13153 C C . GLU B 1 745 ? 34.859 -3.873 85.655 1.00 82.68 745 GLU B C 1
ATOM 13154 O O . GLU B 1 745 ? 33.739 -4.381 85.783 1.00 80.87 745 GLU B O 1
ATOM 13160 N N . ALA B 1 746 ? 35.047 -2.675 85.097 1.00 89.41 746 ALA B N 1
ATOM 13161 C CA . ALA B 1 746 ? 33.916 -1.882 84.628 1.00 86.98 746 ALA B CA 1
ATOM 13162 C C . ALA B 1 746 ? 33.158 -2.593 83.512 1.00 90.82 746 ALA B C 1
ATOM 13163 O O . ALA B 1 746 ? 31.923 -2.574 83.483 1.00 91.29 746 ALA B O 1
ATOM 13165 N N . TYR B 1 747 ? 33.880 -3.239 82.593 1.00 87.10 747 TYR B N 1
ATOM 13166 C CA . TYR B 1 747 ? 33.245 -3.901 81.458 1.00 85.77 747 TYR B CA 1
ATOM 13167 C C . TYR B 1 747 ? 32.576 -5.225 81.826 1.00 89.99 747 TYR B C 1
ATOM 13168 O O . TYR B 1 747 ? 31.736 -5.706 81.059 1.00 91.38 747 TYR B O 1
ATOM 13177 N N . LEU B 1 748 ? 32.920 -5.818 82.970 1.00 87.99 748 LEU B N 1
ATOM 13178 C CA . LEU B 1 748 ? 32.378 -7.125 83.333 1.00 87.11 748 LEU B CA 1
ATOM 13179 C C . LEU B 1 748 ? 30.880 -7.031 83.623 1.00 84.26 748 LEU B C 1
ATOM 13180 O O . LEU B 1 748 ? 30.434 -6.097 84.296 1.00 90.71 748 LEU B O 1
ATOM 13185 N N . PRO B 1 749 ? 30.076 -7.996 83.145 1.00 88.22 749 PRO B N 1
ATOM 13186 C CA . PRO B 1 749 ? 30.530 -9.120 82.317 1.00 92.90 749 PRO B CA 1
ATOM 13187 C C . PRO B 1 749 ? 30.598 -8.787 80.822 1.00 92.57 749 PRO B C 1
ATOM 13188 O O . PRO B 1 749 ? 29.647 -8.243 80.259 1.00 91.06 749 PRO B O 1
ATOM 13192 N N . ARG B 1 750 ? 31.728 -9.123 80.192 1.00 93.31 750 ARG B N 1
ATOM 13193 C CA . ARG B 1 750 ? 31.908 -8.832 78.773 1.00 90.73 750 ARG B CA 1
ATOM 13194 C C . ARG B 1 750 ? 31.048 -9.733 77.893 1.00 94.95 750 ARG B C 1
ATOM 13195 O O . ARG B 1 750 ? 30.603 -9.307 76.821 1.00 100.05 750 ARG B O 1
ATOM 13203 N N . PHE B 1 751 ? 30.795 -10.965 78.330 1.00 95.47 751 PHE B N 1
ATOM 13204 C CA . PHE B 1 751 ? 30.066 -11.947 77.541 1.00 92.26 751 PHE B CA 1
ATOM 13205 C C . PHE B 1 751 ? 29.410 -12.941 78.487 1.00 96.86 751 PHE B C 1
ATOM 13206 O O . PHE B 1 751 ? 29.725 -12.993 79.678 1.00 99.97 751 PHE B O 1
ATOM 13214 N N . ALA B 1 752 ? 28.493 -13.741 77.943 1.00 95.50 752 ALA B N 1
ATOM 13215 C CA . ALA B 1 752 ? 27.862 -14.792 78.733 1.00 95.13 752 ALA B CA 1
ATOM 13216 C C . ALA B 1 752 ? 28.908 -15.783 79.232 1.00 98.36 752 ALA B C 1
ATOM 13217 O O . ALA B 1 752 ? 29.703 -16.313 78.449 1.00 105.27 752 ALA B O 1
ATOM 13219 N N . GLY B 1 753 ? 28.909 -16.025 80.544 1.00 97.37 753 GLY B N 1
ATOM 13220 C CA . GLY B 1 753 ? 29.883 -16.892 81.172 1.00 88.69 753 GLY B CA 1
ATOM 13221 C C . GLY B 1 753 ? 31.134 -16.200 81.670 1.00 90.16 753 GLY B C 1
ATOM 13222 O O . GLY B 1 753 ? 31.965 -16.852 82.316 1.00 94.49 753 GLY B O 1
ATOM 13223 N N . ASP B 1 754 ? 31.304 -14.912 81.382 1.00 95.56 754 ASP B N 1
ATOM 13224 C CA . ASP B 1 754 ? 32.430 -14.159 81.912 1.00 88.53 754 ASP B CA 1
ATOM 13225 C C . ASP B 1 754 ? 32.265 -13.961 83.417 1.00 94.44 754 ASP B C 1
ATOM 13226 O O . ASP B 1 754 ? 31.174 -14.105 83.975 1.00 91.97 754 ASP B O 1
ATOM 13231 N N . ARG B 1 755 ? 33.370 -13.634 84.077 1.00 89.19 755 ARG B N 1
ATOM 13232 C CA . ARG B 1 755 ? 33.321 -13.410 85.509 1.00 89.98 755 ARG B CA 1
ATOM 13233 C C . ARG B 1 755 ? 32.807 -12.007 85.813 1.00 92.17 755 ARG B C 1
ATOM 13234 O O . ARG B 1 755 ? 32.833 -11.107 84.969 1.00 94.07 755 ARG B O 1
ATOM 13242 N N . TYR B 1 756 ? 32.332 -11.834 87.039 1.00 96.23 756 TYR B N 1
ATOM 13243 C CA . TYR B 1 756 ? 31.707 -10.611 87.511 1.00 92.90 756 TYR B CA 1
ATOM 13244 C C . TYR B 1 756 ? 32.719 -9.734 88.237 1.00 84.13 756 TYR B C 1
ATOM 13245 O O . TYR B 1 756 ? 33.799 -10.195 88.617 1.00 88.79 756 TYR B O 1
ATOM 13254 N N . PRO B 1 757 ? 32.417 -8.450 88.422 1.00 90.26 757 PRO B N 1
ATOM 13255 C CA . PRO B 1 757 ? 33.295 -7.604 89.237 1.00 94.04 757 PRO B CA 1
ATOM 13256 C C . PRO B 1 757 ? 33.210 -7.979 90.708 1.00 89.46 757 PRO B C 1
ATOM 13257 O O . PRO B 1 757 ? 32.177 -8.441 91.198 1.00 81.15 757 PRO B O 1
ATOM 13261 N N . GLU B 1 758 ? 34.321 -7.778 91.410 1.00 88.60 758 GLU B N 1
ATOM 13262 C CA . GLU B 1 758 ? 34.415 -8.060 92.838 1.00 88.40 758 GLU B CA 1
ATOM 13263 C C . GLU B 1 758 ? 34.604 -6.813 93.688 1.00 83.69 758 GLU B C 1
ATOM 13264 O O . GLU B 1 758 ? 33.952 -6.679 94.725 1.00 97.40 758 GLU B O 1
ATOM 13266 N N . THR B 1 759 ? 35.468 -5.893 93.271 1.00 78.86 759 THR B N 1
ATOM 13267 C CA . THR B 1 759 ? 35.643 -4.628 93.985 1.00 84.15 759 THR B CA 1
ATOM 13268 C C . THR B 1 759 ? 34.426 -3.730 93.779 1.00 88.18 759 THR B C 1
ATOM 13269 O O . THR B 1 759 ? 33.945 -3.597 92.648 1.00 90.44 759 THR B O 1
ATOM 13273 N N . PRO B 1 760 ? 33.900 -3.101 94.837 1.00 95.41 760 PRO B N 1
ATOM 13274 C CA . PRO B 1 760 ? 32.736 -2.212 94.659 1.00 89.04 760 PRO B CA 1
ATOM 13275 C C . PRO B 1 760 ? 33.013 -1.018 93.762 1.00 81.55 760 PRO B C 1
ATOM 13276 O O . PRO B 1 760 ? 32.087 -0.511 93.117 1.00 81.59 760 PRO B O 1
ATOM 13280 N N . ALA B 1 761 ? 34.259 -0.542 93.714 1.00 83.69 761 ALA B N 1
ATOM 13281 C CA . ALA B 1 761 ? 34.604 0.522 92.777 1.00 86.67 761 ALA B CA 1
ATOM 13282 C C . ALA B 1 761 ? 34.422 0.061 91.337 1.00 93.47 761 ALA B C 1
ATOM 13283 O O . ALA B 1 761 ? 33.889 0.800 90.501 1.00 85.93 761 ALA B O 1
ATOM 13285 N N . GLY B 1 762 ? 34.856 -1.162 91.030 1.00 85.46 762 GLY B N 1
ATOM 13286 C CA . GLY B 1 762 ? 34.609 -1.709 89.708 1.00 89.70 762 GLY B CA 1
ATOM 13287 C C . GLY B 1 762 ? 33.131 -1.882 89.418 1.00 91.89 762 GLY B C 1
ATOM 13288 O O . GLY B 1 762 ? 32.680 -1.659 88.291 1.00 93.37 762 GLY B O 1
ATOM 13289 N N . LEU B 1 763 ? 32.356 -2.276 90.429 1.00 79.42 763 LEU B N 1
ATOM 13290 C CA . LEU B 1 763 ? 30.919 -2.439 90.240 1.00 83.63 763 LEU B CA 1
ATOM 13291 C C . LEU B 1 763 ? 30.251 -1.102 89.938 1.00 91.45 763 LEU B C 1
ATOM 13292 O O . LEU B 1 763 ? 29.554 -0.954 88.929 1.00 94.14 763 LEU B O 1
ATOM 13297 N N . VAL B 1 764 ? 30.465 -0.112 90.811 1.00 94.11 764 VAL B N 1
ATOM 13298 C CA . VAL B 1 764 ? 29.818 1.192 90.665 1.00 92.25 764 VAL B CA 1
ATOM 13299 C C . VAL B 1 764 ? 30.246 1.863 89.364 1.00 86.00 764 VAL B C 1
ATOM 13300 O O . VAL B 1 764 ? 29.422 2.449 88.650 1.00 90.64 764 VAL B O 1
ATOM 13304 N N . LEU B 1 765 ? 31.537 1.785 89.031 1.00 81.97 765 LEU B N 1
ATOM 13305 C CA . LEU B 1 765 ? 31.997 2.308 87.748 1.00 83.32 765 LEU B CA 1
ATOM 13306 C C . LEU B 1 765 ? 31.322 1.594 86.584 1.00 91.88 765 LEU B C 1
ATOM 13307 O O . LEU B 1 765 ? 31.039 2.217 85.554 1.00 89.42 765 LEU B O 1
ATOM 13312 N N . GLY B 1 766 ? 31.055 0.296 86.730 1.00 88.98 766 GLY B N 1
ATOM 13313 C CA . GLY B 1 766 ? 30.291 -0.409 85.715 1.00 83.23 766 GLY B CA 1
ATOM 13314 C C . GLY B 1 766 ? 28.856 0.072 85.635 1.00 87.92 766 GLY B C 1
ATOM 13315 O O . GLY B 1 766 ? 28.262 0.098 84.553 1.00 96.50 766 GLY B O 1
ATOM 13316 N N . LEU B 1 767 ? 28.276 0.452 86.777 1.00 84.85 767 LEU B N 1
ATOM 13317 C CA . LEU B 1 767 ? 26.931 1.022 86.774 1.00 92.52 767 LEU B CA 1
ATOM 13318 C C . LEU B 1 767 ? 26.901 2.350 86.026 1.00 93.99 767 LEU B C 1
ATOM 13319 O O . LEU B 1 767 ? 26.039 2.575 85.170 1.00 91.90 767 LEU B O 1
ATOM 13324 N N . ALA B 1 768 ? 27.842 3.244 86.336 1.00 91.59 768 ALA B N 1
ATOM 13325 C CA . ALA B 1 768 ? 27.867 4.537 85.672 1.00 93.75 768 ALA B CA 1
ATOM 13326 C C . ALA B 1 768 ? 28.086 4.428 84.175 1.00 98.17 768 ALA B C 1
ATOM 13327 O O . ALA B 1 768 ? 27.511 5.192 83.396 1.00 101.25 768 ALA B O 1
ATOM 13328 N N . ASP B 1 769 ? 28.922 3.477 83.753 1.00 92.61 769 ASP B N 1
ATOM 13329 C CA . ASP B 1 769 ? 29.131 3.261 82.325 1.00 98.72 769 ASP B CA 1
ATOM 13330 C C . ASP B 1 769 ? 27.847 2.792 81.650 1.00 94.76 769 ASP B C 1
ATOM 13331 O O . ASP B 1 769 ? 27.502 3.260 80.559 1.00 85.21 769 ASP B O 1
ATOM 13336 N N . ARG B 1 770 ? 27.116 1.879 82.292 1.00 88.84 770 ARG B N 1
ATOM 13337 C CA . ARG B 1 770 ? 25.963 1.262 81.643 1.00 89.21 770 ARG B CA 1
ATOM 13338 C C . ARG B 1 770 ? 24.731 2.156 81.708 1.00 89.74 770 ARG B C 1
ATOM 13339 O O . ARG B 1 770 ? 24.031 2.325 80.703 1.00 99.62 770 ARG B O 1
ATOM 13347 N N . LEU B 1 771 ? 24.444 2.731 82.879 1.00 95.04 771 LEU B N 1
ATOM 13348 C CA . LEU B 1 771 ? 23.303 3.636 82.994 1.00 96.78 771 LEU B CA 1
ATOM 13349 C C . LEU B 1 771 ? 23.391 4.762 81.969 1.00 94.17 771 LEU B C 1
ATOM 13350 O O . LEU B 1 771 ? 22.423 5.045 81.254 1.00 88.91 771 LEU B O 1
ATOM 13355 N N . ASP B 1 772 ? 24.561 5.399 81.864 1.00 92.18 772 ASP B N 1
ATOM 13356 C CA . ASP B 1 772 ? 24.730 6.484 80.901 1.00 98.89 772 ASP B CA 1
ATOM 13357 C C . ASP B 1 772 ? 24.608 5.987 79.463 1.00 104.34 772 ASP B C 1
ATOM 13358 O O . ASP B 1 772 ? 24.060 6.687 78.603 1.00 101.21 772 ASP B O 1
ATOM 13363 N N . THR B 1 773 ? 25.121 4.787 79.178 1.00 102.53 773 THR B N 1
ATOM 13364 C CA . THR B 1 773 ? 25.022 4.249 77.824 1.00 95.24 773 THR B CA 1
ATOM 13365 C C . THR B 1 773 ? 23.570 3.970 77.446 1.00 104.72 773 THR B C 1
ATOM 13366 O O . THR B 1 773 ? 23.131 4.314 76.343 1.00 113.54 773 THR B O 1
ATOM 13368 N N . LEU B 1 774 ? 22.805 3.354 78.352 1.00 96.79 774 LEU B N 1
ATOM 13369 C CA . LEU B 1 774 ? 21.412 3.027 78.052 1.00 99.60 774 LEU B CA 1
ATOM 13370 C C . LEU B 1 774 ? 20.554 4.283 77.950 1.00 104.06 774 LEU B C 1
ATOM 13371 O O . LEU B 1 774 ? 19.924 4.535 76.918 1.00 113.21 774 LEU B O 1
ATOM 13376 N N . MET B 1 775 ? 20.506 5.077 79.024 1.00 103.56 775 MET B N 1
ATOM 13377 C CA . MET B 1 775 ? 19.622 6.241 79.047 1.00 110.69 775 MET B CA 1
ATOM 13378 C C . MET B 1 775 ? 20.029 7.270 77.999 1.00 107.15 775 MET B C 1
ATOM 13379 O O . MET B 1 775 ? 19.172 7.940 77.412 1.00 105.71 775 MET B O 1
ATOM 13384 N N . GLY B 1 776 ? 21.332 7.407 77.746 1.00 105.82 776 GLY B N 1
ATOM 13385 C CA . GLY B 1 776 ? 21.786 8.351 76.736 1.00 111.37 776 GLY B CA 1
ATOM 13386 C C . GLY B 1 776 ? 21.403 7.936 75.327 1.00 113.87 776 GLY B C 1
ATOM 13387 O O . GLY B 1 776 ? 20.936 8.755 74.531 1.00 111.28 776 GLY B O 1
ATOM 13388 N N . LEU B 1 777 ? 21.605 6.657 74.996 1.00 111.72 777 LEU B N 1
ATOM 13389 C CA . LEU B 1 777 ? 21.199 6.168 73.682 1.00 105.77 777 LEU B CA 1
ATOM 13390 C C . LEU B 1 777 ? 19.682 6.146 73.531 1.00 112.83 777 LEU B C 1
ATOM 13391 O O . LEU B 1 777 ? 19.175 6.234 72.407 1.00 121.48 777 LEU B O 1
ATOM 13393 N N . PHE B 1 778 ? 18.941 6.031 74.638 1.00 108.30 778 PHE B N 1
ATOM 13394 C CA . PHE B 1 778 ? 17.484 6.112 74.563 1.00 109.78 778 PHE B CA 1
ATOM 13395 C C . PHE B 1 778 ? 16.994 7.547 74.421 1.00 116.56 778 PHE B C 1
ATOM 13396 O O . PHE B 1 778 ? 15.970 7.783 73.772 1.00 121.38 778 PHE B O 1
ATOM 13404 N N . ALA B 1 779 ? 17.700 8.508 75.021 1.00 116.02 779 ALA B N 1
ATOM 13405 C CA . ALA B 1 779 ? 17.314 9.902 74.869 1.00 115.82 779 ALA B CA 1
ATOM 13406 C C . ALA B 1 779 ? 17.428 10.386 73.436 1.00 124.06 779 ALA B C 1
ATOM 13407 O O . ALA B 1 779 ? 16.575 11.135 72.952 1.00 124.32 779 ALA B O 1
ATOM 13408 N N . VAL B 1 780 ? 18.482 9.965 72.738 1.00 119.85 780 VAL B N 1
ATOM 13409 C CA . VAL B 1 780 ? 18.640 10.244 71.314 1.00 114.25 780 VAL B CA 1
ATOM 13410 C C . VAL B 1 780 ? 17.698 9.406 70.434 1.00 125.79 780 VAL B C 1
ATOM 13411 O O . VAL B 1 780 ? 17.839 9.451 69.203 1.00 138.85 780 VAL B O 1
ATOM 13413 N N . GLY B 1 781 ? 16.767 8.659 71.032 1.00 118.99 781 GLY B N 1
ATOM 13414 C CA . GLY B 1 781 ? 15.822 7.840 70.300 1.00 120.76 781 GLY B CA 1
ATOM 13415 C C . GLY B 1 781 ? 16.384 6.567 69.705 1.00 124.12 781 GLY B C 1
ATOM 13416 O O . GLY B 1 781 ? 15.646 5.849 69.018 1.00 119.84 781 GLY B O 1
ATOM 13417 N N . LEU B 1 782 ? 17.656 6.256 69.947 1.00 123.48 782 LEU B N 1
ATOM 13418 C CA . LEU B 1 782 ? 18.271 5.069 69.386 1.00 117.19 782 LEU B CA 1
ATOM 13419 C C . LEU B 1 782 ? 17.881 3.771 70.068 1.00 122.33 782 LEU B C 1
ATOM 13420 O O . LEU B 1 782 ? 18.724 2.890 70.262 1.00 113.72 782 LEU B O 1
ATOM 13421 N N . ALA B 1 783 ? 16.609 3.638 70.436 1.00 123.77 783 ALA B N 1
ATOM 13422 C CA . ALA B 1 783 ? 16.109 2.409 71.003 1.00 114.53 783 ALA B CA 1
ATOM 13423 C C . ALA B 1 783 ? 16.194 1.265 70.012 1.00 124.78 783 ALA B C 1
ATOM 13424 O O . ALA B 1 783 ? 15.791 1.391 68.851 1.00 130.64 783 ALA B O 1
ATOM 13425 N N . PRO B 1 784 ? 16.753 0.135 70.445 1.00 125.93 784 PRO B N 1
ATOM 13426 C CA . PRO B 1 784 ? 16.848 -1.028 69.552 1.00 122.19 784 PRO B CA 1
ATOM 13427 C C . PRO B 1 784 ? 15.477 -1.456 69.044 1.00 125.85 784 PRO B C 1
ATOM 13428 O O . PRO B 1 784 ? 14.487 -1.438 69.777 1.00 118.73 784 PRO B O 1
ATOM 13432 N N . THR B 1 785 ? 15.431 -1.839 67.770 1.00 133.07 785 THR B N 1
ATOM 13433 C CA . THR B 1 785 ? 14.209 -2.321 67.155 1.00 128.73 785 THR B CA 1
ATOM 13434 C C . THR B 1 785 ? 14.436 -3.581 66.346 1.00 135.28 785 THR B C 1
ATOM 13435 O O . THR B 1 785 ? 15.281 -3.600 65.445 1.00 134.02 785 THR B O 1
ATOM 13436 N N . GLY B 1 786 ? 13.691 -4.641 66.656 1.00 131.25 786 GLY B N 1
ATOM 13437 C CA . GLY B 1 786 ? 13.890 -5.921 66.003 1.00 128.20 786 GLY B CA 1
ATOM 13438 C C . GLY B 1 786 ? 15.245 -6.528 66.297 1.00 133.99 786 GLY B C 1
ATOM 13439 O O . GLY B 1 786 ? 15.442 -7.151 67.341 1.00 141.21 786 GLY B O 1
ATOM 13440 N N . THR B 1 787 ? 16.195 -6.356 65.380 1.00 128.18 787 THR B N 1
ATOM 13441 C CA . THR B 1 787 ? 17.545 -6.845 65.570 1.00 122.13 787 THR B CA 1
ATOM 13442 C C . THR B 1 787 ? 18.561 -5.831 65.083 1.00 126.20 787 THR B C 1
ATOM 13443 O O . THR B 1 787 ? 18.212 -4.795 64.514 1.00 124.91 787 THR B O 1
ATOM 13444 N N . LYS B 1 788 ? 19.830 -6.148 65.323 1.00 126.50 788 LYS B N 1
ATOM 13445 C CA . LYS B 1 788 ? 20.922 -5.307 64.877 1.00 122.21 788 LYS B CA 1
ATOM 13446 C C . LYS B 1 788 ? 21.069 -3.988 65.612 1.00 125.65 788 LYS B C 1
ATOM 13447 O O . LYS B 1 788 ? 20.879 -2.920 65.023 1.00 130.10 788 LYS B O 1
ATOM 13448 N N . ASP B 1 789 ? 21.417 -4.046 66.898 1.00 119.66 789 ASP B N 1
ATOM 13449 C CA . ASP B 1 789 ? 21.696 -2.848 67.669 1.00 110.01 789 ASP B CA 1
ATOM 13450 C C . ASP B 1 789 ? 23.170 -2.492 67.669 1.00 113.95 789 ASP B C 1
ATOM 13451 O O . ASP B 1 789 ? 23.996 -3.258 68.176 1.00 111.08 789 ASP B O 1
ATOM 13452 N N . PRO B 1 790 ? 23.510 -1.330 67.103 1.00 110.18 790 PRO B N 1
ATOM 13453 C CA . PRO B 1 790 ? 24.912 -0.962 66.963 1.00 109.10 790 PRO B CA 1
ATOM 13454 C C . PRO B 1 790 ? 25.642 -0.887 68.290 1.00 113.46 790 PRO B C 1
ATOM 13455 O O . PRO B 1 790 ? 26.820 -1.242 68.383 1.00 104.18 790 PRO B O 1
ATOM 13456 N N . PHE B 1 791 ? 24.957 -0.421 69.329 1.00 116.21 791 PHE B N 1
ATOM 13457 C CA . PHE B 1 791 ? 25.504 -0.386 70.676 1.00 117.26 791 PHE B CA 1
ATOM 13458 C C . PHE B 1 791 ? 24.968 -1.569 71.469 1.00 117.97 791 PHE B C 1
ATOM 13459 O O . PHE B 1 791 ? 23.807 -1.959 71.318 1.00 119.63 791 PHE B O 1
ATOM 13467 N N . ALA B 1 792 ? 25.823 -2.143 72.309 1.00 104.00 792 ALA B N 1
ATOM 13468 C CA . ALA B 1 792 ? 25.445 -3.313 73.075 1.00 101.27 792 ALA B CA 1
ATOM 13469 C C . ALA B 1 792 ? 24.412 -3.043 74.149 1.00 102.68 792 ALA B C 1
ATOM 13470 O O . ALA B 1 792 ? 24.634 -3.372 75.318 1.00 110.49 792 ALA B O 1
ATOM 13471 N N . LEU B 1 793 ? 23.272 -2.458 73.769 1.00 101.29 793 LEU B N 1
ATOM 13472 C CA . LEU B 1 793 ? 22.239 -2.157 74.755 1.00 99.29 793 LEU B CA 1
ATOM 13473 C C . LEU B 1 793 ? 21.600 -3.427 75.305 1.00 104.08 793 LEU B C 1
ATOM 13474 O O . LEU B 1 793 ? 21.212 -3.464 76.477 1.00 111.10 793 LEU B O 1
ATOM 13479 N N . ARG B 1 794 ? 21.478 -4.470 74.482 1.00 104.28 794 ARG B N 1
ATOM 13480 C CA . ARG B 1 794 ? 21.020 -5.750 74.999 1.00 98.07 794 ARG B CA 1
ATOM 13481 C C . ARG B 1 794 ? 21.972 -6.329 76.030 1.00 105.62 794 ARG B C 1
ATOM 13482 O O . ARG B 1 794 ? 21.545 -6.820 77.079 1.00 105.83 794 ARG B O 1
ATOM 13483 N N . ARG B 1 795 ? 23.277 -6.281 75.746 1.00 107.71 795 ARG B N 1
ATOM 13484 C CA . ARG B 1 795 ? 24.276 -6.769 76.693 1.00 109.16 795 ARG B CA 1
ATOM 13485 C C . ARG B 1 795 ? 24.513 -5.776 77.829 1.00 110.78 795 ARG B C 1
ATOM 13486 O O . ARG B 1 795 ? 24.688 -6.184 78.983 1.00 114.29 795 ARG B O 1
ATOM 13488 N N . ALA B 1 796 ? 24.522 -4.475 77.528 1.00 102.56 796 ALA B N 1
ATOM 13489 C CA . ALA B 1 796 ? 24.658 -3.481 78.583 1.00 98.55 796 ALA B CA 1
ATOM 13490 C C . ALA B 1 796 ? 23.539 -3.549 79.607 1.00 105.87 796 ALA B C 1
ATOM 13491 O O . ALA B 1 796 ? 23.773 -3.400 80.810 1.00 102.85 796 ALA B O 1
ATOM 13492 N N . ALA B 1 797 ? 22.307 -3.772 79.147 1.00 99.63 797 ALA B N 1
ATOM 13493 C CA . ALA B 1 797 ? 21.203 -3.931 80.079 1.00 88.26 797 ALA B CA 1
ATOM 13494 C C . ALA B 1 797 ? 21.280 -5.230 80.857 1.00 96.80 797 ALA B C 1
ATOM 13495 O O . ALA B 1 797 ? 20.994 -5.265 82.057 1.00 99.67 797 ALA B O 1
ATOM 13496 N N . LEU B 1 798 ? 21.681 -6.315 80.189 1.00 100.81 798 LEU B N 1
ATOM 13497 C CA . LEU B 1 798 ? 21.726 -7.620 80.842 1.00 104.84 798 LEU B CA 1
ATOM 13498 C C . LEU B 1 798 ? 22.836 -7.684 81.886 1.00 97.78 798 LEU B C 1
ATOM 13499 O O . LEU B 1 798 ? 22.599 -8.087 83.031 1.00 94.04 798 LEU B O 1
ATOM 13504 N N . GLY B 1 799 ? 24.059 -7.307 81.502 1.00 102.95 799 GLY B N 1
ATOM 13505 C CA . GLY B 1 799 ? 25.165 -7.316 82.446 1.00 95.32 799 GLY B CA 1
ATOM 13506 C C . GLY B 1 799 ? 24.926 -6.426 83.648 1.00 100.33 799 GLY B C 1
ATOM 13507 O O . GLY B 1 799 ? 25.419 -6.707 84.744 1.00 101.26 799 GLY B O 1
ATOM 13508 N N . LEU B 1 800 ? 24.173 -5.342 83.461 1.00 99.50 800 LEU B N 1
ATOM 13509 C CA . LEU B 1 800 ? 23.724 -4.539 84.592 1.00 95.50 800 LEU B CA 1
ATOM 13510 C C . LEU B 1 800 ? 22.804 -5.347 85.502 1.00 99.17 800 LEU B C 1
ATOM 13511 O O . LEU B 1 800 ? 23.055 -5.469 86.706 1.00 103.09 800 LEU B O 1
ATOM 13516 N N . VAL B 1 801 ? 21.728 -5.908 84.941 1.00 91.79 801 VAL B N 1
ATOM 13517 C CA . VAL B 1 801 ? 20.813 -6.711 85.747 1.00 87.81 801 VAL B CA 1
ATOM 13518 C C . VAL B 1 801 ? 21.513 -7.916 86.371 1.00 97.11 801 VAL B C 1
ATOM 13519 O O . VAL B 1 801 ? 21.168 -8.324 87.485 1.00 94.59 801 VAL B O 1
ATOM 13521 N N . GLN B 1 802 ? 22.507 -8.491 85.683 1.00 98.11 802 GLN B N 1
ATOM 13522 C CA . GLN B 1 802 ? 23.211 -9.650 86.230 1.00 96.44 802 GLN B CA 1
ATOM 13523 C C . GLN B 1 802 ? 24.147 -9.254 87.367 1.00 91.63 802 GLN B C 1
ATOM 13524 O O . GLN B 1 802 ? 24.284 -9.993 88.347 1.00 86.06 802 GLN B O 1
ATOM 13530 N N . ASN B 1 803 ? 24.818 -8.104 87.244 1.00 88.38 803 ASN B N 1
ATOM 13531 C CA . ASN B 1 803 ? 25.778 -7.691 88.263 1.00 82.10 803 ASN B CA 1
ATOM 13532 C C . ASN B 1 803 ? 25.098 -7.257 89.554 1.00 89.65 803 ASN B C 1
ATOM 13533 O O . ASN B 1 803 ? 25.709 -7.336 90.626 1.00 85.53 803 ASN B O 1
ATOM 13538 N N . LEU B 1 804 ? 23.850 -6.785 89.476 1.00 91.93 804 LEU B N 1
ATOM 13539 C CA . LEU B 1 804 ? 23.123 -6.428 90.691 1.00 86.31 804 LEU B CA 1
ATOM 13540 C C . LEU B 1 804 ? 22.704 -7.672 91.469 1.00 90.57 804 LEU B C 1
ATOM 13541 O O . LEU B 1 804 ? 22.807 -7.701 92.700 1.00 93.01 804 LEU B O 1
ATOM 13546 N N . ILE B 1 805 ? 22.230 -8.706 90.778 1.00 85.75 805 ILE B N 1
ATOM 13547 C CA . ILE B 1 805 ? 22.195 -10.018 91.402 1.00 87.21 805 ILE B CA 1
ATOM 13548 C C . ILE B 1 805 ? 23.631 -10.530 91.536 1.00 97.44 805 ILE B C 1
ATOM 13549 O O . ILE B 1 805 ? 24.575 -9.904 91.050 1.00 105.40 805 ILE B O 1
ATOM 13551 N N . HIS B 1 806 ? 23.810 -11.646 92.250 1.00 97.12 806 HIS B N 1
ATOM 13552 C CA . HIS B 1 806 ? 25.148 -12.194 92.498 1.00 112.15 806 HIS B CA 1
ATOM 13553 C C . HIS B 1 806 ? 25.944 -11.272 93.426 1.00 101.89 806 HIS B C 1
ATOM 13554 O O . HIS B 1 806 ? 26.883 -11.712 94.098 1.00 103.02 806 HIS B O 1
ATOM 13561 N N . TRP B 1 807 ? 25.564 -9.990 93.474 1.00 94.14 807 TRP B N 1
ATOM 13562 C CA . TRP B 1 807 ? 25.959 -9.065 94.527 1.00 90.30 807 TRP B CA 1
ATOM 13563 C C . TRP B 1 807 ? 24.898 -8.900 95.604 1.00 88.77 807 TRP B C 1
ATOM 13564 O O . TRP B 1 807 ? 25.232 -8.468 96.713 1.00 93.69 807 TRP B O 1
ATOM 13575 N N . ASN B 1 808 ? 23.638 -9.218 95.299 1.00 86.86 808 ASN B N 1
ATOM 13576 C CA . ASN B 1 808 ? 22.515 -9.004 96.216 1.00 81.13 808 ASN B CA 1
ATOM 13577 C C . ASN B 1 808 ? 22.470 -7.555 96.693 1.00 87.38 808 ASN B C 1
ATOM 13578 O O . ASN B 1 808 ? 22.197 -7.264 97.861 1.00 95.35 808 ASN B O 1
ATOM 13583 N N . LEU B 1 809 ? 22.748 -6.637 95.773 1.00 79.94 809 LEU B N 1
ATOM 13584 C CA . LEU B 1 809 ? 22.771 -5.209 96.060 1.00 84.03 809 LEU B CA 1
ATOM 13585 C C . LEU B 1 809 ? 21.440 -4.610 95.621 1.00 90.39 809 LEU B C 1
ATOM 13586 O O . LEU B 1 809 ? 21.169 -4.499 94.422 1.00 96.39 809 LEU B O 1
ATOM 13591 N N . ASP B 1 810 ? 20.610 -4.236 96.592 1.00 101.67 810 ASP B N 1
ATOM 13592 C CA . ASP B 1 810 ? 19.342 -3.596 96.281 1.00 98.77 810 ASP B CA 1
ATOM 13593 C C . ASP B 1 810 ? 19.597 -2.226 95.669 1.00 98.16 810 ASP B C 1
ATOM 13594 O O . ASP B 1 810 ? 20.493 -1.491 96.088 1.00 87.62 810 ASP B O 1
ATOM 13599 N N . PHE B 1 811 ? 18.805 -1.892 94.660 1.00 92.73 811 PHE B N 1
ATOM 13600 C CA . PHE B 1 811 ? 19.075 -0.730 93.830 1.00 84.91 811 PHE B CA 1
ATOM 13601 C C . PHE B 1 811 ? 17.827 -0.420 93.016 1.00 94.66 811 PHE B C 1
ATOM 13602 O O . PHE B 1 811 ? 17.233 -1.326 92.430 1.00 103.11 811 PHE B O 1
ATOM 13610 N N . ASP B 1 812 ? 17.431 0.850 92.995 1.00 97.14 812 ASP B N 1
ATOM 13611 C CA . ASP B 1 812 ? 16.288 1.317 92.218 1.00 101.71 812 ASP B CA 1
ATOM 13612 C C . ASP B 1 812 ? 16.771 1.800 90.854 1.00 102.18 812 ASP B C 1
ATOM 13613 O O . ASP B 1 812 ? 17.500 2.794 90.762 1.00 94.89 812 ASP B O 1
ATOM 13618 N N . LEU B 1 813 ? 16.331 1.119 89.795 1.00 106.42 813 LEU B N 1
ATOM 13619 C CA . LEU B 1 813 ? 16.762 1.476 88.446 1.00 103.88 813 LEU B CA 1
ATOM 13620 C C . LEU B 1 813 ? 16.188 2.820 88.010 1.00 104.83 813 LEU B C 1
ATOM 13621 O O . LEU B 1 813 ? 16.871 3.600 87.335 1.00 100.66 813 LEU B O 1
ATOM 13626 N N . ARG B 1 814 ? 14.940 3.111 88.387 1.00 102.70 814 ARG B N 1
ATOM 13627 C CA . ARG B 1 814 ? 14.338 4.392 88.029 1.00 103.73 814 ARG B CA 1
ATOM 13628 C C . ARG B 1 814 ? 15.134 5.558 88.607 1.00 111.86 814 ARG B C 1
ATOM 13629 O O . ARG B 1 814 ? 15.349 6.570 87.928 1.00 113.73 814 ARG B O 1
ATOM 13631 N N . GLN B 1 815 ? 15.593 5.430 89.856 1.00 109.77 815 GLN B N 1
ATOM 13632 C CA . GLN B 1 815 ? 16.435 6.469 90.443 1.00 107.24 815 GLN B CA 1
ATOM 13633 C C . GLN B 1 815 ? 17.787 6.543 89.745 1.00 109.09 815 GLN B C 1
ATOM 13634 O O . GLN B 1 815 ? 18.319 7.637 89.521 1.00 109.36 815 GLN B O 1
ATOM 13636 N N . GLY B 1 816 ? 18.353 5.390 89.384 1.00 111.54 816 GLY B N 1
ATOM 13637 C CA . GLY B 1 816 ? 19.629 5.390 88.686 1.00 106.11 816 GLY B CA 1
ATOM 13638 C C . GLY B 1 816 ? 19.532 5.947 87.277 1.00 105.83 816 GLY B C 1
ATOM 13639 O O . GLY B 1 816 ? 20.385 6.731 86.850 1.00 98.61 816 GLY B O 1
ATOM 13640 N N . LEU B 1 817 ? 18.502 5.541 86.529 1.00 109.74 817 LEU B N 1
ATOM 13641 C CA . LEU B 1 817 ? 18.325 6.072 85.180 1.00 109.75 817 LEU B CA 1
ATOM 13642 C C . LEU B 1 817 ? 18.041 7.568 85.216 1.00 109.11 817 LEU B C 1
ATOM 13643 O O . LEU B 1 817 ? 18.544 8.323 84.375 1.00 106.16 817 LEU B O 1
ATOM 13645 N N . GLU B 1 818 ? 17.245 8.014 86.189 1.00 106.28 818 GLU B N 1
ATOM 13646 C CA . GLU B 1 818 ? 17.030 9.441 86.358 1.00 101.62 818 GLU B CA 1
ATOM 13647 C C . GLU B 1 818 ? 18.313 10.188 86.665 1.00 106.72 818 GLU B C 1
ATOM 13648 O O . GLU B 1 818 ? 18.559 11.266 86.119 1.00 108.36 818 GLU B O 1
ATOM 13649 N N . ALA B 1 819 ? 19.153 9.621 87.536 1.00 106.39 819 ALA B N 1
ATOM 13650 C CA . ALA B 1 819 ? 20.423 10.258 87.853 1.00 103.43 819 ALA B CA 1
ATOM 13651 C C . ALA B 1 819 ? 21.314 10.433 86.638 1.00 105.62 819 ALA B C 1
ATOM 13652 O O . ALA B 1 819 ? 22.023 11.436 86.514 1.00 100.30 819 ALA B O 1
ATOM 13653 N N . ALA B 1 820 ? 21.296 9.458 85.726 1.00 108.78 820 ALA B N 1
ATOM 13654 C CA . ALA B 1 820 ? 22.020 9.611 84.476 1.00 105.05 820 ALA B CA 1
ATOM 13655 C C . ALA B 1 820 ? 21.346 10.569 83.514 1.00 110.70 820 ALA B C 1
ATOM 13656 O O . ALA B 1 820 ? 22.016 11.194 82.686 1.00 106.55 820 ALA B O 1
ATOM 13657 N N . ALA B 1 821 ? 20.020 10.705 83.612 1.00 110.52 821 ALA B N 1
ATOM 13658 C CA . ALA B 1 821 ? 19.309 11.634 82.747 1.00 101.07 821 ALA B CA 1
ATOM 13659 C C . ALA B 1 821 ? 19.719 13.080 82.961 1.00 109.58 821 ALA B C 1
ATOM 13660 O O . ALA B 1 821 ? 19.900 13.830 81.998 1.00 112.77 821 ALA B O 1
ATOM 13661 N N . GLN B 1 822 ? 19.873 13.492 84.224 1.00 105.92 822 GLN B N 1
ATOM 13662 C CA . GLN B 1 822 ? 20.321 14.846 84.544 1.00 106.47 822 GLN B CA 1
ATOM 13663 C C . GLN B 1 822 ? 21.761 15.116 84.120 1.00 110.67 822 GLN B C 1
ATOM 13664 O O . GLN B 1 822 ? 22.184 16.278 84.135 1.00 112.84 822 GLN B O 1
ATOM 13670 N N . GLY B 1 823 ? 22.522 14.086 83.749 1.00 108.26 823 GLY B N 1
ATOM 13671 C CA . GLY B 1 823 ? 23.855 14.281 83.211 1.00 109.64 823 GLY B CA 1
ATOM 13672 C C . GLY B 1 823 ? 23.915 14.342 81.698 1.00 113.52 823 GLY B C 1
ATOM 13673 O O . GLY B 1 823 ? 24.940 14.737 81.131 1.00 111.26 823 GLY B O 1
ATOM 13674 N N . LEU B 1 824 ? 22.830 13.956 81.025 1.00 117.52 824 LEU B N 1
ATOM 13675 C CA . LEU B 1 824 ? 22.777 13.965 79.582 1.00 116.32 824 LEU B CA 1
ATOM 13676 C C . LEU B 1 824 ? 22.577 15.355 79.012 1.00 124.76 824 LEU B C 1
ATOM 13677 O O . LEU B 1 824 ? 21.791 16.160 79.525 1.00 129.34 824 LEU B O 1
ATOM 13678 N N . PRO B 1 825 ? 23.293 15.660 77.928 1.00 123.60 825 PRO B N 1
ATOM 13679 C CA . PRO B 1 825 ? 23.180 16.989 77.309 1.00 126.74 825 PRO B CA 1
ATOM 13680 C C . PRO B 1 825 ? 21.819 17.228 76.671 1.00 126.67 825 PRO B C 1
ATOM 13681 O O . PRO B 1 825 ? 21.178 18.251 76.931 1.00 129.26 825 PRO B O 1
ATOM 13685 N N . VAL B 1 826 ? 21.368 16.290 75.839 1.00 126.49 826 VAL B N 1
ATOM 13686 C CA . VAL B 1 826 ? 20.082 16.393 75.191 1.00 122.11 826 VAL B CA 1
ATOM 13687 C C . VAL B 1 826 ? 18.928 16.318 76.171 1.00 127.47 826 VAL B C 1
ATOM 13688 O O . VAL B 1 826 ? 19.071 15.832 77.298 1.00 123.26 826 VAL B O 1
ATOM 13689 N N . PRO B 1 827 ? 17.759 16.813 75.765 1.00 133.22 827 PRO B N 1
ATOM 13690 C CA . PRO B 1 827 ? 16.583 16.718 76.637 1.00 126.87 827 PRO B CA 1
ATOM 13691 C C . PRO B 1 827 ? 16.164 15.270 76.833 1.00 119.62 827 PRO B C 1
ATOM 13692 O O . PRO B 1 827 ? 16.230 14.452 75.912 1.00 116.83 827 PRO B O 1
ATOM 13696 N N . VAL B 1 828 ? 15.737 14.956 78.052 1.00 114.22 828 VAL B N 1
ATOM 13697 C CA . VAL B 1 828 ? 15.315 13.609 78.375 1.00 113.86 828 VAL B CA 1
ATOM 13698 C C . VAL B 1 828 ? 13.811 13.449 78.424 1.00 117.41 828 VAL B C 1
ATOM 13699 O O . VAL B 1 828 ? 13.179 13.776 79.433 1.00 117.52 828 VAL B O 1
ATOM 13700 N N . SER B 1 829 ? 13.224 12.953 77.337 1.00 113.13 829 SER B N 1
ATOM 13701 C CA . SER B 1 829 ? 11.810 12.667 77.306 1.00 116.11 829 SER B CA 1
ATOM 13702 C C . SER B 1 829 ? 11.414 11.681 78.387 1.00 125.20 829 SER B C 1
ATOM 13703 O O . SER B 1 829 ? 12.048 10.637 78.567 1.00 125.93 829 SER B O 1
ATOM 13704 N N . PRO B 1 830 ? 10.365 12.008 79.148 1.00 125.89 830 PRO B N 1
ATOM 13705 C CA . PRO B 1 830 ? 9.897 11.070 80.185 1.00 123.66 830 PRO B CA 1
ATOM 13706 C C . PRO B 1 830 ? 9.498 9.709 79.635 1.00 125.04 830 PRO B C 1
ATOM 13707 O O . PRO B 1 830 ? 9.609 8.707 80.353 1.00 126.41 830 PRO B O 1
ATOM 13711 N N . GLU B 1 831 ? 9.036 9.643 78.385 1.00 120.82 831 GLU B N 1
ATOM 13712 C CA . GLU B 1 831 ? 8.840 8.353 77.744 1.00 120.44 831 GLU B CA 1
ATOM 13713 C C . GLU B 1 831 ? 10.138 7.587 77.557 1.00 126.05 831 GLU B C 1
ATOM 13714 O O . GLU B 1 831 ? 10.154 6.355 77.619 1.00 124.96 831 GLU B O 1
ATOM 13715 N N . ALA B 1 832 ? 11.243 8.303 77.319 1.00 128.37 832 ALA B N 1
ATOM 13716 C CA . ALA B 1 832 ? 12.543 7.651 77.259 1.00 125.58 832 ALA B CA 1
ATOM 13717 C C . ALA B 1 832 ? 12.951 7.038 78.585 1.00 129.46 832 ALA B C 1
ATOM 13718 O O . ALA B 1 832 ? 13.611 5.996 78.622 1.00 131.16 832 ALA B O 1
ATOM 13719 N N . LYS B 1 833 ? 12.578 7.683 79.695 1.00 124.74 833 LYS B N 1
ATOM 13720 C CA . LYS B 1 833 ? 12.745 7.055 81.003 1.00 122.71 833 LYS B CA 1
ATOM 13721 C C . LYS B 1 833 ? 11.853 5.824 81.135 1.00 123.50 833 LYS B C 1
ATOM 13722 O O . LYS B 1 833 ? 12.294 4.776 81.622 1.00 123.01 833 LYS B O 1
ATOM 13728 N N . MET B 1 834 ? 10.590 5.929 80.710 1.00 118.25 834 MET B N 1
ATOM 13729 C CA . MET B 1 834 ? 9.713 4.761 80.720 1.00 117.16 834 MET B CA 1
ATOM 13730 C C . MET B 1 834 ? 10.212 3.695 79.752 1.00 118.54 834 MET B C 1
ATOM 13731 O O . MET B 1 834 ? 10.202 2.500 80.072 1.00 117.34 834 MET B O 1
ATOM 13733 N N . GLU B 1 835 ? 10.665 4.112 78.568 1.00 114.82 835 GLU B N 1
ATOM 13734 C CA . GLU B 1 835 ? 11.223 3.160 77.621 1.00 112.85 835 GLU B CA 1
ATOM 13735 C C . GLU B 1 835 ? 12.522 2.541 78.106 1.00 112.96 835 GLU B C 1
ATOM 13736 O O . GLU B 1 835 ? 12.724 1.329 77.988 1.00 116.89 835 GLU B O 1
ATOM 13737 N N . SER B 1 836 ? 13.422 3.362 78.653 1.00 119.05 836 SER B N 1
ATOM 13738 C CA . SER B 1 836 ? 14.676 2.832 79.168 1.00 112.57 836 SER B CA 1
ATOM 13739 C C . SER B 1 836 ? 14.481 1.913 80.359 1.00 111.41 836 SER B C 1
ATOM 13740 O O . SER B 1 836 ? 15.199 0.921 80.514 1.00 108.99 836 SER B O 1
ATOM 13741 N N . LEU B 1 837 ? 13.509 2.231 81.219 1.00 107.89 837 LEU B N 1
ATOM 13742 C CA . LEU B 1 837 ? 13.223 1.365 82.360 1.00 106.00 837 LEU B CA 1
ATOM 13743 C C . LEU B 1 837 ? 12.600 0.045 81.916 1.00 104.50 837 LEU B C 1
ATOM 13744 O O . LEU B 1 837 ? 12.998 -1.023 82.391 1.00 105.87 837 LEU B O 1
ATOM 13749 N N . GLU B 1 838 ? 11.618 0.097 81.012 1.00 105.80 838 GLU B N 1
ATOM 13750 C CA . GLU B 1 838 ? 10.996 -1.129 80.537 1.00 102.72 838 GLU B CA 1
ATOM 13751 C C . GLU B 1 838 ? 11.978 -2.066 79.857 1.00 104.22 838 GLU B C 1
ATOM 13752 O O . GLU B 1 838 ? 11.842 -3.289 79.943 1.00 95.95 838 GLU B O 1
ATOM 13753 N N . PHE B 1 839 ? 12.984 -1.506 79.180 1.00 109.58 839 PHE B N 1
ATOM 13754 C CA . PHE B 1 839 ? 14.011 -2.323 78.537 1.00 105.40 839 PHE B CA 1
ATOM 13755 C C . PHE B 1 839 ? 14.895 -3.017 79.568 1.00 109.94 839 PHE B C 1
ATOM 13756 O O . PHE B 1 839 ? 15.238 -4.194 79.406 1.00 108.14 839 PHE B O 1
ATOM 13764 N N . ILE B 1 840 ? 15.278 -2.306 80.635 1.00 107.19 840 ILE B N 1
ATOM 13765 C CA . ILE B 1 840 ? 16.091 -2.915 81.686 1.00 102.39 840 ILE B CA 1
ATOM 13766 C C . ILE B 1 840 ? 15.314 -3.989 82.440 1.00 97.58 840 ILE B C 1
ATOM 13767 O O . ILE B 1 840 ? 15.866 -5.048 82.764 1.00 87.81 840 ILE B O 1
ATOM 13769 N N . VAL B 1 841 ? 14.033 -3.742 82.732 1.00 97.29 841 VAL B N 1
ATOM 13770 C CA . VAL B 1 841 ? 13.224 -4.783 83.357 1.00 93.34 841 VAL B CA 1
ATOM 13771 C C . VAL B 1 841 ? 13.001 -5.957 82.411 1.00 100.60 841 VAL B C 1
ATOM 13772 O O . VAL B 1 841 ? 12.819 -7.091 82.867 1.00 102.12 841 VAL B O 1
ATOM 13774 N N . GLY B 1 842 ? 13.020 -5.711 81.099 1.00 98.78 842 GLY B N 1
ATOM 13775 C CA . GLY B 1 842 ? 12.863 -6.801 80.148 1.00 96.07 842 GLY B CA 1
ATOM 13776 C C . GLY B 1 842 ? 14.022 -7.779 80.186 1.00 94.02 842 GLY B C 1
ATOM 13777 O O . GLY B 1 842 ? 13.821 -8.996 80.219 1.00 100.85 842 GLY B O 1
ATOM 13778 N N . ARG B 1 843 ? 15.252 -7.260 80.168 1.00 96.19 843 ARG B N 1
ATOM 13779 C CA . ARG B 1 843 ? 16.420 -8.123 80.319 1.00 100.03 843 ARG B CA 1
ATOM 13780 C C . ARG B 1 843 ? 16.409 -8.849 81.659 1.00 103.70 843 ARG B C 1
ATOM 13781 O O . ARG B 1 843 ? 16.903 -9.978 81.756 1.00 102.60 843 ARG B O 1
ATOM 13783 N N . LEU B 1 844 ? 15.853 -8.220 82.701 1.00 102.28 844 LEU B N 1
ATOM 13784 C CA . LEU B 1 844 ? 15.726 -8.891 83.992 1.00 95.29 844 LEU B CA 1
ATOM 13785 C C . LEU B 1 844 ? 14.849 -10.129 83.879 1.00 94.34 844 LEU B C 1
ATOM 13786 O O . LEU B 1 844 ? 15.178 -11.185 84.430 1.00 98.46 844 LEU B O 1
ATOM 13791 N N . GLN B 1 845 ? 13.729 -10.020 83.164 1.00 98.78 845 GLN B N 1
ATOM 13792 C CA . GLN B 1 845 ? 12.853 -11.171 82.978 1.00 106.06 845 GLN B CA 1
ATOM 13793 C C . GLN B 1 845 ? 13.574 -12.305 82.259 1.00 107.97 845 GLN B C 1
ATOM 13794 O O . GLN B 1 845 ? 13.463 -13.473 82.649 1.00 104.34 845 GLN B O 1
ATOM 13800 N N . ASN B 1 846 ? 14.329 -11.976 81.206 1.00 101.06 846 ASN B N 1
ATOM 13801 C CA . ASN B 1 846 ? 15.014 -13.011 80.436 1.00 106.12 846 ASN B CA 1
ATOM 13802 C C . ASN B 1 846 ? 16.043 -13.748 81.285 1.00 102.86 846 ASN B C 1
ATOM 13803 O O . ASN B 1 846 ? 16.157 -14.977 81.203 1.00 109.32 846 ASN B O 1
ATOM 13808 N N . GLU B 1 847 ? 16.803 -13.017 82.105 1.00 104.55 847 GLU B N 1
ATOM 13809 C CA . GLU B 1 847 ? 17.786 -13.661 82.973 1.00 104.13 847 GLU B CA 1
ATOM 13810 C C . GLU B 1 847 ? 17.112 -14.572 83.990 1.00 96.59 847 GLU B C 1
ATOM 13811 O O . GLU B 1 847 ? 17.615 -15.661 84.290 1.00 94.17 847 GLU B O 1
ATOM 13817 N N . LEU B 1 848 ? 15.976 -14.138 84.540 1.00 95.48 848 LEU B N 1
ATOM 13818 C CA . LEU B 1 848 ? 15.244 -14.988 85.471 1.00 95.57 848 LEU B CA 1
ATOM 13819 C C . LEU B 1 848 ? 14.701 -16.225 84.769 1.00 95.95 848 LEU B C 1
ATOM 13820 O O . LEU B 1 848 ? 14.711 -17.323 85.337 1.00 93.63 848 LEU B O 1
ATOM 13825 N N . LEU B 1 849 ? 14.227 -16.067 83.529 1.00 102.24 849 LEU B N 1
ATOM 13826 C CA . LEU B 1 849 ? 13.798 -17.214 82.735 1.00 97.34 849 LEU B CA 1
ATOM 13827 C C . LEU B 1 849 ? 14.975 -18.076 82.293 1.00 96.89 849 LEU B C 1
ATOM 13828 O O . LEU B 1 849 ? 14.778 -19.257 81.986 1.00 102.47 849 LEU B O 1
ATOM 13833 N N . GLU B 1 850 ? 16.189 -17.517 82.261 1.00 100.67 850 GLU B N 1
ATOM 13834 C CA . GLU B 1 850 ? 17.368 -18.334 82.011 1.00 98.37 850 GLU B CA 1
ATOM 13835 C C . GLU B 1 850 ? 17.523 -19.454 83.023 1.00 99.67 850 GLU B C 1
ATOM 13836 O O . GLU B 1 850 ? 17.771 -20.606 82.660 1.00 99.43 850 GLU B O 1
ATOM 13837 N N . GLN B 1 851 ? 17.392 -19.128 84.307 1.00 104.98 851 GLN B N 1
ATOM 13838 C CA . GLN B 1 851 ? 17.228 -20.163 85.315 1.00 101.53 851 GLN B CA 1
ATOM 13839 C C . GLN B 1 851 ? 15.843 -20.793 85.185 1.00 95.40 851 GLN B C 1
ATOM 13840 O O . GLN B 1 851 ? 14.920 -20.215 84.605 1.00 104.69 851 GLN B O 1
ATOM 13846 N N . GLY B 1 852 ? 15.698 -21.991 85.739 1.00 95.41 852 GLY B N 1
ATOM 13847 C CA . GLY B 1 852 ? 14.452 -22.721 85.599 1.00 101.81 852 GLY B CA 1
ATOM 13848 C C . GLY B 1 852 ? 13.301 -22.148 86.401 1.00 107.26 852 GLY B C 1
ATOM 13849 O O . GLY B 1 852 ? 12.675 -22.862 87.189 1.00 117.22 852 GLY B O 1
ATOM 13850 N N . TYR B 1 853 ? 13.003 -20.866 86.202 1.00 104.24 853 TYR B N 1
ATOM 13851 C CA . TYR B 1 853 ? 11.971 -20.176 86.963 1.00 106.07 853 TYR B CA 1
ATOM 13852 C C . TYR B 1 853 ? 10.698 -20.042 86.138 1.00 102.22 853 TYR B C 1
ATOM 13853 O O . TYR B 1 853 ? 10.747 -19.744 84.941 1.00 103.16 853 TYR B O 1
ATOM 13862 N N . ARG B 1 854 ? 9.560 -20.268 86.792 1.00 100.25 854 ARG B N 1
ATOM 13863 C CA . ARG B 1 854 ? 8.272 -20.202 86.117 1.00 100.97 854 ARG B CA 1
ATOM 13864 C C . ARG B 1 854 ? 7.998 -18.799 85.586 1.00 105.51 854 ARG B C 1
ATOM 13865 O O . ARG B 1 854 ? 8.345 -17.795 86.214 1.00 103.75 854 ARG B O 1
ATOM 13873 N N . TYR B 1 855 ? 7.366 -18.744 84.410 1.00 111.19 855 TYR B N 1
ATOM 13874 C CA . TYR B 1 855 ? 7.059 -17.465 83.778 1.00 107.05 855 TYR B CA 1
ATOM 13875 C C . TYR B 1 855 ? 6.083 -16.647 84.621 1.00 106.47 855 TYR B C 1
ATOM 13876 O O . TYR B 1 855 ? 6.256 -15.433 84.780 1.00 101.67 855 TYR B O 1
ATOM 13885 N N . ASP B 1 856 ? 5.047 -17.293 85.164 1.00 100.09 856 ASP B N 1
ATOM 13886 C CA . ASP B 1 856 ? 4.043 -16.561 85.934 1.00 101.50 856 ASP B CA 1
ATOM 13887 C C . ASP B 1 856 ? 4.603 -16.083 87.267 1.00 104.20 856 ASP B C 1
ATOM 13888 O O . ASP B 1 856 ? 4.334 -14.953 87.691 1.00 99.10 856 ASP B O 1
ATOM 13893 N N . VAL B 1 857 ? 5.377 -16.934 87.946 1.00 103.25 857 VAL B N 1
ATOM 13894 C CA . VAL B 1 857 ? 5.971 -16.540 89.219 1.00 96.24 857 VAL B CA 1
ATOM 13895 C C . VAL B 1 857 ? 6.940 -15.378 89.034 1.00 92.98 857 VAL B C 1
ATOM 13896 O O . VAL B 1 857 ? 6.926 -14.419 89.814 1.00 90.73 857 VAL B O 1
ATOM 13898 N N . VAL B 1 858 ? 7.772 -15.435 87.989 1.00 89.40 858 VAL B N 1
ATOM 13899 C CA . VAL B 1 858 ? 8.694 -14.336 87.713 1.00 91.42 858 VAL B CA 1
ATOM 13900 C C . VAL B 1 858 ? 7.944 -13.059 87.342 1.00 94.96 858 VAL B C 1
ATOM 13901 O O . VAL B 1 858 ? 8.398 -11.952 87.655 1.00 95.21 858 VAL B O 1
ATOM 13903 N N . ALA B 1 859 ? 6.796 -13.192 86.675 1.00 97.42 859 ALA B N 1
ATOM 13904 C CA . ALA B 1 859 ? 6.001 -12.018 86.354 1.00 93.51 859 ALA B CA 1
ATOM 13905 C C . ALA B 1 859 ? 5.258 -11.462 87.555 1.00 100.80 859 ALA B C 1
ATOM 13906 O O . ALA B 1 859 ? 5.117 -10.244 87.698 1.00 97.92 859 ALA B O 1
ATOM 13907 N N . ALA B 1 860 ? 4.772 -12.343 88.433 1.00 97.86 860 ALA B N 1
ATOM 13908 C CA . ALA B 1 860 ? 4.065 -11.883 89.620 1.00 100.45 860 ALA B CA 1
ATOM 13909 C C . ALA B 1 860 ? 4.928 -11.020 90.521 1.00 102.01 860 ALA B C 1
ATOM 13910 O O . ALA B 1 860 ? 4.525 -9.927 90.928 1.00 95.90 860 ALA B O 1
ATOM 13911 N N . VAL B 1 861 ? 6.130 -11.501 90.847 1.00 97.64 861 VAL B N 1
ATOM 13912 C CA . VAL B 1 861 ? 7.047 -10.708 91.659 1.00 95.50 861 VAL B CA 1
ATOM 13913 C C . VAL B 1 861 ? 7.615 -9.529 90.878 1.00 100.08 861 VAL B C 1
ATOM 13914 O O . VAL B 1 861 ? 7.953 -8.499 91.472 1.00 99.51 861 VAL B O 1
ATOM 13916 N N . LEU B 1 862 ? 7.724 -9.656 89.553 1.00 100.40 862 LEU B N 1
ATOM 13917 C CA . LEU B 1 862 ? 8.241 -8.561 88.751 1.00 103.45 862 LEU B CA 1
ATOM 13918 C C . LEU B 1 862 ? 7.296 -7.378 88.668 1.00 103.52 862 LEU B C 1
ATOM 13919 O O . LEU B 1 862 ? 7.741 -6.234 88.533 1.00 92.78 862 LEU B O 1
ATOM 13920 N N . ALA B 1 863 ? 5.988 -7.631 88.749 1.00 102.53 863 ALA B N 1
ATOM 13921 C CA . ALA B 1 863 ? 5.025 -6.543 88.698 1.00 98.39 863 ALA B CA 1
ATOM 13922 C C . ALA B 1 863 ? 5.137 -5.583 89.867 1.00 109.51 863 ALA B C 1
ATOM 13923 O O . ALA B 1 863 ? 4.777 -4.408 89.746 1.00 108.86 863 ALA B O 1
ATOM 13924 N N . ALA B 1 864 ? 5.638 -6.059 91.006 1.00 112.90 864 ALA B N 1
ATOM 13925 C CA . ALA B 1 864 ? 5.769 -5.231 92.190 1.00 107.49 864 ALA B CA 1
ATOM 13926 C C . ALA B 1 864 ? 7.185 -4.775 92.484 1.00 108.81 864 ALA B C 1
ATOM 13927 O O . ALA B 1 864 ? 7.396 -3.640 92.922 1.00 107.33 864 ALA B O 1
ATOM 13928 N N . GLN B 1 865 ? 8.167 -5.645 92.238 1.00 106.69 865 GLN B N 1
ATOM 13929 C CA . GLN B 1 865 ? 9.558 -5.384 92.592 1.00 97.73 865 GLN B CA 1
ATOM 13930 C C . GLN B 1 865 ? 10.467 -5.237 91.373 1.00 102.98 865 GLN B C 1
ATOM 13931 O O . GLN B 1 865 ? 11.688 -5.370 91.502 1.00 98.96 865 GLN B O 1
ATOM 13937 N N . GLY B 1 866 ? 9.897 -4.956 90.198 1.00 104.96 866 GLY B N 1
ATOM 13938 C CA . GLY B 1 866 ? 10.691 -4.850 88.979 1.00 97.13 866 GLY B CA 1
ATOM 13939 C C . GLY B 1 866 ? 11.826 -3.840 89.047 1.00 104.98 866 GLY B C 1
ATOM 13940 O O . GLY B 1 866 ? 12.887 -4.056 88.457 1.00 100.03 866 GLY B O 1
ATOM 13941 N N . HIS B 1 867 ? 11.623 -2.723 89.749 1.00 111.08 867 HIS B N 1
ATOM 13942 C CA . HIS B 1 867 ? 12.671 -1.719 89.863 1.00 105.16 867 HIS B CA 1
ATOM 13943 C C . HIS B 1 867 ? 13.916 -2.208 90.576 1.00 102.97 867 HIS B C 1
ATOM 13944 O O . HIS B 1 867 ? 14.993 -1.629 90.393 1.00 102.09 867 HIS B O 1
ATOM 13945 N N . ASN B 1 868 ? 13.797 -3.265 91.377 1.00 102.93 868 ASN B N 1
ATOM 13946 C CA . ASN B 1 868 ? 14.916 -3.806 92.150 1.00 105.57 86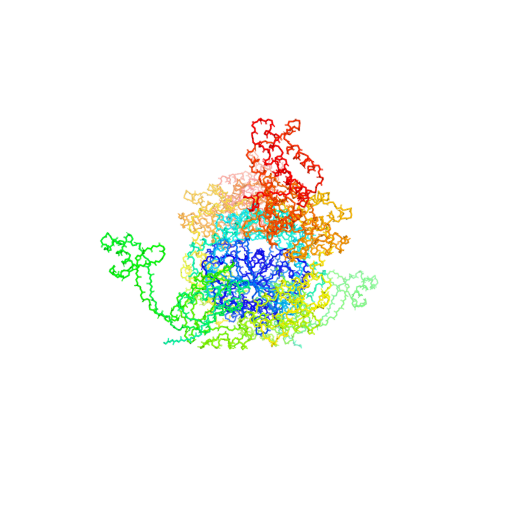8 ASN B CA 1
ATOM 13947 C C . ASN B 1 868 ? 15.242 -5.217 91.680 1.00 99.03 868 ASN B C 1
ATOM 13948 O O . ASN B 1 868 ? 14.507 -6.169 92.006 1.00 95.72 868 ASN B O 1
ATOM 13953 N N . PRO B 1 869 ? 16.319 -5.406 90.909 1.00 94.92 869 PRO B N 1
ATOM 13954 C CA . PRO B 1 869 ? 16.695 -6.771 90.500 1.00 90.76 869 PRO B CA 1
ATOM 13955 C C . PRO B 1 869 ? 17.072 -7.671 91.665 1.00 87.05 869 PRO B C 1
ATOM 13956 O O . PRO B 1 869 ? 16.692 -8.848 91.677 1.00 86.02 869 PRO B O 1
ATOM 13960 N N . ALA B 1 870 ? 17.814 -7.151 92.645 1.00 89.81 870 ALA B N 1
ATOM 13961 C CA . ALA B 1 870 ? 18.125 -7.942 93.828 1.00 85.39 870 ALA B CA 1
ATOM 13962 C C . ALA B 1 870 ? 16.881 -8.426 94.550 1.00 84.32 870 ALA B C 1
ATOM 13963 O O . ALA B 1 870 ? 16.765 -9.608 94.885 1.00 82.84 870 ALA B O 1
ATOM 13964 N N . ALA B 1 871 ? 15.931 -7.520 94.792 1.00 87.25 871 ALA B N 1
ATOM 13965 C CA . ALA B 1 871 ? 14.682 -7.920 95.423 1.00 85.92 871 ALA B CA 1
ATOM 13966 C C . ALA B 1 871 ? 13.900 -8.926 94.600 1.00 90.12 871 ALA B C 1
ATOM 13967 O O . ALA B 1 871 ? 13.365 -9.899 95.137 1.00 88.54 871 ALA B O 1
ATOM 13968 N N . THR B 1 872 ? 13.814 -8.703 93.285 1.00 94.44 872 THR B N 1
ATOM 13969 C CA . THR B 1 872 ? 13.093 -9.637 92.424 1.00 91.79 872 THR B CA 1
ATOM 13970 C C . THR B 1 872 ? 13.747 -11.013 92.434 1.00 81.46 872 THR B C 1
ATOM 13971 O O . THR B 1 872 ? 13.057 -12.035 92.523 1.00 80.64 872 THR B O 1
ATOM 13973 N N . ALA B 1 873 ? 15.079 -11.057 92.356 1.00 79.80 873 ALA B N 1
ATOM 13974 C CA . ALA B 1 873 ? 15.780 -12.327 92.467 1.00 73.81 873 ALA B CA 1
ATOM 13975 C C . ALA B 1 873 ? 15.460 -13.067 93.751 1.00 89.35 873 ALA B C 1
ATOM 13976 O O . ALA B 1 873 ? 15.201 -14.273 93.734 1.00 84.85 873 ALA B O 1
ATOM 13977 N N . ARG B 1 874 ? 15.468 -12.357 94.882 1.00 95.24 874 ARG B N 1
ATOM 13978 C CA . ARG B 1 874 ? 15.088 -12.978 96.148 1.00 84.75 874 ARG B CA 1
ATOM 13979 C C . ARG B 1 874 ? 13.609 -13.346 96.155 1.00 78.95 874 ARG B C 1
ATOM 13980 O O . ARG B 1 874 ? 13.229 -14.406 96.665 1.00 77.96 874 ARG B O 1
ATOM 13988 N N . GLY B 1 875 ? 12.762 -12.485 95.586 1.00 85.26 875 GLY B N 1
ATOM 13989 C CA . GLY B 1 875 ? 11.337 -12.771 95.557 1.00 86.41 875 GLY B CA 1
ATOM 13990 C C . GLY B 1 875 ? 10.985 -13.955 94.676 1.00 88.18 875 GLY B C 1
ATOM 13991 O O . GLY B 1 875 ? 10.134 -14.772 95.037 1.00 84.50 875 GLY B O 1
ATOM 13992 N N . VAL B 1 876 ? 11.626 -14.060 93.508 1.00 88.82 876 VAL B N 1
ATOM 13993 C CA . VAL B 1 876 ? 11.370 -15.190 92.618 1.00 84.90 876 VAL B CA 1
ATOM 13994 C C . VAL B 1 876 ? 11.792 -16.507 93.260 1.00 85.07 876 VAL B C 1
ATOM 13995 O O . VAL B 1 876 ? 11.112 -17.527 93.105 1.00 89.36 876 VAL B O 1
ATOM 13997 N N . ARG B 1 877 ? 12.911 -16.505 93.988 1.00 84.15 877 ARG B N 1
ATOM 13998 C CA . ARG B 1 877 ? 13.324 -17.709 94.704 1.00 89.21 877 ARG B CA 1
ATOM 13999 C C . ARG B 1 877 ? 12.332 -18.073 95.806 1.00 80.76 877 ARG B C 1
ATOM 14000 O O . ARG B 1 877 ? 11.975 -19.246 95.963 1.00 81.94 877 ARG B O 1
ATOM 14008 N N . GLU B 1 878 ? 11.873 -17.086 96.582 1.00 86.86 878 GLU B N 1
ATOM 14009 C CA . GLU B 1 878 ? 10.955 -17.386 97.679 1.00 92.17 878 GLU B CA 1
ATOM 14010 C C . GLU B 1 878 ? 9.584 -17.800 97.158 1.00 84.20 878 GLU B C 1
ATOM 14011 O O . GLU B 1 878 ? 8.986 -18.756 97.665 1.00 83.11 878 GLU B O 1
ATOM 14017 N N . LEU B 1 879 ? 9.073 -17.098 96.144 1.00 81.26 879 LEU B N 1
ATOM 14018 C CA . LEU B 1 879 ? 7.761 -17.436 95.599 1.00 87.77 879 LEU B CA 1
ATOM 14019 C C . LEU B 1 879 ? 7.776 -18.795 94.903 1.00 93.51 879 LEU B C 1
ATOM 14020 O O . LEU B 1 879 ? 6.797 -19.545 94.984 1.00 94.98 879 LEU B O 1
ATOM 14025 N N . SER B 1 880 ? 8.878 -19.135 94.225 1.00 89.45 880 SER B N 1
ATOM 14026 C CA . SER B 1 880 ? 8.985 -20.448 93.590 1.00 81.33 880 SER B CA 1
ATOM 14027 C C . SER B 1 880 ? 8.916 -21.572 94.619 1.00 92.34 880 SER B C 1
ATOM 14028 O O . SER B 1 880 ? 8.265 -22.597 94.385 1.00 96.59 880 SER B O 1
ATOM 14030 N N . ALA B 1 881 ? 9.581 -21.402 95.765 1.00 96.99 881 ALA B N 1
ATOM 14031 C CA . ALA B 1 881 ? 9.490 -22.405 96.814 1.00 88.22 881 ALA B CA 1
ATOM 14032 C C . ALA B 1 881 ? 8.085 -22.545 97.370 1.00 92.37 881 ALA B C 1
ATOM 14033 O O . ALA B 1 881 ? 7.638 -23.651 97.683 1.00 93.40 881 ALA B O 1
ATOM 14034 N N . TRP B 1 882 ? 7.371 -21.425 97.504 1.00 90.47 882 TRP B N 1
ATOM 14035 C CA . TRP B 1 882 ? 5.999 -21.483 98.001 1.00 98.46 882 TRP B CA 1
ATOM 14036 C C . TRP B 1 882 ? 5.062 -22.100 96.969 1.00 103.40 882 TRP B C 1
ATOM 14037 O O . TRP B 1 882 ? 4.174 -22.887 97.321 1.00 101.06 882 TRP B O 1
ATOM 14048 N N . VAL B 1 883 ? 5.247 -21.762 95.691 1.00 101.87 883 VAL B N 1
ATOM 14049 C CA . VAL B 1 883 ? 4.427 -22.325 94.632 1.00 98.10 883 VAL B CA 1
ATOM 14050 C C . VAL B 1 883 ? 4.601 -23.817 94.438 1.00 100.14 883 VAL B C 1
ATOM 14051 O O . VAL B 1 883 ? 3.702 -24.468 93.895 1.00 106.10 883 VAL B O 1
ATOM 14052 N N . SER B 1 884 ? 5.731 -24.374 94.870 1.00 99.27 884 SER B N 1
ATOM 14053 C CA . SER B 1 884 ? 5.973 -25.796 94.728 1.00 94.31 884 SER B CA 1
ATOM 14054 C C . SER B 1 884 ? 5.731 -26.586 95.998 1.00 90.85 884 SER B C 1
ATOM 14055 O O . SER B 1 884 ? 6.400 -27.594 96.243 1.00 93.87 884 SER B O 1
ATOM 14056 N N . ARG B 1 885 ? 4.775 -26.146 96.810 1.00 98.15 885 ARG B N 1
ATOM 14057 C CA . ARG B 1 885 ? 4.461 -26.794 98.075 1.00 102.51 885 ARG B CA 1
ATOM 14058 C C . ARG B 1 885 ? 3.279 -27.745 97.923 1.00 102.78 885 ARG B C 1
ATOM 14059 O O . ARG B 1 885 ? 2.459 -27.618 97.011 1.00 101.90 885 ARG B O 1
ATOM 14067 N N . SER B 1 886 ? 3.202 -28.709 98.844 1.00 105.29 886 SER B N 1
ATOM 14068 C CA . SER B 1 886 ? 2.133 -29.692 98.843 1.00 99.66 886 SER B CA 1
ATOM 14069 C C . SER B 1 886 ? 0.779 -29.176 99.276 1.00 103.02 886 SER B C 1
ATOM 14070 O O . SER B 1 886 ? -0.220 -29.885 99.116 1.00 104.58 886 SER B O 1
ATOM 14071 N N . ASP B 1 887 ? 0.720 -27.964 99.821 1.00 101.90 887 ASP B N 1
ATOM 14072 C CA . ASP B 1 887 ? -0.536 -27.375 100.237 1.00 95.87 887 ASP B CA 1
ATOM 14073 C C . ASP B 1 887 ? -0.708 -25.963 99.718 1.00 96.70 887 ASP B C 1
ATOM 14074 O O . ASP B 1 887 ? -1.517 -25.195 100.247 1.00 98.91 887 ASP B O 1
ATOM 14075 N N . TRP B 1 888 ? 0.049 -25.619 98.670 1.00 95.93 888 TRP B N 1
ATOM 14076 C CA . TRP B 1 888 ? 0.021 -24.260 98.133 1.00 98.62 888 TRP B CA 1
ATOM 14077 C C . TRP B 1 888 ? -1.356 -23.883 97.603 1.00 106.57 888 TRP B C 1
ATOM 14078 O O . TRP B 1 888 ? -1.760 -22.719 97.703 1.00 108.97 888 TRP B O 1
ATOM 14089 N N . ASN B 1 889 ? -2.092 -24.844 97.040 1.00 112.34 889 ASN B N 1
ATOM 14090 C CA . ASN B 1 889 ? -3.446 -24.572 96.571 1.00 111.71 889 ASN B CA 1
ATOM 14091 C C . ASN B 1 889 ? -4.408 -24.233 97.705 1.00 110.02 889 ASN B C 1
ATOM 14092 O O . ASN B 1 889 ? -5.514 -23.756 97.430 1.00 110.52 889 ASN B O 1
ATOM 14094 N N . THR B 1 890 ? -4.014 -24.450 98.962 1.00 108.59 890 THR B N 1
ATOM 14095 C CA . THR B 1 890 ? -4.854 -24.188 100.125 1.00 107.22 890 THR B CA 1
ATOM 14096 C C . THR B 1 890 ? -4.507 -22.885 100.842 1.00 110.65 890 THR B C 1
ATOM 14097 O O . THR B 1 890 ? -5.093 -22.597 101.893 1.00 113.49 890 THR B O 1
ATOM 14099 N N . ILE B 1 891 ? -3.579 -22.090 100.306 1.00 113.57 891 ILE B N 1
ATOM 14100 C CA . ILE B 1 891 ? -3.167 -20.834 100.928 1.00 111.75 891 ILE B CA 1
ATOM 14101 C C . ILE B 1 891 ? -3.741 -19.602 100.238 1.00 104.51 891 ILE B C 1
ATOM 14102 O O . ILE B 1 891 ? -4.180 -18.665 100.909 1.00 103.38 891 ILE B O 1
ATOM 14104 N N . LEU B 1 892 ? -3.756 -19.590 98.907 1.00 107.96 892 LEU B N 1
ATOM 14105 C CA . LEU B 1 892 ? -4.152 -18.430 98.141 1.00 108.14 892 LEU B CA 1
ATOM 14106 C C . LEU B 1 892 ? -5.617 -18.011 98.146 1.00 112.42 892 LEU B C 1
ATOM 14107 O O . LEU B 1 892 ? -5.911 -16.815 98.238 1.00 111.90 892 LEU B O 1
ATOM 14108 N N . PRO B 1 893 ? -6.568 -18.955 98.052 1.00 115.77 893 PRO B N 1
ATOM 14109 C CA . PRO B 1 893 ? -7.903 -18.564 97.565 1.00 112.96 893 PRO B CA 1
ATOM 14110 C C . PRO B 1 893 ? -8.641 -17.593 98.474 1.00 108.62 893 PRO B C 1
ATOM 14111 O O . PRO B 1 893 ? -9.492 -16.840 97.986 1.00 104.57 893 PRO B O 1
ATOM 14115 N N . ALA B 1 894 ? -8.344 -17.579 99.774 1.00 109.50 894 ALA B N 1
ATOM 14116 C CA . ALA B 1 894 ? -8.872 -16.521 100.621 1.00 99.67 894 ALA B CA 1
ATOM 14117 C C . ALA B 1 894 ? -8.457 -15.146 100.135 1.00 103.91 894 ALA B C 1
ATOM 14118 O O . ALA B 1 894 ? -9.280 -14.233 100.027 1.00 103.09 894 ALA B O 1
ATOM 14119 N N . TYR B 1 895 ? -7.170 -14.989 99.814 1.00 106.32 895 TYR B N 1
ATOM 14120 C CA . TYR B 1 895 ? -6.690 -13.734 99.243 1.00 102.03 895 TYR B CA 1
ATOM 14121 C C . TYR B 1 895 ? -7.268 -13.502 97.850 1.00 103.64 895 TYR B C 1
ATOM 14122 O O . TYR B 1 895 ? -7.680 -12.383 97.523 1.00 101.67 895 TYR B O 1
ATOM 14131 N N . ALA B 1 896 ? -7.305 -14.546 97.018 1.00 107.47 896 ALA B N 1
ATOM 14132 C CA . ALA B 1 896 ? -7.833 -14.392 95.670 1.00 98.52 896 ALA B CA 1
ATOM 14133 C C . ALA B 1 896 ? -9.301 -14.012 95.648 1.00 107.06 896 ALA B C 1
ATOM 14134 O O . ALA B 1 896 ? -9.725 -13.186 94.836 1.00 99.15 896 ALA B O 1
ATOM 14135 N N . ARG B 1 897 ? -10.098 -14.612 96.537 1.00 106.96 897 ARG B N 1
ATOM 14136 C CA . ARG B 1 897 ? -11.513 -14.260 96.631 1.00 99.67 897 ARG B CA 1
ATOM 14137 C C . ARG B 1 897 ? -11.699 -12.800 97.037 1.00 108.83 897 ARG B C 1
ATOM 14138 O O . ARG B 1 897 ? -12.528 -12.088 96.459 1.00 111.54 897 ARG B O 1
ATOM 14140 N N . SER B 1 898 ? -10.939 -12.337 98.033 1.00 108.16 898 SER B N 1
ATOM 14141 C CA . SER B 1 898 ? -11.023 -10.938 98.424 1.00 103.79 898 SER B CA 1
ATOM 14142 C C . SER B 1 898 ? -10.595 -9.990 97.319 1.00 108.55 898 SER B C 1
ATOM 14143 O O . SER B 1 898 ? -11.125 -8.883 97.197 1.00 111.68 898 SER B O 1
ATOM 14144 N N . VAL B 1 899 ? -9.622 -10.409 96.504 1.00 110.52 899 VAL B N 1
ATOM 14145 C CA . VAL B 1 899 ? -9.192 -9.589 95.375 1.00 109.64 899 VAL B CA 1
ATOM 14146 C C . VAL B 1 899 ? -10.262 -9.534 94.291 1.00 115.61 899 VAL B C 1
ATOM 14147 O O . VAL B 1 899 ? -10.448 -8.495 93.645 1.00 114.95 899 VAL B O 1
ATOM 14149 N N . ARG B 1 900 ? -10.971 -10.644 94.075 1.00 116.80 900 ARG B N 1
ATOM 14150 C CA . ARG B 1 900 ? -12.024 -10.655 93.071 1.00 112.98 900 ARG B CA 1
ATOM 14151 C C . ARG B 1 900 ? -13.124 -9.657 93.374 1.00 119.33 900 ARG B C 1
ATOM 14152 O O . ARG B 1 900 ? -13.550 -8.897 92.500 1.00 121.94 900 ARG B O 1
ATOM 14153 N N . ILE B 1 901 ? -13.600 -9.649 94.622 1.00 114.84 901 ILE B N 1
ATOM 14154 C CA . ILE B 1 901 ? -14.583 -8.657 95.050 1.00 115.42 901 ILE B CA 1
ATOM 14155 C C . ILE B 1 901 ? -13.971 -7.261 95.026 1.00 119.40 901 ILE B C 1
ATOM 14156 O O . ILE B 1 901 ? -14.529 -6.328 94.436 1.00 115.93 901 ILE B O 1
ATOM 14161 N N . THR B 1 902 ? -12.812 -7.099 95.666 1.00 119.33 902 THR B N 1
ATOM 14162 C CA . THR B 1 902 ? -12.099 -5.833 95.677 1.00 113.78 902 THR B CA 1
ATOM 14163 C C . THR B 1 902 ? -11.603 -5.372 94.318 1.00 124.17 902 THR B C 1
ATOM 14164 O O . THR B 1 902 ? -11.135 -4.233 94.212 1.00 130.95 902 THR B O 1
ATOM 14165 N N . ARG B 1 903 ? -11.687 -6.220 93.288 1.00 126.35 903 ARG B N 1
ATOM 14166 C CA . ARG B 1 903 ? -11.292 -5.792 91.953 1.00 123.54 903 ARG B CA 1
ATOM 14167 C C . ARG B 1 903 ? -12.106 -4.615 91.451 1.00 126.89 903 ARG B C 1
ATOM 14168 O O . ARG B 1 903 ? -11.566 -3.697 90.829 1.00 127.26 903 ARG B O 1
ATOM 14169 N N . ASP B 1 904 ? -13.414 -4.629 91.707 1.00 131.16 904 ASP B N 1
ATOM 14170 C CA . ASP B 1 904 ? -14.264 -3.488 91.447 1.00 132.61 904 ASP B CA 1
ATOM 14171 C C . ASP B 1 904 ? -14.269 -2.510 92.611 1.00 135.94 904 ASP B C 1
ATOM 14172 O O . ASP B 1 904 ? -13.524 -2.644 93.583 1.00 134.10 904 ASP B O 1
ATOM 14173 N N . GLN B 1 905 ? -15.140 -1.504 92.498 1.00 134.87 905 GLN B N 1
ATOM 14174 C CA . GLN B 1 905 ? -15.262 -0.430 93.487 1.00 132.18 905 GLN B CA 1
ATOM 14175 C C . GLN B 1 905 ? -13.919 0.284 93.679 1.00 137.24 905 GLN B C 1
ATOM 14176 O O . GLN B 1 905 ? -13.272 0.202 94.725 1.00 145.20 905 GLN B O 1
ATOM 14178 N N . THR B 1 906 ? -13.524 1.002 92.628 1.00 131.21 906 THR B N 1
ATOM 14179 C CA . THR B 1 906 ? -12.251 1.699 92.606 1.00 129.62 906 THR B CA 1
ATOM 14180 C C . THR B 1 906 ? -12.143 2.872 93.564 1.00 137.39 906 THR B C 1
ATOM 14181 O O . THR B 1 906 ? -12.072 4.028 93.136 1.00 129.41 906 THR B O 1
ATOM 14182 N N . GLU B 1 907 ? -12.114 2.582 94.864 1.00 136.08 907 GLU B N 1
ATOM 14183 C CA . GLU B 1 907 ? -11.971 3.607 95.881 1.00 123.60 907 GLU B CA 1
ATOM 14184 C C . GLU B 1 907 ? -11.746 3.039 97.270 1.00 131.22 907 GLU B C 1
ATOM 14185 O O . GLU B 1 907 ? -12.342 2.020 97.632 1.00 133.67 907 GLU B O 1
ATOM 14186 N N . ARG B 1 908 ? -10.887 3.685 98.057 1.00 127.27 908 ARG B N 1
ATOM 14187 C CA . ARG B 1 908 ? -10.626 3.217 99.402 1.00 116.95 908 ARG B CA 1
ATOM 14188 C C . ARG B 1 908 ? -11.832 3.359 100.312 1.00 120.30 908 ARG B C 1
ATOM 14189 O O . ARG B 1 908 ? -12.747 4.147 100.072 1.00 127.20 908 ARG B O 1
ATOM 14190 N N . PHE B 1 909 ? -11.832 2.570 101.384 1.00 117.24 909 PHE B N 1
ATOM 14191 C CA . PHE B 1 909 ? -12.923 2.607 102.339 1.00 114.13 909 PHE B CA 1
ATOM 14192 C C . PHE B 1 909 ? -12.463 2.627 103.782 1.00 119.00 909 PHE B C 1
ATOM 14193 O O . PHE B 1 909 ? -11.699 1.757 104.205 1.00 124.57 909 PHE B O 1
ATOM 14194 N N . ALA B 1 910 ? -12.918 3.615 104.548 1.00 115.40 910 ALA B N 1
ATOM 14195 C CA . ALA B 1 910 ? -12.541 3.691 105.949 1.00 112.98 910 ALA B CA 1
ATOM 14196 C C . ALA B 1 910 ? -13.276 2.654 106.779 1.00 121.32 910 ALA B C 1
ATOM 14197 O O . ALA B 1 910 ? -14.464 2.396 106.585 1.00 123.48 910 ALA B O 1
ATOM 14198 N N . ILE B 1 911 ? -12.549 2.043 107.711 1.00 120.75 911 ILE B N 1
ATOM 14199 C CA . ILE B 1 911 ? -13.136 1.050 108.586 1.00 118.27 911 ILE B CA 1
ATOM 14200 C C . ILE B 1 911 ? -13.627 1.637 109.893 1.00 124.58 911 ILE B C 1
ATOM 14201 O O . ILE B 1 911 ? -13.093 1.323 110.960 1.00 126.49 911 ILE B O 1
ATOM 14202 N N . ASP B 1 912 ? -14.643 2.496 109.820 1.00 127.38 912 ASP B N 1
ATOM 14203 C CA . ASP B 1 912 ? -15.218 3.105 111.005 1.00 119.59 912 ASP B CA 1
ATOM 14204 C C . ASP B 1 912 ? -15.801 2.095 111.974 1.00 125.41 912 ASP B C 1
ATOM 14205 O O . ASP B 1 912 ? -16.733 1.360 111.630 1.00 123.61 912 ASP B O 1
ATOM 14206 N N . PRO B 1 913 ? -15.264 2.057 113.195 1.00 122.99 913 PRO B N 1
ATOM 14207 C CA . PRO B 1 913 ? -15.663 1.083 114.199 1.00 116.51 913 PRO B CA 1
ATOM 14208 C C . PRO B 1 913 ? -17.108 1.187 114.649 1.00 127.59 913 PRO B C 1
ATOM 14209 O O . PRO B 1 913 ? -17.594 0.265 115.312 1.00 127.48 913 PRO B O 1
ATOM 14210 N N . ALA B 1 914 ? -17.800 2.277 114.306 1.00 128.76 914 ALA B N 1
ATOM 14211 C CA . ALA B 1 914 ? -19.202 2.415 114.669 1.00 127.49 914 ALA B CA 1
ATOM 14212 C C . ALA B 1 914 ? -20.103 1.359 114.053 1.00 137.94 914 ALA B C 1
ATOM 14213 O O . ALA B 1 914 ? -21.051 0.898 114.692 1.00 134.80 914 ALA B O 1
ATOM 14214 N N . ARG B 1 915 ? -19.831 0.966 112.803 1.00 136.13 915 ARG B N 1
ATOM 14215 C CA . ARG B 1 915 ? -20.603 -0.049 112.109 1.00 134.12 915 ARG B CA 1
ATOM 14216 C C . ARG B 1 915 ? -20.323 -1.488 112.489 1.00 135.85 915 ARG B C 1
ATOM 14217 O O . ARG B 1 915 ? -20.871 -2.399 111.861 1.00 133.61 915 ARG B O 1
ATOM 14218 N N . LEU B 1 916 ? -19.486 -1.729 113.497 1.00 133.22 916 LEU B N 1
ATOM 14219 C CA . LEU B 1 916 ? -19.199 -3.082 113.938 1.00 127.02 916 LEU B CA 1
ATOM 14220 C C . LEU B 1 916 ? -20.390 -3.771 114.572 1.00 127.60 916 LEU B C 1
ATOM 14221 O O . LEU B 1 916 ? -20.760 -3.469 115.711 1.00 127.27 916 LEU B O 1
ATOM 14222 N N . VAL B 1 917 ? -20.998 -4.704 113.842 1.00 129.10 917 VAL B N 1
ATOM 14223 C CA . VAL B 1 917 ? -22.183 -5.386 114.323 1.00 126.06 917 VAL B CA 1
ATOM 14224 C C . VAL B 1 917 ? -22.056 -6.895 114.323 1.00 127.59 917 VAL B C 1
ATOM 14225 O O . VAL B 1 917 ? -22.697 -7.578 115.128 1.00 127.65 917 VAL B O 1
ATOM 14226 N N . GLU B 1 918 ? -21.231 -7.427 113.425 1.00 125.97 918 GLU B N 1
ATOM 14227 C CA . GLU B 1 918 ? -21.025 -8.860 113.320 1.00 120.77 918 GLU B CA 1
ATOM 14228 C C . GLU B 1 918 ? -19.785 -9.292 114.082 1.00 123.73 918 GLU B C 1
ATOM 14229 O O . GLU B 1 918 ? -18.715 -8.700 113.934 1.00 129.93 918 GLU B O 1
ATOM 14230 N N . PRO B 1 919 ? -19.946 -10.337 114.898 1.00 117.72 919 PRO B N 1
ATOM 14231 C CA . PRO B 1 919 ? -18.828 -10.836 115.682 1.00 121.53 919 PRO B CA 1
ATOM 14232 C C . PRO B 1 919 ? -17.656 -11.278 114.829 1.00 131.22 919 PRO B C 1
ATOM 14233 O O . PRO B 1 919 ? -16.499 -10.992 115.150 1.00 131.24 919 PRO B O 1
ATOM 14234 N N . ALA B 1 920 ? -17.936 -11.977 113.728 1.00 124.57 920 ALA B N 1
ATOM 14235 C CA . ALA B 1 920 ? -16.869 -12.378 112.826 1.00 113.25 920 ALA B CA 1
ATOM 14236 C C . ALA B 1 920 ? -16.210 -11.198 112.134 1.00 122.64 920 ALA B C 1
ATOM 14237 O O . ALA B 1 920 ? -14.997 -11.198 111.905 1.00 125.82 920 ALA B O 1
ATOM 14238 N N . GLU B 1 921 ? -16.999 -10.178 111.788 1.00 118.49 921 GLU B N 1
ATOM 14239 C CA . GLU B 1 921 ? -16.432 -8.981 111.188 1.00 116.31 921 GLU B CA 1
ATOM 14240 C C . GLU B 1 921 ? -15.531 -8.212 112.132 1.00 120.08 921 GLU B C 1
ATOM 14241 O O . GLU B 1 921 ? -14.556 -7.591 111.699 1.00 114.76 921 GLU B O 1
ATOM 14242 N N . LYS B 1 922 ? -15.839 -8.242 113.430 1.00 123.76 922 LYS B N 1
ATOM 14243 C CA . LYS B 1 922 ? -14.966 -7.621 114.413 1.00 118.16 922 LYS B CA 1
ATOM 14244 C C . LYS B 1 922 ? -13.635 -8.337 114.573 1.00 121.75 922 LYS B C 1
ATOM 14245 O O . LYS B 1 922 ? -12.603 -7.695 114.793 1.00 119.70 922 LYS B O 1
ATOM 14246 N N . HIS B 1 923 ? -13.634 -9.673 114.467 1.00 121.71 923 HIS B N 1
ATOM 14247 C CA . HIS B 1 923 ? -12.385 -10.430 114.558 1.00 120.46 923 HIS B CA 1
ATOM 14248 C C . HIS B 1 923 ? -11.466 -10.164 113.371 1.00 112.52 923 HIS B C 1
ATOM 14249 O O . HIS B 1 923 ? -10.241 -10.195 113.525 1.00 109.02 923 HIS B O 1
ATOM 14256 N N . LEU B 1 924 ? -12.026 -9.925 112.180 1.00 114.34 924 LEU B N 1
ATOM 14257 C CA . LEU B 1 924 ? -11.183 -9.641 111.020 1.00 115.11 924 LEU B CA 1
ATOM 14258 C C . LEU B 1 924 ? -10.385 -8.357 111.218 1.00 115.60 924 LEU B C 1
ATOM 14259 O O . LEU B 1 924 ? -9.197 -8.301 110.882 1.00 114.29 924 LEU B O 1
ATOM 14261 N N . LEU B 1 925 ? -11.017 -7.315 111.764 1.00 115.04 925 LEU B N 1
ATOM 14262 C CA . LEU B 1 925 ? -10.285 -6.087 112.060 1.00 110.08 925 LEU B CA 1
ATOM 14263 C C . LEU B 1 925 ? -9.232 -6.322 113.137 1.00 110.03 925 LEU B C 1
ATOM 14264 O O . LEU B 1 925 ? -8.119 -5.789 113.055 1.00 107.75 925 LEU B O 1
ATOM 14266 N N . SER B 1 926 ? -9.560 -7.128 114.152 1.00 106.80 926 SER B N 1
ATOM 14267 C CA . SER B 1 926 ? -8.569 -7.475 115.168 1.00 107.25 926 SER B CA 1
ATOM 14268 C C . SER B 1 926 ? -7.407 -8.256 114.563 1.00 112.28 926 SER B C 1
ATOM 14269 O O . SER B 1 926 ? -6.240 -7.987 114.872 1.00 107.04 926 SER B O 1
ATOM 14271 N N . ALA B 1 927 ? -7.704 -9.226 113.695 1.00 112.87 927 ALA B N 1
ATOM 14272 C CA . ALA B 1 927 ? -6.639 -9.957 113.027 1.00 98.98 927 ALA B CA 1
ATOM 14273 C C . ALA B 1 927 ? -5.876 -9.098 112.037 1.00 102.31 927 ALA B C 1
ATOM 14274 O O . ALA B 1 927 ? -4.650 -9.200 111.928 1.00 103.37 927 ALA B O 1
ATOM 14275 N N . LEU B 1 928 ? -6.587 -8.237 111.304 1.00 104.94 928 LEU B N 1
ATOM 14276 C CA . LEU B 1 928 ? -5.935 -7.373 110.324 1.00 102.10 928 LEU B CA 1
ATOM 14277 C C . LEU B 1 928 ? -5.006 -6.370 111.004 1.00 107.46 928 LEU B C 1
ATOM 14278 O O . LEU B 1 928 ? -3.865 -6.177 110.568 1.00 110.89 928 LEU B O 1
ATOM 14283 N N . LEU B 1 929 ? -5.478 -5.722 112.077 1.00 113.20 929 LEU B N 1
ATOM 14284 C CA . LEU B 1 929 ? -4.664 -4.720 112.767 1.00 109.54 929 LEU B CA 1
ATOM 14285 C C . LEU B 1 929 ? -3.350 -5.301 113.261 1.00 107.61 929 LEU B C 1
ATOM 14286 O O . LEU B 1 929 ? -2.315 -4.625 113.232 1.00 105.48 929 LEU B O 1
ATOM 14288 N N . GLN B 1 930 ? -3.365 -6.550 113.718 1.00 101.90 930 GLN B N 1
ATOM 14289 C CA . GLN B 1 930 ? -2.118 -7.223 114.052 1.00 99.82 930 GLN B CA 1
ATOM 14290 C C . GLN B 1 930 ? -1.219 -7.449 112.836 1.00 107.62 930 GLN B C 1
ATOM 14291 O O . GLN B 1 930 ? -0.047 -7.739 113.005 1.00 101.94 930 GLN B O 1
ATOM 14297 N N . ALA B 1 931 ? -1.728 -7.350 111.611 1.00 100.37 931 ALA B N 1
ATOM 14298 C CA . ALA B 1 931 ? -0.900 -7.591 110.441 1.00 95.01 931 ALA B CA 1
ATOM 14299 C C . ALA B 1 931 ? -0.018 -6.424 110.097 1.00 106.51 931 ALA B C 1
ATOM 14300 O O . ALA B 1 931 ? 1.156 -6.602 109.759 1.00 102.08 931 ALA B O 1
ATOM 14301 N N . GLU B 1 932 ? -0.573 -5.223 110.194 1.00 107.89 932 GLU B N 1
ATOM 14302 C CA . GLU B 1 932 ? 0.204 -4.035 109.890 1.00 111.17 932 GLU B CA 1
ATOM 14303 C C . GLU B 1 932 ? 1.230 -3.755 110.982 1.00 107.84 932 GLU B C 1
ATOM 14304 O O . GLU B 1 932 ? 2.368 -3.358 110.691 1.00 107.44 932 GLU B O 1
ATOM 14310 N N . VAL B 1 933 ? 0.850 -3.965 112.244 1.00 103.90 933 VAL B N 1
ATOM 14311 C CA . VAL B 1 933 ? 1.779 -3.785 113.352 1.00 101.72 933 VAL B CA 1
ATOM 14312 C C . VAL B 1 933 ? 2.917 -4.797 113.328 1.00 105.66 933 VAL B C 1
ATOM 14313 O O . VAL B 1 933 ? 3.954 -4.557 113.955 1.00 104.88 933 VAL B O 1
ATOM 14315 N N . THR B 1 934 ? 2.750 -5.911 112.623 1.00 101.06 934 THR B N 1
ATOM 14316 C CA . THR B 1 934 ? 3.793 -6.930 112.571 1.00 93.22 934 THR B CA 1
ATOM 14317 C C . THR B 1 934 ? 4.967 -6.432 111.732 1.00 98.38 934 THR B C 1
ATOM 14318 O O . THR B 1 934 ? 4.755 -5.864 110.652 1.00 96.45 934 THR B O 1
ATOM 14322 N N . PRO B 1 935 ? 6.206 -6.597 112.199 1.00 105.10 935 PRO B N 1
ATOM 14323 C CA . PRO B 1 935 ? 7.372 -6.185 111.399 1.00 105.93 935 PRO B CA 1
ATOM 14324 C C . PRO B 1 935 ? 7.574 -7.122 110.217 1.00 97.77 935 PRO B C 1
ATOM 14325 O O . PRO B 1 935 ? 7.717 -8.335 110.382 1.00 91.11 935 PRO B O 1
ATOM 14329 N N . ARG B 1 936 ? 7.542 -6.548 109.014 1.00 103.80 936 ARG B N 1
ATOM 14330 C CA . ARG B 1 936 ? 7.735 -7.356 107.784 1.00 90.60 936 ARG B CA 1
ATOM 14331 C C . ARG B 1 936 ? 8.880 -6.737 106.984 1.00 96.15 936 ARG B C 1
ATOM 14332 O O . ARG B 1 936 ? 8.875 -5.505 106.804 1.00 96.50 936 ARG B O 1
ATOM 14340 N N . ARG B 1 937 ? 9.822 -7.564 106.529 1.00 90.66 937 ARG B N 1
ATOM 14341 C CA . ARG B 1 937 ? 10.961 -7.059 105.725 1.00 90.94 937 ARG B CA 1
ATOM 14342 C C . ARG B 1 937 ? 10.401 -6.477 104.428 1.00 90.87 937 ARG B C 1
ATOM 14343 O O . ARG B 1 937 ? 9.458 -7.072 103.874 1.00 96.21 937 ARG B O 1
ATOM 14351 N N . PRO B 1 938 ? 10.926 -5.344 103.917 1.00 91.29 938 PRO B N 1
ATOM 14352 C CA . PRO B 1 938 ? 10.356 -4.732 102.725 1.00 95.46 938 PRO B CA 1
ATOM 14353 C C . PRO B 1 938 ? 10.441 -5.695 101.534 1.00 99.79 938 PRO B C 1
ATOM 14354 O O . PRO B 1 938 ? 11.494 -6.259 101.302 1.00 98.01 938 PRO B O 1
ATOM 14358 N N . GLY B 1 939 ? 9.334 -5.849 100.805 1.00 104.17 939 GLY B N 1
ATOM 14359 C CA . GLY B 1 939 ? 9.305 -6.755 99.642 1.00 97.12 939 GLY B CA 1
ATOM 14360 C C . GLY B 1 939 ? 9.680 -8.185 99.990 1.00 100.95 939 GLY B C 1
ATOM 14361 O O . GLY B 1 939 ? 10.385 -8.812 99.178 1.00 111.10 939 GLY B O 1
ATOM 14362 N N . SER B 1 940 ? 9.226 -8.700 101.137 1.00 99.03 940 SER B N 1
ATOM 14363 C CA . SER B 1 940 ? 9.520 -10.120 101.463 1.00 94.10 940 SER B CA 1
ATOM 14364 C C . SER B 1 940 ? 8.260 -10.967 101.300 1.00 91.82 940 SER B C 1
ATOM 14365 O O . SER B 1 940 ? 7.279 -10.711 102.019 1.00 92.83 940 SER B O 1
ATOM 14368 N N . VAL B 1 941 ? 8.304 -11.943 100.392 1.00 91.33 941 VAL B N 1
ATOM 14369 C CA . VAL B 1 941 ? 7.148 -12.863 100.198 1.00 92.62 941 VAL B CA 1
ATOM 14370 C C . VAL B 1 941 ? 6.963 -13.697 101.466 1.00 91.98 941 VAL B C 1
ATOM 14371 O O . VAL B 1 941 ? 5.812 -13.871 101.885 1.00 93.34 941 VAL B O 1
ATOM 14373 N N . GLU B 1 942 ? 8.061 -14.168 102.063 1.00 95.31 942 GLU B N 1
ATOM 14374 C CA . GLU B 1 942 ? 7.957 -15.048 103.256 1.00 94.79 942 GLU B CA 1
ATOM 14375 C C . GLU B 1 942 ? 7.283 -14.276 104.388 1.00 97.62 942 GLU B C 1
ATOM 14376 O O . GLU B 1 942 ? 6.384 -14.837 105.024 1.00 97.09 942 GLU B O 1
ATOM 14382 N N . ASP B 1 943 ? 7.686 -13.022 104.595 1.00 96.31 943 ASP B N 1
ATOM 14383 C CA . ASP B 1 943 ? 7.099 -12.201 105.685 1.00 98.06 943 ASP B CA 1
ATOM 14384 C C . ASP B 1 943 ? 5.614 -11.958 105.402 1.00 97.01 943 ASP B C 1
ATOM 14385 O O . ASP B 1 943 ? 4.823 -12.019 106.356 1.00 92.95 943 ASP B O 1
ATOM 14390 N N . PHE B 1 944 ? 5.257 -11.722 104.136 1.00 100.23 944 PHE B N 1
ATOM 14391 C CA . PHE B 1 944 ? 3.828 -11.539 103.776 1.00 97.22 944 PHE B CA 1
ATOM 14392 C C . PHE B 1 944 ? 3.073 -12.823 104.119 1.00 96.13 944 PHE B C 1
ATOM 14393 O O . PHE B 1 944 ? 1.984 -12.732 104.696 1.00 96.94 944 PHE B O 1
ATOM 14401 N N . PHE B 1 945 ? 3.658 -13.977 103.803 1.00 90.69 945 PHE B N 1
ATOM 14402 C CA . PHE B 1 945 ? 2.957 -15.262 104.037 1.00 95.07 945 PHE B CA 1
ATOM 14403 C C . PHE B 1 945 ? 2.834 -15.512 105.542 1.00 95.23 945 PHE B C 1
ATOM 14404 O O . PHE B 1 945 ? 1.738 -15.869 105.982 1.00 97.31 945 PHE B O 1
ATOM 14412 N N . GLN B 1 946 ? 3.921 -15.328 106.295 1.00 94.45 946 GLN B N 1
ATOM 14413 C CA . GLN B 1 946 ? 3.874 -15.555 107.736 1.00 97.79 946 GLN B CA 1
ATOM 14414 C C . GLN B 1 946 ? 2.863 -14.645 108.423 1.00 100.57 946 GLN B C 1
ATOM 14415 O O . GLN B 1 946 ? 2.327 -15.009 109.474 1.00 95.26 946 GLN B O 1
ATOM 14421 N N . VAL B 1 947 ? 2.585 -13.473 107.847 1.00 101.09 947 VAL B N 1
ATOM 14422 C CA . VAL B 1 947 ? 1.563 -12.570 108.368 1.00 96.93 947 VAL B CA 1
ATOM 14423 C C . VAL B 1 947 ? 0.162 -12.908 107.869 1.00 105.05 947 VAL B C 1
ATOM 14424 O O . VAL B 1 947 ? -0.814 -12.716 108.607 1.00 102.72 947 VAL B O 1
ATOM 14426 N N . PHE B 1 948 ? 0.048 -13.413 106.635 1.00 106.54 948 PHE B N 1
ATOM 14427 C CA . PHE B 1 948 ? -1.250 -13.703 106.029 1.00 100.70 948 PHE B CA 1
ATOM 14428 C C . PHE B 1 948 ? -1.802 -15.068 106.437 1.00 97.33 948 PHE B C 1
ATOM 14429 O O . PHE B 1 948 ? -3.024 -15.229 106.526 1.00 97.94 948 PHE B O 1
ATOM 14437 N N . LEU B 1 949 ? -0.933 -16.051 106.686 1.00 97.43 949 LEU B N 1
ATOM 14438 C CA . LEU B 1 949 ? -1.399 -17.409 106.969 1.00 92.60 949 LEU B CA 1
ATOM 14439 C C . LEU B 1 949 ? -2.290 -17.507 108.206 1.00 101.08 949 LEU B C 1
ATOM 14440 O O . LEU B 1 949 ? -3.328 -18.188 108.133 1.00 100.40 949 LEU B O 1
ATOM 14442 N N . PRO B 1 950 ? -1.968 -16.890 109.351 1.00 102.66 950 PRO B N 1
ATOM 14443 C CA . PRO B 1 950 ? -2.881 -16.996 110.505 1.00 103.90 950 PRO B CA 1
ATOM 14444 C C . PRO B 1 950 ? -4.229 -16.332 110.285 1.00 104.39 950 PRO B C 1
ATOM 14445 O O . PRO B 1 950 ? -5.182 -16.646 111.009 1.00 104.16 950 PRO B O 1
ATOM 14449 N N . MET B 1 951 ? -4.345 -15.429 109.315 1.00 103.97 951 MET B N 1
ATOM 14450 C CA . MET B 1 951 ? -5.616 -14.776 109.022 1.00 106.73 951 MET B CA 1
ATOM 14451 C C . MET B 1 951 ? -6.509 -15.578 108.082 1.00 112.08 951 MET B C 1
ATOM 14452 O O . MET B 1 951 ? -7.598 -15.104 107.748 1.00 113.28 951 MET B O 1
ATOM 14457 N N . ILE B 1 952 ? -6.083 -16.762 107.637 1.00 114.46 952 ILE B N 1
ATOM 14458 C CA . ILE B 1 952 ? -6.926 -17.538 106.727 1.00 111.47 952 ILE B CA 1
ATOM 14459 C C . ILE B 1 952 ? -8.205 -18.022 107.402 1.00 114.21 952 ILE B C 1
ATOM 14460 O O . ILE B 1 952 ? -9.284 -17.867 106.803 1.00 116.20 952 ILE B O 1
ATOM 14462 N N . PRO B 1 953 ? -8.182 -18.595 108.616 1.00 107.07 953 PRO B N 1
ATOM 14463 C CA . PRO B 1 953 ? -9.464 -18.930 109.268 1.00 110.65 953 PRO B CA 1
ATOM 14464 C C . PRO B 1 953 ? -10.338 -17.721 109.554 1.00 108.49 953 PRO B C 1
ATOM 14465 O O . PRO B 1 953 ? -11.559 -17.790 109.366 1.00 110.19 953 PRO B O 1
ATOM 14469 N N . VAL B 1 954 ? -9.749 -16.614 110.015 1.00 110.58 954 VAL B N 1
ATOM 14470 C CA . VAL B 1 954 ? -10.545 -15.427 110.311 1.00 111.47 954 VAL B CA 1
ATOM 14471 C C . VAL B 1 954 ? -11.152 -14.834 109.042 1.00 114.49 954 VAL B C 1
ATOM 14472 O O . VAL B 1 954 ? -12.313 -14.408 109.044 1.00 118.09 954 VAL B O 1
ATOM 14474 N N . ILE B 1 955 ? -10.388 -14.802 107.946 1.00 113.35 955 ILE B N 1
ATOM 14475 C CA . ILE B 1 955 ? -10.942 -14.319 106.684 1.00 111.21 955 ILE B CA 1
ATOM 14476 C C . ILE B 1 955 ? -11.981 -15.284 106.127 1.00 113.84 955 ILE B C 1
ATOM 14477 O O . ILE B 1 955 ? -12.879 -14.867 105.386 1.00 111.92 955 ILE B O 1
ATOM 14479 N N . ASN B 1 956 ? -11.883 -16.568 106.478 1.00 117.24 956 ASN B N 1
ATOM 14480 C CA . ASN B 1 956 ? -12.890 -17.523 106.044 1.00 119.28 956 ASN B CA 1
ATOM 14481 C C . ASN B 1 956 ? -14.204 -17.366 106.788 1.00 124.59 956 ASN B C 1
ATOM 14482 O O . ASN B 1 956 ? -15.279 -17.373 106.181 1.00 126.97 956 ASN B O 1
ATOM 14483 N N . ARG B 1 957 ? -14.136 -17.227 108.116 1.00 118.73 957 ARG B N 1
ATOM 14484 C CA . ARG B 1 957 ? -15.350 -17.054 108.913 1.00 118.30 957 ARG B CA 1
ATOM 14485 C C . ARG B 1 957 ? -16.092 -15.783 108.516 1.00 123.00 957 ARG B C 1
ATOM 14486 O O . ARG B 1 957 ? -17.319 -15.788 108.363 1.00 128.12 957 ARG B O 1
ATOM 14488 N N . PHE B 1 958 ? -15.359 -14.677 108.347 1.00 119.09 958 PHE B N 1
ATOM 14489 C CA . PHE B 1 958 ? -15.972 -13.443 107.861 1.00 120.18 958 PHE B CA 1
ATOM 14490 C C . PHE B 1 958 ? -16.610 -13.637 106.491 1.00 124.80 958 PHE B C 1
ATOM 14491 O O . PHE B 1 958 ? -17.626 -13.004 106.185 1.00 125.96 958 PHE B O 1
ATOM 14499 N N . PHE B 1 959 ? -16.033 -14.506 105.657 1.00 128.19 959 PHE B N 1
ATOM 14500 C CA . PHE B 1 959 ? -16.646 -14.813 104.376 1.00 125.45 959 PHE B CA 1
ATOM 14501 C C . PHE B 1 959 ? -17.934 -15.609 104.504 1.00 130.05 959 PHE B C 1
ATOM 14502 O O . PHE B 1 959 ? -18.857 -15.437 103.702 1.00 130.54 959 PHE B O 1
ATOM 14503 N N . ASP B 1 960 ? -18.018 -16.488 105.504 1.00 126.25 960 ASP B N 1
ATOM 14504 C CA . ASP B 1 960 ? -19.203 -17.303 105.708 1.00 115.30 960 ASP B CA 1
ATOM 14505 C C . ASP B 1 960 ? -20.335 -16.581 106.412 1.00 126.16 960 ASP B C 1
ATOM 14506 O O . ASP B 1 960 ? -21.417 -16.411 105.842 1.00 129.52 960 ASP B O 1
ATOM 14507 N N . GLU B 1 961 ? -20.087 -16.139 107.649 1.00 126.23 961 GLU B N 1
ATOM 14508 C CA . GLU B 1 961 ? -21.139 -15.536 108.464 1.00 119.04 961 GLU B CA 1
ATOM 14509 C C . GLU B 1 961 ? -21.632 -14.217 107.871 1.00 123.74 961 GLU B C 1
ATOM 14510 O O . GLU B 1 961 ? -22.832 -14.050 107.621 1.00 128.44 961 GLU B O 1
ATOM 14512 N N . VAL B 1 962 ? -20.727 -13.267 107.645 1.00 121.38 962 VAL B N 1
ATOM 14513 C CA . VAL B 1 962 ? -21.117 -11.951 107.158 1.00 117.22 962 VAL B CA 1
ATOM 14514 C C . VAL B 1 962 ? -21.390 -11.983 105.654 1.00 118.88 962 VAL B C 1
ATOM 14515 O O . VAL B 1 962 ? -21.085 -12.952 104.953 1.00 118.19 962 VAL B O 1
ATOM 14517 N N . LEU B 1 963 ? -21.977 -10.896 105.158 1.00 114.27 963 LEU B N 1
ATOM 14518 C CA . LEU B 1 963 ? -22.269 -10.774 103.745 1.00 116.74 963 LEU B CA 1
ATOM 14519 C C . LEU B 1 963 ? -21.762 -9.475 103.156 1.00 118.76 963 LEU B C 1
ATOM 14520 O O . LEU B 1 963 ? -22.194 -8.393 103.562 1.00 118.03 963 LEU B O 1
ATOM 14521 N N . VAL B 1 964 ? -20.836 -9.566 102.204 1.00 119.29 964 VAL B N 1
ATOM 14522 C CA . VAL B 1 964 ? -20.335 -8.376 101.552 1.00 119.79 964 VAL B CA 1
ATOM 14523 C C . VAL B 1 964 ? -21.357 -7.772 100.608 1.00 130.84 964 VAL B C 1
ATOM 14524 O O . VAL B 1 964 ? -22.336 -8.408 100.209 1.00 128.71 964 VAL B O 1
ATOM 14525 N N . MET B 1 965 ? -21.115 -6.510 100.249 1.00 135.69 965 MET B N 1
ATOM 14526 C CA . MET B 1 965 ? -21.993 -5.760 99.349 1.00 135.21 965 MET B CA 1
ATOM 14527 C C . MET B 1 965 ? -23.410 -5.687 99.914 1.00 137.93 965 MET B C 1
ATOM 14528 O O . MET B 1 965 ? -24.400 -5.861 99.196 1.00 138.41 965 MET B O 1
ATOM 14530 N N . ALA B 1 966 ? -23.500 -5.424 101.216 1.00 136.22 966 ALA B N 1
ATOM 14531 C CA . ALA B 1 966 ? -24.773 -5.358 101.896 1.00 132.61 966 ALA B CA 1
ATOM 14532 C C . ALA B 1 966 ? -25.588 -4.140 101.508 1.00 141.82 966 ALA B C 1
ATOM 14533 O O . ALA B 1 966 ? -25.151 -3.252 100.776 1.00 139.59 966 ALA B O 1
ATOM 14534 N N . GLU B 1 967 ? -26.819 -4.108 102.024 1.00 140.39 967 GLU B N 1
ATOM 14535 C CA . GLU B 1 967 ? -27.720 -3.014 101.694 1.00 138.09 967 GLU B CA 1
ATOM 14536 C C . GLU B 1 967 ? -27.244 -1.680 102.234 1.00 142.54 967 GLU B C 1
ATOM 14537 O O . GLU B 1 967 ? -27.225 -0.677 101.515 1.00 140.37 967 GLU B O 1
ATOM 14538 N N . LEU B 1 971 ? -22.405 0.130 105.849 1.00 141.39 971 LEU B N 1
ATOM 14539 C CA . LEU B 1 971 ? -22.052 -1.231 106.221 1.00 133.19 971 LEU B CA 1
ATOM 14540 C C . LEU B 1 971 ? -21.264 -1.945 105.139 1.00 137.32 971 LEU B C 1
ATOM 14541 O O . LEU B 1 971 ? -20.362 -2.736 105.434 1.00 135.08 971 LEU B O 1
ATOM 14542 N N . ARG B 1 972 ? -21.592 -1.674 103.874 1.00 136.69 972 ARG B N 1
ATOM 14543 C CA . ARG B 1 972 ? -20.820 -2.227 102.773 1.00 129.06 972 ARG B CA 1
ATOM 14544 C C . ARG B 1 972 ? -19.416 -1.655 102.675 1.00 135.20 972 ARG B C 1
ATOM 14545 O O . ARG B 1 972 ? -18.477 -2.365 102.302 1.00 135.19 972 ARG B O 1
ATOM 14546 N N . ALA B 1 973 ? -19.247 -0.368 103.001 1.00 136.22 973 ALA B N 1
ATOM 14547 C CA . ALA B 1 973 ? -17.916 0.223 103.006 1.00 131.13 973 ALA B CA 1
ATOM 14548 C C . ALA B 1 973 ? -16.982 -0.412 104.018 1.00 131.05 973 ALA B C 1
ATOM 14549 O O . ALA B 1 973 ? -15.770 -0.472 103.796 1.00 127.08 973 ALA B O 1
ATOM 14550 N N . ASN B 1 974 ? -17.524 -0.878 105.149 1.00 134.03 974 ASN B N 1
ATOM 14551 C CA . ASN B 1 974 ? -16.716 -1.626 106.110 1.00 131.80 974 ASN B CA 1
ATOM 14552 C C . ASN B 1 974 ? -16.306 -2.982 105.547 1.00 129.93 974 ASN B C 1
ATOM 14553 O O . ASN B 1 974 ? -15.164 -3.419 105.734 1.00 124.57 974 ASN B O 1
ATOM 14558 N N . ARG B 1 975 ? -17.226 -3.664 104.862 1.00 129.65 975 ARG B N 1
ATOM 14559 C CA . ARG B 1 975 ? -16.880 -4.931 104.238 1.00 119.73 975 ARG B CA 1
ATOM 14560 C C . ARG B 1 975 ? -15.845 -4.775 103.139 1.00 124.52 975 ARG B C 1
ATOM 14561 O O . ARG B 1 975 ? -14.866 -5.522 103.082 1.00 123.70 975 ARG B O 1
ATOM 14562 N N . LEU B 1 976 ? -16.047 -3.798 102.253 1.00 123.05 976 LEU B N 1
ATOM 14563 C CA . LEU B 1 976 ? -15.086 -3.572 101.185 1.00 114.73 976 LEU B CA 1
ATOM 14564 C C . LEU B 1 976 ? -13.770 -3.007 101.686 1.00 123.97 976 LEU B C 1
ATOM 14565 O O . LEU B 1 976 ? -12.701 -3.347 101.169 1.00 116.30 976 LEU B O 1
ATOM 14566 N N . GLY B 1 977 ? -13.828 -2.138 102.697 1.00 129.55 977 GLY B N 1
ATOM 14567 C CA . GLY B 1 977 ? -12.605 -1.587 103.259 1.00 125.72 977 GLY B CA 1
ATOM 14568 C C . GLY B 1 977 ? -11.752 -2.628 103.961 1.00 121.35 977 GLY B C 1
ATOM 14569 O O . GLY B 1 977 ? -10.522 -2.596 103.871 1.00 118.57 977 GLY B O 1
ATOM 14570 N N . LEU B 1 978 ? -12.389 -3.555 104.682 1.00 121.26 978 LEU B N 1
ATOM 14571 C CA . LEU B 1 978 ? -11.641 -4.639 105.313 1.00 116.20 978 LEU B CA 1
ATOM 14572 C C . LEU B 1 978 ? -10.979 -5.530 104.268 1.00 119.33 978 LEU B C 1
ATOM 14573 O O . LEU B 1 978 ? -9.823 -5.939 104.430 1.00 116.03 978 LEU B O 1
ATOM 14575 N N . LEU B 1 979 ? -11.694 -5.833 103.182 1.00 117.21 979 LEU B N 1
ATOM 14576 C CA . LEU B 1 979 ? -11.107 -6.635 102.123 1.00 108.49 979 LEU B CA 1
ATOM 14577 C C . LEU B 1 979 ? -10.019 -5.901 101.363 1.00 112.40 979 LEU B C 1
ATOM 14578 O O . LEU B 1 979 ? -8.994 -6.491 101.009 1.00 115.21 979 LEU B O 1
ATOM 14579 N N . GLN B 1 980 ? -10.225 -4.608 101.099 1.00 113.18 980 GLN B N 1
ATOM 14580 C CA . GLN B 1 980 ? -9.220 -3.838 100.380 1.00 112.20 980 GLN B CA 1
ATOM 14581 C C . GLN B 1 980 ? -7.899 -3.758 101.120 1.00 116.72 980 GLN B C 1
ATOM 14582 O O . GLN B 1 980 ? -6.828 -3.826 100.510 1.00 113.59 980 GLN B O 1
ATOM 14583 N N . ARG B 1 981 ? -7.957 -3.613 102.447 1.00 118.78 981 ARG B N 1
ATOM 14584 C CA . ARG B 1 981 ? -6.740 -3.651 103.254 1.00 117.28 981 ARG B CA 1
ATOM 14585 C C . ARG B 1 981 ? -6.116 -5.045 103.269 1.00 118.21 981 ARG B C 1
ATOM 14586 O O . ARG B 1 981 ? -4.886 -5.171 103.292 1.00 113.53 981 ARG B O 1
ATOM 14594 N N . ILE B 1 982 ? -6.937 -6.100 103.254 1.00 119.13 982 ILE B N 1
ATOM 14595 C CA . ILE B 1 982 ? -6.395 -7.456 103.180 1.00 112.63 982 ILE B CA 1
ATOM 14596 C C . ILE B 1 982 ? -5.612 -7.666 101.887 1.00 107.06 982 ILE B C 1
ATOM 14597 O O . ILE B 1 982 ? -4.548 -8.294 101.896 1.00 106.26 982 ILE B O 1
ATOM 14599 N N . VAL B 1 983 ? -6.117 -7.140 100.766 1.00 105.94 983 VAL B N 1
ATOM 14600 C CA . VAL B 1 983 ? -5.375 -7.204 99.509 1.00 106.91 983 VAL B CA 1
ATOM 14601 C C . VAL B 1 983 ? -4.164 -6.276 99.499 1.00 109.52 983 VAL B C 1
ATOM 14602 O O . VAL B 1 983 ? -3.236 -6.500 98.714 1.00 110.18 983 VAL B O 1
ATOM 14604 N N . ALA B 1 984 ? -4.151 -5.246 100.351 1.00 113.04 984 ALA B N 1
ATOM 14605 C CA . ALA B 1 984 ? -3.025 -4.332 100.465 1.00 110.76 984 ALA B CA 1
ATOM 14606 C C . ALA B 1 984 ? -1.798 -4.884 101.170 1.00 112.80 984 ALA B C 1
ATOM 14607 O O . ALA B 1 984 ? -0.756 -4.217 101.173 1.00 107.63 984 ALA B O 1
ATOM 14608 N N . LEU B 1 985 ? -1.890 -6.076 101.769 1.00 111.20 985 LEU B N 1
ATOM 14609 C CA . LEU B 1 985 ? -0.728 -6.680 102.419 1.00 104.23 985 LEU B CA 1
ATOM 14610 C C . LEU B 1 985 ? 0.327 -7.108 101.407 1.00 110.36 985 LEU B C 1
ATOM 14611 O O . LEU B 1 985 ? 1.525 -7.088 101.714 1.00 107.18 985 LEU B O 1
ATOM 14616 N N . ALA B 1 986 ? -0.097 -7.512 100.211 1.00 106.01 986 ALA B N 1
ATOM 14617 C CA . ALA B 1 986 ? 0.800 -7.814 99.117 1.00 96.87 986 ALA B CA 1
ATOM 14618 C C . ALA B 1 986 ? 1.496 -6.622 98.501 1.00 100.51 986 ALA B C 1
ATOM 14619 O O . ALA B 1 986 ? 2.371 -6.812 97.649 1.00 104.71 986 ALA B O 1
ATOM 14620 N N . ASP B 1 987 ? 1.143 -5.397 98.901 1.00 107.65 987 ASP B N 1
ATOM 14621 C CA . ASP B 1 987 ? 1.756 -4.206 98.320 1.00 108.45 987 ASP B CA 1
ATOM 14622 C C . ASP B 1 987 ? 3.263 -4.227 98.536 1.00 106.98 987 ASP B C 1
ATOM 14623 O O . ASP B 1 987 ? 3.738 -4.254 99.676 1.00 112.43 987 ASP B O 1
ATOM 14628 N N . GLY B 1 988 ? 4.016 -4.226 97.435 1.00 97.97 988 GLY B N 1
ATOM 14629 C CA . GLY B 1 988 ? 5.459 -4.305 97.486 1.00 90.59 988 GLY B CA 1
ATOM 14630 C C . GLY B 1 988 ? 6.030 -5.705 97.421 1.00 99.09 988 GLY B C 1
ATOM 14631 O O . GLY B 1 988 ? 7.223 -5.852 97.126 1.00 101.98 988 GLY B O 1
ATOM 14632 N N . VAL B 1 989 ? 5.224 -6.736 97.688 1.00 92.62 989 VAL B N 1
ATOM 14633 C CA . VAL B 1 989 ? 5.666 -8.126 97.597 1.00 95.74 989 VAL B CA 1
ATOM 14634 C C . VAL B 1 989 ? 5.490 -8.682 96.185 1.00 106.51 989 VAL B C 1
ATOM 14635 O O . VAL B 1 989 ? 6.476 -8.963 95.496 1.00 104.09 989 VAL B O 1
ATOM 14637 N N . ALA B 1 990 ? 4.246 -8.848 95.743 1.00 110.87 990 ALA B N 1
ATOM 14638 C CA . ALA B 1 990 ? 3.980 -9.351 94.408 1.00 104.18 990 ALA B CA 1
ATOM 14639 C C . ALA B 1 990 ? 2.559 -9.044 93.991 1.00 110.29 990 ALA B C 1
ATOM 14640 O O . ALA B 1 990 ? 1.807 -8.378 94.705 1.00 111.33 990 ALA B O 1
ATOM 14641 N N . ASP B 1 991 ? 2.193 -9.540 92.811 1.00 115.48 991 ASP B N 1
ATOM 14642 C CA . ASP B 1 991 ? 0.858 -9.287 92.277 1.00 113.51 991 ASP B CA 1
ATOM 14643 C C . ASP B 1 991 ? -0.104 -10.428 92.585 1.00 115.60 991 ASP B C 1
ATOM 14644 O O . ASP B 1 991 ? -1.252 -10.183 92.975 1.00 121.33 991 ASP B O 1
ATOM 14649 N N . PHE B 1 992 ? 0.357 -11.669 92.416 1.00 111.72 992 PHE B N 1
ATOM 14650 C CA . PHE B 1 992 ? -0.398 -12.892 92.672 1.00 111.27 992 PHE B CA 1
ATOM 14651 C C . PHE B 1 992 ? -1.518 -13.100 91.659 1.00 113.03 992 PHE B C 1
ATOM 14652 O O . PHE B 1 992 ? -2.014 -14.221 91.510 1.00 116.95 992 PHE B O 1
ATOM 14660 N N . SER B 1 993 ? -1.913 -12.044 90.944 1.00 115.09 993 SER B N 1
ATOM 14661 C CA . SER B 1 993 ? -2.855 -12.206 89.844 1.00 116.63 993 SER B CA 1
ATOM 14662 C C . SER B 1 993 ? -2.183 -12.682 88.564 1.00 113.52 993 SER B C 1
ATOM 14663 O O . SER B 1 993 ? -2.885 -13.014 87.603 1.00 121.62 993 SER B O 1
ATOM 14666 N N . LYS B 1 994 ? -0.848 -12.718 88.530 1.00 106.99 994 LYS B N 1
ATOM 14667 C CA . LYS B 1 994 ? -0.112 -13.302 87.418 1.00 100.59 994 LYS B CA 1
ATOM 14668 C C . LYS B 1 994 ? 0.002 -14.819 87.510 1.00 108.80 994 LYS B C 1
ATOM 14669 O O . LYS B 1 994 ? 0.369 -15.452 86.515 1.00 112.28 994 LYS B O 1
ATOM 14675 N N . LEU B 1 995 ? -0.293 -15.412 88.668 1.00 108.81 995 LEU B N 1
ATOM 14676 C CA . LEU B 1 995 ? -0.160 -16.855 88.835 1.00 111.17 995 LEU B CA 1
ATOM 14677 C C . LEU B 1 995 ? -1.097 -17.602 87.891 1.00 120.45 995 LEU B C 1
ATOM 14678 O O . LEU B 1 995 ? -2.205 -17.150 87.593 1.00 125.30 995 LEU B O 1
ATOM 14680 N N . GLU B 1 996 ? -0.640 -18.769 87.428 1.00 121.82 996 GLU B N 1
ATOM 14681 C CA . GLU B 1 996 ? -1.431 -19.543 86.483 1.00 118.71 996 GLU B CA 1
ATOM 14682 C C . GLU B 1 996 ? -2.771 -19.986 87.039 1.00 127.93 996 GLU B C 1
ATOM 14683 O O . GLU B 1 996 ? -3.781 -19.963 86.336 1.00 130.51 996 GLU B O 1
ATOM 14684 N N . GLY B 1 997 ? -2.799 -20.405 88.297 1.00 131.11 997 GLY B N 1
ATOM 14685 C CA . GLY B 1 997 ? -4.017 -20.937 88.877 1.00 130.98 997 GLY B CA 1
ATOM 14686 C C . GLY B 1 997 ? -4.757 -19.926 89.718 1.00 130.30 997 GLY B C 1
ATOM 14687 O O . GLY B 1 997 ? -5.578 -20.298 90.563 1.00 135.48 997 GLY B O 1
ATOM 14688 N N . PHE B 1 998 ? -4.473 -18.640 89.499 1.00 128.16 998 PHE B N 1
ATOM 14689 C CA . PHE B 1 998 ? -5.098 -17.598 90.305 1.00 128.37 998 PHE B CA 1
ATOM 14690 C C . PHE B 1 998 ? -6.588 -17.474 90.010 1.00 129.09 998 PHE B C 1
ATOM 14691 O O . PHE B 1 998 ? -7.361 -17.107 90.901 1.00 131.51 998 PHE B O 1
ATOM 14699 N N . GLU B 1 999 ? -7.013 -17.772 88.780 1.00 128.02 999 GLU B N 1
ATOM 14700 C CA . GLU B 1 999 ? -8.436 -17.734 88.476 1.00 122.73 999 GLU B CA 1
ATOM 14701 C C . GLU B 1 999 ? -9.246 -18.681 89.341 1.00 129.25 999 GLU B C 1
ATOM 14702 O O . GLU B 1 999 ? -10.355 -18.352 89.768 1.00 125.56 999 GLU B O 1
ATOM 14703 N N . ASN B 1 1000 ? -8.704 -19.866 89.614 1.00 134.25 1000 ASN B N 1
ATOM 14704 C CA . ASN B 1 1000 ? -9.385 -20.820 90.469 1.00 124.42 1000 ASN B CA 1
ATOM 14705 C C . ASN B 1 1000 ? -9.427 -20.335 91.906 1.00 130.57 1000 ASN B C 1
ATOM 14706 O O . ASN B 1 1000 ? -8.373 -20.084 92.515 1.00 126.50 1000 ASN B O 1
ATOM 14707 N N . LEU B 1 1001 ? -10.626 -20.201 92.463 1.00 129.09 1001 LEU B N 1
ATOM 14708 C CA . LEU B 1 1001 ? -10.790 -19.743 93.831 1.00 117.44 1001 LEU B CA 1
ATOM 14709 C C . LEU B 1 1001 ? -12.122 -20.153 94.429 1.00 114.96 1001 LEU B C 1
ATOM 14710 O O . LEU B 1 1001 ? -12.901 -20.866 93.797 1.00 118.70 1001 LEU B O 1
#

B-factor: mean 81.24, std 18.44, range [34.41, 172.47]

Nearest PDB structures (foldseek):
  7lu4-assembly1_B  TM=1.001E+00  e=0.000E+00  Thermanaerothrix daxensis
  7lu4-assembly1_A  TM=9.734E-01  e=0.000E+00  Thermanaerothrix daxensis
  7xof-assembly1_A  TM=8.501E-01  e=1.814E-87  Oryza sativa Japonica Group
  7xof-assembly1_B  TM=8.030E-01  e=1.435E-85  Oryza sativa Japonica Group
  5f5w-assembly1_A  TM=9.927E-01  e=2.925E-31  Aquifex aeolicus VF5

Solvent-accessible surface area: 78779 Å² total

Organism: NCBI:txid869279

InterPro domains:
  IPR002310 Glycine-tRNA ligase, alpha subunit [MF_00254] (5-285)
  IPR002310 Glycine-tRNA ligase, alpha subunit [PF02091] (7-283)
  IPR002310 Glycine-tRNA ligase, alpha subunit [PR01044] (59-74)
  IPR002310 Glycine-tRNA ligase, alpha subunit [PR01044] (80-100)
  IPR002310 Glycine-tRNA ligase, alpha subunit [PR01044] (111-135)
  IPR002310 Glycine-tRNA ligase, alpha subunit [PR01044] (137-157)
  IPR002310 Glycine-tRNA ligase, alpha subunit [PR01044] (160-175)
  IPR002310 Glycine-tRNA ligase, alpha subunit [PR01044] (245-261)
  IPR002310 Glycine-tRNA ligase, alpha subunit [TIGR00388] (6-291)
  IPR002310 Glycine-tRNA ligase, alpha subunit [cd00733] (6-284)
  IPR006194 Glycine-tRNA synthetase, heterodimeric [PS50861] (6-280)
  IPR006194 Glycine-tRNA synthetase, heterodimeric [PS50861] (673-960)
  IPR006194 Glycine-tRNA synthetase, heterodimeric [PTHR30075] (1-996)
  IPR015944 Glycine-tRNA ligase, beta subunit [MF_00255] (313-995)
  IPR015944 Glycine-tRNA ligase, beta subunit [PF02092] (316-863)
  IPR015944 Glycine-tRNA ligase, beta subunit [TIGR00211] (315-995)
  IPR045864 Class II Aminoacyl-tRNA synthetase/Biotinyl protein ligase (BPL) and lipoyl protein ligase (LPL) [G3DSA:3.30.930.10] (1-208)
  IPR045864 Class II Aminoacyl-tRNA synthetase/Biotinyl protein ligase (BPL) and lipoyl protein ligase (LPL) [SSF55681] (6-284)